Protein 5KGQ (pdb70)

Radius of gyration: 13.59 Å; Cα contacts (8 Å, |Δi|>4): 149; chains: 1; bounding box: 42×32×23 Å

Nearest PDB structures (foldseek):
  5kgq-assembly1_A  TM=8.431E-01  e=3.212E-15  Trypanosoma cruzi
  2fot-assembly1_A  TM=5.281E-01  e=2.400E-01  Bos taurus
  6xjv-assembly1_T  TM=4.392E-01  e=7.043E+00  Homo sapiens
  5kgq-assembly1_A  TM=8.605E-01  e=7.713E-18  Trypanosoma cruzi
  1k95-assembly1_A  TM=6.655E-01  e=6.779E+00  Homo sapiens

Foldseek 3Di:
DPPLDQPDPDDLFLLLQQQCCQLVVAPLDQWHFCVVVCLQQCQPPNPDDLVRSLVVQVPAQVSTIGGSVSSSVVCSNPVSRSVSRCVVGTGDPVVVPPSDRNNPDPPSDPPD

Solvent-accessible surface area: 6825 Å² total; per-residue (Å²): 137,96,115,74,52,106,115,43,90,5,52,141,72,17,0,3,42,0,16,20,0,2,31,75,109,31,69,48,109,86,89,0,59,40,73,16,1,65,41,0,1,60,22,32,59,88,82,49,76,129,113,72,9,34,102,88,5,119,70,170,3,54,48,86,9,15,21,65,68,12,1,38,73,39,0,3,53,36,81,66,0,0,110,56,1,16,142,100,75,92,44,24,88,72,156,150,152,56,33,113,65,26,2,74,19,136,154,42,134,124,56,224

Secondary structure (DSSP, 8-state):
----TT-SS--HHHHHHHHHHHHHHHTSSSEE-HHHHHHHHHHHS----HHHHHHHTTTTTSSS-EEHHHHHHHHTT-HHHHHHHHHHSPPP--SS--SS-SSS-S------

Organism: Trypanosoma cruzi (strain CL Brener) (NCBI:txid353153)

Structure (mmCIF, N/CA/C/O backbone):
data_5KGQ
#
_entry.id   5KGQ
#
loop_
_atom_site.group_PDB
_atom_site.id
_atom_site.type_symbol
_atom_site.label_atom_id
_atom_site.label_alt_id
_atom_site.label_comp_id
_atom_site.label_asym_id
_atom_site.label_entity_id
_atom_site.label_seq_id
_atom_site.pdbx_PDB_ins_code
_atom_site.Cartn_x
_atom_site.Cartn_y
_atom_site.Cartn_z
_atom_site.occupancy
_atom_site.B_iso_or_equiv
_atom_site.auth_seq_id
_atom_site.auth_comp_id
_atom_site.auth_asym_id
_atom_site.auth_atom_id
_atom_site.pdbx_PDB_model_num
ATOM 1 N N . GLY A 1 1 ? -10.403 17.970 -5.378 1.00 0.00 1 GLY A N 1
ATOM 2 C CA . GLY A 1 1 ? -9.375 17.019 -5.857 1.00 0.00 1 GLY A CA 1
ATOM 3 C C . GLY A 1 1 ? -8.623 17.550 -7.058 1.00 0.00 1 GLY A C 1
ATOM 4 O O . GLY A 1 1 ? -9.203 18.211 -7.921 1.00 0.00 1 GLY A O 1
ATOM 11 N N . SER A 1 2 ? -7.333 17.274 -7.107 1.00 0.00 2 SER A N 1
ATOM 12 C CA . SER A 1 2 ? -6.493 17.719 -8.203 1.00 0.00 2 SER A CA 1
ATOM 13 C C . SER A 1 2 ? -6.056 16.526 -9.045 1.00 0.00 2 SER A C 1
ATOM 14 O O . SER A 1 2 ? -6.227 15.375 -8.641 1.00 0.00 2 SER A O 1
ATOM 22 N N . ALA A 1 3 ? -5.509 16.798 -10.220 1.00 0.00 3 ALA A N 1
ATOM 23 C CA . ALA A 1 3 ? -5.000 15.745 -11.086 1.00 0.00 3 ALA A CA 1
ATOM 24 C C . ALA A 1 3 ? -3.569 15.393 -10.698 1.00 0.00 3 ALA A C 1
ATOM 25 O O . ALA A 1 3 ? -2.634 15.574 -11.481 1.00 0.00 3 ALA A O 1
ATOM 32 N N . MET A 1 4 ? -3.407 14.886 -9.483 1.00 0.00 4 MET A N 1
ATOM 33 C CA . MET A 1 4 ? -2.084 14.609 -8.935 1.00 0.00 4 MET A CA 1
ATOM 34 C C . MET A 1 4 ? -1.548 13.272 -9.434 1.00 0.00 4 MET A C 1
ATOM 35 O O . MET A 1 4 ? -0.341 13.025 -9.401 1.00 0.00 4 MET A O 1
ATOM 49 N N . GLY A 1 5 ? -2.447 12.415 -9.898 1.00 0.00 5 GLY A N 1
ATOM 50 C CA . GLY A 1 5 ? -2.048 11.117 -10.397 1.00 0.00 5 GLY A CA 1
ATOM 51 C C . GLY A 1 5 ? -1.611 10.190 -9.284 1.00 0.00 5 GLY A C 1
ATOM 52 O O . GLY A 1 5 ? -2.408 9.830 -8.419 1.00 0.00 5 GLY A O 1
ATOM 56 N N . HIS A 1 6 ? -0.343 9.807 -9.301 1.00 0.00 6 HIS A N 1
ATOM 57 C CA . HIS A 1 6 ? 0.202 8.925 -8.275 1.00 0.00 6 HIS A CA 1
ATOM 58 C C . HIS A 1 6 ? 1.142 9.696 -7.358 1.00 0.00 6 HIS A C 1
ATOM 59 O O . HIS A 1 6 ? 1.807 9.118 -6.501 1.00 0.00 6 HIS A O 1
ATOM 74 N N . MET A 1 7 ? 1.199 11.003 -7.552 1.00 0.00 7 MET A N 1
ATOM 75 C CA . MET A 1 7 ? 2.099 11.844 -6.784 1.00 0.00 7 MET A CA 1
ATOM 76 C C . MET A 1 7 ? 1.313 12.700 -5.803 1.00 0.00 7 MET A C 1
ATOM 77 O O . MET A 1 7 ? 0.534 13.560 -6.205 1.00 0.00 7 MET A O 1
ATOM 91 N N . VAL A 1 8 ? 1.527 12.470 -4.520 1.00 0.00 8 VAL A N 1
ATOM 92 C CA . VAL A 1 8 ? 0.818 13.191 -3.482 1.00 0.00 8 VAL A CA 1
ATOM 93 C C . VAL A 1 8 ? 1.779 13.398 -2.318 1.00 0.00 8 VAL A C 1
ATOM 94 O O . VAL A 1 8 ? 2.872 13.926 -2.518 1.00 0.00 8 VAL A O 1
ATOM 107 N N . LYS A 1 9 ? 1.411 12.981 -1.135 1.00 0.00 9 LYS A N 1
ATOM 108 C CA . LYS A 1 9 ? 2.325 12.976 -0.014 1.00 0.00 9 LYS A CA 1
ATOM 109 C C . LYS A 1 9 ? 3.238 11.765 -0.097 1.00 0.00 9 LYS A C 1
ATOM 110 O O . LYS A 1 9 ? 3.410 11.029 0.872 1.00 0.00 9 LYS A O 1
ATOM 129 N N . ILE A 1 10 ? 3.817 11.564 -1.276 1.00 0.00 10 ILE A N 1
ATOM 130 C CA . ILE A 1 10 ? 4.708 10.466 -1.506 1.00 0.00 10 ILE A CA 1
ATOM 131 C C . ILE A 1 10 ? 6.063 10.987 -1.943 1.00 0.00 10 ILE A C 1
ATOM 132 O O . ILE A 1 10 ? 6.237 11.422 -3.082 1.00 0.00 10 ILE A O 1
ATOM 148 N N . SER A 1 11 ? 7.001 10.988 -1.027 1.00 0.00 11 SER A N 1
ATOM 149 C CA . SER A 1 11 ? 8.383 11.222 -1.365 1.00 0.00 11 SER A CA 1
ATOM 150 C C . SER A 1 11 ? 9.043 9.862 -1.522 1.00 0.00 11 SER A C 1
ATOM 151 O O . SER A 1 11 ? 8.352 8.843 -1.456 1.00 0.00 11 SER A O 1
ATOM 159 N N . HIS A 1 12 ? 10.352 9.832 -1.716 1.00 0.00 12 HIS A N 1
ATOM 160 C CA . HIS A 1 12 ? 11.074 8.567 -1.839 1.00 0.00 12 HIS A CA 1
ATOM 161 C C . HIS A 1 12 ? 10.747 7.692 -0.649 1.00 0.00 12 HIS A C 1
ATOM 162 O O . HIS A 1 12 ? 10.401 6.520 -0.783 1.00 0.00 12 HIS A O 1
ATOM 177 N N . GLU A 1 13 ? 10.850 8.308 0.515 1.00 0.00 13 GLU A N 1
ATOM 178 C CA . GLU A 1 13 ? 10.597 7.650 1.774 1.00 0.00 13 GLU A CA 1
ATOM 179 C C . GLU A 1 13 ? 9.170 7.114 1.851 1.00 0.00 13 GLU A C 1
ATOM 180 O O . GLU A 1 13 ? 8.950 5.993 2.301 1.00 0.00 13 GLU A O 1
ATOM 192 N N . ASP A 1 14 ? 8.203 7.891 1.374 1.00 0.00 14 ASP A N 1
ATOM 193 C CA . ASP A 1 14 ? 6.811 7.561 1.602 1.00 0.00 14 ASP A CA 1
ATOM 194 C C . ASP A 1 14 ? 6.387 6.353 0.789 1.00 0.00 14 ASP A C 1
ATOM 195 O O . ASP A 1 14 ? 5.738 5.457 1.320 1.00 0.00 14 ASP A O 1
ATOM 204 N N . THR A 1 15 ? 6.770 6.302 -0.481 1.00 0.00 15 THR A N 1
ATOM 205 C CA . THR A 1 15 ? 6.438 5.150 -1.307 1.00 0.00 15 THR A CA 1
ATOM 206 C C . THR A 1 15 ? 7.074 3.897 -0.741 1.00 0.00 15 THR A C 1
ATOM 207 O O . THR A 1 15 ? 6.435 2.847 -0.674 1.00 0.00 15 THR A O 1
ATOM 218 N N . GLN A 1 16 ? 8.332 4.021 -0.323 1.00 0.00 16 GLN A N 1
ATOM 219 C CA . GLN A 1 16 ? 9.030 2.917 0.316 1.00 0.00 16 GLN A CA 1
ATOM 220 C C . GLN A 1 16 ? 8.252 2.453 1.528 1.00 0.00 16 GLN A C 1
ATOM 221 O O . GLN A 1 16 ? 8.101 1.259 1.752 1.00 0.00 16 GLN A O 1
ATOM 235 N N . ARG A 1 17 ? 7.717 3.415 2.271 1.00 0.00 17 ARG A N 1
ATOM 236 C CA . ARG A 1 17 ? 6.919 3.127 3.451 1.00 0.00 17 ARG A CA 1
ATOM 237 C C . ARG A 1 17 ? 5.689 2.315 3.087 1.00 0.00 17 ARG A C 1
ATOM 238 O O . ARG A 1 17 ? 5.461 1.246 3.651 1.00 0.00 17 ARG A O 1
ATOM 259 N N . ILE A 1 18 ? 4.914 2.806 2.123 1.00 0.00 18 ILE A N 1
ATOM 260 C CA . ILE A 1 18 ? 3.651 2.172 1.784 1.00 0.00 18 ILE A CA 1
ATOM 261 C C . ILE A 1 18 ? 3.838 0.733 1.315 1.00 0.00 18 ILE A C 1
ATOM 262 O O . ILE A 1 18 ? 3.142 -0.163 1.792 1.00 0.00 18 ILE A O 1
ATOM 278 N N . LYS A 1 19 ? 4.775 0.495 0.397 1.00 0.00 19 LYS A N 1
ATOM 279 C CA . LYS A 1 19 ? 4.996 -0.865 -0.081 1.00 0.00 19 LYS A CA 1
ATOM 280 C C . LYS A 1 19 ? 5.468 -1.736 1.055 1.00 0.00 19 LYS A C 1
ATOM 281 O O . LYS A 1 19 ? 4.880 -2.779 1.345 1.00 0.00 19 LYS A O 1
ATOM 300 N N . THR A 1 20 ? 6.530 -1.275 1.706 1.00 0.00 20 THR A N 1
ATOM 301 C CA . THR A 1 20 ? 7.250 -2.092 2.648 1.00 0.00 20 THR A CA 1
ATOM 302 C C . THR A 1 20 ? 6.342 -2.560 3.776 1.00 0.00 20 THR A C 1
ATOM 303 O O . THR A 1 20 ? 6.396 -3.726 4.181 1.00 0.00 20 THR A O 1
ATOM 314 N N . ALA A 1 21 ? 5.482 -1.672 4.257 1.00 0.00 21 ALA A N 1
ATOM 315 C CA . ALA A 1 21 ? 4.630 -2.008 5.365 1.00 0.00 21 ALA A CA 1
ATOM 316 C C . ALA A 1 21 ? 3.530 -2.947 4.923 1.00 0.00 21 ALA A C 1
ATOM 317 O O . ALA A 1 21 ? 3.450 -4.068 5.395 1.00 0.00 21 ALA A O 1
ATOM 324 N N . PHE A 1 22 ? 2.738 -2.493 3.971 1.00 0.00 22 PHE A N 1
ATOM 325 C CA . PHE A 1 22 ? 1.611 -3.256 3.451 1.00 0.00 22 PHE A CA 1
ATOM 326 C C . PHE A 1 22 ? 1.972 -4.736 3.226 1.00 0.00 22 PHE A C 1
ATOM 327 O O . PHE A 1 22 ? 1.390 -5.624 3.865 1.00 0.00 22 PHE A O 1
ATOM 344 N N . LEU A 1 23 ? 2.984 -4.995 2.412 1.00 0.00 23 LEU A N 1
ATOM 345 C CA . LEU A 1 23 ? 3.364 -6.367 2.074 1.00 0.00 23 LEU A CA 1
ATOM 346 C C . LEU A 1 23 ? 3.829 -7.151 3.300 1.00 0.00 23 LEU A C 1
ATOM 347 O O . LEU A 1 23 ? 3.235 -8.188 3.657 1.00 0.00 23 LEU A O 1
ATOM 363 N N . SER A 1 24 ? 4.870 -6.630 3.961 1.00 0.00 24 SER A N 1
ATOM 364 C CA . SER A 1 24 ? 5.536 -7.344 5.041 1.00 0.00 24 SER A CA 1
ATOM 365 C C . SER A 1 24 ? 4.611 -7.535 6.229 1.00 0.00 24 SER A C 1
ATOM 366 O O . SER A 1 24 ? 4.738 -8.506 6.980 1.00 0.00 24 SER A O 1
ATOM 374 N N . TYR A 1 25 ? 3.678 -6.614 6.387 1.00 0.00 25 TYR A N 1
ATOM 375 C CA . TYR A 1 25 ? 2.778 -6.632 7.519 1.00 0.00 25 TYR A CA 1
ATOM 376 C C . TYR A 1 25 ? 1.836 -7.803 7.442 1.00 0.00 25 TYR A C 1
ATOM 377 O O . TYR A 1 25 ? 1.770 -8.614 8.369 1.00 0.00 25 TYR A O 1
ATOM 395 N N . ALA A 1 26 ? 1.102 -7.905 6.347 1.00 0.00 26 ALA A N 1
ATOM 396 C CA . ALA A 1 26 ? 0.088 -8.934 6.273 1.00 0.00 26 ALA A CA 1
ATOM 397 C C . ALA A 1 26 ? 0.674 -10.318 6.069 1.00 0.00 26 ALA A C 1
ATOM 398 O O . ALA A 1 26 ? 0.606 -11.168 6.956 1.00 0.00 26 ALA A O 1
ATOM 405 N N . GLN A 1 27 ? 1.246 -10.547 4.894 1.00 0.00 27 GLN A N 1
ATOM 406 C CA . GLN A 1 27 ? 1.703 -11.883 4.559 1.00 0.00 27 GLN A CA 1
ATOM 407 C C . GLN A 1 27 ? 3.207 -11.954 4.419 1.00 0.00 27 GLN A C 1
ATOM 408 O O . GLN A 1 27 ? 3.829 -12.973 4.715 1.00 0.00 27 GLN A O 1
ATOM 422 N N . GLY A 1 28 ? 3.784 -10.852 3.980 1.00 0.00 28 GLY A N 1
ATOM 423 C CA . GLY A 1 28 ? 5.134 -10.885 3.484 1.00 0.00 28 GLY A CA 1
ATOM 424 C C . GLY A 1 28 ? 5.161 -11.149 1.990 1.00 0.00 28 GLY A C 1
ATOM 425 O O . GLY A 1 28 ? 6.204 -11.015 1.353 1.00 0.00 28 GLY A O 1
ATOM 429 N N . GLN A 1 29 ? 4.011 -11.541 1.424 1.00 0.00 29 GLN A N 1
ATOM 430 C CA . GLN A 1 29 ? 3.916 -11.796 -0.010 1.00 0.00 29 GLN A CA 1
ATOM 431 C C . GLN A 1 29 ? 3.666 -10.502 -0.776 1.00 0.00 29 GLN A C 1
ATOM 432 O O . GLN A 1 29 ? 3.785 -9.412 -0.222 1.00 0.00 29 GLN A O 1
ATOM 446 N N . ASP A 1 30 ? 3.287 -10.633 -2.045 1.00 0.00 30 ASP A N 1
ATOM 447 C CA . ASP A 1 30 ? 2.971 -9.476 -2.880 1.00 0.00 30 ASP A CA 1
ATOM 448 C C . ASP A 1 30 ? 1.545 -9.009 -2.627 1.00 0.00 30 ASP A C 1
ATOM 449 O O . ASP A 1 30 ? 1.028 -8.142 -3.334 1.00 0.00 30 ASP A O 1
ATOM 458 N N . LYS A 1 31 ? 0.908 -9.584 -1.616 1.00 0.00 31 LYS A N 1
ATOM 459 C CA . LYS A 1 31 ? -0.477 -9.290 -1.331 1.00 0.00 31 LYS A CA 1
ATOM 460 C C . LYS A 1 31 ? -0.696 -9.160 0.156 1.00 0.00 31 LYS A C 1
ATOM 461 O O . LYS A 1 31 ? 0.202 -9.429 0.959 1.00 0.00 31 LYS A O 1
ATOM 480 N N . VAL A 1 32 ? -1.911 -8.802 0.516 1.00 0.00 32 VAL A N 1
ATOM 481 C CA . VAL A 1 32 ? -2.282 -8.634 1.900 1.00 0.00 32 VAL A CA 1
ATOM 482 C C . VAL A 1 32 ? -3.615 -9.290 2.224 1.00 0.00 32 VAL A C 1
ATOM 483 O O . VAL A 1 32 ? -4.530 -9.330 1.396 1.00 0.00 32 VAL A O 1
ATOM 496 N N . THR A 1 33 ? -3.696 -9.806 3.444 1.00 0.00 33 THR A N 1
ATOM 497 C CA . THR A 1 33 ? -4.919 -10.355 3.986 1.00 0.00 33 THR A CA 1
ATOM 498 C C . THR A 1 33 ? -5.901 -9.238 4.344 1.00 0.00 33 THR A C 1
ATOM 499 O O . THR A 1 33 ? -5.586 -8.060 4.225 1.00 0.00 33 THR A O 1
ATOM 510 N N . GLU A 1 34 ? -7.080 -9.602 4.779 1.00 0.00 34 GLU A N 1
ATOM 511 C CA . GLU A 1 34 ? -8.098 -8.626 5.157 1.00 0.00 34 GLU A CA 1
ATOM 512 C C . GLU A 1 34 ? -7.583 -7.617 6.207 1.00 0.00 34 GLU A C 1
ATOM 513 O O . GLU A 1 34 ? -8.026 -6.478 6.240 1.00 0.00 34 GLU A O 1
ATOM 525 N N . ALA A 1 35 ? -6.638 -8.040 7.042 1.00 0.00 35 ALA A N 1
ATOM 526 C CA . ALA A 1 35 ? -6.273 -7.299 8.255 1.00 0.00 35 ALA A CA 1
ATOM 527 C C . ALA A 1 35 ? -5.611 -5.965 7.945 1.00 0.00 35 ALA A C 1
ATOM 528 O O . ALA A 1 35 ? -6.101 -4.906 8.349 1.00 0.00 35 ALA A O 1
ATOM 535 N N . MET A 1 36 ? -4.498 -6.015 7.223 1.00 0.00 36 MET A N 1
ATOM 536 C CA . MET A 1 36 ? -3.808 -4.802 6.818 1.00 0.00 36 MET A CA 1
ATOM 537 C C . MET A 1 36 ? -4.688 -4.010 5.875 1.00 0.00 36 MET A C 1
ATOM 538 O O . MET A 1 36 ? -4.603 -2.783 5.801 1.00 0.00 36 MET A O 1
ATOM 552 N N . ILE A 1 37 ? -5.556 -4.722 5.169 1.00 0.00 37 ILE A N 1
ATOM 553 C CA . ILE A 1 37 ? -6.438 -4.089 4.218 1.00 0.00 37 ILE A CA 1
ATOM 554 C C . ILE A 1 37 ? -7.464 -3.219 4.942 1.00 0.00 37 ILE A C 1
ATOM 555 O O . ILE A 1 37 ? -7.716 -2.073 4.561 1.00 0.00 37 ILE A O 1
ATOM 571 N N . ASP A 1 38 ? -8.021 -3.778 6.009 1.00 0.00 38 ASP A N 1
ATOM 572 C CA . ASP A 1 38 ? -8.947 -3.100 6.883 1.00 0.00 38 ASP A CA 1
ATOM 573 C C . ASP A 1 38 ? -8.370 -1.813 7.450 1.00 0.00 38 ASP A C 1
ATOM 574 O O . ASP A 1 38 ? -9.061 -0.799 7.520 1.00 0.00 38 ASP A O 1
ATOM 583 N N . GLN A 1 39 ? -7.100 -1.852 7.849 1.00 0.00 39 GLN A N 1
ATOM 584 C CA . GLN A 1 39 ? -6.464 -0.686 8.457 1.00 0.00 39 GLN A CA 1
ATOM 585 C C . GLN A 1 39 ? -6.446 0.454 7.448 1.00 0.00 39 GLN A C 1
ATOM 586 O O . GLN A 1 39 ? -6.794 1.595 7.772 1.00 0.00 39 GLN A O 1
ATOM 600 N N . LEU A 1 40 ? -6.077 0.126 6.216 1.00 0.00 40 LEU A N 1
ATOM 601 C CA . LEU A 1 40 ? -6.036 1.109 5.155 1.00 0.00 40 LEU A CA 1
ATOM 602 C C . LEU A 1 40 ? -7.432 1.623 4.875 1.00 0.00 40 LEU A C 1
ATOM 603 O O . LEU A 1 40 ? -7.686 2.805 5.004 1.00 0.00 40 LEU A O 1
ATOM 619 N N . ILE A 1 41 ? -8.347 0.723 4.560 1.00 0.00 41 ILE A N 1
ATOM 620 C CA . ILE A 1 41 ? -9.691 1.117 4.153 1.00 0.00 41 ILE A CA 1
ATOM 621 C C . ILE A 1 41 ? -10.412 1.908 5.251 1.00 0.00 41 ILE A C 1
ATOM 622 O O . ILE A 1 41 ? -11.078 2.899 4.969 1.00 0.00 41 ILE A O 1
ATOM 638 N N . CYS A 1 42 ? -10.245 1.500 6.501 1.00 0.00 42 CYS A N 1
ATOM 639 C CA . CYS A 1 42 ? -10.899 2.187 7.609 1.00 0.00 42 CYS A CA 1
ATOM 640 C C . CYS A 1 42 ? -10.221 3.527 7.870 1.00 0.00 42 CYS A C 1
ATOM 641 O O . CYS A 1 42 ? -10.769 4.397 8.553 1.00 0.00 42 CYS A O 1
ATOM 649 N N . GLY A 1 43 ? -9.016 3.671 7.331 1.00 0.00 43 GLY A N 1
ATOM 650 C CA . GLY A 1 43 ? -8.268 4.909 7.456 1.00 0.00 43 GLY A CA 1
ATOM 651 C C . GLY A 1 43 ? -9.013 6.125 6.917 1.00 0.00 43 GLY A C 1
ATOM 652 O O . GLY A 1 43 ? -9.152 7.129 7.619 1.00 0.00 43 GLY A O 1
ATOM 656 N N . ALA A 1 44 ? -9.493 6.042 5.679 1.00 0.00 44 ALA A N 1
ATOM 657 C CA . ALA A 1 44 ? -10.175 7.172 5.049 1.00 0.00 44 ALA A CA 1
ATOM 658 C C . ALA A 1 44 ? -11.679 7.086 5.257 1.00 0.00 44 ALA A C 1
ATOM 659 O O . ALA A 1 44 ? -12.322 8.071 5.616 1.00 0.00 44 ALA A O 1
ATOM 666 N N . PHE A 1 45 ? -12.237 5.904 5.035 1.00 0.00 45 PHE A N 1
ATOM 667 C CA . PHE A 1 45 ? -13.665 5.698 5.219 1.00 0.00 45 PHE A CA 1
ATOM 668 C C . PHE A 1 45 ? -13.949 4.584 6.196 1.00 0.00 45 PHE A C 1
ATOM 669 O O . PHE A 1 45 ? -13.855 3.398 5.879 1.00 0.00 45 PHE A O 1
ATOM 686 N N . PRO A 1 46 ? -14.292 4.975 7.399 1.00 0.00 46 PRO A N 1
ATOM 687 C CA . PRO A 1 46 ? -14.706 4.068 8.436 1.00 0.00 46 PRO A CA 1
ATOM 688 C C . PRO A 1 46 ? -16.218 3.854 8.465 1.00 0.00 46 PRO A C 1
ATOM 689 O O . PRO A 1 46 ? -16.964 4.504 7.726 1.00 0.00 46 PRO A O 1
ATOM 700 N N . GLY A 1 47 ? -16.662 2.937 9.315 1.00 0.00 47 GLY A N 1
ATOM 701 C CA . GLY A 1 47 ? -18.080 2.668 9.445 1.00 0.00 47 GLY A CA 1
ATOM 702 C C . GLY A 1 47 ? -18.595 1.765 8.344 1.00 0.00 47 GLY A C 1
ATOM 703 O O . GLY A 1 47 ? -19.803 1.681 8.111 1.00 0.00 47 GLY A O 1
ATOM 707 N N . LEU A 1 48 ? -17.680 1.090 7.666 1.00 0.00 48 LEU A N 1
ATOM 708 C CA . LEU A 1 48 ? -18.046 0.196 6.582 1.00 0.00 48 LEU A CA 1
ATOM 709 C C . LEU A 1 48 ? -18.382 -1.182 7.119 1.00 0.00 48 LEU A C 1
ATOM 710 O O . LEU A 1 48 ? -17.600 -1.771 7.864 1.00 0.00 48 LEU A O 1
ATOM 726 N N . SER A 1 49 ? -19.544 -1.690 6.755 1.00 0.00 49 SER A N 1
ATOM 727 C CA . SER A 1 49 ? -19.874 -3.072 7.036 1.00 0.00 49 SER A CA 1
ATOM 728 C C . SER A 1 49 ? -19.054 -3.952 6.103 1.00 0.00 49 SER A C 1
ATOM 729 O O . SER A 1 49 ? -18.610 -3.468 5.059 1.00 0.00 49 SER A O 1
ATOM 737 N N . TRP A 1 50 ? -18.837 -5.213 6.439 1.00 0.00 50 TRP A N 1
ATOM 738 C CA . TRP A 1 50 ? -17.930 -6.029 5.642 1.00 0.00 50 TRP A CA 1
ATOM 739 C C . TRP A 1 50 ? -18.406 -6.128 4.193 1.00 0.00 50 TRP A C 1
ATOM 740 O O . TRP A 1 50 ? -17.593 -6.138 3.274 1.00 0.00 50 TRP A O 1
ATOM 761 N N . GLU A 1 51 ? -19.717 -6.166 3.992 1.00 0.00 51 GLU A N 1
ATOM 762 C CA . GLU A 1 51 ? -20.282 -6.195 2.643 1.00 0.00 51 GLU A CA 1
ATOM 763 C C . GLU A 1 51 ? -19.861 -4.952 1.858 1.00 0.00 51 GLU A C 1
ATOM 764 O O . GLU A 1 51 ? -19.473 -5.034 0.690 1.00 0.00 51 GLU A O 1
ATOM 776 N N . GLN A 1 52 ? -19.918 -3.806 2.524 1.00 0.00 52 GLN A N 1
ATOM 777 C CA . GLN A 1 52 ? -19.564 -2.529 1.916 1.00 0.00 52 GLN A CA 1
ATOM 778 C C . GLN A 1 52 ? -18.052 -2.432 1.702 1.00 0.00 52 GLN A C 1
ATOM 779 O O . GLN A 1 52 ? -17.578 -1.845 0.726 1.00 0.00 52 GLN A O 1
ATOM 793 N N . LEU A 1 53 ? -17.296 -3.010 2.615 1.00 0.00 53 LEU A N 1
ATOM 794 C CA . LEU A 1 53 ? -15.849 -2.953 2.537 1.00 0.00 53 LEU A CA 1
ATOM 795 C C . LEU A 1 53 ? -15.334 -3.927 1.477 1.00 0.00 53 LEU A C 1
ATOM 796 O O . LEU A 1 53 ? -14.398 -3.622 0.743 1.00 0.00 53 LEU A O 1
ATOM 812 N N . GLN A 1 54 ? -15.967 -5.089 1.378 1.00 0.00 54 GLN A N 1
ATOM 813 C CA . GLN A 1 54 ? -15.537 -6.105 0.428 1.00 0.00 54 GLN A CA 1
ATOM 814 C C . GLN A 1 54 ? -15.730 -5.609 -1.001 1.00 0.00 54 GLN A C 1
ATOM 815 O O . GLN A 1 54 ? -14.884 -5.846 -1.862 1.00 0.00 54 GLN A O 1
ATOM 829 N N . GLU A 1 55 ? -16.829 -4.893 -1.241 1.00 0.00 55 GLU A N 1
ATOM 830 C CA . GLU A 1 55 ? -17.079 -4.305 -2.549 1.00 0.00 55 GLU A CA 1
ATOM 831 C C . GLU A 1 55 ? -16.116 -3.148 -2.798 1.00 0.00 55 GLU A C 1
ATOM 832 O O . GLU A 1 55 ? -15.794 -2.837 -3.945 1.00 0.00 55 GLU A O 1
ATOM 844 N N . LYS A 1 56 ? -15.680 -2.498 -1.718 1.00 0.00 56 LYS A N 1
ATOM 845 C CA . LYS A 1 56 ? -14.679 -1.435 -1.804 1.00 0.00 56 LYS A CA 1
ATOM 846 C C . LYS A 1 56 ? -13.480 -1.901 -2.614 1.00 0.00 56 LYS A C 1
ATOM 847 O O . LYS A 1 56 ? -13.094 -1.274 -3.599 1.00 0.00 56 LYS A O 1
ATOM 866 N N . LYS A 1 57 ? -12.903 -3.016 -2.193 1.00 0.00 57 LYS A N 1
ATOM 867 C CA . LYS A 1 57 ? -11.694 -3.529 -2.821 1.00 0.00 57 LYS A CA 1
ATOM 868 C C . LYS A 1 57 ? -12.020 -4.616 -3.844 1.00 0.00 57 LYS A C 1
ATOM 869 O O . LYS A 1 57 ? -11.126 -5.311 -4.335 1.00 0.00 57 LYS A O 1
ATOM 888 N N . LYS A 1 58 ? -13.306 -4.757 -4.158 1.00 0.00 58 LYS A N 1
ATOM 889 C CA . LYS A 1 58 ? -13.759 -5.706 -5.177 1.00 0.00 58 LYS A CA 1
ATOM 890 C C . LYS A 1 58 ? -13.054 -5.470 -6.506 1.00 0.00 58 LYS A C 1
ATOM 891 O O . LYS A 1 58 ? -12.604 -4.358 -6.803 1.00 0.00 58 LYS A O 1
ATOM 910 N N . GLY A 1 59 ? -12.962 -6.518 -7.302 1.00 0.00 59 GLY A N 1
ATOM 911 C CA . GLY A 1 59 ? -12.299 -6.413 -8.577 1.00 0.00 59 GLY A CA 1
ATOM 912 C C . GLY A 1 59 ? -10.880 -6.914 -8.520 1.00 0.00 59 GLY A C 1
ATOM 913 O O . GLY A 1 59 ? -10.545 -7.924 -9.137 1.00 0.00 59 GLY A O 1
ATOM 917 N N . ARG A 1 60 ? -10.039 -6.226 -7.762 1.00 0.00 60 ARG A N 1
ATOM 918 C CA . ARG A 1 60 ? -8.633 -6.569 -7.736 1.00 0.00 60 ARG A CA 1
ATOM 919 C C . ARG A 1 60 ? -8.263 -7.336 -6.472 1.00 0.00 60 ARG A C 1
ATOM 920 O O . ARG A 1 60 ? -7.399 -8.209 -6.505 1.00 0.00 60 ARG A O 1
ATOM 941 N N . ALA A 1 61 ? -8.917 -7.025 -5.360 1.00 0.00 61 ALA A N 1
ATOM 942 C CA . ALA A 1 61 ? -8.722 -7.803 -4.145 1.00 0.00 61 ALA A CA 1
ATOM 943 C C . ALA A 1 61 ? -9.694 -8.961 -4.147 1.00 0.00 61 ALA A C 1
ATOM 944 O O . ALA A 1 61 ? -9.521 -9.938 -3.419 1.00 0.00 61 ALA A O 1
ATOM 951 N N . ALA A 1 62 ? -10.710 -8.825 -5.004 1.00 0.00 62 ALA A N 1
ATOM 952 C CA . ALA A 1 62 ? -11.787 -9.800 -5.134 1.00 0.00 62 ALA A CA 1
ATOM 953 C C . ALA A 1 62 ? -12.544 -9.935 -3.817 1.00 0.00 62 ALA A C 1
ATOM 954 O O . ALA A 1 62 ? -13.528 -9.233 -3.587 1.00 0.00 62 ALA A O 1
ATOM 961 N N . ALA A 1 63 ? -12.076 -10.816 -2.951 1.00 0.00 63 ALA A N 1
ATOM 962 C CA . ALA A 1 63 ? -12.582 -10.892 -1.597 1.00 0.00 63 ALA A CA 1
ATOM 963 C C . ALA A 1 63 ? -11.458 -10.547 -0.635 1.00 0.00 63 ALA A C 1
ATOM 964 O O . ALA A 1 63 ? -11.500 -9.524 0.057 1.00 0.00 63 ALA A O 1
ATOM 971 N N . ASN A 1 64 ? -10.432 -11.391 -0.629 1.00 0.00 64 ASN A N 1
ATOM 972 C CA . ASN A 1 64 ? -9.256 -11.168 0.196 1.00 0.00 64 ASN A CA 1
ATOM 973 C C . ASN A 1 64 ? -7.986 -11.345 -0.616 1.00 0.00 64 ASN A C 1
ATOM 974 O O . ASN A 1 64 ? -7.754 -12.393 -1.224 1.00 0.00 64 ASN A O 1
ATOM 985 N N . GLY A 1 65 ? -7.173 -10.307 -0.627 1.00 0.00 65 GLY A N 1
ATOM 986 C CA . GLY A 1 65 ? -5.932 -10.332 -1.376 1.00 0.00 65 GLY A CA 1
ATOM 987 C C . GLY A 1 65 ? -5.652 -9.017 -2.061 1.00 0.00 65 GLY A C 1
ATOM 988 O O . GLY A 1 65 ? -5.697 -8.936 -3.286 1.00 0.00 65 GLY A O 1
ATOM 992 N N . TYR A 1 66 ? -5.381 -7.976 -1.284 1.00 0.00 66 TYR A N 1
ATOM 993 C CA . TYR A 1 66 ? -4.970 -6.713 -1.879 1.00 0.00 66 TYR A CA 1
ATOM 994 C C . TYR A 1 66 ? -3.538 -6.817 -2.299 1.00 0.00 66 TYR A C 1
ATOM 995 O O . TYR A 1 66 ? -2.652 -7.062 -1.488 1.00 0.00 66 TYR A O 1
ATOM 1013 N N . ASP A 1 67 ? -3.329 -6.651 -3.572 1.00 0.00 67 ASP A N 1
ATOM 1014 C CA . ASP A 1 67 ? -2.034 -6.785 -4.141 1.00 0.00 67 ASP A CA 1
ATOM 1015 C C . ASP A 1 67 ? -1.468 -5.409 -4.363 1.00 0.00 67 ASP A C 1
ATOM 1016 O O . ASP A 1 67 ? -2.189 -4.410 -4.355 1.00 0.00 67 ASP A O 1
ATOM 1025 N N . ARG A 1 68 ? -0.172 -5.383 -4.527 1.00 0.00 68 ARG A N 1
ATOM 1026 C CA . ARG A 1 68 ? 0.598 -4.154 -4.475 1.00 0.00 68 ARG A CA 1
ATOM 1027 C C . ARG A 1 68 ? 0.151 -3.138 -5.516 1.00 0.00 68 ARG A C 1
ATOM 1028 O O . ARG A 1 68 ? 0.291 -1.943 -5.292 1.00 0.00 68 ARG A O 1
ATOM 1049 N N . SER A 1 69 ? -0.369 -3.600 -6.645 1.00 0.00 69 SER A N 1
ATOM 1050 C CA . SER A 1 69 ? -0.877 -2.688 -7.658 1.00 0.00 69 SER A CA 1
ATOM 1051 C C . SER A 1 69 ? -2.187 -2.060 -7.188 1.00 0.00 69 SER A C 1
ATOM 1052 O O . SER A 1 69 ? -2.377 -0.846 -7.280 1.00 0.00 69 SER A O 1
ATOM 1060 N N . ALA A 1 70 ? -3.072 -2.896 -6.655 1.00 0.00 70 ALA A N 1
ATOM 1061 C CA . ALA A 1 70 ? -4.368 -2.446 -6.161 1.00 0.00 70 ALA A CA 1
ATOM 1062 C C . ALA A 1 70 ? -4.196 -1.535 -4.963 1.00 0.00 70 ALA A C 1
ATOM 1063 O O . ALA A 1 70 ? -4.748 -0.432 -4.906 1.00 0.00 70 ALA A O 1
ATOM 1070 N N . PHE A 1 71 ? -3.418 -2.019 -4.008 1.00 0.00 71 PHE A N 1
ATOM 1071 C CA . PHE A 1 71 ? -3.167 -1.296 -2.782 1.00 0.00 71 PHE A CA 1
ATOM 1072 C C . PHE A 1 71 ? -2.510 0.046 -3.085 1.00 0.00 71 PHE A C 1
ATOM 1073 O O . PHE A 1 71 ? -2.961 1.082 -2.602 1.00 0.00 71 PHE A O 1
ATOM 1090 N N . PHE A 1 72 ? -1.475 0.028 -3.922 1.00 0.00 72 PHE A N 1
ATOM 1091 C CA . PHE A 1 72 ? -0.731 1.245 -4.227 1.00 0.00 72 PHE A CA 1
ATOM 1092 C C . PHE A 1 72 ? -1.607 2.255 -4.951 1.00 0.00 72 PHE A C 1
ATOM 1093 O O . PHE A 1 72 ? -1.523 3.453 -4.703 1.00 0.00 72 PHE A O 1
ATOM 1110 N N . SER A 1 73 ? -2.458 1.756 -5.831 1.00 0.00 73 SER A N 1
ATOM 1111 C CA . SER A 1 73 ? -3.343 2.608 -6.617 1.00 0.00 73 SER A CA 1
ATOM 1112 C C . SER A 1 73 ? -4.275 3.409 -5.705 1.00 0.00 73 SER A C 1
ATOM 1113 O O . SER A 1 73 ? -4.570 4.580 -5.969 1.00 0.00 73 SER A O 1
ATOM 1121 N N . LEU A 1 74 ? -4.722 2.778 -4.626 1.00 0.00 74 LEU A N 1
ATOM 1122 C CA . LEU A 1 74 ? -5.601 3.432 -3.667 1.00 0.00 74 LEU A CA 1
ATOM 1123 C C . LEU A 1 74 ? -4.823 4.440 -2.821 1.00 0.00 74 LEU A C 1
ATOM 1124 O O . LEU A 1 74 ? -5.235 5.591 -2.678 1.00 0.00 74 LEU A O 1
ATOM 1140 N N . VAL A 1 75 ? -3.684 4.008 -2.291 1.00 0.00 75 VAL A N 1
ATOM 1141 C CA . VAL A 1 75 ? -2.886 4.838 -1.389 1.00 0.00 75 VAL A CA 1
ATOM 1142 C C . VAL A 1 75 ? -2.308 6.052 -2.111 1.00 0.00 75 VAL A C 1
ATOM 1143 O O . VAL A 1 75 ? -2.326 7.157 -1.578 1.00 0.00 75 VAL A O 1
ATOM 1156 N N . ALA A 1 76 ? -1.830 5.850 -3.334 1.00 0.00 76 ALA A N 1
ATOM 1157 C CA . ALA A 1 76 ? -1.208 6.925 -4.109 1.00 0.00 76 ALA A CA 1
ATOM 1158 C C . ALA A 1 76 ? -2.200 8.036 -4.435 1.00 0.00 76 ALA A C 1
ATOM 1159 O O . ALA A 1 76 ? -1.816 9.108 -4.903 1.00 0.00 76 ALA A O 1
ATOM 1166 N N . SER A 1 77 ? -3.472 7.777 -4.185 1.00 0.00 77 SER A N 1
ATOM 1167 C CA . SER A 1 77 ? -4.509 8.760 -4.426 1.00 0.00 77 SER A CA 1
ATOM 1168 C C . SER A 1 77 ? -4.982 9.379 -3.108 1.00 0.00 77 SER A C 1
ATOM 1169 O O . SER A 1 77 ? -5.708 10.376 -3.099 1.00 0.00 77 SER A O 1
ATOM 1177 N N . ASP A 1 78 ? -4.555 8.787 -1.999 1.00 0.00 78 ASP A N 1
ATOM 1178 C CA . ASP A 1 78 ? -5.012 9.198 -0.680 1.00 0.00 78 ASP A CA 1
ATOM 1179 C C . ASP A 1 78 ? -3.841 9.492 0.254 1.00 0.00 78 ASP A C 1
ATOM 1180 O O . ASP A 1 78 ? -3.176 8.582 0.745 1.00 0.00 78 ASP A O 1
ATOM 1189 N N . GLU A 1 79 ? -3.600 10.775 0.506 1.00 0.00 79 GLU A N 1
ATOM 1190 C CA . GLU A 1 79 ? -2.466 11.206 1.319 1.00 0.00 79 GLU A CA 1
ATOM 1191 C C . GLU A 1 79 ? -2.585 10.719 2.762 1.00 0.00 79 GLU A C 1
ATOM 1192 O O . GLU A 1 79 ? -1.585 10.507 3.436 1.00 0.00 79 GLU A O 1
ATOM 1204 N N . GLN A 1 80 ? -3.798 10.551 3.249 1.00 0.00 80 GLN A N 1
ATOM 1205 C CA . GLN A 1 80 ? -3.972 10.053 4.600 1.00 0.00 80 GLN A CA 1
ATOM 1206 C C . GLN A 1 80 ? -3.548 8.597 4.650 1.00 0.00 80 GLN A C 1
ATOM 1207 O O . GLN A 1 80 ? -3.179 8.085 5.692 1.00 0.00 80 GLN A O 1
ATOM 1221 N N . TYR A 1 81 ? -3.576 7.960 3.488 1.00 0.00 81 TYR A N 1
ATOM 1222 C CA . TYR A 1 81 ? -3.244 6.550 3.354 1.00 0.00 81 TYR A CA 1
ATOM 1223 C C . TYR A 1 81 ? -1.744 6.366 3.263 1.00 0.00 81 TYR A C 1
ATOM 1224 O O . TYR A 1 81 ? -1.182 5.470 3.896 1.00 0.00 81 TYR A O 1
ATOM 1242 N N . VAL A 1 82 ? -1.093 7.219 2.476 1.00 0.00 82 VAL A N 1
ATOM 1243 C CA . VAL A 1 82 ? 0.323 7.148 2.304 1.00 0.00 82 VAL A CA 1
ATOM 1244 C C . VAL A 1 82 ? 1.033 7.377 3.630 1.00 0.00 82 VAL A C 1
ATOM 1245 O O . VAL A 1 82 ? 1.897 6.600 4.045 1.00 0.00 82 VAL A O 1
ATOM 1258 N N . ARG A 1 83 ? 0.634 8.441 4.292 1.00 0.00 83 ARG A N 1
ATOM 1259 C CA . ARG A 1 83 ? 1.139 8.765 5.610 1.00 0.00 83 ARG A CA 1
ATOM 1260 C C . ARG A 1 83 ? 0.622 7.784 6.633 1.00 0.00 83 ARG A C 1
ATOM 1261 O O . ARG A 1 83 ? 1.250 7.595 7.654 1.00 0.00 83 ARG A O 1
ATOM 1282 N N . PHE A 1 84 ? -0.537 7.181 6.385 1.00 0.00 84 PHE A N 1
ATOM 1283 C CA . PHE A 1 84 ? -1.076 6.216 7.350 1.00 0.00 84 PHE A CA 1
ATOM 1284 C C . PHE A 1 84 ? -0.048 5.131 7.606 1.00 0.00 84 PHE A C 1
ATOM 1285 O O . PHE A 1 84 ? 0.239 4.776 8.754 1.00 0.00 84 PHE A O 1
ATOM 1302 N N . ILE A 1 85 ? 0.531 4.631 6.531 1.00 0.00 85 ILE A N 1
ATOM 1303 C CA . ILE A 1 85 ? 1.570 3.623 6.647 1.00 0.00 85 ILE A CA 1
ATOM 1304 C C . ILE A 1 85 ? 2.883 4.253 7.104 1.00 0.00 85 ILE A C 1
ATOM 1305 O O . ILE A 1 85 ? 3.551 3.721 7.982 1.00 0.00 85 ILE A O 1
ATOM 1321 N N . ALA A 1 86 ? 3.232 5.390 6.509 1.00 0.00 86 ALA A N 1
ATOM 1322 C CA . ALA A 1 86 ? 4.420 6.150 6.905 1.00 0.00 86 ALA A CA 1
ATOM 1323 C C . ALA A 1 86 ? 4.474 6.378 8.416 1.00 0.00 86 ALA A C 1
ATOM 1324 O O . ALA A 1 86 ? 5.545 6.337 9.021 1.00 0.00 86 ALA A O 1
ATOM 1331 N N . GLN A 1 87 ? 3.314 6.619 9.014 1.00 0.00 87 GLN A N 1
ATOM 1332 C CA . GLN A 1 87 ? 3.218 6.836 10.445 1.00 0.00 87 GLN A CA 1
ATOM 1333 C C . GLN A 1 87 ? 3.463 5.534 11.190 1.00 0.00 87 GLN A C 1
ATOM 1334 O O . GLN A 1 87 ? 4.181 5.499 12.192 1.00 0.00 87 GLN A O 1
ATOM 1348 N N . HIS A 1 88 ? 2.863 4.463 10.681 1.00 0.00 88 HIS A N 1
ATOM 1349 C CA . HIS A 1 88 ? 2.990 3.141 11.289 1.00 0.00 88 HIS A CA 1
ATOM 1350 C C . HIS A 1 88 ? 4.401 2.583 11.120 1.00 0.00 88 HIS A C 1
ATOM 1351 O O . HIS A 1 88 ? 4.910 1.887 11.997 1.00 0.00 88 HIS A O 1
ATOM 1366 N N . PHE A 1 89 ? 5.033 2.887 9.993 1.00 0.00 89 PHE A N 1
ATOM 1367 C CA . PHE A 1 89 ? 6.307 2.271 9.658 1.00 0.00 89 PHE A CA 1
ATOM 1368 C C . PHE A 1 89 ? 7.200 3.214 8.846 1.00 0.00 89 PHE A C 1
ATOM 1369 O O . PHE A 1 89 ? 6.869 3.586 7.721 1.00 0.00 89 PHE A O 1
ATOM 1386 N N . PRO A 1 90 ? 8.326 3.634 9.446 1.00 0.00 90 PRO A N 1
ATOM 1387 C CA . PRO A 1 90 ? 9.388 4.400 8.766 1.00 0.00 90 PRO A CA 1
ATOM 1388 C C . PRO A 1 90 ? 9.863 3.746 7.462 1.00 0.00 90 PRO A C 1
ATOM 1389 O O . PRO A 1 90 ? 9.814 2.524 7.311 1.00 0.00 90 PRO A O 1
ATOM 1400 N N . CYS A 1 91 ? 10.346 4.573 6.533 1.00 0.00 91 CYS A N 1
ATOM 1401 C CA . CYS A 1 91 ? 10.786 4.102 5.225 1.00 0.00 91 CYS A CA 1
ATOM 1402 C C . CYS A 1 91 ? 12.044 3.265 5.337 1.00 0.00 91 CYS A C 1
ATOM 1403 O O . CYS A 1 91 ? 12.989 3.621 6.049 1.00 0.00 91 CYS A O 1
ATOM 1411 N N . ALA A 1 92 ? 12.022 2.148 4.630 1.00 0.00 92 ALA A N 1
ATOM 1412 C CA . ALA A 1 92 ? 13.156 1.238 4.563 1.00 0.00 92 ALA A CA 1
ATOM 1413 C C . ALA A 1 92 ? 14.421 1.988 4.153 1.00 0.00 92 ALA A C 1
ATOM 1414 O O . ALA A 1 92 ? 14.363 2.972 3.420 1.00 0.00 92 ALA A O 1
ATOM 1421 N N . PRO A 1 93 ? 15.582 1.533 4.644 1.00 0.00 93 PRO A N 1
ATOM 1422 C CA . PRO A 1 93 ? 16.852 2.245 4.470 1.00 0.00 93 PRO A CA 1
ATOM 1423 C C . PRO A 1 93 ? 17.381 2.205 3.037 1.00 0.00 93 PRO A C 1
ATOM 1424 O O . PRO A 1 93 ? 18.237 3.006 2.671 1.00 0.00 93 PRO A O 1
ATOM 1435 N N . GLU A 1 94 ? 16.861 1.252 2.258 1.00 0.00 94 GLU A N 1
ATOM 1436 C CA . GLU A 1 94 ? 17.118 1.113 0.807 1.00 0.00 94 GLU A CA 1
ATOM 1437 C C . GLU A 1 94 ? 18.606 1.112 0.420 1.00 0.00 94 GLU A C 1
ATOM 1438 O O . GLU A 1 94 ? 18.934 1.265 -0.759 1.00 0.00 94 GLU A O 1
ATOM 1450 N N . GLU A 1 95 ? 19.507 0.920 1.372 1.00 0.00 95 GLU A N 1
ATOM 1451 C CA . GLU A 1 95 ? 20.931 0.996 1.066 1.00 0.00 95 GLU A CA 1
ATOM 1452 C C . GLU A 1 95 ? 21.607 -0.367 1.129 1.00 0.00 95 GLU A C 1
ATOM 1453 O O . GLU A 1 95 ? 22.593 -0.605 0.431 1.00 0.00 95 GLU A O 1
ATOM 1465 N N . GLU A 1 96 ? 21.082 -1.257 1.957 1.00 0.00 96 GLU A N 1
ATOM 1466 C CA . GLU A 1 96 ? 21.661 -2.585 2.113 1.00 0.00 96 GLU A CA 1
ATOM 1467 C C . GLU A 1 96 ? 21.561 -3.388 0.818 1.00 0.00 96 GLU A C 1
ATOM 1468 O O . GLU A 1 96 ? 22.557 -3.934 0.339 1.00 0.00 96 GLU A O 1
ATOM 1480 N N . LYS A 1 97 ? 20.361 -3.434 0.248 1.00 0.00 97 LYS A N 1
ATOM 1481 C CA . LYS A 1 97 ? 20.106 -4.216 -0.953 1.00 0.00 97 LYS A CA 1
ATOM 1482 C C . LYS A 1 97 ? 18.686 -3.957 -1.455 1.00 0.00 97 LYS A C 1
ATOM 1483 O O . LYS A 1 97 ? 17.772 -4.733 -1.187 1.00 0.00 97 LYS A O 1
ATOM 1502 N N . PRO A 1 98 ? 18.473 -2.839 -2.160 1.00 0.00 98 PRO A N 1
ATOM 1503 C CA . PRO A 1 98 ? 17.165 -2.503 -2.716 1.00 0.00 98 PRO A CA 1
ATOM 1504 C C . PRO A 1 98 ? 16.910 -3.209 -4.048 1.00 0.00 98 PRO A C 1
ATOM 1505 O O . PRO A 1 98 ? 17.822 -3.353 -4.865 1.00 0.00 98 PRO A O 1
ATOM 1516 N N . PRO A 1 99 ? 15.668 -3.676 -4.271 1.00 0.00 99 PRO A N 1
ATOM 1517 C CA . PRO A 1 99 ? 15.269 -4.294 -5.542 1.00 0.00 99 PRO A CA 1
ATOM 1518 C C . PRO A 1 99 ? 15.502 -3.342 -6.712 1.00 0.00 99 PRO A C 1
ATOM 1519 O O . PRO A 1 99 ? 16.187 -3.675 -7.679 1.00 0.00 99 PRO A O 1
ATOM 1530 N N . GLU A 1 100 ? 14.913 -2.164 -6.614 1.00 0.00 100 GLU A N 1
ATOM 1531 C CA . GLU A 1 100 ? 15.220 -1.069 -7.512 1.00 0.00 100 GLU A CA 1
ATOM 1532 C C . GLU A 1 100 ? 15.234 0.222 -6.712 1.00 0.00 100 GLU A C 1
ATOM 1533 O O . GLU A 1 100 ? 16.276 0.849 -6.528 1.00 0.00 100 GLU A O 1
ATOM 1545 N N . ILE A 1 101 ? 14.069 0.589 -6.202 1.00 0.00 101 ILE A N 1
ATOM 1546 C CA . ILE A 1 101 ? 13.932 1.777 -5.373 1.00 0.00 101 ILE A CA 1
ATOM 1547 C C . ILE A 1 101 ? 12.993 1.516 -4.199 1.00 0.00 101 ILE A C 1
ATOM 1548 O O . ILE A 1 101 ? 12.928 2.304 -3.257 1.00 0.00 101 ILE A O 1
ATOM 1564 N N . ASP A 1 102 ? 12.257 0.406 -4.295 1.00 0.00 102 ASP A N 1
ATOM 1565 C CA . ASP A 1 102 ? 11.366 -0.069 -3.237 1.00 0.00 102 ASP A CA 1
ATOM 1566 C C . ASP A 1 102 ? 10.270 0.953 -2.981 1.00 0.00 102 ASP A C 1
ATOM 1567 O O . ASP A 1 102 ? 9.742 1.070 -1.880 1.00 0.00 102 ASP A O 1
ATOM 1576 N N . ALA A 1 103 ? 9.915 1.667 -4.039 1.00 0.00 103 ALA A N 1
ATOM 1577 C CA . ALA A 1 103 ? 8.974 2.772 -3.950 1.00 0.00 103 ALA A CA 1
ATOM 1578 C C . ALA A 1 103 ? 8.065 2.816 -5.177 1.00 0.00 103 ALA A C 1
ATOM 1579 O O . ALA A 1 103 ? 6.883 2.481 -5.102 1.00 0.00 103 ALA A O 1
ATOM 1586 N N . LEU A 1 104 ? 8.627 3.213 -6.311 1.00 0.00 104 LEU A N 1
ATOM 1587 C CA . LEU A 1 104 ? 7.860 3.350 -7.546 1.00 0.00 104 LEU A CA 1
ATOM 1588 C C . LEU A 1 104 ? 8.433 2.435 -8.621 1.00 0.00 104 LEU A C 1
ATOM 1589 O O . LEU A 1 104 ? 8.798 2.882 -9.712 1.00 0.00 104 LEU A O 1
ATOM 1605 N N . GLU A 1 105 ? 8.529 1.159 -8.301 1.00 0.00 105 GLU A N 1
ATOM 1606 C CA . GLU A 1 105 ? 9.111 0.182 -9.212 1.00 0.00 105 GLU A CA 1
ATOM 1607 C C . GLU A 1 105 ? 8.070 -0.803 -9.721 1.00 0.00 105 GLU A C 1
ATOM 1608 O O . GLU A 1 105 ? 6.912 -0.793 -9.292 1.00 0.00 105 GLU A O 1
ATOM 1620 N N . LEU A 1 106 ? 8.505 -1.651 -10.640 1.00 0.00 106 LEU A N 1
ATOM 1621 C CA . LEU A 1 106 ? 7.637 -2.624 -11.281 1.00 0.00 106 LEU A CA 1
ATOM 1622 C C . LEU A 1 106 ? 8.157 -4.039 -11.066 1.00 0.00 106 LEU A C 1
ATOM 1623 O O . LEU A 1 106 ? 7.382 -4.979 -10.915 1.00 0.00 106 LEU A O 1
ATOM 1639 N N . LYS A 1 107 ? 9.473 -4.190 -11.071 1.00 0.00 107 LYS A N 1
ATOM 1640 C CA . LYS A 1 107 ? 10.086 -5.499 -10.910 1.00 0.00 107 LYS A CA 1
ATOM 1641 C C . LYS A 1 107 ? 10.885 -5.556 -9.619 1.00 0.00 107 LYS A C 1
ATOM 1642 O O . LYS A 1 107 ? 12.061 -5.188 -9.582 1.00 0.00 107 LYS A O 1
ATOM 1661 N N . THR A 1 108 ? 10.240 -6.014 -8.564 1.00 0.00 108 THR A N 1
ATOM 1662 C CA . THR A 1 108 ? 10.869 -6.100 -7.261 1.00 0.00 108 THR A CA 1
ATOM 1663 C C . THR A 1 108 ? 11.776 -7.323 -7.176 1.00 0.00 108 THR A C 1
ATOM 1664 O O . THR A 1 108 ? 11.347 -8.413 -6.790 1.00 0.00 108 THR A O 1
ATOM 1675 N N . GLN A 1 109 ? 13.024 -7.143 -7.576 1.00 0.00 109 GLN A N 1
ATOM 1676 C CA . GLN A 1 109 ? 14.022 -8.188 -7.451 1.00 0.00 109 GLN A CA 1
ATOM 1677 C C . GLN A 1 109 ? 14.576 -8.189 -6.034 1.00 0.00 109 GLN A C 1
ATOM 1678 O O . GLN A 1 109 ? 15.503 -7.444 -5.717 1.00 0.00 109 GLN A O 1
ATOM 1692 N N . LYS A 1 110 ? 13.988 -9.018 -5.186 1.00 0.00 110 LYS A N 1
ATOM 1693 C CA . LYS A 1 110 ? 14.327 -9.036 -3.770 1.00 0.00 110 LYS A CA 1
ATOM 1694 C C . LYS A 1 110 ? 15.366 -10.111 -3.473 1.00 0.00 110 LYS A C 1
ATOM 1695 O O . LYS A 1 110 ? 15.522 -11.069 -4.235 1.00 0.00 110 LYS A O 1
ATOM 1714 N N . GLY A 1 111 ? 16.069 -9.953 -2.359 1.00 0.00 111 GLY A N 1
ATOM 1715 C CA . GLY A 1 111 ? 17.111 -10.891 -1.988 1.00 0.00 111 GLY A CA 1
ATOM 1716 C C . GLY A 1 111 ? 16.567 -12.084 -1.232 1.00 0.00 111 GLY A C 1
ATOM 1717 O O . GLY A 1 111 ? 17.055 -12.424 -0.152 1.00 0.00 111 GLY A O 1
ATOM 1721 N N . PHE A 1 112 ? 15.543 -12.707 -1.795 1.00 0.00 112 PHE A N 1
ATOM 1722 C CA . PHE A 1 112 ? 14.935 -13.891 -1.211 1.00 0.00 112 PHE A CA 1
ATOM 1723 C C . PHE A 1 112 ? 14.691 -14.921 -2.300 1.00 0.00 112 PHE A C 1
ATOM 1724 O O . PHE A 1 112 ? 13.699 -14.773 -3.044 1.00 0.00 112 PHE A O 1
ATOM 1742 N N . GLY A 1 1 ? 5.956 4.217 -20.576 1.00 0.00 1 GLY A N 2
ATOM 1743 C CA . GLY A 1 1 ? 5.746 5.362 -19.665 1.00 0.00 1 GLY A CA 2
ATOM 1744 C C . GLY A 1 1 ? 4.853 4.999 -18.500 1.00 0.00 1 GLY A C 2
ATOM 1745 O O . GLY A 1 1 ? 4.615 3.818 -18.235 1.00 0.00 1 GLY A O 2
ATOM 1752 N N . SER A 1 2 ? 4.360 6.008 -17.804 1.00 0.00 2 SER A N 2
ATOM 1753 C CA . SER A 1 2 ? 3.473 5.800 -16.678 1.00 0.00 2 SER A CA 2
ATOM 1754 C C . SER A 1 2 ? 2.248 6.692 -16.813 1.00 0.00 2 SER A C 2
ATOM 1755 O O . SER A 1 2 ? 2.367 7.885 -17.090 1.00 0.00 2 SER A O 2
ATOM 1763 N N . ALA A 1 3 ? 1.071 6.111 -16.630 1.00 0.00 3 ALA A N 2
ATOM 1764 C CA . ALA A 1 3 ? -0.168 6.870 -16.715 1.00 0.00 3 ALA A CA 2
ATOM 1765 C C . ALA A 1 3 ? -0.535 7.436 -15.350 1.00 0.00 3 ALA A C 2
ATOM 1766 O O . ALA A 1 3 ? -1.502 8.189 -15.210 1.00 0.00 3 ALA A O 2
ATOM 1773 N N . MET A 1 4 ? 0.251 7.077 -14.347 1.00 0.00 4 MET A N 2
ATOM 1774 C CA . MET A 1 4 ? 0.002 7.524 -12.987 1.00 0.00 4 MET A CA 2
ATOM 1775 C C . MET A 1 4 ? 1.150 8.393 -12.486 1.00 0.00 4 MET A C 2
ATOM 1776 O O . MET A 1 4 ? 2.323 8.114 -12.751 1.00 0.00 4 MET A O 2
ATOM 1790 N N . GLY A 1 5 ? 0.805 9.459 -11.781 1.00 0.00 5 GLY A N 2
ATOM 1791 C CA . GLY A 1 5 ? 1.804 10.361 -11.249 1.00 0.00 5 GLY A CA 2
ATOM 1792 C C . GLY A 1 5 ? 1.219 11.290 -10.209 1.00 0.00 5 GLY A C 2
ATOM 1793 O O . GLY A 1 5 ? 1.564 12.470 -10.145 1.00 0.00 5 GLY A O 2
ATOM 1797 N N . HIS A 1 6 ? 0.328 10.752 -9.391 1.00 0.00 6 HIS A N 2
ATOM 1798 C CA . HIS A 1 6 ? -0.347 11.536 -8.368 1.00 0.00 6 HIS A CA 2
ATOM 1799 C C . HIS A 1 6 ? 0.498 11.588 -7.097 1.00 0.00 6 HIS A C 2
ATOM 1800 O O . HIS A 1 6 ? 0.263 10.842 -6.146 1.00 0.00 6 HIS A O 2
ATOM 1815 N N . MET A 1 7 ? 1.491 12.461 -7.093 1.00 0.00 7 MET A N 2
ATOM 1816 C CA . MET A 1 7 ? 2.349 12.623 -5.931 1.00 0.00 7 MET A CA 2
ATOM 1817 C C . MET A 1 7 ? 1.734 13.621 -4.964 1.00 0.00 7 MET A C 2
ATOM 1818 O O . MET A 1 7 ? 1.267 14.689 -5.364 1.00 0.00 7 MET A O 2
ATOM 1832 N N . VAL A 1 8 ? 1.727 13.262 -3.693 1.00 0.00 8 VAL A N 2
ATOM 1833 C CA . VAL A 1 8 ? 1.120 14.081 -2.663 1.00 0.00 8 VAL A CA 2
ATOM 1834 C C . VAL A 1 8 ? 2.001 14.038 -1.417 1.00 0.00 8 VAL A C 2
ATOM 1835 O O . VAL A 1 8 ? 3.112 14.561 -1.428 1.00 0.00 8 VAL A O 2
ATOM 1848 N N . LYS A 1 9 ? 1.535 13.397 -0.378 1.00 0.00 9 LYS A N 2
ATOM 1849 C CA . LYS A 1 9 ? 2.357 13.103 0.783 1.00 0.00 9 LYS A CA 2
ATOM 1850 C C . LYS A 1 9 ? 3.252 11.899 0.504 1.00 0.00 9 LYS A C 2
ATOM 1851 O O . LYS A 1 9 ? 3.430 11.031 1.360 1.00 0.00 9 LYS A O 2
ATOM 1870 N N . ILE A 1 10 ? 3.808 11.855 -0.699 1.00 0.00 10 ILE A N 2
ATOM 1871 C CA . ILE A 1 10 ? 4.668 10.776 -1.101 1.00 0.00 10 ILE A CA 2
ATOM 1872 C C . ILE A 1 10 ? 6.004 11.331 -1.554 1.00 0.00 10 ILE A C 2
ATOM 1873 O O . ILE A 1 10 ? 6.129 11.868 -2.657 1.00 0.00 10 ILE A O 2
ATOM 1889 N N . SER A 1 11 ? 6.985 11.231 -0.690 1.00 0.00 11 SER A N 2
ATOM 1890 C CA . SER A 1 11 ? 8.350 11.483 -1.074 1.00 0.00 11 SER A CA 2
ATOM 1891 C C . SER A 1 11 ? 8.944 10.152 -1.499 1.00 0.00 11 SER A C 2
ATOM 1892 O O . SER A 1 11 ? 8.229 9.149 -1.508 1.00 0.00 11 SER A O 2
ATOM 1900 N N . HIS A 1 12 ? 10.223 10.115 -1.837 1.00 0.00 12 HIS A N 2
ATOM 1901 C CA . HIS A 1 12 ? 10.867 8.850 -2.178 1.00 0.00 12 HIS A CA 2
ATOM 1902 C C . HIS A 1 12 ? 10.646 7.855 -1.060 1.00 0.00 12 HIS A C 2
ATOM 1903 O O . HIS A 1 12 ? 10.250 6.711 -1.286 1.00 0.00 12 HIS A O 2
ATOM 1918 N N . GLU A 1 13 ? 10.878 8.325 0.151 1.00 0.00 13 GLU A N 2
ATOM 1919 C CA . GLU A 1 13 ? 10.769 7.495 1.331 1.00 0.00 13 GLU A CA 2
ATOM 1920 C C . GLU A 1 13 ? 9.325 7.088 1.602 1.00 0.00 13 GLU A C 2
ATOM 1921 O O . GLU A 1 13 ? 9.082 5.989 2.085 1.00 0.00 13 GLU A O 2
ATOM 1933 N N . ASP A 1 14 ? 8.359 7.944 1.271 1.00 0.00 14 ASP A N 2
ATOM 1934 C CA . ASP A 1 14 ? 6.974 7.639 1.590 1.00 0.00 14 ASP A CA 2
ATOM 1935 C C . ASP A 1 14 ? 6.454 6.500 0.734 1.00 0.00 14 ASP A C 2
ATOM 1936 O O . ASP A 1 14 ? 5.799 5.597 1.244 1.00 0.00 14 ASP A O 2
ATOM 1945 N N . THR A 1 15 ? 6.752 6.530 -0.562 1.00 0.00 15 THR A N 2
ATOM 1946 C CA . THR A 1 15 ? 6.368 5.439 -1.447 1.00 0.00 15 THR A CA 2
ATOM 1947 C C . THR A 1 15 ? 6.981 4.135 -0.968 1.00 0.00 15 THR A C 2
ATOM 1948 O O . THR A 1 15 ? 6.323 3.089 -0.959 1.00 0.00 15 THR A O 2
ATOM 1959 N N . GLN A 1 16 ? 8.245 4.221 -0.555 1.00 0.00 16 GLN A N 2
ATOM 1960 C CA . GLN A 1 16 ? 8.949 3.084 0.011 1.00 0.00 16 GLN A CA 2
ATOM 1961 C C . GLN A 1 16 ? 8.215 2.588 1.254 1.00 0.00 16 GLN A C 2
ATOM 1962 O O . GLN A 1 16 ? 8.018 1.392 1.439 1.00 0.00 16 GLN A O 2
ATOM 1976 N N . ARG A 1 17 ? 7.744 3.537 2.056 1.00 0.00 17 ARG A N 2
ATOM 1977 C CA . ARG A 1 17 ? 7.017 3.227 3.279 1.00 0.00 17 ARG A CA 2
ATOM 1978 C C . ARG A 1 17 ? 5.754 2.428 2.986 1.00 0.00 17 ARG A C 2
ATOM 1979 O O . ARG A 1 17 ? 5.513 1.396 3.609 1.00 0.00 17 ARG A O 2
ATOM 2000 N N . ILE A 1 18 ? 4.957 2.899 2.036 1.00 0.00 18 ILE A N 2
ATOM 2001 C CA . ILE A 1 18 ? 3.672 2.278 1.759 1.00 0.00 18 ILE A CA 2
ATOM 2002 C C . ILE A 1 18 ? 3.812 0.817 1.341 1.00 0.00 18 ILE A C 2
ATOM 2003 O O . ILE A 1 18 ? 3.139 -0.055 1.904 1.00 0.00 18 ILE A O 2
ATOM 2019 N N . LYS A 1 19 ? 4.686 0.534 0.375 1.00 0.00 19 LYS A N 2
ATOM 2020 C CA . LYS A 1 19 ? 4.843 -0.837 -0.095 1.00 0.00 19 LYS A CA 2
ATOM 2021 C C . LYS A 1 19 ? 5.370 -1.729 1.010 1.00 0.00 19 LYS A C 2
ATOM 2022 O O . LYS A 1 19 ? 4.802 -2.787 1.288 1.00 0.00 19 LYS A O 2
ATOM 2041 N N . THR A 1 20 ? 6.451 -1.289 1.641 1.00 0.00 20 THR A N 2
ATOM 2042 C CA . THR A 1 20 ? 7.154 -2.114 2.599 1.00 0.00 20 THR A CA 2
ATOM 2043 C C . THR A 1 20 ? 6.249 -2.535 3.749 1.00 0.00 20 THR A C 2
ATOM 2044 O O . THR A 1 20 ? 6.284 -3.693 4.177 1.00 0.00 20 THR A O 2
ATOM 2055 N N . ALA A 1 21 ? 5.409 -1.625 4.226 1.00 0.00 21 ALA A N 2
ATOM 2056 C CA . ALA A 1 21 ? 4.584 -1.931 5.368 1.00 0.00 21 ALA A CA 2
ATOM 2057 C C . ALA A 1 21 ? 3.466 -2.884 4.991 1.00 0.00 21 ALA A C 2
ATOM 2058 O O . ALA A 1 21 ? 3.410 -3.998 5.485 1.00 0.00 21 ALA A O 2
ATOM 2065 N N . PHE A 1 22 ? 2.631 -2.460 4.060 1.00 0.00 22 PHE A N 2
ATOM 2066 C CA . PHE A 1 22 ? 1.494 -3.254 3.592 1.00 0.00 22 PHE A CA 2
ATOM 2067 C C . PHE A 1 22 ? 1.870 -4.728 3.389 1.00 0.00 22 PHE A C 2
ATOM 2068 O O . PHE A 1 22 ? 1.308 -5.600 4.060 1.00 0.00 22 PHE A O 2
ATOM 2085 N N . LEU A 1 23 ? 2.876 -5.000 2.572 1.00 0.00 23 LEU A N 2
ATOM 2086 C CA . LEU A 1 23 ? 3.267 -6.378 2.271 1.00 0.00 23 LEU A CA 2
ATOM 2087 C C . LEU A 1 23 ? 3.720 -7.131 3.524 1.00 0.00 23 LEU A C 2
ATOM 2088 O O . LEU A 1 23 ? 3.132 -8.168 3.889 1.00 0.00 23 LEU A O 2
ATOM 2104 N N . SER A 1 24 ? 4.741 -6.588 4.193 1.00 0.00 24 SER A N 2
ATOM 2105 C CA . SER A 1 24 ? 5.374 -7.262 5.322 1.00 0.00 24 SER A CA 2
ATOM 2106 C C . SER A 1 24 ? 4.414 -7.422 6.491 1.00 0.00 24 SER A C 2
ATOM 2107 O O . SER A 1 24 ? 4.527 -8.366 7.278 1.00 0.00 24 SER A O 2
ATOM 2115 N N . TYR A 1 25 ? 3.468 -6.503 6.593 1.00 0.00 25 TYR A N 2
ATOM 2116 C CA . TYR A 1 25 ? 2.519 -6.499 7.686 1.00 0.00 25 TYR A CA 2
ATOM 2117 C C . TYR A 1 25 ? 1.602 -7.696 7.611 1.00 0.00 25 TYR A C 2
ATOM 2118 O O . TYR A 1 25 ? 1.505 -8.472 8.564 1.00 0.00 25 TYR A O 2
ATOM 2136 N N . ALA A 1 26 ? 0.931 -7.853 6.485 1.00 0.00 26 ALA A N 2
ATOM 2137 C CA . ALA A 1 26 ? -0.063 -8.901 6.377 1.00 0.00 26 ALA A CA 2
ATOM 2138 C C . ALA A 1 26 ? 0.548 -10.282 6.259 1.00 0.00 26 ALA A C 2
ATOM 2139 O O . ALA A 1 26 ? 0.437 -11.109 7.165 1.00 0.00 26 ALA A O 2
ATOM 2146 N N . GLN A 1 27 ? 1.180 -10.536 5.125 1.00 0.00 27 GLN A N 2
ATOM 2147 C CA . GLN A 1 27 ? 1.671 -11.866 4.845 1.00 0.00 27 GLN A CA 2
ATOM 2148 C C . GLN A 1 27 ? 3.180 -11.916 4.767 1.00 0.00 27 GLN A C 2
ATOM 2149 O O . GLN A 1 27 ? 3.800 -12.930 5.069 1.00 0.00 27 GLN A O 2
ATOM 2163 N N . GLY A 1 28 ? 3.764 -10.806 4.344 1.00 0.00 28 GLY A N 2
ATOM 2164 C CA . GLY A 1 28 ? 5.139 -10.826 3.910 1.00 0.00 28 GLY A CA 2
ATOM 2165 C C . GLY A 1 28 ? 5.243 -11.231 2.451 1.00 0.00 28 GLY A C 2
ATOM 2166 O O . GLY A 1 28 ? 6.329 -11.231 1.875 1.00 0.00 28 GLY A O 2
ATOM 2170 N N . GLN A 1 29 ? 4.101 -11.588 1.853 1.00 0.00 29 GLN A N 2
ATOM 2171 C CA . GLN A 1 29 ? 4.059 -12.001 0.456 1.00 0.00 29 GLN A CA 2
ATOM 2172 C C . GLN A 1 29 ? 3.830 -10.810 -0.469 1.00 0.00 29 GLN A C 2
ATOM 2173 O O . GLN A 1 29 ? 3.999 -9.659 -0.066 1.00 0.00 29 GLN A O 2
ATOM 2187 N N . ASP A 1 30 ? 3.446 -11.100 -1.704 1.00 0.00 30 ASP A N 2
ATOM 2188 C CA . ASP A 1 30 ? 3.194 -10.071 -2.712 1.00 0.00 30 ASP A CA 2
ATOM 2189 C C . ASP A 1 30 ? 1.842 -9.394 -2.475 1.00 0.00 30 ASP A C 2
ATOM 2190 O O . ASP A 1 30 ? 1.517 -8.388 -3.106 1.00 0.00 30 ASP A O 2
ATOM 2199 N N . LYS A 1 31 ? 1.064 -9.930 -1.540 1.00 0.00 31 LYS A N 2
ATOM 2200 C CA . LYS A 1 31 ? -0.287 -9.458 -1.322 1.00 0.00 31 LYS A CA 2
ATOM 2201 C C . LYS A 1 31 ? -0.547 -9.293 0.157 1.00 0.00 31 LYS A C 2
ATOM 2202 O O . LYS A 1 31 ? 0.314 -9.590 0.990 1.00 0.00 31 LYS A O 2
ATOM 2221 N N . VAL A 1 32 ? -1.747 -8.862 0.484 1.00 0.00 32 VAL A N 2
ATOM 2222 C CA . VAL A 1 32 ? -2.126 -8.643 1.860 1.00 0.00 32 VAL A CA 2
ATOM 2223 C C . VAL A 1 32 ? -3.471 -9.242 2.178 1.00 0.00 32 VAL A C 2
ATOM 2224 O O . VAL A 1 32 ? -4.426 -9.099 1.414 1.00 0.00 32 VAL A O 2
ATOM 2237 N N . THR A 1 33 ? -3.540 -9.909 3.318 1.00 0.00 33 THR A N 2
ATOM 2238 C CA . THR A 1 33 ? -4.791 -10.421 3.793 1.00 0.00 33 THR A CA 2
ATOM 2239 C C . THR A 1 33 ? -5.639 -9.248 4.252 1.00 0.00 33 THR A C 2
ATOM 2240 O O . THR A 1 33 ? -5.125 -8.195 4.615 1.00 0.00 33 THR A O 2
ATOM 2251 N N . GLU A 1 34 ? -6.926 -9.453 4.271 1.00 0.00 34 GLU A N 2
ATOM 2252 C CA . GLU A 1 34 ? -7.879 -8.363 4.377 1.00 0.00 34 GLU A CA 2
ATOM 2253 C C . GLU A 1 34 ? -7.714 -7.534 5.655 1.00 0.00 34 GLU A C 2
ATOM 2254 O O . GLU A 1 34 ? -8.125 -6.388 5.694 1.00 0.00 34 GLU A O 2
ATOM 2266 N N . ALA A 1 35 ? -7.143 -8.126 6.695 1.00 0.00 35 ALA A N 2
ATOM 2267 C CA . ALA A 1 35 ? -7.012 -7.473 7.998 1.00 0.00 35 ALA A CA 2
ATOM 2268 C C . ALA A 1 35 ? -6.214 -6.176 7.889 1.00 0.00 35 ALA A C 2
ATOM 2269 O O . ALA A 1 35 ? -6.687 -5.110 8.299 1.00 0.00 35 ALA A O 2
ATOM 2276 N N . MET A 1 36 ? -5.001 -6.262 7.340 1.00 0.00 36 MET A N 2
ATOM 2277 C CA . MET A 1 36 ? -4.200 -5.080 7.093 1.00 0.00 36 MET A CA 2
ATOM 2278 C C . MET A 1 36 ? -4.878 -4.209 6.061 1.00 0.00 36 MET A C 2
ATOM 2279 O O . MET A 1 36 ? -4.700 -2.991 6.035 1.00 0.00 36 MET A O 2
ATOM 2293 N N . ILE A 1 37 ? -5.675 -4.834 5.217 1.00 0.00 37 ILE A N 2
ATOM 2294 C CA . ILE A 1 37 ? -6.382 -4.099 4.198 1.00 0.00 37 ILE A CA 2
ATOM 2295 C C . ILE A 1 37 ? -7.429 -3.181 4.838 1.00 0.00 37 ILE A C 2
ATOM 2296 O O . ILE A 1 37 ? -7.586 -2.024 4.450 1.00 0.00 37 ILE A O 2
ATOM 2312 N N . ASP A 1 38 ? -8.124 -3.719 5.837 1.00 0.00 38 ASP A N 2
ATOM 2313 C CA . ASP A 1 38 ? -9.081 -2.993 6.635 1.00 0.00 38 ASP A CA 2
ATOM 2314 C C . ASP A 1 38 ? -8.430 -1.822 7.355 1.00 0.00 38 ASP A C 2
ATOM 2315 O O . ASP A 1 38 ? -9.057 -0.786 7.545 1.00 0.00 38 ASP A O 2
ATOM 2324 N N . GLN A 1 39 ? -7.170 -1.991 7.754 1.00 0.00 39 GLN A N 2
ATOM 2325 C CA . GLN A 1 39 ? -6.413 -0.911 8.370 1.00 0.00 39 GLN A CA 2
ATOM 2326 C C . GLN A 1 39 ? -6.405 0.288 7.441 1.00 0.00 39 GLN A C 2
ATOM 2327 O O . GLN A 1 39 ? -6.756 1.409 7.826 1.00 0.00 39 GLN A O 2
ATOM 2341 N N . LEU A 1 40 ? -6.047 0.027 6.200 1.00 0.00 40 LEU A N 2
ATOM 2342 C CA . LEU A 1 40 ? -5.967 1.068 5.210 1.00 0.00 40 LEU A CA 2
ATOM 2343 C C . LEU A 1 40 ? -7.353 1.577 4.863 1.00 0.00 40 LEU A C 2
ATOM 2344 O O . LEU A 1 40 ? -7.620 2.755 4.989 1.00 0.00 40 LEU A O 2
ATOM 2360 N N . ILE A 1 41 ? -8.246 0.677 4.485 1.00 0.00 41 ILE A N 2
ATOM 2361 C CA . ILE A 1 41 ? -9.578 1.069 4.034 1.00 0.00 41 ILE A CA 2
ATOM 2362 C C . ILE A 1 41 ? -10.334 1.861 5.108 1.00 0.00 41 ILE A C 2
ATOM 2363 O O . ILE A 1 41 ? -10.947 2.884 4.811 1.00 0.00 41 ILE A O 2
ATOM 2379 N N . CYS A 1 42 ? -10.256 1.416 6.357 1.00 0.00 42 CYS A N 2
ATOM 2380 C CA . CYS A 1 42 ? -10.938 2.100 7.453 1.00 0.00 42 CYS A CA 2
ATOM 2381 C C . CYS A 1 42 ? -10.214 3.402 7.781 1.00 0.00 42 CYS A C 2
ATOM 2382 O O . CYS A 1 42 ? -10.749 4.281 8.462 1.00 0.00 42 CYS A O 2
ATOM 2390 N N . GLY A 1 43 ? -8.982 3.502 7.295 1.00 0.00 43 GLY A N 2
ATOM 2391 C CA . GLY A 1 43 ? -8.191 4.710 7.449 1.00 0.00 43 GLY A CA 2
ATOM 2392 C C . GLY A 1 43 ? -8.890 5.970 6.950 1.00 0.00 43 GLY A C 2
ATOM 2393 O O . GLY A 1 43 ? -8.981 6.959 7.682 1.00 0.00 43 GLY A O 2
ATOM 2397 N N . ALA A 1 44 ? -9.383 5.953 5.714 1.00 0.00 44 ALA A N 2
ATOM 2398 C CA . ALA A 1 44 ? -10.039 7.130 5.145 1.00 0.00 44 ALA A CA 2
ATOM 2399 C C . ALA A 1 44 ? -11.548 7.045 5.318 1.00 0.00 44 ALA A C 2
ATOM 2400 O O . ALA A 1 44 ? -12.183 7.985 5.799 1.00 0.00 44 ALA A O 2
ATOM 2407 N N . PHE A 1 45 ? -12.120 5.918 4.928 1.00 0.00 45 PHE A N 2
ATOM 2408 C CA . PHE A 1 45 ? -13.556 5.721 5.052 1.00 0.00 45 PHE A CA 2
ATOM 2409 C C . PHE A 1 45 ? -13.884 4.549 5.940 1.00 0.00 45 PHE A C 2
ATOM 2410 O O . PHE A 1 45 ? -13.770 3.388 5.553 1.00 0.00 45 PHE A O 2
ATOM 2427 N N . PRO A 1 46 ? -14.293 4.858 7.146 1.00 0.00 46 PRO A N 2
ATOM 2428 C CA . PRO A 1 46 ? -14.716 3.879 8.110 1.00 0.00 46 PRO A CA 2
ATOM 2429 C C . PRO A 1 46 ? -16.221 3.641 8.092 1.00 0.00 46 PRO A C 2
ATOM 2430 O O . PRO A 1 46 ? -16.946 4.243 7.297 1.00 0.00 46 PRO A O 2
ATOM 2441 N N . GLY A 1 47 ? -16.684 2.762 8.970 1.00 0.00 47 GLY A N 2
ATOM 2442 C CA . GLY A 1 47 ? -18.099 2.466 9.049 1.00 0.00 47 GLY A CA 2
ATOM 2443 C C . GLY A 1 47 ? -18.555 1.569 7.920 1.00 0.00 47 GLY A C 2
ATOM 2444 O O . GLY A 1 47 ? -19.747 1.496 7.614 1.00 0.00 47 GLY A O 2
ATOM 2448 N N . LEU A 1 48 ? -17.607 0.885 7.297 1.00 0.00 48 LEU A N 2
ATOM 2449 C CA . LEU A 1 48 ? -17.914 0.019 6.172 1.00 0.00 48 LEU A CA 2
ATOM 2450 C C . LEU A 1 48 ? -18.286 -1.374 6.650 1.00 0.00 48 LEU A C 2
ATOM 2451 O O . LEU A 1 48 ? -17.523 -2.019 7.369 1.00 0.00 48 LEU A O 2
ATOM 2467 N N . SER A 1 49 ? -19.459 -1.831 6.249 1.00 0.00 49 SER A N 2
ATOM 2468 C CA . SER A 1 49 ? -19.851 -3.202 6.489 1.00 0.00 49 SER A CA 2
ATOM 2469 C C . SER A 1 49 ? -19.073 -4.094 5.535 1.00 0.00 49 SER A C 2
ATOM 2470 O O . SER A 1 49 ? -18.536 -3.595 4.541 1.00 0.00 49 SER A O 2
ATOM 2478 N N . TRP A 1 50 ? -18.990 -5.385 5.811 1.00 0.00 50 TRP A N 2
ATOM 2479 C CA . TRP A 1 50 ? -18.112 -6.241 5.030 1.00 0.00 50 TRP A CA 2
ATOM 2480 C C . TRP A 1 50 ? -18.491 -6.239 3.555 1.00 0.00 50 TRP A C 2
ATOM 2481 O O . TRP A 1 50 ? -17.621 -6.173 2.693 1.00 0.00 50 TRP A O 2
ATOM 2502 N N . GLU A 1 51 ? -19.785 -6.285 3.263 1.00 0.00 51 GLU A N 2
ATOM 2503 C CA . GLU A 1 51 ? -20.244 -6.283 1.880 1.00 0.00 51 GLU A CA 2
ATOM 2504 C C . GLU A 1 51 ? -19.814 -5.004 1.157 1.00 0.00 51 GLU A C 2
ATOM 2505 O O . GLU A 1 51 ? -19.457 -5.035 -0.020 1.00 0.00 51 GLU A O 2
ATOM 2517 N N . GLN A 1 52 ? -19.817 -3.892 1.883 1.00 0.00 52 GLN A N 2
ATOM 2518 C CA . GLN A 1 52 ? -19.426 -2.598 1.329 1.00 0.00 52 GLN A CA 2
ATOM 2519 C C . GLN A 1 52 ? -17.914 -2.543 1.081 1.00 0.00 52 GLN A C 2
ATOM 2520 O O . GLN A 1 52 ? -17.448 -1.976 0.093 1.00 0.00 52 GLN A O 2
ATOM 2534 N N . LEU A 1 53 ? -17.150 -3.125 1.989 1.00 0.00 53 LEU A N 2
ATOM 2535 C CA . LEU A 1 53 ? -15.699 -3.108 1.885 1.00 0.00 53 LEU A CA 2
ATOM 2536 C C . LEU A 1 53 ? -15.220 -4.124 0.849 1.00 0.00 53 LEU A C 2
ATOM 2537 O O . LEU A 1 53 ? -14.269 -3.873 0.104 1.00 0.00 53 LEU A O 2
ATOM 2553 N N . GLN A 1 54 ? -15.885 -5.271 0.794 1.00 0.00 54 GLN A N 2
ATOM 2554 C CA . GLN A 1 54 ? -15.506 -6.311 -0.146 1.00 0.00 54 GLN A CA 2
ATOM 2555 C C . GLN A 1 54 ? -15.672 -5.810 -1.576 1.00 0.00 54 GLN A C 2
ATOM 2556 O O . GLN A 1 54 ? -14.820 -6.062 -2.424 1.00 0.00 54 GLN A O 2
ATOM 2570 N N . GLU A 1 55 ? -16.756 -5.068 -1.828 1.00 0.00 55 GLU A N 2
ATOM 2571 C CA . GLU A 1 55 ? -17.019 -4.527 -3.157 1.00 0.00 55 GLU A CA 2
ATOM 2572 C C . GLU A 1 55 ? -16.040 -3.404 -3.487 1.00 0.00 55 GLU A C 2
ATOM 2573 O O . GLU A 1 55 ? -15.708 -3.193 -4.654 1.00 0.00 55 GLU A O 2
ATOM 2585 N N . LYS A 1 56 ? -15.587 -2.686 -2.455 1.00 0.00 56 LYS A N 2
ATOM 2586 C CA . LYS A 1 56 ? -14.518 -1.697 -2.611 1.00 0.00 56 LYS A CA 2
ATOM 2587 C C . LYS A 1 56 ? -13.358 -2.304 -3.377 1.00 0.00 56 LYS A C 2
ATOM 2588 O O . LYS A 1 56 ? -12.859 -1.748 -4.355 1.00 0.00 56 LYS A O 2
ATOM 2607 N N . LYS A 1 57 ? -12.942 -3.460 -2.898 1.00 0.00 57 LYS A N 2
ATOM 2608 C CA . LYS A 1 57 ? -11.772 -4.137 -3.402 1.00 0.00 57 LYS A CA 2
ATOM 2609 C C . LYS A 1 57 ? -12.107 -5.178 -4.471 1.00 0.00 57 LYS A C 2
ATOM 2610 O O . LYS A 1 57 ? -11.230 -5.919 -4.918 1.00 0.00 57 LYS A O 2
ATOM 2629 N N . LYS A 1 58 ? -13.371 -5.243 -4.870 1.00 0.00 58 LYS A N 2
ATOM 2630 C CA . LYS A 1 58 ? -13.779 -6.147 -5.944 1.00 0.00 58 LYS A CA 2
ATOM 2631 C C . LYS A 1 58 ? -13.147 -5.731 -7.262 1.00 0.00 58 LYS A C 2
ATOM 2632 O O . LYS A 1 58 ? -13.367 -4.621 -7.751 1.00 0.00 58 LYS A O 2
ATOM 2651 N N . GLY A 1 59 ? -12.370 -6.632 -7.833 1.00 0.00 59 GLY A N 2
ATOM 2652 C CA . GLY A 1 59 ? -11.657 -6.339 -9.053 1.00 0.00 59 GLY A CA 2
ATOM 2653 C C . GLY A 1 59 ? -10.242 -6.842 -8.996 1.00 0.00 59 GLY A C 2
ATOM 2654 O O . GLY A 1 59 ? -9.826 -7.651 -9.828 1.00 0.00 59 GLY A O 2
ATOM 2658 N N . ARG A 1 60 ? -9.497 -6.386 -8.004 1.00 0.00 60 ARG A N 2
ATOM 2659 C CA . ARG A 1 60 ? -8.103 -6.762 -7.900 1.00 0.00 60 ARG A CA 2
ATOM 2660 C C . ARG A 1 60 ? -7.830 -7.529 -6.612 1.00 0.00 60 ARG A C 2
ATOM 2661 O O . ARG A 1 60 ? -7.026 -8.460 -6.599 1.00 0.00 60 ARG A O 2
ATOM 2682 N N . ALA A 1 61 ? -8.501 -7.145 -5.535 1.00 0.00 61 ALA A N 2
ATOM 2683 C CA . ALA A 1 61 ? -8.400 -7.890 -4.288 1.00 0.00 61 ALA A CA 2
ATOM 2684 C C . ALA A 1 61 ? -9.449 -8.976 -4.273 1.00 0.00 61 ALA A C 2
ATOM 2685 O O . ALA A 1 61 ? -9.369 -9.931 -3.499 1.00 0.00 61 ALA A O 2
ATOM 2692 N N . ALA A 1 62 ? -10.431 -8.797 -5.151 1.00 0.00 62 ALA A N 2
ATOM 2693 C CA . ALA A 1 62 ? -11.553 -9.710 -5.279 1.00 0.00 62 ALA A CA 2
ATOM 2694 C C . ALA A 1 62 ? -12.315 -9.802 -3.963 1.00 0.00 62 ALA A C 2
ATOM 2695 O O . ALA A 1 62 ? -12.992 -8.851 -3.569 1.00 0.00 62 ALA A O 2
ATOM 2702 N N . ALA A 1 63 ? -12.188 -10.920 -3.275 1.00 0.00 63 ALA A N 2
ATOM 2703 C CA . ALA A 1 63 ? -12.781 -11.056 -1.962 1.00 0.00 63 ALA A CA 2
ATOM 2704 C C . ALA A 1 63 ? -11.747 -10.719 -0.899 1.00 0.00 63 ALA A C 2
ATOM 2705 O O . ALA A 1 63 ? -11.798 -9.651 -0.280 1.00 0.00 63 ALA A O 2
ATOM 2712 N N . ASN A 1 64 ? -10.782 -11.607 -0.721 1.00 0.00 64 ASN A N 2
ATOM 2713 C CA . ASN A 1 64 ? -9.750 -11.410 0.278 1.00 0.00 64 ASN A CA 2
ATOM 2714 C C . ASN A 1 64 ? -8.369 -11.438 -0.340 1.00 0.00 64 ASN A C 2
ATOM 2715 O O . ASN A 1 64 ? -7.975 -12.415 -0.975 1.00 0.00 64 ASN A O 2
ATOM 2726 N N . GLY A 1 65 ? -7.646 -10.347 -0.158 1.00 0.00 65 GLY A N 2
ATOM 2727 C CA . GLY A 1 65 ? -6.276 -10.283 -0.629 1.00 0.00 65 GLY A CA 2
ATOM 2728 C C . GLY A 1 65 ? -5.999 -9.109 -1.544 1.00 0.00 65 GLY A C 2
ATOM 2729 O O . GLY A 1 65 ? -6.078 -9.243 -2.763 1.00 0.00 65 GLY A O 2
ATOM 2733 N N . TYR A 1 66 ? -5.684 -7.949 -0.967 1.00 0.00 66 TYR A N 2
ATOM 2734 C CA . TYR A 1 66 ? -5.159 -6.838 -1.777 1.00 0.00 66 TYR A CA 2
ATOM 2735 C C . TYR A 1 66 ? -3.804 -7.206 -2.313 1.00 0.00 66 TYR A C 2
ATOM 2736 O O . TYR A 1 66 ? -3.135 -8.085 -1.781 1.00 0.00 66 TYR A O 2
ATOM 2754 N N . ASP A 1 67 ? -3.394 -6.507 -3.340 1.00 0.00 67 ASP A N 2
ATOM 2755 C CA . ASP A 1 67 ? -2.138 -6.764 -3.970 1.00 0.00 67 ASP A CA 2
ATOM 2756 C C . ASP A 1 67 ? -1.409 -5.451 -4.120 1.00 0.00 67 ASP A C 2
ATOM 2757 O O . ASP A 1 67 ? -2.033 -4.393 -4.023 1.00 0.00 67 ASP A O 2
ATOM 2766 N N . ARG A 1 68 ? -0.118 -5.508 -4.321 1.00 0.00 68 ARG A N 2
ATOM 2767 C CA . ARG A 1 68 ? 0.701 -4.306 -4.321 1.00 0.00 68 ARG A CA 2
ATOM 2768 C C . ARG A 1 68 ? 0.188 -3.256 -5.302 1.00 0.00 68 ARG A C 2
ATOM 2769 O O . ARG A 1 68 ? 0.154 -2.071 -4.973 1.00 0.00 68 ARG A O 2
ATOM 2790 N N . SER A 1 69 ? -0.252 -3.687 -6.474 1.00 0.00 69 SER A N 2
ATOM 2791 C CA . SER A 1 69 ? -0.702 -2.754 -7.490 1.00 0.00 69 SER A CA 2
ATOM 2792 C C . SER A 1 69 ? -2.018 -2.098 -7.072 1.00 0.00 69 SER A C 2
ATOM 2793 O O . SER A 1 69 ? -2.161 -0.878 -7.147 1.00 0.00 69 SER A O 2
ATOM 2801 N N . ALA A 1 70 ? -2.965 -2.910 -6.612 1.00 0.00 70 ALA A N 2
ATOM 2802 C CA . ALA A 1 70 ? -4.260 -2.410 -6.163 1.00 0.00 70 ALA A CA 2
ATOM 2803 C C . ALA A 1 70 ? -4.085 -1.481 -4.980 1.00 0.00 70 ALA A C 2
ATOM 2804 O O . ALA A 1 70 ? -4.592 -0.356 -4.965 1.00 0.00 70 ALA A O 2
ATOM 2811 N N . PHE A 1 71 ? -3.346 -1.970 -4.000 1.00 0.00 71 PHE A N 2
ATOM 2812 C CA . PHE A 1 71 ? -3.088 -1.234 -2.783 1.00 0.00 71 PHE A CA 2
ATOM 2813 C C . PHE A 1 71 ? -2.429 0.100 -3.098 1.00 0.00 71 PHE A C 2
ATOM 2814 O O . PHE A 1 71 ? -2.871 1.146 -2.625 1.00 0.00 71 PHE A O 2
ATOM 2831 N N . PHE A 1 72 ? -1.398 0.065 -3.935 1.00 0.00 72 PHE A N 2
ATOM 2832 C CA . PHE A 1 72 ? -0.633 1.265 -4.243 1.00 0.00 72 PHE A CA 2
ATOM 2833 C C . PHE A 1 72 ? -1.487 2.292 -4.970 1.00 0.00 72 PHE A C 2
ATOM 2834 O O . PHE A 1 72 ? -1.379 3.490 -4.718 1.00 0.00 72 PHE A O 2
ATOM 2851 N N . SER A 1 73 ? -2.349 1.811 -5.846 1.00 0.00 73 SER A N 2
ATOM 2852 C CA . SER A 1 73 ? -3.218 2.681 -6.629 1.00 0.00 73 SER A CA 2
ATOM 2853 C C . SER A 1 73 ? -4.173 3.459 -5.725 1.00 0.00 73 SER A C 2
ATOM 2854 O O . SER A 1 73 ? -4.507 4.614 -6.002 1.00 0.00 73 SER A O 2
ATOM 2862 N N . LEU A 1 74 ? -4.599 2.829 -4.637 1.00 0.00 74 LEU A N 2
ATOM 2863 C CA . LEU A 1 74 ? -5.484 3.476 -3.678 1.00 0.00 74 LEU A CA 2
ATOM 2864 C C . LEU A 1 74 ? -4.709 4.481 -2.826 1.00 0.00 74 LEU A C 2
ATOM 2865 O O . LEU A 1 74 ? -5.092 5.646 -2.725 1.00 0.00 74 LEU A O 2
ATOM 2881 N N . VAL A 1 75 ? -3.603 4.031 -2.246 1.00 0.00 75 VAL A N 2
ATOM 2882 C CA . VAL A 1 75 ? -2.817 4.861 -1.332 1.00 0.00 75 VAL A CA 2
ATOM 2883 C C . VAL A 1 75 ? -2.244 6.082 -2.041 1.00 0.00 75 VAL A C 2
ATOM 2884 O O . VAL A 1 75 ? -2.239 7.177 -1.488 1.00 0.00 75 VAL A O 2
ATOM 2897 N N . ALA A 1 76 ? -1.779 5.896 -3.271 1.00 0.00 76 ALA A N 2
ATOM 2898 C CA . ALA A 1 76 ? -1.195 6.990 -4.041 1.00 0.00 76 ALA A CA 2
ATOM 2899 C C . ALA A 1 76 ? -2.211 8.097 -4.286 1.00 0.00 76 ALA A C 2
ATOM 2900 O O . ALA A 1 76 ? -1.850 9.240 -4.566 1.00 0.00 76 ALA A O 2
ATOM 2907 N N . SER A 1 77 ? -3.483 7.757 -4.161 1.00 0.00 77 SER A N 2
ATOM 2908 C CA . SER A 1 77 ? -4.554 8.704 -4.397 1.00 0.00 77 SER A CA 2
ATOM 2909 C C . SER A 1 77 ? -5.064 9.288 -3.079 1.00 0.00 77 SER A C 2
ATOM 2910 O O . SER A 1 77 ? -5.848 10.239 -3.074 1.00 0.00 77 SER A O 2
ATOM 2918 N N . ASP A 1 78 ? -4.601 8.730 -1.963 1.00 0.00 78 ASP A N 2
ATOM 2919 C CA . ASP A 1 78 ? -5.077 9.141 -0.647 1.00 0.00 78 ASP A CA 2
ATOM 2920 C C . ASP A 1 78 ? -3.921 9.446 0.302 1.00 0.00 78 ASP A C 2
ATOM 2921 O O . ASP A 1 78 ? -3.230 8.541 0.771 1.00 0.00 78 ASP A O 2
ATOM 2930 N N . GLU A 1 79 ? -3.728 10.727 0.605 1.00 0.00 79 GLU A N 2
ATOM 2931 C CA . GLU A 1 79 ? -2.654 11.149 1.502 1.00 0.00 79 GLU A CA 2
ATOM 2932 C C . GLU A 1 79 ? -2.843 10.588 2.902 1.00 0.00 79 GLU A C 2
ATOM 2933 O O . GLU A 1 79 ? -1.869 10.339 3.596 1.00 0.00 79 GLU A O 2
ATOM 2945 N N . GLN A 1 80 ? -4.084 10.355 3.306 1.00 0.00 80 GLN A N 2
ATOM 2946 C CA . GLN A 1 80 ? -4.343 9.788 4.625 1.00 0.00 80 GLN A CA 2
ATOM 2947 C C . GLN A 1 80 ? -3.667 8.429 4.731 1.00 0.00 80 GLN A C 2
ATOM 2948 O O . GLN A 1 80 ? -3.243 8.007 5.797 1.00 0.00 80 GLN A O 2
ATOM 2962 N N . TYR A 1 81 ? -3.557 7.781 3.586 1.00 0.00 81 TYR A N 2
ATOM 2963 C CA . TYR A 1 81 ? -3.122 6.410 3.493 1.00 0.00 81 TYR A CA 2
ATOM 2964 C C . TYR A 1 81 ? -1.616 6.317 3.461 1.00 0.00 81 TYR A C 2
ATOM 2965 O O . TYR A 1 81 ? -1.024 5.467 4.128 1.00 0.00 81 TYR A O 2
ATOM 2983 N N . VAL A 1 82 ? -0.993 7.199 2.688 1.00 0.00 82 VAL A N 2
ATOM 2984 C CA . VAL A 1 82 ? 0.424 7.187 2.537 1.00 0.00 82 VAL A CA 2
ATOM 2985 C C . VAL A 1 82 ? 1.108 7.441 3.873 1.00 0.00 82 VAL A C 2
ATOM 2986 O O . VAL A 1 82 ? 1.971 6.673 4.301 1.00 0.00 82 VAL A O 2
ATOM 2999 N N . ARG A 1 83 ? 0.693 8.505 4.534 1.00 0.00 83 ARG A N 2
ATOM 3000 C CA . ARG A 1 83 ? 1.180 8.817 5.865 1.00 0.00 83 ARG A CA 2
ATOM 3001 C C . ARG A 1 83 ? 0.643 7.858 6.909 1.00 0.00 83 ARG A C 2
ATOM 3002 O O . ARG A 1 83 ? 1.267 7.691 7.952 1.00 0.00 83 ARG A O 2
ATOM 3023 N N . PHE A 1 84 ? -0.511 7.236 6.663 1.00 0.00 84 PHE A N 2
ATOM 3024 C CA . PHE A 1 84 ? -1.006 6.234 7.608 1.00 0.00 84 PHE A CA 2
ATOM 3025 C C . PHE A 1 84 ? 0.056 5.155 7.785 1.00 0.00 84 PHE A C 2
ATOM 3026 O O . PHE A 1 84 ? 0.420 4.794 8.909 1.00 0.00 84 PHE A O 2
ATOM 3043 N N . ILE A 1 85 ? 0.575 4.669 6.667 1.00 0.00 85 ILE A N 2
ATOM 3044 C CA . ILE A 1 85 ? 1.612 3.650 6.702 1.00 0.00 85 ILE A CA 2
ATOM 3045 C C . ILE A 1 85 ? 2.965 4.249 7.080 1.00 0.00 85 ILE A C 2
ATOM 3046 O O . ILE A 1 85 ? 3.648 3.723 7.950 1.00 0.00 85 ILE A O 2
ATOM 3062 N N . ALA A 1 86 ? 3.339 5.346 6.425 1.00 0.00 86 ALA A N 2
ATOM 3063 C CA . ALA A 1 86 ? 4.595 6.043 6.713 1.00 0.00 86 ALA A CA 2
ATOM 3064 C C . ALA A 1 86 ? 4.762 6.337 8.201 1.00 0.00 86 ALA A C 2
ATOM 3065 O O . ALA A 1 86 ? 5.873 6.287 8.731 1.00 0.00 86 ALA A O 2
ATOM 3072 N N . GLN A 1 87 ? 3.661 6.657 8.869 1.00 0.00 87 GLN A N 2
ATOM 3073 C CA . GLN A 1 87 ? 3.696 6.919 10.298 1.00 0.00 87 GLN A CA 2
ATOM 3074 C C . GLN A 1 87 ? 3.850 5.607 11.069 1.00 0.00 87 GLN A C 2
ATOM 3075 O O . GLN A 1 87 ? 4.566 5.542 12.070 1.00 0.00 87 GLN A O 2
ATOM 3089 N N . HIS A 1 88 ? 3.176 4.563 10.589 1.00 0.00 88 HIS A N 2
ATOM 3090 C CA . HIS A 1 88 ? 3.268 3.238 11.203 1.00 0.00 88 HIS A CA 2
ATOM 3091 C C . HIS A 1 88 ? 4.670 2.654 11.052 1.00 0.00 88 HIS A C 2
ATOM 3092 O O . HIS A 1 88 ? 5.264 2.176 12.016 1.00 0.00 88 HIS A O 2
ATOM 3107 N N . PHE A 1 89 ? 5.196 2.709 9.838 1.00 0.00 89 PHE A N 2
ATOM 3108 C CA . PHE A 1 89 ? 6.461 2.072 9.522 1.00 0.00 89 PHE A CA 2
ATOM 3109 C C . PHE A 1 89 ? 7.296 2.953 8.594 1.00 0.00 89 PHE A C 2
ATOM 3110 O O . PHE A 1 89 ? 6.924 3.183 7.443 1.00 0.00 89 PHE A O 2
ATOM 3127 N N . PRO A 1 90 ? 8.419 3.481 9.104 1.00 0.00 90 PRO A N 2
ATOM 3128 C CA . PRO A 1 90 ? 9.366 4.278 8.315 1.00 0.00 90 PRO A CA 2
ATOM 3129 C C . PRO A 1 90 ? 9.932 3.504 7.124 1.00 0.00 90 PRO A C 2
ATOM 3130 O O . PRO A 1 90 ? 9.942 2.272 7.110 1.00 0.00 90 PRO A O 2
ATOM 3141 N N . CYS A 1 91 ? 10.433 4.247 6.145 1.00 0.00 91 CYS A N 2
ATOM 3142 C CA . CYS A 1 91 ? 10.885 3.688 4.880 1.00 0.00 91 CYS A CA 2
ATOM 3143 C C . CYS A 1 91 ? 12.082 2.770 5.061 1.00 0.00 91 CYS A C 2
ATOM 3144 O O . CYS A 1 91 ? 13.014 3.068 5.812 1.00 0.00 91 CYS A O 2
ATOM 3152 N N . ALA A 1 92 ? 12.019 1.642 4.379 1.00 0.00 92 ALA A N 2
ATOM 3153 C CA . ALA A 1 92 ? 13.092 0.659 4.394 1.00 0.00 92 ALA A CA 2
ATOM 3154 C C . ALA A 1 92 ? 14.221 1.107 3.467 1.00 0.00 92 ALA A C 2
ATOM 3155 O O . ALA A 1 92 ? 14.019 1.984 2.627 1.00 0.00 92 ALA A O 2
ATOM 3162 N N . PRO A 1 93 ? 15.436 0.548 3.619 1.00 0.00 93 PRO A N 2
ATOM 3163 C CA . PRO A 1 93 ? 16.564 0.880 2.745 1.00 0.00 93 PRO A CA 2
ATOM 3164 C C . PRO A 1 93 ? 16.292 0.503 1.293 1.00 0.00 93 PRO A C 2
ATOM 3165 O O . PRO A 1 93 ? 15.452 -0.351 1.003 1.00 0.00 93 PRO A O 2
ATOM 3176 N N . GLU A 1 94 ? 17.032 1.129 0.393 1.00 0.00 94 GLU A N 2
ATOM 3177 C CA . GLU A 1 94 ? 16.817 0.974 -1.046 1.00 0.00 94 GLU A CA 2
ATOM 3178 C C . GLU A 1 94 ? 17.425 -0.328 -1.569 1.00 0.00 94 GLU A C 2
ATOM 3179 O O . GLU A 1 94 ? 18.153 -0.339 -2.559 1.00 0.00 94 GLU A O 2
ATOM 3191 N N . GLU A 1 95 ? 17.103 -1.422 -0.906 1.00 0.00 95 GLU A N 2
ATOM 3192 C CA . GLU A 1 95 ? 17.643 -2.723 -1.257 1.00 0.00 95 GLU A CA 2
ATOM 3193 C C . GLU A 1 95 ? 16.787 -3.402 -2.321 1.00 0.00 95 GLU A C 2
ATOM 3194 O O . GLU A 1 95 ? 15.726 -2.901 -2.695 1.00 0.00 95 GLU A O 2
ATOM 3206 N N . GLU A 1 96 ? 17.262 -4.540 -2.804 1.00 0.00 96 GLU A N 2
ATOM 3207 C CA . GLU A 1 96 ? 16.577 -5.269 -3.861 1.00 0.00 96 GLU A CA 2
ATOM 3208 C C . GLU A 1 96 ? 15.568 -6.258 -3.286 1.00 0.00 96 GLU A C 2
ATOM 3209 O O . GLU A 1 96 ? 14.734 -6.799 -4.012 1.00 0.00 96 GLU A O 2
ATOM 3221 N N . LYS A 1 97 ? 15.651 -6.500 -1.982 1.00 0.00 97 LYS A N 2
ATOM 3222 C CA . LYS A 1 97 ? 14.652 -7.321 -1.305 1.00 0.00 97 LYS A CA 2
ATOM 3223 C C . LYS A 1 97 ? 13.312 -6.572 -1.244 1.00 0.00 97 LYS A C 2
ATOM 3224 O O . LYS A 1 97 ? 12.271 -7.151 -1.567 1.00 0.00 97 LYS A O 2
ATOM 3243 N N . PRO A 1 98 ? 13.308 -5.281 -0.815 1.00 0.00 98 PRO A N 2
ATOM 3244 C CA . PRO A 1 98 ? 12.146 -4.398 -0.981 1.00 0.00 98 PRO A CA 2
ATOM 3245 C C . PRO A 1 98 ? 11.623 -4.388 -2.420 1.00 0.00 98 PRO A C 2
ATOM 3246 O O . PRO A 1 98 ? 12.386 -4.592 -3.369 1.00 0.00 98 PRO A O 2
ATOM 3257 N N . PRO A 1 99 ? 10.316 -4.145 -2.596 1.00 0.00 99 PRO A N 2
ATOM 3258 C CA . PRO A 1 99 ? 9.668 -4.165 -3.913 1.00 0.00 99 PRO A CA 2
ATOM 3259 C C . PRO A 1 99 ? 10.069 -2.981 -4.794 1.00 0.00 99 PRO A C 2
ATOM 3260 O O . PRO A 1 99 ? 9.455 -1.915 -4.737 1.00 0.00 99 PRO A O 2
ATOM 3271 N N . GLU A 1 100 ? 11.099 -3.197 -5.606 1.00 0.00 100 GLU A N 2
ATOM 3272 C CA . GLU A 1 100 ? 11.610 -2.189 -6.535 1.00 0.00 100 GLU A CA 2
ATOM 3273 C C . GLU A 1 100 ? 11.926 -0.873 -5.848 1.00 0.00 100 GLU A C 2
ATOM 3274 O O . GLU A 1 100 ? 11.173 0.101 -5.931 1.00 0.00 100 GLU A O 2
ATOM 3286 N N . ILE A 1 101 ? 13.073 -0.870 -5.181 1.00 0.00 101 ILE A N 2
ATOM 3287 C CA . ILE A 1 101 ? 13.594 0.290 -4.464 1.00 0.00 101 ILE A CA 2
ATOM 3288 C C . ILE A 1 101 ? 12.624 0.702 -3.360 1.00 0.00 101 ILE A C 2
ATOM 3289 O O . ILE A 1 101 ? 12.695 1.802 -2.824 1.00 0.00 101 ILE A O 2
ATOM 3305 N N . ASP A 1 102 ? 11.680 -0.204 -3.100 1.00 0.00 102 ASP A N 2
ATOM 3306 C CA . ASP A 1 102 ? 10.735 -0.135 -1.985 1.00 0.00 102 ASP A CA 2
ATOM 3307 C C . ASP A 1 102 ? 9.605 0.841 -2.303 1.00 0.00 102 ASP A C 2
ATOM 3308 O O . ASP A 1 102 ? 8.552 0.817 -1.675 1.00 0.00 102 ASP A O 2
ATOM 3317 N N . ALA A 1 103 ? 9.809 1.646 -3.340 1.00 0.00 103 ALA A N 2
ATOM 3318 C CA . ALA A 1 103 ? 8.863 2.714 -3.689 1.00 0.00 103 ALA A CA 2
ATOM 3319 C C . ALA A 1 103 ? 8.219 2.483 -5.044 1.00 0.00 103 ALA A C 2
ATOM 3320 O O . ALA A 1 103 ? 6.998 2.386 -5.133 1.00 0.00 103 ALA A O 2
ATOM 3327 N N . LEU A 1 104 ? 9.042 2.418 -6.092 1.00 0.00 104 LEU A N 2
ATOM 3328 C CA . LEU A 1 104 ? 8.551 2.304 -7.470 1.00 0.00 104 LEU A CA 2
ATOM 3329 C C . LEU A 1 104 ? 9.679 2.540 -8.467 1.00 0.00 104 LEU A C 2
ATOM 3330 O O . LEU A 1 104 ? 9.584 2.144 -9.627 1.00 0.00 104 LEU A O 2
ATOM 3346 N N . GLU A 1 105 ? 10.741 3.185 -8.000 1.00 0.00 105 GLU A N 2
ATOM 3347 C CA . GLU A 1 105 ? 11.783 3.691 -8.883 1.00 0.00 105 GLU A CA 2
ATOM 3348 C C . GLU A 1 105 ? 12.592 2.571 -9.529 1.00 0.00 105 GLU A C 2
ATOM 3349 O O . GLU A 1 105 ? 12.430 1.397 -9.194 1.00 0.00 105 GLU A O 2
ATOM 3361 N N . LEU A 1 106 ? 13.458 2.942 -10.455 1.00 0.00 106 LEU A N 2
ATOM 3362 C CA . LEU A 1 106 ? 14.212 1.968 -11.226 1.00 0.00 106 LEU A CA 2
ATOM 3363 C C . LEU A 1 106 ? 15.509 1.591 -10.525 1.00 0.00 106 LEU A C 2
ATOM 3364 O O . LEU A 1 106 ? 15.786 0.410 -10.309 1.00 0.00 106 LEU A O 2
ATOM 3380 N N . LYS A 1 107 ? 16.301 2.591 -10.164 1.00 0.00 107 LYS A N 2
ATOM 3381 C CA . LYS A 1 107 ? 17.586 2.351 -9.527 1.00 0.00 107 LYS A CA 2
ATOM 3382 C C . LYS A 1 107 ? 18.010 3.566 -8.711 1.00 0.00 107 LYS A C 2
ATOM 3383 O O . LYS A 1 107 ? 17.839 4.699 -9.153 1.00 0.00 107 LYS A O 2
ATOM 3402 N N . THR A 1 108 ? 18.553 3.3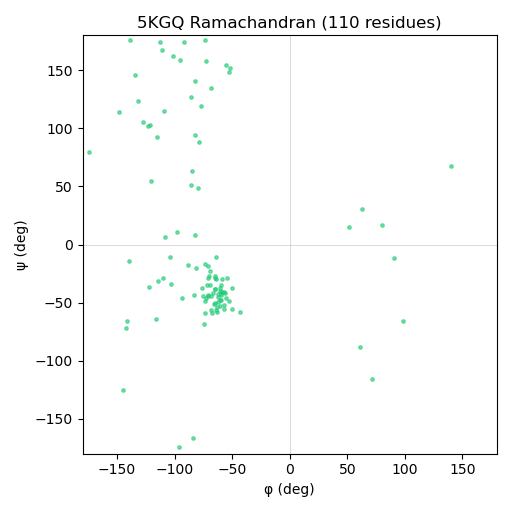12 -7.517 1.00 0.00 108 THR A N 2
ATOM 3403 C CA . THR A 1 108 ? 19.026 4.358 -6.599 1.00 0.00 108 THR A CA 2
ATOM 3404 C C . THR A 1 108 ? 17.951 5.404 -6.296 1.00 0.00 108 THR A C 2
ATOM 3405 O O . THR A 1 108 ? 16.787 5.254 -6.670 1.00 0.00 108 THR A O 2
ATOM 3416 N N . GLN A 1 109 ? 18.354 6.443 -5.579 1.00 0.00 109 GLN A N 2
ATOM 3417 C CA . GLN A 1 109 ? 17.472 7.541 -5.215 1.00 0.00 109 GLN A CA 2
ATOM 3418 C C . GLN A 1 109 ? 18.302 8.671 -4.620 1.00 0.00 109 GLN A C 2
ATOM 3419 O O . GLN A 1 109 ? 19.522 8.696 -4.790 1.00 0.00 109 GLN A O 2
ATOM 3433 N N . LYS A 1 110 ? 17.664 9.597 -3.925 1.00 0.00 110 LYS A N 2
ATOM 3434 C CA . LYS A 1 110 ? 18.381 10.716 -3.334 1.00 0.00 110 LYS A CA 2
ATOM 3435 C C . LYS A 1 110 ? 19.122 10.270 -2.079 1.00 0.00 110 LYS A C 2
ATOM 3436 O O . LYS A 1 110 ? 20.282 10.622 -1.866 1.00 0.00 110 LYS A O 2
ATOM 3455 N N . GLY A 1 111 ? 18.454 9.466 -1.268 1.00 0.00 111 GLY A N 2
ATOM 3456 C CA . GLY A 1 111 ? 19.046 9.003 -0.031 1.00 0.00 111 GLY A CA 2
ATOM 3457 C C . GLY A 1 111 ? 18.583 9.833 1.145 1.00 0.00 111 GLY A C 2
ATOM 3458 O O . GLY A 1 111 ? 17.844 9.341 1.996 1.00 0.00 111 GLY A O 2
ATOM 3462 N N . PHE A 1 112 ? 19.012 11.095 1.168 1.00 0.00 112 PHE A N 2
ATOM 3463 C CA . PHE A 1 112 ? 18.614 12.051 2.199 1.00 0.00 112 PHE A CA 2
ATOM 3464 C C . PHE A 1 112 ? 18.890 11.496 3.598 1.00 0.00 112 PHE A C 2
ATOM 3465 O O . PHE A 1 112 ? 20.070 11.491 4.004 1.00 0.00 112 PHE A O 2
ATOM 3483 N N . GLY A 1 1 ? -11.530 11.142 -1.848 1.00 0.00 1 GLY A N 3
ATOM 3484 C CA . GLY A 1 1 ? -10.299 11.069 -2.669 1.00 0.00 1 GLY A CA 3
ATOM 3485 C C . GLY A 1 1 ? -10.324 9.899 -3.625 1.00 0.00 1 GLY A C 3
ATOM 3486 O O . GLY A 1 1 ? -11.325 9.675 -4.309 1.00 0.00 1 GLY A O 3
ATOM 3493 N N . SER A 1 2 ? -9.221 9.153 -3.668 1.00 0.00 2 SER A N 3
ATOM 3494 C CA . SER A 1 2 ? -9.100 7.970 -4.519 1.00 0.00 2 SER A CA 3
ATOM 3495 C C . SER A 1 2 ? -9.349 8.306 -5.992 1.00 0.00 2 SER A C 3
ATOM 3496 O O . SER A 1 2 ? -9.884 7.492 -6.744 1.00 0.00 2 SER A O 3
ATOM 3504 N N . ALA A 1 3 ? -8.939 9.498 -6.406 1.00 0.00 3 ALA A N 3
ATOM 3505 C CA . ALA A 1 3 ? -9.183 9.959 -7.767 1.00 0.00 3 ALA A CA 3
ATOM 3506 C C . ALA A 1 3 ? -7.998 9.657 -8.679 1.00 0.00 3 ALA A C 3
ATOM 3507 O O . ALA A 1 3 ? -7.895 10.203 -9.778 1.00 0.00 3 ALA A O 3
ATOM 3514 N N . MET A 1 4 ? -7.113 8.785 -8.208 1.00 0.00 4 MET A N 3
ATOM 3515 C CA . MET A 1 4 ? -5.919 8.385 -8.953 1.00 0.00 4 MET A CA 3
ATOM 3516 C C . MET A 1 4 ? -4.976 9.563 -9.164 1.00 0.00 4 MET A C 3
ATOM 3517 O O . MET A 1 4 ? -4.457 9.772 -10.261 1.00 0.00 4 MET A O 3
ATOM 3531 N N . GLY A 1 5 ? -4.765 10.336 -8.105 1.00 0.00 5 GLY A N 3
ATOM 3532 C CA . GLY A 1 5 ? -3.807 11.421 -8.158 1.00 0.00 5 GLY A CA 3
ATOM 3533 C C . GLY A 1 5 ? -2.397 10.910 -8.366 1.00 0.00 5 GLY A C 3
ATOM 3534 O O . GLY A 1 5 ? -2.036 9.849 -7.854 1.00 0.00 5 GLY A O 3
ATOM 3538 N N . HIS A 1 6 ? -1.595 11.652 -9.113 1.00 0.00 6 HIS A N 3
ATOM 3539 C CA . HIS A 1 6 ? -0.251 11.207 -9.446 1.00 0.00 6 HIS A CA 3
ATOM 3540 C C . HIS A 1 6 ? 0.756 11.742 -8.432 1.00 0.00 6 HIS A C 3
ATOM 3541 O O . HIS A 1 6 ? 1.169 12.900 -8.512 1.00 0.00 6 HIS A O 3
ATOM 3556 N N . MET A 1 7 ? 1.134 10.882 -7.483 1.00 0.00 7 MET A N 3
ATOM 3557 C CA . MET A 1 7 ? 2.096 11.223 -6.430 1.00 0.00 7 MET A CA 3
ATOM 3558 C C . MET A 1 7 ? 1.540 12.312 -5.515 1.00 0.00 7 MET A C 3
ATOM 3559 O O . MET A 1 7 ? 1.429 13.476 -5.901 1.00 0.00 7 MET A O 3
ATOM 3573 N N . VAL A 1 8 ? 1.202 11.929 -4.294 1.00 0.00 8 VAL A N 3
ATOM 3574 C CA . VAL A 1 8 ? 0.559 12.836 -3.363 1.00 0.00 8 VAL A CA 3
ATOM 3575 C C . VAL A 1 8 ? 1.558 13.257 -2.285 1.00 0.00 8 VAL A C 3
ATOM 3576 O O . VAL A 1 8 ? 2.533 13.940 -2.583 1.00 0.00 8 VAL A O 3
ATOM 3589 N N . LYS A 1 9 ? 1.345 12.844 -1.059 1.00 0.00 9 LYS A N 3
ATOM 3590 C CA . LYS A 1 9 ? 2.336 13.022 -0.005 1.00 0.00 9 LYS A CA 3
ATOM 3591 C C . LYS A 1 9 ? 3.426 11.967 -0.120 1.00 0.00 9 LYS A C 3
ATOM 3592 O O . LYS A 1 9 ? 4.110 11.650 0.851 1.00 0.00 9 LYS A O 3
ATOM 3611 N N . ILE A 1 10 ? 3.588 11.443 -1.322 1.00 0.00 10 ILE A N 3
ATOM 3612 C CA . ILE A 1 10 ? 4.539 10.395 -1.575 1.00 0.00 10 ILE A CA 3
ATOM 3613 C C . ILE A 1 10 ? 5.851 10.960 -2.074 1.00 0.00 10 ILE A C 3
ATOM 3614 O O . ILE A 1 10 ? 5.978 11.377 -3.227 1.00 0.00 10 ILE A O 3
ATOM 3630 N N . SER A 1 11 ? 6.809 10.991 -1.179 1.00 0.00 11 SER A N 3
ATOM 3631 C CA . SER A 1 11 ? 8.183 11.255 -1.534 1.00 0.00 11 SER A CA 3
ATOM 3632 C C . SER A 1 11 ? 8.874 9.912 -1.708 1.00 0.00 11 SER A C 3
ATOM 3633 O O . SER A 1 11 ? 8.204 8.880 -1.637 1.00 0.00 11 SER A O 3
ATOM 3641 N N . HIS A 1 12 ? 10.184 9.899 -1.918 1.00 0.00 12 HIS A N 3
ATOM 3642 C CA . HIS A 1 12 ? 10.907 8.635 -2.046 1.00 0.00 12 HIS A CA 3
ATOM 3643 C C . HIS A 1 12 ? 10.607 7.758 -0.852 1.00 0.00 12 HIS A C 3
ATOM 3644 O O . HIS A 1 12 ? 10.370 6.557 -0.976 1.00 0.00 12 HIS A O 3
ATOM 3659 N N . GLU A 1 13 ? 10.597 8.386 0.308 1.00 0.00 13 GLU A N 3
ATOM 3660 C CA . GLU A 1 13 ? 10.403 7.680 1.549 1.00 0.00 13 GLU A CA 3
ATOM 3661 C C . GLU A 1 13 ? 8.974 7.173 1.705 1.00 0.00 13 GLU A C 3
ATOM 3662 O O . GLU A 1 13 ? 8.779 6.075 2.210 1.00 0.00 13 GLU A O 3
ATOM 3674 N N . ASP A 1 14 ? 7.967 7.926 1.254 1.00 0.00 14 ASP A N 3
ATOM 3675 C CA . ASP A 1 14 ? 6.601 7.500 1.506 1.00 0.00 14 ASP A CA 3
ATOM 3676 C C . ASP A 1 14 ? 6.251 6.290 0.670 1.00 0.00 14 ASP A C 3
ATOM 3677 O O . ASP A 1 14 ? 5.650 5.355 1.176 1.00 0.00 14 ASP A O 3
ATOM 3686 N N . THR A 1 15 ? 6.656 6.278 -0.596 1.00 0.00 15 THR A N 3
ATOM 3687 C CA . THR A 1 15 ? 6.442 5.104 -1.430 1.00 0.00 15 THR A CA 3
ATOM 3688 C C . THR A 1 15 ? 7.118 3.890 -0.813 1.00 0.00 15 THR A C 3
ATOM 3689 O O . THR A 1 15 ? 6.535 2.809 -0.762 1.00 0.00 15 THR A O 3
ATOM 3700 N N . GLN A 1 16 ? 8.346 4.090 -0.327 1.00 0.00 16 GLN A N 3
ATOM 3701 C CA . GLN A 1 16 ? 9.049 3.045 0.406 1.00 0.00 16 GLN A CA 3
ATOM 3702 C C . GLN A 1 16 ? 8.192 2.571 1.555 1.00 0.00 16 GLN A C 3
ATOM 3703 O O . GLN A 1 16 ? 7.985 1.378 1.731 1.00 0.00 16 GLN A O 3
ATOM 3717 N N . ARG A 1 17 ? 7.648 3.534 2.292 1.00 0.00 17 ARG A N 3
ATOM 3718 C CA . ARG A 1 17 ? 6.834 3.260 3.465 1.00 0.00 17 ARG A CA 3
ATOM 3719 C C . ARG A 1 17 ? 5.618 2.423 3.094 1.00 0.00 17 ARG A C 3
ATOM 3720 O O . ARG A 1 17 ? 5.408 1.352 3.663 1.00 0.00 17 ARG A O 3
ATOM 3741 N N . ILE A 1 18 ? 4.849 2.882 2.113 1.00 0.00 18 ILE A N 3
ATOM 3742 C CA . ILE A 1 18 ? 3.593 2.233 1.768 1.00 0.00 18 ILE A CA 3
ATOM 3743 C C . ILE A 1 18 ? 3.788 0.784 1.335 1.00 0.00 18 ILE A C 3
ATOM 3744 O O . ILE A 1 18 ? 3.125 -0.113 1.861 1.00 0.00 18 ILE A O 3
ATOM 3760 N N . LYS A 1 19 ? 4.699 0.544 0.391 1.00 0.00 19 LYS A N 3
ATOM 3761 C CA . LYS A 1 19 ? 4.921 -0.816 -0.091 1.00 0.00 19 LYS A CA 3
ATOM 3762 C C . LYS A 1 19 ? 5.401 -1.689 1.038 1.00 0.00 19 LYS A C 3
ATOM 3763 O O . LYS A 1 19 ? 4.816 -2.734 1.331 1.00 0.00 19 LYS A O 3
ATOM 3782 N N . THR A 1 20 ? 6.463 -1.229 1.686 1.00 0.00 20 THR A N 3
ATOM 3783 C CA . THR A 1 20 ? 7.180 -2.053 2.623 1.00 0.00 20 THR A CA 3
ATOM 3784 C C . THR A 1 20 ? 6.278 -2.500 3.764 1.00 0.00 20 THR A C 3
ATOM 3785 O O . THR A 1 20 ? 6.336 -3.656 4.189 1.00 0.00 20 THR A O 3
ATOM 3796 N N . ALA A 1 21 ? 5.413 -1.609 4.234 1.00 0.00 21 ALA A N 3
ATOM 3797 C CA . ALA A 1 21 ? 4.577 -1.931 5.365 1.00 0.00 21 ALA A CA 3
ATOM 3798 C C . ALA A 1 21 ? 3.462 -2.880 4.970 1.00 0.00 21 ALA A C 3
ATOM 3799 O O . ALA A 1 21 ? 3.407 -4.002 5.449 1.00 0.00 21 ALA A O 3
ATOM 3806 N N . PHE A 1 22 ? 2.623 -2.439 4.049 1.00 0.00 22 PHE A N 3
ATOM 3807 C CA . PHE A 1 22 ? 1.483 -3.223 3.575 1.00 0.00 22 PHE A CA 3
ATOM 3808 C C . PHE A 1 22 ? 1.868 -4.687 3.342 1.00 0.00 22 PHE A C 3
ATOM 3809 O O . PHE A 1 22 ? 1.325 -5.581 4.002 1.00 0.00 22 PHE A O 3
ATOM 3826 N N . LEU A 1 23 ? 2.865 -4.924 2.505 1.00 0.00 23 LEU A N 3
ATOM 3827 C CA . LEU A 1 23 ? 3.275 -6.283 2.166 1.00 0.00 23 LEU A CA 3
ATOM 3828 C C . LEU A 1 23 ? 3.750 -7.065 3.390 1.00 0.00 23 LEU A C 3
ATOM 3829 O O . LEU A 1 23 ? 3.171 -8.109 3.733 1.00 0.00 23 LEU A O 3
ATOM 3845 N N . SER A 1 24 ? 4.773 -6.534 4.066 1.00 0.00 24 SER A N 3
ATOM 3846 C CA . SER A 1 24 ? 5.433 -7.245 5.154 1.00 0.00 24 SER A CA 3
ATOM 3847 C C . SER A 1 24 ? 4.501 -7.457 6.333 1.00 0.00 24 SER A C 3
ATOM 3848 O O . SER A 1 24 ? 4.626 -8.435 7.071 1.00 0.00 24 SER A O 3
ATOM 3856 N N . TYR A 1 25 ? 3.562 -6.542 6.493 1.00 0.00 25 TYR A N 3
ATOM 3857 C CA . TYR A 1 25 ? 2.644 -6.581 7.608 1.00 0.00 25 TYR A CA 3
ATOM 3858 C C . TYR A 1 25 ? 1.729 -7.774 7.510 1.00 0.00 25 TYR A C 3
ATOM 3859 O O . TYR A 1 25 ? 1.627 -8.564 8.446 1.00 0.00 25 TYR A O 3
ATOM 3877 N N . ALA A 1 26 ? 1.048 -7.906 6.390 1.00 0.00 26 ALA A N 3
ATOM 3878 C CA . ALA A 1 26 ? 0.075 -8.965 6.272 1.00 0.00 26 ALA A CA 3
ATOM 3879 C C . ALA A 1 26 ? 0.710 -10.328 6.104 1.00 0.00 26 ALA A C 3
ATOM 3880 O O . ALA A 1 26 ? 0.653 -11.172 6.999 1.00 0.00 26 ALA A O 3
ATOM 3887 N N . GLN A 1 27 ? 1.312 -10.543 4.945 1.00 0.00 27 GLN A N 3
ATOM 3888 C CA . GLN A 1 27 ? 1.841 -11.849 4.624 1.00 0.00 27 GLN A CA 3
ATOM 3889 C C . GLN A 1 27 ? 3.349 -11.831 4.482 1.00 0.00 27 GLN A C 3
ATOM 3890 O O . GLN A 1 27 ? 4.031 -12.809 4.778 1.00 0.00 27 GLN A O 3
ATOM 3904 N N . GLY A 1 28 ? 3.858 -10.700 4.030 1.00 0.00 28 GLY A N 3
ATOM 3905 C CA . GLY A 1 28 ? 5.211 -10.650 3.534 1.00 0.00 28 GLY A CA 3
ATOM 3906 C C . GLY A 1 28 ? 5.259 -10.903 2.038 1.00 0.00 28 GLY A C 3
ATOM 3907 O O . GLY A 1 28 ? 6.273 -10.635 1.392 1.00 0.00 28 GLY A O 3
ATOM 3911 N N . GLN A 1 29 ? 4.155 -11.408 1.477 1.00 0.00 29 GLN A N 3
ATOM 3912 C CA . GLN A 1 29 ? 4.124 -11.778 0.065 1.00 0.00 29 GLN A CA 3
ATOM 3913 C C . GLN A 1 29 ? 3.692 -10.612 -0.818 1.00 0.00 29 GLN A C 3
ATOM 3914 O O . GLN A 1 29 ? 3.673 -9.464 -0.379 1.00 0.00 29 GLN A O 3
ATOM 3928 N N . ASP A 1 30 ? 3.336 -10.929 -2.061 1.00 0.00 30 ASP A N 3
ATOM 3929 C CA . ASP A 1 30 ? 2.920 -9.930 -3.047 1.00 0.00 30 ASP A CA 3
ATOM 3930 C C . ASP A 1 30 ? 1.609 -9.251 -2.649 1.00 0.00 30 ASP A C 3
ATOM 3931 O O . ASP A 1 30 ? 1.277 -8.174 -3.149 1.00 0.00 30 ASP A O 3
ATOM 3940 N N . LYS A 1 31 ? 0.875 -9.853 -1.719 1.00 0.00 31 LYS A N 3
ATOM 3941 C CA . LYS A 1 31 ? -0.452 -9.379 -1.405 1.00 0.00 31 LYS A CA 3
ATOM 3942 C C . LYS A 1 31 ? -0.641 -9.281 0.090 1.00 0.00 31 LYS A C 3
ATOM 3943 O O . LYS A 1 31 ? 0.256 -9.611 0.870 1.00 0.00 31 LYS A O 3
ATOM 3962 N N . VAL A 1 32 ? -1.825 -8.862 0.485 1.00 0.00 32 VAL A N 3
ATOM 3963 C CA . VAL A 1 32 ? -2.135 -8.650 1.876 1.00 0.00 32 VAL A CA 3
ATOM 3964 C C . VAL A 1 32 ? -3.460 -9.247 2.263 1.00 0.00 32 VAL A C 3
ATOM 3965 O O . VAL A 1 32 ? -4.455 -9.108 1.550 1.00 0.00 32 VAL A O 3
ATOM 3978 N N . THR A 1 33 ? -3.465 -9.915 3.403 1.00 0.00 33 THR A N 3
ATOM 3979 C CA . THR A 1 33 ? -4.684 -10.418 3.953 1.00 0.00 33 THR A CA 3
ATOM 3980 C C . THR A 1 33 ? -5.514 -9.242 4.441 1.00 0.00 33 THR A C 3
ATOM 3981 O O . THR A 1 33 ? -4.992 -8.178 4.756 1.00 0.00 33 THR A O 3
ATOM 3992 N N . GLU A 1 34 ? -6.792 -9.458 4.540 1.00 0.00 34 GLU A N 3
ATOM 3993 C CA . GLU A 1 34 ? -7.747 -8.375 4.664 1.00 0.00 34 GLU A CA 3
ATOM 3994 C C . GLU A 1 34 ? -7.552 -7.514 5.919 1.00 0.00 34 GLU A C 3
ATOM 3995 O O . GLU A 1 34 ? -7.975 -6.367 5.946 1.00 0.00 34 GLU A O 3
ATOM 4007 N N . ALA A 1 35 ? -6.943 -8.073 6.954 1.00 0.00 35 ALA A N 3
ATOM 4008 C CA . ALA A 1 35 ? -6.761 -7.369 8.226 1.00 0.00 35 ALA A CA 3
ATOM 4009 C C . ALA A 1 35 ? -5.976 -6.076 8.032 1.00 0.00 35 ALA A C 3
ATOM 4010 O O . ALA A 1 35 ? -6.427 -4.997 8.423 1.00 0.00 35 ALA A O 3
ATOM 4017 N N . MET A 1 36 ? -4.796 -6.185 7.424 1.00 0.00 36 MET A N 3
ATOM 4018 C CA . MET A 1 36 ? -4.000 -5.020 7.100 1.00 0.00 36 MET A CA 3
ATOM 4019 C C . MET A 1 36 ? -4.717 -4.177 6.072 1.00 0.00 36 MET A C 3
ATOM 4020 O O . MET A 1 36 ? -4.536 -2.964 5.997 1.00 0.00 36 MET A O 3
ATOM 4034 N N . ILE A 1 37 ? -5.552 -4.827 5.286 1.00 0.00 37 ILE A N 3
ATOM 4035 C CA . ILE A 1 37 ? -6.309 -4.127 4.280 1.00 0.00 37 ILE A CA 3
ATOM 4036 C C . ILE A 1 37 ? -7.316 -3.183 4.940 1.00 0.00 37 ILE A C 3
ATOM 4037 O O . ILE A 1 37 ? -7.502 -2.043 4.512 1.00 0.00 37 ILE A O 3
ATOM 4053 N N . ASP A 1 38 ? -7.939 -3.676 6.004 1.00 0.00 38 ASP A N 3
ATOM 4054 C CA . ASP A 1 38 ? -8.853 -2.920 6.824 1.00 0.00 38 ASP A CA 3
ATOM 4055 C C . ASP A 1 38 ? -8.161 -1.739 7.488 1.00 0.00 38 ASP A C 3
ATOM 4056 O O . ASP A 1 38 ? -8.775 -0.701 7.710 1.00 0.00 38 ASP A O 3
ATOM 4065 N N . GLN A 1 39 ? -6.881 -1.911 7.812 1.00 0.00 39 GLN A N 3
ATOM 4066 C CA . GLN A 1 39 ? -6.083 -0.828 8.370 1.00 0.00 39 GLN A CA 3
ATOM 4067 C C . GLN A 1 39 ? -6.117 0.356 7.424 1.00 0.00 39 GLN A C 3
ATOM 4068 O O . GLN A 1 39 ? -6.452 1.483 7.809 1.00 0.00 39 GLN A O 3
ATOM 4082 N N . LEU A 1 40 ? -5.825 0.073 6.172 1.00 0.00 40 LEU A N 3
ATOM 4083 C CA . LEU A 1 40 ? -5.818 1.095 5.160 1.00 0.00 40 LEU A CA 3
ATOM 4084 C C . LEU A 1 40 ? -7.225 1.596 4.910 1.00 0.00 40 LEU A C 3
ATOM 4085 O O . LEU A 1 40 ? -7.502 2.763 5.111 1.00 0.00 40 LEU A O 3
ATOM 4101 N N . ILE A 1 41 ? -8.126 0.695 4.548 1.00 0.00 41 ILE A N 3
ATOM 4102 C CA . ILE A 1 41 ? -9.476 1.079 4.142 1.00 0.00 41 ILE A CA 3
ATOM 4103 C C . ILE A 1 41 ? -10.198 1.888 5.226 1.00 0.00 41 ILE A C 3
ATOM 4104 O O . ILE A 1 41 ? -10.831 2.904 4.931 1.00 0.00 41 ILE A O 3
ATOM 4120 N N . CYS A 1 42 ? -10.058 1.479 6.482 1.00 0.00 42 CYS A N 3
ATOM 4121 C CA . CYS A 1 42 ? -10.722 2.173 7.582 1.00 0.00 42 CYS A CA 3
ATOM 4122 C C . CYS A 1 42 ? -10.036 3.508 7.840 1.00 0.00 42 CYS A C 3
ATOM 4123 O O . CYS A 1 42 ? -10.604 4.408 8.463 1.00 0.00 42 CYS A O 3
ATOM 4131 N N . GLY A 1 43 ? -8.798 3.617 7.367 1.00 0.00 43 GLY A N 3
ATOM 4132 C CA . GLY A 1 43 ? -8.059 4.862 7.448 1.00 0.00 43 GLY A CA 3
ATOM 4133 C C . GLY A 1 43 ? -8.813 6.052 6.867 1.00 0.00 43 GLY A C 3
ATOM 4134 O O . GLY A 1 43 ? -8.934 7.092 7.520 1.00 0.00 43 GLY A O 3
ATOM 4138 N N . ALA A 1 44 ? -9.323 5.916 5.645 1.00 0.00 44 ALA A N 3
ATOM 4139 C CA . ALA A 1 44 ? -10.046 7.015 5.007 1.00 0.00 44 ALA A CA 3
ATOM 4140 C C . ALA A 1 44 ? -11.547 6.873 5.205 1.00 0.00 44 ALA A C 3
ATOM 4141 O O . ALA A 1 44 ? -12.207 7.797 5.677 1.00 0.00 44 ALA A O 3
ATOM 4148 N N . PHE A 1 45 ? -12.085 5.709 4.856 1.00 0.00 45 PHE A N 3
ATOM 4149 C CA . PHE A 1 45 ? -13.518 5.479 4.963 1.00 0.00 45 PHE A CA 3
ATOM 4150 C C . PHE A 1 45 ? -13.843 4.281 5.822 1.00 0.00 45 PHE A C 3
ATOM 4151 O O . PHE A 1 45 ? -13.692 3.130 5.419 1.00 0.00 45 PHE A O 3
ATOM 4168 N N . PRO A 1 46 ? -14.294 4.564 7.017 1.00 0.00 46 PRO A N 3
ATOM 4169 C CA . PRO A 1 46 ? -14.790 3.568 7.930 1.00 0.00 46 PRO A CA 3
ATOM 4170 C C . PRO A 1 46 ? -16.299 3.386 7.823 1.00 0.00 46 PRO A C 3
ATOM 4171 O O . PRO A 1 46 ? -16.949 3.997 6.973 1.00 0.00 46 PRO A O 3
ATOM 4182 N N . GLY A 1 47 ? -16.848 2.550 8.691 1.00 0.00 47 GLY A N 3
ATOM 4183 C CA . GLY A 1 47 ? -18.275 2.320 8.694 1.00 0.00 47 GLY A CA 3
ATOM 4184 C C . GLY A 1 47 ? -18.719 1.494 7.509 1.00 0.00 47 GLY A C 3
ATOM 4185 O O . GLY A 1 47 ? -19.844 1.629 7.030 1.00 0.00 47 GLY A O 3
ATOM 4189 N N . LEU A 1 48 ? -17.830 0.639 7.031 1.00 0.00 48 LEU A N 3
ATOM 4190 C CA . LEU A 1 48 ? -18.131 -0.208 5.893 1.00 0.00 48 LEU A CA 3
ATOM 4191 C C . LEU A 1 48 ? -18.535 -1.600 6.350 1.00 0.00 48 LEU A C 3
ATOM 4192 O O . LEU A 1 48 ? -17.792 -2.260 7.079 1.00 0.00 48 LEU A O 3
ATOM 4208 N N . SER A 1 49 ? -19.710 -2.041 5.934 1.00 0.00 49 SER A N 3
ATOM 4209 C CA . SER A 1 49 ? -20.088 -3.433 6.094 1.00 0.00 49 SER A CA 3
ATOM 4210 C C . SER A 1 49 ? -19.251 -4.261 5.131 1.00 0.00 49 SER A C 3
ATOM 4211 O O . SER A 1 49 ? -18.716 -3.704 4.168 1.00 0.00 49 SER A O 3
ATOM 4219 N N . TRP A 1 50 ? -19.111 -5.559 5.363 1.00 0.00 50 TRP A N 3
ATOM 4220 C CA . TRP A 1 50 ? -18.182 -6.346 4.566 1.00 0.00 50 TRP A CA 3
ATOM 4221 C C . TRP A 1 50 ? -18.517 -6.254 3.084 1.00 0.00 50 TRP A C 3
ATOM 4222 O O . TRP A 1 50 ? -17.621 -6.159 2.257 1.00 0.00 50 TRP A O 3
ATOM 4243 N N . GLU A 1 51 ? -19.800 -6.248 2.758 1.00 0.00 51 GLU A N 3
ATOM 4244 C CA . GLU A 1 51 ? -20.243 -6.100 1.374 1.00 0.00 51 GLU A CA 3
ATOM 4245 C C . GLU A 1 51 ? -19.672 -4.828 0.743 1.00 0.00 51 GLU A C 3
ATOM 4246 O O . GLU A 1 51 ? -19.196 -4.842 -0.392 1.00 0.00 51 GLU A O 3
ATOM 4258 N N . GLN A 1 52 ? -19.710 -3.737 1.493 1.00 0.00 52 GLN A N 3
ATOM 4259 C CA . GLN A 1 52 ? -19.218 -2.456 1.009 1.00 0.00 52 GLN A CA 3
ATOM 4260 C C . GLN A 1 52 ? -17.697 -2.437 0.919 1.00 0.00 52 GLN A C 3
ATOM 4261 O O . GLN A 1 52 ? -17.122 -1.809 0.032 1.00 0.00 52 GLN A O 3
ATOM 4275 N N . LEU A 1 53 ? -17.046 -3.113 1.839 1.00 0.00 53 LEU A N 3
ATOM 4276 C CA . LEU A 1 53 ? -15.601 -3.119 1.865 1.00 0.00 53 LEU A CA 3
ATOM 4277 C C . LEU A 1 53 ? -15.062 -4.045 0.785 1.00 0.00 53 LEU A C 3
ATOM 4278 O O . LEU A 1 53 ? -14.129 -3.704 0.068 1.00 0.00 53 LEU A O 3
ATOM 4294 N N . GLN A 1 54 ? -15.678 -5.208 0.647 1.00 0.00 54 GLN A N 3
ATOM 4295 C CA . GLN A 1 54 ? -15.216 -6.200 -0.301 1.00 0.00 54 GLN A CA 3
ATOM 4296 C C . GLN A 1 54 ? -15.391 -5.700 -1.733 1.00 0.00 54 GLN A C 3
ATOM 4297 O O . GLN A 1 54 ? -14.622 -6.071 -2.619 1.00 0.00 54 GLN A O 3
ATOM 4311 N N . GLU A 1 55 ? -16.388 -4.843 -1.954 1.00 0.00 55 GLU A N 3
ATOM 4312 C CA . GLU A 1 55 ? -16.561 -4.216 -3.257 1.00 0.00 55 GLU A CA 3
ATOM 4313 C C . GLU A 1 55 ? -15.511 -3.125 -3.453 1.00 0.00 55 GLU A C 3
ATOM 4314 O O . GLU A 1 55 ? -15.090 -2.855 -4.577 1.00 0.00 55 GLU A O 3
ATOM 4326 N N . LYS A 1 56 ? -15.094 -2.504 -2.347 1.00 0.00 56 LYS A N 3
ATOM 4327 C CA . LYS A 1 56 ? -14.052 -1.476 -2.378 1.00 0.00 56 LYS A CA 3
ATOM 4328 C C . LYS A 1 56 ? -12.816 -1.982 -3.110 1.00 0.00 56 LYS A C 3
ATOM 4329 O O . LYS A 1 56 ? -12.328 -1.350 -4.047 1.00 0.00 56 LYS A O 3
ATOM 4348 N N . LYS A 1 57 ? -12.324 -3.130 -2.669 1.00 0.00 57 LYS A N 3
ATOM 4349 C CA . LYS A 1 57 ? -11.082 -3.689 -3.185 1.00 0.00 57 LYS A CA 3
ATOM 4350 C C . LYS A 1 57 ? -11.340 -4.866 -4.131 1.00 0.00 57 LYS A C 3
ATOM 4351 O O . LYS A 1 57 ? -10.434 -5.659 -4.402 1.00 0.00 57 LYS A O 3
ATOM 4370 N N . LYS A 1 58 ? -12.592 -4.996 -4.571 1.00 0.00 58 LYS A N 3
ATOM 4371 C CA . LYS A 1 58 ? -13.021 -6.066 -5.491 1.00 0.00 58 LYS A CA 3
ATOM 4372 C C . LYS A 1 58 ? -12.040 -6.285 -6.650 1.00 0.00 58 LYS A C 3
ATOM 4373 O O . LYS A 1 58 ? -11.265 -5.395 -7.012 1.00 0.00 58 LYS A O 3
ATOM 4392 N N . GLY A 1 59 ? -12.099 -7.474 -7.238 1.00 0.00 59 GLY A N 3
ATOM 4393 C CA . GLY A 1 59 ? -11.262 -7.791 -8.379 1.00 0.00 59 GLY A CA 3
ATOM 4394 C C . GLY A 1 59 ? -9.840 -8.114 -7.986 1.00 0.00 59 GLY A C 3
ATOM 4395 O O . GLY A 1 59 ? -9.377 -9.241 -8.155 1.00 0.00 59 GLY A O 3
ATOM 4399 N N . ARG A 1 60 ? -9.154 -7.121 -7.447 1.00 0.00 60 ARG A N 3
ATOM 4400 C CA . ARG A 1 60 ? -7.749 -7.257 -7.104 1.00 0.00 60 ARG A CA 3
ATOM 4401 C C . ARG A 1 60 ? -7.596 -8.005 -5.798 1.00 0.00 60 ARG A C 3
ATOM 4402 O O . ARG A 1 60 ? -6.835 -8.963 -5.706 1.00 0.00 60 ARG A O 3
ATOM 4423 N N . ALA A 1 61 ? -8.322 -7.562 -4.788 1.00 0.00 61 ALA A N 3
ATOM 4424 C CA . ALA A 1 61 ? -8.404 -8.309 -3.552 1.00 0.00 61 ALA A CA 3
ATOM 4425 C C . ALA A 1 61 ? -9.532 -9.302 -3.668 1.00 0.00 61 ALA A C 3
ATOM 4426 O O . ALA A 1 61 ? -9.536 -10.339 -3.006 1.00 0.00 61 ALA A O 3
ATOM 4433 N N . ALA A 1 62 ? -10.479 -8.953 -4.538 1.00 0.00 62 ALA A N 3
ATOM 4434 C CA . ALA A 1 62 ? -11.667 -9.750 -4.782 1.00 0.00 62 ALA A CA 3
ATOM 4435 C C . ALA A 1 62 ? -12.451 -9.940 -3.490 1.00 0.00 62 ALA A C 3
ATOM 4436 O O . ALA A 1 62 ? -13.260 -9.089 -3.117 1.00 0.00 62 ALA A O 3
ATOM 4443 N N . ALA A 1 63 ? -12.187 -11.032 -2.793 1.00 0.00 63 ALA A N 3
ATOM 4444 C CA . ALA A 1 63 ? -12.725 -11.222 -1.464 1.00 0.00 63 ALA A CA 3
ATOM 4445 C C . ALA A 1 63 ? -11.646 -10.900 -0.446 1.00 0.00 63 ALA A C 3
ATOM 4446 O O . ALA A 1 63 ? -11.759 -9.938 0.315 1.00 0.00 63 ALA A O 3
ATOM 4453 N N . ASN A 1 64 ? -10.570 -11.672 -0.473 1.00 0.00 64 ASN A N 3
ATOM 4454 C CA . ASN A 1 64 ? -9.473 -11.481 0.458 1.00 0.00 64 ASN A CA 3
ATOM 4455 C C . ASN A 1 64 ? -8.130 -11.528 -0.248 1.00 0.00 64 ASN A C 3
ATOM 4456 O O . ASN A 1 64 ? -7.785 -12.521 -0.889 1.00 0.00 64 ASN A O 3
ATOM 4467 N N . GLY A 1 65 ? -7.379 -10.445 -0.127 1.00 0.00 65 GLY A N 3
ATOM 4468 C CA . GLY A 1 65 ? -6.032 -10.416 -0.672 1.00 0.00 65 GLY A CA 3
ATOM 4469 C C . GLY A 1 65 ? -5.757 -9.224 -1.565 1.00 0.00 65 GLY A C 3
ATOM 4470 O O . GLY A 1 65 ? -5.686 -9.375 -2.782 1.00 0.00 65 GLY A O 3
ATOM 4474 N N . TYR A 1 66 ? -5.616 -8.032 -0.977 1.00 0.00 66 TYR A N 3
ATOM 4475 C CA . TYR A 1 66 ? -5.162 -6.866 -1.763 1.00 0.00 66 TYR A CA 3
ATOM 4476 C C . TYR A 1 66 ? -3.785 -7.119 -2.313 1.00 0.00 66 TYR A C 3
ATOM 4477 O O . TYR A 1 66 ? -2.966 -7.758 -1.670 1.00 0.00 66 TYR A O 3
ATOM 4495 N N . ASP A 1 67 ? -3.531 -6.589 -3.482 1.00 0.00 67 ASP A N 3
ATOM 4496 C CA . ASP A 1 67 ? -2.284 -6.798 -4.146 1.00 0.00 67 ASP A CA 3
ATOM 4497 C C . ASP A 1 67 ? -1.596 -5.460 -4.305 1.00 0.00 67 ASP A C 3
ATOM 4498 O O . ASP A 1 67 ? -2.260 -4.423 -4.263 1.00 0.00 67 ASP A O 3
ATOM 4507 N N . ARG A 1 68 ? -0.291 -5.471 -4.440 1.00 0.00 68 ARG A N 3
ATOM 4508 C CA . ARG A 1 68 ? 0.486 -4.238 -4.355 1.00 0.00 68 ARG A CA 3
ATOM 4509 C C . ARG A 1 68 ? 0.028 -3.177 -5.353 1.00 0.00 68 ARG A C 3
ATOM 4510 O O . ARG A 1 68 ? -0.070 -2.004 -4.996 1.00 0.00 68 ARG A O 3
ATOM 4531 N N . SER A 1 69 ? -0.291 -3.582 -6.574 1.00 0.00 69 SER A N 3
ATOM 4532 C CA . SER A 1 69 ? -0.735 -2.637 -7.590 1.00 0.00 69 SER A CA 3
ATOM 4533 C C . SER A 1 69 ? -2.071 -2.016 -7.187 1.00 0.00 69 SER A C 3
ATOM 4534 O O . SER A 1 69 ? -2.281 -0.814 -7.337 1.00 0.00 69 SER A O 3
ATOM 4542 N N . ALA A 1 70 ? -2.960 -2.846 -6.652 1.00 0.00 70 ALA A N 3
ATOM 4543 C CA . ALA A 1 70 ? -4.266 -2.390 -6.198 1.00 0.00 70 ALA A CA 3
ATOM 4544 C C . ALA A 1 70 ? -4.127 -1.459 -5.014 1.00 0.00 70 ALA A C 3
ATOM 4545 O O . ALA A 1 70 ? -4.648 -0.342 -5.007 1.00 0.00 70 ALA A O 3
ATOM 4552 N N . PHE A 1 71 ? -3.410 -1.945 -4.014 1.00 0.00 71 PHE A N 3
ATOM 4553 C CA . PHE A 1 71 ? -3.200 -1.211 -2.788 1.00 0.00 71 PHE A CA 3
ATOM 4554 C C . PHE A 1 71 ? -2.544 0.130 -3.087 1.00 0.00 71 PHE A C 3
ATOM 4555 O O . PHE A 1 71 ? -3.008 1.171 -2.628 1.00 0.00 71 PHE A O 3
ATOM 4572 N N . PHE A 1 72 ? -1.493 0.107 -3.900 1.00 0.00 72 PHE A N 3
ATOM 4573 C CA . PHE A 1 72 ? -0.760 1.320 -4.227 1.00 0.00 72 PHE A CA 3
ATOM 4574 C C . PHE A 1 72 ? -1.622 2.282 -5.031 1.00 0.00 72 PHE A C 3
ATOM 4575 O O . PHE A 1 72 ? -1.524 3.493 -4.869 1.00 0.00 72 PHE A O 3
ATOM 4592 N N . SER A 1 73 ? -2.479 1.733 -5.877 1.00 0.00 73 SER A N 3
ATOM 4593 C CA . SER A 1 73 ? -3.381 2.538 -6.691 1.00 0.00 73 SER A CA 3
ATOM 4594 C C . SER A 1 73 ? -4.257 3.419 -5.805 1.00 0.00 73 SER A C 3
ATOM 4595 O O . SER A 1 73 ? -4.524 4.578 -6.127 1.00 0.00 73 SER A O 3
ATOM 4603 N N . LEU A 1 74 ? -4.693 2.859 -4.684 1.00 0.00 74 LEU A N 3
ATOM 4604 C CA . LEU A 1 74 ? -5.536 3.580 -3.745 1.00 0.00 74 LEU A CA 3
ATOM 4605 C C . LEU A 1 74 ? -4.717 4.596 -2.944 1.00 0.00 74 LEU A C 3
ATOM 4606 O O . LEU A 1 74 ? -5.080 5.767 -2.850 1.00 0.00 74 LEU A O 3
ATOM 4622 N N . VAL A 1 75 ? -3.593 4.143 -2.402 1.00 0.00 75 VAL A N 3
ATOM 4623 C CA . VAL A 1 75 ? -2.775 4.966 -1.515 1.00 0.00 75 VAL A CA 3
ATOM 4624 C C . VAL A 1 75 ? -2.136 6.134 -2.262 1.00 0.00 75 VAL A C 3
ATOM 4625 O O . VAL A 1 75 ? -2.082 7.243 -1.746 1.00 0.00 75 VAL A O 3
ATOM 4638 N N . ALA A 1 76 ? -1.686 5.884 -3.488 1.00 0.00 76 ALA A N 3
ATOM 4639 C CA . ALA A 1 76 ? -0.990 6.896 -4.282 1.00 0.00 76 ALA A CA 3
ATOM 4640 C C . ALA A 1 76 ? -1.844 8.138 -4.496 1.00 0.00 76 ALA A C 3
ATOM 4641 O O . ALA A 1 76 ? -1.328 9.216 -4.793 1.00 0.00 76 ALA A O 3
ATOM 4648 N N . SER A 1 77 ? -3.147 7.986 -4.335 1.00 0.00 77 SER A N 3
ATOM 4649 C CA . SER A 1 77 ? -4.062 9.090 -4.517 1.00 0.00 77 SER A CA 3
ATOM 4650 C C . SER A 1 77 ? -4.465 9.689 -3.172 1.00 0.00 77 SER A C 3
ATOM 4651 O O . SER A 1 77 ? -4.862 10.851 -3.095 1.00 0.00 77 SER A O 3
ATOM 4659 N N . ASP A 1 78 ? -4.350 8.897 -2.113 1.00 0.00 78 ASP A N 3
ATOM 4660 C CA . ASP A 1 78 ? -4.831 9.305 -0.801 1.00 0.00 78 ASP A CA 3
ATOM 4661 C C . ASP A 1 78 ? -3.686 9.495 0.188 1.00 0.00 78 ASP A C 3
ATOM 4662 O O . ASP A 1 78 ? -3.110 8.529 0.687 1.00 0.00 78 ASP A O 3
ATOM 4671 N N . GLU A 1 79 ? -3.374 10.754 0.482 1.00 0.00 79 GLU A N 3
ATOM 4672 C CA . GLU A 1 79 ? -2.286 11.092 1.395 1.00 0.00 79 GLU A CA 3
ATOM 4673 C C . GLU A 1 79 ? -2.572 10.579 2.802 1.00 0.00 79 GLU A C 3
ATOM 4674 O O . GLU A 1 79 ? -1.646 10.303 3.561 1.00 0.00 79 GLU A O 3
ATOM 4686 N N . GLN A 1 80 ? -3.853 10.449 3.147 1.00 0.00 80 GLN A N 3
ATOM 4687 C CA . GLN A 1 80 ? -4.234 9.885 4.439 1.00 0.00 80 GLN A CA 3
ATOM 4688 C C . GLN A 1 80 ? -3.587 8.524 4.589 1.00 0.00 80 GLN A C 3
ATOM 4689 O O . GLN A 1 80 ? -3.174 8.124 5.669 1.00 0.00 80 GLN A O 3
ATOM 4703 N N . TYR A 1 81 ? -3.503 7.841 3.459 1.00 0.00 81 TYR A N 3
ATOM 4704 C CA . TYR A 1 81 ? -3.105 6.460 3.387 1.00 0.00 81 TYR A CA 3
ATOM 4705 C C . TYR A 1 81 ? -1.599 6.334 3.358 1.00 0.00 81 TYR A C 3
ATOM 4706 O O . TYR A 1 81 ? -1.027 5.461 4.013 1.00 0.00 81 TYR A O 3
ATOM 4724 N N . VAL A 1 82 ? -0.962 7.211 2.595 1.00 0.00 82 VAL A N 3
ATOM 4725 C CA . VAL A 1 82 ? 0.456 7.196 2.460 1.00 0.00 82 VAL A CA 3
ATOM 4726 C C . VAL A 1 82 ? 1.121 7.452 3.804 1.00 0.00 82 VAL A C 3
ATOM 4727 O O . VAL A 1 82 ? 1.953 6.671 4.270 1.00 0.00 82 VAL A O 3
ATOM 4740 N N . ARG A 1 83 ? 0.682 8.513 4.444 1.00 0.00 83 ARG A N 3
ATOM 4741 C CA . ARG A 1 83 ? 1.132 8.847 5.782 1.00 0.00 83 ARG A CA 3
ATOM 4742 C C . ARG A 1 83 ? 0.606 7.846 6.783 1.00 0.00 83 ARG A C 3
ATOM 4743 O O . ARG A 1 83 ? 1.203 7.666 7.830 1.00 0.00 83 ARG A O 3
ATOM 4764 N N . PHE A 1 84 ? -0.536 7.231 6.493 1.00 0.00 84 PHE A N 3
ATOM 4765 C CA . PHE A 1 84 ? -1.090 6.247 7.423 1.00 0.00 84 PHE A CA 3
ATOM 4766 C C . PHE A 1 84 ? -0.070 5.146 7.650 1.00 0.00 84 PHE A C 3
ATOM 4767 O O . PHE A 1 84 ? 0.199 4.739 8.784 1.00 0.00 84 PHE A O 3
ATOM 4784 N N . ILE A 1 85 ? 0.518 4.683 6.561 1.00 0.00 85 ILE A N 3
ATOM 4785 C CA . ILE A 1 85 ? 1.533 3.652 6.648 1.00 0.00 85 ILE A CA 3
ATOM 4786 C C . ILE A 1 85 ? 2.850 4.234 7.143 1.00 0.00 85 ILE A C 3
ATOM 4787 O O . ILE A 1 85 ? 3.501 3.646 7.999 1.00 0.00 85 ILE A O 3
ATOM 4803 N N . ALA A 1 86 ? 3.229 5.390 6.604 1.00 0.00 86 ALA A N 3
ATOM 4804 C CA . ALA A 1 86 ? 4.413 6.115 7.066 1.00 0.00 86 ALA A CA 3
ATOM 4805 C C . ALA A 1 86 ? 4.408 6.285 8.585 1.00 0.00 86 ALA A C 3
ATOM 4806 O O . ALA A 1 86 ? 5.449 6.213 9.240 1.00 0.00 86 ALA A O 3
ATOM 4813 N N . GLN A 1 87 ? 3.220 6.512 9.127 1.00 0.00 87 GLN A N 3
ATOM 4814 C CA . GLN A 1 87 ? 3.037 6.697 10.552 1.00 0.00 87 GLN A CA 3
ATOM 4815 C C . GLN A 1 87 ? 3.264 5.380 11.283 1.00 0.00 87 GLN A C 3
ATOM 4816 O O . GLN A 1 87 ? 3.870 5.344 12.354 1.00 0.00 87 GLN A O 3
ATOM 4830 N N . HIS A 1 88 ? 2.782 4.298 10.681 1.00 0.00 88 HIS A N 3
ATOM 4831 C CA . HIS A 1 88 ? 2.966 2.960 11.237 1.00 0.00 88 HIS A CA 3
ATOM 4832 C C . HIS A 1 88 ? 4.418 2.492 11.104 1.00 0.00 88 HIS A C 3
ATOM 4833 O O . HIS A 1 88 ? 5.030 2.058 12.081 1.00 0.00 88 HIS A O 3
ATOM 4848 N N . PHE A 1 89 ? 4.968 2.599 9.902 1.00 0.00 89 PHE A N 3
ATOM 4849 C CA . PHE A 1 89 ? 6.254 1.995 9.589 1.00 0.00 89 PHE A CA 3
ATOM 4850 C C . PHE A 1 89 ? 7.090 2.897 8.674 1.00 0.00 89 PHE A C 3
ATOM 4851 O O . PHE A 1 89 ? 6.739 3.117 7.514 1.00 0.00 89 PHE A O 3
ATOM 4868 N N . PRO A 1 90 ? 8.192 3.452 9.213 1.00 0.00 90 PRO A N 3
ATOM 4869 C CA . PRO A 1 90 ? 9.162 4.262 8.447 1.00 0.00 90 PRO A CA 3
ATOM 4870 C C . PRO A 1 90 ? 9.674 3.567 7.180 1.00 0.00 90 PRO A C 3
ATOM 4871 O O . PRO A 1 90 ? 9.654 2.339 7.072 1.00 0.00 90 PRO A O 3
ATOM 4882 N N . CYS A 1 91 ? 10.161 4.375 6.236 1.00 0.00 91 CYS A N 3
ATOM 4883 C CA . CYS A 1 91 ? 10.579 3.899 4.922 1.00 0.00 91 CYS A CA 3
ATOM 4884 C C . CYS A 1 91 ? 11.753 2.929 5.010 1.00 0.00 91 CYS A C 3
ATOM 4885 O O . CYS A 1 91 ? 12.815 3.249 5.546 1.00 0.00 91 CYS A O 3
ATOM 4893 N N . ALA A 1 92 ? 11.534 1.739 4.472 1.00 0.00 92 ALA A N 3
ATOM 4894 C CA . ALA A 1 92 ? 12.540 0.686 4.472 1.00 0.00 92 ALA A CA 3
ATOM 4895 C C . ALA A 1 92 ? 12.765 0.147 3.059 1.00 0.00 92 ALA A C 3
ATOM 4896 O O . ALA A 1 92 ? 11.853 0.162 2.232 1.00 0.00 92 ALA A O 3
ATOM 4903 N N . PRO A 1 93 ? 13.982 -0.348 2.777 1.00 0.00 93 PRO A N 3
ATOM 4904 C CA . PRO A 1 93 ? 14.361 -0.859 1.453 1.00 0.00 93 PRO A CA 3
ATOM 4905 C C . PRO A 1 93 ? 13.903 -2.295 1.216 1.00 0.00 93 PRO A C 3
ATOM 4906 O O . PRO A 1 93 ? 14.711 -3.228 1.186 1.00 0.00 93 PRO A O 3
ATOM 4917 N N . GLU A 1 94 ? 12.613 -2.463 1.049 1.00 0.00 94 GLU A N 3
ATOM 4918 C CA . GLU A 1 94 ? 12.035 -3.782 0.839 1.00 0.00 94 GLU A CA 3
ATOM 4919 C C . GLU A 1 94 ? 11.024 -3.786 -0.301 1.00 0.00 94 GLU A C 3
ATOM 4920 O O . GLU A 1 94 ? 9.830 -4.012 -0.087 1.00 0.00 94 GLU A O 3
ATOM 4932 N N . GLU A 1 95 ? 11.512 -3.525 -1.507 1.00 0.00 95 GLU A N 3
ATOM 4933 C CA . GLU A 1 95 ? 10.717 -3.640 -2.713 1.00 0.00 95 GLU A CA 3
ATOM 4934 C C . GLU A 1 95 ? 10.145 -5.049 -2.857 1.00 0.00 95 GLU A C 3
ATOM 4935 O O . GLU A 1 95 ? 8.929 -5.245 -2.878 1.00 0.00 95 GLU A O 3
ATOM 4947 N N . GLU A 1 96 ? 11.031 -6.026 -2.923 1.00 0.00 96 GLU A N 3
ATOM 4948 C CA . GLU A 1 96 ? 10.634 -7.401 -3.164 1.00 0.00 96 GLU A CA 3
ATOM 4949 C C . GLU A 1 96 ? 11.589 -8.338 -2.445 1.00 0.00 96 GLU A C 3
ATOM 4950 O O . GLU A 1 96 ? 11.233 -8.987 -1.463 1.00 0.00 96 GLU A O 3
ATOM 4962 N N . LYS A 1 97 ? 12.812 -8.379 -2.938 1.00 0.00 97 LYS A N 3
ATOM 4963 C CA . LYS A 1 97 ? 13.866 -9.181 -2.345 1.00 0.00 97 LYS A CA 3
ATOM 4964 C C . LYS A 1 97 ? 15.225 -8.526 -2.619 1.00 0.00 97 LYS A C 3
ATOM 4965 O O . LYS A 1 97 ? 16.042 -8.410 -1.706 1.00 0.00 97 LYS A O 3
ATOM 4984 N N . PRO A 1 98 ? 15.500 -8.081 -3.869 1.00 0.00 98 PRO A N 3
ATOM 4985 C CA . PRO A 1 98 ? 16.651 -7.239 -4.162 1.00 0.00 98 PRO A CA 3
ATOM 4986 C C . PRO A 1 98 ? 16.283 -5.759 -4.049 1.00 0.00 98 PRO A C 3
ATOM 4987 O O . PRO A 1 98 ? 15.611 -5.215 -4.929 1.00 0.00 98 PRO A O 3
ATOM 4998 N N . PRO A 1 99 ? 16.690 -5.096 -2.958 1.00 0.00 99 PRO A N 3
ATOM 4999 C CA . PRO A 1 99 ? 16.363 -3.687 -2.715 1.00 0.00 99 PRO A CA 3
ATOM 5000 C C . PRO A 1 99 ? 16.909 -2.771 -3.804 1.00 0.00 99 PRO A C 3
ATOM 5001 O O . PRO A 1 99 ? 18.090 -2.834 -4.153 1.00 0.00 99 PRO A O 3
ATOM 5012 N N . GLU A 1 100 ? 16.046 -1.924 -4.336 1.00 0.00 100 GLU A N 3
ATOM 5013 C CA . GLU A 1 100 ? 16.428 -1.008 -5.397 1.00 0.00 100 GLU A CA 3
ATOM 5014 C C . GLU A 1 100 ? 16.247 0.435 -4.931 1.00 0.00 100 GLU A C 3
ATOM 5015 O O . GLU A 1 100 ? 17.104 0.980 -4.235 1.00 0.00 100 GLU A O 3
ATOM 5027 N N . ILE A 1 101 ? 15.133 1.044 -5.300 1.00 0.00 101 ILE A N 3
ATOM 5028 C CA . ILE A 1 101 ? 14.742 2.320 -4.736 1.00 0.00 101 ILE A CA 3
ATOM 5029 C C . ILE A 1 101 ? 13.546 2.100 -3.830 1.00 0.00 101 ILE A C 3
ATOM 5030 O O . ILE A 1 101 ? 13.261 2.901 -2.939 1.00 0.00 101 ILE A O 3
ATOM 5046 N N . ASP A 1 102 ? 12.845 0.994 -4.104 1.00 0.00 102 ASP A N 3
ATOM 5047 C CA . ASP A 1 102 ? 11.777 0.479 -3.253 1.00 0.00 102 ASP A CA 3
ATOM 5048 C C . ASP A 1 102 ? 10.641 1.481 -3.184 1.00 0.00 102 ASP A C 3
ATOM 5049 O O . ASP A 1 102 ? 9.862 1.503 -2.230 1.00 0.00 102 ASP A O 3
ATOM 5058 N N . ALA A 1 103 ? 10.544 2.294 -4.227 1.00 0.00 103 ALA A N 3
ATOM 5059 C CA . ALA A 1 103 ? 9.581 3.375 -4.273 1.00 0.00 103 ALA A CA 3
ATOM 5060 C C . ALA A 1 103 ? 9.376 3.867 -5.692 1.00 0.00 103 ALA A C 3
ATOM 5061 O O . ALA A 1 103 ? 10.344 4.100 -6.419 1.00 0.00 103 ALA A O 3
ATOM 5068 N N . LEU A 1 104 ? 8.108 4.004 -6.072 1.00 0.00 104 LEU A N 3
ATOM 5069 C CA . LEU A 1 104 ? 7.713 4.700 -7.294 1.00 0.00 104 LEU A CA 3
ATOM 5070 C C . LEU A 1 104 ? 8.065 3.920 -8.558 1.00 0.00 104 LEU A C 3
ATOM 5071 O O . LEU A 1 104 ? 7.748 4.364 -9.666 1.00 0.00 104 LEU A O 3
ATOM 5087 N N . GLU A 1 105 ? 8.711 2.760 -8.388 1.00 0.00 105 GLU A N 3
ATOM 5088 C CA . GLU A 1 105 ? 9.098 1.905 -9.507 1.00 0.00 105 GLU A CA 3
ATOM 5089 C C . GLU A 1 105 ? 10.125 2.600 -10.388 1.00 0.00 105 GLU A C 3
ATOM 5090 O O . GLU A 1 105 ? 10.683 3.635 -10.008 1.00 0.00 105 GLU A O 3
ATOM 5102 N N . LEU A 1 106 ? 10.382 2.015 -11.557 1.00 0.00 106 LEU A N 3
ATOM 5103 C CA . LEU A 1 106 ? 11.298 2.596 -12.531 1.00 0.00 106 LEU A CA 3
ATOM 5104 C C . LEU A 1 106 ? 12.702 2.686 -11.942 1.00 0.00 106 LEU A C 3
ATOM 5105 O O . LEU A 1 106 ? 13.015 2.008 -10.962 1.00 0.00 106 LEU A O 3
ATOM 5121 N N . LYS A 1 107 ? 13.552 3.493 -12.549 1.00 0.00 107 LYS A N 3
ATOM 5122 C CA . LYS A 1 107 ? 14.886 3.726 -12.021 1.00 0.00 107 LYS A CA 3
ATOM 5123 C C . LYS A 1 107 ? 15.462 5.003 -12.606 1.00 0.00 107 LYS A C 3
ATOM 5124 O O . LYS A 1 107 ? 15.148 5.374 -13.741 1.00 0.00 107 LYS A O 3
ATOM 5143 N N . THR A 1 108 ? 16.293 5.671 -11.831 1.00 0.00 108 THR A N 3
ATOM 5144 C CA . THR A 1 108 ? 16.924 6.892 -12.282 1.00 0.00 108 THR A CA 3
ATOM 5145 C C . THR A 1 108 ? 18.294 6.575 -12.875 1.00 0.00 108 THR A C 3
ATOM 5146 O O . THR A 1 108 ? 19.048 5.764 -12.331 1.00 0.00 108 THR A O 3
ATOM 5157 N N . GLN A 1 109 ? 18.600 7.183 -14.006 1.00 0.00 109 GLN A N 3
ATOM 5158 C CA . GLN A 1 109 ? 19.870 6.955 -14.672 1.00 0.00 109 GLN A CA 3
ATOM 5159 C C . GLN A 1 109 ? 20.639 8.262 -14.781 1.00 0.00 109 GLN A C 3
ATOM 5160 O O . GLN A 1 109 ? 20.062 9.342 -14.641 1.00 0.00 109 GLN A O 3
ATOM 5174 N N . LYS A 1 110 ? 21.939 8.167 -15.010 1.00 0.00 110 LYS A N 3
ATOM 5175 C CA . LYS A 1 110 ? 22.784 9.346 -15.098 1.00 0.00 110 LYS A CA 3
ATOM 5176 C C . LYS A 1 110 ? 23.879 9.141 -16.138 1.00 0.00 110 LYS A C 3
ATOM 5177 O O . LYS A 1 110 ? 24.388 8.033 -16.312 1.00 0.00 110 LYS A O 3
ATOM 5196 N N . GLY A 1 111 ? 24.229 10.213 -16.835 1.00 0.00 111 GLY A N 3
ATOM 5197 C CA . GLY A 1 111 ? 25.239 10.134 -17.869 1.00 0.00 111 GLY A CA 3
ATOM 5198 C C . GLY A 1 111 ? 26.635 10.382 -17.336 1.00 0.00 111 GLY A C 3
ATOM 5199 O O . GLY A 1 111 ? 27.323 11.306 -17.775 1.00 0.00 111 GLY A O 3
ATOM 5203 N N . PHE A 1 112 ? 27.056 9.563 -16.388 1.00 0.00 112 PHE A N 3
ATOM 5204 C CA . PHE A 1 112 ? 28.382 9.688 -15.805 1.00 0.00 112 PHE A CA 3
ATOM 5205 C C . PHE A 1 112 ? 28.996 8.304 -15.636 1.00 0.00 112 PHE A C 3
ATOM 5206 O O . PHE A 1 112 ? 28.722 7.652 -14.612 1.00 0.00 112 PHE A O 3
ATOM 5224 N N . GLY A 1 1 ? -2.632 24.093 -14.983 1.00 0.00 1 GLY A N 4
ATOM 5225 C CA . GLY A 1 1 ? -2.119 22.955 -15.779 1.00 0.00 1 GLY A CA 4
ATOM 5226 C C . GLY A 1 1 ? -0.969 22.259 -15.087 1.00 0.00 1 GLY A C 4
ATOM 5227 O O . GLY A 1 1 ? -1.057 21.926 -13.904 1.00 0.00 1 GLY A O 4
ATOM 5234 N N . SER A 1 2 ? 0.114 22.042 -15.816 1.00 0.00 2 SER A N 4
ATOM 5235 C CA . SER A 1 2 ? 1.286 21.390 -15.256 1.00 0.00 2 SER A CA 4
ATOM 5236 C C . SER A 1 2 ? 2.321 22.426 -14.826 1.00 0.00 2 SER A C 4
ATOM 5237 O O . SER A 1 2 ? 2.930 23.098 -15.660 1.00 0.00 2 SER A O 4
ATOM 5245 N N . ALA A 1 3 ? 2.505 22.569 -13.522 1.00 0.00 3 ALA A N 4
ATOM 5246 C CA . ALA A 1 3 ? 3.471 23.518 -12.992 1.00 0.00 3 ALA A CA 4
ATOM 5247 C C . ALA A 1 3 ? 4.577 22.792 -12.235 1.00 0.00 3 ALA A C 4
ATOM 5248 O O . ALA A 1 3 ? 5.664 22.566 -12.768 1.00 0.00 3 ALA A O 4
ATOM 5255 N N . MET A 1 4 ? 4.280 22.404 -11.001 1.00 0.00 4 MET A N 4
ATOM 5256 C CA . MET A 1 4 ? 5.247 21.720 -10.155 1.00 0.00 4 MET A CA 4
ATOM 5257 C C . MET A 1 4 ? 4.544 21.137 -8.941 1.00 0.00 4 MET A C 4
ATOM 5258 O O . MET A 1 4 ? 3.336 21.318 -8.769 1.00 0.00 4 MET A O 4
ATOM 5272 N N . GLY A 1 5 ? 5.296 20.446 -8.103 1.00 0.00 5 GLY A N 4
ATOM 5273 C CA . GLY A 1 5 ? 4.729 19.871 -6.906 1.00 0.00 5 GLY A CA 4
ATOM 5274 C C . GLY A 1 5 ? 5.202 18.454 -6.682 1.00 0.00 5 GLY A C 4
ATOM 5275 O O . GLY A 1 5 ? 6.311 18.094 -7.077 1.00 0.00 5 GLY A O 4
ATOM 5279 N N . HIS A 1 6 ? 4.367 17.648 -6.051 1.00 0.00 6 HIS A N 4
ATOM 5280 C CA . HIS A 1 6 ? 4.706 16.262 -5.771 1.00 0.00 6 HIS A CA 4
ATOM 5281 C C . HIS A 1 6 ? 3.574 15.349 -6.215 1.00 0.00 6 HIS A C 4
ATOM 5282 O O . HIS A 1 6 ? 2.470 15.821 -6.490 1.00 0.00 6 HIS A O 4
ATOM 5297 N N . MET A 1 7 ? 3.851 14.053 -6.294 1.00 0.00 7 MET A N 4
ATOM 5298 C CA . MET A 1 7 ? 2.835 13.067 -6.650 1.00 0.00 7 MET A CA 4
ATOM 5299 C C . MET A 1 7 ? 1.671 13.162 -5.681 1.00 0.00 7 MET A C 4
ATOM 5300 O O . MET A 1 7 ? 0.563 13.578 -6.025 1.00 0.00 7 MET A O 4
ATOM 5314 N N . VAL A 1 8 ? 1.960 12.774 -4.469 1.00 0.00 8 VAL A N 4
ATOM 5315 C CA . VAL A 1 8 ? 1.062 12.950 -3.343 1.00 0.00 8 VAL A CA 4
ATOM 5316 C C . VAL A 1 8 ? 1.929 13.330 -2.163 1.00 0.00 8 VAL A C 4
ATOM 5317 O O . VAL A 1 8 ? 2.896 14.078 -2.312 1.00 0.00 8 VAL A O 4
ATOM 5330 N N . LYS A 1 9 ? 1.625 12.777 -1.017 1.00 0.00 9 LYS A N 4
ATOM 5331 C CA . LYS A 1 9 ? 2.485 12.893 0.137 1.00 0.00 9 LYS A CA 4
ATOM 5332 C C . LYS A 1 9 ? 3.581 11.842 0.051 1.00 0.00 9 LYS A C 4
ATOM 5333 O O . LYS A 1 9 ? 4.000 11.272 1.055 1.00 0.00 9 LYS A O 4
ATOM 5352 N N . ILE A 1 10 ? 4.050 11.608 -1.172 1.00 0.00 10 ILE A N 4
ATOM 5353 C CA . ILE A 1 10 ? 4.948 10.523 -1.455 1.00 0.00 10 ILE A CA 4
ATOM 5354 C C . ILE A 1 10 ? 6.271 11.041 -2.000 1.00 0.00 10 ILE A C 4
ATOM 5355 O O . ILE A 1 10 ? 6.350 11.473 -3.151 1.00 0.00 10 ILE A O 4
ATOM 5371 N N . SER A 1 11 ? 7.284 11.046 -1.161 1.00 0.00 11 SER A N 4
ATOM 5372 C CA . SER A 1 11 ? 8.651 11.211 -1.611 1.00 0.00 11 SER A CA 4
ATOM 5373 C C . SER A 1 11 ? 9.213 9.825 -1.917 1.00 0.00 11 SER A C 4
ATOM 5374 O O . SER A 1 11 ? 8.468 8.846 -1.863 1.00 0.00 11 SER A O 4
ATOM 5382 N N . HIS A 1 12 ? 10.503 9.722 -2.231 1.00 0.00 12 HIS A N 4
ATOM 5383 C CA . HIS A 1 12 ? 11.115 8.413 -2.454 1.00 0.00 12 HIS A CA 4
ATOM 5384 C C . HIS A 1 12 ? 10.902 7.552 -1.223 1.00 0.00 12 HIS A C 4
ATOM 5385 O O . HIS A 1 12 ? 10.529 6.378 -1.303 1.00 0.00 12 HIS A O 4
ATOM 5400 N N . GLU A 1 13 ? 11.134 8.174 -0.080 1.00 0.00 13 GLU A N 4
ATOM 5401 C CA . GLU A 1 13 ? 11.003 7.515 1.201 1.00 0.00 13 GLU A CA 4
ATOM 5402 C C . GLU A 1 13 ? 9.559 7.104 1.460 1.00 0.00 13 GLU A C 4
ATOM 5403 O O . GLU A 1 13 ? 9.301 6.057 2.049 1.00 0.00 13 GLU A O 4
ATOM 5415 N N . ASP A 1 14 ? 8.609 7.901 0.987 1.00 0.00 14 ASP A N 4
ATOM 5416 C CA . ASP A 1 14 ? 7.222 7.656 1.306 1.00 0.00 14 ASP A CA 4
ATOM 5417 C C . ASP A 1 14 ? 6.683 6.460 0.555 1.00 0.00 14 ASP A C 4
ATOM 5418 O O . ASP A 1 14 ? 5.993 5.630 1.133 1.00 0.00 14 ASP A O 4
ATOM 5427 N N . THR A 1 15 ? 7.016 6.342 -0.717 1.00 0.00 15 THR A N 4
ATOM 5428 C CA . THR A 1 15 ? 6.593 5.184 -1.479 1.00 0.00 15 THR A CA 4
ATOM 5429 C C . THR A 1 15 ? 7.169 3.917 -0.864 1.00 0.00 15 THR A C 4
ATOM 5430 O O . THR A 1 15 ? 6.501 2.887 -0.808 1.00 0.00 15 THR A O 4
ATOM 5441 N N . GLN A 1 16 ? 8.406 4.013 -0.373 1.00 0.00 16 GLN A N 4
ATOM 5442 C CA . GLN A 1 16 ? 9.060 2.883 0.259 1.00 0.00 16 GLN A CA 4
ATOM 5443 C C . GLN A 1 16 ? 8.258 2.374 1.452 1.00 0.00 16 GLN A C 4
ATOM 5444 O O . GLN A 1 16 ? 8.035 1.175 1.565 1.00 0.00 16 GLN A O 4
ATOM 5458 N N . ARG A 1 17 ? 7.792 3.275 2.322 1.00 0.00 17 ARG A N 4
ATOM 5459 C CA . ARG A 1 17 ? 7.055 2.842 3.510 1.00 0.00 17 ARG A CA 4
ATOM 5460 C C . ARG A 1 17 ? 5.737 2.185 3.146 1.00 0.00 17 ARG A C 4
ATOM 5461 O O . ARG A 1 17 ? 5.440 1.092 3.628 1.00 0.00 17 ARG A O 4
ATOM 5482 N N . ILE A 1 18 ? 4.950 2.843 2.304 1.00 0.00 18 ILE A N 4
ATOM 5483 C CA . ILE A 1 18 ? 3.618 2.334 1.967 1.00 0.00 18 ILE A CA 4
ATOM 5484 C C . ILE A 1 18 ? 3.659 0.893 1.466 1.00 0.00 18 ILE A C 4
ATOM 5485 O O . ILE A 1 18 ? 2.942 0.032 1.980 1.00 0.00 18 ILE A O 4
ATOM 5501 N N . LYS A 1 19 ? 4.512 0.617 0.493 1.00 0.00 19 LYS A N 4
ATOM 5502 C CA . LYS A 1 19 ? 4.569 -0.719 -0.083 1.00 0.00 19 LYS A CA 4
ATOM 5503 C C . LYS A 1 19 ? 5.119 -1.689 0.929 1.00 0.00 19 LYS A C 4
ATOM 5504 O O . LYS A 1 19 ? 4.570 -2.772 1.144 1.00 0.00 19 LYS A O 4
ATOM 5523 N N . THR A 1 20 ? 6.207 -1.278 1.560 1.00 0.00 20 THR A N 4
ATOM 5524 C CA . THR A 1 20 ? 6.958 -2.167 2.401 1.00 0.00 20 THR A CA 4
ATOM 5525 C C . THR A 1 20 ? 6.129 -2.630 3.588 1.00 0.00 20 THR A C 4
ATOM 5526 O O . THR A 1 20 ? 6.204 -3.793 3.994 1.00 0.00 20 THR A O 4
ATOM 5537 N N . ALA A 1 21 ? 5.321 -1.727 4.128 1.00 0.00 21 ALA A N 4
ATOM 5538 C CA . ALA A 1 21 ? 4.542 -2.037 5.297 1.00 0.00 21 ALA A CA 4
ATOM 5539 C C . ALA A 1 21 ? 3.390 -2.944 4.937 1.00 0.00 21 ALA A C 4
ATOM 5540 O O . ALA A 1 21 ? 3.254 -4.026 5.486 1.00 0.00 21 ALA A O 4
ATOM 5547 N N . PHE A 1 22 ? 2.602 -2.505 3.977 1.00 0.00 22 PHE A N 4
ATOM 5548 C CA . PHE A 1 22 ? 1.458 -3.254 3.483 1.00 0.00 22 PHE A CA 4
ATOM 5549 C C . PHE A 1 22 ? 1.789 -4.754 3.332 1.00 0.00 22 PHE A C 4
ATOM 5550 O O . PHE A 1 22 ? 1.217 -5.585 4.050 1.00 0.00 22 PHE A O 4
ATOM 5567 N N . LEU A 1 23 ? 2.783 -5.086 2.519 1.00 0.00 23 LEU A N 4
ATOM 5568 C CA . LEU A 1 23 ? 3.138 -6.488 2.263 1.00 0.00 23 LEU A CA 4
ATOM 5569 C C . LEU A 1 23 ? 3.613 -7.213 3.529 1.00 0.00 23 LEU A C 4
ATOM 5570 O O . LEU A 1 23 ? 3.023 -8.234 3.956 1.00 0.00 23 LEU A O 4
ATOM 5586 N N . SER A 1 24 ? 4.672 -6.658 4.129 1.00 0.00 24 SER A N 4
ATOM 5587 C CA . SER A 1 24 ? 5.364 -7.284 5.247 1.00 0.00 24 SER A CA 4
ATOM 5588 C C . SER A 1 24 ? 4.450 -7.456 6.445 1.00 0.00 24 SER A C 4
ATOM 5589 O O . SER A 1 24 ? 4.592 -8.398 7.228 1.00 0.00 24 SER A O 4
ATOM 5597 N N . TYR A 1 25 ? 3.497 -6.557 6.565 1.00 0.00 25 TYR A N 4
ATOM 5598 C CA . TYR A 1 25 ? 2.593 -6.552 7.689 1.00 0.00 25 TYR A CA 4
ATOM 5599 C C . TYR A 1 25 ? 1.630 -7.707 7.622 1.00 0.00 25 TYR A C 4
ATOM 5600 O O . TYR A 1 25 ? 1.455 -8.426 8.605 1.00 0.00 25 TYR A O 4
ATOM 5618 N N . ALA A 1 26 ? 1.004 -7.900 6.475 1.00 0.00 26 ALA A N 4
ATOM 5619 C CA . ALA A 1 26 ? -0.020 -8.914 6.401 1.00 0.00 26 ALA A CA 4
ATOM 5620 C C . ALA A 1 26 ? 0.562 -10.314 6.472 1.00 0.00 26 ALA A C 4
ATOM 5621 O O . ALA A 1 26 ? 0.389 -11.015 7.470 1.00 0.00 26 ALA A O 4
ATOM 5628 N N . GLN A 1 27 ? 1.256 -10.730 5.426 1.00 0.00 27 GLN A N 4
ATOM 5629 C CA . GLN A 1 27 ? 1.863 -12.048 5.432 1.00 0.00 27 GLN A CA 4
ATOM 5630 C C . GLN A 1 27 ? 3.370 -11.959 5.343 1.00 0.00 27 GLN A C 4
ATOM 5631 O O . GLN A 1 27 ? 4.093 -12.794 5.879 1.00 0.00 27 GLN A O 4
ATOM 5645 N N . GLY A 1 28 ? 3.835 -10.924 4.659 1.00 0.00 28 GLY A N 4
ATOM 5646 C CA . GLY A 1 28 ? 5.183 -10.933 4.138 1.00 0.00 28 GLY A CA 4
ATOM 5647 C C . GLY A 1 28 ? 5.184 -11.316 2.666 1.00 0.00 28 GLY A C 4
ATOM 5648 O O . GLY A 1 28 ? 6.195 -11.177 1.981 1.00 0.00 28 GLY A O 4
ATOM 5652 N N . GLN A 1 29 ? 4.040 -11.822 2.188 1.00 0.00 29 GLN A N 4
ATOM 5653 C CA . GLN A 1 29 ? 3.863 -12.170 0.779 1.00 0.00 29 GLN A CA 4
ATOM 5654 C C . GLN A 1 29 ? 3.683 -10.927 -0.101 1.00 0.00 29 GLN A C 4
ATOM 5655 O O . GLN A 1 29 ? 3.960 -9.804 0.321 1.00 0.00 29 GLN A O 4
ATOM 5669 N N . ASP A 1 30 ? 3.209 -11.149 -1.327 1.00 0.00 30 ASP A N 4
ATOM 5670 C CA . ASP A 1 30 ? 3.148 -10.100 -2.345 1.00 0.00 30 ASP A CA 4
ATOM 5671 C C . ASP A 1 30 ? 1.766 -9.449 -2.412 1.00 0.00 30 ASP A C 4
ATOM 5672 O O . ASP A 1 30 ? 1.508 -8.601 -3.268 1.00 0.00 30 ASP A O 4
ATOM 5681 N N . LYS A 1 31 ? 0.883 -9.851 -1.510 1.00 0.00 31 LYS A N 4
ATOM 5682 C CA . LYS A 1 31 ? -0.451 -9.283 -1.413 1.00 0.00 31 LYS A CA 4
ATOM 5683 C C . LYS A 1 31 ? -0.754 -9.078 0.053 1.00 0.00 31 LYS A C 4
ATOM 5684 O O . LYS A 1 31 ? 0.141 -9.228 0.866 1.00 0.00 31 LYS A O 4
ATOM 5703 N N . VAL A 1 32 ? -1.970 -8.694 0.403 1.00 0.00 32 VAL A N 4
ATOM 5704 C CA . VAL A 1 32 ? -2.310 -8.507 1.808 1.00 0.00 32 VAL A CA 4
ATOM 5705 C C . VAL A 1 32 ? -3.649 -9.113 2.189 1.00 0.00 32 VAL A C 4
ATOM 5706 O O . VAL A 1 32 ? -4.631 -9.020 1.449 1.00 0.00 32 VAL A O 4
ATOM 5719 N N . THR A 1 33 ? -3.665 -9.709 3.373 1.00 0.00 33 THR A N 4
ATOM 5720 C CA . THR A 1 33 ? -4.861 -10.275 3.951 1.00 0.00 33 THR A CA 4
ATOM 5721 C C . THR A 1 33 ? -5.803 -9.186 4.473 1.00 0.00 33 THR A C 4
ATOM 5722 O O . THR A 1 33 ? -5.483 -8.000 4.427 1.00 0.00 33 THR A O 4
ATOM 5733 N N . GLU A 1 34 ? -6.953 -9.581 4.957 1.00 0.00 34 GLU A N 4
ATOM 5734 C CA . GLU A 1 34 ? -8.008 -8.638 5.326 1.00 0.00 34 GLU A CA 4
ATOM 5735 C C . GLU A 1 34 ? -7.567 -7.561 6.331 1.00 0.00 34 GLU A C 4
ATOM 5736 O O . GLU A 1 34 ? -8.003 -6.417 6.230 1.00 0.00 34 GLU A O 4
ATOM 5748 N N . ALA A 1 35 ? -6.676 -7.904 7.246 1.00 0.00 35 ALA A N 4
ATOM 5749 C CA . ALA A 1 35 ? -6.417 -7.068 8.421 1.00 0.00 35 ALA A CA 4
ATOM 5750 C C . ALA A 1 35 ? -5.741 -5.764 8.040 1.00 0.00 35 ALA A C 4
ATOM 5751 O O . ALA A 1 35 ? -6.220 -4.677 8.370 1.00 0.00 35 ALA A O 4
ATOM 5758 N N . MET A 1 36 ? -4.627 -5.883 7.343 1.00 0.00 36 MET A N 4
ATOM 5759 C CA . MET A 1 36 ? -3.884 -4.737 6.878 1.00 0.00 36 MET A CA 4
ATOM 5760 C C . MET A 1 36 ? -4.668 -3.991 5.819 1.00 0.00 36 MET A C 4
ATOM 5761 O O . MET A 1 36 ? -4.503 -2.783 5.639 1.00 0.00 36 MET A O 4
ATOM 5775 N N . ILE A 1 37 ? -5.531 -4.713 5.122 1.00 0.00 37 ILE A N 4
ATOM 5776 C CA . ILE A 1 37 ? -6.365 -4.094 4.117 1.00 0.00 37 ILE A CA 4
ATOM 5777 C C . ILE A 1 37 ? -7.430 -3.232 4.784 1.00 0.00 37 ILE A C 4
ATOM 5778 O O . ILE A 1 37 ? -7.755 -2.136 4.321 1.00 0.00 37 ILE A O 4
ATOM 5794 N N . ASP A 1 38 ? -7.937 -3.732 5.899 1.00 0.00 38 ASP A N 4
ATOM 5795 C CA . ASP A 1 38 ? -8.897 -3.027 6.715 1.00 0.00 38 ASP A CA 4
ATOM 5796 C C . ASP A 1 38 ? -8.245 -1.814 7.370 1.00 0.00 38 ASP A C 4
ATOM 5797 O O . ASP A 1 38 ? -8.896 -0.800 7.592 1.00 0.00 38 ASP A O 4
ATOM 5806 N N . GLN A 1 39 ? -6.951 -1.928 7.669 1.00 0.00 39 GLN A N 4
ATOM 5807 C CA . GLN A 1 39 ? -6.180 -0.816 8.216 1.00 0.00 39 GLN A CA 4
ATOM 5808 C C . GLN A 1 39 ? -6.277 0.367 7.277 1.00 0.00 39 GLN A C 4
ATOM 5809 O O . GLN A 1 39 ? -6.637 1.480 7.671 1.00 0.00 39 GLN A O 4
ATOM 5823 N N . LEU A 1 40 ? -5.994 0.096 6.018 1.00 0.00 40 LEU A N 4
ATOM 5824 C CA . LEU A 1 40 ? -6.033 1.114 4.998 1.00 0.00 40 LEU A CA 4
ATOM 5825 C C . LEU A 1 40 ? -7.457 1.573 4.773 1.00 0.00 40 LEU A C 4
ATOM 5826 O O . LEU A 1 40 ? -7.762 2.728 4.988 1.00 0.00 40 LEU A O 4
ATOM 5842 N N . ILE A 1 41 ? -8.343 0.657 4.431 1.00 0.00 41 ILE A N 4
ATOM 5843 C CA . ILE A 1 41 ? -9.695 1.033 4.036 1.00 0.00 41 ILE A CA 4
ATOM 5844 C C . ILE A 1 41 ? -10.456 1.734 5.167 1.00 0.00 41 ILE A C 4
ATOM 5845 O O . ILE A 1 41 ? -11.071 2.770 4.945 1.00 0.00 41 ILE A O 4
ATOM 5861 N N . CYS A 1 42 ? -10.383 1.201 6.377 1.00 0.00 42 CYS A N 4
ATOM 5862 C CA . CYS A 1 42 ? -11.092 1.802 7.504 1.00 0.00 42 CYS A CA 4
ATOM 5863 C C . CYS A 1 42 ? -10.384 3.082 7.943 1.00 0.00 42 CYS A C 4
ATOM 5864 O O . CYS A 1 42 ? -10.936 3.888 8.696 1.00 0.00 42 CYS A O 4
ATOM 5872 N N . GLY A 1 43 ? -9.150 3.248 7.471 1.00 0.00 43 GLY A N 4
ATOM 5873 C CA . GLY A 1 43 ? -8.378 4.447 7.748 1.00 0.00 43 GLY A CA 4
ATOM 5874 C C . GLY A 1 43 ? -9.106 5.745 7.406 1.00 0.00 43 GLY A C 4
ATOM 5875 O O . GLY A 1 43 ? -9.241 6.623 8.259 1.00 0.00 43 GLY A O 4
ATOM 5879 N N . ALA A 1 44 ? -9.575 5.874 6.167 1.00 0.00 44 ALA A N 4
ATOM 5880 C CA . ALA A 1 44 ? -10.237 7.103 5.728 1.00 0.00 44 ALA A CA 4
ATOM 5881 C C . ALA A 1 44 ? -11.748 6.994 5.885 1.00 0.00 44 ALA A C 4
ATOM 5882 O O . ALA A 1 44 ? -12.391 7.891 6.429 1.00 0.00 44 ALA A O 4
ATOM 5889 N N . PHE A 1 45 ? -12.307 5.891 5.409 1.00 0.00 45 PHE A N 4
ATOM 5890 C CA . PHE A 1 45 ? -13.739 5.651 5.529 1.00 0.00 45 PHE A CA 4
ATOM 5891 C C . PHE A 1 45 ? -14.030 4.411 6.336 1.00 0.00 45 PHE A C 4
ATOM 5892 O O . PHE A 1 45 ? -13.879 3.283 5.868 1.00 0.00 45 PHE A O 4
ATOM 5909 N N . PRO A 1 46 ? -14.456 4.618 7.560 1.00 0.00 46 PRO A N 4
ATOM 5910 C CA . PRO A 1 46 ? -14.816 3.550 8.457 1.00 0.00 46 PRO A CA 4
ATOM 5911 C C . PRO A 1 46 ? -16.296 3.174 8.402 1.00 0.00 46 PRO A C 4
ATOM 5912 O O . PRO A 1 46 ? -16.774 2.382 9.214 1.00 0.00 46 PRO A O 4
ATOM 5923 N N . GLY A 1 47 ? -17.016 3.733 7.442 1.00 0.00 47 GLY A N 4
ATOM 5924 C CA . GLY A 1 47 ? -18.436 3.462 7.326 1.00 0.00 47 GLY A CA 4
ATOM 5925 C C . GLY A 1 47 ? -18.738 2.372 6.324 1.00 0.00 47 GLY A C 4
ATOM 5926 O O . GLY A 1 47 ? -19.851 2.281 5.807 1.00 0.00 47 GLY A O 4
ATOM 5930 N N . LEU A 1 48 ? -17.742 1.552 6.038 1.00 0.00 48 LEU A N 4
ATOM 5931 C CA . LEU A 1 48 ? -17.910 0.459 5.098 1.00 0.00 48 LEU A CA 4
ATOM 5932 C C . LEU A 1 48 ? -18.151 -0.849 5.836 1.00 0.00 48 LEU A C 4
ATOM 5933 O O . LEU A 1 48 ? -17.348 -1.254 6.680 1.00 0.00 48 LEU A O 4
ATOM 5949 N N . SER A 1 49 ? -19.263 -1.501 5.528 1.00 0.00 49 SER A N 4
ATOM 5950 C CA . SER A 1 49 ? -19.536 -2.827 6.049 1.00 0.00 49 SER A CA 4
ATOM 5951 C C . SER A 1 49 ? -18.789 -3.853 5.210 1.00 0.00 49 SER A C 4
ATOM 5952 O O . SER A 1 49 ? -18.353 -3.520 4.108 1.00 0.00 49 SER A O 4
ATOM 5960 N N . TRP A 1 50 ? -18.634 -5.079 5.692 1.00 0.00 50 TRP A N 4
ATOM 5961 C CA . TRP A 1 50 ? -17.820 -6.057 4.977 1.00 0.00 50 TRP A CA 4
ATOM 5962 C C . TRP A 1 50 ? -18.347 -6.287 3.562 1.00 0.00 50 TRP A C 4
ATOM 5963 O O . TRP A 1 50 ? -17.572 -6.507 2.641 1.00 0.00 50 TRP A O 4
ATOM 5984 N N . GLU A 1 51 ? -19.659 -6.216 3.391 1.00 0.00 51 GLU A N 4
ATOM 5985 C CA . GLU A 1 51 ? -20.260 -6.338 2.064 1.00 0.00 51 GLU A CA 4
ATOM 5986 C C . GLU A 1 51 ? -19.782 -5.215 1.143 1.00 0.00 51 GLU A C 4
ATOM 5987 O O . GLU A 1 51 ? -19.255 -5.465 0.060 1.00 0.00 51 GLU A O 4
ATOM 5999 N N . GLN A 1 52 ? -19.953 -3.979 1.590 1.00 0.00 52 GLN A N 4
ATOM 6000 C CA . GLN A 1 52 ? -19.524 -2.812 0.824 1.00 0.00 52 GLN A CA 4
ATOM 6001 C C . GLN A 1 52 ? -18.005 -2.797 0.656 1.00 0.00 52 GLN A C 4
ATOM 6002 O O . GLN A 1 52 ? -17.479 -2.335 -0.359 1.00 0.00 52 GLN A O 4
ATOM 6016 N N . LEU A 1 53 ? -17.305 -3.292 1.658 1.00 0.00 53 LEU A N 4
ATOM 6017 C CA . LEU A 1 53 ? -15.858 -3.269 1.649 1.00 0.00 53 LEU A CA 4
ATOM 6018 C C . LEU A 1 53 ? -15.313 -4.355 0.722 1.00 0.00 53 LEU A C 4
ATOM 6019 O O . LEU A 1 53 ? -14.357 -4.133 -0.011 1.00 0.00 53 LEU A O 4
ATOM 6035 N N . GLN A 1 54 ? -15.941 -5.521 0.728 1.00 0.00 54 GLN A N 4
ATOM 6036 C CA . GLN A 1 54 ? -15.487 -6.620 -0.110 1.00 0.00 54 GLN A CA 4
ATOM 6037 C C . GLN A 1 54 ? -15.589 -6.236 -1.587 1.00 0.00 54 GLN A C 4
ATOM 6038 O O . GLN A 1 54 ? -14.692 -6.528 -2.372 1.00 0.00 54 GLN A O 4
ATOM 6052 N N . GLU A 1 55 ? -16.676 -5.549 -1.947 1.00 0.00 55 GLU A N 4
ATOM 6053 C CA . GLU A 1 55 ? -16.874 -5.084 -3.315 1.00 0.00 55 GLU A CA 4
ATOM 6054 C C . GLU A 1 55 ? -15.927 -3.930 -3.625 1.00 0.00 55 GLU A C 4
ATOM 6055 O O . GLU A 1 55 ? -15.546 -3.726 -4.778 1.00 0.00 55 GLU A O 4
ATOM 6067 N N . LYS A 1 56 ? -15.567 -3.172 -2.589 1.00 0.00 56 LYS A N 4
ATOM 6068 C CA . LYS A 1 56 ? -14.563 -2.114 -2.702 1.00 0.00 56 LYS A CA 4
ATOM 6069 C C . LYS A 1 56 ? -13.348 -2.601 -3.466 1.00 0.00 56 LYS A C 4
ATOM 6070 O O . LYS A 1 56 ? -12.958 -2.019 -4.479 1.00 0.00 56 LYS A O 4
ATOM 6089 N N . LYS A 1 57 ? -12.768 -3.683 -2.975 1.00 0.00 57 LYS A N 4
ATOM 6090 C CA . LYS A 1 57 ? -11.518 -4.185 -3.528 1.00 0.00 57 LYS A CA 4
ATOM 6091 C C . LYS A 1 57 ? -11.746 -5.380 -4.459 1.00 0.00 57 LYS A C 4
ATOM 6092 O O . LYS A 1 57 ? -10.799 -6.092 -4.810 1.00 0.00 57 LYS A O 4
ATOM 6111 N N . LYS A 1 58 ? -13.004 -5.613 -4.834 1.00 0.00 58 LYS A N 4
ATOM 6112 C CA . LYS A 1 58 ? -13.334 -6.645 -5.822 1.00 0.00 58 LYS A CA 4
ATOM 6113 C C . LYS A 1 58 ? -12.591 -6.399 -7.135 1.00 0.00 58 LYS A C 4
ATOM 6114 O O . LYS A 1 58 ? -12.310 -5.256 -7.501 1.00 0.00 58 LYS A O 4
ATOM 6133 N N . GLY A 1 59 ? -12.269 -7.475 -7.830 1.00 0.00 59 GLY A N 4
ATOM 6134 C CA . GLY A 1 59 ? -11.521 -7.373 -9.065 1.00 0.00 59 GLY A CA 4
ATOM 6135 C C . GLY A 1 59 ? -10.099 -7.812 -8.888 1.00 0.00 59 GLY A C 4
ATOM 6136 O O . GLY A 1 59 ? -9.593 -8.647 -9.637 1.00 0.00 59 GLY A O 4
ATOM 6140 N N . ARG A 1 60 ? -9.452 -7.256 -7.886 1.00 0.00 60 ARG A N 4
ATOM 6141 C CA . ARG A 1 60 ? -8.042 -7.487 -7.704 1.00 0.00 60 ARG A CA 4
ATOM 6142 C C . ARG A 1 60 ? -7.749 -8.179 -6.382 1.00 0.00 60 ARG A C 4
ATOM 6143 O O . ARG A 1 60 ? -6.911 -9.078 -6.315 1.00 0.00 60 ARG A O 4
ATOM 6164 N N . ALA A 1 61 ? -8.430 -7.760 -5.331 1.00 0.00 61 ALA A N 4
ATOM 6165 C CA . ALA A 1 61 ? -8.297 -8.421 -4.048 1.00 0.00 61 ALA A CA 4
ATOM 6166 C C . ALA A 1 61 ? -9.381 -9.468 -3.917 1.00 0.00 61 ALA A C 4
ATOM 6167 O O . ALA A 1 61 ? -9.355 -10.297 -3.010 1.00 0.00 61 ALA A O 4
ATOM 6174 N N . ALA A 1 62 ? -10.324 -9.416 -4.856 1.00 0.00 62 ALA A N 4
ATOM 6175 C CA . ALA A 1 62 ? -11.471 -10.312 -4.872 1.00 0.00 62 ALA A CA 4
ATOM 6176 C C . ALA A 1 62 ? -12.276 -10.160 -3.583 1.00 0.00 62 ALA A C 4
ATOM 6177 O O . ALA A 1 62 ? -13.017 -9.194 -3.427 1.00 0.00 62 ALA A O 4
ATOM 6184 N N . ALA A 1 63 ? -12.116 -11.088 -2.653 1.00 0.00 63 ALA A N 4
ATOM 6185 C CA . ALA A 1 63 ? -12.683 -10.912 -1.328 1.00 0.00 63 ALA A CA 4
ATOM 6186 C C . ALA A 1 63 ? -11.690 -10.145 -0.482 1.00 0.00 63 ALA A C 4
ATOM 6187 O O . ALA A 1 63 ? -11.950 -9.022 -0.047 1.00 0.00 63 ALA A O 4
ATOM 6194 N N . ASN A 1 64 ? -10.534 -10.756 -0.283 1.00 0.00 64 ASN A N 4
ATOM 6195 C CA . ASN A 1 64 ? -9.425 -10.115 0.395 1.00 0.00 64 ASN A CA 4
ATOM 6196 C C . ASN A 1 64 ? -8.110 -10.566 -0.208 1.00 0.00 64 ASN A C 4
ATOM 6197 O O . ASN A 1 64 ? -7.920 -11.748 -0.500 1.00 0.00 64 ASN A O 4
ATOM 6208 N N . GLY A 1 65 ? -7.217 -9.616 -0.404 1.00 0.00 65 GLY A N 4
ATOM 6209 C CA . GLY A 1 65 ? -5.942 -9.903 -1.028 1.00 0.00 65 GLY A CA 4
ATOM 6210 C C . GLY A 1 65 ? -5.480 -8.770 -1.905 1.00 0.00 65 GLY A C 4
ATOM 6211 O O . GLY A 1 65 ? -5.214 -8.972 -3.089 1.00 0.00 65 GLY A O 4
ATOM 6215 N N . TYR A 1 66 ? -5.413 -7.568 -1.338 1.00 0.00 66 TYR A N 4
ATOM 6216 C CA . TYR A 1 66 ? -4.916 -6.415 -2.082 1.00 0.00 66 TYR A CA 4
ATOM 6217 C C . TYR A 1 66 ? -3.489 -6.666 -2.457 1.00 0.00 66 TYR A C 4
ATOM 6218 O O . TYR A 1 66 ? -2.674 -7.036 -1.619 1.00 0.00 66 TYR A O 4
ATOM 6236 N N . ASP A 1 67 ? -3.191 -6.478 -3.708 1.00 0.00 67 ASP A N 4
ATOM 6237 C CA . ASP A 1 67 ? -1.879 -6.719 -4.189 1.00 0.00 67 ASP A CA 4
ATOM 6238 C C . ASP A 1 67 ? -1.165 -5.401 -4.311 1.00 0.00 67 ASP A C 4
ATOM 6239 O O . ASP A 1 67 ? -1.797 -4.343 -4.210 1.00 0.00 67 ASP A O 4
ATOM 6248 N N . ARG A 1 68 ? 0.122 -5.457 -4.504 1.00 0.00 68 ARG A N 4
ATOM 6249 C CA . ARG A 1 68 ? 0.945 -4.261 -4.493 1.00 0.00 68 ARG A CA 4
ATOM 6250 C C . ARG A 1 68 ? 0.425 -3.208 -5.473 1.00 0.00 68 ARG A C 4
ATOM 6251 O O . ARG A 1 68 ? 0.397 -2.025 -5.150 1.00 0.00 68 ARG A O 4
ATOM 6272 N N . SER A 1 69 ? -0.036 -3.641 -6.638 1.00 0.00 69 SER A N 4
ATOM 6273 C CA . SER A 1 69 ? -0.525 -2.712 -7.644 1.00 0.00 69 SER A CA 4
ATOM 6274 C C . SER A 1 69 ? -1.876 -2.115 -7.236 1.00 0.00 69 SER A C 4
ATOM 6275 O O . SER A 1 69 ? -2.095 -0.910 -7.367 1.00 0.00 69 SER A O 4
ATOM 6283 N N . ALA A 1 70 ? -2.777 -2.958 -6.734 1.00 0.00 70 ALA A N 4
ATOM 6284 C CA . ALA A 1 70 ? -4.110 -2.510 -6.336 1.00 0.00 70 ALA A CA 4
ATOM 6285 C C . ALA A 1 70 ? -4.041 -1.555 -5.162 1.00 0.00 70 ALA A C 4
ATOM 6286 O O . ALA A 1 70 ? -4.554 -0.432 -5.209 1.00 0.00 70 ALA A O 4
ATOM 6293 N N . PHE A 1 71 ? -3.385 -2.013 -4.112 1.00 0.00 71 PHE A N 4
ATOM 6294 C CA . PHE A 1 71 ? -3.323 -1.269 -2.878 1.00 0.00 71 PHE A CA 4
ATOM 6295 C C . PHE A 1 71 ? -2.550 0.031 -3.075 1.00 0.00 71 PHE A C 4
ATOM 6296 O O . PHE A 1 71 ? -2.965 1.074 -2.575 1.00 0.00 71 PHE A O 4
ATOM 6313 N N . PHE A 1 72 ? -1.465 -0.012 -3.847 1.00 0.00 72 PHE A N 4
ATOM 6314 C CA . PHE A 1 72 ? -0.673 1.190 -4.097 1.00 0.00 72 PHE A CA 4
ATOM 6315 C C . PHE A 1 72 ? -1.480 2.221 -4.868 1.00 0.00 72 PHE A C 4
ATOM 6316 O O . PHE A 1 72 ? -1.438 3.413 -4.565 1.00 0.00 72 PHE A O 4
ATOM 6333 N N . SER A 1 73 ? -2.220 1.744 -5.855 1.00 0.00 73 SER A N 4
ATOM 6334 C CA . SER A 1 73 ? -3.021 2.608 -6.710 1.00 0.00 73 SER A CA 4
ATOM 6335 C C . SER A 1 73 ? -3.992 3.440 -5.879 1.00 0.00 73 SER A C 4
ATOM 6336 O O . SER A 1 73 ? -4.243 4.612 -6.179 1.00 0.00 73 SER A O 4
ATOM 6344 N N . LEU A 1 74 ? -4.530 2.835 -4.829 1.00 0.00 74 LEU A N 4
ATOM 6345 C CA . LEU A 1 74 ? -5.445 3.536 -3.944 1.00 0.00 74 LEU A CA 4
ATOM 6346 C C . LEU A 1 74 ? -4.691 4.536 -3.066 1.00 0.00 74 LEU A C 4
ATOM 6347 O O . LEU A 1 74 ? -5.093 5.694 -2.960 1.00 0.00 74 LEU A O 4
ATOM 6363 N N . VAL A 1 75 ? -3.592 4.102 -2.454 1.00 0.00 75 VAL A N 4
ATOM 6364 C CA . VAL A 1 75 ? -2.841 4.967 -1.542 1.00 0.00 75 VAL A CA 4
ATOM 6365 C C . VAL A 1 75 ? -2.293 6.178 -2.286 1.00 0.00 75 VAL A C 4
ATOM 6366 O O . VAL A 1 75 ? -2.212 7.273 -1.734 1.00 0.00 75 VAL A O 4
ATOM 6379 N N . ALA A 1 76 ? -1.943 5.980 -3.552 1.00 0.00 76 ALA A N 4
ATOM 6380 C CA . ALA A 1 76 ? -1.435 7.059 -4.396 1.00 0.00 76 ALA A CA 4
ATOM 6381 C C . ALA A 1 76 ? -2.524 8.089 -4.700 1.00 0.00 76 ALA A C 4
ATOM 6382 O O . ALA A 1 76 ? -2.325 9.004 -5.501 1.00 0.00 76 ALA A O 4
ATOM 6389 N N . SER A 1 77 ? -3.680 7.922 -4.080 1.00 0.00 77 SER A N 4
ATOM 6390 C CA . SER A 1 77 ? -4.755 8.887 -4.195 1.00 0.00 77 SER A CA 4
ATOM 6391 C C . SER A 1 77 ? -5.070 9.506 -2.832 1.00 0.00 77 SER A C 4
ATOM 6392 O O . SER A 1 77 ? -5.643 10.595 -2.754 1.00 0.00 77 SER A O 4
ATOM 6400 N N . ASP A 1 78 ? -4.681 8.820 -1.756 1.00 0.00 78 ASP A N 4
ATOM 6401 C CA . ASP A 1 78 ? -5.050 9.242 -0.409 1.00 0.00 78 ASP A CA 4
ATOM 6402 C C . ASP A 1 78 ? -3.837 9.569 0.459 1.00 0.00 78 ASP A C 4
ATOM 6403 O O . ASP A 1 78 ? -3.061 8.686 0.827 1.00 0.00 78 ASP A O 4
ATOM 6412 N N . GLU A 1 79 ? -3.706 10.845 0.805 1.00 0.00 79 GLU A N 4
ATOM 6413 C CA . GLU A 1 79 ? -2.648 11.314 1.701 1.00 0.00 79 GLU A CA 4
ATOM 6414 C C . GLU A 1 79 ? -2.766 10.675 3.074 1.00 0.00 79 GLU A C 4
ATOM 6415 O O . GLU A 1 79 ? -1.755 10.323 3.686 1.00 0.00 79 GLU A O 4
ATOM 6427 N N . GLN A 1 80 ? -3.999 10.514 3.543 1.00 0.00 80 GLN A N 4
ATOM 6428 C CA . GLN A 1 80 ? -4.245 9.930 4.854 1.00 0.00 80 GLN A CA 4
ATOM 6429 C C . GLN A 1 80 ? -3.632 8.547 4.910 1.00 0.00 80 GLN A C 4
ATOM 6430 O O . GLN A 1 80 ? -3.111 8.126 5.931 1.00 0.00 80 GLN A O 4
ATOM 6444 N N . TYR A 1 81 ? -3.693 7.869 3.778 1.00 0.00 81 TYR A N 4
ATOM 6445 C CA . TYR A 1 81 ? -3.229 6.504 3.641 1.00 0.00 81 TYR A CA 4
ATOM 6446 C C . TYR A 1 81 ? -1.733 6.448 3.427 1.00 0.00 81 TYR A C 4
ATOM 6447 O O . TYR A 1 81 ? -1.053 5.583 3.982 1.00 0.00 81 TYR A O 4
ATOM 6465 N N . VAL A 1 82 ? -1.221 7.370 2.618 1.00 0.00 82 VAL A N 4
ATOM 6466 C CA . VAL A 1 82 ? 0.207 7.439 2.370 1.00 0.00 82 VAL A CA 4
ATOM 6467 C C . VAL A 1 82 ? 0.943 7.632 3.685 1.00 0.00 82 VAL A C 4
ATOM 6468 O O . VAL A 1 82 ? 1.876 6.892 4.012 1.00 0.00 82 VAL A O 4
ATOM 6481 N N . ARG A 1 83 ? 0.496 8.608 4.452 1.00 0.00 83 ARG A N 4
ATOM 6482 C CA . ARG A 1 83 ? 1.060 8.852 5.760 1.00 0.00 83 ARG A CA 4
ATOM 6483 C C . ARG A 1 83 ? 0.619 7.790 6.741 1.00 0.00 83 ARG A C 4
ATOM 6484 O O . ARG A 1 83 ? 1.313 7.536 7.702 1.00 0.00 83 ARG A O 4
ATOM 6505 N N . PHE A 1 84 ? -0.549 7.185 6.523 1.00 0.00 84 PHE A N 4
ATOM 6506 C CA . PHE A 1 84 ? -1.062 6.206 7.487 1.00 0.00 84 PHE A CA 4
ATOM 6507 C C . PHE A 1 84 ? -0.034 5.112 7.699 1.00 0.00 84 PHE A C 4
ATOM 6508 O O . PHE A 1 84 ? 0.246 4.707 8.829 1.00 0.00 84 PHE A O 4
ATOM 6525 N N . ILE A 1 85 ? 0.550 4.655 6.605 1.00 0.00 85 ILE A N 4
ATOM 6526 C CA . ILE A 1 85 ? 1.594 3.651 6.698 1.00 0.00 85 ILE A CA 4
ATOM 6527 C C . ILE A 1 85 ? 2.897 4.279 7.166 1.00 0.00 85 ILE A C 4
ATOM 6528 O O . ILE A 1 85 ? 3.532 3.769 8.076 1.00 0.00 85 ILE A O 4
ATOM 6544 N N . ALA A 1 86 ? 3.272 5.391 6.547 1.00 0.00 86 ALA A N 4
ATOM 6545 C CA . ALA A 1 86 ? 4.477 6.127 6.921 1.00 0.00 86 ALA A CA 4
ATOM 6546 C C . ALA A 1 86 ? 4.558 6.395 8.420 1.00 0.00 86 ALA A C 4
ATOM 6547 O O . ALA A 1 86 ? 5.640 6.385 9.005 1.00 0.00 86 ALA A O 4
ATOM 6554 N N . GLN A 1 87 ? 3.409 6.635 9.027 1.00 0.00 87 GLN A N 4
ATOM 6555 C CA . GLN A 1 87 ? 3.330 6.929 10.441 1.00 0.00 87 GLN A CA 4
ATOM 6556 C C . GLN A 1 87 ? 3.419 5.651 11.267 1.00 0.00 87 GLN A C 4
ATOM 6557 O O . GLN A 1 87 ? 4.093 5.615 12.294 1.00 0.00 87 GLN A O 4
ATOM 6571 N N . HIS A 1 88 ? 2.750 4.594 10.811 1.00 0.00 88 HIS A N 4
ATOM 6572 C CA . HIS A 1 88 ? 2.726 3.349 11.570 1.00 0.00 88 HIS A CA 4
ATOM 6573 C C . HIS A 1 88 ? 3.948 2.484 11.249 1.00 0.00 88 HIS A C 4
ATOM 6574 O O . HIS A 1 88 ? 4.209 1.495 11.929 1.00 0.00 88 HIS A O 4
ATOM 6589 N N . PHE A 1 89 ? 4.687 2.861 10.212 1.00 0.00 89 PHE A N 4
ATOM 6590 C CA . PHE A 1 89 ? 5.914 2.167 9.841 1.00 0.00 89 PHE A CA 4
ATOM 6591 C C . PHE A 1 89 ? 6.805 3.070 8.985 1.00 0.00 89 PHE A C 4
ATOM 6592 O O . PHE A 1 89 ? 6.468 3.397 7.843 1.00 0.00 89 PHE A O 4
ATOM 6609 N N . PRO A 1 90 ? 7.942 3.508 9.541 1.00 0.00 90 PRO A N 4
ATOM 6610 C CA . PRO A 1 90 ? 8.927 4.323 8.820 1.00 0.00 90 PRO A CA 4
ATOM 6611 C C . PRO A 1 90 ? 9.540 3.589 7.629 1.00 0.00 90 PRO A C 4
ATOM 6612 O O . PRO A 1 90 ? 9.665 2.361 7.630 1.00 0.00 90 PRO A O 4
ATOM 6623 N N . CYS A 1 91 ? 9.923 4.361 6.618 1.00 0.00 91 CYS A N 4
ATOM 6624 C CA . CYS A 1 91 ? 10.551 3.823 5.419 1.00 0.00 91 CYS A CA 4
ATOM 6625 C C . CYS A 1 91 ? 11.910 3.248 5.739 1.00 0.00 91 CYS A C 4
ATOM 6626 O O . CYS A 1 91 ? 12.686 3.825 6.502 1.00 0.00 91 CYS A O 4
ATOM 6634 N N . ALA A 1 92 ? 12.182 2.104 5.151 1.00 0.00 92 ALA A N 4
ATOM 6635 C CA . ALA A 1 92 ? 13.434 1.410 5.395 1.00 0.00 92 ALA A CA 4
ATOM 6636 C C . ALA A 1 92 ? 14.583 2.098 4.676 1.00 0.00 92 ALA A C 4
ATOM 6637 O O . ALA A 1 92 ? 14.430 2.602 3.564 1.00 0.00 92 ALA A O 4
ATOM 6644 N N . PRO A 1 93 ? 15.750 2.129 5.330 1.00 0.00 93 PRO A N 4
ATOM 6645 C CA . PRO A 1 93 ? 16.948 2.776 4.798 1.00 0.00 93 PRO A CA 4
ATOM 6646 C C . PRO A 1 93 ? 17.552 2.012 3.627 1.00 0.00 93 PRO A C 4
ATOM 6647 O O . PRO A 1 93 ? 17.752 2.572 2.547 1.00 0.00 93 PRO A O 4
ATOM 6658 N N . GLU A 1 94 ? 17.820 0.733 3.856 1.00 0.00 94 GLU A N 4
ATOM 6659 C CA . GLU A 1 94 ? 18.409 -0.144 2.850 1.00 0.00 94 GLU A CA 4
ATOM 6660 C C . GLU A 1 94 ? 19.675 0.472 2.258 1.00 0.00 94 GLU A C 4
ATOM 6661 O O . GLU A 1 94 ? 19.765 0.689 1.045 1.00 0.00 94 GLU A O 4
ATOM 6673 N N . GLU A 1 95 ? 20.644 0.748 3.138 1.00 0.00 95 GLU A N 4
ATOM 6674 C CA . GLU A 1 95 ? 21.898 1.407 2.772 1.00 0.00 95 GLU A CA 4
ATOM 6675 C C . GLU A 1 95 ? 21.663 2.827 2.245 1.00 0.00 95 GLU A C 4
ATOM 6676 O O . GLU A 1 95 ? 20.552 3.191 1.851 1.00 0.00 95 GLU A O 4
ATOM 6688 N N . GLU A 1 96 ? 22.710 3.638 2.235 1.00 0.00 96 GLU A N 4
ATOM 6689 C CA . GLU A 1 96 ? 22.578 5.026 1.818 1.00 0.00 96 GLU A CA 4
ATOM 6690 C C . GLU A 1 96 ? 23.327 5.297 0.517 1.00 0.00 96 GLU A C 4
ATOM 6691 O O . GLU A 1 96 ? 23.830 6.399 0.289 1.00 0.00 96 GLU A O 4
ATOM 6703 N N . LYS A 1 97 ? 23.386 4.289 -0.340 1.00 0.00 97 LYS A N 4
ATOM 6704 C CA . LYS A 1 97 ? 24.034 4.433 -1.638 1.00 0.00 97 LYS A CA 4
ATOM 6705 C C . LYS A 1 97 ? 23.199 3.813 -2.771 1.00 0.00 97 LYS A C 4
ATOM 6706 O O . LYS A 1 97 ? 22.864 4.514 -3.727 1.00 0.00 97 LYS A O 4
ATOM 6725 N N . PRO A 1 98 ? 22.843 2.504 -2.704 1.00 0.00 98 PRO A N 4
ATOM 6726 C CA . PRO A 1 98 ? 22.094 1.850 -3.787 1.00 0.00 98 PRO A CA 4
ATOM 6727 C C . PRO A 1 98 ? 20.661 2.367 -3.923 1.00 0.00 98 PRO A C 4
ATOM 6728 O O . PRO A 1 98 ? 19.951 2.541 -2.925 1.00 0.00 98 PRO A O 4
ATOM 6739 N N . PRO A 1 99 ? 20.236 2.642 -5.166 1.00 0.00 99 PRO A N 4
ATOM 6740 C CA . PRO A 1 99 ? 18.862 3.014 -5.482 1.00 0.00 99 PRO A CA 4
ATOM 6741 C C . PRO A 1 99 ? 17.991 1.786 -5.751 1.00 0.00 99 PRO A C 4
ATOM 6742 O O . PRO A 1 99 ? 18.361 0.675 -5.367 1.00 0.00 99 PRO A O 4
ATOM 6753 N N . GLU A 1 100 ? 16.844 2.002 -6.416 1.00 0.00 100 GLU A N 4
ATOM 6754 C CA . GLU A 1 100 ? 15.879 0.940 -6.750 1.00 0.00 100 GLU A CA 4
ATOM 6755 C C . GLU A 1 100 ? 15.675 -0.020 -5.581 1.00 0.00 100 GLU A C 4
ATOM 6756 O O . GLU A 1 100 ? 16.085 -1.182 -5.606 1.00 0.00 100 GLU A O 4
ATOM 6768 N N . ILE A 1 101 ? 15.011 0.485 -4.567 1.00 0.00 101 ILE A N 4
ATOM 6769 C CA . ILE A 1 101 ? 14.864 -0.227 -3.312 1.00 0.00 101 ILE A CA 4
ATOM 6770 C C . ILE A 1 101 ? 13.538 -0.963 -3.240 1.00 0.00 101 ILE A C 4
ATOM 6771 O O . ILE A 1 101 ? 13.501 -2.190 -3.170 1.00 0.00 101 ILE A O 4
ATOM 6787 N N . ASP A 1 102 ? 12.450 -0.213 -3.281 1.00 0.00 102 ASP A N 4
ATOM 6788 C CA . ASP A 1 102 ? 11.131 -0.788 -3.067 1.00 0.00 102 ASP A CA 4
ATOM 6789 C C . ASP A 1 102 ? 10.072 0.103 -3.697 1.00 0.00 102 ASP A C 4
ATOM 6790 O O . ASP A 1 102 ? 9.212 -0.365 -4.440 1.00 0.00 102 ASP A O 4
ATOM 6799 N N . ALA A 1 103 ? 10.161 1.392 -3.383 1.00 0.00 103 ALA A N 4
ATOM 6800 C CA . ALA A 1 103 ? 9.281 2.411 -3.946 1.00 0.00 103 ALA A CA 4
ATOM 6801 C C . ALA A 1 103 ? 9.254 2.370 -5.472 1.00 0.00 103 ALA A C 4
ATOM 6802 O O . ALA A 1 103 ? 8.348 1.802 -6.080 1.00 0.00 103 ALA A O 4
ATOM 6809 N N . LEU A 1 104 ? 10.251 2.986 -6.079 1.00 0.00 104 LEU A N 4
ATOM 6810 C CA . LEU A 1 104 ? 10.326 3.100 -7.522 1.00 0.00 104 LEU A CA 4
ATOM 6811 C C . LEU A 1 104 ? 11.774 3.024 -7.989 1.00 0.00 104 LEU A C 4
ATOM 6812 O O . LEU A 1 104 ? 12.199 2.022 -8.558 1.00 0.00 104 LEU A O 4
ATOM 6828 N N . GLU A 1 105 ? 12.536 4.067 -7.693 1.00 0.00 105 GLU A N 4
ATOM 6829 C CA . GLU A 1 105 ? 13.928 4.152 -8.105 1.00 0.00 105 GLU A CA 4
ATOM 6830 C C . GLU A 1 105 ? 14.555 5.390 -7.470 1.00 0.00 105 GLU A C 4
ATOM 6831 O O . GLU A 1 105 ? 13.846 6.185 -6.843 1.00 0.00 105 GLU A O 4
ATOM 6843 N N . LEU A 1 106 ? 15.870 5.541 -7.632 1.00 0.00 106 LEU A N 4
ATOM 6844 C CA . LEU A 1 106 ? 16.627 6.653 -7.048 1.00 0.00 106 LEU A CA 4
ATOM 6845 C C . LEU A 1 106 ? 16.621 6.597 -5.521 1.00 0.00 106 LEU A C 4
ATOM 6846 O O . LEU A 1 106 ? 15.964 5.745 -4.913 1.00 0.00 106 LEU A O 4
ATOM 6862 N N . LYS A 1 107 ? 17.381 7.496 -4.913 1.00 0.00 107 LYS A N 4
ATOM 6863 C CA . LYS A 1 107 ? 17.439 7.627 -3.467 1.00 0.00 107 LYS A CA 4
ATOM 6864 C C . LYS A 1 107 ? 18.156 8.917 -3.098 1.00 0.00 107 LYS A C 4
ATOM 6865 O O . LYS A 1 107 ? 19.279 9.159 -3.542 1.00 0.00 107 LYS A O 4
ATOM 6884 N N . THR A 1 108 ? 17.505 9.743 -2.301 1.00 0.00 108 THR A N 4
ATOM 6885 C CA . THR A 1 108 ? 18.094 10.992 -1.860 1.00 0.00 108 THR A CA 4
ATOM 6886 C C . THR A 1 108 ? 18.949 10.762 -0.618 1.00 0.00 108 THR A C 4
ATOM 6887 O O . THR A 1 108 ? 18.548 11.097 0.499 1.00 0.00 108 THR A O 4
ATOM 6898 N N . GLN A 1 109 ? 20.125 10.168 -0.839 1.00 0.00 109 GLN A N 4
ATOM 6899 C CA . GLN A 1 109 ? 21.045 9.787 0.235 1.00 0.00 109 GLN A CA 4
ATOM 6900 C C . GLN A 1 109 ? 20.485 8.629 1.043 1.00 0.00 109 GLN A C 4
ATOM 6901 O O . GLN A 1 109 ? 20.886 7.480 0.871 1.00 0.00 109 GLN A O 4
ATOM 6915 N N . LYS A 1 110 ? 19.547 8.946 1.905 1.00 0.00 110 LYS A N 4
ATOM 6916 C CA . LYS A 1 110 ? 18.910 7.959 2.759 1.00 0.00 110 LYS A CA 4
ATOM 6917 C C . LYS A 1 110 ? 17.641 8.539 3.367 1.00 0.00 110 LYS A C 4
ATOM 6918 O O . LYS A 1 110 ? 17.562 9.740 3.621 1.00 0.00 110 LYS A O 4
ATOM 6937 N N . GLY A 1 111 ? 16.646 7.691 3.572 1.00 0.00 111 GLY A N 4
ATOM 6938 C CA . GLY A 1 111 ? 15.418 8.125 4.208 1.00 0.00 111 GLY A CA 4
ATOM 6939 C C . GLY A 1 111 ? 15.275 7.516 5.583 1.00 0.00 111 GLY A C 4
ATOM 6940 O O . GLY A 1 111 ? 14.382 6.704 5.823 1.00 0.00 111 GLY A O 4
ATOM 6944 N N . PHE A 1 112 ? 16.164 7.905 6.483 1.00 0.00 112 PHE A N 4
ATOM 6945 C CA . PHE A 1 112 ? 16.227 7.297 7.801 1.00 0.00 112 PHE A CA 4
ATOM 6946 C C . PHE A 1 112 ? 16.445 8.366 8.863 1.00 0.00 112 PHE A C 4
ATOM 6947 O O . PHE A 1 112 ? 15.471 8.725 9.558 1.00 0.00 112 PHE A O 4
ATOM 6965 N N . GLY A 1 1 ? 4.624 20.087 -14.416 1.00 0.00 1 GLY A N 5
ATOM 6966 C CA . GLY A 1 1 ? 3.391 20.504 -15.129 1.00 0.00 1 GLY A CA 5
ATOM 6967 C C . GLY A 1 1 ? 2.224 19.592 -14.819 1.00 0.00 1 GLY A C 5
ATOM 6968 O O . GLY A 1 1 ? 2.269 18.827 -13.852 1.00 0.00 1 GLY A O 5
ATOM 6975 N N . SER A 1 2 ? 1.186 19.657 -15.641 1.00 0.00 2 SER A N 5
ATOM 6976 C CA . SER A 1 2 ? -0.017 18.873 -15.417 1.00 0.00 2 SER A CA 5
ATOM 6977 C C . SER A 1 2 ? -0.157 17.758 -16.453 1.00 0.00 2 SER A C 5
ATOM 6978 O O . SER A 1 2 ? -1.189 17.634 -17.116 1.00 0.00 2 SER A O 5
ATOM 6986 N N . ALA A 1 3 ? 0.887 16.961 -16.606 1.00 0.00 3 ALA A N 5
ATOM 6987 C CA . ALA A 1 3 ? 0.829 15.798 -17.475 1.00 0.00 3 ALA A CA 5
ATOM 6988 C C . ALA A 1 3 ? 0.404 14.591 -16.660 1.00 0.00 3 ALA A C 5
ATOM 6989 O O . ALA A 1 3 ? -0.509 13.850 -17.032 1.00 0.00 3 ALA A O 5
ATOM 6996 N N . MET A 1 4 ? 1.074 14.414 -15.536 1.00 0.00 4 MET A N 5
ATOM 6997 C CA . MET A 1 4 ? 0.709 13.407 -14.561 1.00 0.00 4 MET A CA 5
ATOM 6998 C C . MET A 1 4 ? 1.231 13.824 -13.198 1.00 0.00 4 MET A C 5
ATOM 6999 O O . MET A 1 4 ? 0.476 14.353 -12.381 1.00 0.00 4 MET A O 5
ATOM 7013 N N . GLY A 1 5 ? 2.531 13.624 -12.976 1.00 0.00 5 GLY A N 5
ATOM 7014 C CA . GLY A 1 5 ? 3.149 13.998 -11.717 1.00 0.00 5 GLY A CA 5
ATOM 7015 C C . GLY A 1 5 ? 2.355 13.512 -10.525 1.00 0.00 5 GLY A C 5
ATOM 7016 O O . GLY A 1 5 ? 2.015 14.297 -9.638 1.00 0.00 5 GLY A O 5
ATOM 7020 N N . HIS A 1 6 ? 2.052 12.222 -10.512 1.00 0.00 6 HIS A N 5
ATOM 7021 C CA . HIS A 1 6 ? 1.205 11.643 -9.482 1.00 0.00 6 HIS A CA 5
ATOM 7022 C C . HIS A 1 6 ? 1.969 11.548 -8.166 1.00 0.00 6 HIS A C 5
ATOM 7023 O O . HIS A 1 6 ? 2.510 10.498 -7.812 1.00 0.00 6 HIS A O 5
ATOM 7038 N N . MET A 1 7 ? 2.015 12.659 -7.455 1.00 0.00 7 MET A N 5
ATOM 7039 C CA . MET A 1 7 ? 2.752 12.754 -6.213 1.00 0.00 7 MET A CA 5
ATOM 7040 C C . MET A 1 7 ? 1.987 13.620 -5.223 1.00 0.00 7 MET A C 5
ATOM 7041 O O . MET A 1 7 ? 1.443 14.665 -5.588 1.00 0.00 7 MET A O 5
ATOM 7055 N N . VAL A 1 8 ? 1.950 13.182 -3.978 1.00 0.00 8 VAL A N 5
ATOM 7056 C CA . VAL A 1 8 ? 1.230 13.882 -2.935 1.00 0.00 8 VAL A CA 5
ATOM 7057 C C . VAL A 1 8 ? 2.097 13.871 -1.680 1.00 0.00 8 VAL A C 5
ATOM 7058 O O . VAL A 1 8 ? 3.215 14.384 -1.705 1.00 0.00 8 VAL A O 5
ATOM 7071 N N . LYS A 1 9 ? 1.625 13.281 -0.613 1.00 0.00 9 LYS A N 5
ATOM 7072 C CA . LYS A 1 9 ? 2.473 13.016 0.536 1.00 0.00 9 LYS A CA 5
ATOM 7073 C C . LYS A 1 9 ? 3.278 11.751 0.293 1.00 0.00 9 LYS A C 5
ATOM 7074 O O . LYS A 1 9 ? 3.314 10.844 1.126 1.00 0.00 9 LYS A O 5
ATOM 7093 N N . ILE A 1 10 ? 3.913 11.697 -0.872 1.00 0.00 10 ILE A N 5
ATOM 7094 C CA . ILE A 1 10 ? 4.736 10.579 -1.241 1.00 0.00 10 ILE A CA 5
ATOM 7095 C C . ILE A 1 10 ? 6.100 11.072 -1.699 1.00 0.00 10 ILE A C 5
ATOM 7096 O O . ILE A 1 10 ? 6.248 11.568 -2.816 1.00 0.00 10 ILE A O 5
ATOM 7112 N N . SER A 1 11 ? 7.078 10.960 -0.828 1.00 0.00 11 SER A N 5
ATOM 7113 C CA . SER A 1 11 ? 8.457 11.129 -1.221 1.00 0.00 11 SER A CA 5
ATOM 7114 C C . SER A 1 11 ? 9.027 9.752 -1.521 1.00 0.00 11 SER A C 5
ATOM 7115 O O . SER A 1 11 ? 8.291 8.768 -1.449 1.00 0.00 11 SER A O 5
ATOM 7123 N N . HIS A 1 12 ? 10.312 9.670 -1.841 1.00 0.00 12 HIS A N 5
ATOM 7124 C CA . HIS A 1 12 ? 10.954 8.380 -2.083 1.00 0.00 12 HIS A CA 5
ATOM 7125 C C . HIS A 1 12 ? 10.700 7.474 -0.901 1.00 0.00 12 HIS A C 5
ATOM 7126 O O . HIS A 1 12 ? 10.359 6.301 -1.043 1.00 0.00 12 HIS A O 5
ATOM 7141 N N . GLU A 1 13 ? 10.871 8.055 0.269 1.00 0.00 13 GLU A N 5
ATOM 7142 C CA . GLU A 1 13 ? 10.686 7.357 1.516 1.00 0.00 13 GLU A CA 5
ATOM 7143 C C . GLU A 1 13 ? 9.240 6.906 1.691 1.00 0.00 13 GLU A C 5
ATOM 7144 O O . GLU A 1 13 ? 8.990 5.797 2.141 1.00 0.00 13 GLU A O 5
ATOM 7156 N N . ASP A 1 14 ? 8.285 7.742 1.302 1.00 0.00 14 ASP A N 5
ATOM 7157 C CA . ASP A 1 14 ? 6.887 7.437 1.548 1.00 0.00 14 ASP A CA 5
ATOM 7158 C C . ASP A 1 14 ? 6.416 6.283 0.687 1.00 0.00 14 ASP A C 5
ATOM 7159 O O . ASP A 1 14 ? 5.728 5.393 1.175 1.00 0.00 14 ASP A O 5
ATOM 7168 N N . THR A 1 15 ? 6.796 6.278 -0.582 1.00 0.00 15 THR A N 5
ATOM 7169 C CA . THR A 1 15 ? 6.426 5.181 -1.458 1.00 0.00 15 THR A CA 5
ATOM 7170 C C . THR A 1 15 ? 7.030 3.876 -0.955 1.00 0.00 15 THR A C 5
ATOM 7171 O O . THR A 1 15 ? 6.371 2.834 -0.965 1.00 0.00 15 THR A O 5
ATOM 7182 N N . GLN A 1 16 ? 8.281 3.953 -0.490 1.00 0.00 16 GLN A N 5
ATOM 7183 C CA . GLN A 1 16 ? 8.932 2.813 0.137 1.00 0.00 16 GLN A CA 5
ATOM 7184 C C . GLN A 1 16 ? 8.133 2.377 1.349 1.00 0.00 16 GLN A C 5
ATOM 7185 O O . GLN A 1 16 ? 7.913 1.193 1.562 1.00 0.00 16 GLN A O 5
ATOM 7199 N N . ARG A 1 17 ? 7.665 3.364 2.109 1.00 0.00 17 ARG A N 5
ATOM 7200 C CA . ARG A 1 17 ? 6.902 3.122 3.323 1.00 0.00 17 ARG A CA 5
ATOM 7201 C C . ARG A 1 17 ? 5.630 2.351 3.019 1.00 0.00 17 ARG A C 5
ATOM 7202 O O . ARG A 1 17 ? 5.397 1.289 3.595 1.00 0.00 17 ARG A O 5
ATOM 7223 N N . ILE A 1 18 ? 4.832 2.864 2.089 1.00 0.00 18 ILE A N 5
ATOM 7224 C CA . ILE A 1 18 ? 3.527 2.288 1.815 1.00 0.00 18 ILE A CA 5
ATOM 7225 C C . ILE A 1 18 ? 3.620 0.827 1.397 1.00 0.00 18 ILE A C 5
ATOM 7226 O O . ILE A 1 18 ? 2.942 -0.029 1.965 1.00 0.00 18 ILE A O 5
ATOM 7242 N N . LYS A 1 19 ? 4.470 0.529 0.427 1.00 0.00 19 LYS A N 5
ATOM 7243 C CA . LYS A 1 19 ? 4.575 -0.833 -0.060 1.00 0.00 19 LYS A CA 5
ATOM 7244 C C . LYS A 1 19 ? 5.212 -1.727 0.986 1.00 0.00 19 LYS A C 5
ATOM 7245 O O . LYS A 1 19 ? 4.708 -2.812 1.266 1.00 0.00 19 LYS A O 5
ATOM 7264 N N . THR A 1 20 ? 6.292 -1.251 1.595 1.00 0.00 20 THR A N 5
ATOM 7265 C CA . THR A 1 20 ? 7.052 -2.070 2.519 1.00 0.00 20 THR A CA 5
ATOM 7266 C C . THR A 1 20 ? 6.200 -2.516 3.699 1.00 0.00 20 THR A C 5
ATOM 7267 O O . THR A 1 20 ? 6.269 -3.677 4.113 1.00 0.00 20 THR A O 5
ATOM 7278 N N . ALA A 1 21 ? 5.372 -1.620 4.218 1.00 0.00 21 ALA A N 5
ATOM 7279 C CA . ALA A 1 21 ? 4.575 -1.942 5.374 1.00 0.00 21 ALA A CA 5
ATOM 7280 C C . ALA A 1 21 ? 3.470 -2.902 4.994 1.00 0.00 21 ALA A C 5
ATOM 7281 O O . ALA A 1 21 ? 3.388 -4.000 5.519 1.00 0.00 21 ALA A O 5
ATOM 7288 N N . PHE A 1 22 ? 2.675 -2.490 4.027 1.00 0.00 22 PHE A N 5
ATOM 7289 C CA . PHE A 1 22 ? 1.579 -3.290 3.498 1.00 0.00 22 PHE A CA 5
ATOM 7290 C C . PHE A 1 22 ? 1.986 -4.765 3.338 1.00 0.00 22 PHE A C 5
ATOM 7291 O O . PHE A 1 22 ? 1.400 -5.641 3.986 1.00 0.00 22 PHE A O 5
ATOM 7308 N N . LEU A 1 23 ? 3.041 -5.024 2.590 1.00 0.00 23 LEU A N 5
ATOM 7309 C CA . LEU A 1 23 ? 3.468 -6.396 2.314 1.00 0.00 23 LEU A CA 5
ATOM 7310 C C . LEU A 1 23 ? 3.862 -7.153 3.585 1.00 0.00 23 LEU A C 5
ATOM 7311 O O . LEU A 1 23 ? 3.250 -8.185 3.928 1.00 0.00 23 LEU A O 5
ATOM 7327 N N . SER A 1 24 ? 4.856 -6.612 4.299 1.00 0.00 24 SER A N 5
ATOM 7328 C CA . SER A 1 24 ? 5.440 -7.289 5.454 1.00 0.00 24 SER A CA 5
ATOM 7329 C C . SER A 1 24 ? 4.429 -7.456 6.572 1.00 0.00 24 SER A C 5
ATOM 7330 O O . SER A 1 24 ? 4.510 -8.394 7.371 1.00 0.00 24 SER A O 5
ATOM 7338 N N . TYR A 1 25 ? 3.479 -6.543 6.619 1.00 0.00 25 TYR A N 5
ATOM 7339 C CA . TYR A 1 25 ? 2.494 -6.531 7.670 1.00 0.00 25 TYR A CA 5
ATOM 7340 C C . TYR A 1 25 ? 1.584 -7.729 7.567 1.00 0.00 25 TYR A C 5
ATOM 7341 O O . TYR A 1 25 ? 1.432 -8.478 8.532 1.00 0.00 25 TYR A O 5
ATOM 7359 N N . ALA A 1 26 ? 0.971 -7.924 6.410 1.00 0.00 26 ALA A N 5
ATOM 7360 C CA . ALA A 1 26 ? 0.028 -9.018 6.293 1.00 0.00 26 ALA A CA 5
ATOM 7361 C C . ALA A 1 26 ? 0.718 -10.379 6.232 1.00 0.00 26 ALA A C 5
ATOM 7362 O O . ALA A 1 26 ? 0.652 -11.153 7.187 1.00 0.00 26 ALA A O 5
ATOM 7369 N N . GLN A 1 27 ? 1.396 -10.677 5.125 1.00 0.00 27 GLN A N 5
ATOM 7370 C CA . GLN A 1 27 ? 2.053 -11.975 4.997 1.00 0.00 27 GLN A CA 5
ATOM 7371 C C . GLN A 1 27 ? 3.558 -11.844 4.897 1.00 0.00 27 GLN A C 5
ATOM 7372 O O . GLN A 1 27 ? 4.307 -12.701 5.363 1.00 0.00 27 GLN A O 5
ATOM 7386 N N . GLY A 1 28 ? 3.991 -10.754 4.281 1.00 0.00 28 GLY A N 5
ATOM 7387 C CA . GLY A 1 28 ? 5.343 -10.679 3.779 1.00 0.00 28 GLY A CA 5
ATOM 7388 C C . GLY A 1 28 ? 5.394 -10.900 2.272 1.00 0.00 28 GLY A C 5
ATOM 7389 O O . GLY A 1 28 ? 6.399 -10.588 1.630 1.00 0.00 28 GLY A O 5
ATOM 7393 N N . GLN A 1 29 ? 4.309 -11.440 1.699 1.00 0.00 29 GLN A N 5
ATOM 7394 C CA . GLN A 1 29 ? 4.233 -11.658 0.252 1.00 0.00 29 GLN A CA 5
ATOM 7395 C C . GLN A 1 29 ? 4.016 -10.343 -0.502 1.00 0.00 29 GLN A C 5
ATOM 7396 O O . GLN A 1 29 ? 4.137 -9.263 0.070 1.00 0.00 29 GLN A O 5
ATOM 7410 N N . ASP A 1 30 ? 3.675 -10.450 -1.788 1.00 0.00 30 ASP A N 5
ATOM 7411 C CA . ASP A 1 30 ? 3.454 -9.277 -2.641 1.00 0.00 30 ASP A CA 5
ATOM 7412 C C . ASP A 1 30 ? 2.028 -8.757 -2.537 1.00 0.00 30 ASP A C 5
ATOM 7413 O O . ASP A 1 30 ? 1.587 -7.956 -3.369 1.00 0.00 30 ASP A O 5
ATOM 7422 N N . LYS A 1 31 ? 1.310 -9.205 -1.525 1.00 0.00 31 LYS A N 5
ATOM 7423 C CA . LYS A 1 31 ? -0.084 -8.857 -1.371 1.00 0.00 31 LYS A CA 5
ATOM 7424 C C . LYS A 1 31 ? -0.384 -8.588 0.088 1.00 0.00 31 LYS A C 5
ATOM 7425 O O . LYS A 1 31 ? 0.530 -8.477 0.893 1.00 0.00 31 LYS A O 5
ATOM 7444 N N . VAL A 1 32 ? -1.652 -8.415 0.410 1.00 0.00 32 VAL A N 5
ATOM 7445 C CA . VAL A 1 32 ? -2.082 -8.315 1.789 1.00 0.00 32 VAL A CA 5
ATOM 7446 C C . VAL A 1 32 ? -3.313 -9.153 2.060 1.00 0.00 32 VAL A C 5
ATOM 7447 O O . VAL A 1 32 ? -4.266 -9.155 1.274 1.00 0.00 32 VAL A O 5
ATOM 7460 N N . THR A 1 33 ? -3.291 -9.865 3.176 1.00 0.00 33 THR A N 5
ATOM 7461 C CA . THR A 1 33 ? -4.494 -10.476 3.672 1.00 0.00 33 THR A CA 5
ATOM 7462 C C . THR A 1 33 ? -5.355 -9.377 4.276 1.00 0.00 33 THR A C 5
ATOM 7463 O O . THR A 1 33 ? -4.836 -8.410 4.823 1.00 0.00 33 THR A O 5
ATOM 7474 N N . GLU A 1 34 ? -6.642 -9.580 4.291 1.00 0.00 34 GLU A N 5
ATOM 7475 C CA . GLU A 1 34 ? -7.590 -8.475 4.429 1.00 0.00 34 GLU A CA 5
ATOM 7476 C C . GLU A 1 34 ? -7.403 -7.625 5.695 1.00 0.00 34 GLU A C 5
ATOM 7477 O O . GLU A 1 34 ? -7.738 -6.446 5.695 1.00 0.00 34 GLU A O 5
ATOM 7489 N N . ALA A 1 35 ? -6.891 -8.220 6.759 1.00 0.00 35 ALA A N 5
ATOM 7490 C CA . ALA A 1 35 ? -6.672 -7.512 8.024 1.00 0.00 35 ALA A CA 5
ATOM 7491 C C . ALA A 1 35 ? -5.959 -6.177 7.803 1.00 0.00 35 ALA A C 5
ATOM 7492 O O . ALA A 1 35 ? -6.430 -5.122 8.243 1.00 0.00 35 ALA A O 5
ATOM 7499 N N . MET A 1 36 ? -4.830 -6.221 7.103 1.00 0.00 36 MET A N 5
ATOM 7500 C CA . MET A 1 36 ? -4.072 -5.019 6.809 1.00 0.00 36 MET A CA 5
ATOM 7501 C C . MET A 1 36 ? -4.835 -4.120 5.855 1.00 0.00 36 MET A C 5
ATOM 7502 O O . MET A 1 36 ? -4.649 -2.902 5.838 1.00 0.00 36 MET A O 5
ATOM 7516 N N . ILE A 1 37 ? -5.702 -4.727 5.063 1.00 0.00 37 ILE A N 5
ATOM 7517 C CA . ILE A 1 37 ? -6.502 -3.983 4.117 1.00 0.00 37 ILE A CA 5
ATOM 7518 C C . ILE A 1 37 ? -7.561 -3.152 4.841 1.00 0.00 37 ILE A C 5
ATOM 7519 O O . ILE A 1 37 ? -7.869 -2.027 4.442 1.00 0.00 37 ILE A O 5
ATOM 7535 N N . ASP A 1 38 ? -8.080 -3.704 5.934 1.00 0.00 38 ASP A N 5
ATOM 7536 C CA . ASP A 1 38 ? -9.045 -3.029 6.769 1.00 0.00 38 ASP A CA 5
ATOM 7537 C C . ASP A 1 38 ? -8.435 -1.793 7.393 1.00 0.00 38 ASP A C 5
ATOM 7538 O O . ASP A 1 38 ? -9.073 -0.742 7.472 1.00 0.00 38 ASP A O 5
ATOM 7547 N N . GLN A 1 39 ? -7.184 -1.930 7.823 1.00 0.00 39 GLN A N 5
ATOM 7548 C CA . GLN A 1 39 ? -6.474 -0.819 8.442 1.00 0.00 39 GLN A CA 5
ATOM 7549 C C . GLN A 1 39 ? -6.409 0.334 7.457 1.00 0.00 39 GLN A C 5
ATOM 7550 O O . GLN A 1 39 ? -6.662 1.488 7.810 1.00 0.00 39 GLN A O 5
ATOM 7564 N N . LEU A 1 40 ? -6.092 0.004 6.209 1.00 0.00 40 LEU A N 5
ATOM 7565 C CA . LEU A 1 40 ? -5.997 1.005 5.177 1.00 0.00 40 LEU A CA 5
ATOM 7566 C C . LEU A 1 40 ? -7.355 1.641 4.953 1.00 0.00 40 LEU A C 5
ATOM 7567 O O . LEU A 1 40 ? -7.505 2.831 5.131 1.00 0.00 40 LEU A O 5
ATOM 7583 N N . ILE A 1 41 ? -8.348 0.824 4.645 1.00 0.00 41 ILE A N 5
ATOM 7584 C CA . ILE A 1 41 ? -9.666 1.331 4.264 1.00 0.00 41 ILE A CA 5
ATOM 7585 C C . ILE A 1 41 ? -10.300 2.182 5.372 1.00 0.00 41 ILE A C 5
ATOM 7586 O O . ILE A 1 41 ? -10.842 3.256 5.107 1.00 0.00 41 ILE A O 5
ATOM 7602 N N . CYS A 1 42 ? -10.201 1.726 6.613 1.00 0.00 42 CYS A N 5
ATOM 7603 C CA . CYS A 1 42 ? -10.756 2.467 7.744 1.00 0.00 42 CYS A CA 5
ATOM 7604 C C . CYS A 1 42 ? -9.894 3.683 8.053 1.00 0.00 42 CYS A C 5
ATOM 7605 O O . CYS A 1 42 ? -10.273 4.568 8.828 1.00 0.00 42 CYS A O 5
ATOM 7613 N N . GLY A 1 43 ? -8.720 3.686 7.465 1.00 0.00 43 GLY A N 5
ATOM 7614 C CA . GLY A 1 43 ? -7.834 4.832 7.539 1.00 0.00 43 GLY A CA 5
ATOM 7615 C C . GLY A 1 43 ? -8.487 6.123 7.057 1.00 0.00 43 GLY A C 5
ATOM 7616 O O . GLY A 1 43 ? -8.449 7.136 7.754 1.00 0.00 43 GLY A O 5
ATOM 7620 N N . ALA A 1 44 ? -9.086 6.092 5.868 1.00 0.00 44 ALA A N 5
ATOM 7621 C CA . ALA A 1 44 ? -9.742 7.277 5.318 1.00 0.00 44 ALA A CA 5
ATOM 7622 C C . ALA A 1 44 ? -11.198 7.313 5.742 1.00 0.00 44 ALA A C 5
ATOM 7623 O O . ALA A 1 44 ? -11.634 8.209 6.468 1.00 0.00 44 ALA A O 5
ATOM 7630 N N . PHE A 1 45 ? -11.934 6.312 5.301 1.00 0.00 45 PHE A N 5
ATOM 7631 C CA . PHE A 1 45 ? -13.347 6.195 5.595 1.00 0.00 45 PHE A CA 5
ATOM 7632 C C . PHE A 1 45 ? -13.532 5.420 6.886 1.00 0.00 45 PHE A C 5
ATOM 7633 O O . PHE A 1 45 ? -12.580 4.827 7.381 1.00 0.00 45 PHE A O 5
ATOM 7650 N N . PRO A 1 46 ? -14.730 5.417 7.469 1.00 0.00 46 PRO A N 5
ATOM 7651 C CA . PRO A 1 46 ? -14.961 4.732 8.738 1.00 0.00 46 PRO A CA 5
ATOM 7652 C C . PRO A 1 46 ? -15.045 3.206 8.615 1.00 0.00 46 PRO A C 5
ATOM 7653 O O . PRO A 1 46 ? -14.538 2.618 7.661 1.00 0.00 46 PRO A O 5
ATOM 7664 N N . GLY A 1 47 ? -15.660 2.571 9.608 1.00 0.00 47 GLY A N 5
ATOM 7665 C CA . GLY A 1 47 ? -15.869 1.144 9.572 1.00 0.00 47 GLY A CA 5
ATOM 7666 C C . GLY A 1 47 ? -16.927 0.754 8.568 1.00 0.00 47 GLY A C 5
ATOM 7667 O O . GLY A 1 47 ? -18.104 0.606 8.905 1.00 0.00 47 GLY A O 5
ATOM 7671 N N . LEU A 1 48 ? -16.503 0.619 7.325 1.00 0.00 48 LEU A N 5
ATOM 7672 C CA . LEU A 1 48 ? -17.378 0.158 6.253 1.00 0.00 48 LEU A CA 5
ATOM 7673 C C . LEU A 1 48 ? -17.952 -1.208 6.577 1.00 0.00 48 LEU A C 5
ATOM 7674 O O . LEU A 1 48 ? -17.274 -2.055 7.161 1.00 0.00 48 LEU A O 5
ATOM 7690 N N . SER A 1 49 ? -19.201 -1.417 6.199 1.00 0.00 49 SER A N 5
ATOM 7691 C CA . SER A 1 49 ? -19.762 -2.747 6.215 1.00 0.00 49 SER A CA 5
ATOM 7692 C C . SER A 1 49 ? -19.015 -3.554 5.167 1.00 0.00 49 SER A C 5
ATOM 7693 O O . SER A 1 49 ? -18.608 -3.014 4.135 1.00 0.00 49 SER A O 5
ATOM 7701 N N . TRP A 1 50 ? -18.831 -4.839 5.438 1.00 0.00 50 TRP A N 5
ATOM 7702 C CA . TRP A 1 50 ? -17.994 -5.683 4.601 1.00 0.00 50 TRP A CA 5
ATOM 7703 C C . TRP A 1 50 ? -18.501 -5.712 3.166 1.00 0.00 50 TRP A C 5
ATOM 7704 O O . TRP A 1 50 ? -17.724 -5.914 2.244 1.00 0.00 50 TRP A O 5
ATOM 7725 N N . GLU A 1 51 ? -19.802 -5.533 2.989 1.00 0.00 51 GLU A N 5
ATOM 7726 C CA . GLU A 1 51 ? -20.384 -5.412 1.656 1.00 0.00 51 GLU A CA 5
ATOM 7727 C C . GLU A 1 51 ? -19.734 -4.258 0.891 1.00 0.00 51 GLU A C 5
ATOM 7728 O O . GLU A 1 51 ? -19.165 -4.442 -0.188 1.00 0.00 51 GLU A O 5
ATOM 7740 N N . GLN A 1 52 ? -19.800 -3.073 1.484 1.00 0.00 52 GLN A N 5
ATOM 7741 C CA . GLN A 1 52 ? -19.282 -1.863 0.859 1.00 0.00 52 GLN A CA 5
ATOM 7742 C C . GLN A 1 52 ? -17.764 -1.941 0.748 1.00 0.00 52 GLN A C 5
ATOM 7743 O O . GLN A 1 52 ? -17.161 -1.406 -0.181 1.00 0.00 52 GLN A O 5
ATOM 7757 N N . LEU A 1 53 ? -17.142 -2.622 1.689 1.00 0.00 53 LEU A N 5
ATOM 7758 C CA . LEU A 1 53 ? -15.702 -2.700 1.700 1.00 0.00 53 LEU A CA 5
ATOM 7759 C C . LEU A 1 53 ? -15.216 -3.675 0.639 1.00 0.00 53 LEU A C 5
ATOM 7760 O O . LEU A 1 53 ? -14.293 -3.365 -0.112 1.00 0.00 53 LEU A O 5
ATOM 7776 N N . GLN A 1 54 ? -15.855 -4.838 0.561 1.00 0.00 54 GLN A N 5
ATOM 7777 C CA . GLN A 1 54 ? -15.442 -5.881 -0.369 1.00 0.00 54 GLN A CA 5
ATOM 7778 C C . GLN A 1 54 ? -15.456 -5.355 -1.803 1.00 0.00 54 GLN A C 5
ATOM 7779 O O . GLN A 1 54 ? -14.577 -5.683 -2.601 1.00 0.00 54 GLN A O 5
ATOM 7793 N N . GLU A 1 55 ? -16.441 -4.517 -2.116 1.00 0.00 55 GLU A N 5
ATOM 7794 C CA . GLU A 1 55 ? -16.527 -3.905 -3.433 1.00 0.00 55 GLU A CA 5
ATOM 7795 C C . GLU A 1 55 ? -15.519 -2.766 -3.588 1.00 0.00 55 GLU A C 5
ATOM 7796 O O . GLU A 1 55 ? -15.072 -2.489 -4.701 1.00 0.00 55 GLU A O 5
ATOM 7808 N N . LYS A 1 56 ? -15.173 -2.101 -2.479 1.00 0.00 56 LYS A N 5
ATOM 7809 C CA . LYS A 1 56 ? -14.162 -1.036 -2.498 1.00 0.00 56 LYS A CA 5
ATOM 7810 C C . LYS A 1 56 ? -12.910 -1.518 -3.215 1.00 0.00 56 LYS A C 5
ATOM 7811 O O . LYS A 1 56 ? -12.410 -0.882 -4.145 1.00 0.00 56 LYS A O 5
ATOM 7830 N N . LYS A 1 57 ? -12.418 -2.659 -2.763 1.00 0.00 57 LYS A N 5
ATOM 7831 C CA . LYS A 1 57 ? -11.169 -3.210 -3.246 1.00 0.00 57 LYS A CA 5
ATOM 7832 C C . LYS A 1 57 ? -11.404 -4.369 -4.211 1.00 0.00 57 LYS A C 5
ATOM 7833 O O . LYS A 1 57 ? -10.488 -5.144 -4.486 1.00 0.00 57 LYS A O 5
ATOM 7852 N N . LYS A 1 58 ? -12.650 -4.504 -4.676 1.00 0.00 58 LYS A N 5
ATOM 7853 C CA . LYS A 1 58 ? -13.014 -5.513 -5.673 1.00 0.00 58 LYS A CA 5
ATOM 7854 C C . LYS A 1 58 ? -11.987 -5.580 -6.800 1.00 0.00 58 LYS A C 5
ATOM 7855 O O . LYS A 1 58 ? -11.597 -4.557 -7.365 1.00 0.00 58 LYS A O 5
ATOM 7874 N N . GLY A 1 59 ? -11.566 -6.791 -7.116 1.00 0.00 59 GLY A N 5
ATOM 7875 C CA . GLY A 1 59 ? -10.526 -6.999 -8.099 1.00 0.00 59 GLY A CA 5
ATOM 7876 C C . GLY A 1 59 ? -9.576 -8.076 -7.649 1.00 0.00 59 GLY A C 5
ATOM 7877 O O . GLY A 1 59 ? -9.871 -9.265 -7.771 1.00 0.00 59 GLY A O 5
ATOM 7881 N N . ARG A 1 60 ? -8.454 -7.663 -7.086 1.00 0.00 60 ARG A N 5
ATOM 7882 C CA . ARG A 1 60 ? -7.469 -8.600 -6.571 1.00 0.00 60 ARG A CA 5
ATOM 7883 C C . ARG A 1 60 ? -7.855 -9.017 -5.162 1.00 0.00 60 ARG A C 5
ATOM 7884 O O . ARG A 1 60 ? -7.557 -10.123 -4.719 1.00 0.00 60 ARG A O 5
ATOM 7905 N N . ALA A 1 61 ? -8.561 -8.124 -4.479 1.00 0.00 61 ALA A N 5
ATOM 7906 C CA . ALA A 1 61 ? -8.970 -8.350 -3.103 1.00 0.00 61 ALA A CA 5
ATOM 7907 C C . ALA A 1 61 ? -10.457 -8.605 -3.066 1.00 0.00 61 ALA A C 5
ATOM 7908 O O . ALA A 1 61 ? -11.114 -8.430 -2.038 1.00 0.00 61 ALA A O 5
ATOM 7915 N N . ALA A 1 62 ? -10.966 -8.974 -4.232 1.00 0.00 62 ALA A N 5
ATOM 7916 C CA . ALA A 1 62 ? -12.362 -9.350 -4.411 1.00 0.00 62 ALA A CA 5
ATOM 7917 C C . ALA A 1 62 ? -12.808 -10.341 -3.348 1.00 0.00 62 ALA A C 5
ATOM 7918 O O . ALA A 1 62 ? -13.799 -10.119 -2.654 1.00 0.00 62 ALA A O 5
ATOM 7925 N N . ALA A 1 63 ? -12.083 -11.442 -3.240 1.00 0.00 63 ALA A N 5
ATOM 7926 C CA . ALA A 1 63 ? -12.313 -12.392 -2.172 1.00 0.00 63 ALA A CA 5
ATOM 7927 C C . ALA A 1 63 ? -11.552 -11.940 -0.943 1.00 0.00 63 ALA A C 5
ATOM 7928 O O . ALA A 1 63 ? -12.145 -11.416 -0.006 1.00 0.00 63 ALA A O 5
ATOM 7935 N N . ASN A 1 64 ? -10.232 -12.108 -0.978 1.00 0.00 64 ASN A N 5
ATOM 7936 C CA . ASN A 1 64 ? -9.355 -11.614 0.079 1.00 0.00 64 ASN A CA 5
ATOM 7937 C C . ASN A 1 64 ? -7.911 -11.584 -0.381 1.00 0.00 64 ASN A C 5
ATOM 7938 O O . ASN A 1 64 ? -7.240 -12.612 -0.411 1.00 0.00 64 ASN A O 5
ATOM 7949 N N . GLY A 1 65 ? -7.437 -10.403 -0.749 1.00 0.00 65 GLY A N 5
ATOM 7950 C CA . GLY A 1 65 ? -6.033 -10.270 -1.111 1.00 0.00 65 GLY A CA 5
ATOM 7951 C C . GLY A 1 65 ? -5.709 -9.029 -1.913 1.00 0.00 65 GLY A C 5
ATOM 7952 O O . GLY A 1 65 ? -5.554 -9.106 -3.127 1.00 0.00 65 GLY A O 5
ATOM 7956 N N . TYR A 1 66 ? -5.605 -7.875 -1.252 1.00 0.00 66 TYR A N 5
ATOM 7957 C CA . TYR A 1 66 ? -5.070 -6.686 -1.937 1.00 0.00 66 TYR A CA 5
ATOM 7958 C C . TYR A 1 66 ? -3.651 -6.968 -2.363 1.00 0.00 66 TYR A C 5
ATOM 7959 O O . TYR A 1 66 ? -2.959 -7.736 -1.717 1.00 0.00 66 TYR A O 5
ATOM 7977 N N . ASP A 1 67 ? -3.219 -6.363 -3.445 1.00 0.00 67 ASP A N 5
ATOM 7978 C CA . ASP A 1 67 ? -1.911 -6.636 -3.967 1.00 0.00 67 ASP A CA 5
ATOM 7979 C C . ASP A 1 67 ? -1.167 -5.333 -4.147 1.00 0.00 67 ASP A C 5
ATOM 7980 O O . ASP A 1 67 ? -1.783 -4.273 -4.085 1.00 0.00 67 ASP A O 5
ATOM 7989 N N . ARG A 1 68 ? 0.126 -5.398 -4.352 1.00 0.00 68 ARG A N 5
ATOM 7990 C CA . ARG A 1 68 ? 0.943 -4.190 -4.360 1.00 0.00 68 ARG A CA 5
ATOM 7991 C C . ARG A 1 68 ? 0.464 -3.183 -5.403 1.00 0.00 68 ARG A C 5
ATOM 7992 O O . ARG A 1 68 ? 0.544 -1.972 -5.182 1.00 0.00 68 ARG A O 5
ATOM 8013 N N . SER A 1 69 ? -0.066 -3.673 -6.515 1.00 0.00 69 SER A N 5
ATOM 8014 C CA . SER A 1 69 ? -0.596 -2.799 -7.550 1.00 0.00 69 SER A CA 5
ATOM 8015 C C . SER A 1 69 ? -1.910 -2.157 -7.098 1.00 0.00 69 SER A C 5
ATOM 8016 O O . SER A 1 69 ? -2.073 -0.936 -7.170 1.00 0.00 69 SER A O 5
ATOM 8024 N N . ALA A 1 70 ? -2.836 -2.981 -6.609 1.00 0.00 70 ALA A N 5
ATOM 8025 C CA . ALA A 1 70 ? -4.149 -2.507 -6.183 1.00 0.00 70 ALA A CA 5
ATOM 8026 C C . ALA A 1 70 ? -4.028 -1.596 -4.977 1.00 0.00 70 ALA A C 5
ATOM 8027 O O . ALA A 1 70 ? -4.625 -0.518 -4.927 1.00 0.00 70 ALA A O 5
ATOM 8034 N N . PHE A 1 71 ? -3.242 -2.044 -4.012 1.00 0.00 71 PHE A N 5
ATOM 8035 C CA . PHE A 1 71 ? -3.025 -1.306 -2.788 1.00 0.00 71 PHE A CA 5
ATOM 8036 C C . PHE A 1 71 ? -2.454 0.067 -3.106 1.00 0.00 71 PHE A C 5
ATOM 8037 O O . PHE A 1 71 ? -2.941 1.080 -2.612 1.00 0.00 71 PHE A O 5
ATOM 8054 N N . PHE A 1 72 ? -1.446 0.095 -3.971 1.00 0.00 72 PHE A N 5
ATOM 8055 C CA . PHE A 1 72 ? -0.778 1.341 -4.304 1.00 0.00 72 PHE A CA 5
ATOM 8056 C C . PHE A 1 72 ? -1.712 2.270 -5.066 1.00 0.00 72 PHE A C 5
ATOM 8057 O O . PHE A 1 72 ? -1.654 3.487 -4.907 1.00 0.00 72 PHE A O 5
ATOM 8074 N N . SER A 1 73 ? -2.579 1.683 -5.873 1.00 0.00 73 SER A N 5
ATOM 8075 C CA . SER A 1 73 ? -3.542 2.444 -6.657 1.00 0.00 73 SER A CA 5
ATOM 8076 C C . SER A 1 73 ? -4.423 3.294 -5.743 1.00 0.00 73 SER A C 5
ATOM 8077 O O . SER A 1 73 ? -4.705 4.460 -6.038 1.00 0.00 73 SER A O 5
ATOM 8085 N N . LEU A 1 74 ? -4.837 2.713 -4.623 1.00 0.00 74 LEU A N 5
ATOM 8086 C CA . LEU A 1 74 ? -5.674 3.415 -3.660 1.00 0.00 74 LEU A CA 5
ATOM 8087 C C . LEU A 1 74 ? -4.855 4.423 -2.848 1.00 0.00 74 LEU A C 5
ATOM 8088 O O . LEU A 1 74 ? -5.193 5.605 -2.794 1.00 0.00 74 LEU A O 5
ATOM 8104 N N . VAL A 1 75 ? -3.761 3.956 -2.253 1.00 0.00 75 VAL A N 5
ATOM 8105 C CA . VAL A 1 75 ? -2.956 4.784 -1.351 1.00 0.00 75 VAL A CA 5
ATOM 8106 C C . VAL A 1 75 ? -2.375 5.994 -2.067 1.00 0.00 75 VAL A C 5
ATOM 8107 O O . VAL A 1 75 ? -2.387 7.097 -1.534 1.00 0.00 75 VAL A O 5
ATOM 8120 N N . ALA A 1 76 ? -1.891 5.789 -3.286 1.00 0.00 76 ALA A N 5
ATOM 8121 C CA . ALA A 1 76 ? -1.227 6.851 -4.031 1.00 0.00 76 ALA A CA 5
ATOM 8122 C C . ALA A 1 76 ? -2.177 8.003 -4.345 1.00 0.00 76 ALA A C 5
ATOM 8123 O O . ALA A 1 76 ? -1.746 9.070 -4.771 1.00 0.00 76 ALA A O 5
ATOM 8130 N N . SER A 1 77 ? -3.464 7.784 -4.147 1.00 0.00 77 SER A N 5
ATOM 8131 C CA . SER A 1 77 ? -4.453 8.815 -4.397 1.00 0.00 77 SER A CA 5
ATOM 8132 C C . SER A 1 77 ? -4.944 9.415 -3.079 1.00 0.00 77 SER A C 5
ATOM 8133 O O . SER A 1 77 ? -5.642 10.432 -3.067 1.00 0.00 77 SER A O 5
ATOM 8141 N N . ASP A 1 78 ? -4.557 8.792 -1.971 1.00 0.00 78 ASP A N 5
ATOM 8142 C CA . ASP A 1 78 ? -5.026 9.201 -0.656 1.00 0.00 78 ASP A CA 5
ATOM 8143 C C . ASP A 1 78 ? -3.867 9.503 0.292 1.00 0.00 78 ASP A C 5
ATOM 8144 O O . ASP A 1 78 ? -3.165 8.603 0.749 1.00 0.00 78 ASP A O 5
ATOM 8153 N N . GLU A 1 79 ? -3.694 10.782 0.604 1.00 0.00 79 GLU A N 5
ATOM 8154 C CA . GLU A 1 79 ? -2.650 11.233 1.522 1.00 0.00 79 GLU A CA 5
ATOM 8155 C C . GLU A 1 79 ? -2.849 10.651 2.915 1.00 0.00 79 GLU A C 5
ATOM 8156 O O . GLU A 1 79 ? -1.882 10.398 3.630 1.00 0.00 79 GLU A O 5
ATOM 8168 N N . GLN A 1 80 ? -4.097 10.418 3.292 1.00 0.00 80 GLN A N 5
ATOM 8169 C CA . GLN A 1 80 ? -4.383 9.793 4.578 1.00 0.00 80 GLN A CA 5
ATOM 8170 C C . GLN A 1 80 ? -3.759 8.405 4.622 1.00 0.00 80 GLN A C 5
ATOM 8171 O O . GLN A 1 80 ? -3.348 7.928 5.668 1.00 0.00 80 GLN A O 5
ATOM 8185 N N . TYR A 1 81 ? -3.675 7.786 3.452 1.00 0.00 81 TYR A N 5
ATOM 8186 C CA . TYR A 1 81 ? -3.258 6.407 3.324 1.00 0.00 81 TYR A CA 5
ATOM 8187 C C . TYR A 1 81 ? -1.753 6.298 3.273 1.00 0.00 81 TYR A C 5
ATOM 8188 O O . TYR A 1 81 ? -1.167 5.427 3.917 1.00 0.00 81 TYR A O 5
ATOM 8206 N N . VAL A 1 82 ? -1.124 7.191 2.514 1.00 0.00 82 VAL A N 5
ATOM 8207 C CA . VAL A 1 82 ? 0.294 7.188 2.388 1.00 0.00 82 VAL A CA 5
ATOM 8208 C C . VAL A 1 82 ? 0.935 7.459 3.739 1.00 0.00 82 VAL A C 5
ATOM 8209 O O . VAL A 1 82 ? 1.835 6.747 4.188 1.00 0.00 82 VAL A O 5
ATOM 8222 N N . ARG A 1 83 ? 0.416 8.477 4.380 1.00 0.00 83 ARG A N 5
ATOM 8223 C CA . ARG A 1 83 ? 0.824 8.869 5.701 1.00 0.00 83 ARG A CA 5
ATOM 8224 C C . ARG A 1 83 ? 0.407 7.851 6.742 1.00 0.00 83 ARG A C 5
ATOM 8225 O O . ARG A 1 83 ? 1.073 7.709 7.767 1.00 0.00 83 ARG A O 5
ATOM 8246 N N . PHE A 1 84 ? -0.697 7.154 6.497 1.00 0.00 84 PHE A N 5
ATOM 8247 C CA . PHE A 1 84 ? -1.156 6.148 7.456 1.00 0.00 84 PHE A CA 5
ATOM 8248 C C . PHE A 1 84 ? -0.065 5.123 7.677 1.00 0.00 84 PHE A C 5
ATOM 8249 O O . PHE A 1 84 ? 0.274 4.781 8.810 1.00 0.00 84 PHE A O 5
ATOM 8266 N N . ILE A 1 85 ? 0.500 4.653 6.584 1.00 0.00 85 ILE A N 5
ATOM 8267 C CA . ILE A 1 85 ? 1.559 3.662 6.662 1.00 0.00 85 ILE A CA 5
ATOM 8268 C C . ILE A 1 85 ? 2.879 4.301 7.076 1.00 0.00 85 ILE A C 5
ATOM 8269 O O . ILE A 1 85 ? 3.567 3.784 7.948 1.00 0.00 85 ILE A O 5
ATOM 8285 N N . ALA A 1 86 ? 3.212 5.427 6.451 1.00 0.00 86 ALA A N 5
ATOM 8286 C CA . ALA A 1 86 ? 4.421 6.183 6.779 1.00 0.00 86 ALA A CA 5
ATOM 8287 C C . ALA A 1 86 ? 4.559 6.432 8.281 1.00 0.00 86 ALA A C 5
ATOM 8288 O O . ALA A 1 86 ? 5.670 6.456 8.815 1.00 0.00 86 ALA A O 5
ATOM 8295 N N . GLN A 1 87 ? 3.436 6.631 8.963 1.00 0.00 87 GLN A N 5
ATOM 8296 C CA . GLN A 1 87 ? 3.451 6.818 10.406 1.00 0.00 87 GLN A CA 5
ATOM 8297 C C . GLN A 1 87 ? 3.600 5.476 11.117 1.00 0.00 87 GLN A C 5
ATOM 8298 O O . GLN A 1 87 ? 4.366 5.355 12.076 1.00 0.00 87 GLN A O 5
ATOM 8312 N N . HIS A 1 88 ? 2.879 4.466 10.632 1.00 0.00 88 HIS A N 5
ATOM 8313 C CA . HIS A 1 88 ? 2.958 3.120 11.202 1.00 0.00 88 HIS A CA 5
ATOM 8314 C C . HIS A 1 88 ? 4.375 2.567 11.101 1.00 0.00 88 HIS A C 5
ATOM 8315 O O . HIS A 1 88 ? 4.887 1.977 12.052 1.00 0.00 88 HIS A O 5
ATOM 8330 N N . PHE A 1 89 ? 5.000 2.771 9.952 1.00 0.00 89 PHE A N 5
ATOM 8331 C CA . PHE A 1 89 ? 6.319 2.220 9.689 1.00 0.00 89 PHE A CA 5
ATOM 8332 C C . PHE A 1 89 ? 7.104 3.118 8.734 1.00 0.00 89 PHE A C 5
ATOM 8333 O O . PHE A 1 89 ? 6.629 3.455 7.648 1.00 0.00 89 PHE A O 5
ATOM 8350 N N . PRO A 1 90 ? 8.314 3.534 9.147 1.00 0.00 90 PRO A N 5
ATOM 8351 C CA . PRO A 1 90 ? 9.226 4.315 8.304 1.00 0.00 90 PRO A CA 5
ATOM 8352 C C . PRO A 1 90 ? 9.729 3.507 7.108 1.00 0.00 90 PRO A C 5
ATOM 8353 O O . PRO A 1 90 ? 9.620 2.283 7.082 1.00 0.00 90 PRO A O 5
ATOM 8364 N N . CYS A 1 91 ? 10.300 4.195 6.127 1.00 0.00 91 CYS A N 5
ATOM 8365 C CA . CYS A 1 91 ? 10.685 3.564 4.874 1.00 0.00 91 CYS A CA 5
ATOM 8366 C C . CYS A 1 91 ? 11.831 2.597 5.098 1.00 0.00 91 CYS A C 5
ATOM 8367 O O . CYS A 1 91 ? 12.911 2.975 5.552 1.00 0.00 91 CYS A O 5
ATOM 8375 N N . ALA A 1 92 ? 11.566 1.346 4.780 1.00 0.00 92 ALA A N 5
ATOM 8376 C CA . ALA A 1 92 ? 12.499 0.263 5.062 1.00 0.00 92 ALA A CA 5
ATOM 8377 C C . ALA A 1 92 ? 13.779 0.400 4.255 1.00 0.00 92 ALA A C 5
ATOM 8378 O O . ALA A 1 92 ? 13.780 0.964 3.160 1.00 0.00 92 ALA A O 5
ATOM 8385 N N . PRO A 1 93 ? 14.891 -0.110 4.798 1.00 0.00 93 PRO A N 5
ATOM 8386 C CA . PRO A 1 93 ? 16.175 -0.121 4.107 1.00 0.00 93 PRO A CA 5
ATOM 8387 C C . PRO A 1 93 ? 16.245 -1.246 3.085 1.00 0.00 93 PRO A C 5
ATOM 8388 O O . PRO A 1 93 ? 15.575 -2.274 3.228 1.00 0.00 93 PRO A O 5
ATOM 8399 N N . GLU A 1 94 ? 17.048 -1.056 2.059 1.00 0.00 94 GLU A N 5
ATOM 8400 C CA . GLU A 1 94 ? 17.198 -2.056 1.022 1.00 0.00 94 GLU A CA 5
ATOM 8401 C C . GLU A 1 94 ? 18.552 -2.738 1.174 1.00 0.00 94 GLU A C 5
ATOM 8402 O O . GLU A 1 94 ? 19.538 -2.341 0.551 1.00 0.00 94 GLU A O 5
ATOM 8414 N N . GLU A 1 95 ? 18.599 -3.743 2.036 1.00 0.00 95 GLU A N 5
ATOM 8415 C CA . GLU A 1 95 ? 19.832 -4.471 2.288 1.00 0.00 95 GLU A CA 5
ATOM 8416 C C . GLU A 1 95 ? 20.069 -5.518 1.208 1.00 0.00 95 GLU A C 5
ATOM 8417 O O . GLU A 1 95 ? 20.967 -5.371 0.377 1.00 0.00 95 GLU A O 5
ATOM 8429 N N . GLU A 1 96 ? 19.251 -6.562 1.220 1.00 0.00 96 GLU A N 5
ATOM 8430 C CA . GLU A 1 96 ? 19.342 -7.628 0.235 1.00 0.00 96 GLU A CA 5
ATOM 8431 C C . GLU A 1 96 ? 18.105 -8.516 0.318 1.00 0.00 96 GLU A C 5
ATOM 8432 O O . GLU A 1 96 ? 18.166 -9.654 0.785 1.00 0.00 96 GLU A O 5
ATOM 8444 N N . LYS A 1 97 ? 16.980 -7.974 -0.115 1.00 0.00 97 LYS A N 5
ATOM 8445 C CA . LYS A 1 97 ? 15.721 -8.708 -0.114 1.00 0.00 97 LYS A CA 5
ATOM 8446 C C . LYS A 1 97 ? 14.673 -8.024 -1.001 1.00 0.00 97 LYS A C 5
ATOM 8447 O O . LYS A 1 97 ? 14.078 -8.686 -1.853 1.00 0.00 97 LYS A O 5
ATOM 8466 N N . PRO A 1 98 ? 14.427 -6.699 -0.841 1.00 0.00 98 PRO A N 5
ATOM 8467 C CA . PRO A 1 98 ? 13.421 -5.994 -1.645 1.00 0.00 98 PRO A CA 5
ATOM 8468 C C . PRO A 1 98 ? 13.701 -6.071 -3.147 1.00 0.00 98 PRO A C 5
ATOM 8469 O O . PRO A 1 98 ? 14.850 -6.265 -3.555 1.00 0.00 98 PRO A O 5
ATOM 8480 N N . PRO A 1 99 ? 12.659 -5.945 -3.988 1.00 0.00 99 PRO A N 5
ATOM 8481 C CA . PRO A 1 99 ? 12.805 -5.996 -5.445 1.00 0.00 99 PRO A CA 5
ATOM 8482 C C . PRO A 1 99 ? 13.877 -5.035 -5.948 1.00 0.00 99 PRO A C 5
ATOM 8483 O O . PRO A 1 99 ? 14.777 -5.424 -6.696 1.00 0.00 99 PRO A O 5
ATOM 8494 N N . GLU A 1 100 ? 13.785 -3.788 -5.504 1.00 0.00 100 GLU A N 5
ATOM 8495 C CA . GLU A 1 100 ? 14.730 -2.759 -5.908 1.00 0.00 100 GLU A CA 5
ATOM 8496 C C . GLU A 1 100 ? 14.724 -1.601 -4.913 1.00 0.00 100 GLU A C 5
ATOM 8497 O O . GLU A 1 100 ? 15.757 -1.259 -4.345 1.00 0.00 100 GLU A O 5
ATOM 8509 N N . ILE A 1 101 ? 13.553 -1.008 -4.703 1.00 0.00 101 ILE A N 5
ATOM 8510 C CA . ILE A 1 101 ? 13.403 0.120 -3.784 1.00 0.00 101 ILE A CA 5
ATOM 8511 C C . ILE A 1 101 ? 12.115 -0.022 -2.968 1.00 0.00 101 ILE A C 5
ATOM 8512 O O . ILE A 1 101 ? 12.059 0.350 -1.799 1.00 0.00 101 ILE A O 5
ATOM 8528 N N . ASP A 1 102 ? 11.088 -0.579 -3.622 1.00 0.00 102 ASP A N 5
ATOM 8529 C CA . ASP A 1 102 ? 9.745 -0.743 -3.041 1.00 0.00 102 ASP A CA 5
ATOM 8530 C C . ASP A 1 102 ? 9.020 0.586 -2.955 1.00 0.00 102 ASP A C 5
ATOM 8531 O O . ASP A 1 102 ? 8.122 0.762 -2.140 1.00 0.00 102 ASP A O 5
ATOM 8540 N N . ALA A 1 103 ? 9.420 1.514 -3.803 1.00 0.00 103 ALA A N 5
ATOM 8541 C CA . ALA A 1 103 ? 8.706 2.768 -3.956 1.00 0.00 103 ALA A CA 5
ATOM 8542 C C . ALA A 1 103 ? 8.060 2.823 -5.324 1.00 0.00 103 ALA A C 5
ATOM 8543 O O . ALA A 1 103 ? 6.840 2.807 -5.454 1.00 0.00 103 ALA A O 5
ATOM 8550 N N . LEU A 1 104 ? 8.897 2.875 -6.342 1.00 0.00 104 LEU A N 5
ATOM 8551 C CA . LEU A 1 104 ? 8.440 2.965 -7.714 1.00 0.00 104 LEU A CA 5
ATOM 8552 C C . LEU A 1 104 ? 9.018 1.796 -8.498 1.00 0.00 104 LEU A C 5
ATOM 8553 O O . LEU A 1 104 ? 9.720 1.984 -9.492 1.00 0.00 104 LEU A O 5
ATOM 8569 N N . GLU A 1 105 ? 8.741 0.587 -8.029 1.00 0.00 105 GLU A N 5
ATOM 8570 C CA . GLU A 1 105 ? 9.332 -0.611 -8.610 1.00 0.00 105 GLU A CA 5
ATOM 8571 C C . GLU A 1 105 ? 8.753 -0.897 -9.989 1.00 0.00 105 GLU A C 5
ATOM 8572 O O . GLU A 1 105 ? 7.712 -0.346 -10.358 1.00 0.00 105 GLU A O 5
ATOM 8584 N N . LEU A 1 106 ? 9.429 -1.742 -10.752 1.00 0.00 106 LEU A N 5
ATOM 8585 C CA . LEU A 1 106 ? 8.945 -2.121 -12.070 1.00 0.00 106 LEU A CA 5
ATOM 8586 C C . LEU A 1 106 ? 7.593 -2.826 -11.954 1.00 0.00 106 LEU A C 5
ATOM 8587 O O . LEU A 1 106 ? 6.566 -2.307 -12.401 1.00 0.00 106 LEU A O 5
ATOM 8603 N N . LYS A 1 107 ? 7.598 -3.997 -11.330 1.00 0.00 107 LYS A N 5
ATOM 8604 C CA . LYS A 1 107 ? 6.378 -4.768 -11.131 1.00 0.00 107 LYS A CA 5
ATOM 8605 C C . LYS A 1 107 ? 6.597 -5.830 -10.059 1.00 0.00 107 LYS A C 5
ATOM 8606 O O . LYS A 1 107 ? 6.204 -5.658 -8.908 1.00 0.00 107 LYS A O 5
ATOM 8625 N N . THR A 1 108 ? 7.230 -6.929 -10.443 1.00 0.00 108 THR A N 5
ATOM 8626 C CA . THR A 1 108 ? 7.543 -7.998 -9.507 1.00 0.00 108 THR A CA 5
ATOM 8627 C C . THR A 1 108 ? 8.897 -8.605 -9.864 1.00 0.00 108 THR A C 5
ATOM 8628 O O . THR A 1 108 ? 9.079 -9.819 -9.880 1.00 0.00 108 THR A O 5
ATOM 8639 N N . GLN A 1 109 ? 9.842 -7.729 -10.168 1.00 0.00 109 GLN A N 5
ATOM 8640 C CA . GLN A 1 109 ? 11.176 -8.149 -10.561 1.00 0.00 109 GLN A CA 5
ATOM 8641 C C . GLN A 1 109 ? 12.183 -7.743 -9.502 1.00 0.00 109 GLN A C 5
ATOM 8642 O O . GLN A 1 109 ? 12.156 -6.613 -9.009 1.00 0.00 109 GLN A O 5
ATOM 8656 N N . LYS A 1 110 ? 13.056 -8.663 -9.141 1.00 0.00 110 LYS A N 5
ATOM 8657 C CA . LYS A 1 110 ? 14.106 -8.374 -8.181 1.00 0.00 110 LYS A CA 5
ATOM 8658 C C . LYS A 1 110 ? 15.463 -8.525 -8.855 1.00 0.00 110 LYS A C 5
ATOM 8659 O O . LYS A 1 110 ? 16.386 -7.752 -8.596 1.00 0.00 110 LYS A O 5
ATOM 8678 N N . GLY A 1 111 ? 15.574 -9.511 -9.733 1.00 0.00 111 GLY A N 5
ATOM 8679 C CA . GLY A 1 111 ? 16.798 -9.703 -10.478 1.00 0.00 111 GLY A CA 5
ATOM 8680 C C . GLY A 1 111 ? 17.895 -10.305 -9.630 1.00 0.00 111 GLY A C 5
ATOM 8681 O O . GLY A 1 111 ? 18.937 -9.684 -9.415 1.00 0.00 111 GLY A O 5
ATOM 8685 N N . PHE A 1 112 ? 17.662 -11.511 -9.139 1.00 0.00 112 PHE A N 5
ATOM 8686 C CA . PHE A 1 112 ? 18.645 -12.196 -8.321 1.00 0.00 112 PHE A CA 5
ATOM 8687 C C . PHE A 1 112 ? 19.274 -13.335 -9.115 1.00 0.00 112 PHE A C 5
ATOM 8688 O O . PHE A 1 112 ? 18.671 -14.426 -9.180 1.00 0.00 112 PHE A O 5
ATOM 8706 N N . GLY A 1 1 ? 9.899 11.290 -14.390 1.00 0.00 1 GLY A N 6
ATOM 8707 C CA . GLY A 1 1 ? 9.263 12.547 -13.929 1.00 0.00 1 GLY A CA 6
ATOM 8708 C C . GLY A 1 1 ? 8.142 12.976 -14.850 1.00 0.00 1 GLY A C 6
ATOM 8709 O O . GLY A 1 1 ? 7.582 12.144 -15.565 1.00 0.00 1 GLY A O 6
ATOM 8716 N N . SER A 1 2 ? 7.824 14.272 -14.836 1.00 0.00 2 SER A N 6
ATOM 8717 C CA . SER A 1 2 ? 6.761 14.832 -15.671 1.00 0.00 2 SER A CA 6
ATOM 8718 C C . SER A 1 2 ? 5.426 14.142 -15.402 1.00 0.00 2 SER A C 6
ATOM 8719 O O . SER A 1 2 ? 5.042 13.220 -16.120 1.00 0.00 2 SER A O 6
ATOM 8727 N N . ALA A 1 3 ? 4.733 14.600 -14.357 1.00 0.00 3 ALA A N 6
ATOM 8728 C CA . ALA A 1 3 ? 3.442 14.038 -13.957 1.00 0.00 3 ALA A CA 6
ATOM 8729 C C . ALA A 1 3 ? 3.597 12.595 -13.484 1.00 0.00 3 ALA A C 6
ATOM 8730 O O . ALA A 1 3 ? 3.578 11.654 -14.283 1.00 0.00 3 ALA A O 6
ATOM 8737 N N . MET A 1 4 ? 3.746 12.430 -12.177 1.00 0.00 4 MET A N 6
ATOM 8738 C CA . MET A 1 4 ? 3.978 11.118 -11.587 1.00 0.00 4 MET A CA 6
ATOM 8739 C C . MET A 1 4 ? 2.715 10.267 -11.629 1.00 0.00 4 MET A C 6
ATOM 8740 O O . MET A 1 4 ? 2.769 9.065 -11.892 1.00 0.00 4 MET A O 6
ATOM 8754 N N . GLY A 1 5 ? 1.580 10.903 -11.353 1.00 0.00 5 GLY A N 6
ATOM 8755 C CA . GLY A 1 5 ? 0.297 10.222 -11.398 1.00 0.00 5 GLY A CA 6
ATOM 8756 C C . GLY A 1 5 ? 0.097 9.278 -10.229 1.00 0.00 5 GLY A C 6
ATOM 8757 O O . GLY A 1 5 ? -0.941 8.631 -10.109 1.00 0.00 5 GLY A O 6
ATOM 8761 N N . HIS A 1 6 ? 1.096 9.208 -9.363 1.00 0.00 6 HIS A N 6
ATOM 8762 C CA . HIS A 1 6 ? 1.084 8.283 -8.238 1.00 0.00 6 HIS A CA 6
ATOM 8763 C C . HIS A 1 6 ? 1.683 8.949 -7.009 1.00 0.00 6 HIS A C 6
ATOM 8764 O O . HIS A 1 6 ? 2.173 8.272 -6.107 1.00 0.00 6 HIS A O 6
ATOM 8779 N N . MET A 1 7 ? 1.658 10.273 -6.975 1.00 0.00 7 MET A N 6
ATOM 8780 C CA . MET A 1 7 ? 2.335 11.010 -5.918 1.00 0.00 7 MET A CA 6
ATOM 8781 C C . MET A 1 7 ? 1.457 12.118 -5.352 1.00 0.00 7 MET A C 6
ATOM 8782 O O . MET A 1 7 ? 0.800 12.849 -6.089 1.00 0.00 7 MET A O 6
ATOM 8796 N N . VAL A 1 8 ? 1.445 12.221 -4.030 1.00 0.00 8 VAL A N 6
ATOM 8797 C CA . VAL A 1 8 ? 0.727 13.277 -3.334 1.00 0.00 8 VAL A CA 6
ATOM 8798 C C . VAL A 1 8 ? 1.496 13.685 -2.103 1.00 0.00 8 VAL A C 6
ATOM 8799 O O . VAL A 1 8 ? 1.974 14.808 -1.968 1.00 0.00 8 VAL A O 6
ATOM 8812 N N . LYS A 1 9 ? 1.604 12.739 -1.229 1.00 0.00 9 LYS A N 6
ATOM 8813 C CA . LYS A 1 9 ? 2.306 12.889 0.013 1.00 0.00 9 LYS A CA 6
ATOM 8814 C C . LYS A 1 9 ? 3.435 11.879 0.055 1.00 0.00 9 LYS A C 6
ATOM 8815 O O . LYS A 1 9 ? 3.798 11.356 1.107 1.00 0.00 9 LYS A O 6
ATOM 8834 N N . ILE A 1 10 ? 3.992 11.634 -1.120 1.00 0.00 10 ILE A N 6
ATOM 8835 C CA . ILE A 1 10 ? 4.901 10.545 -1.331 1.00 0.00 10 ILE A CA 6
ATOM 8836 C C . ILE A 1 10 ? 6.255 11.052 -1.799 1.00 0.00 10 ILE A C 6
ATOM 8837 O O . ILE A 1 10 ? 6.411 11.476 -2.942 1.00 0.00 10 ILE A O 6
ATOM 8853 N N . SER A 1 11 ? 7.212 11.046 -0.902 1.00 0.00 11 SER A N 6
ATOM 8854 C CA . SER A 1 11 ? 8.594 11.243 -1.273 1.00 0.00 11 SER A CA 6
ATOM 8855 C C . SER A 1 11 ? 9.216 9.865 -1.464 1.00 0.00 11 SER A C 6
ATOM 8856 O O . SER A 1 11 ? 8.496 8.866 -1.424 1.00 0.00 11 SER A O 6
ATOM 8864 N N . HIS A 1 12 ? 10.527 9.800 -1.668 1.00 0.00 12 HIS A N 6
ATOM 8865 C CA . HIS A 1 12 ? 11.208 8.514 -1.815 1.00 0.00 12 HIS A CA 6
ATOM 8866 C C . HIS A 1 12 ? 10.853 7.613 -0.655 1.00 0.00 12 HIS A C 6
ATOM 8867 O O . HIS A 1 12 ? 10.449 6.465 -0.832 1.00 0.00 12 HIS A O 6
ATOM 8882 N N . GLU A 1 13 ? 10.980 8.174 0.530 1.00 0.00 13 GLU A N 6
ATOM 8883 C CA . GLU A 1 13 ? 10.765 7.443 1.752 1.00 0.00 13 GLU A CA 6
ATOM 8884 C C . GLU A 1 13 ? 9.321 6.968 1.880 1.00 0.00 13 GLU A C 6
ATOM 8885 O O . GLU A 1 13 ? 9.073 5.872 2.372 1.00 0.00 13 GLU A O 6
ATOM 8897 N N . ASP A 1 14 ? 8.366 7.756 1.403 1.00 0.00 14 ASP A N 6
ATOM 8898 C CA . ASP A 1 14 ? 6.976 7.445 1.654 1.00 0.00 14 ASP A CA 6
ATOM 8899 C C . ASP A 1 14 ? 6.503 6.276 0.807 1.00 0.00 14 ASP A C 6
ATOM 8900 O O . ASP A 1 14 ? 5.816 5.394 1.311 1.00 0.00 14 ASP A O 6
ATOM 8909 N N . THR A 1 15 ? 6.884 6.240 -0.466 1.00 0.00 15 THR A N 6
ATOM 8910 C CA . THR A 1 15 ? 6.524 5.108 -1.312 1.00 0.00 15 THR A CA 6
ATOM 8911 C C . THR A 1 15 ? 7.162 3.833 -0.785 1.00 0.00 15 THR A C 6
ATOM 8912 O O . THR A 1 15 ? 6.529 2.777 -0.764 1.00 0.00 15 THR A O 6
ATOM 8923 N N . GLN A 1 16 ? 8.415 3.946 -0.341 1.00 0.00 16 GLN A N 6
ATOM 8924 C CA . GLN A 1 16 ? 9.109 2.827 0.277 1.00 0.00 16 GLN A CA 6
ATOM 8925 C C . GLN A 1 16 ? 8.324 2.360 1.487 1.00 0.00 16 GLN A C 6
ATOM 8926 O O . GLN A 1 16 ? 8.165 1.166 1.707 1.00 0.00 16 GLN A O 6
ATOM 8940 N N . ARG A 1 17 ? 7.789 3.326 2.227 1.00 0.00 17 ARG A N 6
ATOM 8941 C CA . ARG A 1 17 ? 6.984 3.050 3.407 1.00 0.00 17 ARG A CA 6
ATOM 8942 C C . ARG A 1 17 ? 5.736 2.256 3.052 1.00 0.00 17 ARG A C 6
ATOM 8943 O O . ARG A 1 17 ? 5.495 1.189 3.615 1.00 0.00 17 ARG A O 6
ATOM 8964 N N . ILE A 1 18 ? 4.957 2.764 2.104 1.00 0.00 18 ILE A N 6
ATOM 8965 C CA . ILE A 1 18 ? 3.684 2.149 1.768 1.00 0.00 18 ILE A CA 6
ATOM 8966 C C . ILE A 1 18 ? 3.850 0.703 1.312 1.00 0.00 18 ILE A C 6
ATOM 8967 O O . ILE A 1 18 ? 3.166 -0.191 1.817 1.00 0.00 18 ILE A O 6
ATOM 8983 N N . LYS A 1 19 ? 4.768 0.464 0.378 1.00 0.00 19 LYS A N 6
ATOM 8984 C CA . LYS A 1 19 ? 4.986 -0.887 -0.124 1.00 0.00 19 LYS A CA 6
ATOM 8985 C C . LYS A 1 19 ? 5.448 -1.780 0.997 1.00 0.00 19 LYS A C 6
ATOM 8986 O O . LYS A 1 19 ? 4.884 -2.848 1.238 1.00 0.00 19 LYS A O 6
ATOM 9005 N N . THR A 1 20 ? 6.476 -1.313 1.689 1.00 0.00 20 THR A N 6
ATOM 9006 C CA . THR A 1 20 ? 7.186 -2.142 2.622 1.00 0.00 20 THR A CA 6
ATOM 9007 C C . THR A 1 20 ? 6.270 -2.613 3.743 1.00 0.00 20 THR A C 6
ATOM 9008 O O . THR A 1 20 ? 6.291 -3.788 4.133 1.00 0.00 20 THR A O 6
ATOM 9019 N N . ALA A 1 21 ? 5.429 -1.711 4.228 1.00 0.00 21 ALA A N 6
ATOM 9020 C CA . ALA A 1 21 ? 4.589 -2.024 5.349 1.00 0.00 21 ALA A CA 6
ATOM 9021 C C . ALA A 1 21 ? 3.471 -2.953 4.936 1.00 0.00 21 ALA A C 6
ATOM 9022 O O . ALA A 1 21 ? 3.387 -4.068 5.419 1.00 0.00 21 ALA A O 6
ATOM 9029 N N . PHE A 1 22 ? 2.666 -2.502 3.998 1.00 0.00 22 PHE A N 6
ATOM 9030 C CA . PHE A 1 22 ? 1.519 -3.256 3.509 1.00 0.00 22 PHE A CA 6
ATOM 9031 C C . PHE A 1 22 ? 1.860 -4.746 3.298 1.00 0.00 22 PHE A C 6
ATOM 9032 O O . PHE A 1 22 ? 1.321 -5.598 4.012 1.00 0.00 22 PHE A O 6
ATOM 9049 N N . LEU A 1 23 ? 2.826 -5.046 2.436 1.00 0.00 23 LEU A N 6
ATOM 9050 C CA . LEU A 1 23 ? 3.170 -6.441 2.116 1.00 0.00 23 LEU A CA 6
ATOM 9051 C C . LEU A 1 23 ? 3.645 -7.217 3.351 1.00 0.00 23 LEU A C 6
ATOM 9052 O O . LEU A 1 23 ? 3.052 -8.253 3.734 1.00 0.00 23 LEU A O 6
ATOM 9068 N N . SER A 1 24 ? 4.700 -6.695 3.985 1.00 0.00 24 SER A N 6
ATOM 9069 C CA . SER A 1 24 ? 5.377 -7.394 5.066 1.00 0.00 24 SER A CA 6
ATOM 9070 C C . SER A 1 24 ? 4.476 -7.550 6.277 1.00 0.00 24 SER A C 6
ATOM 9071 O O . SER A 1 24 ? 4.595 -8.512 7.043 1.00 0.00 24 SER A O 6
ATOM 9079 N N . TYR A 1 25 ? 3.567 -6.608 6.430 1.00 0.00 25 TYR A N 6
ATOM 9080 C CA . TYR A 1 25 ? 2.664 -6.592 7.559 1.00 0.00 25 TYR A CA 6
ATOM 9081 C C . TYR A 1 25 ? 1.721 -7.764 7.514 1.00 0.00 25 TYR A C 6
ATOM 9082 O O . TYR A 1 25 ? 1.577 -8.486 8.498 1.00 0.00 25 TYR A O 6
ATOM 9100 N N . ALA A 1 26 ? 1.072 -7.957 6.377 1.00 0.00 26 ALA A N 6
ATOM 9101 C CA . ALA A 1 26 ? 0.066 -8.991 6.305 1.00 0.00 26 ALA A CA 6
ATOM 9102 C C . ALA A 1 26 ? 0.679 -10.381 6.327 1.00 0.00 26 ALA A C 6
ATOM 9103 O O . ALA A 1 26 ? 0.531 -11.113 7.304 1.00 0.00 26 ALA A O 6
ATOM 9110 N N . GLN A 1 27 ? 1.360 -10.758 5.253 1.00 0.00 27 GLN A N 6
ATOM 9111 C CA . GLN A 1 27 ? 2.008 -12.056 5.223 1.00 0.00 27 GLN A CA 6
ATOM 9112 C C . GLN A 1 27 ? 3.512 -11.929 5.088 1.00 0.00 27 GLN A C 6
ATOM 9113 O O . GLN A 1 27 ? 4.270 -12.733 5.624 1.00 0.00 27 GLN A O 6
ATOM 9127 N N . GLY A 1 28 ? 3.934 -10.893 4.377 1.00 0.00 28 GLY A N 6
ATOM 9128 C CA . GLY A 1 28 ? 5.264 -10.886 3.810 1.00 0.00 28 GLY A CA 6
ATOM 9129 C C . GLY A 1 28 ? 5.229 -11.210 2.325 1.00 0.00 28 GLY A C 6
ATOM 9130 O O . GLY A 1 28 ? 6.204 -10.977 1.607 1.00 0.00 28 GLY A O 6
ATOM 9134 N N . GLN A 1 29 ? 4.093 -11.751 1.863 1.00 0.00 29 GLN A N 6
ATOM 9135 C CA . GLN A 1 29 ? 3.917 -12.118 0.458 1.00 0.00 29 GLN A CA 6
ATOM 9136 C C . GLN A 1 29 ? 3.657 -10.896 -0.429 1.00 0.00 29 GLN A C 6
ATOM 9137 O O . GLN A 1 29 ? 3.827 -9.755 -0.001 1.00 0.00 29 GLN A O 6
ATOM 9151 N N . ASP A 1 30 ? 3.234 -11.151 -1.667 1.00 0.00 30 ASP A N 6
ATOM 9152 C CA . ASP A 1 30 ? 3.102 -10.098 -2.679 1.00 0.00 30 ASP A CA 6
ATOM 9153 C C . ASP A 1 30 ? 1.729 -9.432 -2.632 1.00 0.00 30 ASP A C 6
ATOM 9154 O O . ASP A 1 30 ? 1.448 -8.508 -3.400 1.00 0.00 30 ASP A O 6
ATOM 9163 N N . LYS A 1 31 ? 0.879 -9.906 -1.740 1.00 0.00 31 LYS A N 6
ATOM 9164 C CA . LYS A 1 31 ? -0.438 -9.331 -1.536 1.00 0.00 31 LYS A CA 6
ATOM 9165 C C . LYS A 1 31 ? -0.615 -9.083 -0.067 1.00 0.00 31 LYS A C 6
ATOM 9166 O O . LYS A 1 31 ? 0.344 -9.177 0.682 1.00 0.00 31 LYS A O 6
ATOM 9185 N N . VAL A 1 32 ? -1.812 -8.716 0.340 1.00 0.00 32 VAL A N 6
ATOM 9186 C CA . VAL A 1 32 ? -2.096 -8.536 1.744 1.00 0.00 32 VAL A CA 6
ATOM 9187 C C . VAL A 1 32 ? -3.400 -9.176 2.154 1.00 0.00 32 VAL A C 6
ATOM 9188 O O . VAL A 1 32 ? -4.426 -9.031 1.481 1.00 0.00 32 VAL A O 6
ATOM 9201 N N . THR A 1 33 ? -3.347 -9.880 3.273 1.00 0.00 33 THR A N 6
ATOM 9202 C CA . THR A 1 33 ? -4.535 -10.415 3.867 1.00 0.00 33 THR A CA 6
ATOM 9203 C C . THR A 1 33 ? -5.372 -9.261 4.397 1.00 0.00 33 THR A C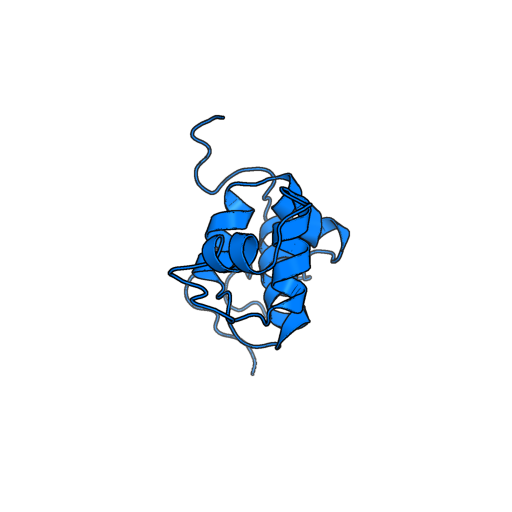 6
ATOM 9204 O O . THR A 1 33 ? -4.852 -8.198 4.720 1.00 0.00 33 THR A O 6
ATOM 9215 N N . GLU A 1 34 ? -6.642 -9.487 4.548 1.00 0.00 34 GLU A N 6
ATOM 9216 C CA . GLU A 1 34 ? -7.593 -8.392 4.691 1.00 0.00 34 GLU A CA 6
ATOM 9217 C C . GLU A 1 34 ? -7.374 -7.500 5.918 1.00 0.00 34 GLU A C 6
ATOM 9218 O O . GLU A 1 34 ? -7.800 -6.359 5.915 1.00 0.00 34 GLU A O 6
ATOM 9230 N N . ALA A 1 35 ? -6.743 -8.020 6.957 1.00 0.00 35 ALA A N 6
ATOM 9231 C CA . ALA A 1 35 ? -6.558 -7.282 8.211 1.00 0.00 35 ALA A CA 6
ATOM 9232 C C . ALA A 1 35 ? -5.773 -5.997 7.982 1.00 0.00 35 ALA A C 6
ATOM 9233 O O . ALA A 1 35 ? -6.159 -4.917 8.438 1.00 0.00 35 ALA A O 6
ATOM 9240 N N . MET A 1 36 ? -4.660 -6.117 7.274 1.00 0.00 36 MET A N 6
ATOM 9241 C CA . MET A 1 36 ? -3.871 -4.960 6.922 1.00 0.00 36 MET A CA 6
ATOM 9242 C C . MET A 1 36 ? -4.628 -4.111 5.925 1.00 0.00 36 MET A C 6
ATOM 9243 O O . MET A 1 36 ? -4.472 -2.883 5.866 1.00 0.00 36 MET A O 6
ATOM 9257 N N . ILE A 1 37 ? -5.487 -4.760 5.165 1.00 0.00 37 ILE A N 6
ATOM 9258 C CA . ILE A 1 37 ? -6.272 -4.050 4.187 1.00 0.00 37 ILE A CA 6
ATOM 9259 C C . ILE A 1 37 ? -7.310 -3.182 4.899 1.00 0.00 37 ILE A C 6
ATOM 9260 O O . ILE A 1 37 ? -7.627 -2.076 4.464 1.00 0.00 37 ILE A O 6
ATOM 9276 N N . ASP A 1 38 ? -7.791 -3.689 6.030 1.00 0.00 38 ASP A N 6
ATOM 9277 C CA . ASP A 1 38 ? -8.697 -2.984 6.903 1.00 0.00 38 ASP A CA 6
ATOM 9278 C C . ASP A 1 38 ? -8.072 -1.725 7.486 1.00 0.00 38 ASP A C 6
ATOM 9279 O O . ASP A 1 38 ? -8.748 -0.713 7.613 1.00 0.00 38 ASP A O 6
ATOM 9288 N N . GLN A 1 39 ? -6.784 -1.779 7.846 1.00 0.00 39 GLN A N 6
ATOM 9289 C CA . GLN A 1 39 ? -6.120 -0.596 8.411 1.00 0.00 39 GLN A CA 6
ATOM 9290 C C . GLN A 1 39 ? -6.214 0.531 7.413 1.00 0.00 39 GLN A C 6
ATOM 9291 O O . GLN A 1 39 ? -6.594 1.660 7.742 1.00 0.00 39 GLN A O 6
ATOM 9305 N N . LEU A 1 40 ? -5.912 0.196 6.175 1.00 0.00 40 LEU A N 6
ATOM 9306 C CA . LEU A 1 40 ? -5.947 1.175 5.113 1.00 0.00 40 LEU A CA 6
ATOM 9307 C C . LEU A 1 40 ? -7.375 1.590 4.818 1.00 0.00 40 LEU A C 6
ATOM 9308 O O . LEU A 1 40 ? -7.713 2.749 4.963 1.00 0.00 40 LEU A O 6
ATOM 9324 N N . ILE A 1 41 ? -8.222 0.635 4.483 1.00 0.00 41 ILE A N 6
ATOM 9325 C CA . ILE A 1 41 ? -9.578 0.941 4.041 1.00 0.00 41 ILE A CA 6
ATOM 9326 C C . ILE A 1 41 ? -10.382 1.668 5.126 1.00 0.00 41 ILE A C 6
ATOM 9327 O O . ILE A 1 41 ? -11.081 2.637 4.837 1.00 0.00 41 ILE A O 6
ATOM 9343 N N . CYS A 1 42 ? -10.248 1.234 6.370 1.00 0.00 42 CYS A N 6
ATOM 9344 C CA . CYS A 1 42 ? -10.987 1.836 7.472 1.00 0.00 42 CYS A CA 6
ATOM 9345 C C . CYS A 1 42 ? -10.407 3.205 7.809 1.00 0.00 42 CYS A C 6
ATOM 9346 O O . CYS A 1 42 ? -11.058 4.025 8.458 1.00 0.00 42 CYS A O 6
ATOM 9354 N N . GLY A 1 43 ? -9.170 3.431 7.373 1.00 0.00 43 GLY A N 6
ATOM 9355 C CA . GLY A 1 43 ? -8.529 4.718 7.564 1.00 0.00 43 GLY A CA 6
ATOM 9356 C C . GLY A 1 43 ? -9.339 5.887 7.019 1.00 0.00 43 GLY A C 6
ATOM 9357 O O . GLY A 1 43 ? -9.693 6.804 7.766 1.00 0.00 43 GLY A O 6
ATOM 9361 N N . ALA A 1 44 ? -9.645 5.863 5.724 1.00 0.00 44 ALA A N 6
ATOM 9362 C CA . ALA A 1 44 ? -10.352 6.975 5.095 1.00 0.00 44 ALA A CA 6
ATOM 9363 C C . ALA A 1 44 ? -11.856 6.779 5.171 1.00 0.00 44 ALA A C 6
ATOM 9364 O O . ALA A 1 44 ? -12.586 7.690 5.563 1.00 0.00 44 ALA A O 6
ATOM 9371 N N . PHE A 1 45 ? -12.324 5.593 4.803 1.00 0.00 45 PHE A N 6
ATOM 9372 C CA . PHE A 1 45 ? -13.746 5.286 4.888 1.00 0.00 45 PHE A CA 6
ATOM 9373 C C . PHE A 1 45 ? -14.009 4.094 5.770 1.00 0.00 45 PHE A C 6
ATOM 9374 O O . PHE A 1 45 ? -13.906 2.937 5.354 1.00 0.00 45 PHE A O 6
ATOM 9391 N N . PRO A 1 46 ? -14.353 4.377 6.997 1.00 0.00 46 PRO A N 6
ATOM 9392 C CA . PRO A 1 46 ? -14.706 3.378 7.965 1.00 0.00 46 PRO A CA 6
ATOM 9393 C C . PRO A 1 46 ? -16.201 3.066 7.984 1.00 0.00 46 PRO A C 6
ATOM 9394 O O . PRO A 1 46 ? -16.999 3.736 7.323 1.00 0.00 46 PRO A O 6
ATOM 9405 N N . GLY A 1 47 ? -16.574 2.050 8.752 1.00 0.00 47 GLY A N 6
ATOM 9406 C CA . GLY A 1 47 ? -17.969 1.682 8.875 1.00 0.00 47 GLY A CA 6
ATOM 9407 C C . GLY A 1 47 ? -18.425 0.773 7.753 1.00 0.00 47 GLY A C 6
ATOM 9408 O O . GLY A 1 47 ? -19.616 0.709 7.441 1.00 0.00 47 GLY A O 6
ATOM 9412 N N . LEU A 1 48 ? -17.484 0.071 7.144 1.00 0.00 48 LEU A N 6
ATOM 9413 C CA . LEU A 1 48 ? -17.806 -0.839 6.056 1.00 0.00 48 LEU A CA 6
ATOM 9414 C C . LEU A 1 48 ? -18.084 -2.236 6.583 1.00 0.00 48 LEU A C 6
ATOM 9415 O O . LEU A 1 48 ? -17.256 -2.818 7.283 1.00 0.00 48 LEU A O 6
ATOM 9431 N N . SER A 1 49 ? -19.249 -2.765 6.252 1.00 0.00 49 SER A N 6
ATOM 9432 C CA . SER A 1 49 ? -19.545 -4.160 6.524 1.00 0.00 49 SER A CA 6
ATOM 9433 C C . SER A 1 49 ? -18.789 -5.014 5.510 1.00 0.00 49 SER A C 6
ATOM 9434 O O . SER A 1 49 ? -18.362 -4.490 4.478 1.00 0.00 49 SER A O 6
ATOM 9442 N N . TRP A 1 50 ? -18.610 -6.303 5.783 1.00 0.00 50 TRP A N 6
ATOM 9443 C CA . TRP A 1 50 ? -17.785 -7.143 4.917 1.00 0.00 50 TRP A CA 6
ATOM 9444 C C . TRP A 1 50 ? -18.255 -7.084 3.471 1.00 0.00 50 TRP A C 6
ATOM 9445 O O . TRP A 1 50 ? -17.447 -6.925 2.563 1.00 0.00 50 TRP A O 6
ATOM 9466 N N . GLU A 1 51 ? -19.560 -7.197 3.264 1.00 0.00 51 GLU A N 6
ATOM 9467 C CA . GLU A 1 51 ? -20.129 -7.140 1.919 1.00 0.00 51 GLU A CA 6
ATOM 9468 C C . GLU A 1 51 ? -19.777 -5.822 1.230 1.00 0.00 51 GLU A C 6
ATOM 9469 O O . GLU A 1 51 ? -19.423 -5.799 0.051 1.00 0.00 51 GLU A O 6
ATOM 9481 N N . GLN A 1 52 ? -19.846 -4.736 1.984 1.00 0.00 52 GLN A N 6
ATOM 9482 C CA . GLN A 1 52 ? -19.560 -3.409 1.455 1.00 0.00 52 GLN A CA 6
ATOM 9483 C C . GLN A 1 52 ? -18.074 -3.263 1.122 1.00 0.00 52 GLN A C 6
ATOM 9484 O O . GLN A 1 52 ? -17.703 -2.608 0.150 1.00 0.00 52 GLN A O 6
ATOM 9498 N N . LEU A 1 53 ? -17.231 -3.867 1.941 1.00 0.00 53 LEU A N 6
ATOM 9499 C CA . LEU A 1 53 ? -15.790 -3.777 1.761 1.00 0.00 53 LEU A CA 6
ATOM 9500 C C . LEU A 1 53 ? -15.333 -4.694 0.628 1.00 0.00 53 LEU A C 6
ATOM 9501 O O . LEU A 1 53 ? -14.489 -4.320 -0.193 1.00 0.00 53 LEU A O 6
ATOM 9517 N N . GLN A 1 54 ? -15.900 -5.889 0.574 1.00 0.00 54 GLN A N 6
ATOM 9518 C CA . GLN A 1 54 ? -15.514 -6.859 -0.435 1.00 0.00 54 GLN A CA 6
ATOM 9519 C C . GLN A 1 54 ? -15.762 -6.288 -1.828 1.00 0.00 54 GLN A C 6
ATOM 9520 O O . GLN A 1 54 ? -14.947 -6.465 -2.732 1.00 0.00 54 GLN A O 6
ATOM 9534 N N . GLU A 1 55 ? -16.868 -5.563 -1.981 1.00 0.00 55 GLU A N 6
ATOM 9535 C CA . GLU A 1 55 ? -17.195 -4.929 -3.247 1.00 0.00 55 GLU A CA 6
ATOM 9536 C C . GLU A 1 55 ? -16.355 -3.669 -3.458 1.00 0.00 55 GLU A C 6
ATOM 9537 O O . GLU A 1 55 ? -16.074 -3.290 -4.595 1.00 0.00 55 GLU A O 6
ATOM 9549 N N . LYS A 1 56 ? -15.969 -3.022 -2.355 1.00 0.00 56 LYS A N 6
ATOM 9550 C CA . LYS A 1 56 ? -15.092 -1.847 -2.400 1.00 0.00 56 LYS A CA 6
ATOM 9551 C C . LYS A 1 56 ? -13.912 -2.071 -3.325 1.00 0.00 56 LYS A C 6
ATOM 9552 O O . LYS A 1 56 ? -13.688 -1.317 -4.268 1.00 0.00 56 LYS A O 6
ATOM 9571 N N . LYS A 1 57 ? -13.163 -3.118 -3.039 1.00 0.00 57 LYS A N 6
ATOM 9572 C CA . LYS A 1 57 ? -11.927 -3.380 -3.749 1.00 0.00 57 LYS A CA 6
ATOM 9573 C C . LYS A 1 57 ? -12.023 -4.618 -4.637 1.00 0.00 57 LYS A C 6
ATOM 9574 O O . LYS A 1 57 ? -11.000 -5.170 -5.042 1.00 0.00 57 LYS A O 6
ATOM 9593 N N . LYS A 1 58 ? -13.244 -5.080 -4.894 1.00 0.00 58 LYS A N 6
ATOM 9594 C CA . LYS A 1 58 ? -13.473 -6.293 -5.692 1.00 0.00 58 LYS A CA 6
ATOM 9595 C C . LYS A 1 58 ? -12.780 -6.244 -7.059 1.00 0.00 58 LYS A C 6
ATOM 9596 O O . LYS A 1 58 ? -12.569 -7.283 -7.682 1.00 0.00 58 LYS A O 6
ATOM 9615 N N . GLY A 1 59 ? -12.442 -5.038 -7.519 1.00 0.00 59 GLY A N 6
ATOM 9616 C CA . GLY A 1 59 ? -11.766 -4.880 -8.794 1.00 0.00 59 GLY A CA 6
ATOM 9617 C C . GLY A 1 59 ? -10.519 -5.723 -8.904 1.00 0.00 59 GLY A C 6
ATOM 9618 O O . GLY A 1 59 ? -10.373 -6.503 -9.845 1.00 0.00 59 GLY A O 6
ATOM 9622 N N . ARG A 1 60 ? -9.612 -5.579 -7.949 1.00 0.00 60 ARG A N 6
ATOM 9623 C CA . ARG A 1 60 ? -8.363 -6.314 -8.013 1.00 0.00 60 ARG A CA 6
ATOM 9624 C C . ARG A 1 60 ? -8.064 -7.052 -6.713 1.00 0.00 60 ARG A C 6
ATOM 9625 O O . ARG A 1 60 ? -7.214 -7.938 -6.676 1.00 0.00 60 ARG A O 6
ATOM 9646 N N . ALA A 1 61 ? -8.771 -6.707 -5.650 1.00 0.00 61 ALA A N 6
ATOM 9647 C CA . ALA A 1 61 ? -8.587 -7.395 -4.383 1.00 0.00 61 ALA A CA 6
ATOM 9648 C C . ALA A 1 61 ? -9.669 -8.427 -4.205 1.00 0.00 61 ALA A C 6
ATOM 9649 O O . ALA A 1 61 ? -9.715 -9.121 -3.191 1.00 0.00 61 ALA A O 6
ATOM 9656 N N . ALA A 1 62 ? -10.558 -8.487 -5.197 1.00 0.00 62 ALA A N 6
ATOM 9657 C CA . ALA A 1 62 ? -11.690 -9.402 -5.170 1.00 0.00 62 ALA A CA 6
ATOM 9658 C C . ALA A 1 62 ? -12.449 -9.230 -3.861 1.00 0.00 62 ALA A C 6
ATOM 9659 O O . ALA A 1 62 ? -12.590 -8.103 -3.376 1.00 0.00 62 ALA A O 6
ATOM 9666 N N . ALA A 1 63 ? -12.931 -10.325 -3.286 1.00 0.00 63 ALA A N 6
ATOM 9667 C CA . ALA A 1 63 ? -13.524 -10.265 -1.964 1.00 0.00 63 ALA A CA 6
ATOM 9668 C C . ALA A 1 63 ? -12.503 -9.712 -0.977 1.00 0.00 63 ALA A C 6
ATOM 9669 O O . ALA A 1 63 ? -12.698 -8.639 -0.397 1.00 0.00 63 ALA A O 6
ATOM 9676 N N . ASN A 1 64 ? -11.387 -10.419 -0.830 1.00 0.00 64 ASN A N 6
ATOM 9677 C CA . ASN A 1 64 ? -10.317 -9.983 0.055 1.00 0.00 64 ASN A CA 6
ATOM 9678 C C . ASN A 1 64 ? -8.953 -10.340 -0.511 1.00 0.00 64 ASN A C 6
ATOM 9679 O O . ASN A 1 64 ? -8.815 -11.293 -1.277 1.00 0.00 64 ASN A O 6
ATOM 9690 N N . GLY A 1 65 ? -7.948 -9.567 -0.120 1.00 0.00 65 GLY A N 6
ATOM 9691 C CA . GLY A 1 65 ? -6.605 -9.773 -0.638 1.00 0.00 65 GLY A CA 6
ATOM 9692 C C . GLY A 1 65 ? -6.169 -8.675 -1.578 1.00 0.00 65 GLY A C 6
ATOM 9693 O O . GLY A 1 65 ? -6.189 -8.857 -2.794 1.00 0.00 65 GLY A O 6
ATOM 9697 N N . TYR A 1 66 ? -5.801 -7.519 -1.028 1.00 0.00 66 TYR A N 6
ATOM 9698 C CA . TYR A 1 66 ? -5.175 -6.477 -1.859 1.00 0.00 66 TYR A CA 6
ATOM 9699 C C . TYR A 1 66 ? -3.840 -6.947 -2.340 1.00 0.00 66 TYR A C 6
ATOM 9700 O O . TYR A 1 66 ? -3.206 -7.789 -1.724 1.00 0.00 66 TYR A O 6
ATOM 9718 N N . ASP A 1 67 ? -3.415 -6.378 -3.431 1.00 0.00 67 ASP A N 6
ATOM 9719 C CA . ASP A 1 67 ? -2.134 -6.670 -3.976 1.00 0.00 67 ASP A CA 6
ATOM 9720 C C . ASP A 1 67 ? -1.420 -5.361 -4.186 1.00 0.00 67 ASP A C 6
ATOM 9721 O O . ASP A 1 67 ? -2.042 -4.299 -4.095 1.00 0.00 67 ASP A O 6
ATOM 9730 N N . ARG A 1 68 ? -0.137 -5.435 -4.451 1.00 0.00 68 ARG A N 6
ATOM 9731 C CA . ARG A 1 68 ? 0.698 -4.247 -4.509 1.00 0.00 68 ARG A CA 6
ATOM 9732 C C . ARG A 1 68 ? 0.112 -3.176 -5.428 1.00 0.00 68 ARG A C 6
ATOM 9733 O O . ARG A 1 68 ? 0.054 -2.012 -5.051 1.00 0.00 68 ARG A O 6
ATOM 9754 N N . SER A 1 69 ? -0.369 -3.566 -6.603 1.00 0.00 69 SER A N 6
ATOM 9755 C CA . SER A 1 69 ? -0.887 -2.596 -7.559 1.00 0.00 69 SER A CA 6
ATOM 9756 C C . SER A 1 69 ? -2.224 -2.019 -7.093 1.00 0.00 69 SER A C 6
ATOM 9757 O O . SER A 1 69 ? -2.438 -0.810 -7.149 1.00 0.00 69 SER A O 6
ATOM 9765 N N . ALA A 1 70 ? -3.112 -2.886 -6.609 1.00 0.00 70 ALA A N 6
ATOM 9766 C CA . ALA A 1 70 ? -4.438 -2.465 -6.165 1.00 0.00 70 ALA A CA 6
ATOM 9767 C C . ALA A 1 70 ? -4.342 -1.503 -4.998 1.00 0.00 70 ALA A C 6
ATOM 9768 O O . ALA A 1 70 ? -4.883 -0.389 -5.024 1.00 0.00 70 ALA A O 6
ATOM 9775 N N . PHE A 1 71 ? -3.633 -1.951 -3.979 1.00 0.00 71 PHE A N 6
ATOM 9776 C CA . PHE A 1 71 ? -3.498 -1.207 -2.752 1.00 0.00 71 PHE A CA 6
ATOM 9777 C C . PHE A 1 71 ? -2.709 0.080 -2.980 1.00 0.00 71 PHE A C 6
ATOM 9778 O O . PHE A 1 71 ? -3.101 1.138 -2.493 1.00 0.00 71 PHE A O 6
ATOM 9795 N N . PHE A 1 72 ? -1.627 0.003 -3.756 1.00 0.00 72 PHE A N 6
ATOM 9796 C CA . PHE A 1 72 ? -0.811 1.186 -4.023 1.00 0.00 72 PHE A CA 6
ATOM 9797 C C . PHE A 1 72 ? -1.598 2.218 -4.813 1.00 0.00 72 PHE A C 6
ATOM 9798 O O . PHE A 1 72 ? -1.466 3.416 -4.587 1.00 0.00 72 PHE A O 6
ATOM 9815 N N . SER A 1 73 ? -2.427 1.741 -5.727 1.00 0.00 73 SER A N 6
ATOM 9816 C CA . SER A 1 73 ? -3.250 2.617 -6.551 1.00 0.00 73 SER A CA 6
ATOM 9817 C C . SER A 1 73 ? -4.173 3.463 -5.675 1.00 0.00 73 SER A C 6
ATOM 9818 O O . SER A 1 73 ? -4.416 4.637 -5.961 1.00 0.00 73 SER A O 6
ATOM 9826 N N . LEU A 1 74 ? -4.674 2.857 -4.604 1.00 0.00 74 LEU A N 6
ATOM 9827 C CA . LEU A 1 74 ? -5.538 3.564 -3.665 1.00 0.00 74 LEU A CA 6
ATOM 9828 C C . LEU A 1 74 ? -4.739 4.576 -2.839 1.00 0.00 74 LEU A C 6
ATOM 9829 O O . LEU A 1 74 ? -5.122 5.741 -2.732 1.00 0.00 74 LEU A O 6
ATOM 9845 N N . VAL A 1 75 ? -3.618 4.135 -2.280 1.00 0.00 75 VAL A N 6
ATOM 9846 C CA . VAL A 1 75 ? -2.800 4.993 -1.422 1.00 0.00 75 VAL A CA 6
ATOM 9847 C C . VAL A 1 75 ? -2.223 6.163 -2.216 1.00 0.00 75 VAL A C 6
ATOM 9848 O O . VAL A 1 75 ? -2.137 7.282 -1.716 1.00 0.00 75 VAL A O 6
ATOM 9861 N N . ALA A 1 76 ? -1.861 5.906 -3.467 1.00 0.00 76 ALA A N 6
ATOM 9862 C CA . ALA A 1 76 ? -1.292 6.932 -4.337 1.00 0.00 76 ALA A CA 6
ATOM 9863 C C . ALA A 1 76 ? -2.329 7.988 -4.714 1.00 0.00 76 ALA A C 6
ATOM 9864 O O . ALA A 1 76 ? -2.030 8.932 -5.447 1.00 0.00 76 ALA A O 6
ATOM 9871 N N . SER A 1 77 ? -3.548 7.814 -4.232 1.00 0.00 77 SER A N 6
ATOM 9872 C CA . SER A 1 77 ? -4.603 8.784 -4.453 1.00 0.00 77 SER A CA 6
ATOM 9873 C C . SER A 1 77 ? -5.041 9.397 -3.123 1.00 0.00 77 SER A C 6
ATOM 9874 O O . SER A 1 77 ? -5.753 10.401 -3.096 1.00 0.00 77 SER A O 6
ATOM 9882 N N . ASP A 1 78 ? -4.607 8.787 -2.025 1.00 0.00 78 ASP A N 6
ATOM 9883 C CA . ASP A 1 78 ? -5.031 9.208 -0.700 1.00 0.00 78 ASP A CA 6
ATOM 9884 C C . ASP A 1 78 ? -3.842 9.443 0.225 1.00 0.00 78 ASP A C 6
ATOM 9885 O O . ASP A 1 78 ? -3.183 8.502 0.661 1.00 0.00 78 ASP A O 6
ATOM 9894 N N . GLU A 1 79 ? -3.587 10.711 0.537 1.00 0.00 79 GLU A N 6
ATOM 9895 C CA . GLU A 1 79 ? -2.439 11.087 1.353 1.00 0.00 79 GLU A CA 6
ATOM 9896 C C . GLU A 1 79 ? -2.541 10.514 2.763 1.00 0.00 79 GLU A C 6
ATOM 9897 O O . GLU A 1 79 ? -1.537 10.124 3.337 1.00 0.00 79 GLU A O 6
ATOM 9909 N N . GLN A 1 80 ? -3.752 10.456 3.315 1.00 0.00 80 GLN A N 6
ATOM 9910 C CA . GLN A 1 80 ? -3.941 9.969 4.680 1.00 0.00 80 GLN A CA 6
ATOM 9911 C C . GLN A 1 80 ? -3.598 8.493 4.754 1.00 0.00 80 GLN A C 6
ATOM 9912 O O . GLN A 1 80 ? -3.278 7.962 5.808 1.00 0.00 80 GLN A O 6
ATOM 9926 N N . TYR A 1 81 ? -3.673 7.861 3.603 1.00 0.00 81 TYR A N 6
ATOM 9927 C CA . TYR A 1 81 ? -3.287 6.470 3.431 1.00 0.00 81 TYR A CA 6
ATOM 9928 C C . TYR A 1 81 ? -1.778 6.353 3.319 1.00 0.00 81 TYR A C 6
ATOM 9929 O O . TYR A 1 81 ? -1.163 5.476 3.929 1.00 0.00 81 TYR A O 6
ATOM 9947 N N . VAL A 1 82 ? -1.194 7.249 2.537 1.00 0.00 82 VAL A N 6
ATOM 9948 C CA . VAL A 1 82 ? 0.249 7.321 2.390 1.00 0.00 82 VAL A CA 6
ATOM 9949 C C . VAL A 1 82 ? 0.903 7.539 3.749 1.00 0.00 82 VAL A C 6
ATOM 9950 O O . VAL A 1 82 ? 1.806 6.802 4.155 1.00 0.00 82 VAL A O 6
ATOM 9963 N N . ARG A 1 83 ? 0.402 8.533 4.458 1.00 0.00 83 ARG A N 6
ATOM 9964 C CA . ARG A 1 83 ? 0.883 8.854 5.787 1.00 0.00 83 ARG A CA 6
ATOM 9965 C C . ARG A 1 83 ? 0.444 7.797 6.772 1.00 0.00 83 ARG A C 6
ATOM 9966 O O . ARG A 1 83 ? 1.080 7.626 7.796 1.00 0.00 83 ARG A O 6
ATOM 9987 N N . PHE A 1 84 ? -0.663 7.111 6.489 1.00 0.00 84 PHE A N 6
ATOM 9988 C CA . PHE A 1 84 ? -1.128 6.074 7.410 1.00 0.00 84 PHE A CA 6
ATOM 9989 C C . PHE A 1 84 ? -0.002 5.087 7.628 1.00 0.00 84 PHE A C 6
ATOM 9990 O O . PHE A 1 84 ? 0.368 4.774 8.763 1.00 0.00 84 PHE A O 6
ATOM 10007 N N . ILE A 1 85 ? 0.585 4.642 6.532 1.00 0.00 85 ILE A N 6
ATOM 10008 C CA . ILE A 1 85 ? 1.671 3.689 6.615 1.00 0.00 85 ILE A CA 6
ATOM 10009 C C . ILE A 1 85 ? 2.967 4.361 7.047 1.00 0.00 85 ILE A C 6
ATOM 10010 O O . ILE A 1 85 ? 3.651 3.865 7.932 1.00 0.00 85 ILE A O 6
ATOM 10026 N N . ALA A 1 86 ? 3.286 5.493 6.431 1.00 0.00 86 ALA A N 6
ATOM 10027 C CA . ALA A 1 86 ? 4.496 6.241 6.761 1.00 0.00 86 ALA A CA 6
ATOM 10028 C C . ALA A 1 86 ? 4.579 6.557 8.248 1.00 0.00 86 ALA A C 6
ATOM 10029 O O . ALA A 1 86 ? 5.647 6.472 8.853 1.00 0.00 86 ALA A O 6
ATOM 10036 N N . GLN A 1 87 ? 3.452 6.907 8.838 1.00 0.00 87 GLN A N 6
ATOM 10037 C CA . GLN A 1 87 ? 3.420 7.283 10.236 1.00 0.00 87 GLN A CA 6
ATOM 10038 C C . GLN A 1 87 ? 3.484 6.058 11.136 1.00 0.00 87 GLN A C 6
ATOM 10039 O O . GLN A 1 87 ? 3.990 6.132 12.257 1.00 0.00 87 GLN A O 6
ATOM 10053 N N . HIS A 1 88 ? 2.977 4.927 10.654 1.00 0.00 88 HIS A N 6
ATOM 10054 C CA . HIS A 1 88 ? 3.007 3.714 11.456 1.00 0.00 88 HIS A CA 6
ATOM 10055 C C . HIS A 1 88 ? 4.236 2.855 11.132 1.00 0.00 88 HIS A C 6
ATOM 10056 O O . HIS A 1 88 ? 4.483 1.853 11.802 1.00 0.00 88 HIS A O 6
ATOM 10071 N N . PHE A 1 89 ? 5.003 3.238 10.113 1.00 0.00 89 PHE A N 6
ATOM 10072 C CA . PHE A 1 89 ? 6.188 2.481 9.735 1.00 0.00 89 PHE A CA 6
ATOM 10073 C C . PHE A 1 89 ? 7.163 3.318 8.895 1.00 0.00 89 PHE A C 6
ATOM 10074 O O . PHE A 1 89 ? 6.854 3.709 7.769 1.00 0.00 89 PHE A O 6
ATOM 10091 N N . PRO A 1 90 ? 8.339 3.625 9.473 1.00 0.00 90 PRO A N 6
ATOM 10092 C CA . PRO A 1 90 ? 9.469 4.269 8.775 1.00 0.00 90 PRO A CA 6
ATOM 10093 C C . PRO A 1 90 ? 9.838 3.597 7.450 1.00 0.00 90 PRO A C 6
ATOM 10094 O O . PRO A 1 90 ? 9.586 2.408 7.244 1.00 0.00 90 PRO A O 6
ATOM 10105 N N . CYS A 1 91 ? 10.460 4.369 6.561 1.00 0.00 91 CYS A N 6
ATOM 10106 C CA . CYS A 1 91 ? 10.782 3.918 5.214 1.00 0.00 91 CYS A CA 6
ATOM 10107 C C . CYS A 1 91 ? 11.932 2.930 5.174 1.00 0.00 91 CYS A C 6
ATOM 10108 O O . CYS A 1 91 ? 13.089 3.266 5.438 1.00 0.00 91 CYS A O 6
ATOM 10116 N N . ALA A 1 92 ? 11.582 1.705 4.847 1.00 0.00 92 ALA A N 6
ATOM 10117 C CA . ALA A 1 92 ? 12.555 0.664 4.576 1.00 0.00 92 ALA A CA 6
ATOM 10118 C C . ALA A 1 92 ? 12.216 -0.006 3.254 1.00 0.00 92 ALA A C 6
ATOM 10119 O O . ALA A 1 92 ? 11.069 0.036 2.816 1.00 0.00 92 ALA A O 6
ATOM 10126 N N . PRO A 1 93 ? 13.203 -0.604 2.588 1.00 0.00 93 PRO A N 6
ATOM 10127 C CA . PRO A 1 93 ? 12.966 -1.396 1.386 1.00 0.00 93 PRO A CA 6
ATOM 10128 C C . PRO A 1 93 ? 12.551 -2.821 1.740 1.00 0.00 93 PRO A C 6
ATOM 10129 O O . PRO A 1 93 ? 12.951 -3.354 2.776 1.00 0.00 93 PRO A O 6
ATOM 10140 N N . GLU A 1 94 ? 11.742 -3.429 0.894 1.00 0.00 94 GLU A N 6
ATOM 10141 C CA . GLU A 1 94 ? 11.314 -4.801 1.118 1.00 0.00 94 GLU A CA 6
ATOM 10142 C C . GLU A 1 94 ? 12.028 -5.715 0.140 1.00 0.00 94 GLU A C 6
ATOM 10143 O O . GLU A 1 94 ? 12.057 -6.939 0.291 1.00 0.00 94 GLU A O 6
ATOM 10155 N N . GLU A 1 95 ? 12.617 -5.098 -0.858 1.00 0.00 95 GLU A N 6
ATOM 10156 C CA . GLU A 1 95 ? 13.441 -5.801 -1.816 1.00 0.00 95 GLU A CA 6
ATOM 10157 C C . GLU A 1 95 ? 14.749 -5.053 -2.010 1.00 0.00 95 GLU A C 6
ATOM 10158 O O . GLU A 1 95 ? 14.757 -3.888 -2.402 1.00 0.00 95 GLU A O 6
ATOM 10170 N N . GLU A 1 96 ? 15.854 -5.721 -1.720 1.00 0.00 96 GLU A N 6
ATOM 10171 C CA . GLU A 1 96 ? 17.173 -5.139 -1.925 1.00 0.00 96 GLU A CA 6
ATOM 10172 C C . GLU A 1 96 ? 17.626 -5.389 -3.359 1.00 0.00 96 GLU A C 6
ATOM 10173 O O . GLU A 1 96 ? 18.661 -4.888 -3.798 1.00 0.00 96 GLU A O 6
ATOM 10185 N N . LYS A 1 97 ? 16.827 -6.170 -4.077 1.00 0.00 97 LYS A N 6
ATOM 10186 C CA . LYS A 1 97 ? 17.088 -6.488 -5.476 1.00 0.00 97 LYS A CA 6
ATOM 10187 C C . LYS A 1 97 ? 17.120 -5.231 -6.367 1.00 0.00 97 LYS A C 6
ATOM 10188 O O . LYS A 1 97 ? 18.055 -5.071 -7.151 1.00 0.00 97 LYS A O 6
ATOM 10207 N N . PRO A 1 98 ? 16.114 -4.322 -6.286 1.00 0.00 98 PRO A N 6
ATOM 10208 C CA . PRO A 1 98 ? 16.125 -3.078 -7.068 1.00 0.00 98 PRO A CA 6
ATOM 10209 C C . PRO A 1 98 ? 17.330 -2.201 -6.732 1.00 0.00 98 PRO A C 6
ATOM 10210 O O . PRO A 1 98 ? 17.525 -1.823 -5.575 1.00 0.00 98 PRO A O 6
ATOM 10221 N N . PRO A 1 99 ? 18.164 -1.881 -7.740 1.00 0.00 99 PRO A N 6
ATOM 10222 C CA . PRO A 1 99 ? 19.354 -1.046 -7.553 1.00 0.00 99 PRO A CA 6
ATOM 10223 C C . PRO A 1 99 ? 19.028 0.362 -7.055 1.00 0.00 99 PRO A C 6
ATOM 10224 O O . PRO A 1 99 ? 19.876 1.016 -6.446 1.00 0.00 99 PRO A O 6
ATOM 10235 N N . GLU A 1 100 ? 17.807 0.829 -7.307 1.00 0.00 100 GLU A N 6
ATOM 10236 C CA . GLU A 1 100 ? 17.400 2.145 -6.837 1.00 0.00 100 GLU A CA 6
ATOM 10237 C C . GLU A 1 100 ? 17.077 2.111 -5.337 1.00 0.00 100 GLU A C 6
ATOM 10238 O O . GLU A 1 100 ? 17.960 2.325 -4.508 1.00 0.00 100 GLU A O 6
ATOM 10250 N N . ILE A 1 101 ? 15.826 1.832 -4.986 1.00 0.00 101 ILE A N 6
ATOM 10251 C CA . ILE A 1 101 ? 15.428 1.743 -3.586 1.00 0.00 101 ILE A CA 6
ATOM 10252 C C . ILE A 1 101 ? 14.394 0.644 -3.381 1.00 0.00 101 ILE A C 6
ATOM 10253 O O . ILE A 1 101 ? 14.710 -0.427 -2.868 1.00 0.00 101 ILE A O 6
ATOM 10269 N N . ASP A 1 102 ? 13.171 0.914 -3.815 1.00 0.00 102 ASP A N 6
ATOM 10270 C CA . ASP A 1 102 ? 12.041 0.004 -3.616 1.00 0.00 102 ASP A CA 6
ATOM 10271 C C . ASP A 1 102 ? 10.781 0.683 -4.122 1.00 0.00 102 ASP A C 6
ATOM 10272 O O . ASP A 1 102 ? 10.066 0.149 -4.968 1.00 0.00 102 ASP A O 6
ATOM 10281 N N . ALA A 1 103 ? 10.545 1.878 -3.581 1.00 0.00 103 ALA A N 6
ATOM 10282 C CA . ALA A 1 103 ? 9.453 2.757 -3.988 1.00 0.00 103 ALA A CA 6
ATOM 10283 C C . ALA A 1 103 ? 9.255 2.772 -5.499 1.00 0.00 103 ALA A C 6
ATOM 10284 O O . ALA A 1 103 ? 8.324 2.163 -6.027 1.00 0.00 103 ALA A O 6
ATOM 10291 N N . LEU A 1 104 ? 10.130 3.486 -6.178 1.00 0.00 104 LEU A N 6
ATOM 10292 C CA . LEU A 1 104 ? 10.089 3.589 -7.620 1.00 0.00 104 LEU A CA 6
ATOM 10293 C C . LEU A 1 104 ? 11.505 3.708 -8.172 1.00 0.00 104 LEU A C 6
ATOM 10294 O O . LEU A 1 104 ? 12.108 2.715 -8.574 1.00 0.00 104 LEU A O 6
ATOM 10310 N N . GLU A 1 105 ? 12.033 4.916 -8.148 1.00 0.00 105 GLU A N 6
ATOM 10311 C CA . GLU A 1 105 ? 13.395 5.186 -8.568 1.00 0.00 105 GLU A CA 6
ATOM 10312 C C . GLU A 1 105 ? 13.969 6.284 -7.693 1.00 0.00 105 GLU A C 6
ATOM 10313 O O . GLU A 1 105 ? 13.252 6.866 -6.876 1.00 0.00 105 GLU A O 6
ATOM 10325 N N . LEU A 1 106 ? 15.250 6.556 -7.841 1.00 0.00 106 LEU A N 6
ATOM 10326 C CA . LEU A 1 106 ? 15.867 7.655 -7.126 1.00 0.00 106 LEU A CA 6
ATOM 10327 C C . LEU A 1 106 ? 15.677 8.931 -7.928 1.00 0.00 106 LEU A C 6
ATOM 10328 O O . LEU A 1 106 ? 14.908 9.814 -7.540 1.00 0.00 106 LEU A O 6
ATOM 10344 N N . LYS A 1 107 ? 16.336 8.969 -9.078 1.00 0.00 107 LYS A N 6
ATOM 10345 C CA . LYS A 1 107 ? 16.314 10.112 -9.984 1.00 0.00 107 LYS A CA 6
ATOM 10346 C C . LYS A 1 107 ? 17.341 9.841 -11.075 1.00 0.00 107 LYS A C 6
ATOM 10347 O O . LYS A 1 107 ? 17.192 10.252 -12.225 1.00 0.00 107 LYS A O 6
ATOM 10366 N N . THR A 1 108 ? 18.379 9.122 -10.679 1.00 0.00 108 THR A N 6
ATOM 10367 C CA . THR A 1 108 ? 19.447 8.721 -11.568 1.00 0.00 108 THR A CA 6
ATOM 10368 C C . THR A 1 108 ? 20.326 7.720 -10.822 1.00 0.00 108 THR A C 6
ATOM 10369 O O . THR A 1 108 ? 20.196 7.576 -9.604 1.00 0.00 108 THR A O 6
ATOM 10380 N N . GLN A 1 109 ? 21.196 7.020 -11.537 1.00 0.00 109 GLN A N 6
ATOM 10381 C CA . GLN A 1 109 ? 22.075 6.057 -10.910 1.00 0.00 109 GLN A CA 6
ATOM 10382 C C . GLN A 1 109 ? 23.191 6.795 -10.184 1.00 0.00 109 GLN A C 6
ATOM 10383 O O . GLN A 1 109 ? 24.232 7.123 -10.762 1.00 0.00 109 GLN A O 6
ATOM 10397 N N . LYS A 1 110 ? 22.942 7.083 -8.917 1.00 0.00 110 LYS A N 6
ATOM 10398 C CA . LYS A 1 110 ? 23.829 7.911 -8.121 1.00 0.00 110 LYS A CA 6
ATOM 10399 C C . LYS A 1 110 ? 24.575 7.069 -7.096 1.00 0.00 110 LYS A C 6
ATOM 10400 O O . LYS A 1 110 ? 25.806 7.039 -7.089 1.00 0.00 110 LYS A O 6
ATOM 10419 N N . GLY A 1 111 ? 23.832 6.376 -6.243 1.00 0.00 111 GLY A N 6
ATOM 10420 C CA . GLY A 1 111 ? 24.447 5.563 -5.213 1.00 0.00 111 GLY A CA 6
ATOM 10421 C C . GLY A 1 111 ? 25.311 6.384 -4.278 1.00 0.00 111 GLY A C 6
ATOM 10422 O O . GLY A 1 111 ? 26.506 6.120 -4.133 1.00 0.00 111 GLY A O 6
ATOM 10426 N N . PHE A 1 112 ? 24.712 7.398 -3.670 1.00 0.00 112 PHE A N 6
ATOM 10427 C CA . PHE A 1 112 ? 25.419 8.263 -2.741 1.00 0.00 112 PHE A CA 6
ATOM 10428 C C . PHE A 1 112 ? 24.511 8.598 -1.566 1.00 0.00 112 PHE A C 6
ATOM 10429 O O . PHE A 1 112 ? 23.591 9.427 -1.744 1.00 0.00 112 PHE A O 6
ATOM 10447 N N . GLY A 1 1 ? 6.309 -5.088 -10.108 1.00 0.00 1 GLY A N 7
ATOM 10448 C CA . GLY A 1 1 ? 5.080 -4.273 -10.260 1.00 0.00 1 GLY A CA 7
ATOM 10449 C C . GLY A 1 1 ? 5.363 -2.796 -10.100 1.00 0.00 1 GLY A C 7
ATOM 10450 O O . GLY A 1 1 ? 5.980 -2.384 -9.116 1.00 0.00 1 GLY A O 7
ATOM 10457 N N . SER A 1 2 ? 4.925 -1.999 -11.062 1.00 0.00 2 SER A N 7
ATOM 10458 C CA . SER A 1 2 ? 5.157 -0.564 -11.028 1.00 0.00 2 SER A CA 7
ATOM 10459 C C . SER A 1 2 ? 4.299 0.110 -9.962 1.00 0.00 2 SER A C 7
ATOM 10460 O O . SER A 1 2 ? 3.096 -0.134 -9.870 1.00 0.00 2 SER A O 7
ATOM 10468 N N . ALA A 1 3 ? 4.932 0.937 -9.147 1.00 0.00 3 ALA A N 7
ATOM 10469 C CA . ALA A 1 3 ? 4.218 1.754 -8.184 1.00 0.00 3 ALA A CA 7
ATOM 10470 C C . ALA A 1 3 ? 4.297 3.216 -8.604 1.00 0.00 3 ALA A C 7
ATOM 10471 O O . ALA A 1 3 ? 5.152 3.970 -8.140 1.00 0.00 3 ALA A O 7
ATOM 10478 N N . MET A 1 4 ? 3.401 3.609 -9.497 1.00 0.00 4 MET A N 7
ATOM 10479 C CA . MET A 1 4 ? 3.441 4.943 -10.078 1.00 0.00 4 MET A CA 7
ATOM 10480 C C . MET A 1 4 ? 2.721 5.947 -9.183 1.00 0.00 4 MET A C 7
ATOM 10481 O O . MET A 1 4 ? 1.497 6.078 -9.237 1.00 0.00 4 MET A O 7
ATOM 10495 N N . GLY A 1 5 ? 3.486 6.634 -8.349 1.00 0.00 5 GLY A N 7
ATOM 10496 C CA . GLY A 1 5 ? 2.922 7.648 -7.483 1.00 0.00 5 GLY A CA 7
ATOM 10497 C C . GLY A 1 5 ? 3.785 8.890 -7.437 1.00 0.00 5 GLY A C 7
ATOM 10498 O O . GLY A 1 5 ? 4.135 9.437 -8.483 1.00 0.00 5 GLY A O 7
ATOM 10502 N N . HIS A 1 6 ? 4.134 9.325 -6.227 1.00 0.00 6 HIS A N 7
ATOM 10503 C CA . HIS A 1 6 ? 4.990 10.498 -6.030 1.00 0.00 6 HIS A CA 7
ATOM 10504 C C . HIS A 1 6 ? 4.306 11.756 -6.575 1.00 0.00 6 HIS A C 7
ATOM 10505 O O . HIS A 1 6 ? 4.907 12.563 -7.290 1.00 0.00 6 HIS A O 7
ATOM 10520 N N . MET A 1 7 ? 3.031 11.905 -6.244 1.00 0.00 7 MET A N 7
ATOM 10521 C CA . MET A 1 7 ? 2.263 13.073 -6.651 1.00 0.00 7 MET A CA 7
ATOM 10522 C C . MET A 1 7 ? 1.310 13.490 -5.526 1.00 0.00 7 MET A C 7
ATOM 10523 O O . MET A 1 7 ? 0.167 13.879 -5.766 1.00 0.00 7 MET A O 7
ATOM 10537 N N . VAL A 1 8 ? 1.793 13.399 -4.289 1.00 0.00 8 VAL A N 7
ATOM 10538 C CA . VAL A 1 8 ? 0.997 13.742 -3.123 1.00 0.00 8 VAL A CA 7
ATOM 10539 C C . VAL A 1 8 ? 1.923 13.697 -1.904 1.00 0.00 8 VAL A C 7
ATOM 10540 O O . VAL A 1 8 ? 3.078 14.113 -2.005 1.00 0.00 8 VAL A O 7
ATOM 10553 N N . LYS A 1 9 ? 1.459 13.211 -0.773 1.00 0.00 9 LYS A N 7
ATOM 10554 C CA . LYS A 1 9 ? 2.330 13.013 0.375 1.00 0.00 9 LYS A CA 7
ATOM 10555 C C . LYS A 1 9 ? 3.240 11.802 0.161 1.00 0.00 9 LYS A C 7
ATOM 10556 O O . LYS A 1 9 ? 3.376 10.955 1.040 1.00 0.00 9 LYS A O 7
ATOM 10575 N N . ILE A 1 10 ? 3.870 11.725 -1.015 1.00 0.00 10 ILE A N 7
ATOM 10576 C CA . ILE A 1 10 ? 4.746 10.624 -1.322 1.00 0.00 10 ILE A CA 7
ATOM 10577 C C . ILE A 1 10 ? 6.101 11.144 -1.771 1.00 0.00 10 ILE A C 7
ATOM 10578 O O . ILE A 1 10 ? 6.271 11.576 -2.912 1.00 0.00 10 ILE A O 7
ATOM 10594 N N . SER A 1 11 ? 7.053 11.103 -0.868 1.00 0.00 11 SER A N 7
ATOM 10595 C CA . SER A 1 11 ? 8.437 11.353 -1.201 1.00 0.00 11 SER A CA 7
ATOM 10596 C C . SER A 1 11 ? 9.085 10.007 -1.484 1.00 0.00 11 SER A C 7
ATOM 10597 O O . SER A 1 11 ? 8.380 8.999 -1.527 1.00 0.00 11 SER A O 7
ATOM 10605 N N . HIS A 1 12 ? 10.399 9.970 -1.675 1.00 0.00 12 HIS A N 7
ATOM 10606 C CA . HIS A 1 12 ? 11.090 8.694 -1.862 1.00 0.00 12 HIS A CA 7
ATOM 10607 C C . HIS A 1 12 ? 10.718 7.769 -0.729 1.00 0.00 12 HIS A C 7
ATOM 10608 O O . HIS A 1 12 ? 10.253 6.648 -0.935 1.00 0.00 12 HIS A O 7
ATOM 10623 N N . GLU A 1 13 ? 10.888 8.298 0.469 1.00 0.00 13 GLU A N 7
ATOM 10624 C CA . GLU A 1 13 ? 10.663 7.561 1.688 1.00 0.00 13 GLU A CA 7
ATOM 10625 C C . GLU A 1 13 ? 9.227 7.062 1.786 1.00 0.00 13 GLU A C 7
ATOM 10626 O O . GLU A 1 13 ? 8.999 5.928 2.183 1.00 0.00 13 GLU A O 7
ATOM 10638 N N . ASP A 1 14 ? 8.261 7.884 1.394 1.00 0.00 14 ASP A N 7
ATOM 10639 C CA . ASP A 1 14 ? 6.870 7.544 1.616 1.00 0.00 14 ASP A CA 7
ATOM 10640 C C . ASP A 1 14 ? 6.444 6.368 0.759 1.00 0.00 14 ASP A C 7
ATOM 10641 O O . ASP A 1 14 ? 5.807 5.446 1.257 1.00 0.00 14 ASP A O 7
ATOM 10650 N N . THR A 1 15 ? 6.805 6.383 -0.517 1.00 0.00 15 THR A N 7
ATOM 10651 C CA . THR A 1 15 ? 6.492 5.265 -1.394 1.00 0.00 15 THR A CA 7
ATOM 10652 C C . THR A 1 15 ? 7.119 3.987 -0.866 1.00 0.00 15 THR A C 7
ATOM 10653 O O . THR A 1 15 ? 6.477 2.937 -0.839 1.00 0.00 15 THR A O 7
ATOM 10664 N N . GLN A 1 16 ? 8.370 4.094 -0.420 1.00 0.00 16 GLN A N 7
ATOM 10665 C CA . GLN A 1 16 ? 9.067 2.964 0.177 1.00 0.00 16 GLN A CA 7
ATOM 10666 C C . GLN A 1 16 ? 8.300 2.486 1.399 1.00 0.00 16 GLN A C 7
ATOM 10667 O O . GLN A 1 16 ? 8.142 1.288 1.613 1.00 0.00 16 GLN A O 7
ATOM 10681 N N . ARG A 1 17 ? 7.789 3.448 2.162 1.00 0.00 17 ARG A N 7
ATOM 10682 C CA . ARG A 1 17 ? 7.028 3.173 3.374 1.00 0.00 17 ARG A CA 7
ATOM 10683 C C . ARG A 1 17 ? 5.778 2.369 3.062 1.00 0.00 17 ARG A C 7
ATOM 10684 O O . ARG A 1 17 ? 5.560 1.308 3.646 1.00 0.00 17 ARG A O 7
ATOM 10705 N N . ILE A 1 18 ? 4.972 2.859 2.127 1.00 0.00 18 ILE A N 7
ATOM 10706 C CA . ILE A 1 18 ? 3.702 2.221 1.820 1.00 0.00 18 ILE A CA 7
ATOM 10707 C C . ILE A 1 18 ? 3.892 0.780 1.368 1.00 0.00 18 ILE A C 7
ATOM 10708 O O . ILE A 1 18 ? 3.241 -0.128 1.889 1.00 0.00 18 ILE A O 7
ATOM 10724 N N . LYS A 1 19 ? 4.787 0.568 0.408 1.00 0.00 19 LYS A N 7
ATOM 10725 C CA . LYS A 1 19 ? 5.024 -0.771 -0.104 1.00 0.00 19 LYS A CA 7
ATOM 10726 C C . LYS A 1 19 ? 5.478 -1.684 1.003 1.00 0.00 19 LYS A C 7
ATOM 10727 O O . LYS A 1 19 ? 4.900 -2.748 1.229 1.00 0.00 19 LYS A O 7
ATOM 10746 N N . THR A 1 20 ? 6.516 -1.245 1.693 1.00 0.00 20 THR A N 7
ATOM 10747 C CA . THR A 1 20 ? 7.216 -2.102 2.606 1.00 0.00 20 THR A CA 7
ATOM 10748 C C . THR A 1 20 ? 6.304 -2.580 3.726 1.00 0.00 20 THR A C 7
ATOM 10749 O O . THR A 1 20 ? 6.312 -3.761 4.074 1.00 0.00 20 THR A O 7
ATOM 10760 N N . ALA A 1 21 ? 5.483 -1.679 4.252 1.00 0.00 21 ALA A N 7
ATOM 10761 C CA . ALA A 1 21 ? 4.659 -2.008 5.390 1.00 0.00 21 ALA A CA 7
ATOM 10762 C C . ALA A 1 21 ? 3.524 -2.928 4.993 1.00 0.00 21 ALA A C 7
ATOM 10763 O O . ALA A 1 21 ? 3.402 -4.023 5.514 1.00 0.00 21 ALA A O 7
ATOM 10770 N N . PHE A 1 22 ? 2.728 -2.476 4.043 1.00 0.00 22 PHE A N 7
ATOM 10771 C CA . PHE A 1 22 ? 1.591 -3.236 3.534 1.00 0.00 22 PHE A CA 7
ATOM 10772 C C . PHE A 1 22 ? 1.943 -4.721 3.337 1.00 0.00 22 PHE A C 7
ATOM 10773 O O . PHE A 1 22 ? 1.352 -5.585 3.997 1.00 0.00 22 PHE A O 7
ATOM 10790 N N . LEU A 1 23 ? 2.961 -5.009 2.540 1.00 0.00 23 LEU A N 7
ATOM 10791 C CA . LEU A 1 23 ? 3.344 -6.394 2.249 1.00 0.00 23 LEU A CA 7
ATOM 10792 C C . LEU A 1 23 ? 3.734 -7.168 3.518 1.00 0.00 23 LEU A C 7
ATOM 10793 O O . LEU A 1 23 ? 3.108 -8.194 3.865 1.00 0.00 23 LEU A O 7
ATOM 10809 N N . SER A 1 24 ? 4.747 -6.646 4.226 1.00 0.00 24 SER A N 7
ATOM 10810 C CA . SER A 1 24 ? 5.344 -7.348 5.357 1.00 0.00 24 SER A CA 7
ATOM 10811 C C . SER A 1 24 ? 4.357 -7.515 6.491 1.00 0.00 24 SER A C 7
ATOM 10812 O O . SER A 1 24 ? 4.407 -8.487 7.246 1.00 0.00 24 SER A O 7
ATOM 10820 N N . TYR A 1 25 ? 3.452 -6.565 6.588 1.00 0.00 25 TYR A N 7
ATOM 10821 C CA . TYR A 1 25 ? 2.508 -6.530 7.673 1.00 0.00 25 TYR A CA 7
ATOM 10822 C C . TYR A 1 25 ? 1.528 -7.673 7.578 1.00 0.00 25 TYR A C 7
ATOM 10823 O O . TYR A 1 25 ? 1.294 -8.371 8.564 1.00 0.00 25 TYR A O 7
ATOM 10841 N N . ALA A 1 26 ? 0.945 -7.881 6.409 1.00 0.00 26 ALA A N 7
ATOM 10842 C CA . ALA A 1 26 ? -0.033 -8.942 6.302 1.00 0.00 26 ALA A CA 7
ATOM 10843 C C . ALA A 1 26 ? 0.617 -10.319 6.320 1.00 0.00 26 ALA A C 7
ATOM 10844 O O . ALA A 1 26 ? 0.509 -11.045 7.310 1.00 0.00 26 ALA A O 7
ATOM 10851 N N . GLN A 1 27 ? 1.302 -10.677 5.243 1.00 0.00 27 GLN A N 7
ATOM 10852 C CA . GLN A 1 27 ? 1.942 -11.983 5.170 1.00 0.00 27 GLN A CA 7
ATOM 10853 C C . GLN A 1 27 ? 3.448 -11.866 5.036 1.00 0.00 27 GLN A C 7
ATOM 10854 O O . GLN A 1 27 ? 4.200 -12.730 5.482 1.00 0.00 27 GLN A O 7
ATOM 10868 N N . GLY A 1 28 ? 3.872 -10.791 4.387 1.00 0.00 28 GLY A N 7
ATOM 10869 C CA . GLY A 1 28 ? 5.204 -10.745 3.827 1.00 0.00 28 GLY A CA 7
ATOM 10870 C C . GLY A 1 28 ? 5.171 -10.994 2.327 1.00 0.00 28 GLY A C 7
ATOM 10871 O O . GLY A 1 28 ? 6.148 -10.730 1.626 1.00 0.00 28 GLY A O 7
ATOM 10875 N N . GLN A 1 29 ? 4.034 -11.517 1.844 1.00 0.00 29 GLN A N 7
ATOM 10876 C CA . GLN A 1 29 ? 3.843 -11.810 0.420 1.00 0.00 29 GLN A CA 7
ATOM 10877 C C . GLN A 1 29 ? 3.528 -10.543 -0.390 1.00 0.00 29 GLN A C 7
ATOM 10878 O O . GLN A 1 29 ? 3.581 -9.432 0.129 1.00 0.00 29 GLN A O 7
ATOM 10892 N N . ASP A 1 30 ? 3.179 -10.740 -1.667 1.00 0.00 30 ASP A N 7
ATOM 10893 C CA . ASP A 1 30 ? 3.004 -9.636 -2.622 1.00 0.00 30 ASP A CA 7
ATOM 10894 C C . ASP A 1 30 ? 1.626 -8.996 -2.547 1.00 0.00 30 ASP A C 7
ATOM 10895 O O . ASP A 1 30 ? 1.316 -8.089 -3.326 1.00 0.00 30 ASP A O 7
ATOM 10904 N N . LYS A 1 31 ? 0.796 -9.464 -1.635 1.00 0.00 31 LYS A N 7
ATOM 10905 C CA . LYS A 1 31 ? -0.541 -8.927 -1.479 1.00 0.00 31 LYS A CA 7
ATOM 10906 C C . LYS A 1 31 ? -0.816 -8.810 -0.004 1.00 0.00 31 LYS A C 7
ATOM 10907 O O . LYS A 1 31 ? 0.092 -8.995 0.784 1.00 0.00 31 LYS A O 7
ATOM 10926 N N . VAL A 1 32 ? -2.028 -8.460 0.383 1.00 0.00 32 VAL A N 7
ATOM 10927 C CA . VAL A 1 32 ? -2.343 -8.354 1.797 1.00 0.00 32 VAL A CA 7
ATOM 10928 C C . VAL A 1 32 ? -3.665 -8.994 2.161 1.00 0.00 32 VAL A C 7
ATOM 10929 O O . VAL A 1 32 ? -4.666 -8.848 1.456 1.00 0.00 32 VAL A O 7
ATOM 10942 N N . THR A 1 33 ? -3.653 -9.669 3.297 1.00 0.00 33 THR A N 7
ATOM 10943 C CA . THR A 1 33 ? -4.840 -10.267 3.850 1.00 0.00 33 THR A CA 7
ATOM 10944 C C . THR A 1 33 ? -5.831 -9.190 4.294 1.00 0.00 33 THR A C 7
ATOM 10945 O O . THR A 1 33 ? -5.540 -7.999 4.236 1.00 0.00 33 THR A O 7
ATOM 10956 N N . GLU A 1 34 ? -6.984 -9.598 4.729 1.00 0.00 34 GLU A N 7
ATOM 10957 C CA . GLU A 1 34 ? -8.055 -8.660 5.046 1.00 0.00 34 GLU A CA 7
ATOM 10958 C C . GLU A 1 34 ? -7.665 -7.678 6.164 1.00 0.00 34 GLU A C 7
ATOM 10959 O O . GLU A 1 34 ? -8.089 -6.526 6.159 1.00 0.00 34 GLU A O 7
ATOM 10971 N N . ALA A 1 35 ? -6.818 -8.126 7.080 1.00 0.00 35 ALA A N 7
ATOM 10972 C CA . ALA A 1 35 ? -6.552 -7.403 8.324 1.00 0.00 35 ALA A CA 7
ATOM 10973 C C . ALA A 1 35 ? -5.846 -6.082 8.068 1.00 0.00 35 ALA A C 7
ATOM 10974 O O . ALA A 1 35 ? -6.337 -5.017 8.447 1.00 0.00 35 ALA A O 7
ATOM 10981 N N . MET A 1 36 ? -4.695 -6.148 7.413 1.00 0.00 36 MET A N 7
ATOM 10982 C CA . MET A 1 36 ? -3.961 -4.954 7.063 1.00 0.00 36 MET A CA 7
ATOM 10983 C C . MET A 1 36 ? -4.748 -4.138 6.065 1.00 0.00 36 MET A C 7
ATOM 10984 O O . MET A 1 36 ? -4.596 -2.919 5.975 1.00 0.00 36 MET A O 7
ATOM 10998 N N . ILE A 1 37 ? -5.599 -4.817 5.318 1.00 0.00 37 ILE A N 7
ATOM 10999 C CA . ILE A 1 37 ? -6.424 -4.142 4.349 1.00 0.00 37 ILE A CA 7
ATOM 11000 C C . ILE A 1 37 ? -7.477 -3.283 5.042 1.00 0.00 37 ILE A C 7
ATOM 11001 O O . ILE A 1 37 ? -7.811 -2.193 4.578 1.00 0.00 37 ILE A O 7
ATOM 11017 N N . ASP A 1 38 ? -7.958 -3.770 6.177 1.00 0.00 38 ASP A N 7
ATOM 11018 C CA . ASP A 1 38 ? -8.916 -3.065 6.984 1.00 0.00 38 ASP A CA 7
ATOM 11019 C C . ASP A 1 38 ? -8.304 -1.801 7.548 1.00 0.00 38 ASP A C 7
ATOM 11020 O O . ASP A 1 38 ? -8.955 -0.764 7.622 1.00 0.00 38 ASP A O 7
ATOM 11029 N N . GLN A 1 39 ? -7.037 -1.898 7.930 1.00 0.00 39 GLN A N 7
ATOM 11030 C CA . GLN A 1 39 ? -6.330 -0.757 8.491 1.00 0.00 39 GLN A CA 7
ATOM 11031 C C . GLN A 1 39 ? -6.330 0.376 7.474 1.00 0.00 39 GLN A C 7
ATOM 11032 O O . GLN A 1 39 ? -6.656 1.523 7.794 1.00 0.00 39 GLN A O 7
ATOM 11046 N N . LEU A 1 40 ? -6.008 0.033 6.231 1.00 0.00 40 LEU A N 7
ATOM 11047 C CA . LEU A 1 40 ? -5.979 1.013 5.171 1.00 0.00 40 LEU A CA 7
ATOM 11048 C C . LEU A 1 40 ? -7.384 1.495 4.874 1.00 0.00 40 LEU A C 7
ATOM 11049 O O . LEU A 1 40 ? -7.666 2.668 5.002 1.00 0.00 40 LEU A O 7
ATOM 11065 N N . ILE A 1 41 ? -8.274 0.573 4.546 1.00 0.00 41 ILE A N 7
ATOM 11066 C CA . ILE A 1 41 ? -9.620 0.931 4.105 1.00 0.00 41 ILE A CA 7
ATOM 11067 C C . ILE A 1 41 ? -10.365 1.756 5.163 1.00 0.00 41 ILE A C 7
ATOM 11068 O O . ILE A 1 41 ? -11.014 2.745 4.836 1.00 0.00 41 ILE A O 7
ATOM 11084 N N . CYS A 1 42 ? -10.230 1.383 6.428 1.00 0.00 42 CYS A N 7
ATOM 11085 C CA . CYS A 1 42 ? -10.900 2.102 7.506 1.00 0.00 42 CYS A CA 7
ATOM 11086 C C . CYS A 1 42 ? -10.219 3.444 7.742 1.00 0.00 42 CYS A C 7
ATOM 11087 O O . CYS A 1 42 ? -10.799 4.358 8.335 1.00 0.00 42 CYS A O 7
ATOM 11095 N N . GLY A 1 43 ? -8.978 3.544 7.278 1.00 0.00 43 GLY A N 7
ATOM 11096 C CA . GLY A 1 43 ? -8.224 4.781 7.374 1.00 0.00 43 GLY A CA 7
ATOM 11097 C C . GLY A 1 43 ? -8.949 5.977 6.771 1.00 0.00 43 GLY A C 7
ATOM 11098 O O . GLY A 1 43 ? -9.062 7.023 7.410 1.00 0.00 43 GLY A O 7
ATOM 11102 N N . ALA A 1 44 ? -9.445 5.832 5.545 1.00 0.00 44 ALA A N 7
ATOM 11103 C CA . ALA A 1 44 ? -10.152 6.923 4.881 1.00 0.00 44 ALA A CA 7
ATOM 11104 C C . ALA A 1 44 ? -11.650 6.794 5.082 1.00 0.00 44 ALA A C 7
ATOM 11105 O O . ALA A 1 44 ? -12.308 7.731 5.541 1.00 0.00 44 ALA A O 7
ATOM 11112 N N . PHE A 1 45 ? -12.186 5.627 4.755 1.00 0.00 45 PHE A N 7
ATOM 11113 C CA . PHE A 1 45 ? -13.615 5.386 4.877 1.00 0.00 45 PHE A CA 7
ATOM 11114 C C . PHE A 1 45 ? -13.919 4.223 5.790 1.00 0.00 45 PHE A C 7
ATOM 11115 O O . PHE A 1 45 ? -13.796 3.057 5.417 1.00 0.00 45 PHE A O 7
ATOM 11132 N N . PRO A 1 46 ? -14.326 4.548 6.991 1.00 0.00 46 PRO A N 7
ATOM 11133 C CA . PRO A 1 46 ? -14.753 3.581 7.969 1.00 0.00 46 PRO A CA 7
ATOM 11134 C C . PRO A 1 46 ? -16.254 3.318 7.926 1.00 0.00 46 PRO A C 7
ATOM 11135 O O . PRO A 1 46 ? -16.947 3.761 7.004 1.00 0.00 46 PRO A O 7
ATOM 11146 N N . GLY A 1 47 ? -16.750 2.605 8.929 1.00 0.00 47 GLY A N 7
ATOM 11147 C CA . GLY A 1 47 ? -18.164 2.297 9.008 1.00 0.00 47 GLY A CA 7
ATOM 11148 C C . GLY A 1 47 ? -18.590 1.320 7.937 1.00 0.00 47 GLY A C 7
ATOM 11149 O O . GLY A 1 47 ? -19.741 1.330 7.499 1.00 0.00 47 GLY A O 7
ATOM 11153 N N . LEU A 1 48 ? -17.657 0.485 7.508 1.00 0.00 48 LEU A N 7
ATOM 11154 C CA . LEU A 1 48 ? -17.922 -0.470 6.447 1.00 0.00 48 LEU A CA 7
ATOM 11155 C C . LEU A 1 48 ? -18.221 -1.848 7.010 1.00 0.00 48 LEU A C 7
ATOM 11156 O O . LEU A 1 48 ? -17.420 -2.415 7.757 1.00 0.00 48 LEU A O 7
ATOM 11172 N N . SER A 1 49 ? -19.374 -2.382 6.649 1.00 0.00 49 SER A N 7
ATOM 11173 C CA . SER A 1 49 ? -19.660 -3.778 6.903 1.00 0.00 49 SER A CA 7
ATOM 11174 C C . SER A 1 49 ? -18.816 -4.609 5.946 1.00 0.00 49 SER A C 7
ATOM 11175 O O . SER A 1 49 ? -18.358 -4.079 4.930 1.00 0.00 49 SER A O 7
ATOM 11183 N N . TRP A 1 50 ? -18.588 -5.878 6.250 1.00 0.00 50 TRP A N 7
ATOM 11184 C CA . TRP A 1 50 ? -17.693 -6.687 5.432 1.00 0.00 50 TRP A CA 7
ATOM 11185 C C . TRP A 1 50 ? -18.120 -6.669 3.971 1.00 0.00 50 TRP A C 7
ATOM 11186 O O . TRP A 1 50 ? -17.290 -6.502 3.080 1.00 0.00 50 TRP A O 7
ATOM 11207 N N . GLU A 1 51 ? -19.419 -6.819 3.740 1.00 0.00 51 GLU A N 7
ATOM 11208 C CA . GLU A 1 51 ? -19.970 -6.801 2.389 1.00 0.00 51 GLU A CA 7
ATOM 11209 C C . GLU A 1 51 ? -19.532 -5.545 1.633 1.00 0.00 51 GLU A C 7
ATOM 11210 O O . GLU A 1 51 ? -19.170 -5.612 0.459 1.00 0.00 51 GLU A O 7
ATOM 11222 N N . GLN A 1 52 ? -19.556 -4.412 2.325 1.00 0.00 52 GLN A N 7
ATOM 11223 C CA . GLN A 1 52 ? -19.181 -3.136 1.728 1.00 0.00 52 GLN A CA 7
ATOM 11224 C C . GLN A 1 52 ? -17.682 -3.032 1.490 1.00 0.00 52 GLN A C 7
ATOM 11225 O O . GLN A 1 52 ? -17.239 -2.421 0.519 1.00 0.00 52 GLN A O 7
ATOM 11239 N N . LEU A 1 53 ? -16.898 -3.602 2.383 1.00 0.00 53 LEU A N 7
ATOM 11240 C CA . LEU A 1 53 ? -15.458 -3.509 2.269 1.00 0.00 53 LEU A CA 7
ATOM 11241 C C . LEU A 1 53 ? -14.954 -4.457 1.186 1.00 0.00 53 LEU A C 7
ATOM 11242 O O . LEU A 1 53 ? -14.072 -4.115 0.393 1.00 0.00 53 LEU A O 7
ATOM 11258 N N . GLN A 1 54 ? -15.534 -5.643 1.138 1.00 0.00 54 GLN A N 7
ATOM 11259 C CA . GLN A 1 54 ? -15.113 -6.631 0.172 1.00 0.00 54 GLN A CA 7
ATOM 11260 C C . GLN A 1 54 ? -15.444 -6.165 -1.246 1.00 0.00 54 GLN A C 7
ATOM 11261 O O . GLN A 1 54 ? -14.679 -6.418 -2.175 1.00 0.00 54 GLN A O 7
ATOM 11275 N N . GLU A 1 55 ? -16.571 -5.458 -1.404 1.00 0.00 55 GLU A N 7
ATOM 11276 C CA . GLU A 1 55 ? -16.945 -4.917 -2.710 1.00 0.00 55 GLU A CA 7
ATOM 11277 C C . GLU A 1 55 ? -16.044 -3.745 -3.072 1.00 0.00 55 GLU A C 7
ATOM 11278 O O . GLU A 1 55 ? -15.799 -3.493 -4.251 1.00 0.00 55 GLU A O 7
ATOM 11290 N N . LYS A 1 56 ? -15.561 -3.033 -2.049 1.00 0.00 56 LYS A N 7
ATOM 11291 C CA . LYS A 1 56 ? -14.572 -1.971 -2.240 1.00 0.00 56 LYS A CA 7
ATOM 11292 C C . LYS A 1 56 ? -13.440 -2.486 -3.103 1.00 0.00 56 LYS A C 7
ATOM 11293 O O . LYS A 1 56 ? -13.008 -1.846 -4.063 1.00 0.00 56 LYS A O 7
ATOM 11312 N N . LYS A 1 57 ? -12.971 -3.663 -2.734 1.00 0.00 57 LYS A N 7
ATOM 11313 C CA . LYS A 1 57 ? -11.784 -4.239 -3.331 1.00 0.00 57 LYS A CA 7
ATOM 11314 C C . LYS A 1 57 ? -12.108 -5.234 -4.445 1.00 0.00 57 LYS A C 7
ATOM 11315 O O . LYS A 1 57 ? -11.194 -5.776 -5.070 1.00 0.00 57 LYS A O 7
ATOM 11334 N N . LYS A 1 58 ? -13.397 -5.486 -4.677 1.00 0.00 58 LYS A N 7
ATOM 11335 C CA . LYS A 1 58 ? -13.814 -6.443 -5.704 1.00 0.00 58 LYS A CA 7
ATOM 11336 C C . LYS A 1 58 ? -13.246 -6.070 -7.065 1.00 0.00 58 LYS A C 7
ATOM 11337 O O . LYS A 1 58 ? -13.614 -5.052 -7.652 1.00 0.00 58 LYS A O 7
ATOM 11356 N N . GLY A 1 59 ? -12.335 -6.895 -7.548 1.00 0.00 59 GLY A N 7
ATOM 11357 C CA . GLY A 1 59 ? -11.716 -6.656 -8.829 1.00 0.00 59 GLY A CA 7
ATOM 11358 C C . GLY A 1 59 ? -10.227 -6.870 -8.781 1.00 0.00 59 GLY A C 7
ATOM 11359 O O . GLY A 1 59 ? -9.633 -7.338 -9.751 1.00 0.00 59 GLY A O 7
ATOM 11363 N N . ARG A 1 60 ? -9.615 -6.537 -7.654 1.00 0.00 60 ARG A N 7
ATOM 11364 C CA . ARG A 1 60 ? -8.170 -6.631 -7.552 1.00 0.00 60 ARG A CA 7
ATOM 11365 C C . ARG A 1 60 ? -7.717 -6.863 -6.113 1.00 0.00 60 ARG A C 7
ATOM 11366 O O . ARG A 1 60 ? -6.758 -6.251 -5.642 1.00 0.00 60 ARG A O 7
ATOM 11387 N N . ALA A 1 61 ? -8.414 -7.731 -5.406 1.00 0.00 61 ALA A N 7
ATOM 11388 C CA . ALA A 1 61 ? -7.965 -8.139 -4.085 1.00 0.00 61 ALA A CA 7
ATOM 11389 C C . ALA A 1 61 ? -8.302 -9.593 -3.825 1.00 0.00 61 ALA A C 7
ATOM 11390 O O . ALA A 1 61 ? -8.028 -10.114 -2.750 1.00 0.00 61 ALA A O 7
ATOM 11397 N N . ALA A 1 62 ? -8.902 -10.232 -4.834 1.00 0.00 62 ALA A N 7
ATOM 11398 C CA . ALA A 1 62 ? -9.360 -11.614 -4.735 1.00 0.00 62 ALA A CA 7
ATOM 11399 C C . ALA A 1 62 ? -10.153 -11.826 -3.450 1.00 0.00 62 ALA A C 7
ATOM 11400 O O . ALA A 1 62 ? -10.052 -12.876 -2.811 1.00 0.00 62 ALA A O 7
ATOM 11407 N N . ALA A 1 63 ? -10.956 -10.808 -3.104 1.00 0.00 63 ALA A N 7
ATOM 11408 C CA . ALA A 1 63 ? -11.608 -10.704 -1.797 1.00 0.00 63 ALA A CA 7
ATOM 11409 C C . ALA A 1 63 ? -10.565 -10.497 -0.703 1.00 0.00 63 ALA A C 7
ATOM 11410 O O . ALA A 1 63 ? -10.488 -9.427 -0.090 1.00 0.00 63 ALA A O 7
ATOM 11417 N N . ASN A 1 64 ? -9.744 -11.512 -0.485 1.00 0.00 64 ASN A N 7
ATOM 11418 C CA . ASN A 1 64 ? -8.651 -11.424 0.466 1.00 0.00 64 ASN A CA 7
ATOM 11419 C C . ASN A 1 64 ? -7.327 -11.536 -0.255 1.00 0.00 64 ASN A C 7
ATOM 11420 O O . ASN A 1 64 ? -7.012 -12.562 -0.864 1.00 0.00 64 ASN A O 7
ATOM 11431 N N . GLY A 1 65 ? -6.562 -10.460 -0.189 1.00 0.00 65 GLY A N 7
ATOM 11432 C CA . GLY A 1 65 ? -5.316 -10.385 -0.928 1.00 0.00 65 GLY A CA 7
ATOM 11433 C C . GLY A 1 65 ? -5.199 -9.117 -1.755 1.00 0.00 65 GLY A C 7
ATOM 11434 O O . GLY A 1 65 ? -5.187 -9.176 -2.980 1.00 0.00 65 GLY A O 7
ATOM 11438 N N . TYR A 1 66 ? -5.116 -7.965 -1.091 1.00 0.00 66 TYR A N 7
ATOM 11439 C CA . TYR A 1 66 ? -4.911 -6.704 -1.804 1.00 0.00 66 TYR A CA 7
ATOM 11440 C C . TYR A 1 66 ? -3.517 -6.679 -2.370 1.00 0.00 66 TYR A C 7
ATOM 11441 O O . TYR A 1 66 ? -2.542 -6.644 -1.633 1.00 0.00 66 TYR A O 7
ATOM 11459 N N . ASP A 1 67 ? -3.432 -6.714 -3.676 1.00 0.00 67 ASP A N 7
ATOM 11460 C CA . ASP A 1 67 ? -2.174 -6.794 -4.345 1.00 0.00 67 ASP A CA 7
ATOM 11461 C C . ASP A 1 67 ? -1.549 -5.422 -4.420 1.00 0.00 67 ASP A C 7
ATOM 11462 O O . ASP A 1 67 ? -2.221 -4.397 -4.319 1.00 0.00 67 ASP A O 7
ATOM 11471 N N . ARG A 1 68 ? -0.248 -5.442 -4.573 1.00 0.00 68 ARG A N 7
ATOM 11472 C CA . ARG A 1 68 ? 0.580 -4.250 -4.503 1.00 0.00 68 ARG A CA 7
ATOM 11473 C C . ARG A 1 68 ? 0.198 -3.204 -5.549 1.00 0.00 68 ARG A C 7
ATOM 11474 O O . ARG A 1 68 ? 0.451 -2.017 -5.351 1.00 0.00 68 ARG A O 7
ATOM 11495 N N . SER A 1 69 ? -0.387 -3.632 -6.661 1.00 0.00 69 SER A N 7
ATOM 11496 C CA . SER A 1 69 ? -0.891 -2.694 -7.654 1.00 0.00 69 SER A CA 7
ATOM 11497 C C . SER A 1 69 ? -2.171 -2.026 -7.151 1.00 0.00 69 SER A C 7
ATOM 11498 O O . SER A 1 69 ? -2.300 -0.799 -7.174 1.00 0.00 69 SER A O 7
ATOM 11506 N N . ALA A 1 70 ? -3.105 -2.846 -6.676 1.00 0.00 70 ALA A N 7
ATOM 11507 C CA . ALA A 1 70 ? -4.389 -2.361 -6.182 1.00 0.00 70 ALA A CA 7
ATOM 11508 C C . ALA A 1 70 ? -4.204 -1.486 -4.963 1.00 0.00 70 ALA A C 7
ATOM 11509 O O . ALA A 1 70 ? -4.755 -0.385 -4.870 1.00 0.00 70 ALA A O 7
ATOM 11516 N N . PHE A 1 71 ? -3.433 -2.000 -4.023 1.00 0.00 71 PHE A N 7
ATOM 11517 C CA . PHE A 1 71 ? -3.167 -1.298 -2.792 1.00 0.00 71 PHE A CA 7
ATOM 11518 C C . PHE A 1 71 ? -2.533 0.050 -3.092 1.00 0.00 71 PHE A C 7
ATOM 11519 O O . PHE A 1 71 ? -2.995 1.079 -2.605 1.00 0.00 71 PHE A O 7
ATOM 11536 N N . PHE A 1 72 ? -1.507 0.050 -3.935 1.00 0.00 72 PHE A N 7
ATOM 11537 C CA . PHE A 1 72 ? -0.745 1.263 -4.171 1.00 0.00 72 PHE A CA 7
ATOM 11538 C C . PHE A 1 72 ? -1.570 2.324 -4.881 1.00 0.00 72 PHE A C 7
ATOM 11539 O O . PHE A 1 72 ? -1.501 3.499 -4.536 1.00 0.00 72 PHE A O 7
ATOM 11556 N N . SER A 1 73 ? -2.354 1.907 -5.858 1.00 0.00 73 SER A N 7
ATOM 11557 C CA . SER A 1 73 ? -3.141 2.846 -6.654 1.00 0.00 73 SER A CA 7
ATOM 11558 C C . SER A 1 73 ? -4.155 3.588 -5.787 1.00 0.00 73 SER A C 7
ATOM 11559 O O . SER A 1 73 ? -4.459 4.759 -6.031 1.00 0.00 73 SER A O 7
ATOM 11567 N N . LEU A 1 74 ? -4.673 2.904 -4.775 1.00 0.00 74 LEU A N 7
ATOM 11568 C CA . LEU A 1 74 ? -5.582 3.524 -3.818 1.00 0.00 74 LEU A CA 7
ATOM 11569 C C . LEU A 1 74 ? -4.830 4.503 -2.910 1.00 0.00 74 LEU A C 7
ATOM 11570 O O . LEU A 1 74 ? -5.269 5.633 -2.699 1.00 0.00 74 LEU A O 7
ATOM 11586 N N . VAL A 1 75 ? -3.679 4.073 -2.407 1.00 0.00 75 VAL A N 7
ATOM 11587 C CA . VAL A 1 75 ? -2.901 4.872 -1.460 1.00 0.00 75 VAL A CA 7
ATOM 11588 C C . VAL A 1 75 ? -2.309 6.111 -2.130 1.00 0.00 75 VAL A C 7
ATOM 11589 O O . VAL A 1 75 ? -2.293 7.190 -1.547 1.00 0.00 75 VAL A O 7
ATOM 11602 N N . ALA A 1 76 ? -1.851 5.954 -3.366 1.00 0.00 76 ALA A N 7
ATOM 11603 C CA . ALA A 1 76 ? -1.190 7.034 -4.097 1.00 0.00 76 ALA A CA 7
ATOM 11604 C C . ALA A 1 76 ? -2.107 8.238 -4.302 1.00 0.00 76 ALA A C 7
ATOM 11605 O O . ALA A 1 76 ? -1.636 9.352 -4.527 1.00 0.00 76 ALA A O 7
ATOM 11612 N N . SER A 1 77 ? -3.409 8.012 -4.225 1.00 0.00 77 SER A N 7
ATOM 11613 C CA . SER A 1 77 ? -4.375 9.085 -4.404 1.00 0.00 77 SER A CA 7
ATOM 11614 C C . SER A 1 77 ? -4.861 9.597 -3.050 1.00 0.00 77 SER A C 7
ATOM 11615 O O . SER A 1 77 ? -5.397 10.702 -2.941 1.00 0.00 77 SER A O 7
ATOM 11623 N N . ASP A 1 78 ? -4.655 8.791 -2.021 1.00 0.00 78 ASP A N 7
ATOM 11624 C CA . ASP A 1 78 ? -5.128 9.109 -0.684 1.00 0.00 78 ASP A CA 7
ATOM 11625 C C . ASP A 1 78 ? -3.963 9.370 0.264 1.00 0.00 78 ASP A C 7
ATOM 11626 O O . ASP A 1 78 ? -3.317 8.438 0.739 1.00 0.00 78 ASP A O 7
ATOM 11635 N N . GLU A 1 79 ? -3.701 10.642 0.551 1.00 0.00 79 GLU A N 7
ATOM 11636 C CA . GLU A 1 79 ? -2.558 11.018 1.372 1.00 0.00 79 GLU A CA 7
ATOM 11637 C C . GLU A 1 79 ? -2.684 10.466 2.782 1.00 0.00 79 GLU A C 7
ATOM 11638 O O . GLU A 1 79 ? -1.688 10.130 3.400 1.00 0.00 79 GLU A O 7
ATOM 11650 N N . GLN A 1 80 ? -3.898 10.363 3.297 1.00 0.00 80 GLN A N 7
ATOM 11651 C CA . GLN A 1 80 ? -4.081 9.838 4.641 1.00 0.00 80 GLN A CA 7
ATOM 11652 C C . GLN A 1 80 ? -3.635 8.387 4.678 1.00 0.00 80 GLN A C 7
ATOM 11653 O O . GLN A 1 80 ? -3.297 7.860 5.719 1.00 0.00 80 GLN A O 7
ATOM 11667 N N . TYR A 1 81 ? -3.612 7.776 3.505 1.00 0.00 81 TYR A N 7
ATOM 11668 C CA . TYR A 1 81 ? -3.230 6.383 3.350 1.00 0.00 81 TYR A CA 7
ATOM 11669 C C . TYR A 1 81 ? -1.723 6.246 3.291 1.00 0.00 81 TYR A C 7
ATOM 11670 O O . TYR A 1 81 ? -1.147 5.377 3.946 1.00 0.00 81 TYR A O 7
ATOM 11688 N N . VAL A 1 82 ? -1.080 7.108 2.506 1.00 0.00 82 VAL A N 7
ATOM 11689 C CA . VAL A 1 82 ? 0.346 7.077 2.373 1.00 0.00 82 VAL A CA 7
ATOM 11690 C C . VAL A 1 82 ? 1.007 7.359 3.714 1.00 0.00 82 VAL A C 7
ATOM 11691 O O . VAL A 1 82 ? 1.871 6.614 4.179 1.00 0.00 82 VAL A O 7
ATOM 11704 N N . ARG A 1 83 ? 0.554 8.429 4.329 1.00 0.00 83 ARG A N 7
ATOM 11705 C CA . ARG A 1 83 ? 1.010 8.846 5.628 1.00 0.00 83 ARG A CA 7
ATOM 11706 C C . ARG A 1 83 ? 0.547 7.884 6.714 1.00 0.00 83 ARG A C 7
ATOM 11707 O O . ARG A 1 83 ? 1.190 7.774 7.753 1.00 0.00 83 ARG A O 7
ATOM 11728 N N . PHE A 1 84 ? -0.571 7.190 6.482 1.00 0.00 84 PHE A N 7
ATOM 11729 C CA . PHE A 1 84 ? -1.031 6.182 7.441 1.00 0.00 84 PHE A CA 7
ATOM 11730 C C . PHE A 1 84 ? 0.062 5.148 7.656 1.00 0.00 84 PHE A C 7
ATOM 11731 O O . PHE A 1 84 ? 0.426 4.826 8.790 1.00 0.00 84 PHE A O 7
ATOM 11748 N N . ILE A 1 85 ? 0.603 4.651 6.557 1.00 0.00 85 ILE A N 7
ATOM 11749 C CA . ILE A 1 85 ? 1.646 3.642 6.634 1.00 0.00 85 ILE A CA 7
ATOM 11750 C C . ILE A 1 85 ? 2.978 4.267 7.038 1.00 0.00 85 ILE A C 7
ATOM 11751 O O . ILE A 1 85 ? 3.670 3.739 7.900 1.00 0.00 85 ILE A O 7
ATOM 11767 N N . ALA A 1 86 ? 3.320 5.389 6.417 1.00 0.00 86 ALA A N 7
ATOM 11768 C CA . ALA A 1 86 ? 4.526 6.141 6.766 1.00 0.00 86 ALA A CA 7
ATOM 11769 C C . ALA A 1 86 ? 4.620 6.407 8.269 1.00 0.00 86 ALA A C 7
ATOM 11770 O O . ALA A 1 86 ? 5.709 6.395 8.843 1.00 0.00 86 ALA A O 7
ATOM 11777 N N . GLN A 1 87 ? 3.480 6.653 8.897 1.00 0.00 87 GLN A N 7
ATOM 11778 C CA . GLN A 1 87 ? 3.436 6.892 10.333 1.00 0.00 87 GLN A CA 7
ATOM 11779 C C . GLN A 1 87 ? 3.603 5.584 11.102 1.00 0.00 87 GLN A C 7
ATOM 11780 O O . GLN A 1 87 ? 4.207 5.555 12.175 1.00 0.00 87 GLN A O 7
ATOM 11794 N N . HIS A 1 88 ? 3.067 4.504 10.548 1.00 0.00 88 HIS A N 7
ATOM 11795 C CA . HIS A 1 88 ? 3.188 3.189 11.170 1.00 0.00 88 HIS A CA 7
ATOM 11796 C C . HIS A 1 88 ? 4.597 2.625 11.005 1.00 0.00 88 HIS A C 7
ATOM 11797 O O . HIS A 1 88 ? 5.140 2.016 11.926 1.00 0.00 88 HIS A O 7
ATOM 11812 N N . PHE A 1 89 ? 5.187 2.834 9.835 1.00 0.00 89 PHE A N 7
ATOM 11813 C CA . PHE A 1 89 ? 6.441 2.185 9.492 1.00 0.00 89 PHE A CA 7
ATOM 11814 C C . PHE A 1 89 ? 7.323 3.088 8.626 1.00 0.00 89 PHE A C 7
ATOM 11815 O O . PHE A 1 89 ? 6.962 3.432 7.499 1.00 0.00 89 PHE A O 7
ATOM 11832 N N . PRO A 1 90 ? 8.477 3.505 9.174 1.00 0.00 90 PRO A N 7
ATOM 11833 C CA . PRO A 1 90 ? 9.518 4.244 8.437 1.00 0.00 90 PRO A CA 7
ATOM 11834 C C . PRO A 1 90 ? 9.940 3.549 7.134 1.00 0.00 90 PRO A C 7
ATOM 11835 O O . PRO A 1 90 ? 9.775 2.337 6.980 1.00 0.00 90 PRO A O 7
ATOM 11846 N N . CYS A 1 91 ? 10.517 4.329 6.220 1.00 0.00 91 CYS A N 7
ATOM 11847 C CA . CYS A 1 91 ? 10.840 3.862 4.875 1.00 0.00 91 CYS A CA 7
ATOM 11848 C C . CYS A 1 91 ? 11.963 2.838 4.884 1.00 0.00 91 CYS A C 7
ATOM 11849 O O . CYS A 1 91 ? 13.128 3.161 5.114 1.00 0.00 91 CYS A O 7
ATOM 11857 N N . ALA A 1 92 ? 11.577 1.601 4.648 1.00 0.00 92 ALA A N 7
ATOM 11858 C CA . ALA A 1 92 ? 12.511 0.487 4.590 1.00 0.00 92 ALA A CA 7
ATOM 11859 C C . ALA A 1 92 ? 12.296 -0.309 3.308 1.00 0.00 92 ALA A C 7
ATOM 11860 O O . ALA A 1 92 ? 11.230 -0.224 2.701 1.00 0.00 92 ALA A O 7
ATOM 11867 N N . PRO A 1 93 ? 13.306 -1.070 2.862 1.00 0.00 93 PRO A N 7
ATOM 11868 C CA . PRO A 1 93 ? 13.167 -1.964 1.712 1.00 0.00 93 PRO A CA 7
ATOM 11869 C C . PRO A 1 93 ? 12.506 -3.286 2.096 1.00 0.00 93 PRO A C 7
ATOM 11870 O O . PRO A 1 93 ? 12.519 -3.684 3.264 1.00 0.00 93 PRO A O 7
ATOM 11881 N N . GLU A 1 94 ? 11.936 -3.967 1.115 1.00 0.00 94 GLU A N 7
ATOM 11882 C CA . GLU A 1 94 ? 11.291 -5.239 1.341 1.00 0.00 94 GLU A CA 7
ATOM 11883 C C . GLU A 1 94 ? 11.645 -6.183 0.200 1.00 0.00 94 GLU A C 7
ATOM 11884 O O . GLU A 1 94 ? 12.053 -5.739 -0.875 1.00 0.00 94 GLU A O 7
ATOM 11896 N N . GLU A 1 95 ? 11.505 -7.472 0.470 1.00 0.00 95 GLU A N 7
ATOM 11897 C CA . GLU A 1 95 ? 11.819 -8.546 -0.478 1.00 0.00 95 GLU A CA 7
ATOM 11898 C C . GLU A 1 95 ? 13.328 -8.736 -0.620 1.00 0.00 95 GLU A C 7
ATOM 11899 O O . GLU A 1 95 ? 14.113 -7.809 -0.420 1.00 0.00 95 GLU A O 7
ATOM 11911 N N . GLU A 1 96 ? 13.722 -9.962 -0.946 1.00 0.00 96 GLU A N 7
ATOM 11912 C CA . GLU A 1 96 ? 15.134 -10.308 -1.074 1.00 0.00 96 GLU A CA 7
ATOM 11913 C C . GLU A 1 96 ? 15.678 -9.871 -2.425 1.00 0.00 96 GLU A C 7
ATOM 11914 O O . GLU A 1 96 ? 16.890 -9.770 -2.612 1.00 0.00 96 GLU A O 7
ATOM 11926 N N . LYS A 1 97 ? 14.776 -9.629 -3.362 1.00 0.00 97 LYS A N 7
ATOM 11927 C CA . LYS A 1 97 ? 15.154 -9.116 -4.666 1.00 0.00 97 LYS A CA 7
ATOM 11928 C C . LYS A 1 97 ? 15.699 -7.705 -4.511 1.00 0.00 97 LYS A C 7
ATOM 11929 O O . LYS A 1 97 ? 15.028 -6.851 -3.939 1.00 0.00 97 LYS A O 7
ATOM 11948 N N . PRO A 1 98 ? 16.926 -7.462 -5.015 1.00 0.00 98 PRO A N 7
ATOM 11949 C CA . PRO A 1 98 ? 17.676 -6.214 -4.793 1.00 0.00 98 PRO A CA 7
ATOM 11950 C C . PRO A 1 98 ? 16.848 -4.949 -5.015 1.00 0.00 98 PRO A C 7
ATOM 11951 O O . PRO A 1 98 ? 16.600 -4.546 -6.156 1.00 0.00 98 PRO A O 7
ATOM 11962 N N . PRO A 1 99 ? 16.418 -4.299 -3.921 1.00 0.00 99 PRO A N 7
ATOM 11963 C CA . PRO A 1 99 ? 15.629 -3.079 -3.979 1.00 0.00 99 PRO A CA 7
ATOM 11964 C C . PRO A 1 99 ? 16.512 -1.859 -4.201 1.00 0.00 99 PRO A C 7
ATOM 11965 O O . PRO A 1 99 ? 17.246 -1.439 -3.306 1.00 0.00 99 PRO A O 7
ATOM 11976 N N . GLU A 1 100 ? 16.457 -1.311 -5.407 1.00 0.00 100 GLU A N 7
ATOM 11977 C CA . GLU A 1 100 ? 17.242 -0.134 -5.747 1.00 0.00 100 GLU A CA 7
ATOM 11978 C C . GLU A 1 100 ? 16.744 1.072 -4.953 1.00 0.00 100 GLU A C 7
ATOM 11979 O O . GLU A 1 100 ? 17.473 1.638 -4.143 1.00 0.00 100 GLU A O 7
ATOM 11991 N N . ILE A 1 101 ? 15.500 1.457 -5.197 1.00 0.00 101 ILE A N 7
ATOM 11992 C CA . ILE A 1 101 ? 14.857 2.500 -4.410 1.00 0.00 101 ILE A CA 7
ATOM 11993 C C . ILE A 1 101 ? 13.691 1.910 -3.628 1.00 0.00 101 ILE A C 7
ATOM 11994 O O . ILE A 1 101 ? 13.508 2.196 -2.446 1.00 0.00 101 ILE A O 7
ATOM 12010 N N . ASP A 1 102 ? 12.916 1.076 -4.322 1.00 0.00 102 ASP A N 7
ATOM 12011 C CA . ASP A 1 102 ? 11.811 0.323 -3.730 1.00 0.00 102 ASP A CA 7
ATOM 12012 C C . ASP A 1 102 ? 10.667 1.258 -3.357 1.00 0.00 102 ASP A C 7
ATOM 12013 O O . ASP A 1 102 ? 9.989 1.075 -2.350 1.00 0.00 102 ASP A O 7
ATOM 12022 N N . ALA A 1 103 ? 10.468 2.263 -4.193 1.00 0.00 103 ALA A N 7
ATOM 12023 C CA . ALA A 1 103 ? 9.384 3.216 -4.015 1.00 0.00 103 ALA A CA 7
ATOM 12024 C C . ALA A 1 103 ? 8.448 3.150 -5.205 1.00 0.00 103 ALA A C 7
ATOM 12025 O O . ALA A 1 103 ? 7.312 2.701 -5.092 1.00 0.00 103 ALA A O 7
ATOM 12032 N N . LEU A 1 104 ? 8.933 3.606 -6.346 1.00 0.00 104 LEU A N 7
ATOM 12033 C CA . LEU A 1 104 ? 8.171 3.513 -7.579 1.00 0.00 104 LEU A CA 7
ATOM 12034 C C . LEU A 1 104 ? 8.504 2.195 -8.259 1.00 0.00 104 LEU A C 7
ATOM 12035 O O . LEU A 1 104 ? 7.629 1.361 -8.499 1.00 0.00 104 LEU A O 7
ATOM 12051 N N . GLU A 1 105 ? 9.784 2.019 -8.555 1.00 0.00 105 GLU A N 7
ATOM 12052 C CA . GLU A 1 105 ? 10.309 0.769 -9.078 1.00 0.00 105 GLU A CA 7
ATOM 12053 C C . GLU A 1 105 ? 11.776 0.632 -8.689 1.00 0.00 105 GLU A C 7
ATOM 12054 O O . GLU A 1 105 ? 12.230 1.265 -7.729 1.00 0.00 105 GLU A O 7
ATOM 12066 N N . LEU A 1 106 ? 12.511 -0.204 -9.409 1.00 0.00 106 LEU A N 7
ATOM 12067 C CA . LEU A 1 106 ? 13.926 -0.386 -9.137 1.00 0.00 106 LEU A CA 7
ATOM 12068 C C . LEU A 1 106 ? 14.743 0.723 -9.796 1.00 0.00 106 LEU A C 7
ATOM 12069 O O . LEU A 1 106 ? 15.206 1.645 -9.123 1.00 0.00 106 LEU A O 7
ATOM 12085 N N . LYS A 1 107 ? 14.900 0.647 -11.109 1.00 0.00 107 LYS A N 7
ATOM 12086 C CA . LYS A 1 107 ? 15.705 1.618 -11.830 1.00 0.00 107 LYS A CA 7
ATOM 12087 C C . LYS A 1 107 ? 14.898 2.271 -12.947 1.00 0.00 107 LYS A C 7
ATOM 12088 O O . LYS A 1 107 ? 15.112 1.987 -14.129 1.00 0.00 107 LYS A O 7
ATOM 12107 N N . THR A 1 108 ? 13.959 3.129 -12.566 1.00 0.00 108 THR A N 7
ATOM 12108 C CA . THR A 1 108 ? 13.172 3.885 -13.528 1.00 0.00 108 THR A CA 7
ATOM 12109 C C . THR A 1 108 ? 12.166 4.784 -12.815 1.00 0.00 108 THR A C 7
ATOM 12110 O O . THR A 1 108 ? 11.657 4.446 -11.743 1.00 0.00 108 THR A O 7
ATOM 12121 N N . GLN A 1 109 ? 11.913 5.941 -13.408 1.00 0.00 109 GLN A N 7
ATOM 12122 C CA . GLN A 1 109 ? 10.863 6.834 -12.944 1.00 0.00 109 GLN A CA 7
ATOM 12123 C C . GLN A 1 109 ? 9.642 6.674 -13.836 1.00 0.00 109 GLN A C 7
ATOM 12124 O O . GLN A 1 109 ? 8.584 7.248 -13.581 1.00 0.00 109 GLN A O 7
ATOM 12138 N N . LYS A 1 110 ? 9.805 5.874 -14.880 1.00 0.00 110 LYS A N 7
ATOM 12139 C CA . LYS A 1 110 ? 8.762 5.669 -15.867 1.00 0.00 110 LYS A CA 7
ATOM 12140 C C . LYS A 1 110 ? 8.030 4.366 -15.571 1.00 0.00 110 LYS A C 7
ATOM 12141 O O . LYS A 1 110 ? 8.278 3.337 -16.206 1.00 0.00 110 LYS A O 7
ATOM 12160 N N . GLY A 1 111 ? 7.140 4.415 -14.591 1.00 0.00 111 GLY A N 7
ATOM 12161 C CA . GLY A 1 111 ? 6.376 3.242 -14.222 1.00 0.00 111 GLY A CA 7
ATOM 12162 C C . GLY A 1 111 ? 5.313 2.917 -15.249 1.00 0.00 111 GLY A C 7
ATOM 12163 O O . GLY A 1 111 ? 4.260 3.556 -15.282 1.00 0.00 111 GLY A O 7
ATOM 12167 N N . PHE A 1 112 ? 5.595 1.938 -16.095 1.00 0.00 112 PHE A N 7
ATOM 12168 C CA . PHE A 1 112 ? 4.669 1.525 -17.135 1.00 0.00 112 PHE A CA 7
ATOM 12169 C C . PHE A 1 112 ? 5.059 0.150 -17.656 1.00 0.00 112 PHE A C 7
ATOM 12170 O O . PHE A 1 112 ? 5.988 0.065 -18.485 1.00 0.00 112 PHE A O 7
ATOM 12188 N N . GLY A 1 1 ? 6.001 18.523 -2.036 1.00 0.00 1 GLY A N 8
ATOM 12189 C CA . GLY A 1 1 ? 7.242 18.354 -2.824 1.00 0.00 1 GLY A CA 8
ATOM 12190 C C . GLY A 1 1 ? 7.233 19.208 -4.072 1.00 0.00 1 GLY A C 8
ATOM 12191 O O . GLY A 1 1 ? 6.774 20.351 -4.047 1.00 0.00 1 GLY A O 8
ATOM 12198 N N . SER A 1 2 ? 7.738 18.659 -5.164 1.00 0.00 2 SER A N 8
ATOM 12199 C CA . SER A 1 2 ? 7.745 19.355 -6.437 1.00 0.00 2 SER A CA 8
ATOM 12200 C C . SER A 1 2 ? 7.266 18.402 -7.530 1.00 0.00 2 SER A C 8
ATOM 12201 O O . SER A 1 2 ? 8.012 18.043 -8.441 1.00 0.00 2 SER A O 8
ATOM 12209 N N . ALA A 1 3 ? 6.019 17.969 -7.411 1.00 0.00 3 ALA A N 8
ATOM 12210 C CA . ALA A 1 3 ? 5.449 17.026 -8.359 1.00 0.00 3 ALA A CA 8
ATOM 12211 C C . ALA A 1 3 ? 4.663 17.747 -9.448 1.00 0.00 3 ALA A C 8
ATOM 12212 O O . ALA A 1 3 ? 4.339 18.929 -9.316 1.00 0.00 3 ALA A O 8
ATOM 12219 N N . MET A 1 4 ? 4.350 17.028 -10.515 1.00 0.00 4 MET A N 8
ATOM 12220 C CA . MET A 1 4 ? 3.669 17.608 -11.665 1.00 0.00 4 MET A CA 8
ATOM 12221 C C . MET A 1 4 ? 2.712 16.601 -12.296 1.00 0.00 4 MET A C 8
ATOM 12222 O O . MET A 1 4 ? 2.464 16.633 -13.505 1.00 0.00 4 MET A O 8
ATOM 12236 N N . GLY A 1 5 ? 2.170 15.709 -11.480 1.00 0.00 5 GLY A N 8
ATOM 12237 C CA . GLY A 1 5 ? 1.296 14.678 -11.999 1.00 0.00 5 GLY A CA 8
ATOM 12238 C C . GLY A 1 5 ? 0.215 14.284 -11.020 1.00 0.00 5 GLY A C 8
ATOM 12239 O O . GLY A 1 5 ? -0.638 15.095 -10.659 1.00 0.00 5 GLY A O 8
ATOM 12243 N N . HIS A 1 6 ? 0.256 13.035 -10.580 1.00 0.00 6 HIS A N 8
ATOM 12244 C CA . HIS A 1 6 ? -0.730 12.524 -9.638 1.00 0.00 6 HIS A CA 8
ATOM 12245 C C . HIS A 1 6 ? -0.052 12.086 -8.345 1.00 0.00 6 HIS A C 8
ATOM 12246 O O . HIS A 1 6 ? -0.581 11.267 -7.592 1.00 0.00 6 HIS A O 8
ATOM 12261 N N . MET A 1 7 ? 1.123 12.645 -8.096 1.00 0.00 7 MET A N 8
ATOM 12262 C CA . MET A 1 7 ? 1.880 12.354 -6.887 1.00 0.00 7 MET A CA 8
ATOM 12263 C C . MET A 1 7 ? 1.354 13.217 -5.742 1.00 0.00 7 MET A C 8
ATOM 12264 O O . MET A 1 7 ? 0.720 14.248 -5.981 1.00 0.00 7 MET A O 8
ATOM 12278 N N . VAL A 1 8 ? 1.611 12.806 -4.508 1.00 0.00 8 VAL A N 8
ATOM 12279 C CA . VAL A 1 8 ? 1.059 13.488 -3.355 1.00 0.00 8 VAL A CA 8
ATOM 12280 C C . VAL A 1 8 ? 2.103 13.506 -2.235 1.00 0.00 8 VAL A C 8
ATOM 12281 O O . VAL A 1 8 ? 3.260 13.839 -2.490 1.00 0.00 8 VAL A O 8
ATOM 12294 N N . LYS A 1 9 ? 1.723 13.147 -1.026 1.00 0.00 9 LYS A N 8
ATOM 12295 C CA . LYS A 1 9 ? 2.655 13.088 0.099 1.00 0.00 9 LYS A CA 8
ATOM 12296 C C . LYS A 1 9 ? 3.630 11.922 -0.035 1.00 0.00 9 LYS A C 8
ATOM 12297 O O . LYS A 1 9 ? 4.125 11.403 0.960 1.00 0.00 9 LYS A O 8
ATOM 12316 N N . ILE A 1 10 ? 3.929 11.535 -1.266 1.00 0.00 10 ILE A N 8
ATOM 12317 C CA . ILE A 1 10 ? 4.795 10.410 -1.511 1.00 0.00 10 ILE A CA 8
ATOM 12318 C C . ILE A 1 10 ? 6.135 10.861 -2.062 1.00 0.00 10 ILE A C 8
ATOM 12319 O O . ILE A 1 10 ? 6.246 11.311 -3.204 1.00 0.00 10 ILE A O 8
ATOM 12335 N N . SER A 1 11 ? 7.135 10.765 -1.222 1.00 0.00 11 SER A N 8
ATOM 12336 C CA . SER A 1 11 ? 8.514 10.923 -1.637 1.00 0.00 11 SER A CA 8
ATOM 12337 C C . SER A 1 11 ? 9.144 9.535 -1.682 1.00 0.00 11 SER A C 8
ATOM 12338 O O . SER A 1 11 ? 8.424 8.548 -1.519 1.00 0.00 11 SER A O 8
ATOM 12346 N N . HIS A 1 12 ? 10.460 9.441 -1.890 1.00 0.00 12 HIS A N 8
ATOM 12347 C CA . HIS A 1 12 ? 11.135 8.134 -1.908 1.00 0.00 12 HIS A CA 8
ATOM 12348 C C . HIS A 1 12 ? 10.779 7.372 -0.656 1.00 0.00 12 HIS A C 8
ATOM 12349 O O . HIS A 1 12 ? 10.525 6.169 -0.679 1.00 0.00 12 HIS A O 8
ATOM 12364 N N . GLU A 1 13 ? 10.763 8.109 0.435 1.00 0.00 13 GLU A N 8
ATOM 12365 C CA . GLU A 1 13 ? 10.500 7.554 1.737 1.00 0.00 13 GLU A CA 8
ATOM 12366 C C . GLU A 1 13 ? 9.069 7.034 1.857 1.00 0.00 13 GLU A C 8
ATOM 12367 O O . GLU A 1 13 ? 8.855 5.951 2.391 1.00 0.00 13 GLU A O 8
ATOM 12379 N N . ASP A 1 14 ? 8.087 7.765 1.334 1.00 0.00 14 ASP A N 8
ATOM 12380 C CA . ASP A 1 14 ? 6.705 7.390 1.564 1.00 0.00 14 ASP A CA 8
ATOM 12381 C C . ASP A 1 14 ? 6.274 6.214 0.705 1.00 0.00 14 ASP A C 8
ATOM 12382 O O . ASP A 1 14 ? 5.608 5.320 1.206 1.00 0.00 14 ASP A O 8
ATOM 12391 N N . THR A 1 15 ? 6.671 6.174 -0.566 1.00 0.00 15 THR A N 8
ATOM 12392 C CA . THR A 1 15 ? 6.354 5.010 -1.392 1.00 0.00 15 THR A CA 8
ATOM 12393 C C . THR A 1 15 ? 7.001 3.774 -0.805 1.00 0.00 15 THR A C 8
ATOM 12394 O O . THR A 1 15 ? 6.407 2.695 -0.775 1.00 0.00 15 THR A O 8
ATOM 12405 N N . GLN A 1 16 ? 8.223 3.957 -0.329 1.00 0.00 16 GLN A N 8
ATOM 12406 C CA . GLN A 1 16 ? 8.959 2.929 0.344 1.00 0.00 16 GLN A CA 8
ATOM 12407 C C . GLN A 1 16 ? 8.176 2.443 1.547 1.00 0.00 16 GLN A C 8
ATOM 12408 O O . GLN A 1 16 ? 8.044 1.246 1.775 1.00 0.00 16 GLN A O 8
ATOM 12422 N N . ARG A 1 17 ? 7.627 3.400 2.287 1.00 0.00 17 ARG A N 8
ATOM 12423 C CA . ARG A 1 17 ? 6.804 3.112 3.450 1.00 0.00 17 ARG A CA 8
ATOM 12424 C C . ARG A 1 17 ? 5.563 2.318 3.073 1.00 0.00 17 ARG A C 8
ATOM 12425 O O . ARG A 1 17 ? 5.308 1.258 3.644 1.00 0.00 17 ARG A O 8
ATOM 12446 N N . ILE A 1 18 ? 4.801 2.821 2.103 1.00 0.00 18 ILE A N 8
ATOM 12447 C CA . ILE A 1 18 ? 3.534 2.208 1.749 1.00 0.00 18 ILE A CA 8
ATOM 12448 C C . ILE A 1 18 ? 3.696 0.748 1.343 1.00 0.00 18 ILE A C 8
ATOM 12449 O O . ILE A 1 18 ? 2.998 -0.119 1.874 1.00 0.00 18 ILE A O 8
ATOM 12465 N N . LYS A 1 19 ? 4.619 0.464 0.428 1.00 0.00 19 LYS A N 8
ATOM 12466 C CA . LYS A 1 19 ? 4.821 -0.911 -0.003 1.00 0.00 19 LYS A CA 8
ATOM 12467 C C . LYS A 1 19 ? 5.295 -1.743 1.159 1.00 0.00 19 LYS A C 8
ATOM 12468 O O . LYS A 1 19 ? 4.715 -2.783 1.475 1.00 0.00 19 LYS A O 8
ATOM 12487 N N . THR A 1 20 ? 6.345 -1.253 1.804 1.00 0.00 20 THR A N 8
ATOM 12488 C CA . THR A 1 20 ? 7.064 -2.044 2.768 1.00 0.00 20 THR A CA 8
ATOM 12489 C C . THR A 1 20 ? 6.154 -2.473 3.910 1.00 0.00 20 THR A C 8
ATOM 12490 O O . THR A 1 20 ? 6.208 -3.620 4.360 1.00 0.00 20 THR A O 8
ATOM 12501 N N . ALA A 1 21 ? 5.284 -1.570 4.348 1.00 0.00 21 ALA A N 8
ATOM 12502 C CA . ALA A 1 21 ? 4.422 -1.866 5.460 1.00 0.00 21 ALA A CA 8
ATOM 12503 C C . ALA A 1 21 ? 3.318 -2.818 5.049 1.00 0.00 21 ALA A C 8
ATOM 12504 O O . ALA A 1 21 ? 3.221 -3.918 5.568 1.00 0.00 21 ALA A O 8
ATOM 12511 N N . PHE A 1 22 ? 2.529 -2.398 4.079 1.00 0.00 22 PHE A N 8
ATOM 12512 C CA . PHE A 1 22 ? 1.424 -3.192 3.551 1.00 0.00 22 PHE A CA 8
ATOM 12513 C C . PHE A 1 22 ? 1.815 -4.668 3.382 1.00 0.00 22 PHE A C 8
ATOM 12514 O O . PHE A 1 22 ? 1.254 -5.530 4.062 1.00 0.00 22 PHE A O 8
ATOM 12531 N N . LEU A 1 23 ? 2.835 -4.946 2.589 1.00 0.00 23 LEU A N 8
ATOM 12532 C CA . LEU A 1 23 ? 3.238 -6.326 2.309 1.00 0.00 23 LEU A CA 8
ATOM 12533 C C . LEU A 1 23 ? 3.649 -7.079 3.582 1.00 0.00 23 LEU A C 8
ATOM 12534 O O . LEU A 1 23 ? 3.061 -8.128 3.928 1.00 0.00 23 LEU A O 8
ATOM 12550 N N . SER A 1 24 ? 4.640 -6.523 4.285 1.00 0.00 24 SER A N 8
ATOM 12551 C CA . SER A 1 24 ? 5.246 -7.185 5.434 1.00 0.00 24 SER A CA 8
ATOM 12552 C C . SER A 1 24 ? 4.252 -7.356 6.569 1.00 0.00 24 SER A C 8
ATOM 12553 O O . SER A 1 24 ? 4.348 -8.295 7.361 1.00 0.00 24 SER A O 8
ATOM 12561 N N . TYR A 1 25 ? 3.298 -6.447 6.636 1.00 0.00 25 TYR A N 8
ATOM 12562 C CA . TYR A 1 25 ? 2.334 -6.433 7.714 1.00 0.00 25 TYR A CA 8
ATOM 12563 C C . TYR A 1 25 ? 1.376 -7.598 7.611 1.00 0.00 25 TYR A C 8
ATOM 12564 O O . TYR A 1 25 ? 1.120 -8.274 8.609 1.00 0.00 25 TYR A O 8
ATOM 12582 N N . ALA A 1 26 ? 0.836 -7.841 6.425 1.00 0.00 26 ALA A N 8
ATOM 12583 C CA . ALA A 1 26 ? -0.116 -8.926 6.288 1.00 0.00 26 ALA A CA 8
ATOM 12584 C C . ALA A 1 26 ? 0.547 -10.296 6.334 1.00 0.00 26 ALA A C 8
ATOM 12585 O O . ALA A 1 26 ? 0.377 -11.041 7.298 1.00 0.00 26 ALA A O 8
ATOM 12592 N N . GLN A 1 27 ? 1.293 -10.646 5.294 1.00 0.00 27 GLN A N 8
ATOM 12593 C CA . GLN A 1 27 ? 1.962 -11.938 5.279 1.00 0.00 27 GLN A CA 8
ATOM 12594 C C . GLN A 1 27 ? 3.468 -11.788 5.231 1.00 0.00 27 GLN A C 8
ATOM 12595 O O . GLN A 1 27 ? 4.208 -12.598 5.783 1.00 0.00 27 GLN A O 8
ATOM 12609 N N . GLY A 1 28 ? 3.910 -10.731 4.566 1.00 0.00 28 GLY A N 8
ATOM 12610 C CA . GLY A 1 28 ? 5.272 -10.684 4.087 1.00 0.00 28 GLY A CA 8
ATOM 12611 C C . GLY A 1 28 ? 5.345 -11.012 2.601 1.00 0.00 28 GLY A C 8
ATOM 12612 O O . GLY A 1 28 ? 6.382 -10.812 1.967 1.00 0.00 28 GLY A O 8
ATOM 12616 N N . GLN A 1 29 ? 4.241 -11.532 2.046 1.00 0.00 29 GLN A N 8
ATOM 12617 C CA . GLN A 1 29 ? 4.164 -11.854 0.616 1.00 0.00 29 GLN A CA 8
ATOM 12618 C C . GLN A 1 29 ? 3.986 -10.598 -0.248 1.00 0.00 29 GLN A C 8
ATOM 12619 O O . GLN A 1 29 ? 4.169 -9.475 0.221 1.00 0.00 29 GLN A O 8
ATOM 12633 N N . ASP A 1 30 ? 3.623 -10.806 -1.517 1.00 0.00 30 ASP A N 8
ATOM 12634 C CA . ASP A 1 30 ? 3.484 -9.710 -2.486 1.00 0.00 30 ASP A CA 8
ATOM 12635 C C . ASP A 1 30 ? 2.080 -9.116 -2.461 1.00 0.00 30 ASP A C 8
ATOM 12636 O O . ASP A 1 30 ? 1.745 -8.256 -3.275 1.00 0.00 30 ASP A O 8
ATOM 12645 N N . LYS A 1 31 ? 1.267 -9.577 -1.530 1.00 0.00 31 LYS A N 8
ATOM 12646 C CA . LYS A 1 31 ? -0.108 -9.133 -1.421 1.00 0.00 31 LYS A CA 8
ATOM 12647 C C . LYS A 1 31 ? -0.415 -8.854 0.025 1.00 0.00 31 LYS A C 8
ATOM 12648 O O . LYS A 1 31 ? 0.490 -8.826 0.844 1.00 0.00 31 LYS A O 8
ATOM 12667 N N . VAL A 1 32 ? -1.672 -8.597 0.330 1.00 0.00 32 VAL A N 8
ATOM 12668 C CA . VAL A 1 32 ? -2.098 -8.470 1.707 1.00 0.00 32 VAL A CA 8
ATOM 12669 C C . VAL A 1 32 ? -3.389 -9.204 1.981 1.00 0.00 32 VAL A C 8
ATOM 12670 O O . VAL A 1 32 ? -4.352 -9.124 1.209 1.00 0.00 32 VAL A O 8
ATOM 12683 N N . THR A 1 33 ? -3.398 -9.924 3.093 1.00 0.00 33 THR A N 8
ATOM 12684 C CA . THR A 1 33 ? -4.613 -10.507 3.591 1.00 0.00 33 THR A CA 8
ATOM 12685 C C . THR A 1 33 ? -5.485 -9.391 4.143 1.00 0.00 33 THR A C 8
ATOM 12686 O O . THR A 1 33 ? -4.990 -8.366 4.591 1.00 0.00 33 THR A O 8
ATOM 12697 N N . GLU A 1 34 ? -6.768 -9.629 4.187 1.00 0.00 34 GLU A N 8
ATOM 12698 C CA . GLU A 1 34 ? -7.740 -8.551 4.355 1.00 0.00 34 GLU A CA 8
ATOM 12699 C C . GLU A 1 34 ? -7.528 -7.723 5.631 1.00 0.00 34 GLU A C 8
ATOM 12700 O O . GLU A 1 34 ? -7.932 -6.570 5.693 1.00 0.00 34 GLU A O 8
ATOM 12712 N N . ALA A 1 35 ? -6.914 -8.328 6.636 1.00 0.00 35 ALA A N 8
ATOM 12713 C CA . ALA A 1 35 ? -6.690 -7.686 7.933 1.00 0.00 35 ALA A CA 8
ATOM 12714 C C . ALA A 1 35 ? -5.991 -6.348 7.769 1.00 0.00 35 ALA A C 8
ATOM 12715 O O . ALA A 1 35 ? -6.461 -5.313 8.243 1.00 0.00 35 ALA A O 8
ATOM 12722 N N . MET A 1 36 ? -4.849 -6.383 7.102 1.00 0.00 36 MET A N 8
ATOM 12723 C CA . MET A 1 36 ? -4.108 -5.183 6.805 1.00 0.00 36 MET A CA 8
ATOM 12724 C C . MET A 1 36 ? -4.840 -4.348 5.786 1.00 0.00 36 MET A C 8
ATOM 12725 O O . MET A 1 36 ? -4.620 -3.149 5.674 1.00 0.00 36 MET A O 8
ATOM 12739 N N . ILE A 1 37 ? -5.701 -4.977 5.017 1.00 0.00 37 ILE A N 8
ATOM 12740 C CA . ILE A 1 37 ? -6.485 -4.230 4.063 1.00 0.00 37 ILE A CA 8
ATOM 12741 C C . ILE A 1 37 ? -7.483 -3.329 4.789 1.00 0.00 37 ILE A C 8
ATOM 12742 O O . ILE A 1 37 ? -7.686 -2.174 4.410 1.00 0.00 37 ILE A O 8
ATOM 12758 N N . ASP A 1 38 ? -8.069 -3.857 5.856 1.00 0.00 38 ASP A N 8
ATOM 12759 C CA . ASP A 1 38 ? -8.869 -3.085 6.773 1.00 0.00 38 ASP A CA 8
ATOM 12760 C C . ASP A 1 38 ? -8.041 -1.990 7.432 1.00 0.00 38 ASP A C 8
ATOM 12761 O O . ASP A 1 38 ? -8.552 -0.917 7.729 1.00 0.00 38 ASP A O 8
ATOM 12770 N N . GLN A 1 39 ? -6.757 -2.268 7.642 1.00 0.00 39 GLN A N 8
ATOM 12771 C CA . GLN A 1 39 ? -5.836 -1.295 8.228 1.00 0.00 39 GLN A CA 8
ATOM 12772 C C . GLN A 1 39 ? -5.868 -0.015 7.408 1.00 0.00 39 GLN A C 8
ATOM 12773 O O . GLN A 1 39 ? -6.148 1.080 7.921 1.00 0.00 39 GLN A O 8
ATOM 12787 N N . LEU A 1 40 ? -5.667 -0.176 6.117 1.00 0.00 40 LEU A N 8
ATOM 12788 C CA . LEU A 1 40 ? -5.665 0.944 5.211 1.00 0.00 40 LEU A CA 8
ATOM 12789 C C . LEU A 1 40 ? -7.066 1.480 5.012 1.00 0.00 40 LEU A C 8
ATOM 12790 O O . LEU A 1 40 ? -7.319 2.638 5.280 1.00 0.00 40 LEU A O 8
ATOM 12806 N N . ILE A 1 41 ? -7.983 0.623 4.594 1.00 0.00 41 ILE A N 8
ATOM 12807 C CA . ILE A 1 41 ? -9.331 1.058 4.240 1.00 0.00 41 ILE A CA 8
ATOM 12808 C C . ILE A 1 41 ? -10.027 1.775 5.405 1.00 0.00 41 ILE A C 8
ATOM 12809 O O . ILE A 1 41 ? -10.724 2.766 5.194 1.00 0.00 41 ILE A O 8
ATOM 12825 N N . CYS A 1 42 ? -9.805 1.308 6.627 1.00 0.00 42 CYS A N 8
ATOM 12826 C CA . CYS A 1 42 ? -10.406 1.934 7.801 1.00 0.00 42 CYS A CA 8
ATOM 12827 C C . CYS A 1 42 ? -9.716 3.263 8.087 1.00 0.00 42 CYS A C 8
ATOM 12828 O O . CYS A 1 42 ? -10.283 4.146 8.735 1.00 0.00 42 CYS A O 8
ATOM 12836 N N . GLY A 1 43 ? -8.486 3.389 7.596 1.00 0.00 43 GLY A N 8
ATOM 12837 C CA . GLY A 1 43 ? -7.743 4.632 7.712 1.00 0.00 43 GLY A CA 8
ATOM 12838 C C . GLY A 1 43 ? -8.522 5.852 7.229 1.00 0.00 43 GLY A C 8
ATOM 12839 O O . GLY A 1 43 ? -8.614 6.847 7.947 1.00 0.00 43 GLY A O 8
ATOM 12843 N N . ALA A 1 44 ? -9.084 5.793 6.024 1.00 0.00 44 ALA A N 8
ATOM 12844 C CA . ALA A 1 44 ? -9.862 6.918 5.509 1.00 0.00 44 ALA A CA 8
ATOM 12845 C C . ALA A 1 44 ? -11.349 6.731 5.791 1.00 0.00 44 ALA A C 8
ATOM 12846 O O . ALA A 1 44 ? -11.987 7.590 6.402 1.00 0.00 44 ALA A O 8
ATOM 12853 N N . PHE A 1 45 ? -11.899 5.600 5.368 1.00 0.00 45 PHE A N 8
ATOM 12854 C CA . PHE A 1 45 ? -13.320 5.335 5.557 1.00 0.00 45 PHE A CA 8
ATOM 12855 C C . PHE A 1 45 ? -13.577 4.036 6.286 1.00 0.00 45 PHE A C 8
ATOM 12856 O O . PHE A 1 45 ? -13.489 2.945 5.721 1.00 0.00 45 PHE A O 8
ATOM 12873 N N . PRO A 1 46 ? -13.922 4.153 7.547 1.00 0.00 46 PRO A N 8
ATOM 12874 C CA . PRO A 1 46 ? -14.280 3.022 8.371 1.00 0.00 46 PRO A CA 8
ATOM 12875 C C . PRO A 1 46 ? -15.763 2.669 8.306 1.00 0.00 46 PRO A C 8
ATOM 12876 O O . PRO A 1 46 ? -16.201 1.671 8.883 1.00 0.00 46 PRO A O 8
ATOM 12887 N N . GLY A 1 47 ? -16.528 3.482 7.593 1.00 0.00 47 GLY A N 8
ATOM 12888 C CA . GLY A 1 47 ? -17.960 3.275 7.513 1.00 0.00 47 GLY A CA 8
ATOM 12889 C C . GLY A 1 47 ? -18.344 2.220 6.501 1.00 0.00 47 GLY A C 8
ATOM 12890 O O . GLY A 1 47 ? -19.505 1.818 6.432 1.00 0.00 47 GLY A O 8
ATOM 12894 N N . LEU A 1 48 ? -17.373 1.766 5.716 1.00 0.00 48 LEU A N 8
ATOM 12895 C CA . LEU A 1 48 ? -17.630 0.748 4.707 1.00 0.00 48 LEU A CA 8
ATOM 12896 C C . LEU A 1 48 ? -18.093 -0.546 5.353 1.00 0.00 48 LEU A C 8
ATOM 12897 O O . LEU A 1 48 ? -17.420 -1.091 6.232 1.00 0.00 48 LEU A O 8
ATOM 12913 N N . SER A 1 49 ? -19.245 -1.025 4.923 1.00 0.00 49 SER A N 8
ATOM 12914 C CA . SER A 1 49 ? -19.701 -2.344 5.302 1.00 0.00 49 SER A CA 8
ATOM 12915 C C . SER A 1 49 ? -18.974 -3.352 4.425 1.00 0.00 49 SER A C 8
ATOM 12916 O O . SER A 1 49 ? -18.527 -2.984 3.339 1.00 0.00 49 SER A O 8
ATOM 12924 N N . TRP A 1 50 ? -18.828 -4.591 4.865 1.00 0.00 50 TRP A N 8
ATOM 12925 C CA . TRP A 1 50 ? -17.972 -5.523 4.142 1.00 0.00 50 TRP A CA 8
ATOM 12926 C C . TRP A 1 50 ? -18.425 -5.703 2.696 1.00 0.00 50 TRP A C 8
ATOM 12927 O O . TRP A 1 50 ? -17.596 -5.851 1.806 1.00 0.00 50 TRP A O 8
ATOM 12948 N N . GLU A 1 51 ? -19.726 -5.664 2.457 1.00 0.00 51 GLU A N 8
ATOM 12949 C CA . GLU A 1 51 ? -20.244 -5.776 1.098 1.00 0.00 51 GLU A CA 8
ATOM 12950 C C . GLU A 1 51 ? -19.733 -4.628 0.224 1.00 0.00 51 GLU A C 8
ATOM 12951 O O . GLU A 1 51 ? -19.229 -4.847 -0.880 1.00 0.00 51 GLU A O 8
ATOM 12963 N N . GLN A 1 52 ? -19.847 -3.407 0.728 1.00 0.00 52 GLN A N 8
ATOM 12964 C CA . GLN A 1 52 ? -19.351 -2.233 0.019 1.00 0.00 52 GLN A CA 8
ATOM 12965 C C . GLN A 1 52 ? -17.830 -2.263 -0.082 1.00 0.00 52 GLN A C 8
ATOM 12966 O O . GLN A 1 52 ? -17.242 -1.780 -1.050 1.00 0.00 52 GLN A O 8
ATOM 12980 N N . LEU A 1 53 ? -17.192 -2.836 0.916 1.00 0.00 53 LEU A N 8
ATOM 12981 C CA . LEU A 1 53 ? -15.748 -2.868 0.964 1.00 0.00 53 LEU A CA 8
ATOM 12982 C C . LEU A 1 53 ? -15.215 -3.906 -0.018 1.00 0.00 53 LEU A C 8
ATOM 12983 O O . LEU A 1 53 ? -14.219 -3.676 -0.703 1.00 0.00 53 LEU A O 8
ATOM 12999 N N . GLN A 1 54 ? -15.891 -5.041 -0.104 1.00 0.00 54 GLN A N 8
ATOM 13000 C CA . GLN A 1 54 ? -15.453 -6.108 -0.981 1.00 0.00 54 GLN A CA 8
ATOM 13001 C C . GLN A 1 54 ? -15.482 -5.635 -2.426 1.00 0.00 54 GLN A C 8
ATOM 13002 O O . GLN A 1 54 ? -14.554 -5.911 -3.185 1.00 0.00 54 GLN A O 8
ATOM 13016 N N . GLU A 1 55 ? -16.520 -4.876 -2.788 1.00 0.00 55 GLU A N 8
ATOM 13017 C CA . GLU A 1 55 ? -16.611 -4.316 -4.129 1.00 0.00 55 GLU A CA 8
ATOM 13018 C C . GLU A 1 55 ? -15.584 -3.205 -4.319 1.00 0.00 55 GLU A C 8
ATOM 13019 O O . GLU A 1 55 ? -15.134 -2.968 -5.439 1.00 0.00 55 GLU A O 8
ATOM 13031 N N . LYS A 1 56 ? -15.223 -2.529 -3.222 1.00 0.00 56 LYS A N 8
ATOM 13032 C CA . LYS A 1 56 ? -14.155 -1.526 -3.245 1.00 0.00 56 LYS A CA 8
ATOM 13033 C C . LYS A 1 56 ? -12.939 -2.077 -3.973 1.00 0.00 56 LYS A C 8
ATOM 13034 O O . LYS A 1 56 ? -12.385 -1.440 -4.869 1.00 0.00 56 LYS A O 8
ATOM 13053 N N . LYS A 1 57 ? -12.532 -3.274 -3.570 1.00 0.00 57 LYS A N 8
ATOM 13054 C CA . LYS A 1 57 ? -11.303 -3.861 -4.070 1.00 0.00 57 LYS A CA 8
ATOM 13055 C C . LYS A 1 57 ? -11.549 -4.991 -5.076 1.00 0.00 57 LYS A C 8
ATOM 13056 O O . LYS A 1 57 ? -10.619 -5.725 -5.419 1.00 0.00 57 LYS A O 8
ATOM 13075 N N . LYS A 1 58 ? -12.781 -5.146 -5.547 1.00 0.00 58 LYS A N 8
ATOM 13076 C CA . LYS A 1 58 ? -13.083 -6.183 -6.539 1.00 0.00 58 LYS A CA 8
ATOM 13077 C C . LYS A 1 58 ? -12.329 -5.934 -7.841 1.00 0.00 58 LYS A C 8
ATOM 13078 O O . LYS A 1 58 ? -12.000 -4.797 -8.177 1.00 0.00 58 LYS A O 8
ATOM 13097 N N . GLY A 1 59 ? -12.044 -7.010 -8.562 1.00 0.00 59 GLY A N 8
ATOM 13098 C CA . GLY A 1 59 ? -11.252 -6.916 -9.772 1.00 0.00 59 GLY A CA 8
ATOM 13099 C C . GLY A 1 59 ? -9.818 -7.286 -9.524 1.00 0.00 59 GLY A C 8
ATOM 13100 O O . GLY A 1 59 ? -9.070 -7.582 -10.453 1.00 0.00 59 GLY A O 8
ATOM 13104 N N . ARG A 1 60 ? -9.429 -7.273 -8.263 1.00 0.00 60 ARG A N 8
ATOM 13105 C CA . ARG A 1 60 ? -8.035 -7.432 -7.923 1.00 0.00 60 ARG A CA 8
ATOM 13106 C C . ARG A 1 60 ? -7.863 -8.056 -6.545 1.00 0.00 60 ARG A C 8
ATOM 13107 O O . ARG A 1 60 ? -6.996 -8.900 -6.340 1.00 0.00 60 ARG A O 8
ATOM 13128 N N . ALA A 1 61 ? -8.704 -7.647 -5.614 1.00 0.00 61 ALA A N 8
ATOM 13129 C CA . ALA A 1 61 ? -8.684 -8.186 -4.267 1.00 0.00 61 ALA A CA 8
ATOM 13130 C C . ALA A 1 61 ? -9.956 -8.959 -4.061 1.00 0.00 61 ALA A C 8
ATOM 13131 O O . ALA A 1 61 ? -10.487 -9.031 -2.951 1.00 0.00 61 ALA A O 8
ATOM 13138 N N . ALA A 1 62 ? -10.445 -9.457 -5.192 1.00 0.00 62 ALA A N 8
ATOM 13139 C CA . ALA A 1 62 ? -11.597 -10.350 -5.277 1.00 0.00 62 ALA A CA 8
ATOM 13140 C C . ALA A 1 62 ? -11.796 -11.143 -3.998 1.00 0.00 62 ALA A C 8
ATOM 13141 O O . ALA A 1 62 ? -10.985 -12.014 -3.669 1.00 0.00 62 ALA A O 8
ATOM 13148 N N . ALA A 1 63 ? -12.879 -10.830 -3.293 1.00 0.00 63 ALA A N 8
ATOM 13149 C CA . ALA A 1 63 ? -13.136 -11.362 -1.962 1.00 0.00 63 ALA A CA 8
ATOM 13150 C C . ALA A 1 63 ? -12.027 -10.949 -1.000 1.00 0.00 63 ALA A C 8
ATOM 13151 O O . ALA A 1 63 ? -12.143 -9.933 -0.309 1.00 0.00 63 ALA A O 8
ATOM 13158 N N . ASN A 1 64 ? -10.930 -11.701 -0.992 1.00 0.00 64 ASN A N 8
ATOM 13159 C CA . ASN A 1 64 ? -9.831 -11.434 -0.078 1.00 0.00 64 ASN A CA 8
ATOM 13160 C C . ASN A 1 64 ? -8.478 -11.541 -0.758 1.00 0.00 64 ASN A C 8
ATOM 13161 O O . ASN A 1 64 ? -8.067 -12.617 -1.196 1.00 0.00 64 ASN A O 8
ATOM 13172 N N . GLY A 1 65 ? -7.807 -10.403 -0.866 1.00 0.00 65 GLY A N 8
ATOM 13173 C CA . GLY A 1 65 ? -6.418 -10.394 -1.299 1.00 0.00 65 GLY A CA 8
ATOM 13174 C C . GLY A 1 65 ? -6.014 -9.147 -2.064 1.00 0.00 65 GLY A C 8
ATOM 13175 O O . GLY A 1 65 ? -5.913 -9.188 -3.289 1.00 0.00 65 GLY A O 8
ATOM 13179 N N . TYR A 1 66 ? -5.793 -8.031 -1.360 1.00 0.00 66 TYR A N 8
ATOM 13180 C CA . TYR A 1 66 ? -5.189 -6.851 -2.011 1.00 0.00 66 TYR A CA 8
ATOM 13181 C C . TYR A 1 66 ? -3.781 -7.176 -2.434 1.00 0.00 66 TYR A C 8
ATOM 13182 O O . TYR A 1 66 ? -3.103 -7.971 -1.799 1.00 0.00 66 TYR A O 8
ATOM 13200 N N . ASP A 1 67 ? -3.355 -6.565 -3.511 1.00 0.00 67 ASP A N 8
ATOM 13201 C CA . ASP A 1 67 ? -2.030 -6.761 -4.014 1.00 0.00 67 ASP A CA 8
ATOM 13202 C C . ASP A 1 67 ? -1.386 -5.403 -4.166 1.00 0.00 67 ASP A C 8
ATOM 13203 O O . ASP A 1 67 ? -2.068 -4.385 -4.031 1.00 0.00 67 ASP A O 8
ATOM 13212 N N . ARG A 1 68 ? -0.106 -5.367 -4.441 1.00 0.00 68 ARG A N 8
ATOM 13213 C CA . ARG A 1 68 ? 0.612 -4.103 -4.426 1.00 0.00 68 ARG A CA 8
ATOM 13214 C C . ARG A 1 68 ? 0.137 -3.170 -5.543 1.00 0.00 68 ARG A C 8
ATOM 13215 O O . ARG A 1 68 ? 0.239 -1.953 -5.420 1.00 0.00 68 ARG A O 8
ATOM 13236 N N . SER A 1 69 ? -0.417 -3.733 -6.609 1.00 0.00 69 SER A N 8
ATOM 13237 C CA . SER A 1 69 ? -0.951 -2.926 -7.696 1.00 0.00 69 SER A CA 8
ATOM 13238 C C . SER A 1 69 ? -2.238 -2.218 -7.262 1.00 0.00 69 SER A C 8
ATOM 13239 O O . SER A 1 69 ? -2.374 -1.002 -7.426 1.00 0.00 69 SER A O 8
ATOM 13247 N N . ALA A 1 70 ? -3.163 -2.979 -6.685 1.00 0.00 70 ALA A N 8
ATOM 13248 C CA . ALA A 1 70 ? -4.442 -2.433 -6.239 1.00 0.00 70 ALA A CA 8
ATOM 13249 C C . ALA A 1 70 ? -4.253 -1.490 -5.072 1.00 0.00 70 ALA A C 8
ATOM 13250 O O . ALA A 1 70 ? -4.772 -0.368 -5.058 1.00 0.00 70 ALA A O 8
ATOM 13257 N N . PHE A 1 71 ? -3.499 -1.966 -4.098 1.00 0.00 71 PHE A N 8
ATOM 13258 C CA . PHE A 1 71 ? -3.255 -1.226 -2.881 1.00 0.00 71 PHE A CA 8
ATOM 13259 C C . PHE A 1 71 ? -2.614 0.118 -3.199 1.00 0.00 71 PHE A C 8
ATOM 13260 O O . PHE A 1 71 ? -3.034 1.150 -2.680 1.00 0.00 71 PHE A O 8
ATOM 13277 N N . PHE A 1 72 ? -1.628 0.107 -4.091 1.00 0.00 72 PHE A N 8
ATOM 13278 C CA . PHE A 1 72 ? -0.910 1.326 -4.431 1.00 0.00 72 PHE A CA 8
ATOM 13279 C C . PHE A 1 72 ? -1.820 2.314 -5.143 1.00 0.00 72 PHE A C 8
ATOM 13280 O O . PHE A 1 72 ? -1.722 3.520 -4.935 1.00 0.00 72 PHE A O 8
ATOM 13297 N N . SER A 1 73 ? -2.716 1.789 -5.962 1.00 0.00 73 SER A N 8
ATOM 13298 C CA . SER A 1 73 ? -3.648 2.615 -6.722 1.00 0.00 73 SER A CA 8
ATOM 13299 C C . SER A 1 73 ? -4.512 3.454 -5.780 1.00 0.00 73 SER A C 8
ATOM 13300 O O . SER A 1 73 ? -4.847 4.602 -6.080 1.00 0.00 73 SER A O 8
ATOM 13308 N N . LEU A 1 74 ? -4.860 2.877 -4.635 1.00 0.00 74 LEU A N 8
ATOM 13309 C CA . LEU A 1 74 ? -5.640 3.586 -3.628 1.00 0.00 74 LEU A CA 8
ATOM 13310 C C . LEU A 1 74 ? -4.775 4.596 -2.871 1.00 0.00 74 LEU A C 8
ATOM 13311 O O . LEU A 1 74 ? -5.096 5.783 -2.823 1.00 0.00 74 LEU A O 8
ATOM 13327 N N . VAL A 1 75 ? -3.662 4.130 -2.313 1.00 0.00 75 VAL A N 8
ATOM 13328 C CA . VAL A 1 75 ? -2.820 4.969 -1.459 1.00 0.00 75 VAL A CA 8
ATOM 13329 C C . VAL A 1 75 ? -2.228 6.141 -2.236 1.00 0.00 75 VAL A C 8
ATOM 13330 O O . VAL A 1 75 ? -2.166 7.256 -1.731 1.00 0.00 75 VAL A O 8
ATOM 13343 N N . ALA A 1 76 ? -1.821 5.894 -3.475 1.00 0.00 76 ALA A N 8
ATOM 13344 C CA . ALA A 1 76 ? -1.186 6.925 -4.293 1.00 0.00 76 ALA A CA 8
ATOM 13345 C C . ALA A 1 76 ? -2.142 8.075 -4.591 1.00 0.00 76 ALA A C 8
ATOM 13346 O O . ALA A 1 76 ? -1.722 9.143 -5.039 1.00 0.00 76 ALA A O 8
ATOM 13353 N N . SER A 1 77 ? -3.424 7.858 -4.348 1.00 0.00 77 SER A N 8
ATOM 13354 C CA . SER A 1 77 ? -4.420 8.884 -4.579 1.00 0.00 77 SER A CA 8
ATOM 13355 C C . SER A 1 77 ? -4.892 9.477 -3.249 1.00 0.00 77 SER A C 8
ATOM 13356 O O . SER A 1 77 ? -5.637 10.460 -3.224 1.00 0.00 77 SER A O 8
ATOM 13364 N N . ASP A 1 78 ? -4.438 8.890 -2.149 1.00 0.00 78 ASP A N 8
ATOM 13365 C CA . ASP A 1 78 ? -4.849 9.326 -0.823 1.00 0.00 78 ASP A CA 8
ATOM 13366 C C . ASP A 1 78 ? -3.651 9.542 0.091 1.00 0.00 78 ASP A C 8
ATOM 13367 O O . ASP A 1 78 ? -3.099 8.590 0.637 1.00 0.00 78 ASP A O 8
ATOM 13376 N N . GLU A 1 79 ? -3.265 10.803 0.276 1.00 0.00 79 GLU A N 8
ATOM 13377 C CA . GLU A 1 79 ? -2.141 11.147 1.145 1.00 0.00 79 GLU A CA 8
ATOM 13378 C C . GLU A 1 79 ? -2.388 10.643 2.559 1.00 0.00 79 GLU A C 8
ATOM 13379 O O . GLU A 1 79 ? -1.449 10.278 3.252 1.00 0.00 79 GLU A O 8
ATOM 13391 N N . GLN A 1 80 ? -3.655 10.605 2.971 1.00 0.00 80 GLN A N 8
ATOM 13392 C CA . GLN A 1 80 ? -4.007 10.152 4.312 1.00 0.00 80 GLN A CA 8
ATOM 13393 C C . GLN A 1 80 ? -3.512 8.732 4.508 1.00 0.00 80 GLN A C 8
ATOM 13394 O O . GLN A 1 80 ? -3.188 8.320 5.610 1.00 0.00 80 GLN A O 8
ATOM 13408 N N . TYR A 1 81 ? -3.457 8.005 3.405 1.00 0.00 81 TYR A N 8
ATOM 13409 C CA . TYR A 1 81 ? -3.074 6.616 3.403 1.00 0.00 81 TYR A CA 8
ATOM 13410 C C . TYR A 1 81 ? -1.569 6.477 3.367 1.00 0.00 81 TYR A C 8
ATOM 13411 O O . TYR A 1 81 ? -0.999 5.615 4.039 1.00 0.00 81 TYR A O 8
ATOM 13429 N N . VAL A 1 82 ? -0.928 7.327 2.578 1.00 0.00 82 VAL A N 8
ATOM 13430 C CA . VAL A 1 82 ? 0.492 7.306 2.451 1.00 0.00 82 VAL A CA 8
ATOM 13431 C C . VAL A 1 82 ? 1.137 7.605 3.802 1.00 0.00 82 VAL A C 8
ATOM 13432 O O . VAL A 1 82 ? 1.976 6.846 4.289 1.00 0.00 82 VAL A O 8
ATOM 13445 N N . ARG A 1 83 ? 0.677 8.677 4.424 1.00 0.00 83 ARG A N 8
ATOM 13446 C CA . ARG A 1 83 ? 1.095 9.020 5.772 1.00 0.00 83 ARG A CA 8
ATOM 13447 C C . ARG A 1 83 ? 0.525 8.061 6.793 1.00 0.00 83 ARG A C 8
ATOM 13448 O O . ARG A 1 83 ? 1.096 7.901 7.857 1.00 0.00 83 ARG A O 8
ATOM 13469 N N . PHE A 1 84 ? -0.611 7.437 6.500 1.00 0.00 84 PHE A N 8
ATOM 13470 C CA . PHE A 1 84 ? -1.152 6.453 7.439 1.00 0.00 84 PHE A CA 8
ATOM 13471 C C . PHE A 1 84 ? -0.100 5.376 7.680 1.00 0.00 84 PHE A C 8
ATOM 13472 O O . PHE A 1 84 ? 0.205 5.019 8.825 1.00 0.00 84 PHE A O 8
ATOM 13489 N N . ILE A 1 85 ? 0.492 4.894 6.595 1.00 0.00 85 ILE A N 8
ATOM 13490 C CA . ILE A 1 85 ? 1.534 3.891 6.700 1.00 0.00 85 ILE A CA 8
ATOM 13491 C C . ILE A 1 85 ? 2.838 4.518 7.174 1.00 0.00 85 ILE A C 8
ATOM 13492 O O . ILE A 1 85 ? 3.454 4.014 8.103 1.00 0.00 85 ILE A O 8
ATOM 13508 N N . ALA A 1 86 ? 3.235 5.620 6.545 1.00 0.00 86 ALA A N 8
ATOM 13509 C CA . ALA A 1 86 ? 4.442 6.353 6.930 1.00 0.00 86 ALA A CA 8
ATOM 13510 C C . ALA A 1 86 ? 4.501 6.622 8.429 1.00 0.00 86 ALA A C 8
ATOM 13511 O O . ALA A 1 86 ? 5.550 6.474 9.056 1.00 0.00 86 ALA A O 8
ATOM 13518 N N . GLN A 1 87 ? 3.367 7.004 8.999 1.00 0.00 87 GLN A N 8
ATOM 13519 C CA . GLN A 1 87 ? 3.305 7.348 10.405 1.00 0.00 87 GLN A CA 8
ATOM 13520 C C . GLN A 1 87 ? 3.439 6.103 11.268 1.00 0.00 87 GLN A C 8
ATOM 13521 O O . GLN A 1 87 ? 4.082 6.136 12.317 1.00 0.00 87 GLN A O 8
ATOM 13535 N N . HIS A 1 88 ? 2.836 5.003 10.825 1.00 0.00 88 HIS A N 8
ATOM 13536 C CA . HIS A 1 88 ? 2.873 3.774 11.610 1.00 0.00 88 HIS A CA 8
ATOM 13537 C C . HIS A 1 88 ? 4.115 2.939 11.285 1.00 0.00 88 HIS A C 8
ATOM 13538 O O . HIS A 1 88 ? 4.416 1.972 11.983 1.00 0.00 88 HIS A O 8
ATOM 13553 N N . PHE A 1 89 ? 4.827 3.302 10.226 1.00 0.00 89 PHE A N 8
ATOM 13554 C CA . PHE A 1 89 ? 6.016 2.567 9.819 1.00 0.00 89 PHE A CA 8
ATOM 13555 C C . PHE A 1 89 ? 6.946 3.453 8.988 1.00 0.00 89 PHE A C 8
ATOM 13556 O O . PHE A 1 89 ? 6.654 3.766 7.834 1.00 0.00 89 PHE A O 8
ATOM 13573 N N . PRO A 1 90 ? 8.061 3.890 9.594 1.00 0.00 90 PRO A N 8
ATOM 13574 C CA . PRO A 1 90 ? 9.098 4.685 8.919 1.00 0.00 90 PRO A CA 8
ATOM 13575 C C . PRO A 1 90 ? 9.662 4.006 7.669 1.00 0.00 90 PRO A C 8
ATOM 13576 O O . PRO A 1 90 ? 9.666 2.779 7.556 1.00 0.00 90 PRO A O 8
ATOM 13587 N N . CYS A 1 91 ? 10.138 4.821 6.728 1.00 0.00 91 CYS A N 8
ATOM 13588 C CA . CYS A 1 91 ? 10.725 4.320 5.499 1.00 0.00 91 CYS A CA 8
ATOM 13589 C C . CYS A 1 91 ? 12.039 3.627 5.772 1.00 0.00 91 CYS A C 8
ATOM 13590 O O . CYS A 1 91 ? 12.865 4.103 6.555 1.00 0.00 91 CYS A O 8
ATOM 13598 N N . ALA A 1 92 ? 12.205 2.495 5.126 1.00 0.00 92 ALA A N 8
ATOM 13599 C CA . ALA A 1 92 ? 13.446 1.750 5.187 1.00 0.00 92 ALA A CA 8
ATOM 13600 C C . ALA A 1 92 ? 14.571 2.557 4.546 1.00 0.00 92 ALA A C 8
ATOM 13601 O O . ALA A 1 92 ? 14.322 3.428 3.715 1.00 0.00 92 ALA A O 8
ATOM 13608 N N . PRO A 1 93 ? 15.822 2.297 4.942 1.00 0.00 93 PRO A N 8
ATOM 13609 C CA . PRO A 1 93 ? 16.989 2.982 4.378 1.00 0.00 93 PRO A CA 8
ATOM 13610 C C . PRO A 1 93 ? 17.395 2.435 3.011 1.00 0.00 93 PRO A C 8
ATOM 13611 O O . PRO A 1 93 ? 18.565 2.506 2.624 1.00 0.00 93 PRO A O 8
ATOM 13622 N N . GLU A 1 94 ? 16.414 1.906 2.292 1.00 0.00 94 GLU A N 8
ATOM 13623 C CA . GLU A 1 94 ? 16.624 1.272 0.995 1.00 0.00 94 GLU A CA 8
ATOM 13624 C C . GLU A 1 94 ? 17.599 0.103 1.138 1.00 0.00 94 GLU A C 8
ATOM 13625 O O . GLU A 1 94 ? 18.557 -0.037 0.372 1.00 0.00 94 GLU A O 8
ATOM 13637 N N . GLU A 1 95 ? 17.343 -0.724 2.144 1.00 0.00 95 GLU A N 8
ATOM 13638 C CA . GLU A 1 95 ? 18.171 -1.888 2.440 1.00 0.00 95 GLU A CA 8
ATOM 13639 C C . GLU A 1 95 ? 17.323 -3.157 2.362 1.00 0.00 95 GLU A C 8
ATOM 13640 O O . GLU A 1 95 ? 16.281 -3.166 1.704 1.00 0.00 95 GLU A O 8
ATOM 13652 N N . GLU A 1 96 ? 17.778 -4.223 3.021 1.00 0.00 96 GLU A N 8
ATOM 13653 C CA . GLU A 1 96 ? 17.034 -5.486 3.087 1.00 0.00 96 GLU A CA 8
ATOM 13654 C C . GLU A 1 96 ? 16.902 -6.121 1.703 1.00 0.00 96 GLU A C 8
ATOM 13655 O O . GLU A 1 96 ? 15.881 -6.743 1.387 1.00 0.00 96 GLU A O 8
ATOM 13667 N N . LYS A 1 97 ? 17.955 -5.966 0.896 1.00 0.00 97 LYS A N 8
ATOM 13668 C CA . LYS A 1 97 ? 17.990 -6.482 -0.474 1.00 0.00 97 LYS A CA 8
ATOM 13669 C C . LYS A 1 97 ? 16.854 -5.886 -1.307 1.00 0.00 97 LYS A C 8
ATOM 13670 O O . LYS A 1 97 ? 15.877 -6.568 -1.618 1.00 0.00 97 LYS A O 8
ATOM 13689 N N . PRO A 1 98 ? 16.978 -4.606 -1.682 1.00 0.00 98 PRO A N 8
ATOM 13690 C CA . PRO A 1 98 ? 15.945 -3.890 -2.429 1.00 0.00 98 PRO A CA 8
ATOM 13691 C C . PRO A 1 98 ? 15.847 -4.374 -3.868 1.00 0.00 98 PRO A C 8
ATOM 13692 O O . PRO A 1 98 ? 16.844 -4.393 -4.592 1.00 0.00 98 PRO A O 8
ATOM 13703 N N . PRO A 1 99 ? 14.640 -4.779 -4.300 1.00 0.00 99 PRO A N 8
ATOM 13704 C CA . PRO A 1 99 ? 14.387 -5.170 -5.689 1.00 0.00 99 PRO A CA 8
ATOM 13705 C C . PRO A 1 99 ? 14.708 -4.025 -6.642 1.00 0.00 99 PRO A C 8
ATOM 13706 O O . PRO A 1 99 ? 15.126 -4.238 -7.781 1.00 0.00 99 PRO A O 8
ATOM 13717 N N . GLU A 1 100 ? 14.499 -2.809 -6.155 1.00 0.00 100 GLU A N 8
ATOM 13718 C CA . GLU A 1 100 ? 14.912 -1.605 -6.853 1.00 0.00 100 GLU A CA 8
ATOM 13719 C C . GLU A 1 100 ? 15.175 -0.500 -5.836 1.00 0.00 100 GLU A C 8
ATOM 13720 O O . GLU A 1 100 ? 16.319 -0.255 -5.461 1.00 0.00 100 GLU A O 8
ATOM 13732 N N . ILE A 1 101 ? 14.110 0.142 -5.365 1.00 0.00 101 ILE A N 8
ATOM 13733 C CA . ILE A 1 101 ? 14.232 1.197 -4.363 1.00 0.00 101 ILE A CA 8
ATOM 13734 C C . ILE A 1 101 ? 13.154 1.063 -3.293 1.00 0.00 101 ILE A C 8
ATOM 13735 O O . ILE A 1 101 ? 13.042 1.910 -2.407 1.00 0.00 101 ILE A O 8
ATOM 13751 N N . ASP A 1 102 ? 12.337 0.013 -3.427 1.00 0.00 102 ASP A N 8
ATOM 13752 C CA . ASP A 1 102 ? 11.278 -0.317 -2.462 1.00 0.00 102 ASP A CA 8
ATOM 13753 C C . ASP A 1 102 ? 10.184 0.736 -2.467 1.00 0.00 102 ASP A C 8
ATOM 13754 O O . ASP A 1 102 ? 9.304 0.741 -1.613 1.00 0.00 102 ASP A O 8
ATOM 13763 N N . ALA A 1 103 ? 10.232 1.600 -3.462 1.00 0.00 103 ALA A N 8
ATOM 13764 C CA . ALA A 1 103 ? 9.294 2.703 -3.569 1.00 0.00 103 ALA A CA 8
ATOM 13765 C C . ALA A 1 103 ? 8.563 2.654 -4.908 1.00 0.00 103 ALA A C 8
ATOM 13766 O O . ALA A 1 103 ? 8.306 1.572 -5.435 1.00 0.00 103 ALA A O 8
ATOM 13773 N N . LEU A 1 104 ? 8.231 3.826 -5.441 1.00 0.00 104 LEU A N 8
ATOM 13774 C CA . LEU A 1 104 ? 7.550 3.955 -6.731 1.00 0.00 104 LEU A CA 8
ATOM 13775 C C . LEU A 1 104 ? 8.271 3.214 -7.857 1.00 0.00 104 LEU A C 8
ATOM 13776 O O . LEU A 1 104 ? 7.645 2.834 -8.847 1.00 0.00 104 LEU A O 8
ATOM 13792 N N . GLU A 1 105 ? 9.586 3.030 -7.699 1.00 0.00 105 GLU A N 8
ATOM 13793 C CA . GLU A 1 105 ? 10.416 2.384 -8.717 1.00 0.00 105 GLU A CA 8
ATOM 13794 C C . GLU A 1 105 ? 10.485 3.262 -9.961 1.00 0.00 105 GLU A C 8
ATOM 13795 O O . GLU A 1 105 ? 10.253 4.470 -9.892 1.00 0.00 105 GLU A O 8
ATOM 13807 N N . LEU A 1 106 ? 10.818 2.667 -11.092 1.00 0.00 106 LEU A N 8
ATOM 13808 C CA . LEU A 1 106 ? 10.824 3.393 -12.351 1.00 0.00 106 LEU A CA 8
ATOM 13809 C C . LEU A 1 106 ? 9.439 3.311 -12.981 1.00 0.00 106 LEU A C 8
ATOM 13810 O O . LEU A 1 106 ? 9.273 2.739 -14.061 1.00 0.00 106 LEU A O 8
ATOM 13826 N N . LYS A 1 107 ? 8.451 3.878 -12.277 1.00 0.00 107 LYS A N 8
ATOM 13827 C CA . LYS A 1 107 ? 7.038 3.777 -12.652 1.00 0.00 107 LYS A CA 8
ATOM 13828 C C . LYS A 1 107 ? 6.547 2.349 -12.436 1.00 0.00 107 LYS A C 8
ATOM 13829 O O . LYS A 1 107 ? 5.791 2.070 -11.505 1.00 0.00 107 LYS A O 8
ATOM 13848 N N . THR A 1 108 ? 6.993 1.455 -13.302 1.00 0.00 108 THR A N 8
ATOM 13849 C CA . THR A 1 108 ? 6.681 0.042 -13.217 1.00 0.00 108 THR A CA 8
ATOM 13850 C C . THR A 1 108 ? 7.718 -0.729 -14.024 1.00 0.00 108 THR A C 8
ATOM 13851 O O . THR A 1 108 ? 7.854 -0.510 -15.228 1.00 0.00 108 THR A O 8
ATOM 13862 N N . GLN A 1 109 ? 8.465 -1.606 -13.365 1.00 0.00 109 GLN A N 8
ATOM 13863 C CA . GLN A 1 109 ? 9.563 -2.305 -14.020 1.00 0.00 109 GLN A CA 8
ATOM 13864 C C . GLN A 1 109 ? 9.057 -3.421 -14.930 1.00 0.00 109 GLN A C 8
ATOM 13865 O O . GLN A 1 109 ? 9.069 -4.598 -14.566 1.00 0.00 109 GLN A O 8
ATOM 13879 N N . LYS A 1 110 ? 8.600 -3.032 -16.107 1.00 0.00 110 LYS A N 8
ATOM 13880 C CA . LYS A 1 110 ? 8.187 -3.975 -17.133 1.00 0.00 110 LYS A CA 8
ATOM 13881 C C . LYS A 1 110 ? 8.310 -3.319 -18.497 1.00 0.00 110 LYS A C 8
ATOM 13882 O O . LYS A 1 110 ? 8.323 -2.091 -18.602 1.00 0.00 110 LYS A O 8
ATOM 13901 N N . GLY A 1 111 ? 8.388 -4.133 -19.537 1.00 0.00 111 GLY A N 8
ATOM 13902 C CA . GLY A 1 111 ? 8.514 -3.611 -20.881 1.00 0.00 111 GLY A CA 8
ATOM 13903 C C . GLY A 1 111 ? 7.176 -3.502 -21.578 1.00 0.00 111 GLY A C 8
ATOM 13904 O O . GLY A 1 111 ? 7.048 -3.850 -22.749 1.00 0.00 111 GLY A O 8
ATOM 13908 N N . PHE A 1 112 ? 6.176 -3.023 -20.853 1.00 0.00 112 PHE A N 8
ATOM 13909 C CA . PHE A 1 112 ? 4.829 -2.899 -21.388 1.00 0.00 112 PHE A CA 8
ATOM 13910 C C . PHE A 1 112 ? 4.267 -1.524 -21.062 1.00 0.00 112 PHE A C 8
ATOM 13911 O O . PHE A 1 112 ? 4.237 -0.664 -21.964 1.00 0.00 112 PHE A O 8
ATOM 13929 N N . GLY A 1 1 ? 8.364 -0.623 -11.372 1.00 0.00 1 GLY A N 9
ATOM 13930 C CA . GLY A 1 1 ? 7.109 -0.020 -11.880 1.00 0.00 1 GLY A CA 9
ATOM 13931 C C . GLY A 1 1 ? 5.991 -1.035 -11.991 1.00 0.00 1 GLY A C 9
ATOM 13932 O O . GLY A 1 1 ? 5.298 -1.101 -13.010 1.00 0.00 1 GLY A O 9
ATOM 13939 N N . SER A 1 2 ? 5.815 -1.835 -10.946 1.00 0.00 2 SER A N 9
ATOM 13940 C CA . SER A 1 2 ? 4.749 -2.823 -10.913 1.00 0.00 2 SER A CA 9
ATOM 13941 C C . SER A 1 2 ? 3.401 -2.121 -10.778 1.00 0.00 2 SER A C 9
ATOM 13942 O O . SER A 1 2 ? 2.391 -2.569 -11.320 1.00 0.00 2 SER A O 9
ATOM 13950 N N . ALA A 1 3 ? 3.408 -1.005 -10.067 1.00 0.00 3 ALA A N 9
ATOM 13951 C CA . ALA A 1 3 ? 2.222 -0.189 -9.902 1.00 0.00 3 ALA A CA 9
ATOM 13952 C C . ALA A 1 3 ? 2.547 1.264 -10.209 1.00 0.00 3 ALA A C 9
ATOM 13953 O O . ALA A 1 3 ? 3.596 1.771 -9.807 1.00 0.00 3 ALA A O 9
ATOM 13960 N N . MET A 1 4 ? 1.657 1.923 -10.939 1.00 0.00 4 MET A N 9
ATOM 13961 C CA . MET A 1 4 ? 1.863 3.315 -11.325 1.00 0.00 4 MET A CA 9
ATOM 13962 C C . MET A 1 4 ? 1.468 4.248 -10.188 1.00 0.00 4 MET A C 9
ATOM 13963 O O . MET A 1 4 ? 0.486 4.005 -9.482 1.00 0.00 4 MET A O 9
ATOM 13977 N N . GLY A 1 5 ? 2.234 5.313 -10.019 1.00 0.00 5 GLY A N 9
ATOM 13978 C CA . GLY A 1 5 ? 2.043 6.186 -8.883 1.00 0.00 5 GLY A CA 9
ATOM 13979 C C . GLY A 1 5 ? 1.321 7.470 -9.226 1.00 0.00 5 GLY A C 9
ATOM 13980 O O . GLY A 1 5 ? 1.096 7.782 -10.394 1.00 0.00 5 GLY A O 9
ATOM 13984 N N . HIS A 1 6 ? 0.955 8.204 -8.190 1.00 0.00 6 HIS A N 9
ATOM 13985 C CA . HIS A 1 6 ? 0.291 9.487 -8.336 1.00 0.00 6 HIS A CA 9
ATOM 13986 C C . HIS A 1 6 ? 0.898 10.474 -7.348 1.00 0.00 6 HIS A C 9
ATOM 13987 O O . HIS A 1 6 ? 1.102 10.142 -6.180 1.00 0.00 6 HIS A O 9
ATOM 14002 N N . MET A 1 7 ? 1.201 11.673 -7.825 1.00 0.00 7 MET A N 9
ATOM 14003 C CA . MET A 1 7 ? 1.824 12.689 -6.992 1.00 0.00 7 MET A CA 9
ATOM 14004 C C . MET A 1 7 ? 0.883 13.140 -5.885 1.00 0.00 7 MET A C 9
ATOM 14005 O O . MET A 1 7 ? -0.241 13.572 -6.142 1.00 0.00 7 MET A O 9
ATOM 14019 N N . VAL A 1 8 ? 1.357 13.016 -4.658 1.00 0.00 8 VAL A N 9
ATOM 14020 C CA . VAL A 1 8 ? 0.606 13.393 -3.482 1.00 0.00 8 VAL A CA 9
ATOM 14021 C C . VAL A 1 8 ? 1.617 13.455 -2.341 1.00 0.00 8 VAL A C 9
ATOM 14022 O O . VAL A 1 8 ? 2.742 13.904 -2.564 1.00 0.00 8 VAL A O 9
ATOM 14035 N N . LYS A 1 9 ? 1.272 13.024 -1.151 1.00 0.00 9 LYS A N 9
ATOM 14036 C CA . LYS A 1 9 ? 2.267 12.899 -0.098 1.00 0.00 9 LYS A CA 9
ATOM 14037 C C . LYS A 1 9 ? 3.144 11.670 -0.338 1.00 0.00 9 LYS A C 9
ATOM 14038 O O . LYS A 1 9 ? 3.281 10.811 0.533 1.00 0.00 9 LYS A O 9
ATOM 14057 N N . ILE A 1 10 ? 3.726 11.581 -1.535 1.00 0.00 10 ILE A N 9
ATOM 14058 C CA . ILE A 1 10 ? 4.627 10.501 -1.859 1.00 0.00 10 ILE A CA 9
ATOM 14059 C C . ILE A 1 10 ? 5.950 11.047 -2.375 1.00 0.00 10 ILE A C 9
ATOM 14060 O O . ILE A 1 10 ? 6.067 11.466 -3.526 1.00 0.00 10 ILE A O 9
ATOM 14076 N N . SER A 1 11 ? 6.931 11.052 -1.498 1.00 0.00 11 SER A N 9
ATOM 14077 C CA . SER A 1 11 ? 8.305 11.306 -1.867 1.00 0.00 11 SER A CA 9
ATOM 14078 C C . SER A 1 11 ? 8.995 9.958 -2.042 1.00 0.00 11 SER A C 9
ATOM 14079 O O . SER A 1 11 ? 8.318 8.926 -1.990 1.00 0.00 11 SER A O 9
ATOM 14087 N N . HIS A 1 12 ? 10.310 9.944 -2.243 1.00 0.00 12 HIS A N 9
ATOM 14088 C CA . HIS A 1 12 ? 11.044 8.682 -2.342 1.00 0.00 12 HIS A CA 9
ATOM 14089 C C . HIS A 1 12 ? 10.753 7.844 -1.111 1.00 0.00 12 HIS A C 9
ATOM 14090 O O . HIS A 1 12 ? 10.358 6.675 -1.191 1.00 0.00 12 HIS A O 9
ATOM 14105 N N . GLU A 1 13 ? 10.935 8.484 0.031 1.00 0.00 13 GLU A N 9
ATOM 14106 C CA . GLU A 1 13 ? 10.718 7.862 1.319 1.00 0.00 13 GLU A CA 9
ATOM 14107 C C . GLU A 1 13 ? 9.280 7.384 1.470 1.00 0.00 13 GLU A C 9
ATOM 14108 O O . GLU A 1 13 ? 9.031 6.318 2.026 1.00 0.00 13 GLU A O 9
ATOM 14120 N N . ASP A 1 14 ? 8.330 8.149 0.944 1.00 0.00 14 ASP A N 9
ATOM 14121 C CA . ASP A 1 14 ? 6.934 7.851 1.176 1.00 0.00 14 ASP A CA 9
ATOM 14122 C C . ASP A 1 14 ? 6.518 6.573 0.485 1.00 0.00 14 ASP A C 9
ATOM 14123 O O . ASP A 1 14 ? 5.940 5.695 1.115 1.00 0.00 14 ASP A O 9
ATOM 14132 N N . THR A 1 15 ? 6.848 6.441 -0.789 1.00 0.00 15 THR A N 9
ATOM 14133 C CA . THR A 1 15 ? 6.487 5.243 -1.528 1.00 0.00 15 THR A CA 9
ATOM 14134 C C . THR A 1 15 ? 7.098 4.008 -0.876 1.00 0.00 15 THR A C 9
ATOM 14135 O O . THR A 1 15 ? 6.466 2.951 -0.812 1.00 0.00 15 THR A O 9
ATOM 14146 N N . GLN A 1 16 ? 8.324 4.163 -0.376 1.00 0.00 16 GLN A N 9
ATOM 14147 C CA . GLN A 1 16 ? 9.035 3.064 0.267 1.00 0.00 16 GLN A CA 9
ATOM 14148 C C . GLN A 1 16 ? 8.261 2.506 1.461 1.00 0.00 16 GLN A C 9
ATOM 14149 O O . GLN A 1 16 ? 8.098 1.293 1.577 1.00 0.00 16 GLN A O 9
ATOM 14163 N N . ARG A 1 17 ? 7.766 3.380 2.341 1.00 0.00 17 ARG A N 9
ATOM 14164 C CA . ARG A 1 17 ? 7.082 2.907 3.545 1.00 0.00 17 ARG A CA 9
ATOM 14165 C C . ARG A 1 17 ? 5.794 2.188 3.201 1.00 0.00 17 ARG A C 9
ATOM 14166 O O . ARG A 1 17 ? 5.515 1.117 3.738 1.00 0.00 17 ARG A O 9
ATOM 14187 N N . ILE A 1 18 ? 5.012 2.777 2.307 1.00 0.00 18 ILE A N 9
ATOM 14188 C CA . ILE A 1 18 ? 3.716 2.204 1.945 1.00 0.00 18 ILE A CA 9
ATOM 14189 C C . ILE A 1 18 ? 3.841 0.751 1.501 1.00 0.00 18 ILE A C 9
ATOM 14190 O O . ILE A 1 18 ? 3.130 -0.118 2.012 1.00 0.00 18 ILE A O 9
ATOM 14206 N N . LYS A 1 19 ? 4.751 0.480 0.570 1.00 0.00 19 LYS A N 9
ATOM 14207 C CA . LYS A 1 19 ? 4.926 -0.880 0.080 1.00 0.00 19 LYS A CA 9
ATOM 14208 C C . LYS A 1 19 ? 5.349 -1.788 1.203 1.00 0.00 19 LYS A C 9
ATOM 14209 O O . LYS A 1 19 ? 4.695 -2.793 1.497 1.00 0.00 19 LYS A O 9
ATOM 14228 N N . THR A 1 20 ? 6.455 -1.410 1.829 1.00 0.00 20 THR A N 9
ATOM 14229 C CA . THR A 1 20 ? 7.136 -2.278 2.752 1.00 0.00 20 THR A CA 9
ATOM 14230 C C . THR A 1 20 ? 6.219 -2.702 3.889 1.00 0.00 20 THR A C 9
ATOM 14231 O O . THR A 1 20 ? 6.243 -3.858 4.323 1.00 0.00 20 THR A O 9
ATOM 14242 N N . ALA A 1 21 ? 5.386 -1.781 4.349 1.00 0.00 21 ALA A N 9
ATOM 14243 C CA . ALA A 1 21 ? 4.531 -2.068 5.467 1.00 0.00 21 ALA A CA 9
ATOM 14244 C C . ALA A 1 21 ? 3.402 -2.991 5.060 1.00 0.00 21 ALA A C 9
ATOM 14245 O O . ALA A 1 21 ? 3.287 -4.091 5.570 1.00 0.00 21 ALA A O 9
ATOM 14252 N N . PHE A 1 22 ? 2.612 -2.550 4.100 1.00 0.00 22 PHE A N 9
ATOM 14253 C CA . PHE A 1 22 ? 1.482 -3.317 3.591 1.00 0.00 22 PHE A CA 9
ATOM 14254 C C . PHE A 1 22 ? 1.843 -4.803 3.405 1.00 0.00 22 PHE A C 9
ATOM 14255 O O . PHE A 1 22 ? 1.286 -5.655 4.104 1.00 0.00 22 PHE A O 9
ATOM 14272 N N . LEU A 1 23 ? 2.841 -5.100 2.586 1.00 0.00 23 LEU A N 9
ATOM 14273 C CA . LEU A 1 23 ? 3.216 -6.489 2.294 1.00 0.00 23 LEU A CA 9
ATOM 14274 C C . LEU A 1 23 ? 3.654 -7.250 3.555 1.00 0.00 23 LEU A C 9
ATOM 14275 O O . LEU A 1 23 ? 3.063 -8.291 3.927 1.00 0.00 23 LEU A O 9
ATOM 14291 N N . SER A 1 24 ? 4.676 -6.702 4.219 1.00 0.00 24 SER A N 9
ATOM 14292 C CA . SER A 1 24 ? 5.314 -7.351 5.358 1.00 0.00 24 SER A CA 9
ATOM 14293 C C . SER A 1 24 ? 4.348 -7.529 6.517 1.00 0.00 24 SER A C 9
ATOM 14294 O O . SER A 1 24 ? 4.455 -8.480 7.297 1.00 0.00 24 SER A O 9
ATOM 14302 N N . TYR A 1 25 ? 3.397 -6.618 6.609 1.00 0.00 25 TYR A N 9
ATOM 14303 C CA . TYR A 1 25 ? 2.458 -6.602 7.709 1.00 0.00 25 TYR A CA 9
ATOM 14304 C C . TYR A 1 25 ? 1.492 -7.755 7.631 1.00 0.00 25 TYR A C 9
ATOM 14305 O O . TYR A 1 25 ? 1.239 -8.422 8.635 1.00 0.00 25 TYR A O 9
ATOM 14323 N N . ALA A 1 26 ? 0.923 -7.983 6.462 1.00 0.00 26 ALA A N 9
ATOM 14324 C CA . ALA A 1 26 ? -0.066 -9.029 6.356 1.00 0.00 26 ALA A CA 9
ATOM 14325 C C . ALA A 1 26 ? 0.562 -10.409 6.425 1.00 0.00 26 ALA A C 9
ATOM 14326 O O . ALA A 1 26 ? 0.390 -11.126 7.411 1.00 0.00 26 ALA A O 9
ATOM 14333 N N . GLN A 1 27 ? 1.289 -10.793 5.386 1.00 0.00 27 GLN A N 9
ATOM 14334 C CA . GLN A 1 27 ? 1.925 -12.099 5.386 1.00 0.00 27 GLN A CA 9
ATOM 14335 C C . GLN A 1 27 ? 3.434 -11.985 5.334 1.00 0.00 27 GLN A C 9
ATOM 14336 O O . GLN A 1 27 ? 4.157 -12.817 5.876 1.00 0.00 27 GLN A O 9
ATOM 14350 N N . GLY A 1 28 ? 3.898 -10.936 4.670 1.00 0.00 28 GLY A N 9
ATOM 14351 C CA . GLY A 1 28 ? 5.260 -10.917 4.189 1.00 0.00 28 GLY A CA 9
ATOM 14352 C C . GLY A 1 28 ? 5.317 -11.261 2.710 1.00 0.00 28 GLY A C 9
ATOM 14353 O O . GLY A 1 28 ? 6.345 -11.076 2.060 1.00 0.00 28 GLY A O 9
ATOM 14357 N N . GLN A 1 29 ? 4.203 -11.777 2.184 1.00 0.00 29 GLN A N 9
ATOM 14358 C CA . GLN A 1 29 ? 4.106 -12.143 0.771 1.00 0.00 29 GLN A CA 9
ATOM 14359 C C . GLN A 1 29 ? 3.905 -10.921 -0.132 1.00 0.00 29 GLN A C 9
ATOM 14360 O O . GLN A 1 29 ? 4.097 -9.782 0.293 1.00 0.00 29 GLN A O 9
ATOM 14374 N N . ASP A 1 30 ? 3.510 -11.179 -1.380 1.00 0.00 30 ASP A N 9
ATOM 14375 C CA . ASP A 1 30 ? 3.399 -10.135 -2.403 1.00 0.00 30 ASP A CA 9
ATOM 14376 C C . ASP A 1 30 ? 2.014 -9.493 -2.412 1.00 0.00 30 ASP A C 9
ATOM 14377 O O . ASP A 1 30 ? 1.720 -8.645 -3.255 1.00 0.00 30 ASP A O 9
ATOM 14386 N N . LYS A 1 31 ? 1.166 -9.906 -1.488 1.00 0.00 31 LYS A N 9
ATOM 14387 C CA . LYS A 1 31 ? -0.186 -9.392 -1.393 1.00 0.00 31 LYS A CA 9
ATOM 14388 C C . LYS A 1 31 ? -0.473 -9.101 0.055 1.00 0.00 31 LYS A C 9
ATOM 14389 O O . LYS A 1 31 ? 0.437 -9.138 0.864 1.00 0.00 31 LYS A O 9
ATOM 14408 N N . VAL A 1 32 ? -1.704 -8.762 0.378 1.00 0.00 32 VAL A N 9
ATOM 14409 C CA . VAL A 1 32 ? -2.083 -8.576 1.763 1.00 0.00 32 VAL A CA 9
ATOM 14410 C C . VAL A 1 32 ? -3.399 -9.232 2.096 1.00 0.00 32 VAL A C 9
ATOM 14411 O O . VAL A 1 32 ? -4.378 -9.108 1.359 1.00 0.00 32 VAL A O 9
ATOM 14424 N N . THR A 1 33 ? -3.410 -9.927 3.219 1.00 0.00 33 THR A N 9
ATOM 14425 C CA . THR A 1 33 ? -4.631 -10.460 3.745 1.00 0.00 33 THR A CA 9
ATOM 14426 C C . THR A 1 33 ? -5.492 -9.302 4.219 1.00 0.00 33 THR A C 9
ATOM 14427 O O . THR A 1 33 ? -4.997 -8.248 4.597 1.00 0.00 33 THR A O 9
ATOM 14438 N N . GLU A 1 34 ? -6.768 -9.539 4.266 1.00 0.00 34 GLU A N 9
ATOM 14439 C CA . GLU A 1 34 ? -7.749 -8.470 4.379 1.00 0.00 34 GLU A CA 9
ATOM 14440 C C . GLU A 1 34 ? -7.583 -7.621 5.644 1.00 0.00 34 GLU A C 9
ATOM 14441 O O . GLU A 1 34 ? -7.996 -6.471 5.668 1.00 0.00 34 GLU A O 9
ATOM 14453 N N . ALA A 1 35 ? -7.001 -8.202 6.680 1.00 0.00 35 ALA A N 9
ATOM 14454 C CA . ALA A 1 35 ? -6.835 -7.541 7.977 1.00 0.00 35 ALA A CA 9
ATOM 14455 C C . ALA A 1 35 ? -6.084 -6.227 7.831 1.00 0.00 35 ALA A C 9
ATOM 14456 O O . ALA A 1 35 ? -6.570 -5.168 8.236 1.00 0.00 35 ALA A O 9
ATOM 14463 N N . MET A 1 36 ? -4.896 -6.302 7.240 1.00 0.00 36 MET A N 9
ATOM 14464 C CA . MET A 1 36 ? -4.107 -5.118 6.979 1.00 0.00 36 MET A CA 9
ATOM 14465 C C . MET A 1 36 ? -4.810 -4.242 5.971 1.00 0.00 36 MET A C 9
ATOM 14466 O O . MET A 1 36 ? -4.629 -3.026 5.944 1.00 0.00 36 MET A O 9
ATOM 14480 N N . ILE A 1 37 ? -5.635 -4.864 5.150 1.00 0.00 37 ILE A N 9
ATOM 14481 C CA . ILE A 1 37 ? -6.368 -4.122 4.152 1.00 0.00 37 ILE A CA 9
ATOM 14482 C C . ILE A 1 37 ? -7.418 -3.230 4.817 1.00 0.00 37 ILE A C 9
ATOM 14483 O O . ILE A 1 37 ? -7.615 -2.076 4.430 1.00 0.00 37 ILE A O 9
ATOM 14499 N N . ASP A 1 38 ? -8.066 -3.780 5.839 1.00 0.00 38 ASP A N 9
ATOM 14500 C CA . ASP A 1 38 ? -9.003 -3.066 6.672 1.00 0.00 38 ASP A CA 9
ATOM 14501 C C . ASP A 1 38 ? -8.344 -1.871 7.346 1.00 0.00 38 ASP A C 9
ATOM 14502 O O . ASP A 1 38 ? -8.971 -0.829 7.519 1.00 0.00 38 ASP A O 9
ATOM 14511 N N . GLN A 1 39 ? -7.076 -2.027 7.722 1.00 0.00 39 GLN A N 9
ATOM 14512 C CA . GLN A 1 39 ? -6.312 -0.938 8.310 1.00 0.00 39 GLN A CA 9
ATOM 14513 C C . GLN A 1 39 ? -6.309 0.255 7.373 1.00 0.00 39 GLN A C 9
ATOM 14514 O O . GLN A 1 39 ? -6.645 1.380 7.762 1.00 0.00 39 GLN A O 9
ATOM 14528 N N . LEU A 1 40 ? -5.961 -0.010 6.129 1.00 0.00 40 LEU A N 9
ATOM 14529 C CA . LEU A 1 40 ? -5.891 1.033 5.138 1.00 0.00 40 LEU A CA 9
ATOM 14530 C C . LEU A 1 40 ? -7.279 1.572 4.848 1.00 0.00 40 LEU A C 9
ATOM 14531 O O . LEU A 1 40 ? -7.506 2.762 4.953 1.00 0.00 40 LEU A O 9
ATOM 14547 N N . ILE A 1 41 ? -8.215 0.690 4.551 1.00 0.00 41 ILE A N 9
ATOM 14548 C CA . ILE A 1 41 ? -9.566 1.101 4.171 1.00 0.00 41 ILE A CA 9
ATOM 14549 C C . ILE A 1 41 ? -10.256 1.913 5.278 1.00 0.00 41 ILE A C 9
ATOM 14550 O O . ILE A 1 41 ? -10.881 2.934 5.003 1.00 0.00 41 ILE A O 9
ATOM 14566 N N . CYS A 1 42 ? -10.120 1.482 6.524 1.00 0.00 42 CYS A N 9
ATOM 14567 C CA . CYS A 1 42 ? -10.722 2.191 7.654 1.00 0.00 42 CYS A CA 9
ATOM 14568 C C . CYS A 1 42 ? -9.944 3.461 7.963 1.00 0.00 42 CYS A C 9
ATOM 14569 O O . CYS A 1 42 ? -10.370 4.309 8.755 1.00 0.00 42 CYS A O 9
ATOM 14577 N N . GLY A 1 43 ? -8.774 3.550 7.365 1.00 0.00 43 GLY A N 9
ATOM 14578 C CA . GLY A 1 43 ? -7.971 4.755 7.443 1.00 0.00 43 GLY A CA 9
ATOM 14579 C C . GLY A 1 43 ? -8.717 6.006 6.989 1.00 0.00 43 GLY A C 9
ATOM 14580 O O . GLY A 1 43 ? -8.818 6.977 7.741 1.00 0.00 43 GLY A O 9
ATOM 14584 N N . ALA A 1 44 ? -9.237 5.988 5.763 1.00 0.00 44 ALA A N 9
ATOM 14585 C CA . ALA A 1 44 ? -9.948 7.141 5.209 1.00 0.00 44 ALA A CA 9
ATOM 14586 C C . ALA A 1 44 ? -11.437 7.004 5.451 1.00 0.00 44 ALA A C 9
ATOM 14587 O O . ALA A 1 44 ? -12.073 7.867 6.062 1.00 0.00 44 ALA A O 9
ATOM 14594 N N . PHE A 1 45 ? -11.975 5.906 4.962 1.00 0.00 45 PHE A N 9
ATOM 14595 C CA . PHE A 1 45 ? -13.379 5.590 5.123 1.00 0.00 45 PHE A CA 9
ATOM 14596 C C . PHE A 1 45 ? -13.571 4.916 6.461 1.00 0.00 45 PHE A C 9
ATOM 14597 O O . PHE A 1 45 ? -12.593 4.538 7.096 1.00 0.00 45 PHE A O 9
ATOM 14614 N N . PRO A 1 46 ? -14.802 4.772 6.942 1.00 0.00 46 PRO A N 9
ATOM 14615 C CA . PRO A 1 46 ? -15.023 4.170 8.243 1.00 0.00 46 PRO A CA 9
ATOM 14616 C C . PRO A 1 46 ? -14.826 2.655 8.260 1.00 0.00 46 PRO A C 9
ATOM 14617 O O . PRO A 1 46 ? -14.373 2.056 7.280 1.00 0.00 46 PRO A O 9
ATOM 14628 N N . GLY A 1 47 ? -15.155 2.051 9.399 1.00 0.00 47 GLY A N 9
ATOM 14629 C CA . GLY A 1 47 ? -15.082 0.615 9.544 1.00 0.00 47 GLY A CA 9
ATOM 14630 C C . GLY A 1 47 ? -16.163 -0.072 8.746 1.00 0.00 47 GLY A C 9
ATOM 14631 O O . GLY A 1 47 ? -17.182 -0.500 9.291 1.00 0.00 47 GLY A O 9
ATOM 14635 N N . LEU A 1 48 ? -15.931 -0.158 7.451 1.00 0.00 48 LEU A N 9
ATOM 14636 C CA . LEU A 1 48 ? -16.882 -0.734 6.516 1.00 0.00 48 LEU A CA 9
ATOM 14637 C C . LEU A 1 48 ? -17.203 -2.176 6.864 1.00 0.00 48 LEU A C 9
ATOM 14638 O O . LEU A 1 48 ? -16.317 -2.952 7.240 1.00 0.00 48 LEU A O 9
ATOM 14654 N N . SER A 1 49 ? -18.476 -2.527 6.744 1.00 0.00 49 SER A N 9
ATOM 14655 C CA . SER A 1 49 ? -18.892 -3.909 6.850 1.00 0.00 49 SER A CA 9
ATOM 14656 C C . SER A 1 49 ? -18.342 -4.671 5.659 1.00 0.00 49 SER A C 9
ATOM 14657 O O . SER A 1 49 ? -18.023 -4.050 4.641 1.00 0.00 49 SER A O 9
ATOM 14665 N N . TRP A 1 50 ? -18.220 -5.982 5.752 1.00 0.00 50 TRP A N 9
ATOM 14666 C CA . TRP A 1 50 ? -17.541 -6.725 4.704 1.00 0.00 50 TRP A CA 9
ATOM 14667 C C . TRP A 1 50 ? -18.206 -6.508 3.347 1.00 0.00 50 TRP A C 9
ATOM 14668 O O . TRP A 1 50 ? -17.528 -6.456 2.327 1.00 0.00 50 TRP A O 9
ATOM 14689 N N . GLU A 1 51 ? -19.520 -6.347 3.345 1.00 0.00 51 GLU A N 9
ATOM 14690 C CA . GLU A 1 51 ? -20.254 -6.110 2.107 1.00 0.00 51 GLU A CA 9
ATOM 14691 C C . GLU A 1 51 ? -19.765 -4.831 1.423 1.00 0.00 51 GLU A C 9
ATOM 14692 O O . GLU A 1 51 ? -19.369 -4.844 0.253 1.00 0.00 51 GLU A O 9
ATOM 14704 N N . GLN A 1 52 ? -19.763 -3.736 2.167 1.00 0.00 52 GLN A N 9
ATOM 14705 C CA . GLN A 1 52 ? -19.339 -2.450 1.630 1.00 0.00 52 GLN A CA 9
ATOM 14706 C C . GLN A 1 52 ? -17.836 -2.402 1.404 1.00 0.00 52 GLN A C 9
ATOM 14707 O O . GLN A 1 52 ? -17.348 -1.710 0.512 1.00 0.00 52 GLN A O 9
ATOM 14721 N N . LEU A 1 53 ? -17.097 -3.129 2.209 1.00 0.00 53 LEU A N 9
ATOM 14722 C CA . LEU A 1 53 ? -15.660 -3.109 2.095 1.00 0.00 53 LEU A CA 9
ATOM 14723 C C . LEU A 1 53 ? -15.221 -3.932 0.888 1.00 0.00 53 LEU A C 9
ATOM 14724 O O . LEU A 1 53 ? -14.319 -3.537 0.154 1.00 0.00 53 LEU A O 9
ATOM 14740 N N . GLN A 1 54 ? -15.887 -5.058 0.662 1.00 0.00 54 GLN A N 9
ATOM 14741 C CA . GLN A 1 54 ? -15.543 -5.928 -0.451 1.00 0.00 54 GLN A CA 9
ATOM 14742 C C . GLN A 1 54 ? -15.758 -5.202 -1.774 1.00 0.00 54 GLN A C 9
ATOM 14743 O O . GLN A 1 54 ? -14.964 -5.354 -2.702 1.00 0.00 54 GLN A O 9
ATOM 14757 N N . GLU A 1 55 ? -16.822 -4.400 -1.852 1.00 0.00 55 GLU A N 9
ATOM 14758 C CA . GLU A 1 55 ? -17.096 -3.628 -3.055 1.00 0.00 55 GLU A CA 9
ATOM 14759 C C . GLU A 1 55 ? -16.061 -2.522 -3.224 1.00 0.00 55 GLU A C 9
ATOM 14760 O O . GLU A 1 55 ? -15.782 -2.094 -4.341 1.00 0.00 55 GLU A O 9
ATOM 14772 N N . LYS A 1 56 ? -15.512 -2.048 -2.111 1.00 0.00 56 LYS A N 9
ATOM 14773 C CA . LYS A 1 56 ? -14.442 -1.056 -2.148 1.00 0.00 56 LYS A CA 9
ATOM 14774 C C . LYS A 1 56 ? -13.278 -1.541 -3.006 1.00 0.00 56 LYS A C 9
ATOM 14775 O O . LYS A 1 56 ? -12.876 -0.879 -3.968 1.00 0.00 56 LYS A O 9
ATOM 14794 N N . LYS A 1 57 ? -12.757 -2.712 -2.664 1.00 0.00 57 LYS A N 9
ATOM 14795 C CA . LYS A 1 57 ? -11.549 -3.225 -3.302 1.00 0.00 57 LYS A CA 9
ATOM 14796 C C . LYS A 1 57 ? -11.872 -4.274 -4.365 1.00 0.00 57 LYS A C 9
ATOM 14797 O O . LYS A 1 57 ? -10.980 -4.988 -4.831 1.00 0.00 57 LYS A O 9
ATOM 14816 N N . LYS A 1 58 ? -13.146 -4.374 -4.731 1.00 0.00 58 LYS A N 9
ATOM 14817 C CA . LYS A 1 58 ? -13.591 -5.357 -5.719 1.00 0.00 58 LYS A CA 9
ATOM 14818 C C . LYS A 1 58 ? -12.805 -5.232 -7.022 1.00 0.00 58 LYS A C 9
ATOM 14819 O O . LYS A 1 58 ? -12.443 -4.128 -7.445 1.00 0.00 58 LYS A O 9
ATOM 14838 N N . GLY A 1 59 ? -12.529 -6.368 -7.642 1.00 0.00 59 GLY A N 9
ATOM 14839 C CA . GLY A 1 59 ? -11.829 -6.381 -8.908 1.00 0.00 59 GLY A CA 9
ATOM 14840 C C . GLY A 1 59 ? -10.409 -6.855 -8.782 1.00 0.00 59 GLY A C 9
ATOM 14841 O O . GLY A 1 59 ? -9.933 -7.629 -9.609 1.00 0.00 59 GLY A O 9
ATOM 14845 N N . ARG A 1 60 ? -9.723 -6.395 -7.752 1.00 0.00 60 ARG A N 9
ATOM 14846 C CA . ARG A 1 60 ? -8.300 -6.648 -7.648 1.00 0.00 60 ARG A CA 9
ATOM 14847 C C . ARG A 1 60 ? -7.916 -7.229 -6.288 1.00 0.00 60 ARG A C 9
ATOM 14848 O O . ARG A 1 60 ? -6.808 -7.728 -6.116 1.00 0.00 60 ARG A O 9
ATOM 14869 N N . ALA A 1 61 ? -8.826 -7.182 -5.328 1.00 0.00 61 ALA A N 9
ATOM 14870 C CA . ALA A 1 61 ? -8.536 -7.722 -4.007 1.00 0.00 61 ALA A CA 9
ATOM 14871 C C . ALA A 1 61 ? -9.168 -9.087 -3.848 1.00 0.00 61 ALA A C 9
ATOM 14872 O O . ALA A 1 61 ? -9.058 -9.700 -2.788 1.00 0.00 61 ALA A O 9
ATOM 14879 N N . ALA A 1 62 ? -9.829 -9.538 -4.918 1.00 0.00 62 ALA A N 9
ATOM 14880 C CA . ALA A 1 62 ? -10.356 -10.905 -5.018 1.00 0.00 62 ALA A CA 9
ATOM 14881 C C . ALA A 1 62 ? -11.001 -11.367 -3.720 1.00 0.00 62 ALA A C 9
ATOM 14882 O O . ALA A 1 62 ? -10.678 -12.445 -3.208 1.00 0.00 62 ALA A O 9
ATOM 14889 N N . ALA A 1 63 ? -11.908 -10.537 -3.204 1.00 0.00 63 ALA A N 9
ATOM 14890 C CA . ALA A 1 63 ? -12.524 -10.735 -1.893 1.00 0.00 63 ALA A CA 9
ATOM 14891 C C . ALA A 1 63 ? -11.487 -10.625 -0.777 1.00 0.00 63 ALA A C 9
ATOM 14892 O O . ALA A 1 63 ? -11.528 -9.692 0.021 1.00 0.00 63 ALA A O 9
ATOM 14899 N N . ASN A 1 64 ? -10.550 -11.555 -0.726 1.00 0.00 64 ASN A N 9
ATOM 14900 C CA . ASN A 1 64 ? -9.499 -11.514 0.276 1.00 0.00 64 ASN A CA 9
ATOM 14901 C C . ASN A 1 64 ? -8.133 -11.596 -0.365 1.00 0.00 64 ASN A C 9
ATOM 14902 O O . ASN A 1 64 ? -7.754 -12.618 -0.938 1.00 0.00 64 ASN A O 9
ATOM 14913 N N . GLY A 1 65 ? -7.401 -10.501 -0.259 1.00 0.00 65 GLY A N 9
ATOM 14914 C CA . GLY A 1 65 ? -6.069 -10.447 -0.826 1.00 0.00 65 GLY A CA 9
ATOM 14915 C C . GLY A 1 65 ? -5.830 -9.234 -1.701 1.00 0.00 65 GLY A C 9
ATOM 14916 O O . GLY A 1 65 ? -5.841 -9.343 -2.928 1.00 0.00 65 GLY A O 9
ATOM 14920 N N . TYR A 1 66 ? -5.633 -8.068 -1.083 1.00 0.00 66 TYR A N 9
ATOM 14921 C CA . TYR A 1 66 ? -5.128 -6.910 -1.834 1.00 0.00 66 TYR A CA 9
ATOM 14922 C C . TYR A 1 66 ? -3.733 -7.204 -2.317 1.00 0.00 66 TYR A C 9
ATOM 14923 O O . TYR A 1 66 ? -3.073 -8.102 -1.811 1.00 0.00 66 TYR A O 9
ATOM 14941 N N . ASP A 1 67 ? -3.282 -6.436 -3.271 1.00 0.00 67 ASP A N 9
ATOM 14942 C CA . ASP A 1 67 ? -1.976 -6.623 -3.822 1.00 0.00 67 ASP A CA 9
ATOM 14943 C C . ASP A 1 67 ? -1.426 -5.271 -4.191 1.00 0.00 67 ASP A C 9
ATOM 14944 O O . ASP A 1 67 ? -2.172 -4.294 -4.283 1.00 0.00 67 ASP A O 9
ATOM 14953 N N . ARG A 1 68 ? -0.123 -5.227 -4.378 1.00 0.00 68 ARG A N 9
ATOM 14954 C CA . ARG A 1 68 ? 0.608 -3.970 -4.417 1.00 0.00 68 ARG A CA 9
ATOM 14955 C C . ARG A 1 68 ? 0.128 -3.049 -5.529 1.00 0.00 68 ARG A C 9
ATOM 14956 O O . ARG A 1 68 ? 0.272 -1.840 -5.415 1.00 0.00 68 ARG A O 9
ATOM 14977 N N . SER A 1 69 ? -0.439 -3.605 -6.595 1.00 0.00 69 SER A N 9
ATOM 14978 C CA . SER A 1 69 ? -0.967 -2.776 -7.672 1.00 0.00 69 SER A CA 9
ATOM 14979 C C . SER A 1 69 ? -2.255 -2.079 -7.233 1.00 0.00 69 SER A C 9
ATOM 14980 O O . SER A 1 69 ? -2.401 -0.865 -7.384 1.00 0.00 69 SER A O 9
ATOM 14988 N N . ALA A 1 70 ? -3.167 -2.853 -6.658 1.00 0.00 70 ALA A N 9
ATOM 14989 C CA . ALA A 1 70 ? -4.443 -2.329 -6.190 1.00 0.00 70 ALA A CA 9
ATOM 14990 C C . ALA A 1 70 ? -4.240 -1.417 -5.003 1.00 0.00 70 ALA A C 9
ATOM 14991 O O . ALA A 1 70 ? -4.764 -0.302 -4.945 1.00 0.00 70 ALA A O 9
ATOM 14998 N N . PHE A 1 71 ? -3.465 -1.917 -4.057 1.00 0.00 71 PHE A N 9
ATOM 14999 C CA . PHE A 1 71 ? -3.197 -1.208 -2.831 1.00 0.00 71 PHE A CA 9
ATOM 15000 C C . PHE A 1 71 ? -2.537 0.131 -3.130 1.00 0.00 71 PHE A C 9
ATOM 15001 O O . PHE A 1 71 ? -2.981 1.168 -2.642 1.00 0.00 71 PHE A O 9
ATOM 15018 N N . PHE A 1 72 ? -1.511 0.115 -3.975 1.00 0.00 72 PHE A N 9
ATOM 15019 C CA . PHE A 1 72 ? -0.757 1.327 -4.262 1.00 0.00 72 PHE A CA 9
ATOM 15020 C C . PHE A 1 72 ? -1.611 2.341 -5.011 1.00 0.00 72 PHE A C 9
ATOM 15021 O O . PHE A 1 72 ? -1.490 3.544 -4.795 1.00 0.00 72 PHE A O 9
ATOM 15038 N N . SER A 1 73 ? -2.484 1.846 -5.872 1.00 0.00 73 SER A N 9
ATOM 15039 C CA . SER A 1 73 ? -3.363 2.706 -6.654 1.00 0.00 73 SER A CA 9
ATOM 15040 C C . SER A 1 73 ? -4.297 3.496 -5.733 1.00 0.00 73 SER A C 9
ATOM 15041 O O . SER A 1 73 ? -4.643 4.646 -6.011 1.00 0.00 73 SER A O 9
ATOM 15049 N N . LEU A 1 74 ? -4.691 2.869 -4.632 1.00 0.00 74 LEU A N 9
ATOM 15050 C CA . LEU A 1 74 ? -5.541 3.521 -3.647 1.00 0.00 74 LEU A CA 9
ATOM 15051 C C . LEU A 1 74 ? -4.732 4.515 -2.813 1.00 0.00 74 LEU A C 9
ATOM 15052 O O . LEU A 1 74 ? -5.115 5.673 -2.668 1.00 0.00 74 LEU A O 9
ATOM 15068 N N . VAL A 1 75 ? -3.593 4.064 -2.302 1.00 0.00 75 VAL A N 9
ATOM 15069 C CA . VAL A 1 75 ? -2.768 4.882 -1.415 1.00 0.00 75 VAL A CA 9
ATOM 15070 C C . VAL A 1 75 ? -2.220 6.109 -2.139 1.00 0.00 75 VAL A C 9
ATOM 15071 O O . VAL A 1 75 ? -2.181 7.199 -1.578 1.00 0.00 75 VAL A O 9
ATOM 15084 N N . ALA A 1 76 ? -1.830 5.936 -3.397 1.00 0.00 76 ALA A N 9
ATOM 15085 C CA . ALA A 1 76 ? -1.266 7.030 -4.187 1.00 0.00 76 ALA A CA 9
ATOM 15086 C C . ALA A 1 76 ? -2.305 8.115 -4.458 1.00 0.00 76 ALA A C 9
ATOM 15087 O O . ALA A 1 76 ? -1.974 9.212 -4.912 1.00 0.00 76 ALA A O 9
ATOM 15094 N N . SER A 1 77 ? -3.557 7.804 -4.177 1.00 0.00 77 SER A N 9
ATOM 15095 C CA . SER A 1 77 ? -4.635 8.751 -4.370 1.00 0.00 77 SER A CA 9
ATOM 15096 C C . SER A 1 77 ? -5.073 9.334 -3.027 1.00 0.00 77 SER A C 9
ATOM 15097 O O . SER A 1 77 ? -5.832 10.305 -2.976 1.00 0.00 77 SER A O 9
ATOM 15105 N N . ASP A 1 78 ? -4.578 8.754 -1.939 1.00 0.00 78 ASP A N 9
ATOM 15106 C CA . ASP A 1 78 ? -5.014 9.147 -0.608 1.00 0.00 78 ASP A CA 9
ATOM 15107 C C . ASP A 1 78 ? -3.840 9.456 0.317 1.00 0.00 78 ASP A C 9
ATOM 15108 O O . ASP A 1 78 ? -3.104 8.565 0.740 1.00 0.00 78 ASP A O 9
ATOM 15117 N N . GLU A 1 79 ? -3.686 10.732 0.647 1.00 0.00 79 GLU A N 9
ATOM 15118 C CA . GLU A 1 79 ? -2.630 11.186 1.549 1.00 0.00 79 GLU A CA 9
ATOM 15119 C C . GLU A 1 79 ? -2.791 10.596 2.942 1.00 0.00 79 GLU A C 9
ATOM 15120 O O . GLU A 1 79 ? -1.802 10.336 3.627 1.00 0.00 79 GLU A O 9
ATOM 15132 N N . GLN A 1 80 ? -4.029 10.368 3.357 1.00 0.00 80 GLN A N 9
ATOM 15133 C CA . GLN A 1 80 ? -4.273 9.750 4.651 1.00 0.00 80 GLN A CA 9
ATOM 15134 C C . GLN A 1 80 ? -3.617 8.382 4.680 1.00 0.00 80 GLN A C 9
ATOM 15135 O O . GLN A 1 80 ? -3.209 7.903 5.726 1.00 0.00 80 GLN A O 9
ATOM 15149 N N . TYR A 1 81 ? -3.520 7.784 3.503 1.00 0.00 81 TYR A N 9
ATOM 15150 C CA . TYR A 1 81 ? -3.102 6.409 3.348 1.00 0.00 81 TYR A CA 9
ATOM 15151 C C . TYR A 1 81 ? -1.598 6.288 3.287 1.00 0.00 81 TYR A C 9
ATOM 15152 O O . TYR A 1 81 ? -1.015 5.422 3.942 1.00 0.00 81 TYR A O 9
ATOM 15170 N N . VAL A 1 82 ? -0.965 7.159 2.510 1.00 0.00 82 VAL A N 9
ATOM 15171 C CA . VAL A 1 82 ? 0.453 7.121 2.362 1.00 0.00 82 VAL A CA 9
ATOM 15172 C C . VAL A 1 82 ? 1.128 7.377 3.698 1.00 0.00 82 VAL A C 9
ATOM 15173 O O . VAL A 1 82 ? 1.994 6.620 4.144 1.00 0.00 82 VAL A O 9
ATOM 15186 N N . ARG A 1 83 ? 0.689 8.441 4.337 1.00 0.00 83 ARG A N 9
ATOM 15187 C CA . ARG A 1 83 ? 1.160 8.803 5.654 1.00 0.00 83 ARG A CA 9
ATOM 15188 C C . ARG A 1 83 ? 0.647 7.834 6.696 1.00 0.00 83 ARG A C 9
ATOM 15189 O O . ARG A 1 83 ? 1.253 7.702 7.741 1.00 0.00 83 ARG A O 9
ATOM 15210 N N . PHE A 1 84 ? -0.489 7.186 6.444 1.00 0.00 84 PHE A N 9
ATOM 15211 C CA . PHE A 1 84 ? -1.004 6.216 7.423 1.00 0.00 84 PHE A CA 9
ATOM 15212 C C . PHE A 1 84 ? 0.060 5.166 7.682 1.00 0.00 84 PHE A C 9
ATOM 15213 O O . PHE A 1 84 ? 0.353 4.818 8.827 1.00 0.00 84 PHE A O 9
ATOM 15230 N N . ILE A 1 85 ? 0.655 4.676 6.608 1.00 0.00 85 ILE A N 9
ATOM 15231 C CA . ILE A 1 85 ? 1.706 3.689 6.732 1.00 0.00 85 ILE A CA 9
ATOM 15232 C C . ILE A 1 85 ? 2.999 4.343 7.192 1.00 0.00 85 ILE A C 9
ATOM 15233 O O . ILE A 1 85 ? 3.649 3.847 8.099 1.00 0.00 85 ILE A O 9
ATOM 15249 N N . ALA A 1 86 ? 3.348 5.460 6.567 1.00 0.00 86 ALA A N 9
ATOM 15250 C CA . ALA A 1 86 ? 4.521 6.240 6.954 1.00 0.00 86 ALA A CA 9
ATOM 15251 C C . ALA A 1 86 ? 4.554 6.512 8.456 1.00 0.00 86 ALA A C 9
ATOM 15252 O O . ALA A 1 86 ? 5.611 6.480 9.087 1.00 0.00 86 ALA A O 9
ATOM 15259 N N . GLN A 1 87 ? 3.384 6.765 9.012 1.00 0.00 87 GLN A N 9
ATOM 15260 C CA . GLN A 1 87 ? 3.242 7.103 10.412 1.00 0.00 87 GLN A CA 9
ATOM 15261 C C . GLN A 1 87 ? 3.394 5.866 11.286 1.00 0.00 87 GLN A C 9
ATOM 15262 O O . GLN A 1 87 ? 4.005 5.919 12.353 1.00 0.00 87 GLN A O 9
ATOM 15276 N N . HIS A 1 88 ? 2.841 4.748 10.827 1.00 0.00 88 HIS A N 9
ATOM 15277 C CA . HIS A 1 88 ? 2.860 3.527 11.622 1.00 0.00 88 HIS A CA 9
ATOM 15278 C C . HIS A 1 88 ? 4.094 2.677 11.316 1.00 0.00 88 HIS A C 9
ATOM 15279 O O . HIS A 1 88 ? 4.350 1.683 11.993 1.00 0.00 88 HIS A O 9
ATOM 15294 N N . PHE A 1 89 ? 4.846 3.060 10.293 1.00 0.00 89 PHE A N 9
ATOM 15295 C CA . PHE A 1 89 ? 6.045 2.330 9.917 1.00 0.00 89 PHE A CA 9
ATOM 15296 C C . PHE A 1 89 ? 6.955 3.181 9.024 1.00 0.00 89 PHE A C 9
ATOM 15297 O O . PHE A 1 89 ? 6.603 3.501 7.886 1.00 0.00 89 PHE A O 9
ATOM 15314 N N . PRO A 1 90 ? 8.121 3.583 9.559 1.00 0.00 90 PRO A N 9
ATOM 15315 C CA . PRO A 1 90 ? 9.173 4.271 8.794 1.00 0.00 90 PRO A CA 9
ATOM 15316 C C . PRO A 1 90 ? 9.529 3.553 7.490 1.00 0.00 90 PRO A C 9
ATOM 15317 O O . PRO A 1 90 ? 9.386 2.334 7.374 1.00 0.00 90 PRO A O 9
ATOM 15328 N N . CYS A 1 91 ? 10.016 4.318 6.519 1.00 0.00 91 CYS A N 9
ATOM 15329 C CA . CYS A 1 91 ? 10.286 3.802 5.182 1.00 0.00 91 CYS A CA 9
ATOM 15330 C C . CYS A 1 91 ? 11.513 2.907 5.156 1.00 0.00 91 CYS A C 9
ATOM 15331 O O . CYS A 1 91 ? 12.603 3.298 5.578 1.00 0.00 91 CYS A O 9
ATOM 15339 N N . ALA A 1 92 ? 11.311 1.702 4.656 1.00 0.00 92 ALA A N 9
ATOM 15340 C CA . ALA A 1 92 ? 12.384 0.728 4.519 1.00 0.00 92 ALA A CA 9
ATOM 15341 C C . ALA A 1 92 ? 12.623 0.405 3.050 1.00 0.00 92 ALA A C 9
ATOM 15342 O O . ALA A 1 92 ? 11.713 0.518 2.231 1.00 0.00 92 ALA A O 9
ATOM 15349 N N . PRO A 1 93 ? 13.855 0.003 2.707 1.00 0.00 93 PRO A N 9
ATOM 15350 C CA . PRO A 1 93 ? 14.243 -0.326 1.330 1.00 0.00 93 PRO A CA 9
ATOM 15351 C C . PRO A 1 93 ? 13.910 -1.766 0.933 1.00 0.00 93 PRO A C 9
ATOM 15352 O O . PRO A 1 93 ? 14.391 -2.263 -0.086 1.00 0.00 93 PRO A O 9
ATOM 15363 N N . GLU A 1 94 ? 13.097 -2.415 1.765 1.00 0.00 94 GLU A N 9
ATOM 15364 C CA . GLU A 1 94 ? 12.719 -3.819 1.597 1.00 0.00 94 GLU A CA 9
ATOM 15365 C C . GLU A 1 94 ? 13.918 -4.749 1.793 1.00 0.00 94 GLU A C 9
ATOM 15366 O O . GLU A 1 94 ? 14.925 -4.653 1.092 1.00 0.00 94 GLU A O 9
ATOM 15378 N N . GLU A 1 95 ? 13.793 -5.645 2.765 1.00 0.00 95 GLU A N 9
ATOM 15379 C CA . GLU A 1 95 ? 14.780 -6.681 3.026 1.00 0.00 95 GLU A CA 9
ATOM 15380 C C . GLU A 1 95 ? 16.122 -6.105 3.483 1.00 0.00 95 GLU A C 9
ATOM 15381 O O . GLU A 1 95 ? 16.374 -6.003 4.687 1.00 0.00 95 GLU A O 9
ATOM 15393 N N . GLU A 1 96 ? 16.968 -5.709 2.536 1.00 0.00 96 GLU A N 9
ATOM 15394 C CA . GLU A 1 96 ? 18.322 -5.291 2.871 1.00 0.00 96 GLU A CA 9
ATOM 15395 C C . GLU A 1 96 ? 19.019 -4.630 1.681 1.00 0.00 96 GLU A C 9
ATOM 15396 O O . GLU A 1 96 ? 19.588 -3.546 1.816 1.00 0.00 96 GLU A O 9
ATOM 15408 N N . LYS A 1 97 ? 18.976 -5.280 0.521 1.00 0.00 97 LYS A N 9
ATOM 15409 C CA . LYS A 1 97 ? 19.675 -4.780 -0.661 1.00 0.00 97 LYS A CA 9
ATOM 15410 C C . LYS A 1 97 ? 18.697 -4.165 -1.663 1.00 0.00 97 LYS A C 9
ATOM 15411 O O . LYS A 1 97 ? 18.015 -4.877 -2.402 1.00 0.00 97 LYS A O 9
ATOM 15430 N N . PRO A 1 98 ? 18.620 -2.830 -1.699 1.00 0.00 98 PRO A N 9
ATOM 15431 C CA . PRO A 1 98 ? 17.758 -2.120 -2.632 1.00 0.00 98 PRO A CA 9
ATOM 15432 C C . PRO A 1 98 ? 18.437 -1.882 -3.980 1.00 0.00 98 PRO A C 9
ATOM 15433 O O . PRO A 1 98 ? 19.635 -1.599 -4.042 1.00 0.00 98 PRO A O 9
ATOM 15444 N N . PRO A 1 99 ? 17.680 -2.006 -5.080 1.00 0.00 99 PRO A N 9
ATOM 15445 C CA . PRO A 1 99 ? 18.188 -1.717 -6.426 1.00 0.00 99 PRO A CA 9
ATOM 15446 C C . PRO A 1 99 ? 18.308 -0.214 -6.662 1.00 0.00 99 PRO A C 9
ATOM 15447 O O . PRO A 1 99 ? 18.952 0.240 -7.606 1.00 0.00 99 PRO A O 9
ATOM 15458 N N . GLU A 1 100 ? 17.671 0.536 -5.777 1.00 0.00 100 GLU A N 9
ATOM 15459 C CA . GLU A 1 100 ? 17.668 1.989 -5.816 1.00 0.00 100 GLU A CA 9
ATOM 15460 C C . GLU A 1 100 ? 17.169 2.494 -4.472 1.00 0.00 100 GLU A C 9
ATOM 15461 O O . GLU A 1 100 ? 17.893 3.140 -3.720 1.00 0.00 100 GLU A O 9
ATOM 15473 N N . ILE A 1 101 ? 15.922 2.158 -4.183 1.00 0.00 101 ILE A N 9
ATOM 15474 C CA . ILE A 1 101 ? 15.325 2.398 -2.880 1.00 0.00 101 ILE A CA 9
ATOM 15475 C C . ILE A 1 101 ? 14.335 1.280 -2.574 1.00 0.00 101 ILE A C 9
ATOM 15476 O O . ILE A 1 101 ? 14.596 0.427 -1.732 1.00 0.00 101 ILE A O 9
ATOM 15492 N N . ASP A 1 102 ? 13.235 1.293 -3.313 1.00 0.00 102 ASP A N 9
ATOM 15493 C CA . ASP A 1 102 ? 12.185 0.270 -3.279 1.00 0.00 102 ASP A CA 9
ATOM 15494 C C . ASP A 1 102 ? 10.950 0.877 -3.897 1.00 0.00 102 ASP A C 9
ATOM 15495 O O . ASP A 1 102 ? 10.170 0.212 -4.582 1.00 0.00 102 ASP A O 9
ATOM 15504 N N . ALA A 1 103 ? 10.791 2.167 -3.638 1.00 0.00 103 ALA A N 9
ATOM 15505 C CA . ALA A 1 103 ? 9.768 2.963 -4.279 1.00 0.00 103 ALA A CA 9
ATOM 15506 C C . ALA A 1 103 ? 9.914 2.874 -5.785 1.00 0.00 103 ALA A C 9
ATOM 15507 O O . ALA A 1 103 ? 10.981 3.163 -6.328 1.00 0.00 103 ALA A O 9
ATOM 15514 N N . LEU A 1 104 ? 8.833 2.465 -6.447 1.00 0.00 104 LEU A N 9
ATOM 15515 C CA . LEU A 1 104 ? 8.806 2.259 -7.888 1.00 0.00 104 LEU A CA 9
ATOM 15516 C C . LEU A 1 104 ? 9.871 1.243 -8.324 1.00 0.00 104 LEU A C 9
ATOM 15517 O O . LEU A 1 104 ? 10.186 1.129 -9.512 1.00 0.00 104 LEU A O 9
ATOM 15533 N N . GLU A 1 105 ? 10.374 0.486 -7.344 1.00 0.00 105 GLU A N 9
ATOM 15534 C CA . GLU A 1 105 ? 11.379 -0.560 -7.544 1.00 0.00 105 GLU A CA 9
ATOM 15535 C C . GLU A 1 105 ? 12.700 0.014 -8.064 1.00 0.00 105 GLU A C 9
ATOM 15536 O O . GLU A 1 105 ? 13.597 0.342 -7.282 1.00 0.00 105 GLU A O 9
ATOM 15548 N N . LEU A 1 106 ? 12.804 0.141 -9.376 1.00 0.00 106 LEU A N 9
ATOM 15549 C CA . LEU A 1 106 ? 14.000 0.660 -10.024 1.00 0.00 106 LEU A CA 9
ATOM 15550 C C . LEU A 1 106 ? 13.629 1.172 -11.405 1.00 0.00 106 LEU A C 9
ATOM 15551 O O . LEU A 1 106 ? 13.903 2.318 -11.760 1.00 0.00 106 LEU A O 9
ATOM 15567 N N . LYS A 1 107 ? 12.995 0.302 -12.174 1.00 0.00 107 LYS A N 9
ATOM 15568 C CA . LYS A 1 107 ? 12.467 0.667 -13.472 1.00 0.00 107 LYS A CA 9
ATOM 15569 C C . LYS A 1 107 ? 11.105 1.323 -13.294 1.00 0.00 107 LYS A C 9
ATOM 15570 O O . LYS A 1 107 ? 10.181 0.706 -12.769 1.00 0.00 107 LYS A O 9
ATOM 15589 N N . THR A 1 108 ? 10.991 2.575 -13.711 1.00 0.00 108 THR A N 9
ATOM 15590 C CA . THR A 1 108 ? 9.735 3.304 -13.607 1.00 0.00 108 THR A CA 9
ATOM 15591 C C . THR A 1 108 ? 8.666 2.673 -14.491 1.00 0.00 108 THR A C 9
ATOM 15592 O O . THR A 1 108 ? 7.473 2.722 -14.185 1.00 0.00 108 THR A O 9
ATOM 15603 N N . GLN A 1 109 ? 9.112 2.067 -15.581 1.00 0.00 109 GLN A N 9
ATOM 15604 C CA . GLN A 1 109 ? 8.230 1.382 -16.508 1.00 0.00 109 GLN A CA 9
ATOM 15605 C C . GLN A 1 109 ? 8.982 0.223 -17.145 1.00 0.00 109 GLN A C 9
ATOM 15606 O O . GLN A 1 109 ? 10.200 0.122 -17.012 1.00 0.00 109 GLN A O 9
ATOM 15620 N N . LYS A 1 110 ? 8.260 -0.651 -17.824 1.00 0.00 110 LYS A N 9
ATOM 15621 C CA . LYS A 1 110 ? 8.872 -1.803 -18.476 1.00 0.00 110 LYS A CA 9
ATOM 15622 C C . LYS A 1 110 ? 9.105 -1.514 -19.953 1.00 0.00 110 LYS A C 9
ATOM 15623 O O . LYS A 1 110 ? 8.991 -2.405 -20.791 1.00 0.00 110 LYS A O 9
ATOM 15642 N N . GLY A 1 111 ? 9.397 -0.258 -20.267 1.00 0.00 111 GLY A N 9
ATOM 15643 C CA . GLY A 1 111 ? 9.582 0.141 -21.654 1.00 0.00 111 GLY A CA 9
ATOM 15644 C C . GLY A 1 111 ? 8.264 0.303 -22.389 1.00 0.00 111 GLY A C 9
ATOM 15645 O O . GLY A 1 111 ? 8.218 0.829 -23.500 1.00 0.00 111 GLY A O 9
ATOM 15649 N N . PHE A 1 112 ? 7.190 -0.151 -21.762 1.00 0.00 112 PHE A N 9
ATOM 15650 C CA . PHE A 1 112 ? 5.865 -0.100 -22.354 1.00 0.00 112 PHE A CA 9
ATOM 15651 C C . PHE A 1 112 ? 4.886 0.495 -21.355 1.00 0.00 112 PHE A C 9
ATOM 15652 O O . PHE A 1 112 ? 4.505 -0.215 -20.407 1.00 0.00 112 PHE A O 9
ATOM 15670 N N . GLY A 1 1 ? 5.530 19.587 -6.747 1.00 0.00 1 GLY A N 10
ATOM 15671 C CA . GLY A 1 1 ? 5.050 20.369 -7.912 1.00 0.00 1 GLY A CA 10
ATOM 15672 C C . GLY A 1 1 ? 3.703 19.880 -8.402 1.00 0.00 1 GLY A C 10
ATOM 15673 O O . GLY A 1 1 ? 3.280 18.778 -8.058 1.00 0.00 1 GLY A O 10
ATOM 15680 N N . SER A 1 2 ? 3.022 20.702 -9.192 1.00 0.00 2 SER A N 10
ATOM 15681 C CA . SER A 1 2 ? 1.726 20.329 -9.743 1.00 0.00 2 SER A CA 10
ATOM 15682 C C . SER A 1 2 ? 1.622 20.739 -11.209 1.00 0.00 2 SER A C 10
ATOM 15683 O O . SER A 1 2 ? 0.545 20.691 -11.805 1.00 0.00 2 SER A O 10
ATOM 15691 N N . ALA A 1 3 ? 2.744 21.151 -11.785 1.00 0.00 3 ALA A N 10
ATOM 15692 C CA . ALA A 1 3 ? 2.778 21.538 -13.185 1.00 0.00 3 ALA A CA 10
ATOM 15693 C C . ALA A 1 3 ? 2.889 20.298 -14.057 1.00 0.00 3 ALA A C 10
ATOM 15694 O O . ALA A 1 3 ? 3.995 19.844 -14.363 1.00 0.00 3 ALA A O 10
ATOM 15701 N N . MET A 1 4 ? 1.736 19.756 -14.445 1.00 0.00 4 MET A N 10
ATOM 15702 C CA . MET A 1 4 ? 1.669 18.478 -15.147 1.00 0.00 4 MET A CA 10
ATOM 15703 C C . MET A 1 4 ? 2.220 17.380 -14.246 1.00 0.00 4 MET A C 10
ATOM 15704 O O . MET A 1 4 ? 3.318 16.866 -14.457 1.00 0.00 4 MET A O 10
ATOM 15718 N N . GLY A 1 5 ? 1.458 17.050 -13.219 1.00 0.00 5 GLY A N 10
ATOM 15719 C CA . GLY A 1 5 ? 1.881 16.050 -12.267 1.00 0.00 5 GLY A CA 10
ATOM 15720 C C . GLY A 1 5 ? 0.937 15.971 -11.092 1.00 0.00 5 GLY A C 10
ATOM 15721 O O . GLY A 1 5 ? 0.247 16.942 -10.779 1.00 0.00 5 GLY A O 10
ATOM 15725 N N . HIS A 1 6 ? 0.902 14.822 -10.439 1.00 0.00 6 HIS A N 10
ATOM 15726 C CA . HIS A 1 6 ? -0.003 14.608 -9.320 1.00 0.00 6 HIS A CA 10
ATOM 15727 C C . HIS A 1 6 ? 0.763 14.146 -8.088 1.00 0.00 6 HIS A C 10
ATOM 15728 O O . HIS A 1 6 ? 0.538 13.056 -7.561 1.00 0.00 6 HIS A O 10
ATOM 15743 N N . MET A 1 7 ? 1.683 14.989 -7.641 1.00 0.00 7 MET A N 10
ATOM 15744 C CA . MET A 1 7 ? 2.464 14.717 -6.444 1.00 0.00 7 MET A CA 10
ATOM 15745 C C . MET A 1 7 ? 1.596 14.913 -5.204 1.00 0.00 7 MET A C 10
ATOM 15746 O O . MET A 1 7 ? 0.672 15.728 -5.214 1.00 0.00 7 MET A O 10
ATOM 15760 N N . VAL A 1 8 ? 1.885 14.180 -4.136 1.00 0.00 8 VAL A N 10
ATOM 15761 C CA . VAL A 1 8 ? 1.096 14.270 -2.929 1.00 0.00 8 VAL A CA 10
ATOM 15762 C C . VAL A 1 8 ? 2.036 14.028 -1.755 1.00 0.00 8 VAL A C 10
ATOM 15763 O O . VAL A 1 8 ? 3.224 14.337 -1.863 1.00 0.00 8 VAL A O 10
ATOM 15776 N N . LYS A 1 9 ? 1.553 13.488 -0.656 1.00 0.00 9 LYS A N 10
ATOM 15777 C CA . LYS A 1 9 ? 2.419 13.178 0.467 1.00 0.00 9 LYS A CA 10
ATOM 15778 C C . LYS A 1 9 ? 3.269 11.934 0.174 1.00 0.00 9 LYS A C 10
ATOM 15779 O O . LYS A 1 9 ? 3.413 11.061 1.028 1.00 0.00 9 LYS A O 10
ATOM 15798 N N . ILE A 1 10 ? 3.835 11.853 -1.036 1.00 0.00 10 ILE A N 10
ATOM 15799 C CA . ILE A 1 10 ? 4.680 10.735 -1.396 1.00 0.00 10 ILE A CA 10
ATOM 15800 C C . ILE A 1 10 ? 6.029 11.225 -1.886 1.00 0.00 10 ILE A C 10
ATOM 15801 O O . ILE A 1 10 ? 6.164 11.692 -3.017 1.00 0.00 10 ILE A O 10
ATOM 15817 N N . SER A 1 11 ? 7.018 11.137 -1.030 1.00 0.00 11 SER A N 10
ATOM 15818 C CA . SER A 1 11 ? 8.388 11.311 -1.443 1.00 0.00 11 SER A CA 10
ATOM 15819 C C . SER A 1 11 ? 8.986 9.928 -1.648 1.00 0.00 11 SER A C 10
ATOM 15820 O O . SER A 1 11 ? 8.270 8.935 -1.496 1.00 0.00 11 SER A O 10
ATOM 15828 N N . HIS A 1 12 ? 10.267 9.846 -1.984 1.00 0.00 12 HIS A N 10
ATOM 15829 C CA . HIS A 1 12 ? 10.907 8.554 -2.210 1.00 0.00 12 HIS A CA 10
ATOM 15830 C C . HIS A 1 12 ? 10.688 7.660 -1.012 1.00 0.00 12 HIS A C 10
ATOM 15831 O O . HIS A 1 12 ? 10.383 6.476 -1.137 1.00 0.00 12 HIS A O 10
ATOM 15846 N N . GLU A 1 13 ? 10.847 8.256 0.155 1.00 0.00 13 GLU A N 10
ATOM 15847 C CA . GLU A 1 13 ? 10.705 7.540 1.397 1.00 0.00 13 GLU A CA 10
ATOM 15848 C C . GLU A 1 13 ? 9.266 7.079 1.606 1.00 0.00 13 GLU A C 10
ATOM 15849 O O . GLU A 1 13 ? 9.040 5.970 2.079 1.00 0.00 13 GLU A O 10
ATOM 15861 N N . ASP A 1 14 ? 8.286 7.895 1.221 1.00 0.00 14 ASP A N 10
ATOM 15862 C CA . ASP A 1 14 ? 6.904 7.570 1.523 1.00 0.00 14 ASP A CA 10
ATOM 15863 C C . ASP A 1 14 ? 6.432 6.378 0.713 1.00 0.00 14 ASP A C 10
ATOM 15864 O O . ASP A 1 14 ? 5.785 5.487 1.251 1.00 0.00 14 ASP A O 10
ATOM 15873 N N . THR A 1 15 ? 6.769 6.339 -0.568 1.00 0.00 15 THR A N 10
ATOM 15874 C CA . THR A 1 15 ? 6.400 5.203 -1.397 1.00 0.00 15 THR A CA 10
ATOM 15875 C C . THR A 1 15 ? 7.082 3.935 -0.898 1.00 0.00 15 THR A C 10
ATOM 15876 O O . THR A 1 15 ? 6.472 2.865 -0.872 1.00 0.00 15 THR A O 10
ATOM 15887 N N . GLN A 1 16 ? 8.346 4.066 -0.485 1.00 0.00 16 GLN A N 10
ATOM 15888 C CA . GLN A 1 16 ? 9.062 2.962 0.146 1.00 0.00 16 GLN A CA 10
ATOM 15889 C C . GLN A 1 16 ? 8.307 2.510 1.385 1.00 0.00 16 GLN A C 10
ATOM 15890 O O . GLN A 1 16 ? 8.179 1.319 1.645 1.00 0.00 16 GLN A O 10
ATOM 15904 N N . ARG A 1 17 ? 7.789 3.487 2.127 1.00 0.00 17 ARG A N 10
ATOM 15905 C CA . ARG A 1 17 ? 7.029 3.231 3.342 1.00 0.00 17 ARG A CA 10
ATOM 15906 C C . ARG A 1 17 ? 5.777 2.419 3.047 1.00 0.00 17 ARG A C 10
ATOM 15907 O O . ARG A 1 17 ? 5.564 1.363 3.641 1.00 0.00 17 ARG A O 10
ATOM 15928 N N . ILE A 1 18 ? 4.967 2.898 2.106 1.00 0.00 18 ILE A N 10
ATOM 15929 C CA . ILE A 1 18 ? 3.671 2.291 1.846 1.00 0.00 18 ILE A CA 10
ATOM 15930 C C . ILE A 1 18 ? 3.785 0.829 1.438 1.00 0.00 18 ILE A C 10
ATOM 15931 O O . ILE A 1 18 ? 3.113 -0.027 2.019 1.00 0.00 18 ILE A O 10
ATOM 15947 N N . LYS A 1 19 ? 4.636 0.529 0.463 1.00 0.00 19 LYS A N 10
ATOM 15948 C CA . LYS A 1 19 ? 4.748 -0.843 -0.012 1.00 0.00 19 LYS A CA 10
ATOM 15949 C C . LYS A 1 19 ? 5.231 -1.736 1.097 1.00 0.00 19 LYS A C 10
ATOM 15950 O O . LYS A 1 19 ? 4.628 -2.768 1.398 1.00 0.00 19 LYS A O 10
ATOM 15969 N N . THR A 1 20 ? 6.322 -1.310 1.711 1.00 0.00 20 THR A N 10
ATOM 15970 C CA . THR A 1 20 ? 7.055 -2.160 2.603 1.00 0.00 20 THR A CA 10
ATOM 15971 C C . THR A 1 20 ? 6.205 -2.587 3.792 1.00 0.00 20 THR A C 10
ATOM 15972 O O . THR A 1 20 ? 6.262 -3.740 4.225 1.00 0.00 20 THR A O 10
ATOM 15983 N N . ALA A 1 21 ? 5.392 -1.672 4.299 1.00 0.00 21 ALA A N 10
ATOM 15984 C CA . ALA A 1 21 ? 4.576 -1.975 5.446 1.00 0.00 21 ALA A CA 10
ATOM 15985 C C . ALA A 1 21 ? 3.440 -2.895 5.055 1.00 0.00 21 ALA A C 10
ATOM 15986 O O . ALA A 1 21 ? 3.320 -3.985 5.578 1.00 0.00 21 ALA A O 10
ATOM 15993 N N . PHE A 1 22 ? 2.654 -2.455 4.092 1.00 0.00 22 PHE A N 10
ATOM 15994 C CA . PHE A 1 22 ? 1.525 -3.218 3.575 1.00 0.00 22 PHE A CA 10
ATOM 15995 C C . PHE A 1 22 ? 1.879 -4.705 3.398 1.00 0.00 22 PHE A C 10
ATOM 15996 O O . PHE A 1 22 ? 1.309 -5.556 4.090 1.00 0.00 22 PHE A O 10
ATOM 16013 N N . LEU A 1 23 ? 2.883 -5.004 2.592 1.00 0.00 23 LEU A N 10
ATOM 16014 C CA . LEU A 1 23 ? 3.258 -6.394 2.307 1.00 0.00 23 LEU A CA 10
ATOM 16015 C C . LEU A 1 23 ? 3.683 -7.151 3.570 1.00 0.00 23 LEU A C 10
ATOM 16016 O O . LEU A 1 23 ? 3.070 -8.174 3.945 1.00 0.00 23 LEU A O 10
ATOM 16032 N N . SER A 1 24 ? 4.713 -6.617 4.236 1.00 0.00 24 SER A N 10
ATOM 16033 C CA . SER A 1 24 ? 5.329 -7.267 5.387 1.00 0.00 24 SER A CA 10
ATOM 16034 C C . SER A 1 24 ? 4.344 -7.431 6.528 1.00 0.00 24 SER A C 10
ATOM 16035 O O . SER A 1 24 ? 4.446 -8.360 7.332 1.00 0.00 24 SER A O 10
ATOM 16043 N N . TYR A 1 25 ? 3.388 -6.526 6.592 1.00 0.00 25 TYR A N 10
ATOM 16044 C CA . TYR A 1 25 ? 2.435 -6.506 7.677 1.00 0.00 25 TYR A CA 10
ATOM 16045 C C . TYR A 1 25 ? 1.477 -7.666 7.592 1.00 0.00 25 TYR A C 10
ATOM 16046 O O . TYR A 1 25 ? 1.249 -8.354 8.588 1.00 0.00 25 TYR A O 10
ATOM 16064 N N . ALA A 1 26 ? 0.905 -7.901 6.425 1.00 0.00 26 ALA A N 10
ATOM 16065 C CA . ALA A 1 26 ? -0.053 -8.981 6.324 1.00 0.00 26 ALA A CA 10
ATOM 16066 C C . ALA A 1 26 ? 0.616 -10.349 6.358 1.00 0.00 26 ALA A C 10
ATOM 16067 O O . ALA A 1 26 ? 0.519 -11.068 7.354 1.00 0.00 26 ALA A O 10
ATOM 16074 N N . GLN A 1 27 ? 1.308 -10.706 5.285 1.00 0.00 27 GLN A N 10
ATOM 16075 C CA . GLN A 1 27 ? 1.981 -11.996 5.225 1.00 0.00 27 GLN A CA 10
ATOM 16076 C C . GLN A 1 27 ? 3.481 -11.830 5.096 1.00 0.00 27 GLN A C 10
ATOM 16077 O O . GLN A 1 27 ? 4.266 -12.646 5.579 1.00 0.00 27 GLN A O 10
ATOM 16091 N N . GLY A 1 28 ? 3.866 -10.752 4.430 1.00 0.00 28 GLY A N 10
ATOM 16092 C CA . GLY A 1 28 ? 5.200 -10.654 3.891 1.00 0.00 28 GLY A CA 10
ATOM 16093 C C . GLY A 1 28 ? 5.214 -10.980 2.407 1.00 0.00 28 GLY A C 10
ATOM 16094 O O . GLY A 1 28 ? 6.221 -10.774 1.732 1.00 0.00 28 GLY A O 10
ATOM 16098 N N . GLN A 1 29 ? 4.098 -11.518 1.905 1.00 0.00 29 GLN A N 10
ATOM 16099 C CA . GLN A 1 29 ? 3.955 -11.817 0.480 1.00 0.00 29 GLN A CA 10
ATOM 16100 C C . GLN A 1 29 ? 3.753 -10.554 -0.362 1.00 0.00 29 GLN A C 10
ATOM 16101 O O . GLN A 1 29 ? 3.864 -9.435 0.134 1.00 0.00 29 GLN A O 10
ATOM 16115 N N . ASP A 1 30 ? 3.439 -10.757 -1.642 1.00 0.00 30 ASP A N 10
ATOM 16116 C CA . ASP A 1 30 ? 3.271 -9.657 -2.596 1.00 0.00 30 ASP A CA 10
ATOM 16117 C C . ASP A 1 30 ? 1.867 -9.072 -2.536 1.00 0.00 30 ASP A C 10
ATOM 16118 O O . ASP A 1 30 ? 1.497 -8.232 -3.362 1.00 0.00 30 ASP A O 10
ATOM 16127 N N . LYS A 1 31 ? 1.084 -9.515 -1.567 1.00 0.00 31 LYS A N 10
ATOM 16128 C CA . LYS A 1 31 ? -0.277 -9.052 -1.407 1.00 0.00 31 LYS A CA 10
ATOM 16129 C C . LYS A 1 31 ? -0.548 -8.834 0.059 1.00 0.00 31 LYS A C 10
ATOM 16130 O O . LYS A 1 31 ? 0.368 -8.900 0.861 1.00 0.00 31 LYS A O 10
ATOM 16149 N N . VAL A 1 32 ? -1.784 -8.530 0.401 1.00 0.00 32 VAL A N 10
ATOM 16150 C CA . VAL A 1 32 ? -2.177 -8.416 1.791 1.00 0.00 32 VAL A CA 10
ATOM 16151 C C . VAL A 1 32 ? -3.503 -9.093 2.068 1.00 0.00 32 VAL A C 10
ATOM 16152 O O . VAL A 1 32 ? -4.434 -9.038 1.260 1.00 0.00 32 VAL A O 10
ATOM 16165 N N . THR A 1 33 ? -3.563 -9.734 3.224 1.00 0.00 33 THR A N 10
ATOM 16166 C CA . THR A 1 33 ? -4.777 -10.330 3.718 1.00 0.00 33 THR A CA 10
ATOM 16167 C C . THR A 1 33 ? -5.796 -9.256 4.098 1.00 0.00 33 THR A C 10
ATOM 16168 O O . THR A 1 33 ? -5.503 -8.067 4.070 1.00 0.00 33 THR A O 10
ATOM 16179 N N . GLU A 1 34 ? -6.976 -9.671 4.466 1.00 0.00 34 GLU A N 10
ATOM 16180 C CA . GLU A 1 34 ? -8.052 -8.737 4.791 1.00 0.00 34 GLU A CA 10
ATOM 16181 C C . GLU A 1 34 ? -7.680 -7.788 5.941 1.00 0.00 34 GLU A C 10
ATOM 16182 O O . GLU A 1 34 ? -8.113 -6.638 5.963 1.00 0.00 34 GLU A O 10
ATOM 16194 N N . ALA A 1 35 ? -6.840 -8.259 6.847 1.00 0.00 35 ALA A N 10
ATOM 16195 C CA . ALA A 1 35 ? -6.599 -7.578 8.117 1.00 0.00 35 ALA A CA 10
ATOM 16196 C C . ALA A 1 35 ? -5.951 -6.220 7.908 1.00 0.00 35 ALA A C 10
ATOM 16197 O O . ALA A 1 35 ? -6.489 -5.187 8.312 1.00 0.00 35 ALA A O 10
ATOM 16204 N N . MET A 1 36 ? -4.802 -6.223 7.250 1.00 0.00 36 MET A N 10
ATOM 16205 C CA . MET A 1 36 ? -4.106 -4.994 6.945 1.00 0.00 36 MET A CA 10
ATOM 16206 C C . MET A 1 36 ? -4.894 -4.190 5.933 1.00 0.00 36 MET A C 10
ATOM 16207 O O . MET A 1 36 ? -4.790 -2.968 5.870 1.00 0.00 36 MET A O 10
ATOM 16221 N N . ILE A 1 37 ? -5.700 -4.886 5.144 1.00 0.00 37 ILE A N 10
ATOM 16222 C CA . ILE A 1 37 ? -6.514 -4.222 4.151 1.00 0.00 37 ILE A CA 10
ATOM 16223 C C . ILE A 1 37 ? -7.598 -3.378 4.822 1.00 0.00 37 ILE A C 10
ATOM 16224 O O . ILE A 1 37 ? -7.935 -2.289 4.355 1.00 0.00 37 ILE A O 10
ATOM 16240 N N . ASP A 1 38 ? -8.097 -3.867 5.950 1.00 0.00 38 ASP A N 10
ATOM 16241 C CA . ASP A 1 38 ? -9.064 -3.153 6.750 1.00 0.00 38 ASP A CA 10
ATOM 16242 C C . ASP A 1 38 ? -8.441 -1.922 7.374 1.00 0.00 38 ASP A C 10
ATOM 16243 O O . ASP A 1 38 ? -9.074 -0.873 7.469 1.00 0.00 38 ASP A O 10
ATOM 16252 N N . GLN A 1 39 ? -7.188 -2.064 7.788 1.00 0.00 39 GLN A N 10
ATOM 16253 C CA . GLN A 1 39 ? -6.457 -0.975 8.415 1.00 0.00 39 GLN A CA 10
ATOM 16254 C C . GLN A 1 39 ? -6.462 0.242 7.510 1.00 0.00 39 GLN A C 10
ATOM 16255 O O . GLN A 1 39 ? -6.837 1.347 7.920 1.00 0.00 39 GLN A O 10
ATOM 16269 N N . LEU A 1 40 ? -6.085 0.018 6.268 1.00 0.00 40 LEU A N 10
ATOM 16270 C CA . LEU A 1 40 ? -6.002 1.084 5.307 1.00 0.00 40 LEU A CA 10
ATOM 16271 C C . LEU A 1 40 ? -7.388 1.582 4.959 1.00 0.00 40 LEU A C 10
ATOM 16272 O O . LEU A 1 40 ? -7.676 2.750 5.124 1.00 0.00 40 LEU A O 10
ATOM 16288 N N . ILE A 1 41 ? -8.260 0.677 4.546 1.00 0.00 41 ILE A N 10
ATOM 16289 C CA . ILE A 1 41 ? -9.585 1.062 4.066 1.00 0.00 41 ILE A CA 10
ATOM 16290 C C . ILE A 1 41 ? -10.376 1.821 5.136 1.00 0.00 41 ILE A C 10
ATOM 16291 O O . ILE A 1 41 ? -11.001 2.839 4.849 1.00 0.00 41 ILE A O 10
ATOM 16307 N N . CYS A 1 42 ? -10.313 1.356 6.376 1.00 0.00 42 CYS A N 10
ATOM 16308 C CA . CYS A 1 42 ? -11.014 2.024 7.467 1.00 0.00 42 CYS A CA 10
ATOM 16309 C C . CYS A 1 42 ? -10.299 3.325 7.817 1.00 0.00 42 CYS A C 10
ATOM 16310 O O . CYS A 1 42 ? -10.864 4.216 8.453 1.00 0.00 42 CYS A O 10
ATOM 16318 N N . GLY A 1 43 ? -9.043 3.413 7.390 1.00 0.00 43 GLY A N 10
ATOM 16319 C CA . GLY A 1 43 ? -8.242 4.603 7.597 1.00 0.00 43 GLY A CA 10
ATOM 16320 C C . GLY A 1 43 ? -8.895 5.877 7.079 1.00 0.00 43 GLY A C 10
ATOM 16321 O O . GLY A 1 43 ? -9.013 6.856 7.815 1.00 0.00 43 GLY A O 10
ATOM 16325 N N . ALA A 1 44 ? -9.314 5.879 5.814 1.00 0.00 44 ALA A N 10
ATOM 16326 C CA . ALA A 1 44 ? -9.931 7.073 5.238 1.00 0.00 44 ALA A CA 10
ATOM 16327 C C . ALA A 1 44 ? -11.444 7.043 5.400 1.00 0.00 44 ALA A C 10
ATOM 16328 O O . ALA A 1 44 ? -12.038 8.008 5.879 1.00 0.00 44 ALA A O 10
ATOM 16335 N N . PHE A 1 45 ? -12.066 5.939 5.011 1.00 0.00 45 PHE A N 10
ATOM 16336 C CA . PHE A 1 45 ? -13.510 5.804 5.138 1.00 0.00 45 PHE A CA 10
ATOM 16337 C C . PHE A 1 45 ? -13.883 4.684 6.076 1.00 0.00 45 PHE A C 10
ATOM 16338 O O . PHE A 1 45 ? -13.810 3.501 5.739 1.00 0.00 45 PHE A O 10
ATOM 16355 N N . PRO A 1 46 ? -14.282 5.057 7.267 1.00 0.00 46 PRO A N 10
ATOM 16356 C CA . PRO A 1 46 ? -14.756 4.132 8.258 1.00 0.00 46 PRO A CA 10
ATOM 16357 C C . PRO A 1 46 ? -16.261 3.895 8.175 1.00 0.00 46 PRO A C 10
ATOM 16358 O O . PRO A 1 46 ? -16.988 4.629 7.498 1.00 0.00 46 PRO A O 10
ATOM 16369 N N . GLY A 1 47 ? -16.721 2.859 8.862 1.00 0.00 47 GLY A N 10
ATOM 16370 C CA . GLY A 1 47 ? -18.132 2.551 8.886 1.00 0.00 47 GLY A CA 10
ATOM 16371 C C . GLY A 1 47 ? -18.547 1.679 7.725 1.00 0.00 47 GLY A C 10
ATOM 16372 O O . GLY A 1 47 ? -19.694 1.727 7.281 1.00 0.00 47 GLY A O 10
ATOM 16376 N N . LEU A 1 48 ? -17.613 0.884 7.222 1.00 0.00 48 LEU A N 10
ATOM 16377 C CA . LEU A 1 48 ? -17.902 0.000 6.104 1.00 0.00 48 LEU A CA 10
ATOM 16378 C C . LEU A 1 48 ? -18.186 -1.411 6.590 1.00 0.00 48 LEU A C 10
ATOM 16379 O O . LEU A 1 48 ? -17.376 -2.010 7.302 1.00 0.00 48 LEU A O 10
ATOM 16395 N N . SER A 1 49 ? -19.340 -1.935 6.212 1.00 0.00 49 SER A N 10
ATOM 16396 C CA . SER A 1 49 ? -19.634 -3.339 6.417 1.00 0.00 49 SER A CA 10
ATOM 16397 C C . SER A 1 49 ? -18.852 -4.150 5.387 1.00 0.00 49 SER A C 10
ATOM 16398 O O . SER A 1 49 ? -18.404 -3.579 4.390 1.00 0.00 49 SER A O 10
ATOM 16406 N N . TRP A 1 50 ? -18.672 -5.446 5.598 1.00 0.00 50 TRP A N 10
ATOM 16407 C CA . TRP A 1 50 ? -17.814 -6.225 4.707 1.00 0.00 50 TRP A CA 10
ATOM 16408 C C . TRP A 1 50 ? -18.302 -6.155 3.260 1.00 0.00 50 TRP A C 10
ATOM 16409 O O . TRP A 1 50 ? -17.496 -6.126 2.337 1.00 0.00 50 TRP A O 10
ATOM 16430 N N . GLU A 1 51 ? -19.613 -6.098 3.067 1.00 0.00 51 GLU A N 10
ATOM 16431 C CA . GLU A 1 51 ? -20.185 -5.968 1.725 1.00 0.00 51 GLU A CA 10
ATOM 16432 C C . GLU A 1 51 ? -19.688 -4.691 1.049 1.00 0.00 51 GLU A C 10
ATOM 16433 O O . GLU A 1 51 ? -19.273 -4.700 -0.111 1.00 0.00 51 GLU A O 10
ATOM 16445 N N . GLN A 1 52 ? -19.725 -3.598 1.794 1.00 0.00 52 GLN A N 10
ATOM 16446 C CA . GLN A 1 52 ? -19.321 -2.299 1.280 1.00 0.00 52 GLN A CA 10
ATOM 16447 C C . GLN A 1 52 ? -17.806 -2.228 1.106 1.00 0.00 52 GLN A C 10
ATOM 16448 O O . GLN A 1 52 ? -17.291 -1.578 0.199 1.00 0.00 52 GLN A O 10
ATOM 16462 N N . LEU A 1 53 ? -17.091 -2.891 1.984 1.00 0.00 53 LEU A N 10
ATOM 16463 C CA . LEU A 1 53 ? -15.648 -2.861 1.936 1.00 0.00 53 LEU A CA 10
ATOM 16464 C C . LEU A 1 53 ? -15.141 -3.763 0.812 1.00 0.00 53 LEU A C 10
ATOM 16465 O O . LEU A 1 53 ? -14.180 -3.429 0.121 1.00 0.00 53 LEU A O 10
ATOM 16481 N N . GLN A 1 54 ? -15.809 -4.894 0.611 1.00 0.00 54 GLN A N 10
ATOM 16482 C CA . GLN A 1 54 ? -15.411 -5.836 -0.424 1.00 0.00 54 GLN A CA 10
ATOM 16483 C C . GLN A 1 54 ? -15.573 -5.203 -1.804 1.00 0.00 54 GLN A C 10
ATOM 16484 O O . GLN A 1 54 ? -14.778 -5.459 -2.705 1.00 0.00 54 GLN A O 10
ATOM 16498 N N . GLU A 1 55 ? -16.592 -4.356 -1.952 1.00 0.00 55 GLU A N 10
ATOM 16499 C CA . GLU A 1 55 ? -16.805 -3.638 -3.201 1.00 0.00 55 GLU A CA 10
ATOM 16500 C C . GLU A 1 55 ? -15.775 -2.520 -3.350 1.00 0.00 55 GLU A C 10
ATOM 16501 O O . GLU A 1 55 ? -15.439 -2.124 -4.464 1.00 0.00 55 GLU A O 10
ATOM 16513 N N . LYS A 1 56 ? -15.298 -2.002 -2.217 1.00 0.00 56 LYS A N 10
ATOM 16514 C CA . LYS A 1 56 ? -14.255 -0.976 -2.207 1.00 0.00 56 LYS A CA 10
ATOM 16515 C C . LYS A 1 56 ? -13.044 -1.418 -3.021 1.00 0.00 56 LYS A C 10
ATOM 16516 O O . LYS A 1 56 ? -12.608 -0.731 -3.945 1.00 0.00 56 LYS A O 10
ATOM 16535 N N . LYS A 1 57 ? -12.511 -2.577 -2.667 1.00 0.00 57 LYS A N 10
ATOM 16536 C CA . LYS A 1 57 ? -11.270 -3.063 -3.250 1.00 0.00 57 LYS A CA 10
ATOM 16537 C C . LYS A 1 57 ? -11.519 -4.162 -4.285 1.00 0.00 57 LYS A C 10
ATOM 16538 O O . LYS A 1 57 ? -10.595 -4.891 -4.656 1.00 0.00 57 LYS A O 10
ATOM 16557 N N . LYS A 1 58 ? -12.771 -4.298 -4.712 1.00 0.00 58 LYS A N 10
ATOM 16558 C CA . LYS A 1 58 ? -13.158 -5.326 -5.687 1.00 0.00 58 LYS A CA 10
ATOM 16559 C C . LYS A 1 58 ? -12.327 -5.243 -6.969 1.00 0.00 58 LYS A C 10
ATOM 16560 O O . LYS A 1 58 ? -11.587 -4.282 -7.198 1.00 0.00 58 LYS A O 10
ATOM 16579 N N . GLY A 1 59 ? -12.465 -6.259 -7.808 1.00 0.00 59 GLY A N 10
ATOM 16580 C CA . GLY A 1 59 ? -11.711 -6.319 -9.041 1.00 0.00 59 GLY A CA 10
ATOM 16581 C C . GLY A 1 59 ? -10.358 -6.941 -8.839 1.00 0.00 59 GLY A C 10
ATOM 16582 O O . GLY A 1 59 ? -10.040 -7.975 -9.427 1.00 0.00 59 GLY A O 10
ATOM 16586 N N . ARG A 1 60 ? -9.567 -6.317 -7.988 1.00 0.00 60 ARG A N 10
ATOM 16587 C CA . ARG A 1 60 ? -8.191 -6.718 -7.816 1.00 0.00 60 ARG A CA 10
ATOM 16588 C C . ARG A 1 60 ? -7.974 -7.438 -6.492 1.00 0.00 60 ARG A C 10
ATOM 16589 O O . ARG A 1 60 ? -7.246 -8.425 -6.433 1.00 0.00 60 ARG A O 10
ATOM 16610 N N . ALA A 1 61 ? -8.599 -6.949 -5.428 1.00 0.00 61 ALA A N 10
ATOM 16611 C CA . ALA A 1 61 ? -8.491 -7.620 -4.142 1.00 0.00 61 ALA A CA 10
ATOM 16612 C C . ALA A 1 61 ? -9.579 -8.657 -4.022 1.00 0.00 61 ALA A C 10
ATOM 16613 O O . ALA A 1 61 ? -9.436 -9.648 -3.310 1.00 0.00 61 ALA A O 10
ATOM 16620 N N . ALA A 1 62 ? -10.677 -8.397 -4.731 1.00 0.00 62 ALA A N 10
ATOM 16621 C CA . ALA A 1 62 ? -11.835 -9.275 -4.717 1.00 0.00 62 ALA A CA 10
ATOM 16622 C C . ALA A 1 62 ? -12.314 -9.484 -3.284 1.00 0.00 62 ALA A C 10
ATOM 16623 O O . ALA A 1 62 ? -12.315 -8.533 -2.483 1.00 0.00 62 ALA A O 10
ATOM 16630 N N . ALA A 1 63 ? -12.681 -10.715 -2.935 1.00 0.00 63 ALA A N 10
ATOM 16631 C CA . ALA A 1 63 ? -13.049 -11.029 -1.561 1.00 0.00 63 ALA A CA 10
ATOM 16632 C C . ALA A 1 63 ? -11.803 -11.149 -0.691 1.00 0.00 63 ALA A C 10
ATOM 16633 O O . ALA A 1 63 ? -11.576 -12.171 -0.039 1.00 0.00 63 ALA A O 10
ATOM 16640 N N . ASN A 1 64 ? -10.995 -10.091 -0.738 1.00 0.00 64 ASN A N 10
ATOM 16641 C CA . ASN A 1 64 ? -9.840 -9.893 0.130 1.00 0.00 64 ASN A CA 10
ATOM 16642 C C . ASN A 1 64 ? -8.560 -10.441 -0.467 1.00 0.00 64 ASN A C 10
ATOM 16643 O O . ASN A 1 64 ? -8.492 -11.577 -0.931 1.00 0.00 64 ASN A O 10
ATOM 16654 N N . GLY A 1 65 ? -7.554 -9.587 -0.440 1.00 0.00 65 GLY A N 10
ATOM 16655 C CA . GLY A 1 65 ? -6.283 -9.890 -1.062 1.00 0.00 65 GLY A CA 10
ATOM 16656 C C . GLY A 1 65 ? -5.797 -8.745 -1.926 1.00 0.00 65 GLY A C 10
ATOM 16657 O O . GLY A 1 65 ? -5.656 -8.897 -3.140 1.00 0.00 65 GLY A O 10
ATOM 16661 N N . TYR A 1 66 ? -5.572 -7.583 -1.311 1.00 0.00 66 TYR A N 10
ATOM 16662 C CA . TYR A 1 66 ? -5.008 -6.445 -2.037 1.00 0.00 66 TYR A CA 10
ATOM 16663 C C . TYR A 1 66 ? -3.608 -6.774 -2.443 1.00 0.00 66 TYR A C 10
ATOM 16664 O O . TYR A 1 66 ? -2.836 -7.301 -1.656 1.00 0.00 66 TYR A O 10
ATOM 16682 N N . ASP A 1 67 ? -3.286 -6.472 -3.662 1.00 0.00 67 ASP A N 10
ATOM 16683 C CA . ASP A 1 67 ? -1.979 -6.717 -4.155 1.00 0.00 67 ASP A CA 10
ATOM 16684 C C . ASP A 1 67 ? -1.256 -5.399 -4.232 1.00 0.00 67 ASP A C 10
ATOM 16685 O O . ASP A 1 67 ? -1.878 -4.347 -4.049 1.00 0.00 67 ASP A O 10
ATOM 16694 N N . ARG A 1 68 ? 0.025 -5.442 -4.479 1.00 0.00 68 ARG A N 10
ATOM 16695 C CA . ARG A 1 68 ? 0.830 -4.234 -4.451 1.00 0.00 68 ARG A CA 10
ATOM 16696 C C . ARG A 1 68 ? 0.291 -3.172 -5.407 1.00 0.00 68 ARG A C 10
ATOM 16697 O O . ARG A 1 68 ? 0.254 -1.999 -5.056 1.00 0.00 68 ARG A O 10
ATOM 16718 N N . SER A 1 69 ? -0.176 -3.576 -6.584 1.00 0.00 69 SER A N 10
ATOM 16719 C CA . SER A 1 69 ? -0.684 -2.612 -7.552 1.00 0.00 69 SER A CA 10
ATOM 16720 C C . SER A 1 69 ? -2.026 -2.029 -7.098 1.00 0.00 69 SER A C 10
ATOM 16721 O O . SER A 1 69 ? -2.236 -0.819 -7.162 1.00 0.00 69 SER A O 10
ATOM 16729 N N . ALA A 1 70 ? -2.923 -2.892 -6.623 1.00 0.00 70 ALA A N 10
ATOM 16730 C CA . ALA A 1 70 ? -4.255 -2.469 -6.191 1.00 0.00 70 ALA A CA 10
ATOM 16731 C C . ALA A 1 70 ? -4.186 -1.519 -5.015 1.00 0.00 70 ALA A C 10
ATOM 16732 O O . ALA A 1 70 ? -4.738 -0.413 -5.043 1.00 0.00 70 ALA A O 10
ATOM 16739 N N . PHE A 1 71 ? -3.504 -1.968 -3.982 1.00 0.00 71 PHE A N 10
ATOM 16740 C CA . PHE A 1 71 ? -3.425 -1.231 -2.746 1.00 0.00 71 PHE A CA 10
ATOM 16741 C C . PHE A 1 71 ? -2.642 0.062 -2.946 1.00 0.00 71 PHE A C 10
ATOM 16742 O O . PHE A 1 71 ? -3.036 1.108 -2.435 1.00 0.00 71 PHE A O 10
ATOM 16759 N N . PHE A 1 72 ? -1.571 0.004 -3.731 1.00 0.00 72 PHE A N 10
ATOM 16760 C CA . PHE A 1 72 ? -0.779 1.197 -4.011 1.00 0.00 72 PHE A CA 10
ATOM 16761 C C . PHE A 1 72 ? -1.593 2.207 -4.806 1.00 0.00 72 PHE A C 10
ATOM 16762 O O . PHE A 1 72 ? -1.476 3.412 -4.598 1.00 0.00 72 PHE A O 10
ATOM 16779 N N . SER A 1 73 ? -2.429 1.703 -5.697 1.00 0.00 73 SER A N 10
ATOM 16780 C CA . SER A 1 73 ? -3.276 2.550 -6.526 1.00 0.00 73 SER A CA 10
ATOM 16781 C C . SER A 1 73 ? -4.199 3.398 -5.648 1.00 0.00 73 SER A C 10
ATOM 16782 O O . SER A 1 73 ? -4.462 4.566 -5.945 1.00 0.00 73 SER A O 10
ATOM 16790 N N . LEU A 1 74 ? -4.677 2.806 -4.562 1.00 0.00 74 LEU A N 10
ATOM 16791 C CA . LEU A 1 74 ? -5.529 3.519 -3.620 1.00 0.00 74 LEU A CA 10
ATOM 16792 C C . LEU A 1 74 ? -4.714 4.531 -2.813 1.00 0.00 74 LEU A C 10
ATOM 16793 O O . LEU A 1 74 ? -5.073 5.703 -2.731 1.00 0.00 74 LEU A O 10
ATOM 16809 N N . VAL A 1 75 ? -3.601 4.078 -2.248 1.00 0.00 75 VAL A N 10
ATOM 16810 C CA . VAL A 1 75 ? -2.784 4.920 -1.376 1.00 0.00 75 VAL A CA 10
ATOM 16811 C C . VAL A 1 75 ? -2.197 6.109 -2.138 1.00 0.00 75 VAL A C 10
ATOM 16812 O O . VAL A 1 75 ? -2.144 7.220 -1.617 1.00 0.00 75 VAL A O 10
ATOM 16825 N N . ALA A 1 76 ? -1.788 5.879 -3.381 1.00 0.00 76 ALA A N 10
ATOM 16826 C CA . ALA A 1 76 ? -1.209 6.935 -4.210 1.00 0.00 76 ALA A CA 10
ATOM 16827 C C . ALA A 1 76 ? -2.234 8.017 -4.534 1.00 0.00 76 ALA A C 10
ATOM 16828 O O . ALA A 1 76 ? -1.894 9.077 -5.066 1.00 0.00 76 ALA A O 10
ATOM 16835 N N . SER A 1 77 ? -3.488 7.745 -4.214 1.00 0.00 77 SER A N 10
ATOM 16836 C CA . SER A 1 77 ? -4.562 8.690 -4.453 1.00 0.00 77 SER A CA 10
ATOM 16837 C C . SER A 1 77 ? -5.041 9.303 -3.136 1.00 0.00 77 SER A C 10
ATOM 16838 O O . SER A 1 77 ? -5.849 10.232 -3.128 1.00 0.00 77 SER A O 10
ATOM 16846 N N . ASP A 1 78 ? -4.536 8.778 -2.025 1.00 0.00 78 ASP A N 10
ATOM 16847 C CA . ASP A 1 78 ? -4.983 9.197 -0.703 1.00 0.00 78 ASP A CA 10
ATOM 16848 C C . ASP A 1 78 ? -3.807 9.491 0.220 1.00 0.00 78 ASP A C 10
ATOM 16849 O O . ASP A 1 78 ? -3.128 8.576 0.686 1.00 0.00 78 ASP A O 10
ATOM 16858 N N . GLU A 1 79 ? -3.580 10.769 0.509 1.00 0.00 79 GLU A N 10
ATOM 16859 C CA . GLU A 1 79 ? -2.478 11.168 1.379 1.00 0.00 79 GLU A CA 10
ATOM 16860 C C . GLU A 1 79 ? -2.669 10.616 2.786 1.00 0.00 79 GLU A C 10
ATOM 16861 O O . GLU A 1 79 ? -1.700 10.357 3.480 1.00 0.00 79 GLU A O 10
ATOM 16873 N N . GLN A 1 80 ? -3.915 10.425 3.206 1.00 0.00 80 GLN A N 10
ATOM 16874 C CA . GLN A 1 80 ? -4.178 9.891 4.538 1.00 0.00 80 GLN A CA 10
ATOM 16875 C C . GLN A 1 80 ? -3.584 8.499 4.641 1.00 0.00 80 GLN A C 10
ATOM 16876 O O . GLN A 1 80 ? -3.202 8.047 5.712 1.00 0.00 80 GLN A O 10
ATOM 16890 N N . TYR A 1 81 ? -3.503 7.848 3.495 1.00 0.00 81 TYR A N 10
ATOM 16891 C CA . TYR A 1 81 ? -3.100 6.467 3.399 1.00 0.00 81 TYR A CA 10
ATOM 16892 C C . TYR A 1 81 ? -1.594 6.348 3.356 1.00 0.00 81 TYR A C 10
ATOM 16893 O O . TYR A 1 81 ? -1.013 5.471 3.999 1.00 0.00 81 TYR A O 10
ATOM 16911 N N . VAL A 1 82 ? -0.957 7.235 2.602 1.00 0.00 82 VAL A N 10
ATOM 16912 C CA . VAL A 1 82 ? 0.463 7.214 2.467 1.00 0.00 82 VAL A CA 10
ATOM 16913 C C . VAL A 1 82 ? 1.129 7.475 3.811 1.00 0.00 82 VAL A C 10
ATOM 16914 O O . VAL A 1 82 ? 1.996 6.721 4.253 1.00 0.00 82 VAL A O 10
ATOM 16927 N N . ARG A 1 83 ? 0.685 8.534 4.461 1.00 0.00 83 ARG A N 10
ATOM 16928 C CA . ARG A 1 83 ? 1.131 8.859 5.802 1.00 0.00 83 ARG A CA 10
ATOM 16929 C C . ARG A 1 83 ? 0.599 7.878 6.817 1.00 0.00 83 ARG A C 10
ATOM 16930 O O . ARG A 1 83 ? 1.194 7.726 7.869 1.00 0.00 83 ARG A O 10
ATOM 16951 N N . PHE A 1 84 ? -0.525 7.230 6.531 1.00 0.00 84 PHE A N 10
ATOM 16952 C CA . PHE A 1 84 ? -1.022 6.214 7.456 1.00 0.00 84 PHE A CA 10
ATOM 16953 C C . PHE A 1 84 ? 0.071 5.181 7.672 1.00 0.00 84 PHE A C 10
ATOM 16954 O O . PHE A 1 84 ? 0.443 4.868 8.806 1.00 0.00 84 PHE A O 10
ATOM 16971 N N . ILE A 1 85 ? 0.623 4.694 6.576 1.00 0.00 85 ILE A N 10
ATOM 16972 C CA . ILE A 1 85 ? 1.678 3.701 6.652 1.00 0.00 85 ILE A CA 10
ATOM 16973 C C . ILE A 1 85 ? 3.006 4.338 7.050 1.00 0.00 85 ILE A C 10
ATOM 16974 O O . ILE A 1 85 ? 3.692 3.829 7.930 1.00 0.00 85 ILE A O 10
ATOM 16990 N N . ALA A 1 86 ? 3.358 5.452 6.406 1.00 0.00 86 ALA A N 10
ATOM 16991 C CA . ALA A 1 86 ? 4.569 6.201 6.748 1.00 0.00 86 ALA A CA 10
ATOM 16992 C C . ALA A 1 86 ? 4.654 6.481 8.247 1.00 0.00 86 ALA A C 10
ATOM 16993 O O . ALA A 1 86 ? 5.735 6.456 8.835 1.00 0.00 86 ALA A O 10
ATOM 17000 N N . GLN A 1 87 ? 3.506 6.742 8.854 1.00 0.00 87 GLN A N 10
ATOM 17001 C CA . GLN A 1 87 ? 3.424 7.017 10.279 1.00 0.00 87 GLN A CA 10
ATOM 17002 C C . GLN A 1 87 ? 3.695 5.746 11.076 1.00 0.00 87 GLN A C 10
ATOM 17003 O O . GLN A 1 87 ? 4.382 5.767 12.097 1.00 0.00 87 GLN A O 10
ATOM 17017 N N . HIS A 1 88 ? 3.146 4.641 10.592 1.00 0.00 88 HIS A N 10
ATOM 17018 C CA . HIS A 1 88 ? 3.275 3.357 11.270 1.00 0.00 88 HIS A CA 10
ATOM 17019 C C . HIS A 1 88 ? 4.647 2.727 11.041 1.00 0.00 88 HIS A C 10
ATOM 17020 O O . HIS A 1 88 ? 5.155 2.013 11.903 1.00 0.00 88 HIS A O 10
ATOM 17035 N N . PHE A 1 89 ? 5.245 2.988 9.887 1.00 0.00 89 PHE A N 10
ATOM 17036 C CA . PHE A 1 89 ? 6.491 2.331 9.524 1.00 0.00 89 PHE A CA 10
ATOM 17037 C C . PHE A 1 89 ? 7.330 3.190 8.576 1.00 0.00 89 PHE A C 10
ATOM 17038 O O . PHE A 1 89 ? 6.918 3.476 7.452 1.00 0.00 89 PHE A O 10
ATOM 17055 N N . PRO A 1 90 ? 8.503 3.640 9.054 1.00 0.00 90 PRO A N 10
ATOM 17056 C CA . PRO A 1 90 ? 9.520 4.316 8.227 1.00 0.00 90 PRO A CA 10
ATOM 17057 C C . PRO A 1 90 ? 9.872 3.546 6.946 1.00 0.00 90 PRO A C 10
ATOM 17058 O O . PRO A 1 90 ? 9.663 2.335 6.852 1.00 0.00 90 PRO A O 10
ATOM 17069 N N . CYS A 1 91 ? 10.435 4.263 5.977 1.00 0.00 91 CYS A N 10
ATOM 17070 C CA . CYS A 1 91 ? 10.708 3.721 4.651 1.00 0.00 91 CYS A CA 10
ATOM 17071 C C . CYS A 1 91 ? 11.731 2.602 4.699 1.00 0.00 91 CYS A C 10
ATOM 17072 O O . CYS A 1 91 ? 12.726 2.665 5.423 1.00 0.00 91 CYS A O 10
ATOM 17080 N N . ALA A 1 92 ? 11.435 1.567 3.929 1.00 0.00 92 ALA A N 10
ATOM 17081 C CA . ALA A 1 92 ? 12.260 0.365 3.858 1.00 0.00 92 ALA A CA 10
ATOM 17082 C C . ALA A 1 92 ? 13.705 0.682 3.491 1.00 0.00 92 ALA A C 10
ATOM 17083 O O . ALA A 1 92 ? 13.982 1.657 2.790 1.00 0.00 92 ALA A O 10
ATOM 17090 N N . PRO A 1 93 ? 14.640 -0.145 3.973 1.00 0.00 93 PRO A N 10
ATOM 17091 C CA . PRO A 1 93 ? 16.073 0.030 3.724 1.00 0.00 93 PRO A CA 10
ATOM 17092 C C . PRO A 1 93 ? 16.498 -0.414 2.327 1.00 0.00 93 PRO A C 10
ATOM 17093 O O . PRO A 1 93 ? 17.099 -1.476 2.149 1.00 0.00 93 PRO A O 10
ATOM 17104 N N . GLU A 1 94 ? 16.195 0.401 1.345 1.00 0.00 94 GLU A N 10
ATOM 17105 C CA . GLU A 1 94 ? 16.633 0.159 -0.030 1.00 0.00 94 GLU A CA 10
ATOM 17106 C C . GLU A 1 94 ? 18.113 0.500 -0.208 1.00 0.00 94 GLU A C 10
ATOM 17107 O O . GLU A 1 94 ? 18.504 1.138 -1.187 1.00 0.00 94 GLU A O 10
ATOM 17119 N N . GLU A 1 95 ? 18.923 0.095 0.761 1.00 0.00 95 GLU A N 10
ATOM 17120 C CA . GLU A 1 95 ? 20.364 0.253 0.688 1.00 0.00 95 GLU A CA 10
ATOM 17121 C C . GLU A 1 95 ? 21.050 -1.105 0.785 1.00 0.00 95 GLU A C 10
ATOM 17122 O O . GLU A 1 95 ? 22.191 -1.267 0.352 1.00 0.00 95 GLU A O 10
ATOM 17134 N N . GLU A 1 96 ? 20.344 -2.081 1.349 1.00 0.00 96 GLU A N 10
ATOM 17135 C CA . GLU A 1 96 ? 20.913 -3.406 1.560 1.00 0.00 96 GLU A CA 10
ATOM 17136 C C . GLU A 1 96 ? 20.898 -4.228 0.273 1.00 0.00 96 GLU A C 10
ATOM 17137 O O . GLU A 1 96 ? 21.935 -4.727 -0.155 1.00 0.00 96 GLU A O 10
ATOM 17149 N N . LYS A 1 97 ? 19.732 -4.366 -0.342 1.00 0.00 97 LYS A N 10
ATOM 17150 C CA . LYS A 1 97 ? 19.628 -5.050 -1.625 1.00 0.00 97 LYS A CA 10
ATOM 17151 C C . LYS A 1 97 ? 18.553 -4.399 -2.493 1.00 0.00 97 LYS A C 10
ATOM 17152 O O . LYS A 1 97 ? 17.519 -5.000 -2.787 1.00 0.00 97 LYS A O 10
ATOM 17171 N N . PRO A 1 98 ? 18.791 -3.154 -2.924 1.00 0.00 98 PRO A N 10
ATOM 17172 C CA . PRO A 1 98 ? 17.820 -2.395 -3.699 1.00 0.00 98 PRO A CA 10
ATOM 17173 C C . PRO A 1 98 ? 17.862 -2.736 -5.183 1.00 0.00 98 PRO A C 10
ATOM 17174 O O . PRO A 1 98 ? 18.909 -2.618 -5.827 1.00 0.00 98 PRO A O 10
ATOM 17185 N N . PRO A 1 99 ? 16.736 -3.194 -5.745 1.00 0.00 99 PRO A N 10
ATOM 17186 C CA . PRO A 1 99 ? 16.614 -3.394 -7.186 1.00 0.00 99 PRO A CA 10
ATOM 17187 C C . PRO A 1 99 ? 16.569 -2.054 -7.906 1.00 0.00 99 PRO A C 10
ATOM 17188 O O . PRO A 1 99 ? 16.983 -1.931 -9.058 1.00 0.00 99 PRO A O 10
ATOM 17199 N N . GLU A 1 100 ? 16.081 -1.047 -7.193 1.00 0.00 100 GLU A N 10
ATOM 17200 C CA . GLU A 1 100 ? 15.997 0.305 -7.711 1.00 0.00 100 GLU A CA 10
ATOM 17201 C C . GLU A 1 100 ? 15.733 1.271 -6.560 1.00 0.00 100 GLU A C 10
ATOM 17202 O O . GLU A 1 100 ? 16.666 1.824 -5.974 1.00 0.00 100 GLU A O 10
ATOM 17214 N N . ILE A 1 101 ? 14.462 1.439 -6.227 1.00 0.00 101 ILE A N 10
ATOM 17215 C CA . ILE A 1 101 ? 14.049 2.290 -5.114 1.00 0.00 101 ILE A CA 10
ATOM 17216 C C . ILE A 1 101 ? 12.868 1.672 -4.380 1.00 0.00 101 ILE A C 10
ATOM 17217 O O . ILE A 1 101 ? 12.500 2.128 -3.298 1.00 0.00 101 ILE A O 10
ATOM 17233 N N . ASP A 1 102 ? 12.283 0.639 -4.995 1.00 0.00 102 ASP A N 10
ATOM 17234 C CA . ASP A 1 102 ? 11.068 -0.029 -4.508 1.00 0.00 102 ASP A CA 10
ATOM 17235 C C . ASP A 1 102 ? 9.863 0.897 -4.625 1.00 0.00 102 ASP A C 10
ATOM 17236 O O . ASP A 1 102 ? 8.883 0.571 -5.293 1.00 0.00 102 ASP A O 10
ATOM 17245 N N . ALA A 1 103 ? 9.985 2.056 -3.989 1.00 0.00 103 ALA A N 10
ATOM 17246 C CA . ALA A 1 103 ? 8.973 3.109 -3.984 1.00 0.00 103 ALA A CA 10
ATOM 17247 C C . ALA A 1 103 ? 8.256 3.246 -5.321 1.00 0.00 103 ALA A C 10
ATOM 17248 O O . ALA A 1 103 ? 7.101 2.849 -5.460 1.00 0.00 103 ALA A O 10
ATOM 17255 N N . LEU A 1 104 ? 8.943 3.808 -6.298 1.00 0.00 104 LEU A N 10
ATOM 17256 C CA . LEU A 1 104 ? 8.348 4.020 -7.603 1.00 0.00 104 LEU A CA 10
ATOM 17257 C C . LEU A 1 104 ? 8.838 2.972 -8.592 1.00 0.00 104 LEU A C 10
ATOM 17258 O O . LEU A 1 104 ? 9.186 3.289 -9.726 1.00 0.00 104 LEU A O 10
ATOM 17274 N N . GLU A 1 105 ? 8.848 1.714 -8.156 1.00 0.00 105 GLU A N 10
ATOM 17275 C CA . GLU A 1 105 ? 9.218 0.599 -9.025 1.00 0.00 105 GLU A CA 10
ATOM 17276 C C . GLU A 1 105 ? 8.023 0.241 -9.916 1.00 0.00 105 GLU A C 10
ATOM 17277 O O . GLU A 1 105 ? 7.614 -0.917 -10.017 1.00 0.00 105 GLU A O 10
ATOM 17289 N N . LEU A 1 106 ? 7.465 1.271 -10.536 1.00 0.00 106 LEU A N 10
ATOM 17290 C CA . LEU A 1 106 ? 6.271 1.165 -11.360 1.00 0.00 106 LEU A CA 10
ATOM 17291 C C . LEU A 1 106 ? 5.837 2.563 -11.773 1.00 0.00 106 LEU A C 10
ATOM 17292 O O . LEU A 1 106 ? 5.991 2.949 -12.930 1.00 0.00 106 LEU A O 10
ATOM 17308 N N . LYS A 1 107 ? 5.330 3.317 -10.792 1.00 0.00 107 LYS A N 10
ATOM 17309 C CA . LYS A 1 107 ? 4.831 4.678 -10.997 1.00 0.00 107 LYS A CA 10
ATOM 17310 C C . LYS A 1 107 ? 3.675 4.700 -11.995 1.00 0.00 107 LYS A C 10
ATOM 17311 O O . LYS A 1 107 ? 2.508 4.736 -11.608 1.00 0.00 107 LYS A O 10
ATOM 17330 N N . THR A 1 108 ? 4.007 4.661 -13.274 1.00 0.00 108 THR A N 10
ATOM 17331 C CA . THR A 1 108 ? 3.021 4.689 -14.333 1.00 0.00 108 THR A CA 10
ATOM 17332 C C . THR A 1 108 ? 3.439 3.755 -15.461 1.00 0.00 108 THR A C 10
ATOM 17333 O O . THR A 1 108 ? 4.536 3.889 -16.007 1.00 0.00 108 THR A O 10
ATOM 17344 N N . GLN A 1 109 ? 2.580 2.797 -15.785 1.00 0.00 109 GLN A N 10
ATOM 17345 C CA . GLN A 1 109 ? 2.857 1.871 -16.874 1.00 0.00 109 GLN A CA 10
ATOM 17346 C C . GLN A 1 109 ? 2.960 2.633 -18.187 1.00 0.00 109 GLN A C 10
ATOM 17347 O O . GLN A 1 109 ? 1.971 3.189 -18.672 1.00 0.00 109 GLN A O 10
ATOM 17361 N N . LYS A 1 110 ? 4.170 2.660 -18.740 1.00 0.00 110 LYS A N 10
ATOM 17362 C CA . LYS A 1 110 ? 4.479 3.456 -19.922 1.00 0.00 110 LYS A CA 10
ATOM 17363 C C . LYS A 1 110 ? 4.105 4.914 -19.693 1.00 0.00 110 LYS A C 10
ATOM 17364 O O . LYS A 1 110 ? 3.175 5.435 -20.309 1.00 0.00 110 LYS A O 10
ATOM 17383 N N . GLY A 1 111 ? 4.839 5.565 -18.798 1.00 0.00 111 GLY A N 10
ATOM 17384 C CA . GLY A 1 111 ? 4.610 6.973 -18.521 1.00 0.00 111 GLY A CA 10
ATOM 17385 C C . GLY A 1 111 ? 5.248 7.865 -19.569 1.00 0.00 111 GLY A C 10
ATOM 17386 O O . GLY A 1 111 ? 5.777 8.931 -19.258 1.00 0.00 111 GLY A O 10
ATOM 17390 N N . PHE A 1 112 ? 5.191 7.418 -20.814 1.00 0.00 112 PHE A N 10
ATOM 17391 C CA . PHE A 1 112 ? 5.772 8.136 -21.931 1.00 0.00 112 PHE A CA 10
ATOM 17392 C C . PHE A 1 112 ? 4.671 8.803 -22.740 1.00 0.00 112 PHE A C 10
ATOM 17393 O O . PHE A 1 112 ? 4.570 10.046 -22.703 1.00 0.00 112 PHE A O 10
ATOM 17411 N N . GLY A 1 1 ? 2.265 2.093 -15.899 1.00 0.00 1 GLY A N 11
ATOM 17412 C CA . GLY A 1 1 ? 2.963 1.479 -14.742 1.00 0.00 1 GLY A CA 11
ATOM 17413 C C . GLY A 1 1 ? 2.475 2.041 -13.426 1.00 0.00 1 GLY A C 11
ATOM 17414 O O . GLY A 1 1 ? 2.148 3.226 -13.337 1.00 0.00 1 GLY A O 11
ATOM 17421 N N . SER A 1 2 ? 2.433 1.207 -12.397 1.00 0.00 2 SER A N 11
ATOM 17422 C CA . SER A 1 2 ? 1.942 1.623 -11.090 1.00 0.00 2 SER A CA 11
ATOM 17423 C C . SER A 1 2 ? 2.957 2.517 -10.381 1.00 0.00 2 SER A C 11
ATOM 17424 O O . SER A 1 2 ? 2.639 3.165 -9.389 1.00 0.00 2 SER A O 11
ATOM 17432 N N . ALA A 1 3 ? 4.174 2.566 -10.917 1.00 0.00 3 ALA A N 11
ATOM 17433 C CA . ALA A 1 3 ? 5.247 3.377 -10.347 1.00 0.00 3 ALA A CA 11
ATOM 17434 C C . ALA A 1 3 ? 4.953 4.873 -10.462 1.00 0.00 3 ALA A C 11
ATOM 17435 O O . ALA A 1 3 ? 5.664 5.697 -9.889 1.00 0.00 3 ALA A O 11
ATOM 17442 N N . MET A 1 4 ? 3.915 5.221 -11.209 1.00 0.00 4 MET A N 11
ATOM 17443 C CA . MET A 1 4 ? 3.534 6.617 -11.379 1.00 0.00 4 MET A CA 11
ATOM 17444 C C . MET A 1 4 ? 2.025 6.784 -11.245 1.00 0.00 4 MET A C 11
ATOM 17445 O O . MET A 1 4 ? 1.387 7.472 -12.042 1.00 0.00 4 MET A O 11
ATOM 17459 N N . GLY A 1 5 ? 1.458 6.159 -10.221 1.00 0.00 5 GLY A N 11
ATOM 17460 C CA . GLY A 1 5 ? 0.023 6.231 -10.009 1.00 0.00 5 GLY A CA 11
ATOM 17461 C C . GLY A 1 5 ? -0.390 7.457 -9.216 1.00 0.00 5 GLY A C 11
ATOM 17462 O O . GLY A 1 5 ? -1.166 7.345 -8.270 1.00 0.00 5 GLY A O 11
ATOM 17466 N N . HIS A 1 6 ? 0.115 8.624 -9.632 1.00 0.00 6 HIS A N 11
ATOM 17467 C CA . HIS A 1 6 ? -0.125 9.904 -8.947 1.00 0.00 6 HIS A CA 11
ATOM 17468 C C . HIS A 1 6 ? 0.688 10.004 -7.657 1.00 0.00 6 HIS A C 11
ATOM 17469 O O . HIS A 1 6 ? 0.856 9.026 -6.931 1.00 0.00 6 HIS A O 11
ATOM 17484 N N . MET A 1 7 ? 1.210 11.194 -7.391 1.00 0.00 7 MET A N 11
ATOM 17485 C CA . MET A 1 7 ? 1.967 11.443 -6.172 1.00 0.00 7 MET A CA 11
ATOM 17486 C C . MET A 1 7 ? 1.286 12.522 -5.340 1.00 0.00 7 MET A C 11
ATOM 17487 O O . MET A 1 7 ? 0.508 13.320 -5.863 1.00 0.00 7 MET A O 11
ATOM 17501 N N . VAL A 1 8 ? 1.579 12.545 -4.049 1.00 0.00 8 VAL A N 11
ATOM 17502 C CA . VAL A 1 8 ? 1.019 13.537 -3.147 1.00 0.00 8 VAL A CA 11
ATOM 17503 C C . VAL A 1 8 ? 1.952 13.699 -1.953 1.00 0.00 8 VAL A C 11
ATOM 17504 O O . VAL A 1 8 ? 3.031 14.276 -2.083 1.00 0.00 8 VAL A O 11
ATOM 17517 N N . LYS A 1 9 ? 1.570 13.169 -0.824 1.00 0.00 9 LYS A N 11
ATOM 17518 C CA . LYS A 1 9 ? 2.478 13.029 0.303 1.00 0.00 9 LYS A CA 11
ATOM 17519 C C . LYS A 1 9 ? 3.382 11.819 0.073 1.00 0.00 9 LYS A C 11
ATOM 17520 O O . LYS A 1 9 ? 3.564 10.981 0.957 1.00 0.00 9 LYS A O 11
ATOM 17539 N N . ILE A 1 10 ? 3.945 11.738 -1.131 1.00 0.00 10 ILE A N 11
ATOM 17540 C CA . ILE A 1 10 ? 4.723 10.596 -1.539 1.00 0.00 10 ILE A CA 11
ATOM 17541 C C . ILE A 1 10 ? 6.023 11.039 -2.194 1.00 0.00 10 ILE A C 11
ATOM 17542 O O . ILE A 1 10 ? 6.038 11.449 -3.356 1.00 0.00 10 ILE A O 11
ATOM 17558 N N . SER A 1 11 ? 7.099 10.968 -1.444 1.00 0.00 11 SER A N 11
ATOM 17559 C CA . SER A 1 11 ? 8.428 11.109 -2.000 1.00 0.00 11 SER A CA 11
ATOM 17560 C C . SER A 1 11 ? 9.018 9.715 -2.176 1.00 0.00 11 SER A C 11
ATOM 17561 O O . SER A 1 11 ? 8.311 8.727 -1.965 1.00 0.00 11 SER A O 11
ATOM 17569 N N . HIS A 1 12 ? 10.286 9.619 -2.553 1.00 0.00 12 HIS A N 11
ATOM 17570 C CA . HIS A 1 12 ? 10.937 8.319 -2.711 1.00 0.00 12 HIS A CA 11
ATOM 17571 C C . HIS A 1 12 ? 10.761 7.509 -1.439 1.00 0.00 12 HIS A C 11
ATOM 17572 O O . HIS A 1 12 ? 10.289 6.371 -1.460 1.00 0.00 12 HIS A O 11
ATOM 17587 N N . GLU A 1 13 ? 11.111 8.137 -0.329 1.00 0.00 13 GLU A N 11
ATOM 17588 C CA . GLU A 1 13 ? 11.001 7.530 0.982 1.00 0.00 13 GLU A CA 11
ATOM 17589 C C . GLU A 1 13 ? 9.557 7.157 1.298 1.00 0.00 13 GLU A C 11
ATOM 17590 O O . GLU A 1 13 ? 9.291 6.095 1.860 1.00 0.00 13 GLU A O 11
ATOM 17602 N N . ASP A 1 14 ? 8.615 8.011 0.912 1.00 0.00 14 ASP A N 11
ATOM 17603 C CA . ASP A 1 14 ? 7.231 7.790 1.273 1.00 0.00 14 ASP A CA 11
ATOM 17604 C C . ASP A 1 14 ? 6.646 6.626 0.506 1.00 0.00 14 ASP A C 11
ATOM 17605 O O . ASP A 1 14 ? 5.959 5.786 1.082 1.00 0.00 14 ASP A O 11
ATOM 17614 N N . THR A 1 15 ? 6.942 6.559 -0.782 1.00 0.00 15 THR A N 11
ATOM 17615 C CA . THR A 1 15 ? 6.463 5.462 -1.603 1.00 0.00 15 THR A CA 11
ATOM 17616 C C . THR A 1 15 ? 6.904 4.131 -0.999 1.00 0.00 15 THR A C 11
ATOM 17617 O O . THR A 1 15 ? 6.133 3.167 -0.944 1.00 0.00 15 THR A O 11
ATOM 17628 N N . GLN A 1 16 ? 8.139 4.111 -0.506 1.00 0.00 16 GLN A N 11
ATOM 17629 C CA . GLN A 1 16 ? 8.742 2.903 0.018 1.00 0.00 16 GLN A CA 11
ATOM 17630 C C . GLN A 1 16 ? 8.031 2.409 1.270 1.00 0.00 16 GLN A C 11
ATOM 17631 O O . GLN A 1 16 ? 7.768 1.214 1.393 1.00 0.00 16 GLN A O 11
ATOM 17645 N N . ARG A 1 17 ? 7.698 3.316 2.194 1.00 0.00 17 ARG A N 11
ATOM 17646 C CA . ARG A 1 17 ? 7.054 2.887 3.434 1.00 0.00 17 ARG A CA 11
ATOM 17647 C C . ARG A 1 17 ? 5.726 2.230 3.151 1.00 0.00 17 ARG A C 11
ATOM 17648 O O . ARG A 1 17 ? 5.435 1.164 3.691 1.00 0.00 17 ARG A O 11
ATOM 17669 N N . ILE A 1 18 ? 4.931 2.854 2.294 1.00 0.00 18 ILE A N 11
ATOM 17670 C CA . ILE A 1 18 ? 3.618 2.308 1.960 1.00 0.00 18 ILE A CA 11
ATOM 17671 C C . ILE A 1 18 ? 3.720 0.862 1.497 1.00 0.00 18 ILE A C 11
ATOM 17672 O O . ILE A 1 18 ? 3.031 -0.019 2.019 1.00 0.00 18 ILE A O 11
ATOM 17688 N N . LYS A 1 19 ? 4.597 0.615 0.536 1.00 0.00 19 LYS A N 11
ATOM 17689 C CA . LYS A 1 19 ? 4.773 -0.727 0.009 1.00 0.00 19 LYS A CA 11
ATOM 17690 C C . LYS A 1 19 ? 5.263 -1.650 1.092 1.00 0.00 19 LYS A C 11
ATOM 17691 O O . LYS A 1 19 ? 4.662 -2.689 1.367 1.00 0.00 19 LYS A O 11
ATOM 17710 N N . THR A 1 20 ? 6.356 -1.241 1.712 1.00 0.00 20 THR A N 11
ATOM 17711 C CA . THR A 1 20 ? 7.092 -2.111 2.584 1.00 0.00 20 THR A CA 11
ATOM 17712 C C . THR A 1 20 ? 6.242 -2.559 3.766 1.00 0.00 20 THR A C 11
ATOM 17713 O O . THR A 1 20 ? 6.305 -3.721 4.182 1.00 0.00 20 THR A O 11
ATOM 17724 N N . ALA A 1 21 ? 5.412 -1.658 4.277 1.00 0.00 21 ALA A N 11
ATOM 17725 C CA . ALA A 1 21 ? 4.614 -1.967 5.437 1.00 0.00 21 ALA A CA 11
ATOM 17726 C C . ALA A 1 21 ? 3.480 -2.903 5.069 1.00 0.00 21 ALA A C 11
ATOM 17727 O O . ALA A 1 21 ? 3.404 -4.011 5.572 1.00 0.00 21 ALA A O 11
ATOM 17734 N N . PHE A 1 22 ? 2.648 -2.459 4.145 1.00 0.00 22 PHE A N 11
ATOM 17735 C CA . PHE A 1 22 ? 1.496 -3.226 3.677 1.00 0.00 22 PHE A CA 11
ATOM 17736 C C . PHE A 1 22 ? 1.849 -4.704 3.459 1.00 0.00 22 PHE A C 11
ATOM 17737 O O . PHE A 1 22 ? 1.237 -5.582 4.078 1.00 0.00 22 PHE A O 11
ATOM 17754 N N . LEU A 1 23 ? 2.888 -4.970 2.683 1.00 0.00 23 LEU A N 11
ATOM 17755 C CA . LEU A 1 23 ? 3.281 -6.344 2.371 1.00 0.00 23 LEU A CA 11
ATOM 17756 C C . LEU A 1 23 ? 3.694 -7.122 3.622 1.00 0.00 23 LEU A C 11
ATOM 17757 O O . LEU A 1 23 ? 3.084 -8.150 3.959 1.00 0.00 23 LEU A O 11
ATOM 17773 N N . SER A 1 24 ? 4.706 -6.602 4.319 1.00 0.00 24 SER A N 11
ATOM 17774 C CA . SER A 1 24 ? 5.305 -7.292 5.458 1.00 0.00 24 SER A CA 11
ATOM 17775 C C . SER A 1 24 ? 4.308 -7.454 6.593 1.00 0.00 24 SER A C 11
ATOM 17776 O O . SER A 1 24 ? 4.374 -8.411 7.367 1.00 0.00 24 SER A O 11
ATOM 17784 N N . TYR A 1 25 ? 3.379 -6.519 6.670 1.00 0.00 25 TYR A N 11
ATOM 17785 C CA . TYR A 1 25 ? 2.414 -6.490 7.744 1.00 0.00 25 TYR A CA 11
ATOM 17786 C C . TYR A 1 25 ? 1.478 -7.676 7.653 1.00 0.00 25 TYR A C 11
ATOM 17787 O O . TYR A 1 25 ? 1.341 -8.435 8.612 1.00 0.00 25 TYR A O 11
ATOM 17805 N N . ALA A 1 26 ? 0.833 -7.848 6.512 1.00 0.00 26 ALA A N 11
ATOM 17806 C CA . ALA A 1 26 ? -0.119 -8.937 6.390 1.00 0.00 26 ALA A CA 11
ATOM 17807 C C . ALA A 1 26 ? 0.544 -10.295 6.237 1.00 0.00 26 ALA A C 11
ATOM 17808 O O . ALA A 1 26 ? 0.540 -11.109 7.158 1.00 0.00 26 ALA A O 11
ATOM 17815 N N . GLN A 1 27 ? 1.144 -10.523 5.076 1.00 0.00 27 GLN A N 11
ATOM 17816 C CA . GLN A 1 27 ? 1.639 -11.849 4.753 1.00 0.00 27 GLN A CA 11
ATOM 17817 C C . GLN A 1 27 ? 3.149 -11.889 4.658 1.00 0.00 27 GLN A C 11
ATOM 17818 O O . GLN A 1 27 ? 3.776 -12.908 4.934 1.00 0.00 27 GLN A O 11
ATOM 17832 N N . GLY A 1 28 ? 3.726 -10.772 4.251 1.00 0.00 28 GLY A N 11
ATOM 17833 C CA . GLY A 1 28 ? 5.099 -10.777 3.807 1.00 0.00 28 GLY A CA 11
ATOM 17834 C C . GLY A 1 28 ? 5.188 -11.083 2.322 1.00 0.00 28 GLY A C 11
ATOM 17835 O O . GLY A 1 28 ? 6.257 -10.972 1.722 1.00 0.00 28 GLY A O 11
ATOM 17839 N N . GLN A 1 29 ? 4.055 -11.472 1.726 1.00 0.00 29 GLN A N 11
ATOM 17840 C CA . GLN A 1 29 ? 4.004 -11.793 0.304 1.00 0.00 29 GLN A CA 11
ATOM 17841 C C . GLN A 1 29 ? 3.771 -10.535 -0.527 1.00 0.00 29 GLN A C 11
ATOM 17842 O O . GLN A 1 29 ? 3.901 -9.421 -0.024 1.00 0.00 29 GLN A O 11
ATOM 17856 N N . ASP A 1 30 ? 3.410 -10.720 -1.792 1.00 0.00 30 ASP A N 11
ATOM 17857 C CA . ASP A 1 30 ? 3.173 -9.595 -2.696 1.00 0.00 30 ASP A CA 11
ATOM 17858 C C . ASP A 1 30 ? 1.786 -8.995 -2.484 1.00 0.00 30 ASP A C 11
ATOM 17859 O O . ASP A 1 30 ? 1.432 -8.006 -3.127 1.00 0.00 30 ASP A O 11
ATOM 17868 N N . LYS A 1 31 ? 1.002 -9.587 -1.587 1.00 0.00 31 LYS A N 11
ATOM 17869 C CA . LYS A 1 31 ? -0.365 -9.152 -1.386 1.00 0.00 31 LYS A CA 11
ATOM 17870 C C . LYS A 1 31 ? -0.691 -9.178 0.092 1.00 0.00 31 LYS A C 11
ATOM 17871 O O . LYS A 1 31 ? 0.147 -9.564 0.914 1.00 0.00 31 LYS A O 11
ATOM 17890 N N . VAL A 1 32 ? -1.904 -8.785 0.436 1.00 0.00 32 VAL A N 11
ATOM 17891 C CA . VAL A 1 32 ? -2.286 -8.652 1.829 1.00 0.00 32 VAL A CA 11
ATOM 17892 C C . VAL A 1 32 ? -3.647 -9.252 2.138 1.00 0.00 32 VAL A C 11
ATOM 17893 O O . VAL A 1 32 ? -4.578 -9.174 1.336 1.00 0.00 32 VAL A O 11
ATOM 17906 N N . THR A 1 33 ? -3.740 -9.836 3.327 1.00 0.00 33 THR A N 11
ATOM 17907 C CA . THR A 1 33 ? -4.980 -10.384 3.833 1.00 0.00 33 THR A CA 11
ATOM 17908 C C . THR A 1 33 ? -5.965 -9.273 4.196 1.00 0.00 33 THR A C 11
ATOM 17909 O O . THR A 1 33 ? -5.627 -8.094 4.159 1.00 0.00 33 THR A O 11
ATOM 17920 N N . GLU A 1 34 ? -7.165 -9.648 4.565 1.00 0.00 34 GLU A N 11
ATOM 17921 C CA . GLU A 1 34 ? -8.215 -8.685 4.888 1.00 0.00 34 GLU A CA 11
ATOM 17922 C C . GLU A 1 34 ? -7.796 -7.724 6.016 1.00 0.00 34 GLU A C 11
ATOM 17923 O O . GLU A 1 34 ? -8.217 -6.572 6.050 1.00 0.00 34 GLU A O 11
ATOM 17935 N N . ALA A 1 35 ? -6.948 -8.201 6.917 1.00 0.00 35 ALA A N 11
ATOM 17936 C CA . ALA A 1 35 ? -6.667 -7.503 8.173 1.00 0.00 35 ALA A CA 11
ATOM 17937 C C . ALA A 1 35 ? -5.972 -6.173 7.932 1.00 0.00 35 ALA A C 11
ATOM 17938 O O . ALA A 1 35 ? -6.465 -5.117 8.335 1.00 0.00 35 ALA A O 11
ATOM 17945 N N . MET A 1 36 ? -4.835 -6.225 7.255 1.00 0.00 36 MET A N 11
ATOM 17946 C CA . MET A 1 36 ? -4.097 -5.027 6.927 1.00 0.00 36 MET A CA 11
ATOM 17947 C C . MET A 1 36 ? -4.855 -4.213 5.908 1.00 0.00 36 MET A C 11
ATOM 17948 O O . MET A 1 36 ? -4.695 -2.995 5.817 1.00 0.00 36 MET A O 11
ATOM 17962 N N . ILE A 1 37 ? -5.684 -4.893 5.136 1.00 0.00 37 ILE A N 11
ATOM 17963 C CA . ILE A 1 37 ? -6.475 -4.225 4.134 1.00 0.00 37 ILE A CA 11
ATOM 17964 C C . ILE A 1 37 ? -7.521 -3.329 4.789 1.00 0.00 37 ILE A C 11
ATOM 17965 O O . ILE A 1 37 ? -7.770 -2.207 4.343 1.00 0.00 37 ILE A O 11
ATOM 17981 N N . ASP A 1 38 ? -8.082 -3.819 5.885 1.00 0.00 38 ASP A N 11
ATOM 17982 C CA . ASP A 1 38 ? -9.059 -3.094 6.656 1.00 0.00 38 ASP A CA 11
ATOM 17983 C C . ASP A 1 38 ? -8.426 -1.895 7.333 1.00 0.00 38 ASP A C 11
ATOM 17984 O O . ASP A 1 38 ? -9.048 -0.846 7.456 1.00 0.00 38 ASP A O 11
ATOM 17993 N N . GLN A 1 39 ? -7.182 -2.060 7.763 1.00 0.00 39 GLN A N 11
ATOM 17994 C CA . GLN A 1 39 ? -6.471 -0.978 8.433 1.00 0.00 39 GLN A CA 11
ATOM 17995 C C . GLN A 1 39 ? -6.406 0.218 7.494 1.00 0.00 39 GLN A C 11
ATOM 17996 O O . GLN A 1 39 ? -6.717 1.352 7.876 1.00 0.00 39 GLN A O 11
ATOM 18010 N N . LEU A 1 40 ? -6.064 -0.060 6.244 1.00 0.00 40 LEU A N 11
ATOM 18011 C CA . LEU A 1 40 ? -5.993 0.973 5.238 1.00 0.00 40 LEU A CA 11
ATOM 18012 C C . LEU A 1 40 ? -7.385 1.471 4.888 1.00 0.00 40 LEU A C 11
ATOM 18013 O O . LEU A 1 40 ? -7.664 2.645 5.033 1.00 0.00 40 LEU A O 11
ATOM 18029 N N . ILE A 1 41 ? -8.267 0.570 4.474 1.00 0.00 41 ILE A N 11
ATOM 18030 C CA . ILE A 1 41 ? -9.595 0.962 3.997 1.00 0.00 41 ILE A CA 11
ATOM 18031 C C . ILE A 1 41 ? -10.385 1.728 5.061 1.00 0.00 41 ILE A C 11
ATOM 18032 O O . ILE A 1 41 ? -10.935 2.789 4.783 1.00 0.00 41 ILE A O 11
ATOM 18048 N N . CYS A 1 42 ? -10.404 1.221 6.282 1.00 0.00 42 CYS A N 11
ATOM 18049 C CA . CYS A 1 42 ? -11.135 1.872 7.359 1.00 0.00 42 CYS A CA 11
ATOM 18050 C C . CYS A 1 42 ? -10.393 3.132 7.793 1.00 0.00 42 CYS A C 11
ATOM 18051 O O . CYS A 1 42 ? -10.945 3.995 8.478 1.00 0.00 42 CYS A O 11
ATOM 18059 N N . GLY A 1 43 ? -9.128 3.212 7.390 1.00 0.00 43 GLY A N 11
ATOM 18060 C CA . GLY A 1 43 ? -8.321 4.391 7.629 1.00 0.00 43 GLY A CA 11
ATOM 18061 C C . GLY A 1 43 ? -8.979 5.681 7.158 1.00 0.00 43 GLY A C 11
ATOM 18062 O O . GLY A 1 43 ? -9.091 6.635 7.927 1.00 0.00 43 GLY A O 11
ATOM 18066 N N . ALA A 1 44 ? -9.412 5.726 5.900 1.00 0.00 44 ALA A N 11
ATOM 18067 C CA . ALA A 1 44 ? -10.061 6.924 5.375 1.00 0.00 44 ALA A CA 11
ATOM 18068 C C . ALA A 1 44 ? -11.565 6.843 5.552 1.00 0.00 44 ALA A C 11
ATOM 18069 O O . ALA A 1 44 ? -12.177 7.731 6.147 1.00 0.00 44 ALA A O 11
ATOM 18076 N N . PHE A 1 45 ? -12.158 5.774 5.041 1.00 0.00 45 PHE A N 11
ATOM 18077 C CA . PHE A 1 45 ? -13.595 5.594 5.138 1.00 0.00 45 PHE A CA 11
ATOM 18078 C C . PHE A 1 45 ? -13.959 4.413 6.002 1.00 0.00 45 PHE A C 11
ATOM 18079 O O . PHE A 1 45 ? -13.850 3.256 5.602 1.00 0.00 45 PHE A O 11
ATOM 18096 N N . PRO A 1 46 ? -14.392 4.712 7.202 1.00 0.00 46 PRO A N 11
ATOM 18097 C CA . PRO A 1 46 ? -14.923 3.736 8.114 1.00 0.00 46 PRO A CA 11
ATOM 18098 C C . PRO A 1 46 ? -16.436 3.590 7.991 1.00 0.00 46 PRO A C 11
ATOM 18099 O O . PRO A 1 46 ? -17.043 4.081 7.035 1.00 0.00 46 PRO A O 11
ATOM 18110 N N . GLY A 1 47 ? -17.039 2.914 8.962 1.00 0.00 47 GLY A N 11
ATOM 18111 C CA . GLY A 1 47 ? -18.469 2.692 8.930 1.00 0.00 47 GLY A CA 11
ATOM 18112 C C . GLY A 1 47 ? -18.859 1.729 7.831 1.00 0.00 47 GLY A C 11
ATOM 18113 O O . GLY A 1 47 ? -19.994 1.733 7.356 1.00 0.00 47 GLY A O 11
ATOM 18117 N N . LEU A 1 48 ? -17.904 0.911 7.417 1.00 0.00 48 LEU A N 11
ATOM 18118 C CA . LEU A 1 48 ? -18.134 -0.039 6.346 1.00 0.00 48 LEU A CA 11
ATOM 18119 C C . LEU A 1 48 ? -18.440 -1.416 6.906 1.00 0.00 48 LEU A C 11
ATOM 18120 O O . LEU A 1 48 ? -17.671 -1.957 7.701 1.00 0.00 48 LEU A O 11
ATOM 18136 N N . SER A 1 49 ? -19.573 -1.969 6.507 1.00 0.00 49 SER A N 11
ATOM 18137 C CA . SER A 1 49 ? -19.858 -3.366 6.763 1.00 0.00 49 SER A CA 11
ATOM 18138 C C . SER A 1 49 ? -18.972 -4.206 5.849 1.00 0.00 49 SER A C 11
ATOM 18139 O O . SER A 1 49 ? -18.513 -3.695 4.822 1.00 0.00 49 SER A O 11
ATOM 18147 N N . TRP A 1 50 ? -18.707 -5.459 6.192 1.00 0.00 50 TRP A N 11
ATOM 18148 C CA . TRP A 1 50 ? -17.714 -6.229 5.450 1.00 0.00 50 TRP A CA 11
ATOM 18149 C C . TRP A 1 50 ? -18.047 -6.313 3.962 1.00 0.00 50 TRP A C 11
ATOM 18150 O O . TRP A 1 50 ? -17.151 -6.264 3.128 1.00 0.00 50 TRP A O 11
ATOM 18171 N N . GLU A 1 51 ? -19.325 -6.416 3.626 1.00 0.00 51 GLU A N 11
ATOM 18172 C CA . GLU A 1 51 ? -19.727 -6.501 2.222 1.00 0.00 51 GLU A CA 11
ATOM 18173 C C . GLU A 1 51 ? -19.453 -5.185 1.488 1.00 0.00 51 GLU A C 11
ATOM 18174 O O . GLU A 1 51 ? -19.011 -5.187 0.343 1.00 0.00 51 GLU A O 11
ATOM 18186 N N . GLN A 1 52 ? -19.703 -4.067 2.153 1.00 0.00 52 GLN A N 11
ATOM 18187 C CA . GLN A 1 52 ? -19.404 -2.758 1.584 1.00 0.00 52 GLN A CA 11
ATOM 18188 C C . GLN A 1 52 ? -17.894 -2.592 1.404 1.00 0.00 52 GLN A C 11
ATOM 18189 O O . GLN A 1 52 ? -17.419 -1.969 0.447 1.00 0.00 52 GLN A O 11
ATOM 18203 N N . LEU A 1 53 ? -17.139 -3.157 2.326 1.00 0.00 53 LEU A N 11
ATOM 18204 C CA . LEU A 1 53 ? -15.696 -3.079 2.261 1.00 0.00 53 LEU A CA 11
ATOM 18205 C C . LEU A 1 53 ? -15.162 -4.031 1.190 1.00 0.00 53 LEU A C 11
ATOM 18206 O O . LEU A 1 53 ? -14.265 -3.676 0.435 1.00 0.00 53 LEU A O 11
ATOM 18222 N N . GLN A 1 54 ? -15.749 -5.223 1.097 1.00 0.00 54 GLN A N 11
ATOM 18223 C CA . GLN A 1 54 ? -15.289 -6.240 0.155 1.00 0.00 54 GLN A CA 11
ATOM 18224 C C . GLN A 1 54 ? -15.380 -5.723 -1.281 1.00 0.00 54 GLN A C 11
ATOM 18225 O O . GLN A 1 54 ? -14.511 -6.003 -2.105 1.00 0.00 54 GLN A O 11
ATOM 18239 N N . GLU A 1 55 ? -16.426 -4.949 -1.564 1.00 0.00 55 GLU A N 11
ATOM 18240 C CA . GLU A 1 55 ? -16.611 -4.353 -2.878 1.00 0.00 55 GLU A CA 11
ATOM 18241 C C . GLU A 1 55 ? -15.677 -3.162 -3.066 1.00 0.00 55 GLU A C 11
ATOM 18242 O O . GLU A 1 55 ? -15.323 -2.817 -4.190 1.00 0.00 55 GLU A O 11
ATOM 18254 N N . LYS A 1 56 ? -15.322 -2.504 -1.964 1.00 0.00 56 LYS A N 11
ATOM 18255 C CA . LYS A 1 56 ? -14.349 -1.410 -2.000 1.00 0.00 56 LYS A CA 11
ATOM 18256 C C . LYS A 1 56 ? -13.071 -1.838 -2.720 1.00 0.00 56 LYS A C 11
ATOM 18257 O O . LYS A 1 56 ? -12.612 -1.176 -3.647 1.00 0.00 56 LYS A O 11
ATOM 18276 N N . LYS A 1 57 ? -12.506 -2.952 -2.276 1.00 0.00 57 LYS A N 11
ATOM 18277 C CA . LYS A 1 57 ? -11.213 -3.415 -2.759 1.00 0.00 57 LYS A CA 11
ATOM 18278 C C . LYS A 1 57 ? -11.343 -4.655 -3.642 1.00 0.00 57 LYS A C 11
ATOM 18279 O O . LYS A 1 57 ? -10.354 -5.355 -3.884 1.00 0.00 57 LYS A O 11
ATOM 18298 N N . LYS A 1 58 ? -12.567 -4.956 -4.070 1.00 0.00 58 LYS A N 11
ATOM 18299 C CA . LYS A 1 58 ? -12.824 -6.111 -4.938 1.00 0.00 58 LYS A CA 11
ATOM 18300 C C . LYS A 1 58 ? -11.905 -6.105 -6.163 1.00 0.00 58 LYS A C 11
ATOM 18301 O O . LYS A 1 58 ? -11.407 -5.059 -6.581 1.00 0.00 58 LYS A O 11
ATOM 18320 N N . GLY A 1 59 ? -11.709 -7.276 -6.744 1.00 0.00 59 GLY A N 11
ATOM 18321 C CA . GLY A 1 59 ? -10.743 -7.428 -7.808 1.00 0.00 59 GLY A CA 11
ATOM 18322 C C . GLY A 1 59 ? -9.539 -8.212 -7.346 1.00 0.00 59 GLY A C 11
ATOM 18323 O O . GLY A 1 59 ? -9.318 -9.340 -7.783 1.00 0.00 59 GLY A O 11
ATOM 18327 N N . ARG A 1 60 ? -8.764 -7.620 -6.449 1.00 0.00 60 ARG A N 11
ATOM 18328 C CA . ARG A 1 60 ? -7.569 -8.270 -5.930 1.00 0.00 60 ARG A CA 11
ATOM 18329 C C . ARG A 1 60 ? -7.798 -8.766 -4.506 1.00 0.00 60 ARG A C 11
ATOM 18330 O O . ARG A 1 60 ? -7.462 -9.900 -4.173 1.00 0.00 60 ARG A O 11
ATOM 18351 N N . ALA A 1 61 ? -8.400 -7.924 -3.675 1.00 0.00 61 ALA A N 11
ATOM 18352 C CA . ALA A 1 61 ? -8.583 -8.245 -2.267 1.00 0.00 61 ALA A CA 11
ATOM 18353 C C . ALA A 1 61 ? -10.008 -8.681 -2.026 1.00 0.00 61 ALA A C 11
ATOM 18354 O O . ALA A 1 61 ? -10.480 -8.739 -0.887 1.00 0.00 61 ALA A O 11
ATOM 18361 N N . ALA A 1 62 ? -10.680 -8.963 -3.127 1.00 0.00 62 ALA A N 11
ATOM 18362 C CA . ALA A 1 62 ? -12.034 -9.498 -3.108 1.00 0.00 62 ALA A CA 11
ATOM 18363 C C . ALA A 1 62 ? -12.122 -10.719 -2.203 1.00 0.00 62 ALA A C 11
ATOM 18364 O O . ALA A 1 62 ? -12.873 -10.727 -1.228 1.00 0.00 62 ALA A O 11
ATOM 18371 N N . ALA A 1 63 ? -11.340 -11.738 -2.525 1.00 0.00 63 ALA A N 11
ATOM 18372 C CA . ALA A 1 63 ? -11.274 -12.938 -1.708 1.00 0.00 63 ALA A CA 11
ATOM 18373 C C . ALA A 1 63 ? -10.083 -12.870 -0.768 1.00 0.00 63 ALA A C 11
ATOM 18374 O O . ALA A 1 63 ? -9.535 -13.896 -0.361 1.00 0.00 63 ALA A O 11
ATOM 18381 N N . ASN A 1 64 ? -9.701 -11.640 -0.441 1.00 0.00 64 ASN A N 11
ATOM 18382 C CA . ASN A 1 64 ? -8.607 -11.351 0.480 1.00 0.00 64 ASN A CA 11
ATOM 18383 C C . ASN A 1 64 ? -7.261 -11.551 -0.167 1.00 0.00 64 ASN A C 11
ATOM 18384 O O . ASN A 1 64 ? -6.748 -12.664 -0.283 1.00 0.00 64 ASN A O 11
ATOM 18395 N N . GLY A 1 65 ? -6.710 -10.436 -0.593 1.00 0.00 65 GLY A N 11
ATOM 18396 C CA . GLY A 1 65 ? -5.408 -10.436 -1.232 1.00 0.00 65 GLY A CA 11
ATOM 18397 C C . GLY A 1 65 ? -5.133 -9.160 -1.999 1.00 0.00 65 GLY A C 11
ATOM 18398 O O . GLY A 1 65 ? -4.971 -9.193 -3.214 1.00 0.00 65 GLY A O 11
ATOM 18402 N N . TYR A 1 66 ? -5.084 -8.028 -1.299 1.00 0.00 66 TYR A N 11
ATOM 18403 C CA . TYR A 1 66 ? -4.789 -6.757 -1.961 1.00 0.00 66 TYR A CA 11
ATOM 18404 C C . TYR A 1 66 ? -3.381 -6.787 -2.491 1.00 0.00 66 TYR A C 11
ATOM 18405 O O . TYR A 1 66 ? -2.423 -6.933 -1.738 1.00 0.00 66 TYR A O 11
ATOM 18423 N N . ASP A 1 67 ? -3.271 -6.670 -3.790 1.00 0.00 67 ASP A N 11
ATOM 18424 C CA . ASP A 1 67 ? -2.007 -6.714 -4.447 1.00 0.00 67 ASP A CA 11
ATOM 18425 C C . ASP A 1 67 ? -1.394 -5.339 -4.415 1.00 0.00 67 ASP A C 11
ATOM 18426 O O . ASP A 1 67 ? -2.089 -4.327 -4.317 1.00 0.00 67 ASP A O 11
ATOM 18435 N N . ARG A 1 68 ? -0.086 -5.332 -4.464 1.00 0.00 68 ARG A N 11
ATOM 18436 C CA . ARG A 1 68 ? 0.704 -4.128 -4.266 1.00 0.00 68 ARG A CA 11
ATOM 18437 C C . ARG A 1 68 ? 0.372 -3.047 -5.287 1.00 0.00 68 ARG A C 11
ATOM 18438 O O . ARG A 1 68 ? 0.574 -1.866 -5.020 1.00 0.00 68 ARG A O 11
ATOM 18459 N N . SER A 1 69 ? -0.129 -3.447 -6.446 1.00 0.00 69 SER A N 11
ATOM 18460 C CA . SER A 1 69 ? -0.586 -2.492 -7.440 1.00 0.00 69 SER A CA 11
ATOM 18461 C C . SER A 1 69 ? -1.898 -1.849 -6.993 1.00 0.00 69 SER A C 11
ATOM 18462 O O . SER A 1 69 ? -2.040 -0.627 -7.006 1.00 0.00 69 SER A O 11
ATOM 18470 N N . ALA A 1 70 ? -2.841 -2.690 -6.574 1.00 0.00 70 ALA A N 11
ATOM 18471 C CA . ALA A 1 70 ? -4.157 -2.235 -6.133 1.00 0.00 70 ALA A CA 11
ATOM 18472 C C . ALA A 1 70 ? -4.040 -1.385 -4.888 1.00 0.00 70 ALA A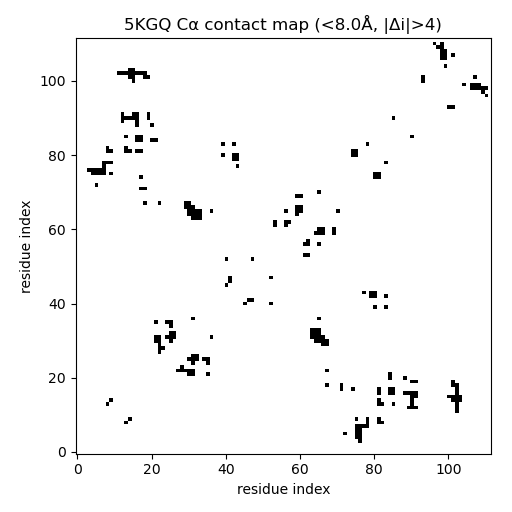 C 11
ATOM 18473 O O . ALA A 1 70 ? -4.620 -0.300 -4.796 1.00 0.00 70 ALA A O 11
ATOM 18480 N N . PHE A 1 71 ? -3.284 -1.894 -3.930 1.00 0.00 71 PHE A N 11
ATOM 18481 C CA . PHE A 1 71 ? -3.070 -1.201 -2.683 1.00 0.00 71 PHE A CA 11
ATOM 18482 C C . PHE A 1 71 ? -2.426 0.153 -2.946 1.00 0.00 71 PHE A C 11
ATOM 18483 O O . PHE A 1 71 ? -2.911 1.175 -2.472 1.00 0.00 71 PHE A O 11
ATOM 18500 N N . PHE A 1 72 ? -1.364 0.164 -3.751 1.00 0.00 72 PHE A N 11
ATOM 18501 C CA . PHE A 1 72 ? -0.651 1.405 -4.020 1.00 0.00 72 PHE A CA 11
ATOM 18502 C C . PHE A 1 72 ? -1.528 2.377 -4.797 1.00 0.00 72 PHE A C 11
ATOM 18503 O O . PHE A 1 72 ? -1.464 3.581 -4.583 1.00 0.00 72 PHE A O 11
ATOM 18520 N N . SER A 1 73 ? -2.356 1.843 -5.677 1.00 0.00 73 SER A N 11
ATOM 18521 C CA . SER A 1 73 ? -3.243 2.660 -6.500 1.00 0.00 73 SER A CA 11
ATOM 18522 C C . SER A 1 73 ? -4.183 3.487 -5.621 1.00 0.00 73 SER A C 11
ATOM 18523 O O . SER A 1 73 ? -4.472 4.649 -5.918 1.00 0.00 73 SER A O 11
ATOM 18531 N N . LEU A 1 74 ? -4.643 2.880 -4.532 1.00 0.00 74 LEU A N 11
ATOM 18532 C CA . LEU A 1 74 ? -5.536 3.547 -3.590 1.00 0.00 74 LEU A CA 11
ATOM 18533 C C . LEU A 1 74 ? -4.770 4.536 -2.712 1.00 0.00 74 LEU A C 11
ATOM 18534 O O . LEU A 1 74 ? -5.219 5.659 -2.489 1.00 0.00 74 LEU A O 11
ATOM 18550 N N . VAL A 1 75 ? -3.606 4.121 -2.233 1.00 0.00 75 VAL A N 11
ATOM 18551 C CA . VAL A 1 75 ? -2.828 4.934 -1.303 1.00 0.00 75 VAL A CA 11
ATOM 18552 C C . VAL A 1 75 ? -2.220 6.147 -2.004 1.00 0.00 75 VAL A C 11
ATOM 18553 O O . VAL A 1 75 ? -2.157 7.232 -1.435 1.00 0.00 75 VAL A O 11
ATOM 18566 N N . ALA A 1 76 ? -1.799 5.961 -3.248 1.00 0.00 76 ALA A N 11
ATOM 18567 C CA . ALA A 1 76 ? -1.138 7.016 -4.007 1.00 0.00 76 ALA A CA 11
ATOM 18568 C C . ALA A 1 76 ? -2.051 8.220 -4.219 1.00 0.00 76 ALA A C 11
ATOM 18569 O O . ALA A 1 76 ? -1.584 9.349 -4.367 1.00 0.00 76 ALA A O 11
ATOM 18576 N N . SER A 1 77 ? -3.351 7.976 -4.229 1.00 0.00 77 SER A N 11
ATOM 18577 C CA . SER A 1 77 ? -4.319 9.040 -4.420 1.00 0.00 77 SER A CA 11
ATOM 18578 C C . SER A 1 77 ? -4.792 9.604 -3.082 1.00 0.00 77 SER A C 11
ATOM 18579 O O . SER A 1 77 ? -5.394 10.677 -3.026 1.00 0.00 77 SER A O 11
ATOM 18587 N N . ASP A 1 78 ? -4.508 8.883 -2.007 1.00 0.00 78 ASP A N 11
ATOM 18588 C CA . ASP A 1 78 ? -4.983 9.258 -0.686 1.00 0.00 78 ASP A CA 11
ATOM 18589 C C . ASP A 1 78 ? -3.820 9.495 0.271 1.00 0.00 78 ASP A C 11
ATOM 18590 O O . ASP A 1 78 ? -3.237 8.551 0.802 1.00 0.00 78 ASP A O 11
ATOM 18599 N N . GLU A 1 79 ? -3.489 10.762 0.506 1.00 0.00 79 GLU A N 11
ATOM 18600 C CA . GLU A 1 79 ? -2.335 11.113 1.329 1.00 0.00 79 GLU A CA 11
ATOM 18601 C C . GLU A 1 79 ? -2.491 10.622 2.762 1.00 0.00 79 GLU A C 11
ATOM 18602 O O . GLU A 1 79 ? -1.507 10.333 3.421 1.00 0.00 79 GLU A O 11
ATOM 18614 N N . GLN A 1 80 ? -3.713 10.524 3.254 1.00 0.00 80 GLN A N 11
ATOM 18615 C CA . GLN A 1 80 ? -3.915 10.057 4.617 1.00 0.00 80 GLN A CA 11
ATOM 18616 C C . GLN A 1 80 ? -3.496 8.602 4.719 1.00 0.00 80 GLN A C 11
ATOM 18617 O O . GLN A 1 80 ? -3.180 8.107 5.788 1.00 0.00 80 GLN A O 11
ATOM 18631 N N . TYR A 1 81 ? -3.493 7.943 3.574 1.00 0.00 81 TYR A N 11
ATOM 18632 C CA . TYR A 1 81 ? -3.149 6.538 3.477 1.00 0.00 81 TYR A CA 11
ATOM 18633 C C . TYR A 1 81 ? -1.646 6.361 3.418 1.00 0.00 81 TYR A C 11
ATOM 18634 O O . TYR A 1 81 ? -1.096 5.457 4.048 1.00 0.00 81 TYR A O 11
ATOM 18652 N N . VAL A 1 82 ? -0.977 7.226 2.661 1.00 0.00 82 VAL A N 11
ATOM 18653 C CA . VAL A 1 82 ? 0.446 7.152 2.535 1.00 0.00 82 VAL A CA 11
ATOM 18654 C C . VAL A 1 82 ? 1.108 7.406 3.878 1.00 0.00 82 VAL A C 11
ATOM 18655 O O . VAL A 1 82 ? 1.952 6.633 4.330 1.00 0.00 82 VAL A O 11
ATOM 18668 N N . ARG A 1 83 ? 0.691 8.482 4.513 1.00 0.00 83 ARG A N 11
ATOM 18669 C CA . ARG A 1 83 ? 1.117 8.801 5.867 1.00 0.00 83 ARG A CA 11
ATOM 18670 C C . ARG A 1 83 ? 0.540 7.830 6.875 1.00 0.00 83 ARG A C 11
ATOM 18671 O O . ARG A 1 83 ? 1.097 7.668 7.944 1.00 0.00 83 ARG A O 11
ATOM 18692 N N . PHE A 1 84 ? -0.592 7.205 6.565 1.00 0.00 84 PHE A N 11
ATOM 18693 C CA . PHE A 1 84 ? -1.127 6.191 7.474 1.00 0.00 84 PHE A CA 11
ATOM 18694 C C . PHE A 1 84 ? -0.068 5.124 7.692 1.00 0.00 84 PHE A C 11
ATOM 18695 O O . PHE A 1 84 ? 0.214 4.729 8.826 1.00 0.00 84 PHE A O 11
ATOM 18712 N N . ILE A 1 85 ? 0.532 4.676 6.598 1.00 0.00 85 ILE A N 11
ATOM 18713 C CA . ILE A 1 85 ? 1.618 3.712 6.681 1.00 0.00 85 ILE A CA 11
ATOM 18714 C C . ILE A 1 85 ? 2.926 4.368 7.102 1.00 0.00 85 ILE A C 11
ATOM 18715 O O . ILE A 1 85 ? 3.589 3.875 7.992 1.00 0.00 85 ILE A O 11
ATOM 18731 N N . ALA A 1 86 ? 3.302 5.460 6.449 1.00 0.00 86 ALA A N 11
ATOM 18732 C CA . ALA A 1 86 ? 4.515 6.194 6.806 1.00 0.00 86 ALA A CA 11
ATOM 18733 C C . ALA A 1 86 ? 4.603 6.473 8.305 1.00 0.00 86 ALA A C 11
ATOM 18734 O O . ALA A 1 86 ? 5.676 6.371 8.898 1.00 0.00 86 ALA A O 11
ATOM 18741 N N . GLN A 1 87 ? 3.472 6.818 8.905 1.00 0.00 87 GLN A N 11
ATOM 18742 C CA . GLN A 1 87 ? 3.404 7.070 10.336 1.00 0.00 87 GLN A CA 11
ATOM 18743 C C . GLN A 1 87 ? 3.513 5.751 11.097 1.00 0.00 87 GLN A C 11
ATOM 18744 O O . GLN A 1 87 ? 4.166 5.657 12.137 1.00 0.00 87 GLN A O 11
ATOM 18758 N N . HIS A 1 88 ? 2.854 4.739 10.542 1.00 0.00 88 HIS A N 11
ATOM 18759 C CA . HIS A 1 88 ? 2.816 3.397 11.115 1.00 0.00 88 HIS A CA 11
ATOM 18760 C C . HIS A 1 88 ? 4.201 2.761 11.092 1.00 0.00 88 HIS A C 11
ATOM 18761 O O . HIS A 1 88 ? 4.652 2.176 12.074 1.00 0.00 88 HIS A O 11
ATOM 18776 N N . PHE A 1 89 ? 4.859 2.887 9.956 1.00 0.00 89 PHE A N 11
ATOM 18777 C CA . PHE A 1 89 ? 6.115 2.214 9.699 1.00 0.00 89 PHE A CA 11
ATOM 18778 C C . PHE A 1 89 ? 6.975 3.050 8.756 1.00 0.00 89 PHE A C 11
ATOM 18779 O O . PHE A 1 89 ? 6.599 3.290 7.606 1.00 0.00 89 PHE A O 11
ATOM 18796 N N . PRO A 1 90 ? 8.119 3.542 9.245 1.00 0.00 90 PRO A N 11
ATOM 18797 C CA . PRO A 1 90 ? 9.085 4.280 8.424 1.00 0.00 90 PRO A CA 11
ATOM 18798 C C . PRO A 1 90 ? 9.587 3.450 7.246 1.00 0.00 90 PRO A C 11
ATOM 18799 O O . PRO A 1 90 ? 9.646 2.221 7.323 1.00 0.00 90 PRO A O 11
ATOM 18810 N N . CYS A 1 91 ? 9.943 4.134 6.160 1.00 0.00 91 CYS A N 11
ATOM 18811 C CA . CYS A 1 91 ? 10.467 3.480 4.969 1.00 0.00 91 CYS A CA 11
ATOM 18812 C C . CYS A 1 91 ? 11.629 2.582 5.326 1.00 0.00 91 CYS A C 11
ATOM 18813 O O . CYS A 1 91 ? 12.586 2.996 5.982 1.00 0.00 91 CYS A O 11
ATOM 18821 N N . ALA A 1 92 ? 11.525 1.348 4.878 1.00 0.00 92 ALA A N 11
ATOM 18822 C CA . ALA A 1 92 ? 12.468 0.310 5.264 1.00 0.00 92 ALA A CA 11
ATOM 18823 C C . ALA A 1 92 ? 13.846 0.545 4.664 1.00 0.00 92 ALA A C 11
ATOM 18824 O O . ALA A 1 92 ? 13.979 1.084 3.564 1.00 0.00 92 ALA A O 11
ATOM 18831 N N . PRO A 1 93 ? 14.888 0.129 5.395 1.00 0.00 93 PRO A N 11
ATOM 18832 C CA . PRO A 1 93 ? 16.282 0.256 4.968 1.00 0.00 93 PRO A CA 11
ATOM 18833 C C . PRO A 1 93 ? 16.696 -0.840 3.996 1.00 0.00 93 PRO A C 11
ATOM 18834 O O . PRO A 1 93 ? 17.781 -1.412 4.108 1.00 0.00 93 PRO A O 11
ATOM 18845 N N . GLU A 1 94 ? 15.812 -1.144 3.074 1.00 0.00 94 GLU A N 11
ATOM 18846 C CA . GLU A 1 94 ? 16.076 -2.120 2.042 1.00 0.00 94 GLU A CA 11
ATOM 18847 C C . GLU A 1 94 ? 17.008 -1.501 1.016 1.00 0.00 94 GLU A C 11
ATOM 18848 O O . GLU A 1 94 ? 16.625 -0.643 0.226 1.00 0.00 94 GLU A O 11
ATOM 18860 N N . GLU A 1 95 ? 18.255 -1.922 1.099 1.00 0.00 95 GLU A N 11
ATOM 18861 C CA . GLU A 1 95 ? 19.363 -1.265 0.418 1.00 0.00 95 GLU A CA 11
ATOM 18862 C C . GLU A 1 95 ? 19.410 -1.539 -1.086 1.00 0.00 95 GLU A C 11
ATOM 18863 O O . GLU A 1 95 ? 18.966 -0.716 -1.884 1.00 0.00 95 GLU A O 11
ATOM 18875 N N . GLU A 1 96 ? 19.960 -2.685 -1.472 1.00 0.00 96 GLU A N 11
ATOM 18876 C CA . GLU A 1 96 ? 20.275 -2.938 -2.875 1.00 0.00 96 GLU A CA 11
ATOM 18877 C C . GLU A 1 96 ? 19.560 -4.177 -3.416 1.00 0.00 96 GLU A C 11
ATOM 18878 O O . GLU A 1 96 ? 19.362 -4.302 -4.624 1.00 0.00 96 GLU A O 11
ATOM 18890 N N . LYS A 1 97 ? 19.176 -5.085 -2.526 1.00 0.00 97 LYS A N 11
ATOM 18891 C CA . LYS A 1 97 ? 18.543 -6.337 -2.941 1.00 0.00 97 LYS A CA 11
ATOM 18892 C C . LYS A 1 97 ? 17.226 -6.112 -3.704 1.00 0.00 97 LYS A C 11
ATOM 18893 O O . LYS A 1 97 ? 16.972 -6.806 -4.696 1.00 0.00 97 LYS A O 11
ATOM 18912 N N . PRO A 1 98 ? 16.352 -5.172 -3.268 1.00 0.00 98 PRO A N 11
ATOM 18913 C CA . PRO A 1 98 ? 15.155 -4.811 -4.040 1.00 0.00 98 PRO A CA 11
ATOM 18914 C C . PRO A 1 98 ? 15.509 -4.259 -5.423 1.00 0.00 98 PRO A C 11
ATOM 18915 O O . PRO A 1 98 ? 16.662 -3.900 -5.669 1.00 0.00 98 PRO A O 11
ATOM 18926 N N . PRO A 1 99 ? 14.520 -4.196 -6.341 1.00 0.00 99 PRO A N 11
ATOM 18927 C CA . PRO A 1 99 ? 14.714 -3.731 -7.724 1.00 0.00 99 PRO A CA 11
ATOM 18928 C C . PRO A 1 99 ? 15.668 -2.542 -7.845 1.00 0.00 99 PRO A C 11
ATOM 18929 O O . PRO A 1 99 ? 16.584 -2.552 -8.668 1.00 0.00 99 PRO A O 11
ATOM 18940 N N . GLU A 1 100 ? 15.448 -1.524 -7.027 1.00 0.00 100 GLU A N 11
ATOM 18941 C CA . GLU A 1 100 ? 16.330 -0.367 -6.994 1.00 0.00 100 GLU A CA 11
ATOM 18942 C C . GLU A 1 100 ? 16.658 -0.023 -5.542 1.00 0.00 100 GLU A C 11
ATOM 18943 O O . GLU A 1 100 ? 17.723 -0.377 -5.039 1.00 0.00 100 GLU A O 11
ATOM 18955 N N . ILE A 1 101 ? 15.730 0.653 -4.877 1.00 0.00 101 ILE A N 11
ATOM 18956 C CA . ILE A 1 101 ? 15.824 0.888 -3.443 1.00 0.00 101 ILE A CA 11
ATOM 18957 C C . ILE A 1 101 ? 14.644 0.195 -2.779 1.00 0.00 101 ILE A C 11
ATOM 18958 O O . ILE A 1 101 ? 14.810 -0.744 -2.007 1.00 0.00 101 ILE A O 11
ATOM 18974 N N . ASP A 1 102 ? 13.448 0.661 -3.120 1.00 0.00 102 ASP A N 11
ATOM 18975 C CA . ASP A 1 102 ? 12.204 -0.011 -2.756 1.00 0.00 102 ASP A CA 11
ATOM 18976 C C . ASP A 1 102 ? 11.053 0.563 -3.571 1.00 0.00 102 ASP A C 11
ATOM 18977 O O . ASP A 1 102 ? 10.270 -0.176 -4.163 1.00 0.00 102 ASP A O 11
ATOM 18986 N N . ALA A 1 103 ? 10.974 1.886 -3.616 1.00 0.00 103 ALA A N 11
ATOM 18987 C CA . ALA A 1 103 ? 9.872 2.569 -4.281 1.00 0.00 103 ALA A CA 11
ATOM 18988 C C . ALA A 1 103 ? 9.981 2.485 -5.789 1.00 0.00 103 ALA A C 11
ATOM 18989 O O . ALA A 1 103 ? 11.079 2.531 -6.349 1.00 0.00 103 ALA A O 11
ATOM 18996 N N . LEU A 1 104 ? 8.820 2.347 -6.424 1.00 0.00 104 LEU A N 11
ATOM 18997 C CA . LEU A 1 104 ? 8.660 2.456 -7.869 1.00 0.00 104 LEU A CA 11
ATOM 18998 C C . LEU A 1 104 ? 9.156 1.196 -8.576 1.00 0.00 104 LEU A C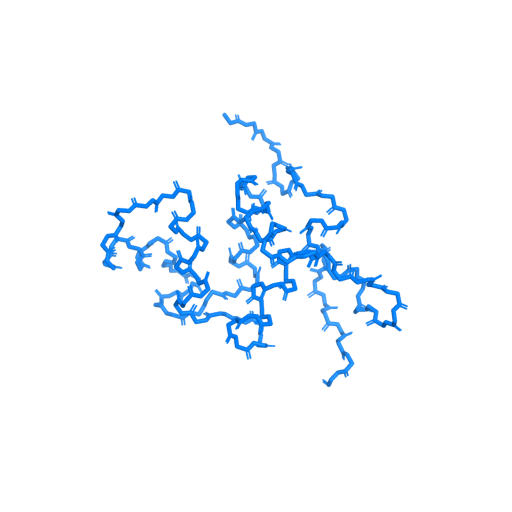 11
ATOM 18999 O O . LEU A 1 104 ? 8.555 0.745 -9.551 1.00 0.00 104 LEU A O 11
ATOM 19015 N N . GLU A 1 105 ? 10.244 0.639 -8.044 1.00 0.00 105 GLU A N 11
ATOM 19016 C CA . GLU A 1 105 ? 10.793 -0.656 -8.459 1.00 0.00 105 GLU A CA 11
ATOM 19017 C C . GLU A 1 105 ? 11.214 -0.695 -9.926 1.00 0.00 105 GLU A C 11
ATOM 19018 O O . GLU A 1 105 ? 12.406 -0.639 -10.234 1.00 0.00 105 GLU A O 11
ATOM 19030 N N . LEU A 1 106 ? 10.241 -0.793 -10.818 1.00 0.00 106 LEU A N 11
ATOM 19031 C CA . LEU A 1 106 ? 10.509 -0.944 -12.241 1.00 0.00 106 LEU A CA 11
ATOM 19032 C C . LEU A 1 106 ? 11.124 0.317 -12.825 1.00 0.00 106 LEU A C 11
ATOM 19033 O O . LEU A 1 106 ? 12.124 0.251 -13.543 1.00 0.00 106 LEU A O 11
ATOM 19049 N N . LYS A 1 107 ? 10.541 1.465 -12.516 1.00 0.00 107 LYS A N 11
ATOM 19050 C CA . LYS A 1 107 ? 11.008 2.718 -13.085 1.00 0.00 107 LYS A CA 11
ATOM 19051 C C . LYS A 1 107 ? 10.906 3.869 -12.088 1.00 0.00 107 LYS A C 11
ATOM 19052 O O . LYS A 1 107 ? 9.813 4.316 -11.736 1.00 0.00 107 LYS A O 11
ATOM 19071 N N . THR A 1 108 ? 12.060 4.322 -11.623 1.00 0.00 108 THR A N 11
ATOM 19072 C CA . THR A 1 108 ? 12.140 5.529 -10.816 1.00 0.00 108 THR A CA 11
ATOM 19073 C C . THR A 1 108 ? 12.096 6.746 -11.733 1.00 0.00 108 THR A C 11
ATOM 19074 O O . THR A 1 108 ? 11.565 7.800 -11.374 1.00 0.00 108 THR A O 11
ATOM 19085 N N . GLN A 1 109 ? 12.651 6.580 -12.928 1.00 0.00 109 GLN A N 11
ATOM 19086 C CA . GLN A 1 109 ? 12.578 7.603 -13.960 1.00 0.00 109 GLN A CA 11
ATOM 19087 C C . GLN A 1 109 ? 11.152 7.687 -14.490 1.00 0.00 109 GLN A C 11
ATOM 19088 O O . GLN A 1 109 ? 10.393 6.717 -14.400 1.00 0.00 109 GLN A O 11
ATOM 19102 N N . LYS A 1 110 ? 10.788 8.836 -15.036 1.00 0.00 110 LYS A N 11
ATOM 19103 C CA . LYS A 1 110 ? 9.444 9.035 -15.557 1.00 0.00 110 LYS A CA 11
ATOM 19104 C C . LYS A 1 110 ? 9.280 8.325 -16.898 1.00 0.00 110 LYS A C 11
ATOM 19105 O O . LYS A 1 110 ? 9.314 8.949 -17.961 1.00 0.00 110 LYS A O 11
ATOM 19124 N N . GLY A 1 111 ? 9.127 7.013 -16.837 1.00 0.00 111 GLY A N 11
ATOM 19125 C CA . GLY A 1 111 ? 8.897 6.233 -18.033 1.00 0.00 111 GLY A CA 11
ATOM 19126 C C . GLY A 1 111 ? 7.440 6.244 -18.437 1.00 0.00 111 GLY A C 11
ATOM 19127 O O . GLY A 1 111 ? 6.712 5.282 -18.186 1.00 0.00 111 GLY A O 11
ATOM 19131 N N . PHE A 1 112 ? 7.012 7.343 -19.036 1.00 0.00 112 PHE A N 11
ATOM 19132 C CA . PHE A 1 112 ? 5.634 7.496 -19.469 1.00 0.00 112 PHE A CA 11
ATOM 19133 C C . PHE A 1 112 ? 5.587 7.741 -20.972 1.00 0.00 112 PHE A C 11
ATOM 19134 O O . PHE A 1 112 ? 5.121 6.848 -21.706 1.00 0.00 112 PHE A O 11
ATOM 19152 N N . GLY A 1 1 ? -5.370 14.518 -3.163 1.00 0.00 1 GLY A N 12
ATOM 19153 C CA . GLY A 1 1 ? -4.241 15.367 -3.609 1.00 0.00 1 GLY A CA 12
ATOM 19154 C C . GLY A 1 1 ? -4.691 16.437 -4.576 1.00 0.00 1 GLY A C 12
ATOM 19155 O O . GLY A 1 1 ? -5.865 16.491 -4.945 1.00 0.00 1 GLY A O 12
ATOM 19162 N N . SER A 1 2 ? -3.761 17.286 -4.992 1.00 0.00 2 SER A N 12
ATOM 19163 C CA . SER A 1 2 ? -4.087 18.419 -5.845 1.00 0.00 2 SER A CA 12
ATOM 19164 C C . SER A 1 2 ? -4.285 17.988 -7.296 1.00 0.00 2 SER A C 12
ATOM 19165 O O . SER A 1 2 ? -5.163 18.504 -7.988 1.00 0.00 2 SER A O 12
ATOM 19173 N N . ALA A 1 3 ? -3.480 17.037 -7.753 1.00 0.00 3 ALA A N 12
ATOM 19174 C CA . ALA A 1 3 ? -3.543 16.594 -9.138 1.00 0.00 3 ALA A CA 12
ATOM 19175 C C . ALA A 1 3 ? -3.123 15.138 -9.275 1.00 0.00 3 ALA A C 12
ATOM 19176 O O . ALA A 1 3 ? -1.945 14.812 -9.125 1.00 0.00 3 ALA A O 12
ATOM 19183 N N . MET A 1 4 ? -4.101 14.270 -9.542 1.00 0.00 4 MET A N 12
ATOM 19184 C CA . MET A 1 4 ? -3.856 12.843 -9.781 1.00 0.00 4 MET A CA 12
ATOM 19185 C C . MET A 1 4 ? -3.252 12.150 -8.561 1.00 0.00 4 MET A C 12
ATOM 19186 O O . MET A 1 4 ? -3.034 12.765 -7.515 1.00 0.00 4 MET A O 12
ATOM 19200 N N . GLY A 1 5 ? -2.996 10.857 -8.704 1.00 0.00 5 GLY A N 12
ATOM 19201 C CA . GLY A 1 5 ? -2.450 10.078 -7.614 1.00 0.00 5 GLY A CA 12
ATOM 19202 C C . GLY A 1 5 ? -1.091 9.497 -7.941 1.00 0.00 5 GLY A C 12
ATOM 19203 O O . GLY A 1 5 ? -0.885 8.288 -7.858 1.00 0.00 5 GLY A O 12
ATOM 19207 N N . HIS A 1 6 ? -0.169 10.353 -8.350 1.00 0.00 6 HIS A N 12
ATOM 19208 C CA . HIS A 1 6 ? 1.213 9.942 -8.566 1.00 0.00 6 HIS A CA 12
ATOM 19209 C C . HIS A 1 6 ? 2.115 10.607 -7.539 1.00 0.00 6 HIS A C 12
ATOM 19210 O O . HIS A 1 6 ? 3.173 10.084 -7.189 1.00 0.00 6 HIS A O 12
ATOM 19225 N N . MET A 1 7 ? 1.677 11.763 -7.062 1.00 0.00 7 MET A N 12
ATOM 19226 C CA . MET A 1 7 ? 2.392 12.499 -6.037 1.00 0.00 7 MET A CA 12
ATOM 19227 C C . MET A 1 7 ? 1.413 13.348 -5.235 1.00 0.00 7 MET A C 12
ATOM 19228 O O . MET A 1 7 ? 0.633 14.111 -5.803 1.00 0.00 7 MET A O 12
ATOM 19242 N N . VAL A 1 8 ? 1.438 13.194 -3.920 1.00 0.00 8 VAL A N 12
ATOM 19243 C CA . VAL A 1 8 ? 0.580 13.975 -3.039 1.00 0.00 8 VAL A CA 12
ATOM 19244 C C . VAL A 1 8 ? 1.297 14.261 -1.730 1.00 0.00 8 VAL A C 12
ATOM 19245 O O . VAL A 1 8 ? 1.705 15.388 -1.454 1.00 0.00 8 VAL A O 12
ATOM 19258 N N . LYS A 1 9 ? 1.460 13.227 -0.957 1.00 0.00 9 LYS A N 12
ATOM 19259 C CA . LYS A 1 9 ? 2.296 13.248 0.232 1.00 0.00 9 LYS A CA 12
ATOM 19260 C C . LYS A 1 9 ? 3.238 12.065 0.155 1.00 0.00 9 LYS A C 12
ATOM 19261 O O . LYS A 1 9 ? 3.394 11.302 1.104 1.00 0.00 9 LYS A O 12
ATOM 19280 N N . ILE A 1 10 ? 3.854 11.932 -1.008 1.00 0.00 10 ILE A N 12
ATOM 19281 C CA . ILE A 1 10 ? 4.688 10.801 -1.315 1.00 0.00 10 ILE A CA 12
ATOM 19282 C C . ILE A 1 10 ? 6.063 11.277 -1.751 1.00 0.00 10 ILE A C 12
ATOM 19283 O O . ILE A 1 10 ? 6.241 11.759 -2.872 1.00 0.00 10 ILE A O 12
ATOM 19299 N N . SER A 1 11 ? 7.017 11.175 -0.854 1.00 0.00 11 SER A N 12
ATOM 19300 C CA . SER A 1 11 ? 8.402 11.403 -1.194 1.00 0.00 11 SER A CA 12
ATOM 19301 C C . SER A 1 11 ? 9.028 10.050 -1.519 1.00 0.00 11 SER A C 12
ATOM 19302 O O . SER A 1 11 ? 8.312 9.050 -1.542 1.00 0.00 11 SER A O 12
ATOM 19310 N N . HIS A 1 12 ? 10.338 9.999 -1.749 1.00 0.00 12 HIS A N 12
ATOM 19311 C CA . HIS A 1 12 ? 11.006 8.726 -2.020 1.00 0.00 12 HIS A CA 12
ATOM 19312 C C . HIS A 1 12 ? 10.716 7.767 -0.884 1.00 0.00 12 HIS A C 12
ATOM 19313 O O . HIS A 1 12 ? 10.409 6.588 -1.082 1.00 0.00 12 HIS A O 12
ATOM 19328 N N . GLU A 1 13 ? 10.809 8.309 0.314 1.00 0.00 13 GLU A N 12
ATOM 19329 C CA . GLU A 1 13 ? 10.618 7.546 1.519 1.00 0.00 13 GLU A CA 12
ATOM 19330 C C . GLU A 1 13 ? 9.167 7.099 1.668 1.00 0.00 13 GLU A C 12
ATOM 19331 O O . GLU A 1 13 ? 8.914 5.962 2.044 1.00 0.00 13 GLU A O 12
ATOM 19343 N N . ASP A 1 14 ? 8.211 7.962 1.332 1.00 0.00 14 ASP A N 12
ATOM 19344 C CA . ASP A 1 14 ? 6.815 7.647 1.590 1.00 0.00 14 ASP A CA 12
ATOM 19345 C C . ASP A 1 14 ? 6.356 6.472 0.747 1.00 0.00 14 ASP A C 12
ATOM 19346 O O . ASP A 1 14 ? 5.723 5.556 1.264 1.00 0.00 14 ASP A O 12
ATOM 19355 N N . THR A 1 15 ? 6.695 6.473 -0.539 1.00 0.00 15 THR A N 12
ATOM 19356 C CA . THR A 1 15 ? 6.336 5.360 -1.406 1.00 0.00 15 THR A CA 12
ATOM 19357 C C . THR A 1 15 ? 6.974 4.071 -0.906 1.00 0.00 15 THR A C 12
ATOM 19358 O O . THR A 1 15 ? 6.338 3.017 -0.906 1.00 0.00 15 THR A O 12
ATOM 19369 N N . GLN A 1 16 ? 8.232 4.166 -0.461 1.00 0.00 16 GLN A N 12
ATOM 19370 C CA . GLN A 1 16 ? 8.913 3.028 0.148 1.00 0.00 16 GLN A CA 12
ATOM 19371 C C . GLN A 1 16 ? 8.109 2.528 1.335 1.00 0.00 16 GLN A C 12
ATOM 19372 O O . GLN A 1 16 ? 7.888 1.332 1.484 1.00 0.00 16 GLN A O 12
ATOM 19386 N N . ARG A 1 17 ? 7.647 3.476 2.142 1.00 0.00 17 ARG A N 12
ATOM 19387 C CA . ARG A 1 17 ? 6.914 3.176 3.360 1.00 0.00 17 ARG A CA 12
ATOM 19388 C C . ARG A 1 17 ? 5.644 2.403 3.055 1.00 0.00 17 ARG A C 12
ATOM 19389 O O . ARG A 1 17 ? 5.424 1.329 3.610 1.00 0.00 17 ARG A O 12
ATOM 19410 N N . ILE A 1 18 ? 4.828 2.935 2.149 1.00 0.00 18 ILE A N 12
ATOM 19411 C CA . ILE A 1 18 ? 3.527 2.346 1.867 1.00 0.00 18 ILE A CA 12
ATOM 19412 C C . ILE A 1 18 ? 3.639 0.892 1.427 1.00 0.00 18 ILE A C 12
ATOM 19413 O O . ILE A 1 18 ? 2.968 0.016 1.982 1.00 0.00 18 ILE A O 12
ATOM 19429 N N . LYS A 1 19 ? 4.496 0.634 0.449 1.00 0.00 19 LYS A N 12
ATOM 19430 C CA . LYS A 1 19 ? 4.646 -0.713 -0.076 1.00 0.00 19 LYS A CA 12
ATOM 19431 C C . LYS A 1 19 ? 5.158 -1.628 1.003 1.00 0.00 19 LYS A C 12
ATOM 19432 O O . LYS A 1 19 ? 4.567 -2.668 1.294 1.00 0.00 19 LYS A O 12
ATOM 19451 N N . THR A 1 20 ? 6.253 -1.204 1.613 1.00 0.00 20 THR A N 12
ATOM 19452 C CA . THR A 1 20 ? 7.008 -2.063 2.479 1.00 0.00 20 THR A CA 12
ATOM 19453 C C . THR A 1 20 ? 6.177 -2.506 3.676 1.00 0.00 20 THR A C 12
ATOM 19454 O O . THR A 1 20 ? 6.263 -3.658 4.110 1.00 0.00 20 THR A O 12
ATOM 19465 N N . ALA A 1 21 ? 5.348 -1.609 4.188 1.00 0.00 21 ALA A N 12
ATOM 19466 C CA . ALA A 1 21 ? 4.574 -1.917 5.360 1.00 0.00 21 ALA A CA 12
ATOM 19467 C C . ALA A 1 21 ? 3.440 -2.860 5.021 1.00 0.00 21 ALA A C 12
ATOM 19468 O O . ALA A 1 21 ? 3.381 -3.964 5.532 1.00 0.00 21 ALA A O 12
ATOM 19475 N N . PHE A 1 22 ? 2.586 -2.430 4.111 1.00 0.00 22 PHE A N 12
ATOM 19476 C CA . PHE A 1 22 ? 1.442 -3.215 3.662 1.00 0.00 22 PHE A CA 12
ATOM 19477 C C . PHE A 1 22 ? 1.825 -4.684 3.441 1.00 0.00 22 PHE A C 12
ATOM 19478 O O . PHE A 1 22 ? 1.290 -5.560 4.130 1.00 0.00 22 PHE A O 12
ATOM 19495 N N . LEU A 1 23 ? 2.809 -4.949 2.592 1.00 0.00 23 LEU A N 12
ATOM 19496 C CA . LEU A 1 23 ? 3.218 -6.325 2.298 1.00 0.00 23 LEU A CA 12
ATOM 19497 C C . LEU A 1 23 ? 3.673 -7.068 3.560 1.00 0.00 23 LEU A C 12
ATOM 19498 O O . LEU A 1 23 ? 3.091 -8.101 3.930 1.00 0.00 23 LEU A O 12
ATOM 19514 N N . SER A 1 24 ? 4.686 -6.511 4.229 1.00 0.00 24 SER A N 12
ATOM 19515 C CA . SER A 1 24 ? 5.320 -7.158 5.376 1.00 0.00 24 SER A CA 12
ATOM 19516 C C . SER A 1 24 ? 4.356 -7.326 6.541 1.00 0.00 24 SER A C 12
ATOM 19517 O O . SER A 1 24 ? 4.482 -8.258 7.335 1.00 0.00 24 SER A O 12
ATOM 19525 N N . TYR A 1 25 ? 3.398 -6.423 6.632 1.00 0.00 25 TYR A N 12
ATOM 19526 C CA . TYR A 1 25 ? 2.452 -6.421 7.729 1.00 0.00 25 TYR A CA 12
ATOM 19527 C C . TYR A 1 25 ? 1.558 -7.634 7.666 1.00 0.00 25 TYR A C 12
ATOM 19528 O O . TYR A 1 25 ? 1.461 -8.391 8.632 1.00 0.00 25 TYR A O 12
ATOM 19546 N N . ALA A 1 26 ? 0.902 -7.830 6.536 1.00 0.00 26 ALA A N 12
ATOM 19547 C CA . ALA A 1 26 ? -0.034 -8.929 6.435 1.00 0.00 26 ALA A CA 12
ATOM 19548 C C . ALA A 1 26 ? 0.653 -10.276 6.313 1.00 0.00 26 ALA A C 12
ATOM 19549 O O . ALA A 1 26 ? 0.644 -11.078 7.244 1.00 0.00 26 ALA A O 12
ATOM 19556 N N . GLN A 1 27 ? 1.260 -10.512 5.159 1.00 0.00 27 GLN A N 12
ATOM 19557 C CA . GLN A 1 27 ? 1.805 -11.823 4.872 1.00 0.00 27 GLN A CA 12
ATOM 19558 C C . GLN A 1 27 ? 3.313 -11.800 4.736 1.00 0.00 27 GLN A C 12
ATOM 19559 O O . GLN A 1 27 ? 3.995 -12.773 5.043 1.00 0.00 27 GLN A O 12
ATOM 19573 N N . GLY A 1 28 ? 3.822 -10.675 4.261 1.00 0.00 28 GLY A N 12
ATOM 19574 C CA . GLY A 1 28 ? 5.182 -10.630 3.779 1.00 0.00 28 GLY A CA 12
ATOM 19575 C C . GLY A 1 28 ? 5.260 -10.993 2.305 1.00 0.00 28 GLY A C 12
ATOM 19576 O O . GLY A 1 28 ? 6.292 -10.785 1.668 1.00 0.00 28 GLY A O 12
ATOM 19580 N N . GLN A 1 29 ? 4.162 -11.530 1.755 1.00 0.00 29 GLN A N 12
ATOM 19581 C CA . GLN A 1 29 ? 4.143 -11.972 0.362 1.00 0.00 29 GLN A CA 12
ATOM 19582 C C . GLN A 1 29 ? 3.836 -10.824 -0.596 1.00 0.00 29 GLN A C 12
ATOM 19583 O O . GLN A 1 29 ? 3.935 -9.652 -0.233 1.00 0.00 29 GLN A O 12
ATOM 19597 N N . ASP A 1 30 ? 3.466 -11.184 -1.823 1.00 0.00 30 ASP A N 12
ATOM 19598 C CA . ASP A 1 30 ? 3.121 -10.210 -2.859 1.00 0.00 30 ASP A CA 12
ATOM 19599 C C . ASP A 1 30 ? 1.807 -9.493 -2.540 1.00 0.00 30 ASP A C 12
ATOM 19600 O O . ASP A 1 30 ? 1.483 -8.478 -3.156 1.00 0.00 30 ASP A O 12
ATOM 19609 N N . LYS A 1 31 ? 1.057 -10.005 -1.568 1.00 0.00 31 LYS A N 12
ATOM 19610 C CA . LYS A 1 31 ? -0.263 -9.483 -1.282 1.00 0.00 31 LYS A CA 12
ATOM 19611 C C . LYS A 1 31 ? -0.432 -9.239 0.192 1.00 0.00 31 LYS A C 12
ATOM 19612 O O . LYS A 1 31 ? 0.484 -9.444 0.993 1.00 0.00 31 LYS A O 12
ATOM 19631 N N . VAL A 1 32 ? -1.639 -8.851 0.542 1.00 0.00 32 VAL A N 12
ATOM 19632 C CA . VAL A 1 32 ? -2.021 -8.667 1.911 1.00 0.00 32 VAL A CA 12
ATOM 19633 C C . VAL A 1 32 ? -3.347 -9.319 2.192 1.00 0.00 32 VAL A C 12
ATOM 19634 O O . VAL A 1 32 ? -4.271 -9.247 1.376 1.00 0.00 32 VAL A O 12
ATOM 19647 N N . THR A 1 33 ? -3.437 -9.973 3.338 1.00 0.00 33 THR A N 12
ATOM 19648 C CA . THR A 1 33 ? -4.702 -10.472 3.782 1.00 0.00 33 THR A CA 12
ATOM 19649 C C . THR A 1 33 ? -5.571 -9.282 4.123 1.00 0.00 33 THR A C 12
ATOM 19650 O O . THR A 1 33 ? -5.090 -8.226 4.519 1.00 0.00 33 THR A O 12
ATOM 19661 N N . GLU A 1 34 ? -6.849 -9.486 4.040 1.00 0.00 34 GLU A N 12
ATOM 19662 C CA . GLU A 1 34 ? -7.805 -8.398 4.037 1.00 0.00 34 GLU A CA 12
ATOM 19663 C C . GLU A 1 34 ? -7.741 -7.568 5.330 1.00 0.00 34 GLU A C 12
ATOM 19664 O O . GLU A 1 34 ? -8.194 -6.431 5.365 1.00 0.00 34 GLU A O 12
ATOM 19676 N N . ALA A 1 35 ? -7.219 -8.178 6.389 1.00 0.00 35 ALA A N 12
ATOM 19677 C CA . ALA A 1 35 ? -7.112 -7.558 7.712 1.00 0.00 35 ALA A CA 12
ATOM 19678 C C . ALA A 1 35 ? -6.274 -6.281 7.676 1.00 0.00 35 ALA A C 12
ATOM 19679 O O . ALA A 1 35 ? -6.736 -5.215 8.084 1.00 0.00 35 ALA A O 12
ATOM 19686 N N . MET A 1 36 ? -5.030 -6.383 7.195 1.00 0.00 36 MET A N 12
ATOM 19687 C CA . MET A 1 36 ? -4.188 -5.208 7.050 1.00 0.00 36 MET A CA 12
ATOM 19688 C C . MET A 1 36 ? -4.817 -4.264 6.058 1.00 0.00 36 MET A C 12
ATOM 19689 O O . MET A 1 36 ? -4.620 -3.047 6.104 1.00 0.00 36 MET A O 12
ATOM 19703 N N . ILE A 1 37 ? -5.593 -4.840 5.163 1.00 0.00 37 ILE A N 12
ATOM 19704 C CA . ILE A 1 37 ? -6.273 -4.055 4.172 1.00 0.00 37 ILE A CA 12
ATOM 19705 C C . ILE A 1 37 ? -7.326 -3.165 4.838 1.00 0.00 37 ILE A C 12
ATOM 19706 O O . ILE A 1 37 ? -7.482 -1.992 4.494 1.00 0.00 37 ILE A O 12
ATOM 19722 N N . ASP A 1 38 ? -8.028 -3.749 5.806 1.00 0.00 38 ASP A N 12
ATOM 19723 C CA . ASP A 1 38 ? -9.015 -3.059 6.603 1.00 0.00 38 ASP A CA 12
ATOM 19724 C C . ASP A 1 38 ? -8.403 -1.872 7.329 1.00 0.00 38 ASP A C 12
ATOM 19725 O O . ASP A 1 38 ? -9.040 -0.829 7.456 1.00 0.00 38 ASP A O 12
ATOM 19734 N N . GLN A 1 39 ? -7.160 -2.032 7.795 1.00 0.00 39 GLN A N 12
ATOM 19735 C CA . GLN A 1 39 ? -6.461 -0.940 8.476 1.00 0.00 39 GLN A CA 12
ATOM 19736 C C . GLN A 1 39 ? -6.386 0.251 7.539 1.00 0.00 39 GLN A C 12
ATOM 19737 O O . GLN A 1 39 ? -6.711 1.381 7.919 1.00 0.00 39 GLN A O 12
ATOM 19751 N N . LEU A 1 40 ? -6.005 -0.020 6.299 1.00 0.00 40 LEU A N 12
ATOM 19752 C CA . LEU A 1 40 ? -5.931 1.017 5.295 1.00 0.00 40 LEU A CA 12
ATOM 19753 C C . LEU A 1 40 ? -7.306 1.607 5.056 1.00 0.00 40 LEU A C 12
ATOM 19754 O O . LEU A 1 40 ? -7.502 2.791 5.226 1.00 0.00 40 LEU A O 12
ATOM 19770 N N . ILE A 1 41 ? -8.260 0.759 4.721 1.00 0.00 41 ILE A N 12
ATOM 19771 C CA . ILE A 1 41 ? -9.589 1.209 4.320 1.00 0.00 41 ILE A CA 12
ATOM 19772 C C . ILE A 1 41 ? -10.282 2.048 5.407 1.00 0.00 41 ILE A C 12
ATOM 19773 O O . ILE A 1 41 ? -10.886 3.074 5.103 1.00 0.00 41 ILE A O 12
ATOM 19789 N N . CYS A 1 42 ? -10.177 1.638 6.665 1.00 0.00 42 CYS A N 12
ATOM 19790 C CA . CYS A 1 42 ? -10.770 2.407 7.761 1.00 0.00 42 CYS A CA 12
ATOM 19791 C C . CYS A 1 42 ? -9.947 3.656 8.032 1.00 0.00 42 CYS A C 12
ATOM 19792 O O . CYS A 1 42 ? -10.366 4.563 8.755 1.00 0.00 42 CYS A O 12
ATOM 19800 N N . GLY A 1 43 ? -8.755 3.654 7.473 1.00 0.00 43 GLY A N 12
ATOM 19801 C CA . GLY A 1 43 ? -7.882 4.812 7.518 1.00 0.00 43 GLY A CA 12
ATOM 19802 C C . GLY A 1 43 ? -8.555 6.094 7.033 1.00 0.00 43 GLY A C 12
ATOM 19803 O O . GLY A 1 43 ? -8.529 7.112 7.727 1.00 0.00 43 GLY A O 12
ATOM 19807 N N . ALA A 1 44 ? -9.153 6.049 5.845 1.00 0.00 44 ALA A N 12
ATOM 19808 C CA . ALA A 1 44 ? -9.838 7.214 5.282 1.00 0.00 44 ALA A CA 12
ATOM 19809 C C . ALA A 1 44 ? -11.331 7.109 5.508 1.00 0.00 44 ALA A C 12
ATOM 19810 O O . ALA A 1 44 ? -11.949 7.971 6.136 1.00 0.00 44 ALA A O 12
ATOM 19817 N N . PHE A 1 45 ? -11.897 6.038 4.989 1.00 0.00 45 PHE A N 12
ATOM 19818 C CA . PHE A 1 45 ? -13.316 5.775 5.115 1.00 0.00 45 PHE A CA 12
ATOM 19819 C C . PHE A 1 45 ? -13.589 5.144 6.463 1.00 0.00 45 PHE A C 12
ATOM 19820 O O . PHE A 1 45 ? -12.653 4.767 7.166 1.00 0.00 45 PHE A O 12
ATOM 19837 N N . PRO A 1 46 ? -14.850 5.044 6.876 1.00 0.00 46 PRO A N 12
ATOM 19838 C CA . PRO A 1 46 ? -15.182 4.434 8.150 1.00 0.00 46 PRO A CA 12
ATOM 19839 C C . PRO A 1 46 ? -15.090 2.910 8.132 1.00 0.00 46 PRO A C 12
ATOM 19840 O O . PRO A 1 46 ? -14.490 2.317 7.231 1.00 0.00 46 PRO A O 12
ATOM 19851 N N . GLY A 1 47 ? -15.685 2.285 9.140 1.00 0.00 47 GLY A N 12
ATOM 19852 C CA . GLY A 1 47 ? -15.716 0.846 9.218 1.00 0.00 47 GLY A CA 12
ATOM 19853 C C . GLY A 1 47 ? -16.648 0.250 8.193 1.00 0.00 47 GLY A C 12
ATOM 19854 O O . GLY A 1 47 ? -17.804 -0.059 8.489 1.00 0.00 47 GLY A O 12
ATOM 19858 N N . LEU A 1 48 ? -16.153 0.133 6.975 1.00 0.00 48 LEU A N 12
ATOM 19859 C CA . LEU A 1 48 ? -16.901 -0.488 5.894 1.00 0.00 48 LEU A CA 12
ATOM 19860 C C . LEU A 1 48 ? -17.241 -1.927 6.237 1.00 0.00 48 LEU A C 12
ATOM 19861 O O . LEU A 1 48 ? -16.370 -2.702 6.640 1.00 0.00 48 LEU A O 12
ATOM 19877 N N . SER A 1 49 ? -18.508 -2.274 6.098 1.00 0.00 49 SER A N 12
ATOM 19878 C CA . SER A 1 49 ? -18.931 -3.652 6.238 1.00 0.00 49 SER A CA 12
ATOM 19879 C C . SER A 1 49 ? -18.324 -4.467 5.106 1.00 0.00 49 SER A C 12
ATOM 19880 O O . SER A 1 49 ? -18.104 -3.925 4.019 1.00 0.00 49 SER A O 12
ATOM 19888 N N . TRP A 1 50 ? -18.036 -5.739 5.347 1.00 0.00 50 TRP A N 12
ATOM 19889 C CA . TRP A 1 50 ? -17.212 -6.517 4.426 1.00 0.00 50 TRP A CA 12
ATOM 19890 C C . TRP A 1 50 ? -17.737 -6.471 2.989 1.00 0.00 50 TRP A C 12
ATOM 19891 O O . TRP A 1 50 ? -16.951 -6.441 2.050 1.00 0.00 50 TRP A O 12
ATOM 19912 N N . GLU A 1 51 ? -19.054 -6.438 2.820 1.00 0.00 51 GLU A N 12
ATOM 19913 C CA . GLU A 1 51 ? -19.646 -6.367 1.485 1.00 0.00 51 GLU A CA 12
ATOM 19914 C C . GLU A 1 51 ? -19.264 -5.072 0.770 1.00 0.00 51 GLU A C 12
ATOM 19915 O O . GLU A 1 51 ? -18.867 -5.093 -0.393 1.00 0.00 51 GLU A O 12
ATOM 19927 N N . GLN A 1 52 ? -19.363 -3.953 1.472 1.00 0.00 52 GLN A N 12
ATOM 19928 C CA . GLN A 1 52 ? -19.025 -2.656 0.894 1.00 0.00 52 GLN A CA 12
ATOM 19929 C C . GLN A 1 52 ? -17.522 -2.557 0.644 1.00 0.00 52 GLN A C 12
ATOM 19930 O O . GLN A 1 52 ? -17.075 -1.925 -0.316 1.00 0.00 52 GLN A O 12
ATOM 19944 N N . LEU A 1 53 ? -16.744 -3.186 1.502 1.00 0.00 53 LEU A N 12
ATOM 19945 C CA . LEU A 1 53 ? -15.304 -3.134 1.374 1.00 0.00 53 LEU A CA 12
ATOM 19946 C C . LEU A 1 53 ? -14.837 -4.044 0.243 1.00 0.00 53 LEU A C 12
ATOM 19947 O O . LEU A 1 53 ? -13.986 -3.662 -0.561 1.00 0.00 53 LEU A O 12
ATOM 19963 N N . GLN A 1 54 ? -15.404 -5.240 0.172 1.00 0.00 54 GLN A N 12
ATOM 19964 C CA . GLN A 1 54 ? -15.004 -6.203 -0.838 1.00 0.00 54 GLN A CA 12
ATOM 19965 C C . GLN A 1 54 ? -15.195 -5.608 -2.228 1.00 0.00 54 GLN A C 12
ATOM 19966 O O . GLN A 1 54 ? -14.320 -5.722 -3.082 1.00 0.00 54 GLN A O 12
ATOM 19980 N N . GLU A 1 55 ? -16.326 -4.929 -2.430 1.00 0.00 55 GLU A N 12
ATOM 19981 C CA . GLU A 1 55 ? -16.622 -4.295 -3.706 1.00 0.00 55 GLU A CA 12
ATOM 19982 C C . GLU A 1 55 ? -15.721 -3.088 -3.927 1.00 0.00 55 GLU A C 12
ATOM 19983 O O . GLU A 1 55 ? -15.425 -2.738 -5.068 1.00 0.00 55 GLU A O 12
ATOM 19995 N N . LYS A 1 56 ? -15.295 -2.452 -2.829 1.00 0.00 56 LYS A N 12
ATOM 19996 C CA . LYS A 1 56 ? -14.348 -1.337 -2.901 1.00 0.00 56 LYS A CA 12
ATOM 19997 C C . LYS A 1 56 ? -13.168 -1.717 -3.780 1.00 0.00 56 LYS A C 12
ATOM 19998 O O . LYS A 1 56 ? -12.786 -0.975 -4.688 1.00 0.00 56 LYS A O 12
ATOM 20017 N N . LYS A 1 57 ? -12.592 -2.882 -3.501 1.00 0.00 57 LYS A N 12
ATOM 20018 C CA . LYS A 1 57 ? -11.380 -3.311 -4.186 1.00 0.00 57 LYS A CA 12
ATOM 20019 C C . LYS A 1 57 ? -11.597 -4.514 -5.108 1.00 0.00 57 LYS A C 12
ATOM 20020 O O . LYS A 1 57 ? -10.623 -5.125 -5.557 1.00 0.00 57 LYS A O 12
ATOM 20039 N N . LYS A 1 58 ? -12.853 -4.878 -5.368 1.00 0.00 58 LYS A N 12
ATOM 20040 C CA . LYS A 1 58 ? -13.146 -5.978 -6.296 1.00 0.00 58 LYS A CA 12
ATOM 20041 C C . LYS A 1 58 ? -12.428 -5.781 -7.630 1.00 0.00 58 LYS A C 12
ATOM 20042 O O . LYS A 1 58 ? -12.628 -4.782 -8.325 1.00 0.00 58 LYS A O 12
ATOM 20061 N N . GLY A 1 59 ? -11.591 -6.750 -7.965 1.00 0.00 59 GLY A N 12
ATOM 20062 C CA . GLY A 1 59 ? -10.761 -6.669 -9.149 1.00 0.00 59 GLY A CA 12
ATOM 20063 C C . GLY A 1 59 ? -9.394 -7.244 -8.881 1.00 0.00 59 GLY A C 12
ATOM 20064 O O . GLY A 1 59 ? -8.876 -8.043 -9.660 1.00 0.00 59 GLY A O 12
ATOM 20068 N N . ARG A 1 60 ? -8.816 -6.851 -7.756 1.00 0.00 60 ARG A N 12
ATOM 20069 C CA . ARG A 1 60 ? -7.518 -7.356 -7.359 1.00 0.00 60 ARG A CA 12
ATOM 20070 C C . ARG A 1 60 ? -7.478 -7.559 -5.852 1.00 0.00 60 ARG A C 12
ATOM 20071 O O . ARG A 1 60 ? -6.468 -7.293 -5.199 1.00 0.00 60 ARG A O 12
ATOM 20092 N N . ALA A 1 61 ? -8.605 -8.024 -5.328 1.00 0.00 61 ALA A N 12
ATOM 20093 C CA . ALA A 1 61 ? -8.775 -8.323 -3.907 1.00 0.00 61 ALA A CA 12
ATOM 20094 C C . ALA A 1 61 ? -10.216 -8.724 -3.655 1.00 0.00 61 ALA A C 12
ATOM 20095 O O . ALA A 1 61 ? -10.780 -8.461 -2.596 1.00 0.00 61 ALA A O 12
ATOM 20102 N N . ALA A 1 62 ? -10.796 -9.370 -4.648 1.00 0.00 62 ALA A N 12
ATOM 20103 C CA . ALA A 1 62 ? -12.208 -9.697 -4.637 1.00 0.00 62 ALA A CA 12
ATOM 20104 C C . ALA A 1 62 ? -12.495 -10.878 -3.721 1.00 0.00 62 ALA A C 12
ATOM 20105 O O . ALA A 1 62 ? -13.543 -10.943 -3.077 1.00 0.00 62 ALA A O 12
ATOM 20112 N N . ALA A 1 63 ? -11.558 -11.811 -3.665 1.00 0.00 63 ALA A N 12
ATOM 20113 C CA . ALA A 1 63 ? -11.676 -12.958 -2.783 1.00 0.00 63 ALA A CA 12
ATOM 20114 C C . ALA A 1 63 ? -10.677 -12.833 -1.646 1.00 0.00 63 ALA A C 12
ATOM 20115 O O . ALA A 1 63 ? -10.149 -13.829 -1.146 1.00 0.00 63 ALA A O 12
ATOM 20122 N N . ASN A 1 64 ? -10.423 -11.587 -1.270 1.00 0.00 64 ASN A N 12
ATOM 20123 C CA . ASN A 1 64 ? -9.538 -11.243 -0.160 1.00 0.00 64 ASN A CA 12
ATOM 20124 C C . ASN A 1 64 ? -8.095 -11.456 -0.520 1.00 0.00 64 ASN A C 12
ATOM 20125 O O . ASN A 1 64 ? -7.517 -12.533 -0.347 1.00 0.00 64 ASN A O 12
ATOM 20136 N N . GLY A 1 65 ? -7.532 -10.400 -1.050 1.00 0.00 65 GLY A N 12
ATOM 20137 C CA . GLY A 1 65 ? -6.125 -10.399 -1.406 1.00 0.00 65 GLY A CA 12
ATOM 20138 C C . GLY A 1 65 ? -5.692 -9.124 -2.083 1.00 0.00 65 GLY A C 12
ATOM 20139 O O . GLY A 1 65 ? -5.521 -9.110 -3.302 1.00 0.00 65 GLY A O 12
ATOM 20143 N N . TYR A 1 66 ? -5.533 -8.043 -1.322 1.00 0.00 66 TYR A N 12
ATOM 20144 C CA . TYR A 1 66 ? -4.977 -6.815 -1.907 1.00 0.00 66 TYR A CA 12
ATOM 20145 C C . TYR A 1 66 ? -3.554 -7.042 -2.333 1.00 0.00 66 TYR A C 12
ATOM 20146 O O . TYR A 1 66 ? -2.732 -7.551 -1.580 1.00 0.00 66 TYR A O 12
ATOM 20164 N N . ASP A 1 67 ? -3.284 -6.655 -3.552 1.00 0.00 67 ASP A N 12
ATOM 20165 C CA . ASP A 1 67 ? -1.992 -6.813 -4.134 1.00 0.00 67 ASP A CA 12
ATOM 20166 C C . ASP A 1 67 ? -1.291 -5.479 -4.099 1.00 0.00 67 ASP A C 12
ATOM 20167 O O . ASP A 1 67 ? -1.925 -4.464 -3.806 1.00 0.00 67 ASP A O 12
ATOM 20176 N N . ARG A 1 68 ? -0.024 -5.459 -4.408 1.00 0.00 68 ARG A N 12
ATOM 20177 C CA . ARG A 1 68 ? 0.735 -4.222 -4.299 1.00 0.00 68 ARG A CA 12
ATOM 20178 C C . ARG A 1 68 ? 0.256 -3.217 -5.335 1.00 0.00 68 ARG A C 12
ATOM 20179 O O . ARG A 1 68 ? 0.178 -2.022 -5.060 1.00 0.00 68 ARG A O 12
ATOM 20200 N N . SER A 1 69 ? -0.100 -3.714 -6.510 1.00 0.00 69 SER A N 12
ATOM 20201 C CA . SER A 1 69 ? -0.625 -2.867 -7.566 1.00 0.00 69 SER A CA 12
ATOM 20202 C C . SER A 1 69 ? -1.946 -2.226 -7.138 1.00 0.00 69 SER A C 12
ATOM 20203 O O . SER A 1 69 ? -2.142 -1.018 -7.284 1.00 0.00 69 SER A O 12
ATOM 20211 N N . ALA A 1 70 ? -2.829 -3.044 -6.577 1.00 0.00 70 ALA A N 12
ATOM 20212 C CA . ALA A 1 70 ? -4.141 -2.590 -6.129 1.00 0.00 70 ALA A CA 12
ATOM 20213 C C . ALA A 1 70 ? -4.017 -1.627 -4.960 1.00 0.00 70 ALA A C 12
ATOM 20214 O O . ALA A 1 70 ? -4.535 -0.505 -4.988 1.00 0.00 70 ALA A O 12
ATOM 20221 N N . PHE A 1 71 ? -3.310 -2.084 -3.940 1.00 0.00 71 PHE A N 12
ATOM 20222 C CA . PHE A 1 71 ? -3.118 -1.319 -2.727 1.00 0.00 71 PHE A CA 12
ATOM 20223 C C . PHE A 1 71 ? -2.495 0.035 -3.038 1.00 0.00 71 PHE A C 12
ATOM 20224 O O . PHE A 1 71 ? -2.958 1.066 -2.551 1.00 0.00 71 PHE A O 12
ATOM 20241 N N . PHE A 1 72 ? -1.467 0.032 -3.880 1.00 0.00 72 PHE A N 12
ATOM 20242 C CA . PHE A 1 72 ? -0.753 1.257 -4.205 1.00 0.00 72 PHE A CA 12
ATOM 20243 C C . PHE A 1 72 ? -1.649 2.228 -4.959 1.00 0.00 72 PHE A C 12
ATOM 20244 O O . PHE A 1 72 ? -1.571 3.436 -4.761 1.00 0.00 72 PHE A O 12
ATOM 20261 N N . SER A 1 73 ? -2.512 1.690 -5.807 1.00 0.00 73 SER A N 12
ATOM 20262 C CA . SER A 1 73 ? -3.423 2.511 -6.596 1.00 0.00 73 SER A CA 12
ATOM 20263 C C . SER A 1 73 ? -4.351 3.320 -5.693 1.00 0.00 73 SER A C 12
ATOM 20264 O O . SER A 1 73 ? -4.694 4.463 -6.003 1.00 0.00 73 SER A O 12
ATOM 20272 N N . LEU A 1 74 ? -4.743 2.727 -4.571 1.00 0.00 74 LEU A N 12
ATOM 20273 C CA . LEU A 1 74 ? -5.593 3.412 -3.603 1.00 0.00 74 LEU A CA 12
ATOM 20274 C C . LEU A 1 74 ? -4.795 4.439 -2.797 1.00 0.00 74 LEU A C 12
ATOM 20275 O O . LEU A 1 74 ? -5.196 5.594 -2.682 1.00 0.00 74 LEU A O 12
ATOM 20291 N N . VAL A 1 75 ? -3.645 4.023 -2.276 1.00 0.00 75 VAL A N 12
ATOM 20292 C CA . VAL A 1 75 ? -2.859 4.869 -1.376 1.00 0.00 75 VAL A CA 12
ATOM 20293 C C . VAL A 1 75 ? -2.263 6.063 -2.109 1.00 0.00 75 VAL A C 12
ATOM 20294 O O . VAL A 1 75 ? -2.224 7.166 -1.575 1.00 0.00 75 VAL A O 12
ATOM 20307 N N . ALA A 1 76 ? -1.821 5.841 -3.340 1.00 0.00 76 ALA A N 12
ATOM 20308 C CA . ALA A 1 76 ? -1.151 6.879 -4.119 1.00 0.00 76 ALA A CA 12
ATOM 20309 C C . ALA A 1 76 ? -2.039 8.105 -4.326 1.00 0.00 76 ALA A C 12
ATOM 20310 O O . ALA A 1 76 ? -1.543 9.207 -4.569 1.00 0.00 76 ALA A O 12
ATOM 20317 N N . SER A 1 77 ? -3.347 7.918 -4.222 1.00 0.00 77 SER A N 12
ATOM 20318 C CA . SER A 1 77 ? -4.281 9.020 -4.398 1.00 0.00 77 SER A CA 12
ATOM 20319 C C . SER A 1 77 ? -4.735 9.579 -3.051 1.00 0.00 77 SER A C 12
ATOM 20320 O O . SER A 1 77 ? -5.344 10.650 -2.984 1.00 0.00 77 SER A O 12
ATOM 20328 N N . ASP A 1 78 ? -4.431 8.864 -1.976 1.00 0.00 78 ASP A N 12
ATOM 20329 C CA . ASP A 1 78 ? -4.912 9.242 -0.657 1.00 0.00 78 ASP A CA 12
ATOM 20330 C C . ASP A 1 78 ? -3.768 9.540 0.306 1.00 0.00 78 ASP A C 12
ATOM 20331 O O . ASP A 1 78 ? -3.057 8.641 0.754 1.00 0.00 78 ASP A O 12
ATOM 20340 N N . GLU A 1 79 ? -3.614 10.819 0.633 1.00 0.00 79 GLU A N 12
ATOM 20341 C CA . GLU A 1 79 ? -2.601 11.268 1.584 1.00 0.00 79 GLU A CA 12
ATOM 20342 C C . GLU A 1 79 ? -2.816 10.637 2.952 1.00 0.00 79 GLU A C 12
ATOM 20343 O O . GLU A 1 79 ? -1.855 10.352 3.672 1.00 0.00 79 GLU A O 12
ATOM 20355 N N . GLN A 1 80 ? -4.076 10.422 3.304 1.00 0.00 80 GLN A N 12
ATOM 20356 C CA . GLN A 1 80 ? -4.418 9.761 4.550 1.00 0.00 80 GLN A CA 12
ATOM 20357 C C . GLN A 1 80 ? -3.656 8.452 4.634 1.00 0.00 80 GLN A C 12
ATOM 20358 O O . GLN A 1 80 ? -3.140 8.079 5.677 1.00 0.00 80 GLN A O 12
ATOM 20372 N N . TYR A 1 81 ? -3.570 7.799 3.488 1.00 0.00 81 TYR A N 12
ATOM 20373 C CA . TYR A 1 81 ? -3.106 6.439 3.387 1.00 0.00 81 TYR A CA 12
ATOM 20374 C C . TYR A 1 81 ? -1.602 6.373 3.302 1.00 0.00 81 TYR A C 12
ATOM 20375 O O . TYR A 1 81 ? -0.977 5.518 3.934 1.00 0.00 81 TYR A O 12
ATOM 20393 N N . VAL A 1 82 ? -1.011 7.277 2.528 1.00 0.00 82 VAL A N 12
ATOM 20394 C CA . VAL A 1 82 ? 0.401 7.285 2.351 1.00 0.00 82 VAL A CA 12
ATOM 20395 C C . VAL A 1 82 ? 1.094 7.526 3.682 1.00 0.00 82 VAL A C 12
ATOM 20396 O O . VAL A 1 82 ? 1.988 6.789 4.094 1.00 0.00 82 VAL A O 12
ATOM 20409 N N . ARG A 1 83 ? 0.627 8.556 4.349 1.00 0.00 83 ARG A N 12
ATOM 20410 C CA . ARG A 1 83 ? 1.088 8.920 5.659 1.00 0.00 83 ARG A CA 12
ATOM 20411 C C . ARG A 1 83 ? 0.630 7.935 6.714 1.00 0.00 83 ARG A C 12
ATOM 20412 O O . ARG A 1 83 ? 1.303 7.766 7.730 1.00 0.00 83 ARG A O 12
ATOM 20433 N N . PHE A 1 84 ? -0.508 7.285 6.476 1.00 0.00 84 PHE A N 12
ATOM 20434 C CA . PHE A 1 84 ? -1.003 6.295 7.434 1.00 0.00 84 PHE A CA 12
ATOM 20435 C C . PHE A 1 84 ? 0.064 5.237 7.651 1.00 0.00 84 PHE A C 12
ATOM 20436 O O . PHE A 1 84 ? 0.436 4.919 8.784 1.00 0.00 84 PHE A O 12
ATOM 20453 N N . ILE A 1 85 ? 0.580 4.721 6.553 1.00 0.00 85 ILE A N 12
ATOM 20454 C CA . ILE A 1 85 ? 1.585 3.679 6.624 1.00 0.00 85 ILE A CA 12
ATOM 20455 C C . ILE A 1 85 ? 2.947 4.253 6.993 1.00 0.00 85 ILE A C 12
ATOM 20456 O O . ILE A 1 85 ? 3.655 3.687 7.816 1.00 0.00 85 ILE A O 12
ATOM 20472 N N . ALA A 1 86 ? 3.299 5.377 6.380 1.00 0.00 86 ALA A N 12
ATOM 20473 C CA . ALA A 1 86 ? 4.542 6.082 6.688 1.00 0.00 86 ALA A CA 12
ATOM 20474 C C . ALA A 1 86 ? 4.726 6.289 8.190 1.00 0.00 86 ALA A C 12
ATOM 20475 O O . ALA A 1 86 ? 5.834 6.160 8.707 1.00 0.00 86 ALA A O 12
ATOM 20482 N N . GLN A 1 87 ? 3.642 6.607 8.887 1.00 0.00 87 GLN A N 12
ATOM 20483 C CA . GLN A 1 87 ? 3.703 6.794 10.329 1.00 0.00 87 GLN A CA 12
ATOM 20484 C C . GLN A 1 87 ? 3.795 5.449 11.041 1.00 0.00 87 GLN A C 12
ATOM 20485 O O . GLN A 1 87 ? 4.445 5.331 12.078 1.00 0.00 87 GLN A O 12
ATOM 20499 N N . HIS A 1 88 ? 3.152 4.435 10.477 1.00 0.00 88 HIS A N 12
ATOM 20500 C CA . HIS A 1 88 ? 3.206 3.093 11.047 1.00 0.00 88 HIS A CA 12
ATOM 20501 C C . HIS A 1 88 ? 4.578 2.448 10.838 1.00 0.00 88 HIS A C 12
ATOM 20502 O O . HIS A 1 88 ? 5.042 1.683 11.682 1.00 0.00 88 HIS A O 12
ATOM 20517 N N . PHE A 1 89 ? 5.221 2.752 9.715 1.00 0.00 89 PHE A N 12
ATOM 20518 C CA . PHE A 1 89 ? 6.467 2.092 9.351 1.00 0.00 89 PHE A CA 12
ATOM 20519 C C . PHE A 1 89 ? 7.306 2.961 8.406 1.00 0.00 89 PHE A C 12
ATOM 20520 O O . PHE A 1 89 ? 6.848 3.342 7.330 1.00 0.00 89 PHE A O 12
ATOM 20537 N N . PRO A 1 90 ? 8.533 3.304 8.838 1.00 0.00 90 PRO A N 12
ATOM 20538 C CA . PRO A 1 90 ? 9.534 4.030 8.026 1.00 0.00 90 PRO A CA 12
ATOM 20539 C C . PRO A 1 90 ? 9.849 3.360 6.684 1.00 0.00 90 PRO A C 12
ATOM 20540 O O . PRO A 1 90 ? 9.488 2.208 6.439 1.00 0.00 90 PRO A O 12
ATOM 20551 N N . CYS A 1 91 ? 10.550 4.096 5.824 1.00 0.00 91 CYS A N 12
ATOM 20552 C CA . CYS A 1 91 ? 10.834 3.649 4.467 1.00 0.00 91 CYS A CA 12
ATOM 20553 C C . CYS A 1 91 ? 11.982 2.661 4.433 1.00 0.00 91 CYS A C 12
ATOM 20554 O O . CYS A 1 91 ? 13.154 3.023 4.548 1.00 0.00 91 CYS A O 12
ATOM 20562 N N . ALA A 1 92 ? 11.621 1.410 4.286 1.00 0.00 92 ALA A N 12
ATOM 20563 C CA . ALA A 1 92 ? 12.594 0.337 4.176 1.00 0.00 92 ALA A CA 12
ATOM 20564 C C . ALA A 1 92 ? 12.291 -0.528 2.964 1.00 0.00 92 ALA A C 12
ATOM 20565 O O . ALA A 1 92 ? 11.145 -0.612 2.531 1.00 0.00 92 ALA A O 12
ATOM 20572 N N . PRO A 1 93 ? 13.307 -1.179 2.394 1.00 0.00 93 PRO A N 12
ATOM 20573 C CA . PRO A 1 93 ? 13.107 -2.131 1.309 1.00 0.00 93 PRO A CA 12
ATOM 20574 C C . PRO A 1 93 ? 12.606 -3.469 1.843 1.00 0.00 93 PRO A C 12
ATOM 20575 O O . PRO A 1 93 ? 12.700 -3.724 3.048 1.00 0.00 93 PRO A O 12
ATOM 20586 N N . GLU A 1 94 ? 12.056 -4.312 0.979 1.00 0.00 94 GLU A N 12
ATOM 20587 C CA . GLU A 1 94 ? 11.595 -5.624 1.413 1.00 0.00 94 GLU A CA 12
ATOM 20588 C C . GLU A 1 94 ? 12.747 -6.401 2.025 1.00 0.00 94 GLU A C 12
ATOM 20589 O O . GLU A 1 94 ? 12.702 -6.800 3.190 1.00 0.00 94 GLU A O 12
ATOM 20601 N N . GLU A 1 95 ? 13.780 -6.568 1.230 1.00 0.00 95 GLU A N 12
ATOM 20602 C CA . GLU A 1 95 ? 15.002 -7.244 1.644 1.00 0.00 95 GLU A CA 12
ATOM 20603 C C . GLU A 1 95 ? 16.202 -6.665 0.892 1.00 0.00 95 GLU A C 12
ATOM 20604 O O . GLU A 1 95 ? 16.100 -5.584 0.308 1.00 0.00 95 GLU A O 12
ATOM 20616 N N . GLU A 1 96 ? 17.328 -7.375 0.898 1.00 0.00 96 GLU A N 12
ATOM 20617 C CA . GLU A 1 96 ? 18.560 -6.859 0.303 1.00 0.00 96 GLU A CA 12
ATOM 20618 C C . GLU A 1 96 ? 18.489 -6.836 -1.225 1.00 0.00 96 GLU A C 12
ATOM 20619 O O . GLU A 1 96 ? 18.902 -5.860 -1.853 1.00 0.00 96 GLU A O 12
ATOM 20631 N N . LYS A 1 97 ? 17.964 -7.899 -1.822 1.00 0.00 97 LYS A N 12
ATOM 20632 C CA . LYS A 1 97 ? 17.870 -7.972 -3.276 1.00 0.00 97 LYS A CA 12
ATOM 20633 C C . LYS A 1 97 ? 16.762 -7.061 -3.817 1.00 0.00 97 LYS A C 12
ATOM 20634 O O . LYS A 1 97 ? 16.993 -6.345 -4.789 1.00 0.00 97 LYS A O 12
ATOM 20653 N N . PRO A 1 98 ? 15.539 -7.084 -3.229 1.00 0.00 98 PRO A N 12
ATOM 20654 C CA . PRO A 1 98 ? 14.489 -6.116 -3.570 1.00 0.00 98 PRO A CA 12
ATOM 20655 C C . PRO A 1 98 ? 15.016 -4.680 -3.606 1.00 0.00 98 PRO A C 12
ATOM 20656 O O . PRO A 1 98 ? 15.876 -4.306 -2.805 1.00 0.00 98 PRO A O 12
ATOM 20667 N N . PRO A 1 99 ? 14.497 -3.867 -4.541 1.00 0.00 99 PRO A N 12
ATOM 20668 C CA . PRO A 1 99 ? 14.976 -2.497 -4.781 1.00 0.00 99 PRO A CA 12
ATOM 20669 C C . PRO A 1 99 ? 15.071 -1.656 -3.512 1.00 0.00 99 PRO A C 12
ATOM 20670 O O . PRO A 1 99 ? 14.184 -1.688 -2.658 1.00 0.00 99 PRO A O 12
ATOM 20681 N N . GLU A 1 100 ? 16.150 -0.887 -3.415 1.00 0.00 100 GLU A N 12
ATOM 20682 C CA . GLU A 1 100 ? 16.422 -0.072 -2.238 1.00 0.00 100 GLU A CA 12
ATOM 20683 C C . GLU A 1 100 ? 15.556 1.186 -2.231 1.00 0.00 100 GLU A C 12
ATOM 20684 O O . GLU A 1 100 ? 15.432 1.865 -1.216 1.00 0.00 100 GLU A O 12
ATOM 20696 N N . ILE A 1 101 ? 14.947 1.476 -3.367 1.00 0.00 101 ILE A N 12
ATOM 20697 C CA . ILE A 1 101 ? 14.035 2.593 -3.497 1.00 0.00 101 ILE A CA 12
ATOM 20698 C C . ILE A 1 101 ? 12.781 2.075 -4.157 1.00 0.00 101 ILE A C 12
ATOM 20699 O O . ILE A 1 101 ? 12.251 2.653 -5.107 1.00 0.00 101 ILE A O 12
ATOM 20715 N N . ASP A 1 102 ? 12.340 0.953 -3.598 1.00 0.00 102 ASP A N 12
ATOM 20716 C CA . ASP A 1 102 ? 11.189 0.178 -4.059 1.00 0.00 102 ASP A CA 12
ATOM 20717 C C . ASP A 1 102 ? 10.004 1.080 -4.338 1.00 0.00 102 ASP A C 12
ATOM 20718 O O . ASP A 1 102 ? 9.171 0.784 -5.197 1.00 0.00 102 ASP A O 12
ATOM 20727 N N . ALA A 1 103 ? 9.986 2.173 -3.590 1.00 0.00 103 ALA A N 12
ATOM 20728 C CA . ALA A 1 103 ? 9.014 3.262 -3.711 1.00 0.00 103 ALA A CA 12
ATOM 20729 C C . ALA A 1 103 ? 8.276 3.286 -5.046 1.00 0.00 103 ALA A C 12
ATOM 20730 O O . ALA A 1 103 ? 7.101 2.933 -5.121 1.00 0.00 103 ALA A O 12
ATOM 20737 N N . LEU A 1 104 ? 8.970 3.704 -6.093 1.00 0.00 104 LEU A N 12
ATOM 20738 C CA . LEU A 1 104 ? 8.365 3.812 -7.407 1.00 0.00 104 LEU A CA 12
ATOM 20739 C C . LEU A 1 104 ? 9.299 3.269 -8.481 1.00 0.00 104 LEU A C 12
ATOM 20740 O O . LEU A 1 104 ? 9.431 3.852 -9.560 1.00 0.00 104 LEU A O 12
ATOM 20756 N N . GLU A 1 105 ? 9.961 2.158 -8.173 1.00 0.00 105 GLU A N 12
ATOM 20757 C CA . GLU A 1 105 ? 10.777 1.459 -9.160 1.00 0.00 105 GLU A CA 12
ATOM 20758 C C . GLU A 1 105 ? 9.921 0.935 -10.308 1.00 0.00 105 GLU A C 12
ATOM 20759 O O . GLU A 1 105 ? 8.697 1.079 -10.294 1.00 0.00 105 GLU A O 12
ATOM 20771 N N . LEU A 1 106 ? 10.564 0.318 -11.290 1.00 0.00 106 LEU A N 12
ATOM 20772 C CA . LEU A 1 106 ? 9.857 -0.269 -12.424 1.00 0.00 106 LEU A CA 12
ATOM 20773 C C . LEU A 1 106 ? 8.887 -1.350 -11.962 1.00 0.00 106 LEU A C 12
ATOM 20774 O O . LEU A 1 106 ? 8.887 -1.758 -10.794 1.00 0.00 106 LEU A O 12
ATOM 20790 N N . LYS A 1 107 ? 8.067 -1.822 -12.886 1.00 0.00 107 LYS A N 12
ATOM 20791 C CA . LYS A 1 107 ? 7.118 -2.884 -12.603 1.00 0.00 107 LYS A CA 12
ATOM 20792 C C . LYS A 1 107 ? 7.838 -4.236 -12.568 1.00 0.00 107 LYS A C 12
ATOM 20793 O O . LYS A 1 107 ? 7.515 -5.163 -13.316 1.00 0.00 107 LYS A O 12
ATOM 20812 N N . THR A 1 108 ? 8.839 -4.320 -11.709 1.00 0.00 108 THR A N 12
ATOM 20813 C CA . THR A 1 108 ? 9.559 -5.556 -11.477 1.00 0.00 108 THR A CA 12
ATOM 20814 C C . THR A 1 108 ? 8.909 -6.312 -10.328 1.00 0.00 108 THR A C 12
ATOM 20815 O O . THR A 1 108 ? 9.171 -7.494 -10.107 1.00 0.00 108 THR A O 12
ATOM 20826 N N . GLN A 1 109 ? 8.055 -5.602 -9.601 1.00 0.00 109 GLN A N 12
ATOM 20827 C CA . GLN A 1 109 ? 7.294 -6.185 -8.512 1.00 0.00 109 GLN A CA 12
ATOM 20828 C C . GLN A 1 109 ? 5.975 -6.729 -9.042 1.00 0.00 109 GLN A C 12
ATOM 20829 O O . GLN A 1 109 ? 5.057 -5.963 -9.359 1.00 0.00 109 GLN A O 12
ATOM 20843 N N . LYS A 1 110 ? 5.886 -8.044 -9.150 1.00 0.00 110 LYS A N 12
ATOM 20844 C CA . LYS A 1 110 ? 4.695 -8.682 -9.684 1.00 0.00 110 LYS A CA 12
ATOM 20845 C C . LYS A 1 110 ? 3.627 -8.825 -8.607 1.00 0.00 110 LYS A C 12
ATOM 20846 O O . LYS A 1 110 ? 3.784 -8.328 -7.490 1.00 0.00 110 LYS A O 12
ATOM 20865 N N . GLY A 1 111 ? 2.537 -9.485 -8.955 1.00 0.00 111 GLY A N 12
ATOM 20866 C CA . GLY A 1 111 ? 1.465 -9.705 -8.011 1.00 0.00 111 GLY A CA 12
ATOM 20867 C C . GLY A 1 111 ? 0.394 -10.600 -8.589 1.00 0.00 111 GLY A C 12
ATOM 20868 O O . GLY A 1 111 ? -0.446 -10.151 -9.368 1.00 0.00 111 GLY A O 12
ATOM 20872 N N . PHE A 1 112 ? 0.434 -11.869 -8.223 1.00 0.00 112 PHE A N 12
ATOM 20873 C CA . PHE A 1 112 ? -0.508 -12.837 -8.748 1.00 0.00 112 PHE A CA 12
ATOM 20874 C C . PHE A 1 112 ? -1.623 -13.086 -7.739 1.00 0.00 112 PHE A C 12
ATOM 20875 O O . PHE A 1 112 ? -1.407 -13.858 -6.782 1.00 0.00 112 PHE A O 12
ATOM 20893 N N . GLY A 1 1 ? -4.973 5.197 -18.098 1.00 0.00 1 GLY A N 13
ATOM 20894 C CA . GLY A 1 1 ? -4.386 6.509 -18.465 1.00 0.00 1 GLY A CA 13
ATOM 20895 C C . GLY A 1 1 ? -2.883 6.524 -18.301 1.00 0.00 1 GLY A C 13
ATOM 20896 O O . GLY A 1 1 ? -2.327 5.737 -17.534 1.00 0.00 1 GLY A O 13
ATOM 20903 N N . SER A 1 2 ? -2.218 7.410 -19.029 1.00 0.00 2 SER A N 13
ATOM 20904 C CA . SER A 1 2 ? -0.775 7.538 -18.946 1.00 0.00 2 SER A CA 13
ATOM 20905 C C . SER A 1 2 ? -0.396 8.417 -17.760 1.00 0.00 2 SER A C 13
ATOM 20906 O O . SER A 1 2 ? 0.492 8.082 -16.975 1.00 0.00 2 SER A O 13
ATOM 20914 N N . ALA A 1 3 ? -1.105 9.527 -17.613 1.00 0.00 3 ALA A N 13
ATOM 20915 C CA . ALA A 1 3 ? -0.872 10.446 -16.514 1.00 0.00 3 ALA A CA 13
ATOM 20916 C C . ALA A 1 3 ? -1.813 10.138 -15.356 1.00 0.00 3 ALA A C 13
ATOM 20917 O O . ALA A 1 3 ? -2.551 11.004 -14.882 1.00 0.00 3 ALA A O 13
ATOM 20924 N N . MET A 1 4 ? -1.789 8.890 -14.910 1.00 0.00 4 MET A N 13
ATOM 20925 C CA . MET A 1 4 ? -2.642 8.453 -13.815 1.00 0.00 4 MET A CA 13
ATOM 20926 C C . MET A 1 4 ? -2.125 8.990 -12.485 1.00 0.00 4 MET A C 13
ATOM 20927 O O . MET A 1 4 ? -0.931 8.904 -12.190 1.00 0.00 4 MET A O 13
ATOM 20941 N N . GLY A 1 5 ? -3.030 9.548 -11.693 1.00 0.00 5 GLY A N 13
ATOM 20942 C CA . GLY A 1 5 ? -2.646 10.191 -10.454 1.00 0.00 5 GLY A CA 13
ATOM 20943 C C . GLY A 1 5 ? -2.303 9.203 -9.364 1.00 0.00 5 GLY A C 13
ATOM 20944 O O . GLY A 1 5 ? -3.156 8.426 -8.930 1.00 0.00 5 GLY A O 13
ATOM 20948 N N . HIS A 1 6 ? -1.052 9.228 -8.927 1.00 0.00 6 HIS A N 13
ATOM 20949 C CA . HIS A 1 6 ? -0.591 8.343 -7.866 1.00 0.00 6 HIS A CA 13
ATOM 20950 C C . HIS A 1 6 ? 0.574 8.965 -7.097 1.00 0.00 6 HIS A C 13
ATOM 20951 O O . HIS A 1 6 ? 1.583 8.311 -6.834 1.00 0.00 6 HIS A O 13
ATOM 20966 N N . MET A 1 7 ? 0.423 10.232 -6.735 1.00 0.00 7 MET A N 13
ATOM 20967 C CA . MET A 1 7 ? 1.441 10.940 -5.975 1.00 0.00 7 MET A CA 13
ATOM 20968 C C . MET A 1 7 ? 0.828 12.156 -5.291 1.00 0.00 7 MET A C 13
ATOM 20969 O O . MET A 1 7 ? 0.055 12.892 -5.906 1.00 0.00 7 MET A O 13
ATOM 20983 N N . VAL A 1 8 ? 1.161 12.360 -4.021 1.00 0.00 8 VAL A N 13
ATOM 20984 C CA . VAL A 1 8 ? 0.603 13.464 -3.252 1.00 0.00 8 VAL A CA 13
ATOM 20985 C C . VAL A 1 8 ? 1.462 13.757 -2.032 1.00 0.00 8 VAL A C 13
ATOM 20986 O O . VAL A 1 8 ? 1.939 14.872 -1.824 1.00 0.00 8 VAL A O 13
ATOM 20999 N N . LYS A 1 9 ? 1.650 12.734 -1.254 1.00 0.00 9 LYS A N 13
ATOM 21000 C CA . LYS A 1 9 ? 2.566 12.752 -0.128 1.00 0.00 9 LYS A CA 13
ATOM 21001 C C . LYS A 1 9 ? 3.487 11.552 -0.245 1.00 0.00 9 LYS A C 13
ATOM 21002 O O . LYS A 1 9 ? 3.682 10.802 0.710 1.00 0.00 9 LYS A O 13
ATOM 21021 N N . ILE A 1 10 ? 4.031 11.367 -1.439 1.00 0.00 10 ILE A N 13
ATOM 21022 C CA . ILE A 1 10 ? 4.848 10.217 -1.727 1.00 0.00 10 ILE A CA 13
ATOM 21023 C C . ILE A 1 10 ? 6.200 10.646 -2.272 1.00 0.00 10 ILE A C 13
ATOM 21024 O O . ILE A 1 10 ? 6.334 11.014 -3.439 1.00 0.00 10 ILE A O 13
ATOM 21040 N N . SER A 1 11 ? 7.193 10.607 -1.413 1.00 0.00 11 SER A N 13
ATOM 21041 C CA . SER A 1 11 ? 8.567 10.770 -1.827 1.00 0.00 11 SER A CA 13
ATOM 21042 C C . SER A 1 11 ? 9.179 9.379 -1.930 1.00 0.00 11 SER A C 13
ATOM 21043 O O . SER A 1 11 ? 8.457 8.395 -1.768 1.00 0.00 11 SER A O 13
ATOM 21051 N N . HIS A 1 12 ? 10.485 9.283 -2.174 1.00 0.00 12 HIS A N 13
ATOM 21052 C CA . HIS A 1 12 ? 11.147 7.975 -2.234 1.00 0.00 12 HIS A CA 13
ATOM 21053 C C . HIS A 1 12 ? 10.829 7.194 -0.982 1.00 0.00 12 HIS A C 13
ATOM 21054 O O . HIS A 1 12 ? 10.407 6.039 -1.026 1.00 0.00 12 HIS A O 13
ATOM 21069 N N . GLU A 1 13 ? 11.039 7.860 0.135 1.00 0.00 13 GLU A N 13
ATOM 21070 C CA . GLU A 1 13 ? 10.807 7.284 1.435 1.00 0.00 13 GLU A CA 13
ATOM 21071 C C . GLU A 1 13 ? 9.345 6.880 1.613 1.00 0.00 13 GLU A C 13
ATOM 21072 O O . GLU A 1 13 ? 9.055 5.817 2.152 1.00 0.00 13 GLU A O 13
ATOM 21084 N N . ASP A 1 14 ? 8.422 7.695 1.122 1.00 0.00 14 ASP A N 13
ATOM 21085 C CA . ASP A 1 14 ? 7.015 7.441 1.362 1.00 0.00 14 ASP A CA 13
ATOM 21086 C C . ASP A 1 14 ? 6.533 6.252 0.553 1.00 0.00 14 ASP A C 13
ATOM 21087 O O . ASP A 1 14 ? 5.764 5.439 1.054 1.00 0.00 14 ASP A O 13
ATOM 21096 N N . THR A 1 15 ? 7.003 6.124 -0.687 1.00 0.00 15 THR A N 13
ATOM 21097 C CA . THR A 1 15 ? 6.607 4.989 -1.508 1.00 0.00 15 THR A CA 13
ATOM 21098 C C . THR A 1 15 ? 7.151 3.706 -0.905 1.00 0.00 15 THR A C 13
ATOM 21099 O O . THR A 1 15 ? 6.460 2.685 -0.875 1.00 0.00 15 THR A O 13
ATOM 21110 N N . GLN A 1 16 ? 8.390 3.773 -0.416 1.00 0.00 16 GLN A N 13
ATOM 21111 C CA . GLN A 1 16 ? 8.983 2.658 0.307 1.00 0.00 16 GLN A CA 13
ATOM 21112 C C . GLN A 1 16 ? 8.092 2.284 1.467 1.00 0.00 16 GLN A C 13
ATOM 21113 O O . GLN A 1 16 ? 7.775 1.118 1.660 1.00 0.00 16 GLN A O 13
ATOM 21127 N N . ARG A 1 17 ? 7.632 3.308 2.179 1.00 0.00 17 ARG A N 13
ATOM 21128 C CA . ARG A 1 17 ? 6.820 3.124 3.368 1.00 0.00 17 ARG A CA 13
ATOM 21129 C C . ARG A 1 17 ? 5.553 2.359 3.047 1.00 0.00 17 ARG A C 13
ATOM 21130 O O . ARG A 1 17 ? 5.278 1.332 3.665 1.00 0.00 17 ARG A O 13
ATOM 21151 N N . ILE A 1 18 ? 4.802 2.830 2.060 1.00 0.00 18 ILE A N 13
ATOM 21152 C CA . ILE A 1 18 ? 3.521 2.226 1.750 1.00 0.00 18 ILE A CA 13
ATOM 21153 C C . ILE A 1 18 ? 3.661 0.757 1.365 1.00 0.00 18 ILE A C 13
ATOM 21154 O O . ILE A 1 18 ? 2.967 -0.096 1.919 1.00 0.00 18 ILE A O 13
ATOM 21170 N N . LYS A 1 19 ? 4.565 0.449 0.433 1.00 0.00 19 LYS A N 13
ATOM 21171 C CA . LYS A 1 19 ? 4.757 -0.940 0.030 1.00 0.00 19 LYS A CA 13
ATOM 21172 C C . LYS A 1 19 ? 5.234 -1.761 1.197 1.00 0.00 19 LYS A C 13
ATOM 21173 O O . LYS A 1 19 ? 4.651 -2.791 1.534 1.00 0.00 19 LYS A O 13
ATOM 21192 N N . THR A 1 20 ? 6.307 -1.279 1.810 1.00 0.00 20 THR A N 13
ATOM 21193 C CA . THR A 1 20 ? 7.042 -2.064 2.766 1.00 0.00 20 THR A CA 13
ATOM 21194 C C . THR A 1 20 ? 6.153 -2.480 3.929 1.00 0.00 20 THR A C 13
ATOM 21195 O O . THR A 1 20 ? 6.222 -3.621 4.396 1.00 0.00 20 THR A O 13
ATOM 21206 N N . ALA A 1 21 ? 5.287 -1.577 4.368 1.00 0.00 21 ALA A N 13
ATOM 21207 C CA . ALA A 1 21 ? 4.420 -1.880 5.478 1.00 0.00 21 ALA A CA 13
ATOM 21208 C C . ALA A 1 21 ? 3.307 -2.817 5.050 1.00 0.00 21 ALA A C 13
ATOM 21209 O O . ALA A 1 21 ? 3.223 -3.934 5.528 1.00 0.00 21 ALA A O 13
ATOM 21216 N N . PHE A 1 22 ? 2.504 -2.374 4.103 1.00 0.00 22 PHE A N 13
ATOM 21217 C CA . PHE A 1 22 ? 1.389 -3.161 3.581 1.00 0.00 22 PHE A CA 13
ATOM 21218 C C . PHE A 1 22 ? 1.779 -4.629 3.358 1.00 0.00 22 PHE A C 13
ATOM 21219 O O . PHE A 1 22 ? 1.189 -5.519 3.978 1.00 0.00 22 PHE A O 13
ATOM 21236 N N . LEU A 1 23 ? 2.815 -4.876 2.573 1.00 0.00 23 LEU A N 13
ATOM 21237 C CA . LEU A 1 23 ? 3.234 -6.244 2.267 1.00 0.00 23 LEU A CA 13
ATOM 21238 C C . LEU A 1 23 ? 3.632 -7.013 3.525 1.00 0.00 23 LEU A C 13
ATOM 21239 O O . LEU A 1 23 ? 3.028 -8.052 3.851 1.00 0.00 23 LEU A O 13
ATOM 21255 N N . SER A 1 24 ? 4.619 -6.475 4.249 1.00 0.00 24 SER A N 13
ATOM 21256 C CA . SER A 1 24 ? 5.209 -7.161 5.388 1.00 0.00 24 SER A CA 13
ATOM 21257 C C . SER A 1 24 ? 4.199 -7.363 6.506 1.00 0.00 24 SER A C 13
ATOM 21258 O O . SER A 1 24 ? 4.263 -8.346 7.247 1.00 0.00 24 SER A O 13
ATOM 21266 N N . TYR A 1 25 ? 3.255 -6.442 6.596 1.00 0.00 25 TYR A N 13
ATOM 21267 C CA . TYR A 1 25 ? 2.289 -6.432 7.673 1.00 0.00 25 TYR A CA 13
ATOM 21268 C C . TYR A 1 25 ? 1.320 -7.587 7.554 1.00 0.00 25 TYR A C 13
ATOM 21269 O O . TYR A 1 25 ? 1.134 -8.343 8.510 1.00 0.00 25 TYR A O 13
ATOM 21287 N N . ALA A 1 26 ? 0.701 -7.747 6.395 1.00 0.00 26 ALA A N 13
ATOM 21288 C CA . ALA A 1 26 ? -0.272 -8.814 6.259 1.00 0.00 26 ALA A CA 13
ATOM 21289 C C . ALA A 1 26 ? 0.373 -10.181 6.140 1.00 0.00 26 ALA A C 13
ATOM 21290 O O . ALA A 1 26 ? 0.293 -10.999 7.053 1.00 0.00 26 ALA A O 13
ATOM 21297 N N . GLN A 1 27 ? 1.018 -10.423 5.005 1.00 0.00 27 GLN A N 13
ATOM 21298 C CA . GLN A 1 27 ? 1.520 -11.753 4.713 1.00 0.00 27 GLN A CA 13
ATOM 21299 C C . GLN A 1 27 ? 3.033 -11.796 4.634 1.00 0.00 27 GLN A C 13
ATOM 21300 O O . GLN A 1 27 ? 3.658 -12.812 4.930 1.00 0.00 27 GLN A O 13
ATOM 21314 N N . GLY A 1 28 ? 3.613 -10.682 4.213 1.00 0.00 28 GLY A N 13
ATOM 21315 C CA . GLY A 1 28 ? 4.987 -10.693 3.774 1.00 0.00 28 GLY A CA 13
ATOM 21316 C C . GLY A 1 28 ? 5.088 -11.046 2.299 1.00 0.00 28 GLY A C 13
ATOM 21317 O O . GLY A 1 28 ? 6.166 -10.992 1.712 1.00 0.00 28 GLY A O 13
ATOM 21321 N N . GLN A 1 29 ? 3.955 -11.420 1.694 1.00 0.00 29 GLN A N 13
ATOM 21322 C CA . GLN A 1 29 ? 3.931 -11.799 0.285 1.00 0.00 29 GLN A CA 13
ATOM 21323 C C . GLN A 1 29 ? 3.681 -10.584 -0.605 1.00 0.00 29 GLN A C 13
ATOM 21324 O O . GLN A 1 29 ? 3.792 -9.445 -0.151 1.00 0.00 29 GLN A O 13
ATOM 21338 N N . ASP A 1 30 ? 3.338 -10.830 -1.864 1.00 0.00 30 ASP A N 13
ATOM 21339 C CA . ASP A 1 30 ? 3.045 -9.756 -2.817 1.00 0.00 30 ASP A CA 13
ATOM 21340 C C . ASP A 1 30 ? 1.686 -9.129 -2.560 1.00 0.00 30 ASP A C 13
ATOM 21341 O O . ASP A 1 30 ? 1.326 -8.132 -3.193 1.00 0.00 30 ASP A O 13
ATOM 21350 N N . LYS A 1 31 ? 0.928 -9.696 -1.637 1.00 0.00 31 LYS A N 13
ATOM 21351 C CA . LYS A 1 31 ? -0.422 -9.251 -1.417 1.00 0.00 31 LYS A CA 13
ATOM 21352 C C . LYS A 1 31 ? -0.709 -9.166 0.058 1.00 0.00 31 LYS A C 13
ATOM 21353 O O . LYS A 1 31 ? 0.133 -9.509 0.892 1.00 0.00 31 LYS A O 13
ATOM 21372 N N . VAL A 1 32 ? -1.907 -8.742 0.372 1.00 0.00 32 VAL A N 13
ATOM 21373 C CA . VAL A 1 32 ? -2.312 -8.559 1.739 1.00 0.00 32 VAL A CA 13
ATOM 21374 C C . VAL A 1 32 ? -3.679 -9.149 2.007 1.00 0.00 32 VAL A C 13
ATOM 21375 O O . VAL A 1 32 ? -4.601 -9.025 1.196 1.00 0.00 32 VAL A O 13
ATOM 21388 N N . THR A 1 33 ? -3.790 -9.790 3.160 1.00 0.00 33 THR A N 13
ATOM 21389 C CA . THR A 1 33 ? -5.042 -10.332 3.625 1.00 0.00 33 THR A CA 13
ATOM 21390 C C . THR A 1 33 ? -6.004 -9.212 3.989 1.00 0.00 33 THR A C 13
ATOM 21391 O O . THR A 1 33 ? -5.620 -8.049 4.075 1.00 0.00 33 THR A O 13
ATOM 21402 N N . GLU A 1 34 ? -7.240 -9.563 4.228 1.00 0.00 34 GLU A N 13
ATOM 21403 C CA . GLU A 1 34 ? -8.247 -8.593 4.625 1.00 0.00 34 GLU A CA 13
ATOM 21404 C C . GLU A 1 34 ? -7.838 -7.818 5.884 1.00 0.00 34 GLU A C 13
ATOM 21405 O O . GLU A 1 34 ? -8.281 -6.702 6.080 1.00 0.00 34 GLU A O 13
ATOM 21417 N N . ALA A 1 35 ? -7.009 -8.418 6.730 1.00 0.00 35 ALA A N 13
ATOM 21418 C CA . ALA A 1 35 ? -6.667 -7.838 8.032 1.00 0.00 35 ALA A CA 13
ATOM 21419 C C . ALA A 1 35 ? -6.004 -6.477 7.877 1.00 0.00 35 ALA A C 13
ATOM 21420 O O . ALA A 1 35 ? -6.503 -5.459 8.364 1.00 0.00 35 ALA A O 13
ATOM 21427 N N . MET A 1 36 ? -4.888 -6.461 7.168 1.00 0.00 36 MET A N 13
ATOM 21428 C CA . MET A 1 36 ? -4.185 -5.230 6.891 1.00 0.00 36 MET A CA 13
ATOM 21429 C C . MET A 1 36 ? -4.928 -4.434 5.852 1.00 0.00 36 MET A C 13
ATOM 21430 O O . MET A 1 36 ? -4.786 -3.222 5.750 1.00 0.00 36 MET A O 13
ATOM 21444 N N . ILE A 1 37 ? -5.712 -5.122 5.059 1.00 0.00 37 ILE A N 13
ATOM 21445 C CA . ILE A 1 37 ? -6.488 -4.450 4.048 1.00 0.00 37 ILE A CA 13
ATOM 21446 C C . ILE A 1 37 ? -7.590 -3.595 4.683 1.00 0.00 37 ILE A C 13
ATOM 21447 O O . ILE A 1 37 ? -7.946 -2.533 4.170 1.00 0.00 37 ILE A O 13
ATOM 21463 N N . ASP A 1 38 ? -8.097 -4.061 5.815 1.00 0.00 38 ASP A N 13
ATOM 21464 C CA . ASP A 1 38 ? -9.005 -3.307 6.649 1.00 0.00 38 ASP A CA 13
ATOM 21465 C C . ASP A 1 38 ? -8.271 -2.170 7.350 1.00 0.00 38 ASP A C 13
ATOM 21466 O O . ASP A 1 38 ? -8.843 -1.113 7.599 1.00 0.00 38 ASP A O 13
ATOM 21475 N N . GLN A 1 39 ? -6.994 -2.405 7.650 1.00 0.00 39 GLN A N 13
ATOM 21476 C CA . GLN A 1 39 ? -6.140 -1.412 8.309 1.00 0.00 39 GLN A CA 13
ATOM 21477 C C . GLN A 1 39 ? -6.170 -0.109 7.519 1.00 0.00 39 GLN A C 13
ATOM 21478 O O . GLN A 1 39 ? -6.500 0.962 8.048 1.00 0.00 39 GLN A O 13
ATOM 21492 N N . LEU A 1 40 ? -5.899 -0.226 6.237 1.00 0.00 40 LEU A N 13
ATOM 21493 C CA . LEU A 1 40 ? -5.893 0.920 5.366 1.00 0.00 40 LEU A CA 13
ATOM 21494 C C . LEU A 1 40 ? -7.302 1.412 5.099 1.00 0.00 40 LEU A C 13
ATOM 21495 O O . LEU A 1 40 ? -7.591 2.571 5.325 1.00 0.00 40 LEU A O 13
ATOM 21511 N N . ILE A 1 41 ? -8.188 0.525 4.663 1.00 0.00 41 ILE A N 13
ATOM 21512 C CA . ILE A 1 41 ? -9.539 0.933 4.271 1.00 0.00 41 ILE A CA 13
ATOM 21513 C C . ILE A 1 41 ? -10.270 1.653 5.411 1.00 0.00 41 ILE A C 13
ATOM 21514 O O . ILE A 1 41 ? -10.942 2.658 5.185 1.00 0.00 41 ILE A O 13
ATOM 21530 N N . CYS A 1 42 ? -10.099 1.170 6.638 1.00 0.00 42 CYS A N 13
ATOM 21531 C CA . CYS A 1 42 ? -10.732 1.794 7.794 1.00 0.00 42 CYS A CA 13
ATOM 21532 C C . CYS A 1 42 ? -10.045 3.122 8.092 1.00 0.00 42 CYS A C 13
ATOM 21533 O O . CYS A 1 42 ? -10.623 4.014 8.725 1.00 0.00 42 CYS A O 13
ATOM 21541 N N . GLY A 1 43 ? -8.802 3.235 7.631 1.00 0.00 43 GLY A N 13
ATOM 21542 C CA . GLY A 1 43 ? -8.051 4.472 7.741 1.00 0.00 43 GLY A CA 13
ATOM 21543 C C . GLY A 1 43 ? -8.802 5.689 7.213 1.00 0.00 43 GLY A C 13
ATOM 21544 O O . GLY A 1 43 ? -8.931 6.691 7.920 1.00 0.00 43 GLY A O 13
ATOM 21548 N N . ALA A 1 44 ? -9.304 5.619 5.979 1.00 0.00 44 ALA A N 13
ATOM 21549 C CA . ALA A 1 44 ? -10.050 6.741 5.404 1.00 0.00 44 ALA A CA 13
ATOM 21550 C C . ALA A 1 44 ? -11.535 6.627 5.710 1.00 0.00 44 ALA A C 13
ATOM 21551 O O . ALA A 1 44 ? -12.118 7.511 6.334 1.00 0.00 44 ALA A O 13
ATOM 21558 N N . PHE A 1 45 ? -12.143 5.530 5.275 1.00 0.00 45 PHE A N 13
ATOM 21559 C CA . PHE A 1 45 ? -13.579 5.340 5.436 1.00 0.00 45 PHE A CA 13
ATOM 21560 C C . PHE A 1 45 ? -13.909 4.103 6.236 1.00 0.00 45 PHE A C 13
ATOM 21561 O O . PHE A 1 45 ? -13.773 2.970 5.770 1.00 0.00 45 PHE A O 13
ATOM 21578 N N . PRO A 1 46 ? -14.351 4.324 7.451 1.00 0.00 46 PRO A N 13
ATOM 21579 C CA . PRO A 1 46 ? -14.826 3.280 8.319 1.00 0.00 46 PRO A CA 13
ATOM 21580 C C . PRO A 1 46 ? -16.335 3.072 8.231 1.00 0.00 46 PRO A C 13
ATOM 21581 O O . PRO A 1 46 ? -17.097 4.014 7.994 1.00 0.00 46 PRO A O 13
ATOM 21592 N N . GLY A 1 47 ? -16.762 1.834 8.420 1.00 0.00 47 GLY A N 13
ATOM 21593 C CA . GLY A 1 47 ? -18.179 1.537 8.437 1.00 0.00 47 GLY A CA 13
ATOM 21594 C C . GLY A 1 47 ? -18.670 0.947 7.133 1.00 0.00 47 GLY A C 13
ATOM 21595 O O . GLY A 1 47 ? -19.877 0.877 6.896 1.00 0.00 47 GLY A O 13
ATOM 21599 N N . LEU A 1 48 ? -17.744 0.519 6.288 1.00 0.00 48 LEU A N 13
ATOM 21600 C CA . LEU A 1 48 ? -18.103 -0.099 5.022 1.00 0.00 48 LEU A CA 13
ATOM 21601 C C . LEU A 1 48 ? -18.661 -1.495 5.248 1.00 0.00 48 LEU A C 13
ATOM 21602 O O . LEU A 1 48 ? -18.123 -2.264 6.045 1.00 0.00 48 LEU A O 13
ATOM 21618 N N . SER A 1 49 ? -19.758 -1.802 4.578 1.00 0.00 49 SER A N 13
ATOM 21619 C CA . SER A 1 49 ? -20.229 -3.171 4.499 1.00 0.00 49 SER A CA 13
ATOM 21620 C C . SER A 1 49 ? -19.227 -3.961 3.674 1.00 0.00 49 SER A C 13
ATOM 21621 O O . SER A 1 49 ? -18.600 -3.396 2.777 1.00 0.00 49 SER A O 13
ATOM 21629 N N . TRP A 1 50 ? -19.061 -5.244 3.960 1.00 0.00 50 TRP A N 13
ATOM 21630 C CA . TRP A 1 50 ? -18.069 -6.037 3.249 1.00 0.00 50 TRP A CA 13
ATOM 21631 C C . TRP A 1 50 ? -18.369 -6.061 1.755 1.00 0.00 50 TRP A C 13
ATOM 21632 O O . TRP A 1 50 ? -17.461 -6.123 0.937 1.00 0.00 50 TRP A O 13
ATOM 21653 N N . GLU A 1 51 ? -19.642 -5.990 1.400 1.00 0.00 51 GLU A N 13
ATOM 21654 C CA . GLU A 1 51 ? -20.031 -5.961 -0.004 1.00 0.00 51 GLU A CA 13
ATOM 21655 C C . GLU A 1 51 ? -19.621 -4.637 -0.651 1.00 0.00 51 GLU A C 13
ATOM 21656 O O . GLU A 1 51 ? -19.184 -4.602 -1.802 1.00 0.00 51 GLU A O 13
ATOM 21668 N N . GLN A 1 52 ? -19.740 -3.557 0.107 1.00 0.00 52 GLN A N 13
ATOM 21669 C CA . GLN A 1 52 ? -19.312 -2.237 -0.346 1.00 0.00 52 GLN A CA 13
ATOM 21670 C C . GLN A 1 52 ? -17.784 -2.165 -0.406 1.00 0.00 52 GLN A C 13
ATOM 21671 O O . GLN A 1 52 ? -17.199 -1.490 -1.256 1.00 0.00 52 GLN A O 13
ATOM 21685 N N . LEU A 1 53 ? -17.139 -2.859 0.509 1.00 0.00 53 LEU A N 13
ATOM 21686 C CA . LEU A 1 53 ? -15.697 -2.852 0.579 1.00 0.00 53 LEU A CA 13
ATOM 21687 C C . LEU A 1 53 ? -15.099 -3.739 -0.513 1.00 0.00 53 LEU A C 13
ATOM 21688 O O . LEU A 1 53 ? -14.118 -3.375 -1.164 1.00 0.00 53 LEU A O 13
ATOM 21704 N N . GLN A 1 54 ? -15.703 -4.894 -0.727 1.00 0.00 54 GLN A N 13
ATOM 21705 C CA . GLN A 1 54 ? -15.203 -5.829 -1.716 1.00 0.00 54 GLN A CA 13
ATOM 21706 C C . GLN A 1 54 ? -15.260 -5.209 -3.111 1.00 0.00 54 GLN A C 13
ATOM 21707 O O . GLN A 1 54 ? -14.355 -5.410 -3.916 1.00 0.00 54 GLN A O 13
ATOM 21721 N N . GLU A 1 55 ? -16.314 -4.430 -3.384 1.00 0.00 55 GLU A N 13
ATOM 21722 C CA . GLU A 1 55 ? -16.429 -3.731 -4.661 1.00 0.00 55 GLU A CA 13
ATOM 21723 C C . GLU A 1 55 ? -15.400 -2.609 -4.749 1.00 0.00 55 GLU A C 13
ATOM 21724 O O . GLU A 1 55 ? -14.943 -2.270 -5.842 1.00 0.00 55 GLU A O 13
ATOM 21736 N N . LYS A 1 56 ? -15.038 -2.034 -3.595 1.00 0.00 56 LYS A N 13
ATOM 21737 C CA . LYS A 1 56 ? -13.946 -1.058 -3.537 1.00 0.00 56 LYS A CA 13
ATOM 21738 C C . LYS A 1 56 ? -12.713 -1.635 -4.218 1.00 0.00 56 LYS A C 13
ATOM 21739 O O . LYS A 1 56 ? -11.964 -0.933 -4.893 1.00 0.00 56 LYS A O 13
ATOM 21758 N N . LYS A 1 57 ? -12.515 -2.926 -4.008 1.00 0.00 57 LYS A N 13
ATOM 21759 C CA . LYS A 1 57 ? -11.302 -3.597 -4.447 1.00 0.00 57 LYS A CA 13
ATOM 21760 C C . LYS A 1 57 ? -11.560 -4.598 -5.574 1.00 0.00 57 LYS A C 13
ATOM 21761 O O . LYS A 1 57 ? -10.669 -5.377 -5.930 1.00 0.00 57 LYS A O 13
ATOM 21780 N N . LYS A 1 58 ? -12.772 -4.591 -6.117 1.00 0.00 58 LYS A N 13
ATOM 21781 C CA . LYS A 1 58 ? -13.119 -5.490 -7.217 1.00 0.00 58 LYS A CA 13
ATOM 21782 C C . LYS A 1 58 ? -12.231 -5.236 -8.426 1.00 0.00 58 LYS A C 13
ATOM 21783 O O . LYS A 1 58 ? -12.055 -4.094 -8.856 1.00 0.00 58 LYS A O 13
ATOM 21802 N N . GLY A 1 59 ? -11.673 -6.308 -8.965 1.00 0.00 59 GLY A N 13
ATOM 21803 C CA . GLY A 1 59 ? -10.758 -6.199 -10.079 1.00 0.00 59 GLY A CA 13
ATOM 21804 C C . GLY A 1 59 ? -9.414 -6.791 -9.758 1.00 0.00 59 GLY A C 13
ATOM 21805 O O . GLY A 1 59 ? -8.879 -7.589 -10.526 1.00 0.00 59 GLY A O 13
ATOM 21809 N N . ARG A 1 60 ? -8.872 -6.415 -8.614 1.00 0.00 60 ARG A N 13
ATOM 21810 C CA . ARG A 1 60 ? -7.513 -6.790 -8.281 1.00 0.00 60 ARG A CA 13
ATOM 21811 C C . ARG A 1 60 ? -7.429 -7.551 -6.963 1.00 0.00 60 ARG A C 13
ATOM 21812 O O . ARG A 1 60 ? -6.680 -8.521 -6.848 1.00 0.00 60 ARG A O 13
ATOM 21833 N N . ALA A 1 61 ? -8.194 -7.120 -5.967 1.00 0.00 61 ALA A N 13
ATOM 21834 C CA . ALA A 1 61 ? -8.202 -7.817 -4.692 1.00 0.00 61 ALA A CA 13
ATOM 21835 C C . ALA A 1 61 ? -9.203 -8.946 -4.754 1.00 0.00 61 ALA A C 13
ATOM 21836 O O . ALA A 1 61 ? -9.236 -9.809 -3.880 1.00 0.00 61 ALA A O 13
ATOM 21843 N N . ALA A 1 62 ? -10.013 -8.903 -5.815 1.00 0.00 62 ALA A N 13
ATOM 21844 C CA . ALA A 1 62 ? -11.055 -9.895 -6.080 1.00 0.00 62 ALA A CA 13
ATOM 21845 C C . ALA A 1 62 ? -12.169 -9.803 -5.040 1.00 0.00 62 ALA A C 13
ATOM 21846 O O . ALA A 1 62 ? -13.297 -9.419 -5.354 1.00 0.00 62 ALA A O 13
ATOM 21853 N N . ALA A 1 63 ? -11.845 -10.153 -3.812 1.00 0.00 63 ALA A N 13
ATOM 21854 C CA . ALA A 1 63 ? -12.728 -9.946 -2.684 1.00 0.00 63 ALA A CA 13
ATOM 21855 C C . ALA A 1 63 ? -11.904 -9.434 -1.514 1.00 0.00 63 ALA A C 13
ATOM 21856 O O . ALA A 1 63 ? -12.110 -8.323 -1.021 1.00 0.00 63 ALA A O 13
ATOM 21863 N N . ASN A 1 64 ? -10.933 -10.239 -1.111 1.00 0.00 64 ASN A N 13
ATOM 21864 C CA . ASN A 1 64 ? -10.011 -9.864 -0.056 1.00 0.00 64 ASN A CA 13
ATOM 21865 C C . ASN A 1 64 ? -8.606 -10.342 -0.380 1.00 0.00 64 ASN A C 13
ATOM 21866 O O . ASN A 1 64 ? -8.270 -11.510 -0.199 1.00 0.00 64 ASN A O 13
ATOM 21877 N N . GLY A 1 65 ? -7.798 -9.415 -0.866 1.00 0.00 65 GLY A N 13
ATOM 21878 C CA . GLY A 1 65 ? -6.436 -9.729 -1.252 1.00 0.00 65 GLY A CA 13
ATOM 21879 C C . GLY A 1 65 ? -5.819 -8.630 -2.085 1.00 0.00 65 GLY A C 13
ATOM 21880 O O . GLY A 1 65 ? -5.638 -8.784 -3.290 1.00 0.00 65 GLY A O 13
ATOM 21884 N N . TYR A 1 66 ? -5.519 -7.505 -1.451 1.00 0.00 66 TYR A N 13
ATOM 21885 C CA . TYR A 1 66 ? -4.904 -6.381 -2.154 1.00 0.00 66 TYR A CA 13
ATOM 21886 C C . TYR A 1 66 ? -3.490 -6.720 -2.546 1.00 0.00 66 TYR A C 13
ATOM 21887 O O . TYR A 1 66 ? -2.742 -7.296 -1.767 1.00 0.00 66 TYR A O 13
ATOM 21905 N N . ASP A 1 67 ? -3.138 -6.355 -3.754 1.00 0.00 67 ASP A N 13
ATOM 21906 C CA . ASP A 1 67 ? -1.818 -6.571 -4.250 1.00 0.00 67 ASP A CA 13
ATOM 21907 C C . ASP A 1 67 ? -1.098 -5.245 -4.286 1.00 0.00 67 ASP A C 13
ATOM 21908 O O . ASP A 1 67 ? -1.731 -4.200 -4.142 1.00 0.00 67 ASP A O 13
ATOM 21917 N N . ARG A 1 68 ? 0.194 -5.284 -4.456 1.00 0.00 68 ARG A N 13
ATOM 21918 C CA . ARG A 1 68 ? 1.012 -4.079 -4.416 1.00 0.00 68 ARG A CA 13
ATOM 21919 C C . ARG A 1 68 ? 0.516 -3.014 -5.404 1.00 0.00 68 ARG A C 13
ATOM 21920 O O . ARG A 1 68 ? 0.545 -1.821 -5.102 1.00 0.00 68 ARG A O 13
ATOM 21941 N N . SER A 1 69 ? 0.031 -3.446 -6.560 1.00 0.00 69 SER A N 13
ATOM 21942 C CA . SER A 1 69 ? -0.497 -2.521 -7.554 1.00 0.00 69 SER A CA 13
ATOM 21943 C C . SER A 1 69 ? -1.839 -1.933 -7.109 1.00 0.00 69 SER A C 13
ATOM 21944 O O . SER A 1 69 ? -2.068 -0.727 -7.220 1.00 0.00 69 SER A O 13
ATOM 21952 N N . ALA A 1 70 ? -2.716 -2.796 -6.602 1.00 0.00 70 ALA A N 13
ATOM 21953 C CA . ALA A 1 70 ? -4.042 -2.387 -6.144 1.00 0.00 70 ALA A CA 13
ATOM 21954 C C . ALA A 1 70 ? -3.939 -1.478 -4.940 1.00 0.00 70 ALA A C 13
ATOM 21955 O O . ALA A 1 70 ? -4.540 -0.400 -4.890 1.00 0.00 70 ALA A O 13
ATOM 21962 N N . PHE A 1 71 ? -3.168 -1.937 -3.970 1.00 0.00 71 PHE A N 13
ATOM 21963 C CA . PHE A 1 71 ? -2.981 -1.218 -2.736 1.00 0.00 71 PHE A CA 13
ATOM 21964 C C . PHE A 1 71 ? -2.438 0.172 -3.022 1.00 0.00 71 PHE A C 13
ATOM 21965 O O . PHE A 1 71 ? -2.990 1.165 -2.555 1.00 0.00 71 PHE A O 13
ATOM 21982 N N . PHE A 1 72 ? -1.395 0.235 -3.840 1.00 0.00 72 PHE A N 13
ATOM 21983 C CA . PHE A 1 72 ? -0.751 1.506 -4.137 1.00 0.00 72 PHE A CA 13
ATOM 21984 C C . PHE A 1 72 ? -1.691 2.422 -4.905 1.00 0.00 72 PHE A C 13
ATOM 21985 O O . PHE A 1 72 ? -1.655 3.636 -4.741 1.00 0.00 72 PHE A O 13
ATOM 22002 N N . SER A 1 73 ? -2.548 1.828 -5.719 1.00 0.00 73 SER A N 13
ATOM 22003 C CA . SER A 1 73 ? -3.511 2.584 -6.510 1.00 0.00 73 SER A CA 13
ATOM 22004 C C . SER A 1 73 ? -4.414 3.419 -5.603 1.00 0.00 73 SER A C 13
ATOM 22005 O O . SER A 1 73 ? -4.682 4.591 -5.882 1.00 0.00 73 SER A O 13
ATOM 22013 N N . LEU A 1 74 ? -4.865 2.817 -4.509 1.00 0.00 74 LEU A N 13
ATOM 22014 C CA . LEU A 1 74 ? -5.725 3.504 -3.551 1.00 0.00 74 LEU A CA 13
ATOM 22015 C C . LEU A 1 74 ? -4.925 4.500 -2.713 1.00 0.00 74 LEU A C 13
ATOM 22016 O O . LEU A 1 74 ? -5.300 5.663 -2.584 1.00 0.00 74 LEU A O 13
ATOM 22032 N N . VAL A 1 75 ? -3.804 4.041 -2.178 1.00 0.00 75 VAL A N 13
ATOM 22033 C CA . VAL A 1 75 ? -2.999 4.844 -1.262 1.00 0.00 75 VAL A CA 13
ATOM 22034 C C . VAL A 1 75 ? -2.435 6.080 -1.947 1.00 0.00 75 VAL A C 13
ATOM 22035 O O . VAL A 1 75 ? -2.447 7.169 -1.386 1.00 0.00 75 VAL A O 13
ATOM 22048 N N . ALA A 1 76 ? -1.973 5.913 -3.172 1.00 0.00 76 ALA A N 13
ATOM 22049 C CA . ALA A 1 76 ? -1.300 6.984 -3.888 1.00 0.00 76 ALA A CA 13
ATOM 22050 C C . ALA A 1 76 ? -2.238 8.138 -4.223 1.00 0.00 76 ALA A C 13
ATOM 22051 O O . ALA A 1 76 ? -1.789 9.239 -4.544 1.00 0.00 76 ALA A O 13
ATOM 22058 N N . SER A 1 77 ? -3.536 7.890 -4.150 1.00 0.00 77 SER A N 13
ATOM 22059 C CA . SER A 1 77 ? -4.516 8.938 -4.388 1.00 0.00 77 SER A CA 13
ATOM 22060 C C . SER A 1 77 ? -5.018 9.520 -3.066 1.00 0.00 77 SER A C 13
ATOM 22061 O O . SER A 1 77 ? -5.748 10.512 -3.044 1.00 0.00 77 SER A O 13
ATOM 22069 N N . ASP A 1 78 ? -4.597 8.905 -1.969 1.00 0.00 78 ASP A N 13
ATOM 22070 C CA . ASP A 1 78 ? -5.042 9.289 -0.638 1.00 0.00 78 ASP A CA 13
ATOM 22071 C C . ASP A 1 78 ? -3.852 9.556 0.273 1.00 0.00 78 ASP A C 13
ATOM 22072 O O . ASP A 1 78 ? -3.233 8.626 0.787 1.00 0.00 78 ASP A O 13
ATOM 22081 N N . GLU A 1 79 ? -3.534 10.828 0.487 1.00 0.00 79 GLU A N 13
ATOM 22082 C CA . GLU A 1 79 ? -2.384 11.197 1.303 1.00 0.00 79 GLU A CA 13
ATOM 22083 C C . GLU A 1 79 ? -2.536 10.675 2.724 1.00 0.00 79 GLU A C 13
ATOM 22084 O O . GLU A 1 79 ? -1.554 10.350 3.371 1.00 0.00 79 GLU A O 13
ATOM 22096 N N . GLN A 1 80 ? -3.770 10.584 3.199 1.00 0.00 80 GLN A N 13
ATOM 22097 C CA . GLN A 1 80 ? -4.034 10.066 4.534 1.00 0.00 80 GLN A CA 13
ATOM 22098 C C . GLN A 1 80 ? -3.539 8.635 4.625 1.00 0.00 80 GLN A C 13
ATOM 22099 O O . GLN A 1 80 ? -3.170 8.159 5.686 1.00 0.00 80 GLN A O 13
ATOM 22113 N N . TYR A 1 81 ? -3.541 7.973 3.482 1.00 0.00 81 TYR A N 13
ATOM 22114 C CA . TYR A 1 81 ? -3.202 6.572 3.387 1.00 0.00 81 TYR A CA 13
ATOM 22115 C C . TYR A 1 81 ? -1.707 6.402 3.308 1.00 0.00 81 TYR A C 13
ATOM 22116 O O . TYR A 1 81 ? -1.132 5.539 3.974 1.00 0.00 81 TYR A O 13
ATOM 22134 N N . VAL A 1 82 ? -1.072 7.234 2.492 1.00 0.00 82 VAL A N 13
ATOM 22135 C CA . VAL A 1 82 ? 0.350 7.179 2.345 1.00 0.00 82 VAL A CA 13
ATOM 22136 C C . VAL A 1 82 ? 1.027 7.525 3.662 1.00 0.00 82 VAL A C 13
ATOM 22137 O O . VAL A 1 82 ? 1.895 6.800 4.153 1.00 0.00 82 VAL A O 13
ATOM 22150 N N . ARG A 1 83 ? 0.590 8.628 4.232 1.00 0.00 83 ARG A N 13
ATOM 22151 C CA . ARG A 1 83 ? 1.056 9.086 5.514 1.00 0.00 83 ARG A CA 13
ATOM 22152 C C . ARG A 1 83 ? 0.581 8.169 6.636 1.00 0.00 83 ARG A C 13
ATOM 22153 O O . ARG A 1 83 ? 1.233 8.083 7.669 1.00 0.00 83 ARG A O 13
ATOM 22174 N N . PHE A 1 84 ? -0.547 7.478 6.440 1.00 0.00 84 PHE A N 13
ATOM 22175 C CA . PHE A 1 84 ? -1.005 6.516 7.449 1.00 0.00 84 PHE A CA 13
ATOM 22176 C C . PHE A 1 84 ? 0.096 5.502 7.691 1.00 0.00 84 PHE A C 13
ATOM 22177 O O . PHE A 1 84 ? 0.474 5.226 8.836 1.00 0.00 84 PHE A O 13
ATOM 22194 N N . ILE A 1 85 ? 0.642 4.979 6.603 1.00 0.00 85 ILE A N 13
ATOM 22195 C CA . ILE A 1 85 ? 1.699 3.994 6.704 1.00 0.00 85 ILE A CA 13
ATOM 22196 C C . ILE A 1 85 ? 3.015 4.656 7.086 1.00 0.00 85 ILE A C 13
ATOM 22197 O O . ILE A 1 85 ? 3.679 4.207 8.010 1.00 0.00 85 ILE A O 13
ATOM 22213 N N . ALA A 1 86 ? 3.364 5.726 6.386 1.00 0.00 86 ALA A N 13
ATOM 22214 C CA . ALA A 1 86 ? 4.582 6.486 6.667 1.00 0.00 86 ALA A CA 13
ATOM 22215 C C . ALA A 1 86 ? 4.724 6.826 8.151 1.00 0.00 86 ALA A C 13
ATOM 22216 O O . ALA A 1 86 ? 5.810 6.709 8.721 1.00 0.00 86 ALA A O 13
ATOM 22223 N N . GLN A 1 87 ? 3.628 7.230 8.776 1.00 0.00 87 GLN A N 13
ATOM 22224 C CA . GLN A 1 87 ? 3.661 7.653 10.170 1.00 0.00 87 GLN A CA 13
ATOM 22225 C C . GLN A 1 87 ? 3.619 6.467 11.128 1.00 0.00 87 GLN A C 13
ATOM 22226 O O . GLN A 1 87 ? 4.055 6.583 12.272 1.00 0.00 87 GLN A O 13
ATOM 22240 N N . HIS A 1 88 ? 3.087 5.332 10.687 1.00 0.00 88 HIS A N 13
ATOM 22241 C CA . HIS A 1 88 ? 3.080 4.155 11.549 1.00 0.00 88 HIS A CA 13
ATOM 22242 C C . HIS A 1 88 ? 4.312 3.286 11.287 1.00 0.00 88 HIS A C 13
ATOM 22243 O O . HIS A 1 88 ? 4.643 2.411 12.087 1.00 0.00 88 HIS A O 13
ATOM 22258 N N . PHE A 1 89 ? 4.989 3.532 10.170 1.00 0.00 89 PHE A N 13
ATOM 22259 C CA . PHE A 1 89 ? 6.167 2.760 9.799 1.00 0.00 89 PHE A CA 13
ATOM 22260 C C . PHE A 1 89 ? 7.072 3.568 8.864 1.00 0.00 89 PHE A C 13
ATOM 22261 O O . PHE A 1 89 ? 6.677 3.911 7.750 1.00 0.00 89 PHE A O 13
ATOM 22278 N N . PRO A 1 90 ? 8.289 3.898 9.327 1.00 0.00 90 PRO A N 13
ATOM 22279 C CA . PRO A 1 90 ? 9.293 4.632 8.534 1.00 0.00 90 PRO A CA 13
ATOM 22280 C C . PRO A 1 90 ? 9.734 3.866 7.282 1.00 0.00 90 PRO A C 13
ATOM 22281 O O . PRO A 1 90 ? 9.514 2.662 7.164 1.00 0.00 90 PRO A O 13
ATOM 22292 N N . CYS A 1 91 ? 10.365 4.579 6.346 1.00 0.00 91 CYS A N 13
ATOM 22293 C CA . CYS A 1 91 ? 10.733 4.006 5.059 1.00 0.00 91 CYS A CA 13
ATOM 22294 C C . CYS A 1 91 ? 11.853 2.996 5.189 1.00 0.00 91 CYS A C 13
ATOM 22295 O O . CYS A 1 91 ? 12.997 3.332 5.509 1.00 0.00 91 CYS A O 13
ATOM 22303 N N . ALA A 1 92 ? 11.495 1.751 4.957 1.00 0.00 92 ALA A N 13
ATOM 22304 C CA . ALA A 1 92 ? 12.452 0.666 4.920 1.00 0.00 92 ALA A CA 13
ATOM 22305 C C . ALA A 1 92 ? 12.288 -0.120 3.631 1.00 0.00 92 ALA A C 13
ATOM 22306 O O . ALA A 1 92 ? 11.186 -0.229 3.099 1.00 0.00 92 ALA A O 13
ATOM 22313 N N . PRO A 1 93 ? 13.388 -0.669 3.122 1.00 0.00 93 PRO A N 13
ATOM 22314 C CA . PRO A 1 93 ? 13.391 -1.461 1.894 1.00 0.00 93 PRO A CA 13
ATOM 22315 C C . PRO A 1 93 ? 12.981 -2.903 2.156 1.00 0.00 93 PRO A C 13
ATOM 22316 O O . PRO A 1 93 ? 12.684 -3.278 3.294 1.00 0.00 93 PRO A O 13
ATOM 22327 N N . GLU A 1 94 ? 12.961 -3.709 1.107 1.00 0.00 94 GLU A N 13
ATOM 22328 C CA . GLU A 1 94 ? 12.758 -5.129 1.263 1.00 0.00 94 GLU A CA 13
ATOM 22329 C C . GLU A 1 94 ? 14.066 -5.752 1.715 1.00 0.00 94 GLU A C 13
ATOM 22330 O O . GLU A 1 94 ? 14.986 -5.951 0.923 1.00 0.00 94 GLU A O 13
ATOM 22342 N N . GLU A 1 95 ? 14.143 -6.027 3.002 1.00 0.00 95 GLU A N 13
ATOM 22343 C CA . GLU A 1 95 ? 15.350 -6.528 3.625 1.00 0.00 95 GLU A CA 13
ATOM 22344 C C . GLU A 1 95 ? 15.719 -7.921 3.102 1.00 0.00 95 GLU A C 13
ATOM 22345 O O . GLU A 1 95 ? 16.798 -8.440 3.387 1.00 0.00 95 GLU A O 13
ATOM 22357 N N . GLU A 1 96 ? 14.825 -8.517 2.329 1.00 0.00 96 GLU A N 13
ATOM 22358 C CA . GLU A 1 96 ? 15.104 -9.786 1.674 1.00 0.00 96 GLU A CA 13
ATOM 22359 C C . GLU A 1 96 ? 15.424 -9.547 0.206 1.00 0.00 96 GLU A C 13
ATOM 22360 O O . GLU A 1 96 ? 14.937 -10.263 -0.674 1.00 0.00 96 GLU A O 13
ATOM 22372 N N . LYS A 1 97 ? 16.233 -8.516 -0.027 1.00 0.00 97 LYS A N 13
ATOM 22373 C CA . LYS A 1 97 ? 16.699 -8.133 -1.361 1.00 0.00 97 LYS A CA 13
ATOM 22374 C C . LYS A 1 97 ? 15.604 -7.392 -2.127 1.00 0.00 97 LYS A C 13
ATOM 22375 O O . LYS A 1 97 ? 14.665 -8.006 -2.642 1.00 0.00 97 LYS A O 13
ATOM 22394 N N . PRO A 1 98 ? 15.715 -6.053 -2.190 1.00 0.00 98 PRO A N 13
ATOM 22395 C CA . PRO A 1 98 ? 14.754 -5.194 -2.893 1.00 0.00 98 PRO A CA 13
ATOM 22396 C C . PRO A 1 98 ? 14.520 -5.628 -4.335 1.00 0.00 98 PRO A C 13
ATOM 22397 O O . PRO A 1 98 ? 15.467 -5.893 -5.080 1.00 0.00 98 PRO A O 13
ATOM 22408 N N . PRO A 1 99 ? 13.241 -5.706 -4.743 1.00 0.00 99 PRO A N 13
ATOM 22409 C CA . PRO A 1 99 ? 12.864 -6.088 -6.107 1.00 0.00 99 PRO A CA 13
ATOM 22410 C C . PRO A 1 99 ? 13.318 -5.053 -7.133 1.00 0.00 99 PRO A C 13
ATOM 22411 O O . PRO A 1 99 ? 13.528 -5.370 -8.304 1.00 0.00 99 PRO A O 13
ATOM 22422 N N . GLU A 1 100 ? 13.467 -3.817 -6.674 1.00 0.00 100 GLU A N 13
ATOM 22423 C CA . GLU A 1 100 ? 13.975 -2.740 -7.509 1.00 0.00 100 GLU A CA 13
ATOM 22424 C C . GLU A 1 100 ? 14.463 -1.589 -6.630 1.00 0.00 100 GLU A C 13
ATOM 22425 O O . GLU A 1 100 ? 15.652 -1.498 -6.320 1.00 0.00 100 GLU A O 13
ATOM 22437 N N . ILE A 1 101 ? 13.540 -0.727 -6.213 1.00 0.00 101 ILE A N 13
ATOM 22438 C CA . ILE A 1 101 ? 13.879 0.400 -5.348 1.00 0.00 101 ILE A CA 13
ATOM 22439 C C . ILE A 1 101 ? 12.852 0.569 -4.233 1.00 0.00 101 ILE A C 13
ATOM 22440 O O . ILE A 1 101 ? 13.007 1.429 -3.366 1.00 0.00 101 ILE A O 13
ATOM 22456 N N . ASP A 1 102 ? 11.788 -0.242 -4.287 1.00 0.00 102 ASP A N 13
ATOM 22457 C CA . ASP A 1 102 ? 10.762 -0.283 -3.235 1.00 0.00 102 ASP A CA 13
ATOM 22458 C C . ASP A 1 102 ? 9.934 0.985 -3.256 1.00 0.00 102 ASP A C 13
ATOM 22459 O O . ASP A 1 102 ? 9.206 1.287 -2.318 1.00 0.00 102 ASP A O 13
ATOM 22468 N N . ALA A 1 103 ? 10.042 1.709 -4.351 1.00 0.00 103 ALA A N 13
ATOM 22469 C CA . ALA A 1 103 ? 9.287 2.924 -4.552 1.00 0.00 103 ALA A CA 13
ATOM 22470 C C . ALA A 1 103 ? 9.130 3.180 -6.033 1.00 0.00 103 ALA A C 13
ATOM 22471 O O . ALA A 1 103 ? 9.834 2.587 -6.846 1.00 0.00 103 ALA A O 13
ATOM 22478 N N . LEU A 1 104 ? 8.181 4.042 -6.364 1.00 0.00 104 LEU A N 13
ATOM 22479 C CA . LEU A 1 104 ? 7.979 4.527 -7.727 1.00 0.00 104 LEU A CA 13
ATOM 22480 C C . LEU A 1 104 ? 7.607 3.395 -8.695 1.00 0.00 104 LEU A C 13
ATOM 22481 O O . LEU A 1 104 ? 7.537 3.604 -9.908 1.00 0.00 104 LEU A O 13
ATOM 22497 N N . GLU A 1 105 ? 7.363 2.211 -8.135 1.00 0.00 105 GLU A N 13
ATOM 22498 C CA . GLU A 1 105 ? 7.041 1.004 -8.896 1.00 0.00 105 GLU A CA 13
ATOM 22499 C C . GLU A 1 105 ? 5.931 1.205 -9.936 1.00 0.00 105 GLU A C 13
ATOM 22500 O O . GLU A 1 105 ? 6.094 0.828 -11.099 1.00 0.00 105 GLU A O 13
ATOM 22512 N N . LEU A 1 106 ? 4.809 1.789 -9.525 1.00 0.00 106 LEU A N 13
ATOM 22513 C CA . LEU A 1 106 ? 3.624 1.849 -10.381 1.00 0.00 106 LEU A CA 13
ATOM 22514 C C . LEU A 1 106 ? 3.728 2.949 -11.439 1.00 0.00 106 LEU A C 13
ATOM 22515 O O . LEU A 1 106 ? 2.997 3.940 -11.392 1.00 0.00 106 LEU A O 13
ATOM 22531 N N . LYS A 1 107 ? 4.660 2.760 -12.373 1.00 0.00 107 LYS A N 13
ATOM 22532 C CA . LYS A 1 107 ? 4.820 3.628 -13.544 1.00 0.00 107 LYS A CA 13
ATOM 22533 C C . LYS A 1 107 ? 4.815 5.107 -13.175 1.00 0.00 107 LYS A C 13
ATOM 22534 O O . LYS A 1 107 ? 3.872 5.838 -13.479 1.00 0.00 107 LYS A O 13
ATOM 22553 N N . THR A 1 108 ? 5.874 5.546 -12.527 1.00 0.00 108 THR A N 13
ATOM 22554 C CA . THR A 1 108 ? 5.986 6.930 -12.115 1.00 0.00 108 THR A CA 13
ATOM 22555 C C . THR A 1 108 ? 6.663 7.770 -13.187 1.00 0.00 108 THR A C 13
ATOM 22556 O O . THR A 1 108 ? 7.739 7.420 -13.680 1.00 0.00 108 THR A O 13
ATOM 22567 N N . GLN A 1 109 ? 6.026 8.872 -13.549 1.00 0.00 109 GLN A N 13
ATOM 22568 C CA . GLN A 1 109 ? 6.568 9.776 -14.548 1.00 0.00 109 GLN A CA 13
ATOM 22569 C C . GLN A 1 109 ? 7.667 10.634 -13.934 1.00 0.00 109 GLN A C 13
ATOM 22570 O O . GLN A 1 109 ? 7.458 11.799 -13.590 1.00 0.00 109 GLN A O 13
ATOM 22584 N N . LYS A 1 110 ? 8.834 10.025 -13.784 1.00 0.00 110 LYS A N 13
ATOM 22585 C CA . LYS A 1 110 ? 9.974 10.665 -13.153 1.00 0.00 110 LYS A CA 13
ATOM 22586 C C . LYS A 1 110 ? 10.644 11.658 -14.092 1.00 0.00 110 LYS A C 13
ATOM 22587 O O . LYS A 1 110 ? 11.075 12.730 -13.677 1.00 0.00 110 LYS A O 13
ATOM 22606 N N . GLY A 1 111 ? 10.734 11.290 -15.360 1.00 0.00 111 GLY A N 13
ATOM 22607 C CA . GLY A 1 111 ? 11.380 12.144 -16.334 1.00 0.00 111 GLY A CA 13
ATOM 22608 C C . GLY A 1 111 ? 12.869 11.881 -16.426 1.00 0.00 111 GLY A C 13
ATOM 22609 O O . GLY A 1 111 ? 13.522 12.293 -17.385 1.00 0.00 111 GLY A O 13
ATOM 22613 N N . PHE A 1 112 ? 13.399 11.192 -15.426 1.00 0.00 112 PHE A N 13
ATOM 22614 C CA . PHE A 1 112 ? 14.813 10.850 -15.380 1.00 0.00 112 PHE A CA 13
ATOM 22615 C C . PHE A 1 112 ? 15.100 9.648 -16.271 1.00 0.00 112 PHE A C 13
ATOM 22616 O O . PHE A 1 112 ? 14.689 8.523 -15.906 1.00 0.00 112 PHE A O 13
ATOM 22634 N N . GLY A 1 1 ? 14.438 15.203 -13.401 1.00 0.00 1 GLY A N 14
ATOM 22635 C CA . GLY A 1 1 ? 15.105 14.112 -12.651 1.00 0.00 1 GLY A CA 14
ATOM 22636 C C . GLY A 1 1 ? 14.442 12.775 -12.902 1.00 0.00 1 GLY A C 14
ATOM 22637 O O . GLY A 1 1 ? 13.661 12.636 -13.844 1.00 0.00 1 GLY A O 14
ATOM 22644 N N . SER A 1 2 ? 14.743 11.791 -12.064 1.00 0.00 2 SER A N 14
ATOM 22645 C CA . SER A 1 2 ? 14.141 10.471 -12.194 1.00 0.00 2 SER A CA 14
ATOM 22646 C C . SER A 1 2 ? 12.710 10.477 -11.662 1.00 0.00 2 SER A C 14
ATOM 22647 O O . SER A 1 2 ? 11.887 9.649 -12.050 1.00 0.00 2 SER A O 14
ATOM 22655 N N . ALA A 1 3 ? 12.418 11.428 -10.783 1.00 0.00 3 ALA A N 14
ATOM 22656 C CA . ALA A 1 3 ? 11.089 11.555 -10.205 1.00 0.00 3 ALA A CA 14
ATOM 22657 C C . ALA A 1 3 ? 10.159 12.283 -11.167 1.00 0.00 3 ALA A C 14
ATOM 22658 O O . ALA A 1 3 ? 10.339 13.472 -11.441 1.00 0.00 3 ALA A O 14
ATOM 22665 N N . MET A 1 4 ? 9.169 11.566 -11.680 1.00 0.00 4 MET A N 14
ATOM 22666 C CA . MET A 1 4 ? 8.237 12.134 -12.645 1.00 0.00 4 MET A CA 14
ATOM 22667 C C . MET A 1 4 ? 7.171 12.964 -11.938 1.00 0.00 4 MET A C 14
ATOM 22668 O O . MET A 1 4 ? 6.670 13.950 -12.481 1.00 0.00 4 MET A O 14
ATOM 22682 N N . GLY A 1 5 ? 6.836 12.562 -10.722 1.00 0.00 5 GLY A N 14
ATOM 22683 C CA . GLY A 1 5 ? 5.838 13.272 -9.957 1.00 0.00 5 GLY A CA 14
ATOM 22684 C C . GLY A 1 5 ? 4.946 12.335 -9.178 1.00 0.00 5 GLY A C 14
ATOM 22685 O O . GLY A 1 5 ? 5.431 11.370 -8.582 1.00 0.00 5 GLY A O 14
ATOM 22689 N N . HIS A 1 6 ? 3.643 12.616 -9.194 1.00 0.00 6 HIS A N 14
ATOM 22690 C CA . HIS A 1 6 ? 2.648 11.811 -8.482 1.00 0.00 6 HIS A CA 14
ATOM 22691 C C . HIS A 1 6 ? 2.982 11.772 -6.992 1.00 0.00 6 HIS A C 14
ATOM 22692 O O . HIS A 1 6 ? 2.830 10.747 -6.324 1.00 0.00 6 HIS A O 14
ATOM 22707 N N . MET A 1 7 ? 3.450 12.902 -6.483 1.00 0.00 7 MET A N 14
ATOM 22708 C CA . MET A 1 7 ? 3.858 13.010 -5.093 1.00 0.00 7 MET A CA 14
ATOM 22709 C C . MET A 1 7 ? 2.932 13.953 -4.338 1.00 0.00 7 MET A C 14
ATOM 22710 O O . MET A 1 7 ? 2.972 15.168 -4.536 1.00 0.00 7 MET A O 14
ATOM 22724 N N . VAL A 1 8 ? 2.106 13.391 -3.470 1.00 0.00 8 VAL A N 14
ATOM 22725 C CA . VAL A 1 8 ? 1.177 14.185 -2.678 1.00 0.00 8 VAL A CA 14
ATOM 22726 C C . VAL A 1 8 ? 1.684 14.291 -1.256 1.00 0.00 8 VAL A C 14
ATOM 22727 O O . VAL A 1 8 ? 1.939 15.375 -0.733 1.00 0.00 8 VAL A O 14
ATOM 22740 N N . LYS A 1 9 ? 1.843 13.143 -0.674 1.00 0.00 9 LYS A N 14
ATOM 22741 C CA . LYS A 1 9 ? 2.534 12.966 0.585 1.00 0.00 9 LYS A CA 14
ATOM 22742 C C . LYS A 1 9 ? 3.420 11.749 0.435 1.00 0.00 9 LYS A C 14
ATOM 22743 O O . LYS A 1 9 ? 3.579 10.947 1.354 1.00 0.00 9 LYS A O 14
ATOM 22762 N N . ILE A 1 10 ? 3.987 11.621 -0.757 1.00 0.00 10 ILE A N 14
ATOM 22763 C CA . ILE A 1 10 ? 4.791 10.486 -1.105 1.00 0.00 10 ILE A CA 14
ATOM 22764 C C . ILE A 1 10 ? 6.121 10.983 -1.630 1.00 0.00 10 ILE A C 14
ATOM 22765 O O . ILE A 1 10 ? 6.224 11.407 -2.775 1.00 0.00 10 ILE A O 14
ATOM 22781 N N . SER A 1 11 ? 7.121 10.959 -0.788 1.00 0.00 11 SER A N 14
ATOM 22782 C CA . SER A 1 11 ? 8.471 11.163 -1.238 1.00 0.00 11 SER A CA 14
ATOM 22783 C C . SER A 1 11 ? 9.087 9.796 -1.435 1.00 0.00 11 SER A C 14
ATOM 22784 O O . SER A 1 11 ? 8.384 8.791 -1.312 1.00 0.00 11 SER A O 14
ATOM 22792 N N . HIS A 1 12 ? 10.375 9.745 -1.716 1.00 0.00 12 HIS A N 14
ATOM 22793 C CA . HIS A 1 12 ? 11.052 8.476 -1.960 1.00 0.00 12 HIS A CA 14
ATOM 22794 C C . HIS A 1 12 ? 10.762 7.520 -0.832 1.00 0.00 12 HIS A C 14
ATOM 22795 O O . HIS A 1 12 ? 10.308 6.397 -1.035 1.00 0.00 12 HIS A O 14
ATOM 22810 N N . GLU A 1 13 ? 11.011 8.010 0.360 1.00 0.00 13 GLU A N 14
ATOM 22811 C CA . GLU A 1 13 ? 10.855 7.235 1.564 1.00 0.00 13 GLU A CA 14
ATOM 22812 C C . GLU A 1 13 ? 9.399 6.883 1.802 1.00 0.00 13 GLU A C 14
ATOM 22813 O O . GLU A 1 13 ? 9.097 5.793 2.267 1.00 0.00 13 GLU A O 14
ATOM 22825 N N . ASP A 1 14 ? 8.485 7.783 1.455 1.00 0.00 14 ASP A N 14
ATOM 22826 C CA . ASP A 1 14 ? 7.075 7.525 1.684 1.00 0.00 14 ASP A CA 14
ATOM 22827 C C . ASP A 1 14 ? 6.582 6.441 0.754 1.00 0.00 14 ASP A C 14
ATOM 22828 O O . ASP A 1 14 ? 5.785 5.596 1.148 1.00 0.00 14 ASP A O 14
ATOM 22837 N N . THR A 1 15 ? 7.079 6.448 -0.475 1.00 0.00 15 THR A N 14
ATOM 22838 C CA . THR A 1 15 ? 6.686 5.438 -1.439 1.00 0.00 15 THR A CA 14
ATOM 22839 C C . THR A 1 15 ? 7.149 4.070 -0.959 1.00 0.00 15 THR A C 14
ATOM 22840 O O . THR A 1 15 ? 6.409 3.084 -1.023 1.00 0.00 15 THR A O 14
ATOM 22851 N N . GLN A 1 16 ? 8.379 4.033 -0.455 1.00 0.00 16 GLN A N 14
ATOM 22852 C CA . GLN A 1 16 ? 8.952 2.812 0.081 1.00 0.00 16 GLN A CA 14
ATOM 22853 C C . GLN A 1 16 ? 8.187 2.395 1.327 1.00 0.00 16 GLN A C 14
ATOM 22854 O O . GLN A 1 16 ? 7.987 1.211 1.575 1.00 0.00 16 GLN A O 14
ATOM 22868 N N . ARG A 1 17 ? 7.724 3.394 2.077 1.00 0.00 17 ARG A N 14
ATOM 22869 C CA . ARG A 1 17 ? 6.966 3.167 3.298 1.00 0.00 17 ARG A CA 14
ATOM 22870 C C . ARG A 1 17 ? 5.703 2.385 3.001 1.00 0.00 17 ARG A C 14
ATOM 22871 O O . ARG A 1 17 ? 5.465 1.336 3.603 1.00 0.00 17 ARG A O 14
ATOM 22892 N N . ILE A 1 18 ? 4.913 2.875 2.049 1.00 0.00 18 ILE A N 14
ATOM 22893 C CA . ILE A 1 18 ? 3.649 2.239 1.721 1.00 0.00 18 ILE A CA 14
ATOM 22894 C C . ILE A 1 18 ? 3.855 0.792 1.301 1.00 0.00 18 ILE A C 14
ATOM 22895 O O . ILE A 1 18 ? 3.190 -0.107 1.819 1.00 0.00 18 ILE A O 14
ATOM 22911 N N . LYS A 1 19 ? 4.782 0.563 0.374 1.00 0.00 19 LYS A N 14
ATOM 22912 C CA . LYS A 1 19 ? 5.016 -0.780 -0.119 1.00 0.00 19 LYS A CA 14
ATOM 22913 C C . LYS A 1 19 ? 5.510 -1.688 0.986 1.00 0.00 19 LYS A C 14
ATOM 22914 O O . LYS A 1 19 ? 4.942 -2.755 1.225 1.00 0.00 19 LYS A O 14
ATOM 22933 N N . THR A 1 20 ? 6.555 -1.245 1.666 1.00 0.00 20 THR A N 14
ATOM 22934 C CA . THR A 1 20 ? 7.249 -2.088 2.610 1.00 0.00 20 THR A CA 14
ATOM 22935 C C . THR A 1 20 ? 6.321 -2.550 3.730 1.00 0.00 20 THR A C 14
ATOM 22936 O O . THR A 1 20 ? 6.346 -3.720 4.128 1.00 0.00 20 THR A O 14
ATOM 22947 N N . ALA A 1 21 ? 5.466 -1.652 4.205 1.00 0.00 21 ALA A N 14
ATOM 22948 C CA . ALA A 1 21 ? 4.616 -1.964 5.326 1.00 0.00 21 ALA A CA 14
ATOM 22949 C C . ALA A 1 21 ? 3.493 -2.898 4.919 1.00 0.00 21 ALA A C 14
ATOM 22950 O O . ALA A 1 21 ? 3.345 -3.972 5.476 1.00 0.00 21 ALA A O 14
ATOM 22957 N N . PHE A 1 22 ? 2.724 -2.478 3.931 1.00 0.00 22 PHE A N 14
ATOM 22958 C CA . PHE A 1 22 ? 1.598 -3.251 3.415 1.00 0.00 22 PHE A CA 14
ATOM 22959 C C . PHE A 1 22 ? 1.941 -4.745 3.268 1.00 0.00 22 PHE A C 14
ATOM 22960 O O . PHE A 1 22 ? 1.360 -5.582 3.969 1.00 0.00 22 PHE A O 14
ATOM 22977 N N . LEU A 1 23 ? 2.942 -5.059 2.465 1.00 0.00 23 LEU A N 14
ATOM 22978 C CA . LEU A 1 23 ? 3.306 -6.451 2.191 1.00 0.00 23 LEU A CA 14
ATOM 22979 C C . LEU A 1 23 ? 3.734 -7.185 3.465 1.00 0.00 23 LEU A C 14
ATOM 22980 O O . LEU A 1 23 ? 3.131 -8.210 3.861 1.00 0.00 23 LEU A O 14
ATOM 22996 N N . SER A 1 24 ? 4.762 -6.620 4.112 1.00 0.00 24 SER A N 14
ATOM 22997 C CA . SER A 1 24 ? 5.396 -7.224 5.276 1.00 0.00 24 SER A CA 14
ATOM 22998 C C . SER A 1 24 ? 4.407 -7.443 6.401 1.00 0.00 24 SER A C 14
ATOM 22999 O O . SER A 1 24 ? 4.486 -8.425 7.143 1.00 0.00 24 SER A O 14
ATOM 23007 N N . TYR A 1 25 ? 3.464 -6.533 6.503 1.00 0.00 25 TYR A N 14
ATOM 23008 C CA . TYR A 1 25 ? 2.541 -6.524 7.610 1.00 0.00 25 TYR A CA 14
ATOM 23009 C C . TYR A 1 25 ? 1.568 -7.671 7.539 1.00 0.00 25 TYR A C 14
ATOM 23010 O O . TYR A 1 25 ? 1.370 -8.370 8.531 1.00 0.00 25 TYR A O 14
ATOM 23028 N N . ALA A 1 26 ? 0.949 -7.877 6.391 1.00 0.00 26 ALA A N 14
ATOM 23029 C CA . ALA A 1 26 ? -0.039 -8.930 6.315 1.00 0.00 26 ALA A CA 14
ATOM 23030 C C . ALA A 1 26 ? 0.595 -10.313 6.334 1.00 0.00 26 ALA A C 14
ATOM 23031 O O . ALA A 1 26 ? 0.470 -11.046 7.315 1.00 0.00 26 ALA A O 14
ATOM 23038 N N . GLN A 1 27 ? 1.284 -10.681 5.262 1.00 0.00 27 GLN A N 14
ATOM 23039 C CA . GLN A 1 27 ? 1.910 -11.993 5.220 1.00 0.00 27 GLN A CA 14
ATOM 23040 C C . GLN A 1 27 ? 3.416 -11.878 5.145 1.00 0.00 27 GLN A C 14
ATOM 23041 O O . GLN A 1 27 ? 4.152 -12.710 5.676 1.00 0.00 27 GLN A O 14
ATOM 23055 N N . GLY A 1 28 ? 3.861 -10.823 4.486 1.00 0.00 28 GLY A N 14
ATOM 23056 C CA . GLY A 1 28 ? 5.213 -10.779 4.000 1.00 0.00 28 GLY A CA 14
ATOM 23057 C C . GLY A 1 28 ? 5.283 -11.122 2.518 1.00 0.00 28 GLY A C 14
ATOM 23058 O O . GLY A 1 28 ? 6.345 -11.011 1.907 1.00 0.00 28 GLY A O 14
ATOM 23062 N N . GLN A 1 29 ? 4.160 -11.574 1.941 1.00 0.00 29 GLN A N 14
ATOM 23063 C CA . GLN A 1 29 ? 4.092 -11.858 0.505 1.00 0.00 29 GLN A CA 14
ATOM 23064 C C . GLN A 1 29 ? 3.884 -10.591 -0.327 1.00 0.00 29 GLN A C 14
ATOM 23065 O O . GLN A 1 29 ? 4.079 -9.476 0.152 1.00 0.00 29 GLN A O 14
ATOM 23079 N N . ASP A 1 30 ? 3.491 -10.787 -1.586 1.00 0.00 30 ASP A N 14
ATOM 23080 C CA . ASP A 1 30 ? 3.295 -9.688 -2.530 1.00 0.00 30 ASP A CA 14
ATOM 23081 C C . ASP A 1 30 ? 1.880 -9.112 -2.443 1.00 0.00 30 ASP A C 14
ATOM 23082 O O . ASP A 1 30 ? 1.531 -8.192 -3.186 1.00 0.00 30 ASP A O 14
ATOM 23091 N N . LYS A 1 31 ? 1.070 -9.649 -1.540 1.00 0.00 31 LYS A N 14
ATOM 23092 C CA . LYS A 1 31 ? -0.309 -9.217 -1.397 1.00 0.00 31 LYS A CA 14
ATOM 23093 C C . LYS A 1 31 ? -0.590 -8.918 0.057 1.00 0.00 31 LYS A C 14
ATOM 23094 O O . LYS A 1 31 ? 0.332 -8.884 0.853 1.00 0.00 31 LYS A O 14
ATOM 23113 N N . VAL A 1 32 ? -1.841 -8.637 0.394 1.00 0.00 32 VAL A N 14
ATOM 23114 C CA . VAL A 1 32 ? -2.232 -8.474 1.786 1.00 0.00 32 VAL A CA 14
ATOM 23115 C C . VAL A 1 32 ? -3.552 -9.157 2.117 1.00 0.00 32 VAL A C 14
ATOM 23116 O O . VAL A 1 32 ? -4.498 -9.141 1.327 1.00 0.00 32 VAL A O 14
ATOM 23129 N N . THR A 1 33 ? -3.588 -9.748 3.305 1.00 0.00 33 THR A N 14
ATOM 23130 C CA . THR A 1 33 ? -4.790 -10.339 3.858 1.00 0.00 33 THR A CA 14
ATOM 23131 C C . THR A 1 33 ? -5.770 -9.257 4.318 1.00 0.00 33 THR A C 14
ATOM 23132 O O . THR A 1 33 ? -5.464 -8.072 4.272 1.00 0.00 33 THR A O 14
ATOM 23143 N N . GLU A 1 34 ? -6.931 -9.658 4.765 1.00 0.00 34 GLU A N 14
ATOM 23144 C CA . GLU A 1 34 ? -7.983 -8.710 5.135 1.00 0.00 34 GLU A CA 14
ATOM 23145 C C . GLU A 1 34 ? -7.529 -7.701 6.207 1.00 0.00 34 GLU A C 14
ATOM 23146 O O . GLU A 1 34 ? -7.957 -6.552 6.206 1.00 0.00 34 GLU A O 14
ATOM 23158 N N . ALA A 1 35 ? -6.634 -8.126 7.087 1.00 0.00 35 ALA A N 14
ATOM 23159 C CA . ALA A 1 35 ? -6.330 -7.388 8.315 1.00 0.00 35 ALA A CA 14
ATOM 23160 C C . ALA A 1 35 ? -5.693 -6.045 8.015 1.00 0.00 35 ALA A C 14
ATOM 23161 O O . ALA A 1 35 ? -6.183 -4.995 8.440 1.00 0.00 35 ALA A O 14
ATOM 23168 N N . MET A 1 36 ? -4.592 -6.083 7.286 1.00 0.00 36 MET A N 14
ATOM 23169 C CA . MET A 1 36 ? -3.904 -4.879 6.891 1.00 0.00 36 MET A CA 14
ATOM 23170 C C . MET A 1 36 ? -4.737 -4.094 5.905 1.00 0.00 36 MET A C 14
ATOM 23171 O O . MET A 1 36 ? -4.603 -2.875 5.789 1.00 0.00 36 MET A O 14
ATOM 23185 N N . ILE A 1 37 ? -5.602 -4.793 5.190 1.00 0.00 37 ILE A N 14
ATOM 23186 C CA . ILE A 1 37 ? -6.452 -4.137 4.226 1.00 0.00 37 ILE A CA 14
ATOM 23187 C C . ILE A 1 37 ? -7.489 -3.263 4.930 1.00 0.00 37 ILE A C 14
ATOM 23188 O O . ILE A 1 37 ? -7.701 -2.105 4.559 1.00 0.00 37 ILE A O 14
ATOM 23204 N N . ASP A 1 38 ? -8.102 -3.825 5.961 1.00 0.00 38 ASP A N 14
ATOM 23205 C CA . ASP A 1 38 ? -9.048 -3.124 6.795 1.00 0.00 38 ASP A CA 14
ATOM 23206 C C . ASP A 1 38 ? -8.419 -1.904 7.457 1.00 0.00 38 ASP A C 14
ATOM 23207 O O . ASP A 1 38 ? -9.081 -0.883 7.644 1.00 0.00 38 ASP A O 14
ATOM 23216 N N . GLN A 1 39 ? -7.139 -2.010 7.807 1.00 0.00 39 GLN A N 14
ATOM 23217 C CA . GLN A 1 39 ? -6.428 -0.892 8.424 1.00 0.00 39 GLN A CA 14
ATOM 23218 C C . GLN A 1 39 ? -6.431 0.282 7.455 1.00 0.00 39 GLN A C 14
ATOM 23219 O O . GLN A 1 39 ? -6.781 1.410 7.813 1.00 0.00 39 GLN A O 14
ATOM 23233 N N . LEU A 1 40 ? -6.096 -0.010 6.207 1.00 0.00 40 LEU A N 14
ATOM 23234 C CA . LEU A 1 40 ? -6.014 1.014 5.195 1.00 0.00 40 LEU A CA 14
ATOM 23235 C C . LEU A 1 40 ? -7.397 1.539 4.870 1.00 0.00 40 LEU A C 14
ATOM 23236 O O . LEU A 1 40 ? -7.642 2.724 4.984 1.00 0.00 40 LEU A O 14
ATOM 23252 N N . ILE A 1 41 ? -8.311 0.652 4.520 1.00 0.00 41 ILE A N 14
ATOM 23253 C CA . ILE A 1 41 ? -9.631 1.064 4.059 1.00 0.00 41 ILE A CA 14
ATOM 23254 C C . ILE A 1 41 ? -10.397 1.857 5.124 1.00 0.00 41 ILE A C 14
ATOM 23255 O O . ILE A 1 41 ? -10.993 2.889 4.822 1.00 0.00 41 ILE A O 14
ATOM 23271 N N . CYS A 1 42 ? -10.354 1.403 6.373 1.00 0.00 42 CYS A N 14
ATOM 23272 C CA . CYS A 1 42 ? -11.040 2.108 7.452 1.00 0.00 42 CYS A CA 14
ATOM 23273 C C . CYS A 1 42 ? -10.287 3.388 7.799 1.00 0.00 42 CYS A C 14
ATOM 23274 O O . CYS A 1 42 ? -10.810 4.270 8.485 1.00 0.00 42 CYS A O 14
ATOM 23282 N N . GLY A 1 43 ? -9.046 3.459 7.329 1.00 0.00 43 GLY A N 14
ATOM 23283 C CA . GLY A 1 43 ? -8.221 4.636 7.512 1.00 0.00 43 GLY A CA 14
ATOM 23284 C C . GLY A 1 43 ? -8.882 5.934 7.063 1.00 0.00 43 GLY A C 14
ATOM 23285 O O . GLY A 1 43 ? -8.936 6.898 7.829 1.00 0.00 43 GLY A O 14
ATOM 23289 N N . ALA A 1 44 ? -9.379 5.975 5.830 1.00 0.00 44 ALA A N 14
ATOM 23290 C CA . ALA A 1 44 ? -10.007 7.191 5.313 1.00 0.00 44 ALA A CA 14
ATOM 23291 C C . ALA A 1 44 ? -11.510 7.158 5.538 1.00 0.00 44 ALA A C 14
ATOM 23292 O O . ALA A 1 44 ? -12.088 8.104 6.071 1.00 0.00 44 ALA A O 14
ATOM 23299 N N . PHE A 1 45 ? -12.136 6.060 5.143 1.00 0.00 45 PHE A N 14
ATOM 23300 C CA . PHE A 1 45 ? -13.576 5.910 5.305 1.00 0.00 45 PHE A CA 14
ATOM 23301 C C . PHE A 1 45 ? -13.925 4.703 6.137 1.00 0.00 45 PHE A C 14
ATOM 23302 O O . PHE A 1 45 ? -13.873 3.563 5.680 1.00 0.00 45 PHE A O 14
ATOM 23319 N N . PRO A 1 46 ? -14.274 4.958 7.373 1.00 0.00 46 PRO A N 14
ATOM 23320 C CA . PRO A 1 46 ? -14.741 3.950 8.286 1.00 0.00 46 PRO A CA 14
ATOM 23321 C C . PRO A 1 46 ? -16.262 3.808 8.291 1.00 0.00 46 PRO A C 14
ATOM 23322 O O . PRO A 1 46 ? -16.955 4.390 7.454 1.00 0.00 46 PRO A O 14
ATOM 23333 N N . GLY A 1 47 ? -16.773 3.034 9.242 1.00 0.00 47 GLY A N 14
ATOM 23334 C CA . GLY A 1 47 ? -18.204 2.821 9.339 1.00 0.00 47 GLY A CA 14
ATOM 23335 C C . GLY A 1 47 ? -18.698 1.879 8.266 1.00 0.00 47 GLY A C 14
ATOM 23336 O O . GLY A 1 47 ? -19.859 1.935 7.858 1.00 0.00 47 GLY A O 14
ATOM 23340 N N . LEU A 1 48 ? -17.810 1.015 7.807 1.00 0.00 48 LEU A N 14
ATOM 23341 C CA . LEU A 1 48 ? -18.130 0.090 6.736 1.00 0.00 48 LEU A CA 14
ATOM 23342 C C . LEU A 1 48 ? -18.473 -1.279 7.289 1.00 0.00 48 LEU A C 14
ATOM 23343 O O . LEU A 1 48 ? -17.703 -1.858 8.057 1.00 0.00 48 LEU A O 14
ATOM 23359 N N . SER A 1 49 ? -19.632 -1.790 6.913 1.00 0.00 49 SER A N 14
ATOM 23360 C CA . SER A 1 49 ? -19.957 -3.175 7.181 1.00 0.00 49 SER A CA 14
ATOM 23361 C C . SER A 1 49 ? -19.094 -4.046 6.278 1.00 0.00 49 SER A C 14
ATOM 23362 O O . SER A 1 49 ? -18.697 -3.590 5.203 1.00 0.00 49 SER A O 14
ATOM 23370 N N . TRP A 1 50 ? -18.783 -5.268 6.691 1.00 0.00 50 TRP A N 14
ATOM 23371 C CA . TRP A 1 50 ? -17.839 -6.088 5.939 1.00 0.00 50 TRP A CA 14
ATOM 23372 C C . TRP A 1 50 ? -18.269 -6.237 4.483 1.00 0.00 50 TRP A C 14
ATOM 23373 O O . TRP A 1 50 ? -17.438 -6.176 3.579 1.00 0.00 50 TRP A O 14
ATOM 23394 N N . GLU A 1 51 ? -19.566 -6.405 4.268 1.00 0.00 51 GLU A N 14
ATOM 23395 C CA . GLU A 1 51 ? -20.112 -6.527 2.920 1.00 0.00 51 GLU A CA 14
ATOM 23396 C C . GLU A 1 51 ? -19.758 -5.305 2.071 1.00 0.00 51 GLU A C 14
ATOM 23397 O O . GLU A 1 51 ? -19.353 -5.429 0.917 1.00 0.00 51 GLU A O 14
ATOM 23409 N N . GLN A 1 52 ? -19.886 -4.129 2.661 1.00 0.00 52 GLN A N 14
ATOM 23410 C CA . GLN A 1 52 ? -19.610 -2.888 1.953 1.00 0.00 52 GLN A CA 14
ATOM 23411 C C . GLN A 1 52 ? -18.103 -2.733 1.727 1.00 0.00 52 GLN A C 14
ATOM 23412 O O . GLN A 1 52 ? -17.656 -2.217 0.706 1.00 0.00 52 GLN A O 14
ATOM 23426 N N . LEU A 1 53 ? -17.310 -3.204 2.668 1.00 0.00 53 LEU A N 14
ATOM 23427 C CA . LEU A 1 53 ? -15.876 -3.053 2.550 1.00 0.00 53 LEU A CA 14
ATOM 23428 C C . LEU A 1 53 ? -15.321 -4.049 1.532 1.00 0.00 53 LEU A C 14
ATOM 23429 O O . LEU A 1 53 ? -14.432 -3.718 0.743 1.00 0.00 53 LEU A O 14
ATOM 23445 N N . GLN A 1 54 ? -15.870 -5.259 1.532 1.00 0.00 54 GLN A N 14
ATOM 23446 C CA . GLN A 1 54 ? -15.415 -6.298 0.623 1.00 0.00 54 GLN A CA 14
ATOM 23447 C C . GLN A 1 54 ? -15.601 -5.858 -0.825 1.00 0.00 54 GLN A C 14
ATOM 23448 O O . GLN A 1 54 ? -14.712 -6.050 -1.651 1.00 0.00 54 GLN A O 14
ATOM 23462 N N . GLU A 1 55 ? -16.745 -5.235 -1.117 1.00 0.00 55 GLU A N 14
ATOM 23463 C CA . GLU A 1 55 ? -17.019 -4.731 -2.458 1.00 0.00 55 GLU A CA 14
ATOM 23464 C C . GLU A 1 55 ? -16.106 -3.551 -2.787 1.00 0.00 55 GLU A C 14
ATOM 23465 O O . GLU A 1 55 ? -15.770 -3.331 -3.952 1.00 0.00 55 GLU A O 14
ATOM 23477 N N . LYS A 1 56 ? -15.710 -2.793 -1.754 1.00 0.00 56 LYS A N 14
ATOM 23478 C CA . LYS A 1 56 ? -14.780 -1.675 -1.923 1.00 0.00 56 LYS A CA 14
ATOM 23479 C C . LYS A 1 56 ? -13.559 -2.106 -2.711 1.00 0.00 56 LYS A C 14
ATOM 23480 O O . LYS A 1 56 ? -13.208 -1.509 -3.733 1.00 0.00 56 LYS A O 14
ATOM 23499 N N . LYS A 1 57 ? -12.914 -3.150 -2.223 1.00 0.00 57 LYS A N 14
ATOM 23500 C CA . LYS A 1 57 ? -11.640 -3.575 -2.779 1.00 0.00 57 LYS A CA 14
ATOM 23501 C C . LYS A 1 57 ? -11.812 -4.675 -3.820 1.00 0.00 57 LYS A C 14
ATOM 23502 O O . LYS A 1 57 ? -10.829 -5.251 -4.292 1.00 0.00 57 LYS A O 14
ATOM 23521 N N . LYS A 1 58 ? -13.051 -4.975 -4.184 1.00 0.00 58 LYS A N 14
ATOM 23522 C CA . LYS A 1 58 ? -13.286 -5.920 -5.262 1.00 0.00 58 LYS A CA 14
ATOM 23523 C C . LYS A 1 58 ? -12.881 -5.306 -6.592 1.00 0.00 58 LYS A C 14
ATOM 23524 O O . LYS A 1 58 ? -12.861 -4.083 -6.752 1.00 0.00 58 LYS A O 14
ATOM 23543 N N . GLY A 1 59 ? -12.547 -6.161 -7.535 1.00 0.00 59 GLY A N 14
ATOM 23544 C CA . GLY A 1 59 ? -11.994 -5.710 -8.787 1.00 0.00 59 GLY A CA 14
ATOM 23545 C C . GLY A 1 59 ? -10.540 -6.088 -8.893 1.00 0.00 59 GLY A C 14
ATOM 23546 O O . GLY A 1 59 ? -10.006 -6.238 -9.992 1.00 0.00 59 GLY A O 14
ATOM 23550 N N . ARG A 1 60 ? -9.898 -6.258 -7.745 1.00 0.00 60 ARG A N 14
ATOM 23551 C CA . ARG A 1 60 ? -8.498 -6.641 -7.721 1.00 0.00 60 ARG A CA 14
ATOM 23552 C C . ARG A 1 60 ? -8.155 -7.414 -6.448 1.00 0.00 60 ARG A C 14
ATOM 23553 O O . ARG A 1 60 ? -7.376 -8.366 -6.495 1.00 0.00 60 ARG A O 14
ATOM 23574 N N . ALA A 1 61 ? -8.742 -7.024 -5.317 1.00 0.00 61 ALA A N 14
ATOM 23575 C CA . ALA A 1 61 ? -8.515 -7.745 -4.070 1.00 0.00 61 ALA A CA 14
ATOM 23576 C C . ALA A 1 61 ? -9.484 -8.898 -3.965 1.00 0.00 61 ALA A C 14
ATOM 23577 O O . ALA A 1 61 ? -9.209 -9.908 -3.316 1.00 0.00 61 ALA A O 14
ATOM 23584 N N . ALA A 1 62 ? -10.631 -8.713 -4.611 1.00 0.00 62 ALA A N 14
ATOM 23585 C CA . ALA A 1 62 ? -11.676 -9.726 -4.658 1.00 0.00 62 ALA A CA 14
ATOM 23586 C C . ALA A 1 62 ? -12.125 -10.106 -3.249 1.00 0.00 62 ALA A C 14
ATOM 23587 O O . ALA A 1 62 ? -12.178 -9.252 -2.355 1.00 0.00 62 ALA A O 14
ATOM 23594 N N . ALA A 1 63 ? -12.458 -11.370 -3.051 1.00 0.00 63 ALA A N 14
ATOM 23595 C CA . ALA A 1 63 ? -12.785 -11.868 -1.728 1.00 0.00 63 ALA A CA 14
ATOM 23596 C C . ALA A 1 63 ? -11.511 -12.087 -0.919 1.00 0.00 63 ALA A C 14
ATOM 23597 O O . ALA A 1 63 ? -11.078 -13.223 -0.720 1.00 0.00 63 ALA A O 14
ATOM 23604 N N . ASN A 1 64 ? -10.906 -10.972 -0.500 1.00 0.00 64 ASN A N 14
ATOM 23605 C CA . ASN A 1 64 ? -9.721 -10.966 0.363 1.00 0.00 64 ASN A CA 14
ATOM 23606 C C . ASN A 1 64 ? -8.435 -11.170 -0.418 1.00 0.00 64 ASN A C 14
ATOM 23607 O O . ASN A 1 64 ? -8.272 -12.148 -1.146 1.00 0.00 64 ASN A O 14
ATOM 23618 N N . GLY A 1 65 ? -7.528 -10.218 -0.254 1.00 0.00 65 GLY A N 14
ATOM 23619 C CA . GLY A 1 65 ? -6.230 -10.296 -0.895 1.00 0.00 65 GLY A CA 14
ATOM 23620 C C . GLY A 1 65 ? -5.924 -9.090 -1.756 1.00 0.00 65 GLY A C 14
ATOM 23621 O O . GLY A 1 65 ? -5.954 -9.184 -2.982 1.00 0.00 65 GLY A O 14
ATOM 23625 N N . TYR A 1 66 ? -5.639 -7.948 -1.126 1.00 0.00 66 TYR A N 14
ATOM 23626 C CA . TYR A 1 66 ? -5.156 -6.789 -1.875 1.00 0.00 66 TYR A CA 14
ATOM 23627 C C . TYR A 1 66 ? -3.770 -7.090 -2.358 1.00 0.00 66 TYR A C 14
ATOM 23628 O O . TYR A 1 66 ? -3.101 -7.959 -1.819 1.00 0.00 66 TYR A O 14
ATOM 23646 N N . ASP A 1 67 ? -3.340 -6.385 -3.364 1.00 0.00 67 ASP A N 14
ATOM 23647 C CA . ASP A 1 67 ? -2.054 -6.632 -3.931 1.00 0.00 67 ASP A CA 14
ATOM 23648 C C . ASP A 1 67 ? -1.414 -5.312 -4.263 1.00 0.00 67 ASP A C 14
ATOM 23649 O O . ASP A 1 67 ? -2.105 -4.296 -4.341 1.00 0.00 67 ASP A O 14
ATOM 23658 N N . ARG A 1 68 ? -0.115 -5.325 -4.428 1.00 0.00 68 ARG A N 14
ATOM 23659 C CA . ARG A 1 68 ? 0.663 -4.098 -4.509 1.00 0.00 68 ARG A CA 14
ATOM 23660 C C . ARG A 1 68 ? 0.115 -3.112 -5.542 1.00 0.00 68 ARG A C 14
ATOM 23661 O O . ARG A 1 68 ? 0.080 -1.912 -5.281 1.00 0.00 68 ARG A O 14
ATOM 23682 N N . SER A 1 69 ? -0.342 -3.604 -6.688 1.00 0.00 69 SER A N 14
ATOM 23683 C CA . SER A 1 69 ? -0.840 -2.713 -7.731 1.00 0.00 69 SER A CA 14
ATOM 23684 C C . SER A 1 69 ? -2.145 -2.048 -7.287 1.00 0.00 69 SER A C 14
ATOM 23685 O O . SER A 1 69 ? -2.311 -0.834 -7.410 1.00 0.00 69 SER A O 14
ATOM 23693 N N . ALA A 1 70 ? -3.050 -2.851 -6.735 1.00 0.00 70 ALA A N 14
ATOM 23694 C CA . ALA A 1 70 ? -4.341 -2.361 -6.272 1.00 0.00 70 ALA A CA 14
ATOM 23695 C C . ALA A 1 70 ? -4.168 -1.445 -5.077 1.00 0.00 70 ALA A C 14
ATOM 23696 O O . ALA A 1 70 ? -4.706 -0.335 -5.035 1.00 0.00 70 ALA A O 14
ATOM 23703 N N . PHE A 1 71 ? -3.403 -1.934 -4.115 1.00 0.00 71 PHE A N 14
ATOM 23704 C CA . PHE A 1 71 ? -3.143 -1.214 -2.888 1.00 0.00 71 PHE A CA 14
ATOM 23705 C C . PHE A 1 71 ? -2.498 0.133 -3.187 1.00 0.00 71 PHE A C 14
ATOM 23706 O O . PHE A 1 71 ? -2.947 1.163 -2.694 1.00 0.00 71 PHE A O 14
ATOM 23723 N N . PHE A 1 72 ? -1.474 0.127 -4.035 1.00 0.00 72 PHE A N 14
ATOM 23724 C CA . PHE A 1 72 ? -0.729 1.345 -4.327 1.00 0.00 72 PHE A CA 14
ATOM 23725 C C . PHE A 1 72 ? -1.599 2.366 -5.045 1.00 0.00 72 PHE A C 14
ATOM 23726 O O . PHE A 1 72 ? -1.485 3.561 -4.803 1.00 0.00 72 PHE A O 14
ATOM 23743 N N . SER A 1 73 ? -2.478 1.889 -5.911 1.00 0.00 73 SER A N 14
ATOM 23744 C CA . SER A 1 73 ? -3.364 2.772 -6.664 1.00 0.00 73 SER A CA 14
ATOM 23745 C C . SER A 1 73 ? -4.288 3.542 -5.718 1.00 0.00 73 SER A C 14
ATOM 23746 O O . SER A 1 73 ? -4.567 4.727 -5.926 1.00 0.00 73 SER A O 14
ATOM 23754 N N . LEU A 1 74 ? -4.737 2.868 -4.668 1.00 0.00 74 LEU A N 14
ATOM 23755 C CA . LEU A 1 74 ? -5.592 3.484 -3.664 1.00 0.00 74 LEU A CA 14
ATOM 23756 C C . LEU A 1 74 ? -4.794 4.467 -2.811 1.00 0.00 74 LEU A C 14
ATOM 23757 O O . LEU A 1 74 ? -5.174 5.628 -2.670 1.00 0.00 74 LEU A O 14
ATOM 23773 N N . VAL A 1 75 ? -3.670 4.007 -2.276 1.00 0.00 75 VAL A N 14
ATOM 23774 C CA . VAL A 1 75 ? -2.866 4.818 -1.366 1.00 0.00 75 VAL A CA 14
ATOM 23775 C C . VAL A 1 75 ? -2.276 6.035 -2.075 1.00 0.00 75 VAL A C 14
ATOM 23776 O O . VAL A 1 75 ? -2.245 7.126 -1.515 1.00 0.00 75 VAL A O 14
ATOM 23789 N N . ALA A 1 76 ? -1.834 5.855 -3.314 1.00 0.00 76 ALA A N 14
ATOM 23790 C CA . ALA A 1 76 ? -1.210 6.937 -4.073 1.00 0.00 76 ALA A CA 14
ATOM 23791 C C . ALA A 1 76 ? -2.200 8.057 -4.374 1.00 0.00 76 ALA A C 14
ATOM 23792 O O . ALA A 1 76 ? -1.809 9.150 -4.788 1.00 0.00 76 ALA A O 14
ATOM 23799 N N . SER A 1 77 ? -3.477 7.778 -4.169 1.00 0.00 77 SER A N 14
ATOM 23800 C CA . SER A 1 77 ? -4.516 8.769 -4.381 1.00 0.00 77 SER A CA 14
ATOM 23801 C C . SER A 1 77 ? -4.940 9.387 -3.049 1.00 0.00 77 SER A C 14
ATOM 23802 O O . SER A 1 77 ? -5.590 10.435 -3.011 1.00 0.00 77 SER A O 14
ATOM 23810 N N . ASP A 1 78 ? -4.552 8.739 -1.959 1.00 0.00 78 ASP A N 14
ATOM 23811 C CA . ASP A 1 78 ? -4.991 9.141 -0.632 1.00 0.00 78 ASP A CA 14
ATOM 23812 C C . ASP A 1 78 ? -3.814 9.398 0.294 1.00 0.00 78 ASP A C 14
ATOM 23813 O O . ASP A 1 78 ? -3.162 8.469 0.770 1.00 0.00 78 ASP A O 14
ATOM 23822 N N . GLU A 1 79 ? -3.559 10.669 0.564 1.00 0.00 79 GLU A N 14
ATOM 23823 C CA . GLU A 1 79 ? -2.448 11.070 1.415 1.00 0.00 79 GLU A CA 14
ATOM 23824 C C . GLU A 1 79 ? -2.632 10.554 2.839 1.00 0.00 79 GLU A C 14
ATOM 23825 O O . GLU A 1 79 ? -1.665 10.360 3.565 1.00 0.00 79 GLU A O 14
ATOM 23837 N N . GLN A 1 80 ? -3.875 10.330 3.236 1.00 0.00 80 GLN A N 14
ATOM 23838 C CA . GLN A 1 80 ? -4.149 9.794 4.560 1.00 0.00 80 GLN A CA 14
ATOM 23839 C C . GLN A 1 80 ? -3.601 8.384 4.643 1.00 0.00 80 GLN A C 14
ATOM 23840 O O . GLN A 1 80 ? -3.225 7.910 5.704 1.00 0.00 80 GLN A O 14
ATOM 23854 N N . TYR A 1 81 ? -3.553 7.740 3.488 1.00 0.00 81 TYR A N 14
ATOM 23855 C CA . TYR A 1 81 ? -3.182 6.349 3.381 1.00 0.00 81 TYR A CA 14
ATOM 23856 C C . TYR A 1 81 ? -1.681 6.198 3.315 1.00 0.00 81 TYR A C 14
ATOM 23857 O O . TYR A 1 81 ? -1.111 5.311 3.953 1.00 0.00 81 TYR A O 14
ATOM 23875 N N . VAL A 1 82 ? -1.035 7.068 2.545 1.00 0.00 82 VAL A N 14
ATOM 23876 C CA . VAL A 1 82 ? 0.390 7.058 2.451 1.00 0.00 82 VAL A CA 14
ATOM 23877 C C . VAL A 1 82 ? 0.992 7.372 3.809 1.00 0.00 82 VAL A C 14
ATOM 23878 O O . VAL A 1 82 ? 1.869 6.666 4.309 1.00 0.00 82 VAL A O 14
ATOM 23891 N N . ARG A 1 83 ? 0.472 8.427 4.398 1.00 0.00 83 ARG A N 14
ATOM 23892 C CA . ARG A 1 83 ? 0.820 8.842 5.731 1.00 0.00 83 ARG A CA 14
ATOM 23893 C C . ARG A 1 83 ? 0.407 7.817 6.761 1.00 0.00 83 ARG A C 14
ATOM 23894 O O . ARG A 1 83 ? 1.062 7.679 7.787 1.00 0.00 83 ARG A O 14
ATOM 23915 N N . PHE A 1 84 ? -0.676 7.099 6.495 1.00 0.00 84 PHE A N 14
ATOM 23916 C CA . PHE A 1 84 ? -1.139 6.093 7.444 1.00 0.00 84 PHE A CA 14
ATOM 23917 C C . PHE A 1 84 ? -0.030 5.092 7.685 1.00 0.00 84 PHE A C 14
ATOM 23918 O O . PHE A 1 84 ? 0.294 4.756 8.828 1.00 0.00 84 PHE A O 14
ATOM 23935 N N . ILE A 1 85 ? 0.569 4.647 6.599 1.00 0.00 85 ILE A N 14
ATOM 23936 C CA . ILE A 1 85 ? 1.650 3.687 6.682 1.00 0.00 85 ILE A CA 14
ATOM 23937 C C . ILE A 1 85 ? 2.940 4.360 7.131 1.00 0.00 85 ILE A C 14
ATOM 23938 O O . ILE A 1 85 ? 3.576 3.897 8.068 1.00 0.00 85 ILE A O 14
ATOM 23954 N N . ALA A 1 86 ? 3.300 5.459 6.471 1.00 0.00 86 ALA A N 14
ATOM 23955 C CA . ALA A 1 86 ? 4.510 6.213 6.800 1.00 0.00 86 ALA A CA 14
ATOM 23956 C C . ALA A 1 86 ? 4.597 6.539 8.291 1.00 0.00 86 ALA A C 14
ATOM 23957 O O . ALA A 1 86 ? 5.679 6.517 8.881 1.00 0.00 86 ALA A O 14
ATOM 23964 N N . GLN A 1 87 ? 3.454 6.832 8.892 1.00 0.00 87 GLN A N 14
ATOM 23965 C CA . GLN A 1 87 ? 3.392 7.184 10.302 1.00 0.00 87 GLN A CA 14
ATOM 23966 C C . GLN A 1 87 ? 3.484 5.946 11.185 1.00 0.00 87 GLN A C 14
ATOM 23967 O O . GLN A 1 87 ? 4.129 5.969 12.234 1.00 0.00 87 GLN A O 14
ATOM 23981 N N . HIS A 1 88 ? 2.849 4.858 10.760 1.00 0.00 88 HIS A N 14
ATOM 23982 C CA . HIS A 1 88 ? 2.843 3.643 11.569 1.00 0.00 88 HIS A CA 14
ATOM 23983 C C . HIS A 1 88 ? 4.075 2.780 11.269 1.00 0.00 88 HIS A C 14
ATOM 23984 O O . HIS A 1 88 ? 4.308 1.768 11.929 1.00 0.00 88 HIS A O 14
ATOM 23999 N N . PHE A 1 89 ? 4.848 3.179 10.263 1.00 0.00 89 PHE A N 14
ATOM 24000 C CA . PHE A 1 89 ? 6.060 2.464 9.886 1.00 0.00 89 PHE A CA 14
ATOM 24001 C C . PHE A 1 89 ? 6.895 3.307 8.919 1.00 0.00 89 PHE A C 14
ATOM 24002 O O . PHE A 1 89 ? 6.466 3.573 7.795 1.00 0.00 89 PHE A O 14
ATOM 24019 N N . PRO A 1 90 ? 8.087 3.752 9.348 1.00 0.00 90 PRO A N 14
ATOM 24020 C CA . PRO A 1 90 ? 8.994 4.528 8.497 1.00 0.00 90 PRO A CA 14
ATOM 24021 C C . PRO A 1 90 ? 9.584 3.685 7.366 1.00 0.00 90 PRO A C 14
ATOM 24022 O O . PRO A 1 90 ? 9.463 2.458 7.369 1.00 0.00 90 PRO A O 14
ATOM 24033 N N . CYS A 1 91 ? 10.227 4.341 6.401 1.00 0.00 91 CYS A N 14
ATOM 24034 C CA . CYS A 1 91 ? 10.758 3.645 5.243 1.00 0.00 91 CYS A CA 14
ATOM 24035 C C . CYS A 1 91 ? 11.918 2.774 5.648 1.00 0.00 91 CYS A C 14
ATOM 24036 O O . CYS A 1 91 ? 12.758 3.166 6.461 1.00 0.00 91 CYS A O 14
ATOM 24044 N N . ALA A 1 92 ? 11.926 1.583 5.081 1.00 0.00 92 ALA A N 14
ATOM 24045 C CA . ALA A 1 92 ? 12.918 0.575 5.409 1.00 0.00 92 ALA A CA 14
ATOM 24046 C C . ALA A 1 92 ? 14.324 1.075 5.131 1.00 0.00 92 ALA A C 14
ATOM 24047 O O . ALA A 1 92 ? 14.550 1.844 4.198 1.00 0.00 92 ALA A O 14
ATOM 24054 N N . PRO A 1 93 ? 15.275 0.646 5.960 1.00 0.00 93 PRO A N 14
ATOM 24055 C CA . PRO A 1 93 ? 16.678 1.035 5.845 1.00 0.00 93 PRO A CA 14
ATOM 24056 C C . PRO A 1 93 ? 17.417 0.225 4.787 1.00 0.00 93 PRO A C 14
ATOM 24057 O O . PRO A 1 93 ? 17.015 -0.890 4.446 1.00 0.00 93 PRO A O 14
ATOM 24068 N N . GLU A 1 94 ? 18.503 0.781 4.279 1.00 0.00 94 GLU A N 14
ATOM 24069 C CA . GLU A 1 94 ? 19.341 0.075 3.327 1.00 0.00 94 GLU A CA 14
ATOM 24070 C C . GLU A 1 94 ? 20.240 -0.914 4.063 1.00 0.00 94 GLU A C 14
ATOM 24071 O O . GLU A 1 94 ? 21.439 -0.682 4.226 1.00 0.00 94 GLU A O 14
ATOM 24083 N N . GLU A 1 95 ? 19.632 -2.005 4.530 1.00 0.00 95 GLU A N 14
ATOM 24084 C CA . GLU A 1 95 ? 20.349 -3.049 5.256 1.00 0.00 95 GLU A CA 14
ATOM 24085 C C . GLU A 1 95 ? 21.512 -3.565 4.419 1.00 0.00 95 GLU A C 14
ATOM 24086 O O . GLU A 1 95 ? 22.672 -3.282 4.710 1.00 0.00 95 GLU A O 14
ATOM 24098 N N . GLU A 1 96 ? 21.197 -4.313 3.372 1.00 0.00 96 GLU A N 14
ATOM 24099 C CA . GLU A 1 96 ? 22.202 -4.721 2.409 1.00 0.00 96 GLU A CA 14
ATOM 24100 C C . GLU A 1 96 ? 22.036 -3.912 1.135 1.00 0.00 96 GLU A C 14
ATOM 24101 O O . GLU A 1 96 ? 22.687 -2.884 0.955 1.00 0.00 96 GLU A O 14
ATOM 24113 N N . LYS A 1 97 ? 21.135 -4.362 0.273 1.00 0.00 97 LYS A N 14
ATOM 24114 C CA . LYS A 1 97 ? 20.801 -3.640 -0.946 1.00 0.00 97 LYS A CA 14
ATOM 24115 C C . LYS A 1 97 ? 19.342 -3.873 -1.311 1.00 0.00 97 LYS A C 14
ATOM 24116 O O . LYS A 1 97 ? 18.911 -5.017 -1.470 1.00 0.00 97 LYS A O 14
ATOM 24135 N N . PRO A 1 98 ? 18.557 -2.795 -1.429 1.00 0.00 98 PRO A N 14
ATOM 24136 C CA . PRO A 1 98 ? 17.175 -2.879 -1.898 1.00 0.00 98 PRO A CA 14
ATOM 24137 C C . PRO A 1 98 ? 17.129 -3.105 -3.410 1.00 0.00 98 PRO A C 14
ATOM 24138 O O . PRO A 1 98 ? 18.162 -2.987 -4.075 1.00 0.00 98 PRO A O 14
ATOM 24149 N N . PRO A 1 99 ? 15.954 -3.447 -3.978 1.00 0.00 99 PRO A N 14
ATOM 24150 C CA . PRO A 1 99 ? 15.815 -3.712 -5.417 1.00 0.00 99 PRO A CA 14
ATOM 24151 C C . PRO A 1 99 ? 16.475 -2.631 -6.260 1.00 0.00 99 PRO A C 14
ATOM 24152 O O . PRO A 1 99 ? 17.258 -2.917 -7.166 1.00 0.00 99 PRO A O 14
ATOM 24163 N N . GLU A 1 100 ? 16.167 -1.389 -5.927 1.00 0.00 100 GLU A N 14
ATOM 24164 C CA . GLU A 1 100 ? 16.774 -0.241 -6.569 1.00 0.00 100 GLU A CA 14
ATOM 24165 C C . GLU A 1 100 ? 16.464 1.003 -5.754 1.00 0.00 100 GLU A C 14
ATOM 24166 O O . GLU A 1 100 ? 17.364 1.721 -5.333 1.00 0.00 100 GLU A O 14
ATOM 24178 N N . ILE A 1 101 ? 15.177 1.241 -5.518 1.00 0.00 101 ILE A N 14
ATOM 24179 C CA . ILE A 1 101 ? 14.758 2.370 -4.693 1.00 0.00 101 ILE A CA 14
ATOM 24180 C C . ILE A 1 101 ? 13.672 1.981 -3.690 1.00 0.00 101 ILE A C 14
ATOM 24181 O O . ILE A 1 101 ? 13.123 2.842 -3.024 1.00 0.00 101 ILE A O 14
ATOM 24197 N N . ASP A 1 102 ? 13.337 0.685 -3.648 1.00 0.00 102 ASP A N 14
ATOM 24198 C CA . ASP A 1 102 ? 12.478 0.085 -2.605 1.00 0.00 102 ASP A CA 14
ATOM 24199 C C . ASP A 1 102 ? 11.050 0.624 -2.656 1.00 0.00 102 ASP A C 14
ATOM 24200 O O . ASP A 1 102 ? 10.262 0.436 -1.734 1.00 0.00 102 ASP A O 14
ATOM 24209 N N . ALA A 1 103 ? 10.716 1.268 -3.758 1.00 0.00 103 ALA A N 14
ATOM 24210 C CA . ALA A 1 103 ? 9.394 1.854 -3.921 1.00 0.00 103 ALA A CA 14
ATOM 24211 C C . ALA A 1 103 ? 8.892 1.698 -5.345 1.00 0.00 103 ALA A C 14
ATOM 24212 O O . ALA A 1 103 ? 7.991 0.914 -5.615 1.00 0.00 103 ALA A O 14
ATOM 24219 N N . LEU A 1 104 ? 9.478 2.454 -6.253 1.00 0.00 104 LEU A N 14
ATOM 24220 C CA . LEU A 1 104 ? 8.987 2.513 -7.623 1.00 0.00 104 LEU A CA 14
ATOM 24221 C C . LEU A 1 104 ? 9.538 1.372 -8.471 1.00 0.00 104 LEU A C 14
ATOM 24222 O O . LEU A 1 104 ? 8.781 0.563 -9.003 1.00 0.00 104 LEU A O 14
ATOM 24238 N N . GLU A 1 105 ? 10.858 1.307 -8.584 1.00 0.00 105 GLU A N 14
ATOM 24239 C CA . GLU A 1 105 ? 11.501 0.369 -9.497 1.00 0.00 105 GLU A CA 14
ATOM 24240 C C . GLU A 1 105 ? 11.816 -0.965 -8.830 1.00 0.00 105 GLU A C 14
ATOM 24241 O O . GLU A 1 105 ? 12.465 -1.006 -7.777 1.00 0.00 105 GLU A O 14
ATOM 24253 N N . LEU A 1 106 ? 11.342 -2.040 -9.467 1.00 0.00 106 LEU A N 14
ATOM 24254 C CA . LEU A 1 106 ? 11.633 -3.420 -9.067 1.00 0.00 106 LEU A CA 14
ATOM 24255 C C . LEU A 1 106 ? 11.001 -3.790 -7.730 1.00 0.00 106 LEU A C 14
ATOM 24256 O O . LEU A 1 106 ? 10.643 -2.929 -6.923 1.00 0.00 106 LEU A O 14
ATOM 24272 N N . LYS A 1 107 ? 10.841 -5.086 -7.515 1.00 0.00 107 LYS A N 14
ATOM 24273 C CA . LYS A 1 107 ? 10.396 -5.596 -6.233 1.00 0.00 107 LYS A CA 14
ATOM 24274 C C . LYS A 1 107 ? 11.140 -6.879 -5.890 1.00 0.00 107 LYS A C 14
ATOM 24275 O O . LYS A 1 107 ? 10.597 -7.981 -5.976 1.00 0.00 107 LYS A O 14
ATOM 24294 N N . THR A 1 108 ? 12.396 -6.728 -5.521 1.00 0.00 108 THR A N 14
ATOM 24295 C CA . THR A 1 108 ? 13.192 -7.839 -5.034 1.00 0.00 108 THR A CA 14
ATOM 24296 C C . THR A 1 108 ? 13.134 -7.860 -3.510 1.00 0.00 108 THR A C 14
ATOM 24297 O O . THR A 1 108 ? 13.995 -8.421 -2.833 1.00 0.00 108 THR A O 14
ATOM 24308 N N . GLN A 1 109 ? 12.091 -7.236 -2.987 1.00 0.00 109 GLN A N 14
ATOM 24309 C CA . GLN A 1 109 ? 11.924 -7.069 -1.559 1.00 0.00 109 GLN A CA 14
ATOM 24310 C C . GLN A 1 109 ? 10.508 -7.437 -1.150 1.00 0.00 109 GLN A C 14
ATOM 24311 O O . GLN A 1 109 ? 9.612 -7.554 -1.991 1.00 0.00 109 GLN A O 14
ATOM 24325 N N . LYS A 1 110 ? 10.320 -7.639 0.140 1.00 0.00 110 LYS A N 14
ATOM 24326 C CA . LYS A 1 110 ? 9.010 -7.962 0.678 1.00 0.00 110 LYS A CA 14
ATOM 24327 C C . LYS A 1 110 ? 8.710 -7.078 1.880 1.00 0.00 110 LYS A C 14
ATOM 24328 O O . LYS A 1 110 ? 7.587 -7.043 2.374 1.00 0.00 110 LYS A O 14
ATOM 24347 N N . GLY A 1 111 ? 9.736 -6.376 2.352 1.00 0.00 111 GLY A N 14
ATOM 24348 C CA . GLY A 1 111 ? 9.593 -5.546 3.530 1.00 0.00 111 GLY A CA 14
ATOM 24349 C C . GLY A 1 111 ? 9.687 -6.357 4.806 1.00 0.00 111 GLY A C 14
ATOM 24350 O O . GLY A 1 111 ? 9.760 -5.804 5.906 1.00 0.00 111 GLY A O 14
ATOM 24354 N N . PHE A 1 112 ? 9.677 -7.673 4.659 1.00 0.00 112 PHE A N 14
ATOM 24355 C CA . PHE A 1 112 ? 9.719 -8.572 5.795 1.00 0.00 112 PHE A CA 14
ATOM 24356 C C . PHE A 1 112 ? 11.155 -9.009 6.054 1.00 0.00 112 PHE A C 14
ATOM 24357 O O . PHE A 1 112 ? 11.646 -9.897 5.327 1.00 0.00 112 PHE A O 14
ATOM 24375 N N . GLY A 1 1 ? -4.994 -0.335 -12.864 1.00 0.00 1 GLY A N 15
ATOM 24376 C CA . GLY A 1 1 ? -4.692 0.802 -11.964 1.00 0.00 1 GLY A CA 15
ATOM 24377 C C . GLY A 1 1 ? -3.204 0.952 -11.736 1.00 0.00 1 GLY A C 15
ATOM 24378 O O . GLY A 1 1 ? -2.403 0.486 -12.550 1.00 0.00 1 GLY A O 15
ATOM 24385 N N . SER A 1 2 ? -2.840 1.595 -10.630 1.00 0.00 2 SER A N 15
ATOM 24386 C CA . SER A 1 2 ? -1.444 1.815 -10.270 1.00 0.00 2 SER A CA 15
ATOM 24387 C C . SER A 1 2 ? -0.757 2.690 -11.319 1.00 0.00 2 SER A C 15
ATOM 24388 O O . SER A 1 2 ? 0.369 2.423 -11.738 1.00 0.00 2 SER A O 15
ATOM 24396 N N . ALA A 1 3 ? -1.453 3.736 -11.741 1.00 0.00 3 ALA A N 15
ATOM 24397 C CA . ALA A 1 3 ? -0.919 4.660 -12.730 1.00 0.00 3 ALA A CA 15
ATOM 24398 C C . ALA A 1 3 ? -1.324 6.097 -12.410 1.00 0.00 3 ALA A C 15
ATOM 24399 O O . ALA A 1 3 ? -1.225 6.987 -13.256 1.00 0.00 3 ALA A O 15
ATOM 24406 N N . MET A 1 4 ? -1.783 6.320 -11.184 1.00 0.00 4 MET A N 15
ATOM 24407 C CA . MET A 1 4 ? -2.185 7.653 -10.748 1.00 0.00 4 MET A CA 15
ATOM 24408 C C . MET A 1 4 ? -1.226 8.161 -9.672 1.00 0.00 4 MET A C 15
ATOM 24409 O O . MET A 1 4 ? -1.559 9.037 -8.874 1.00 0.00 4 MET A O 15
ATOM 24423 N N . GLY A 1 5 ? -0.020 7.612 -9.664 1.00 0.00 5 GLY A N 15
ATOM 24424 C CA . GLY A 1 5 ? 0.960 7.998 -8.670 1.00 0.00 5 GLY A CA 15
ATOM 24425 C C . GLY A 1 5 ? 1.658 9.290 -9.032 1.00 0.00 5 GLY A C 15
ATOM 24426 O O . GLY A 1 5 ? 2.805 9.281 -9.474 1.00 0.00 5 GLY A O 15
ATOM 24430 N N . HIS A 1 6 ? 0.968 10.407 -8.839 1.00 0.00 6 HIS A N 15
ATOM 24431 C CA . HIS A 1 6 ? 1.506 11.713 -9.200 1.00 0.00 6 HIS A CA 15
ATOM 24432 C C . HIS A 1 6 ? 2.257 12.345 -8.036 1.00 0.00 6 HIS A C 15
ATOM 24433 O O . HIS A 1 6 ? 2.603 13.525 -8.079 1.00 0.00 6 HIS A O 15
ATOM 24448 N N . MET A 1 7 ? 2.484 11.543 -6.996 1.00 0.00 7 MET A N 15
ATOM 24449 C CA . MET A 1 7 ? 3.238 11.960 -5.812 1.00 0.00 7 MET A CA 15
ATOM 24450 C C . MET A 1 7 ? 2.500 13.038 -5.026 1.00 0.00 7 MET A C 15
ATOM 24451 O O . MET A 1 7 ? 2.557 14.221 -5.361 1.00 0.00 7 MET A O 15
ATOM 24465 N N . VAL A 1 8 ? 1.808 12.624 -3.976 1.00 0.00 8 VAL A N 15
ATOM 24466 C CA . VAL A 1 8 ? 1.131 13.562 -3.095 1.00 0.00 8 VAL A CA 15
ATOM 24467 C C . VAL A 1 8 ? 2.003 13.819 -1.871 1.00 0.00 8 VAL A C 15
ATOM 24468 O O . VAL A 1 8 ? 2.977 14.565 -1.949 1.00 0.00 8 VAL A O 15
ATOM 24481 N N . LYS A 1 9 ? 1.688 13.188 -0.772 1.00 0.00 9 LYS A N 15
ATOM 24482 C CA . LYS A 1 9 ? 2.581 13.151 0.375 1.00 0.00 9 LYS A CA 15
ATOM 24483 C C . LYS A 1 9 ? 3.597 12.044 0.205 1.00 0.00 9 LYS A C 15
ATOM 24484 O O . LYS A 1 9 ? 4.239 11.611 1.158 1.00 0.00 9 LYS A O 15
ATOM 24503 N N . ILE A 1 10 ? 3.759 11.614 -1.028 1.00 0.00 10 ILE A N 15
ATOM 24504 C CA . ILE A 1 10 ? 4.623 10.513 -1.337 1.00 0.00 10 ILE A CA 15
ATOM 24505 C C . ILE A 1 10 ? 5.942 11.017 -1.884 1.00 0.00 10 ILE A C 15
ATOM 24506 O O . ILE A 1 10 ? 6.048 11.437 -3.037 1.00 0.00 10 ILE A O 15
ATOM 24522 N N . SER A 1 11 ? 6.925 10.999 -1.015 1.00 0.00 11 SER A N 15
ATOM 24523 C CA . SER A 1 11 ? 8.301 11.221 -1.387 1.00 0.00 11 SER A CA 15
ATOM 24524 C C . SER A 1 11 ? 8.915 9.859 -1.654 1.00 0.00 11 SER A C 15
ATOM 24525 O O . SER A 1 11 ? 8.186 8.867 -1.656 1.00 0.00 11 SER A O 15
ATOM 24533 N N . HIS A 1 12 ? 10.222 9.780 -1.870 1.00 0.00 12 HIS A N 15
ATOM 24534 C CA . HIS A 1 12 ? 10.852 8.478 -2.029 1.00 0.00 12 HIS A CA 15
ATOM 24535 C C . HIS A 1 12 ? 10.479 7.619 -0.840 1.00 0.00 12 HIS A C 15
ATOM 24536 O O . HIS A 1 12 ? 9.978 6.505 -0.992 1.00 0.00 12 HIS A O 15
ATOM 24551 N N . GLU A 1 13 ? 10.668 8.190 0.343 1.00 0.00 13 GLU A N 15
ATOM 24552 C CA . GLU A 1 13 ? 10.492 7.452 1.572 1.00 0.00 13 GLU A CA 15
ATOM 24553 C C . GLU A 1 13 ? 9.038 7.065 1.807 1.00 0.00 13 GLU A C 15
ATOM 24554 O O . GLU A 1 13 ? 8.792 5.997 2.344 1.00 0.00 13 GLU A O 15
ATOM 24566 N N . ASP A 1 14 ? 8.063 7.881 1.396 1.00 0.00 14 ASP A N 15
ATOM 24567 C CA . ASP A 1 14 ? 6.680 7.512 1.657 1.00 0.00 14 ASP A CA 15
ATOM 24568 C C . ASP A 1 14 ? 6.265 6.345 0.784 1.00 0.00 14 ASP A C 15
ATOM 24569 O O . ASP A 1 14 ? 5.594 5.441 1.259 1.00 0.00 14 ASP A O 15
ATOM 24578 N N . THR A 1 15 ? 6.691 6.338 -0.476 1.00 0.00 15 THR A N 15
ATOM 24579 C CA . THR A 1 15 ? 6.428 5.195 -1.343 1.00 0.00 15 THR A CA 15
ATOM 24580 C C . THR A 1 15 ? 7.050 3.940 -0.748 1.00 0.00 15 THR A C 15
ATOM 24581 O O . THR A 1 15 ? 6.423 2.878 -0.701 1.00 0.00 15 THR A O 15
ATOM 24592 N N . GLN A 1 16 ? 8.292 4.087 -0.288 1.00 0.00 16 GLN A N 15
ATOM 24593 C CA . GLN A 1 16 ? 9.005 3.010 0.385 1.00 0.00 16 GLN A CA 15
ATOM 24594 C C . GLN A 1 16 ? 8.220 2.556 1.608 1.00 0.00 16 GLN A C 15
ATOM 24595 O O . GLN A 1 16 ? 8.107 1.367 1.879 1.00 0.00 16 GLN A O 15
ATOM 24609 N N . ARG A 1 17 ? 7.670 3.531 2.326 1.00 0.00 17 ARG A N 15
ATOM 24610 C CA . ARG A 1 17 ? 6.857 3.277 3.507 1.00 0.00 17 ARG A CA 15
ATOM 24611 C C . ARG A 1 17 ? 5.610 2.475 3.160 1.00 0.00 17 ARG A C 15
ATOM 24612 O O . ARG A 1 17 ? 5.383 1.409 3.733 1.00 0.00 17 ARG A O 15
ATOM 24633 N N . ILE A 1 18 ? 4.824 2.968 2.203 1.00 0.00 18 ILE A N 15
ATOM 24634 C CA . ILE A 1 18 ? 3.560 2.335 1.849 1.00 0.00 18 ILE A CA 15
ATOM 24635 C C . ILE A 1 18 ? 3.752 0.876 1.473 1.00 0.00 18 ILE A C 15
ATOM 24636 O O . ILE A 1 18 ? 3.070 -0.007 1.998 1.00 0.00 18 ILE A O 15
ATOM 24652 N N . LYS A 1 19 ? 4.692 0.630 0.575 1.00 0.00 19 LYS A N 15
ATOM 24653 C CA . LYS A 1 19 ? 4.919 -0.707 0.070 1.00 0.00 19 LYS A CA 15
ATOM 24654 C C . LYS A 1 19 ? 5.380 -1.626 1.178 1.00 0.00 19 LYS A C 15
ATOM 24655 O O . LYS A 1 19 ? 4.796 -2.689 1.404 1.00 0.00 19 LYS A O 15
ATOM 24674 N N . THR A 1 20 ? 6.425 -1.197 1.872 1.00 0.00 20 THR A N 15
ATOM 24675 C CA . THR A 1 20 ? 7.097 -2.048 2.821 1.00 0.00 20 THR A CA 15
ATOM 24676 C C . THR A 1 20 ? 6.150 -2.506 3.920 1.00 0.00 20 THR A C 15
ATOM 24677 O O . THR A 1 20 ? 6.192 -3.664 4.344 1.00 0.00 20 THR A O 15
ATOM 24688 N N . ALA A 1 21 ? 5.267 -1.618 4.355 1.00 0.00 21 ALA A N 15
ATOM 24689 C CA . ALA A 1 21 ? 4.361 -1.953 5.423 1.00 0.00 21 ALA A CA 15
ATOM 24690 C C . ALA A 1 21 ? 3.302 -2.926 4.941 1.00 0.00 21 ALA A C 15
ATOM 24691 O O . ALA A 1 21 ? 3.193 -4.027 5.452 1.00 0.00 21 ALA A O 15
ATOM 24698 N N . PHE A 1 22 ? 2.564 -2.518 3.924 1.00 0.00 22 PHE A N 15
ATOM 24699 C CA . PHE A 1 22 ? 1.514 -3.338 3.320 1.00 0.00 22 PHE A CA 15
ATOM 24700 C C . PHE A 1 22 ? 1.937 -4.811 3.183 1.00 0.00 22 PHE A C 15
ATOM 24701 O O . PHE A 1 22 ? 1.362 -5.693 3.840 1.00 0.00 22 PHE A O 15
ATOM 24718 N N . LEU A 1 23 ? 2.996 -5.061 2.443 1.00 0.00 23 LEU A N 15
ATOM 24719 C CA . LEU A 1 23 ? 3.409 -6.427 2.135 1.00 0.00 23 LEU A CA 15
ATOM 24720 C C . LEU A 1 23 ? 3.844 -7.186 3.384 1.00 0.00 23 LEU A C 15
ATOM 24721 O O . LEU A 1 23 ? 3.245 -8.215 3.749 1.00 0.00 23 LEU A O 15
ATOM 24737 N N . SER A 1 24 ? 4.857 -6.637 4.060 1.00 0.00 24 SER A N 15
ATOM 24738 C CA . SER A 1 24 ? 5.495 -7.302 5.188 1.00 0.00 24 SER A CA 15
ATOM 24739 C C . SER A 1 24 ? 4.521 -7.505 6.329 1.00 0.00 24 SER A C 15
ATOM 24740 O O . SER A 1 24 ? 4.636 -8.459 7.099 1.00 0.00 24 SER A O 15
ATOM 24748 N N . TYR A 1 25 ? 3.550 -6.615 6.425 1.00 0.00 25 TYR A N 15
ATOM 24749 C CA . TYR A 1 25 ? 2.604 -6.658 7.513 1.00 0.00 25 TYR A CA 15
ATOM 24750 C C . TYR A 1 25 ? 1.717 -7.865 7.412 1.00 0.00 25 TYR A C 15
ATOM 24751 O O . TYR A 1 25 ? 1.617 -8.642 8.362 1.00 0.00 25 TYR A O 15
ATOM 24769 N N . ALA A 1 26 ? 1.056 -8.037 6.281 1.00 0.00 26 ALA A N 15
ATOM 24770 C CA . ALA A 1 26 ? 0.122 -9.136 6.188 1.00 0.00 26 ALA A CA 15
ATOM 24771 C C . ALA A 1 26 ? 0.825 -10.487 6.068 1.00 0.00 26 ALA A C 15
ATOM 24772 O O . ALA A 1 26 ? 0.819 -11.278 7.014 1.00 0.00 26 ALA A O 15
ATOM 24779 N N . GLN A 1 27 ? 1.458 -10.754 4.929 1.00 0.00 27 GLN A N 15
ATOM 24780 C CA . GLN A 1 27 ? 2.125 -12.038 4.745 1.00 0.00 27 GLN A CA 15
ATOM 24781 C C . GLN A 1 27 ? 3.627 -11.875 4.608 1.00 0.00 27 GLN A C 15
ATOM 24782 O O . GLN A 1 27 ? 4.404 -12.729 5.026 1.00 0.00 27 GLN A O 15
ATOM 24796 N N . GLY A 1 28 ? 4.022 -10.759 4.024 1.00 0.00 28 GLY A N 15
ATOM 24797 C CA . GLY A 1 28 ? 5.354 -10.641 3.481 1.00 0.00 28 GLY A CA 15
ATOM 24798 C C . GLY A 1 28 ? 5.347 -10.831 1.973 1.00 0.00 28 GLY A C 15
ATOM 24799 O O . GLY A 1 28 ? 6.310 -10.483 1.290 1.00 0.00 28 GLY A O 15
ATOM 24803 N N . GLN A 1 29 ? 4.248 -11.385 1.452 1.00 0.00 29 GLN A N 15
ATOM 24804 C CA . GLN A 1 29 ? 4.096 -11.614 0.014 1.00 0.00 29 GLN A CA 15
ATOM 24805 C C . GLN A 1 29 ? 3.812 -10.310 -0.745 1.00 0.00 29 GLN A C 15
ATOM 24806 O O . GLN A 1 29 ? 3.931 -9.222 -0.187 1.00 0.00 29 GLN A O 15
ATOM 24820 N N . ASP A 1 30 ? 3.423 -10.437 -2.016 1.00 0.00 30 ASP A N 15
ATOM 24821 C CA . ASP A 1 30 ? 3.158 -9.275 -2.881 1.00 0.00 30 ASP A CA 15
ATOM 24822 C C . ASP A 1 30 ? 1.740 -8.750 -2.697 1.00 0.00 30 ASP A C 15
ATOM 24823 O O . ASP A 1 30 ? 1.230 -8.002 -3.538 1.00 0.00 30 ASP A O 15
ATOM 24832 N N . LYS A 1 31 ? 1.102 -9.136 -1.607 1.00 0.00 31 LYS A N 15
ATOM 24833 C CA . LYS A 1 31 ? -0.290 -8.803 -1.376 1.00 0.00 31 LYS A CA 15
ATOM 24834 C C . LYS A 1 31 ? -0.521 -8.513 0.091 1.00 0.00 31 LYS A C 15
ATOM 24835 O O . LYS A 1 31 ? 0.426 -8.367 0.853 1.00 0.00 31 LYS A O 15
ATOM 24854 N N . VAL A 1 32 ? -1.779 -8.368 0.463 1.00 0.00 32 VAL A N 15
ATOM 24855 C CA . VAL A 1 32 ? -2.161 -8.277 1.856 1.00 0.00 32 VAL A CA 15
ATOM 24856 C C . VAL A 1 32 ? -3.352 -9.163 2.162 1.00 0.00 32 VAL A C 15
ATOM 24857 O O . VAL A 1 32 ? -4.333 -9.161 1.422 1.00 0.00 32 VAL A O 15
ATOM 24870 N N . THR A 1 33 ? -3.272 -9.919 3.250 1.00 0.00 33 THR A N 15
ATOM 24871 C CA . THR A 1 33 ? -4.459 -10.545 3.772 1.00 0.00 33 THR A CA 15
ATOM 24872 C C . THR A 1 33 ? -5.305 -9.458 4.422 1.00 0.00 33 THR A C 15
ATOM 24873 O O . THR A 1 33 ? -4.772 -8.505 4.982 1.00 0.00 33 THR A O 15
ATOM 24884 N N . GLU A 1 34 ? -6.592 -9.669 4.463 1.00 0.00 34 GLU A N 15
ATOM 24885 C CA . GLU A 1 34 ? -7.546 -8.566 4.584 1.00 0.00 34 GLU A CA 15
ATOM 24886 C C . GLU A 1 34 ? -7.361 -7.684 5.833 1.00 0.00 34 GLU A C 15
ATOM 24887 O O . GLU A 1 34 ? -7.715 -6.511 5.806 1.00 0.00 34 GLU A O 15
ATOM 24899 N N . ALA A 1 35 ? -6.836 -8.241 6.913 1.00 0.00 35 ALA A N 15
ATOM 24900 C CA . ALA A 1 35 ? -6.647 -7.488 8.162 1.00 0.00 35 ALA A CA 15
ATOM 24901 C C . ALA A 1 35 ? -5.895 -6.176 7.921 1.00 0.00 35 ALA A C 15
ATOM 24902 O O . ALA A 1 35 ? -6.318 -5.108 8.375 1.00 0.00 35 ALA A O 15
ATOM 24909 N N . MET A 1 36 ? -4.786 -6.253 7.192 1.00 0.00 36 MET A N 15
ATOM 24910 C CA . MET A 1 36 ? -4.010 -5.070 6.877 1.00 0.00 36 MET A CA 15
ATOM 24911 C C . MET A 1 36 ? -4.791 -4.159 5.949 1.00 0.00 36 MET A C 15
ATOM 24912 O O . MET A 1 36 ? -4.599 -2.939 5.931 1.00 0.00 36 MET A O 15
ATOM 24926 N N . ILE A 1 37 ? -5.689 -4.760 5.190 1.00 0.00 37 ILE A N 15
ATOM 24927 C CA . ILE A 1 37 ? -6.527 -4.010 4.286 1.00 0.00 37 ILE A CA 15
ATOM 24928 C C . ILE A 1 37 ? -7.543 -3.185 5.062 1.00 0.00 37 ILE A C 15
ATOM 24929 O O . ILE A 1 37 ? -7.844 -2.052 4.698 1.00 0.00 37 ILE A O 15
ATOM 24945 N N . ASP A 1 38 ? -8.050 -3.763 6.147 1.00 0.00 38 ASP A N 15
ATOM 24946 C CA . ASP A 1 38 ? -8.947 -3.077 7.046 1.00 0.00 38 ASP A CA 15
ATOM 24947 C C . ASP A 1 38 ? -8.301 -1.821 7.614 1.00 0.00 38 ASP A C 15
ATOM 24948 O O . ASP A 1 38 ? -8.953 -0.791 7.747 1.00 0.00 38 ASP A O 15
ATOM 24957 N N . GLN A 1 39 ? -7.007 -1.908 7.928 1.00 0.00 39 GLN A N 15
ATOM 24958 C CA . GLN A 1 39 ? -6.281 -0.758 8.464 1.00 0.00 39 GLN A CA 15
ATOM 24959 C C . GLN A 1 39 ? -6.330 0.378 7.451 1.00 0.00 39 GLN A C 15
ATOM 24960 O O . GLN A 1 39 ? -6.689 1.514 7.784 1.00 0.00 39 GLN A O 15
ATOM 24974 N N . LEU A 1 40 ? -6.006 0.052 6.206 1.00 0.00 40 LEU A N 15
ATOM 24975 C CA . LEU A 1 40 ? -5.967 1.043 5.157 1.00 0.00 40 LEU A CA 15
ATOM 24976 C C . LEU A 1 40 ? -7.362 1.558 4.872 1.00 0.00 40 LEU A C 15
ATOM 24977 O O . LEU A 1 40 ? -7.602 2.740 4.976 1.00 0.00 40 LEU A O 15
ATOM 24993 N N . ILE A 1 41 ? -8.292 0.665 4.591 1.00 0.00 41 ILE A N 15
ATOM 24994 C CA . ILE A 1 41 ? -9.630 1.073 4.182 1.00 0.00 41 ILE A CA 15
ATOM 24995 C C . ILE A 1 41 ? -10.345 1.873 5.277 1.00 0.00 41 ILE A C 15
ATOM 24996 O O . ILE A 1 41 ? -10.933 2.911 4.999 1.00 0.00 41 ILE A O 15
ATOM 25012 N N . CYS A 1 42 ? -10.258 1.422 6.522 1.00 0.00 42 CYS A N 15
ATOM 25013 C CA . CYS A 1 42 ? -10.909 2.128 7.621 1.00 0.00 42 CYS A CA 15
ATOM 25014 C C . CYS A 1 42 ? -10.145 3.405 7.962 1.00 0.00 42 CYS A C 15
ATOM 25015 O O . CYS A 1 42 ? -10.637 4.265 8.696 1.00 0.00 42 CYS A O 15
ATOM 25023 N N . GLY A 1 43 ? -8.931 3.504 7.432 1.00 0.00 43 GLY A N 15
ATOM 25024 C CA . GLY A 1 43 ? -8.101 4.679 7.639 1.00 0.00 43 GLY A CA 15
ATOM 25025 C C . GLY A 1 43 ? -8.776 5.987 7.236 1.00 0.00 43 GLY A C 15
ATOM 25026 O O . GLY A 1 43 ? -8.784 6.945 8.008 1.00 0.00 43 GLY A O 15
ATOM 25030 N N . ALA A 1 44 ? -9.329 6.042 6.029 1.00 0.00 44 ALA A N 15
ATOM 25031 C CA . ALA A 1 44 ? -9.976 7.258 5.542 1.00 0.00 44 ALA A CA 15
ATOM 25032 C C . ALA A 1 44 ? -11.480 7.164 5.711 1.00 0.00 44 ALA A C 15
ATOM 25033 O O . ALA A 1 44 ? -12.119 8.089 6.214 1.00 0.00 44 ALA A O 15
ATOM 25040 N N . PHE A 1 45 ? -12.044 6.042 5.293 1.00 0.00 45 PHE A N 15
ATOM 25041 C CA . PHE A 1 45 ? -13.475 5.820 5.427 1.00 0.00 45 PHE A CA 15
ATOM 25042 C C . PHE A 1 45 ? -13.772 4.615 6.279 1.00 0.00 45 PHE A C 15
ATOM 25043 O O . PHE A 1 45 ? -13.743 3.473 5.823 1.00 0.00 45 PHE A O 15
ATOM 25060 N N . PRO A 1 46 ? -14.058 4.874 7.528 1.00 0.00 46 PRO A N 15
ATOM 25061 C CA . PRO A 1 46 ? -14.454 3.862 8.468 1.00 0.00 46 PRO A CA 15
ATOM 25062 C C . PRO A 1 46 ? -15.966 3.663 8.522 1.00 0.00 46 PRO A C 15
ATOM 25063 O O . PRO A 1 46 ? -16.720 4.342 7.821 1.00 0.00 46 PRO A O 15
ATOM 25074 N N . GLY A 1 47 ? -16.403 2.737 9.365 1.00 0.00 47 GLY A N 15
ATOM 25075 C CA . GLY A 1 47 ? -17.818 2.458 9.491 1.00 0.00 47 GLY A CA 15
ATOM 25076 C C . GLY A 1 47 ? -18.349 1.678 8.309 1.00 0.00 47 GLY A C 15
ATOM 25077 O O . GLY A 1 47 ? -19.548 1.698 8.025 1.00 0.00 47 GLY A O 15
ATOM 25081 N N . LEU A 1 48 ? -17.454 0.986 7.621 1.00 0.00 48 LEU A N 15
ATOM 25082 C CA . LEU A 1 48 ? -17.829 0.205 6.458 1.00 0.00 48 LEU A CA 15
ATOM 25083 C C . LEU A 1 48 ? -18.216 -1.203 6.862 1.00 0.00 48 LEU A C 15
ATOM 25084 O O . LEU A 1 48 ? -17.456 -1.900 7.539 1.00 0.00 48 LEU A O 15
ATOM 25100 N N . SER A 1 49 ? -19.411 -1.608 6.469 1.00 0.00 49 SER A N 15
ATOM 25101 C CA . SER A 1 49 ? -19.843 -2.977 6.649 1.00 0.00 49 SER A CA 15
ATOM 25102 C C . SER A 1 49 ? -19.069 -3.866 5.686 1.00 0.00 49 SER A C 15
ATOM 25103 O O . SER A 1 49 ? -18.667 -3.392 4.620 1.00 0.00 49 SER A O 15
ATOM 25111 N N . TRP A 1 50 ? -18.836 -5.127 6.030 1.00 0.00 50 TRP A N 15
ATOM 25112 C CA . TRP A 1 50 ? -17.981 -5.969 5.202 1.00 0.00 50 TRP A CA 15
ATOM 25113 C C . TRP A 1 50 ? -18.508 -6.051 3.773 1.00 0.00 50 TRP A C 15
ATOM 25114 O O . TRP A 1 50 ? -17.730 -6.124 2.827 1.00 0.00 50 TRP A O 15
ATOM 25135 N N . GLU A 1 51 ? -19.822 -6.017 3.623 1.00 0.00 51 GLU A N 15
ATOM 25136 C CA . GLU A 1 51 ? -20.436 -6.017 2.304 1.00 0.00 51 GLU A CA 15
ATOM 25137 C C . GLU A 1 51 ? -19.964 -4.819 1.473 1.00 0.00 51 GLU A C 15
ATOM 25138 O O . GLU A 1 51 ? -19.469 -4.990 0.364 1.00 0.00 51 GLU A O 15
ATOM 25150 N N . GLN A 1 52 ? -20.087 -3.612 2.028 1.00 0.00 52 GLN A N 15
ATOM 25151 C CA . GLN A 1 52 ? -19.648 -2.393 1.341 1.00 0.00 52 GLN A CA 15
ATOM 25152 C C . GLN A 1 52 ? -18.130 -2.408 1.163 1.00 0.00 52 GLN A C 15
ATOM 25153 O O . GLN A 1 52 ? -17.588 -1.879 0.197 1.00 0.00 52 GLN A O 15
ATOM 25167 N N . LEU A 1 53 ? -17.445 -3.040 2.089 1.00 0.00 53 LEU A N 15
ATOM 25168 C CA . LEU A 1 53 ? -16.000 -3.049 2.065 1.00 0.00 53 LEU A CA 15
ATOM 25169 C C . LEU A 1 53 ? -15.506 -3.995 0.981 1.00 0.00 53 LEU A C 15
ATOM 25170 O O . LEU A 1 53 ? -14.597 -3.663 0.231 1.00 0.00 53 LEU A O 15
ATOM 25186 N N . GLN A 1 54 ? -16.134 -5.154 0.866 1.00 0.00 54 GLN A N 15
ATOM 25187 C CA . GLN A 1 54 ? -15.716 -6.136 -0.117 1.00 0.00 54 GLN A CA 15
ATOM 25188 C C . GLN A 1 54 ? -15.868 -5.572 -1.531 1.00 0.00 54 GLN A C 15
ATOM 25189 O O . GLN A 1 54 ? -15.014 -5.796 -2.382 1.00 0.00 54 GLN A O 15
ATOM 25203 N N . GLU A 1 55 ? -16.948 -4.818 -1.763 1.00 0.00 55 GLU A N 15
ATOM 25204 C CA . GLU A 1 55 ? -17.160 -4.142 -3.037 1.00 0.00 55 GLU A CA 15
ATOM 25205 C C . GLU A 1 55 ? -16.186 -2.977 -3.227 1.00 0.00 55 GLU A C 15
ATOM 25206 O O . GLU A 1 55 ? -15.867 -2.612 -4.356 1.00 0.00 55 GLU A O 15
ATOM 25218 N N . LYS A 1 56 ? -15.744 -2.373 -2.125 1.00 0.00 56 LYS A N 15
ATOM 25219 C CA . LYS A 1 56 ? -14.699 -1.345 -2.173 1.00 0.00 56 LYS A CA 15
ATOM 25220 C C . LYS A 1 56 ? -13.505 -1.809 -2.999 1.00 0.00 56 LYS A C 15
ATOM 25221 O O . LYS A 1 56 ? -13.102 -1.162 -3.965 1.00 0.00 56 LYS A O 15
ATOM 25240 N N . LYS A 1 57 ? -12.958 -2.946 -2.610 1.00 0.00 57 LYS A N 15
ATOM 25241 C CA . LYS A 1 57 ? -11.727 -3.452 -3.202 1.00 0.00 57 LYS A CA 15
ATOM 25242 C C . LYS A 1 57 ? -11.974 -4.699 -4.053 1.00 0.00 57 LYS A C 15
ATOM 25243 O O . LYS A 1 57 ? -11.042 -5.464 -4.323 1.00 0.00 57 LYS A O 15
ATOM 25262 N N . LYS A 1 58 ? -13.241 -4.928 -4.404 1.00 0.00 58 LYS A N 15
ATOM 25263 C CA . LYS A 1 58 ? -13.659 -6.083 -5.214 1.00 0.00 58 LYS A CA 15
ATOM 25264 C C . LYS A 1 58 ? -12.727 -6.342 -6.397 1.00 0.00 58 LYS A C 15
ATOM 25265 O O . LYS A 1 58 ? -12.085 -5.429 -6.923 1.00 0.00 58 LYS A O 15
ATOM 25284 N N . GLY A 1 59 ? -12.668 -7.598 -6.812 1.00 0.00 59 GLY A N 15
ATOM 25285 C CA . GLY A 1 59 ? -11.788 -7.995 -7.891 1.00 0.00 59 GLY A CA 15
ATOM 25286 C C . GLY A 1 59 ? -10.356 -8.175 -7.432 1.00 0.00 59 GLY A C 15
ATOM 25287 O O . GLY A 1 59 ? -9.714 -9.174 -7.746 1.00 0.00 59 GLY A O 15
ATOM 25291 N N . ARG A 1 60 ? -9.864 -7.207 -6.673 1.00 0.00 60 ARG A N 15
ATOM 25292 C CA . ARG A 1 60 ? -8.472 -7.193 -6.249 1.00 0.00 60 ARG A CA 15
ATOM 25293 C C . ARG A 1 60 ? -8.295 -7.893 -4.909 1.00 0.00 60 ARG A C 15
ATOM 25294 O O . ARG A 1 60 ? -7.425 -8.739 -4.753 1.00 0.00 60 ARG A O 15
ATOM 25315 N N . ALA A 1 61 ? -9.144 -7.546 -3.953 1.00 0.00 61 ALA A N 15
ATOM 25316 C CA . ALA A 1 61 ? -9.076 -8.118 -2.617 1.00 0.00 61 ALA A CA 15
ATOM 25317 C C . ALA A 1 61 ? -10.412 -8.740 -2.289 1.00 0.00 61 ALA A C 15
ATOM 25318 O O . ALA A 1 61 ? -10.824 -8.816 -1.128 1.00 0.00 61 ALA A O 15
ATOM 25325 N N . ALA A 1 62 ? -11.088 -9.135 -3.354 1.00 0.00 62 ALA A N 15
ATOM 25326 C CA . ALA A 1 62 ? -12.385 -9.789 -3.281 1.00 0.00 62 ALA A CA 15
ATOM 25327 C C . ALA A 1 62 ? -12.380 -10.946 -2.286 1.00 0.00 62 ALA A C 15
ATOM 25328 O O . ALA A 1 62 ? -13.014 -10.874 -1.233 1.00 0.00 62 ALA A O 15
ATOM 25335 N N . ALA A 1 63 ? -11.640 -11.998 -2.609 1.00 0.00 63 ALA A N 15
ATOM 25336 C CA . ALA A 1 63 ? -11.548 -13.164 -1.740 1.00 0.00 63 ALA A CA 15
ATOM 25337 C C . ALA A 1 63 ? -10.430 -12.990 -0.719 1.00 0.00 63 ALA A C 15
ATOM 25338 O O . ALA A 1 63 ? -9.707 -13.933 -0.400 1.00 0.00 63 ALA A O 15
ATOM 25345 N N . ASN A 1 64 ? -10.297 -11.761 -0.236 1.00 0.00 64 ASN A N 15
ATOM 25346 C CA . ASN A 1 64 ? -9.352 -11.414 0.822 1.00 0.00 64 ASN A CA 15
ATOM 25347 C C . ASN A 1 64 ? -7.925 -11.507 0.357 1.00 0.00 64 ASN A C 15
ATOM 25348 O O . ASN A 1 64 ? -7.281 -12.552 0.428 1.00 0.00 64 ASN A O 15
ATOM 25359 N N . GLY A 1 65 ? -7.449 -10.381 -0.115 1.00 0.00 65 GLY A N 15
ATOM 25360 C CA . GLY A 1 65 ? -6.075 -10.294 -0.564 1.00 0.00 65 GLY A CA 15
ATOM 25361 C C . GLY A 1 65 ? -5.809 -9.124 -1.484 1.00 0.00 65 GLY A C 15
ATOM 25362 O O . GLY A 1 65 ? -5.718 -9.305 -2.693 1.00 0.00 65 GLY A O 15
ATOM 25366 N N . TYR A 1 66 ? -5.689 -7.916 -0.922 1.00 0.00 66 TYR A N 15
ATOM 25367 C CA . TYR A 1 66 ? -5.280 -6.758 -1.732 1.00 0.00 66 TYR A CA 15
ATOM 25368 C C . TYR A 1 66 ? -3.913 -7.009 -2.301 1.00 0.00 66 TYR A C 15
ATOM 25369 O O . TYR A 1 66 ? -3.083 -7.645 -1.675 1.00 0.00 66 TYR A O 15
ATOM 25387 N N . ASP A 1 67 ? -3.684 -6.505 -3.483 1.00 0.00 67 ASP A N 15
ATOM 25388 C CA . ASP A 1 67 ? -2.478 -6.790 -4.185 1.00 0.00 67 ASP A CA 15
ATOM 25389 C C . ASP A 1 67 ? -1.716 -5.509 -4.408 1.00 0.00 67 ASP A C 15
ATOM 25390 O O . ASP A 1 67 ? -2.313 -4.435 -4.417 1.00 0.00 67 ASP A O 15
ATOM 25399 N N . ARG A 1 68 ? -0.418 -5.621 -4.544 1.00 0.00 68 ARG A N 15
ATOM 25400 C CA . ARG A 1 68 ? 0.459 -4.454 -4.580 1.00 0.00 68 ARG A CA 15
ATOM 25401 C C . ARG A 1 68 ? -0.004 -3.403 -5.592 1.00 0.00 68 ARG A C 15
ATOM 25402 O O . ARG A 1 68 ? -0.038 -2.216 -5.274 1.00 0.00 68 ARG A O 15
ATOM 25423 N N . SER A 1 69 ? -0.396 -3.838 -6.786 1.00 0.00 69 SER A N 15
ATOM 25424 C CA . SER A 1 69 ? -0.859 -2.914 -7.813 1.00 0.00 69 SER A CA 15
ATOM 25425 C C . SER A 1 69 ? -2.133 -2.196 -7.360 1.00 0.00 69 SER A C 15
ATOM 25426 O O . SER A 1 69 ? -2.241 -0.976 -7.470 1.00 0.00 69 SER A O 15
ATOM 25434 N N . ALA A 1 70 ? -3.080 -2.963 -6.826 1.00 0.00 70 ALA A N 15
ATOM 25435 C CA . ALA A 1 70 ? -4.349 -2.413 -6.362 1.00 0.00 70 ALA A CA 15
ATOM 25436 C C . ALA A 1 70 ? -4.138 -1.494 -5.178 1.00 0.00 70 ALA A C 15
ATOM 25437 O O . ALA A 1 70 ? -4.647 -0.375 -5.133 1.00 0.00 70 ALA A O 15
ATOM 25444 N N . PHE A 1 71 ? -3.377 -1.995 -4.219 1.00 0.00 71 PHE A N 15
ATOM 25445 C CA . PHE A 1 71 ? -3.097 -1.274 -2.999 1.00 0.00 71 PHE A CA 15
ATOM 25446 C C . PHE A 1 71 ? -2.403 0.042 -3.315 1.00 0.00 71 PHE A C 15
ATOM 25447 O O . PHE A 1 71 ? -2.795 1.095 -2.816 1.00 0.00 71 PHE A O 15
ATOM 25464 N N . PHE A 1 72 ? -1.393 -0.015 -4.175 1.00 0.00 72 PHE A N 15
ATOM 25465 C CA . PHE A 1 72 ? -0.639 1.178 -4.524 1.00 0.00 72 PHE A CA 15
ATOM 25466 C C . PHE A 1 72 ? -1.506 2.145 -5.313 1.00 0.00 72 PHE A C 15
ATOM 25467 O O . PHE A 1 72 ? -1.389 3.359 -5.171 1.00 0.00 72 PHE A O 15
ATOM 25484 N N . SER A 1 73 ? -2.388 1.588 -6.125 1.00 0.00 73 SER A N 15
ATOM 25485 C CA . SER A 1 73 ? -3.315 2.373 -6.925 1.00 0.00 73 SER A CA 15
ATOM 25486 C C . SER A 1 73 ? -4.190 3.239 -6.022 1.00 0.00 73 SER A C 15
ATOM 25487 O O . SER A 1 73 ? -4.512 4.383 -6.348 1.00 0.00 73 SER A O 15
ATOM 25495 N N . LEU A 1 74 ? -4.569 2.680 -4.883 1.00 0.00 74 LEU A N 15
ATOM 25496 C CA . LEU A 1 74 ? -5.413 3.379 -3.933 1.00 0.00 74 LEU A CA 15
ATOM 25497 C C . LEU A 1 74 ? -4.611 4.423 -3.156 1.00 0.00 74 LEU A C 15
ATOM 25498 O O . LEU A 1 74 ? -4.937 5.611 -3.179 1.00 0.00 74 LEU A O 15
ATOM 25514 N N . VAL A 1 75 ? -3.548 3.980 -2.495 1.00 0.00 75 VAL A N 15
ATOM 25515 C CA . VAL A 1 75 ? -2.818 4.835 -1.563 1.00 0.00 75 VAL A CA 15
ATOM 25516 C C . VAL A 1 75 ? -2.181 6.014 -2.278 1.00 0.00 75 VAL A C 15
ATOM 25517 O O . VAL A 1 75 ? -2.120 7.110 -1.735 1.00 0.00 75 VAL A O 15
ATOM 25530 N N . ALA A 1 76 ? -1.728 5.785 -3.508 1.00 0.00 76 ALA A N 15
ATOM 25531 C CA . ALA A 1 76 ? -1.047 6.815 -4.284 1.00 0.00 76 ALA A CA 15
ATOM 25532 C C . ALA A 1 76 ? -1.910 8.063 -4.451 1.00 0.00 76 ALA A C 15
ATOM 25533 O O . ALA A 1 76 ? -1.403 9.144 -4.749 1.00 0.00 76 ALA A O 15
ATOM 25540 N N . SER A 1 77 ? -3.211 7.907 -4.250 1.00 0.00 77 SER A N 15
ATOM 25541 C CA . SER A 1 77 ? -4.129 9.028 -4.338 1.00 0.00 77 SER A CA 15
ATOM 25542 C C . SER A 1 77 ? -4.428 9.586 -2.946 1.00 0.00 77 SER A C 15
ATOM 25543 O O . SER A 1 77 ? -4.587 10.796 -2.774 1.00 0.00 77 SER A O 15
ATOM 25551 N N . ASP A 1 78 ? -4.488 8.707 -1.950 1.00 0.00 78 ASP A N 15
ATOM 25552 C CA . ASP A 1 78 ? -4.863 9.109 -0.602 1.00 0.00 78 ASP A CA 15
ATOM 25553 C C . ASP A 1 78 ? -3.649 9.298 0.297 1.00 0.00 78 ASP A C 15
ATOM 25554 O O . ASP A 1 78 ? -3.144 8.338 0.875 1.00 0.00 78 ASP A O 15
ATOM 25563 N N . GLU A 1 79 ? -3.204 10.544 0.434 1.00 0.00 79 GLU A N 15
ATOM 25564 C CA . GLU A 1 79 ? -2.085 10.886 1.314 1.00 0.00 79 GLU A CA 15
ATOM 25565 C C . GLU A 1 79 ? -2.371 10.448 2.747 1.00 0.00 79 GLU A C 15
ATOM 25566 O O . GLU A 1 79 ? -1.451 10.159 3.498 1.00 0.00 79 GLU A O 15
ATOM 25578 N N . GLN A 1 80 ? -3.646 10.409 3.130 1.00 0.00 80 GLN A N 15
ATOM 25579 C CA . GLN A 1 80 ? -4.006 9.986 4.477 1.00 0.00 80 GLN A CA 15
ATOM 25580 C C . GLN A 1 80 ? -3.479 8.587 4.709 1.00 0.00 80 GLN A C 15
ATOM 25581 O O . GLN A 1 80 ? -3.097 8.227 5.813 1.00 0.00 80 GLN A O 15
ATOM 25595 N N . TYR A 1 81 ? -3.462 7.818 3.631 1.00 0.00 81 TYR A N 15
ATOM 25596 C CA . TYR A 1 81 ? -3.036 6.439 3.647 1.00 0.00 81 TYR A CA 15
ATOM 25597 C C . TYR A 1 81 ? -1.533 6.339 3.520 1.00 0.00 81 TYR A C 15
ATOM 25598 O O . TYR A 1 81 ? -0.899 5.500 4.164 1.00 0.00 81 TYR A O 15
ATOM 25616 N N . VAL A 1 82 ? -0.970 7.196 2.677 1.00 0.00 82 VAL A N 15
ATOM 25617 C CA . VAL A 1 82 ? 0.444 7.248 2.489 1.00 0.00 82 VAL A CA 15
ATOM 25618 C C . VAL A 1 82 ? 1.124 7.559 3.819 1.00 0.00 82 VAL A C 15
ATOM 25619 O O . VAL A 1 82 ? 2.015 6.837 4.265 1.00 0.00 82 VAL A O 15
ATOM 25632 N N . ARG A 1 83 ? 0.631 8.596 4.473 1.00 0.00 83 ARG A N 15
ATOM 25633 C CA . ARG A 1 83 ? 1.087 8.958 5.802 1.00 0.00 83 ARG A CA 15
ATOM 25634 C C . ARG A 1 83 ? 0.601 7.959 6.828 1.00 0.00 83 ARG A C 15
ATOM 25635 O O . ARG A 1 83 ? 1.225 7.798 7.857 1.00 0.00 83 ARG A O 15
ATOM 25656 N N . PHE A 1 84 ? -0.535 7.318 6.575 1.00 0.00 84 PHE A N 15
ATOM 25657 C CA . PHE A 1 84 ? -1.050 6.338 7.533 1.00 0.00 84 PHE A CA 15
ATOM 25658 C C . PHE A 1 84 ? -0.017 5.253 7.745 1.00 0.00 84 PHE A C 15
ATOM 25659 O O . PHE A 1 84 ? 0.295 4.870 8.874 1.00 0.00 84 PHE A O 15
ATOM 25676 N N . ILE A 1 85 ? 0.529 4.773 6.644 1.00 0.00 85 ILE A N 15
ATOM 25677 C CA . ILE A 1 85 ? 1.558 3.757 6.716 1.00 0.00 85 ILE A CA 15
ATOM 25678 C C . ILE A 1 85 ? 2.881 4.372 7.148 1.00 0.00 85 ILE A C 15
ATOM 25679 O O . ILE A 1 85 ? 3.547 3.840 8.026 1.00 0.00 85 ILE A O 15
ATOM 25695 N N . ALA A 1 86 ? 3.235 5.504 6.546 1.00 0.00 86 ALA A N 15
ATOM 25696 C CA . ALA A 1 86 ? 4.459 6.223 6.896 1.00 0.00 86 ALA A CA 15
ATOM 25697 C C . ALA A 1 86 ? 4.548 6.489 8.391 1.00 0.00 86 ALA A C 15
ATOM 25698 O O . ALA A 1 86 ? 5.625 6.423 8.986 1.00 0.00 86 ALA A O 15
ATOM 25705 N N . GLN A 1 87 ? 3.409 6.791 8.988 1.00 0.00 87 GLN A N 15
ATOM 25706 C CA . GLN A 1 87 ? 3.340 7.116 10.395 1.00 0.00 87 GLN A CA 15
ATOM 25707 C C . GLN A 1 87 ? 3.496 5.859 11.239 1.00 0.00 87 GLN A C 15
ATOM 25708 O O . GLN A 1 87 ? 4.182 5.867 12.262 1.00 0.00 87 GLN A O 15
ATOM 25722 N N . HIS A 1 88 ? 2.876 4.768 10.799 1.00 0.00 88 HIS A N 15
ATOM 25723 C CA . HIS A 1 88 ? 2.896 3.536 11.577 1.00 0.00 88 HIS A CA 15
ATOM 25724 C C . HIS A 1 88 ? 4.114 2.668 11.232 1.00 0.00 88 HIS A C 15
ATOM 25725 O O . HIS A 1 88 ? 4.406 1.697 11.931 1.00 0.00 88 HIS A O 15
ATOM 25740 N N . PHE A 1 89 ? 4.826 3.016 10.161 1.00 0.00 89 PHE A N 15
ATOM 25741 C CA . PHE A 1 89 ? 6.006 2.264 9.751 1.00 0.00 89 PHE A CA 15
ATOM 25742 C C . PHE A 1 89 ? 6.907 3.103 8.834 1.00 0.00 89 PHE A C 15
ATOM 25743 O O . PHE A 1 89 ? 6.543 3.408 7.698 1.00 0.00 89 PHE A O 15
ATOM 25760 N N . PRO A 1 90 ? 8.081 3.516 9.351 1.00 0.00 90 PRO A N 15
ATOM 25761 C CA . PRO A 1 90 ? 9.115 4.241 8.582 1.00 0.00 90 PRO A CA 15
ATOM 25762 C C . PRO A 1 90 ? 9.527 3.547 7.274 1.00 0.00 90 PRO A C 15
ATOM 25763 O O . PRO A 1 90 ? 9.261 2.363 7.059 1.00 0.00 90 PRO A O 15
ATOM 25774 N N . CYS A 1 91 ? 10.200 4.308 6.411 1.00 0.00 91 CYS A N 15
ATOM 25775 C CA . CYS A 1 91 ? 10.614 3.834 5.097 1.00 0.00 91 CYS A CA 15
ATOM 25776 C C . CYS A 1 91 ? 11.812 2.912 5.193 1.00 0.00 91 CYS A C 15
ATOM 25777 O O . CYS A 1 91 ? 12.710 3.107 6.017 1.00 0.00 91 CYS A O 15
ATOM 25785 N N . ALA A 1 92 ? 11.787 1.895 4.349 1.00 0.00 92 ALA A N 15
ATOM 25786 C CA . ALA A 1 92 ? 12.909 0.971 4.195 1.00 0.00 92 ALA A CA 15
ATOM 25787 C C . ALA A 1 92 ? 14.177 1.744 3.838 1.00 0.00 92 ALA A C 15
ATOM 25788 O O . ALA A 1 92 ? 14.099 2.815 3.237 1.00 0.00 92 ALA A O 15
ATOM 25795 N N . PRO A 1 93 ? 15.359 1.220 4.207 1.00 0.00 93 PRO A N 15
ATOM 25796 C CA . PRO A 1 93 ? 16.632 1.916 3.989 1.00 0.00 93 PRO A CA 15
ATOM 25797 C C . PRO A 1 93 ? 16.947 2.083 2.507 1.00 0.00 93 PRO A C 15
ATOM 25798 O O . PRO A 1 93 ? 16.610 1.231 1.679 1.00 0.00 93 PRO A O 15
ATOM 25809 N N . GLU A 1 94 ? 17.612 3.177 2.187 1.00 0.00 94 GLU A N 15
ATOM 25810 C CA . GLU A 1 94 ? 17.878 3.539 0.806 1.00 0.00 94 GLU A CA 15
ATOM 25811 C C . GLU A 1 94 ? 19.221 2.985 0.349 1.00 0.00 94 GLU A C 15
ATOM 25812 O O . GLU A 1 94 ? 20.234 3.691 0.337 1.00 0.00 94 GLU A O 15
ATOM 25824 N N . GLU A 1 95 ? 19.233 1.712 0.004 1.00 0.00 95 GLU A N 15
ATOM 25825 C CA . GLU A 1 95 ? 20.392 1.108 -0.624 1.00 0.00 95 GLU A CA 15
ATOM 25826 C C . GLU A 1 95 ? 20.128 0.969 -2.117 1.00 0.00 95 GLU A C 15
ATOM 25827 O O . GLU A 1 95 ? 19.346 0.123 -2.547 1.00 0.00 95 GLU A O 15
ATOM 25839 N N . GLU A 1 96 ? 20.764 1.825 -2.904 1.00 0.00 96 GLU A N 15
ATOM 25840 C CA . GLU A 1 96 ? 20.440 1.938 -4.318 1.00 0.00 96 GLU A CA 15
ATOM 25841 C C . GLU A 1 96 ? 21.241 0.968 -5.178 1.00 0.00 96 GLU A C 15
ATOM 25842 O O . GLU A 1 96 ? 21.106 0.970 -6.404 1.00 0.00 96 GLU A O 15
ATOM 25854 N N . LYS A 1 97 ? 22.080 0.155 -4.554 1.00 0.00 97 LYS A N 15
ATOM 25855 C CA . LYS A 1 97 ? 22.797 -0.876 -5.293 1.00 0.00 97 LYS A CA 15
ATOM 25856 C C . LYS A 1 97 ? 21.828 -1.969 -5.766 1.00 0.00 97 LYS A C 15
ATOM 25857 O O . LYS A 1 97 ? 21.810 -2.294 -6.953 1.00 0.00 97 LYS A O 15
ATOM 25876 N N . PRO A 1 98 ? 21.004 -2.555 -4.867 1.00 0.00 98 PRO A N 15
ATOM 25877 C CA . PRO A 1 98 ? 19.948 -3.478 -5.270 1.00 0.00 98 PRO A CA 15
ATOM 25878 C C . PRO A 1 98 ? 18.654 -2.732 -5.605 1.00 0.00 98 PRO A C 15
ATOM 25879 O O . PRO A 1 98 ? 18.447 -1.601 -5.162 1.00 0.00 98 PRO A O 15
ATOM 25890 N N . PRO A 1 99 ? 17.765 -3.346 -6.397 1.00 0.00 99 PRO A N 15
ATOM 25891 C CA . PRO A 1 99 ? 16.515 -2.710 -6.825 1.00 0.00 99 PRO A CA 15
ATOM 25892 C C . PRO A 1 99 ? 15.400 -2.794 -5.780 1.00 0.00 99 PRO A C 15
ATOM 25893 O O . PRO A 1 99 ? 14.234 -2.532 -6.083 1.00 0.00 99 PRO A O 15
ATOM 25904 N N . GLU A 1 100 ? 15.761 -3.142 -4.553 1.00 0.00 100 GLU A N 15
ATOM 25905 C CA . GLU A 1 100 ? 14.783 -3.321 -3.486 1.00 0.00 100 GLU A CA 15
ATOM 25906 C C . GLU A 1 100 ? 14.587 -2.041 -2.691 1.00 0.00 100 GLU A C 15
ATOM 25907 O O . GLU A 1 100 ? 14.737 -2.006 -1.470 1.00 0.00 100 GLU A O 15
ATOM 25919 N N . ILE A 1 101 ? 14.251 -0.993 -3.397 1.00 0.00 101 ILE A N 15
ATOM 25920 C CA . ILE A 1 101 ? 13.943 0.285 -2.768 1.00 0.00 101 ILE A CA 15
ATOM 25921 C C . ILE A 1 101 ? 12.553 0.223 -2.147 1.00 0.00 101 ILE A C 15
ATOM 25922 O O . ILE A 1 101 ? 12.245 0.909 -1.173 1.00 0.00 101 ILE A O 15
ATOM 25938 N N . ASP A 1 102 ? 11.731 -0.638 -2.751 1.00 0.00 102 ASP A N 15
ATOM 25939 C CA . ASP A 1 102 ? 10.407 -0.988 -2.259 1.00 0.00 102 ASP A CA 15
ATOM 25940 C C . ASP A 1 102 ? 9.500 0.226 -2.271 1.00 0.00 102 ASP A C 15
ATOM 25941 O O . ASP A 1 102 ? 8.752 0.480 -1.336 1.00 0.00 102 ASP A O 15
ATOM 25950 N N . ALA A 1 103 ? 9.589 0.966 -3.362 1.00 0.00 103 ALA A N 15
ATOM 25951 C CA . ALA A 1 103 ? 8.757 2.139 -3.578 1.00 0.00 103 ALA A CA 15
ATOM 25952 C C . ALA A 1 103 ? 8.060 2.051 -4.930 1.00 0.00 103 ALA A C 15
ATOM 25953 O O . ALA A 1 103 ? 6.959 1.514 -5.041 1.00 0.00 103 ALA A O 15
ATOM 25960 N N . LEU A 1 104 ? 8.713 2.575 -5.956 1.00 0.00 104 LEU A N 15
ATOM 25961 C CA . LEU A 1 104 ? 8.210 2.486 -7.318 1.00 0.00 104 LEU A CA 15
ATOM 25962 C C . LEU A 1 104 ? 9.359 2.161 -8.259 1.00 0.00 104 LEU A C 15
ATOM 25963 O O . LEU A 1 104 ? 9.274 2.359 -9.470 1.00 0.00 104 LEU A O 15
ATOM 25979 N N . GLU A 1 105 ? 10.433 1.651 -7.680 1.00 0.00 105 GLU A N 15
ATOM 25980 C CA . GLU A 1 105 ? 11.642 1.341 -8.421 1.00 0.00 105 GLU A CA 15
ATOM 25981 C C . GLU A 1 105 ? 11.504 -0.011 -9.118 1.00 0.00 105 GLU A C 15
ATOM 25982 O O . GLU A 1 105 ? 10.597 -0.783 -8.802 1.00 0.00 105 GLU A O 15
ATOM 25994 N N . LEU A 1 106 ? 12.390 -0.268 -10.085 1.00 0.00 106 LEU A N 15
ATOM 25995 C CA . LEU A 1 106 ? 12.439 -1.541 -10.811 1.00 0.00 106 LEU A CA 15
ATOM 25996 C C . LEU A 1 106 ? 11.277 -1.653 -11.804 1.00 0.00 106 LEU A C 15
ATOM 25997 O O . LEU A 1 106 ? 11.049 -2.705 -12.408 1.00 0.00 106 LEU A O 15
ATOM 26013 N N . LYS A 1 107 ? 10.556 -0.557 -11.990 1.00 0.00 107 LYS A N 15
ATOM 26014 C CA . LYS A 1 107 ? 9.468 -0.528 -12.949 1.00 0.00 107 LYS A CA 15
ATOM 26015 C C . LYS A 1 107 ? 9.992 -0.175 -14.331 1.00 0.00 107 LYS A C 15
ATOM 26016 O O . LYS A 1 107 ? 10.115 1.001 -14.684 1.00 0.00 107 LYS A O 15
ATOM 26035 N N . THR A 1 108 ? 10.321 -1.201 -15.098 1.00 0.00 108 THR A N 15
ATOM 26036 C CA . THR A 1 108 ? 10.807 -1.026 -16.454 1.00 0.00 108 THR A CA 15
ATOM 26037 C C . THR A 1 108 ? 9.649 -0.787 -17.415 1.00 0.00 108 THR A C 15
ATOM 26038 O O . THR A 1 108 ? 9.263 -1.674 -18.177 1.00 0.00 108 THR A O 15
ATOM 26049 N N . GLN A 1 109 ? 9.097 0.418 -17.365 1.00 0.00 109 GLN A N 15
ATOM 26050 C CA . GLN A 1 109 ? 7.971 0.781 -18.208 1.00 0.00 109 GLN A CA 15
ATOM 26051 C C . GLN A 1 109 ? 8.456 1.103 -19.614 1.00 0.00 109 GLN A C 15
ATOM 26052 O O . GLN A 1 109 ? 8.866 2.227 -19.898 1.00 0.00 109 GLN A O 15
ATOM 26066 N N . LYS A 1 110 ? 8.432 0.106 -20.480 1.00 0.00 110 LYS A N 15
ATOM 26067 C CA . LYS A 1 110 ? 8.898 0.278 -21.844 1.00 0.00 110 LYS A CA 15
ATOM 26068 C C . LYS A 1 110 ? 7.824 -0.121 -22.840 1.00 0.00 110 LYS A C 15
ATOM 26069 O O . LYS A 1 110 ? 7.545 0.603 -23.794 1.00 0.00 110 LYS A O 15
ATOM 26088 N N . GLY A 1 111 ? 7.221 -1.277 -22.605 1.00 0.00 111 GLY A N 15
ATOM 26089 C CA . GLY A 1 111 ? 6.225 -1.794 -23.518 1.00 0.00 111 GLY A CA 15
ATOM 26090 C C . GLY A 1 111 ? 6.861 -2.561 -24.657 1.00 0.00 111 GLY A C 15
ATOM 26091 O O . GLY A 1 111 ? 6.176 -3.034 -25.565 1.00 0.00 111 GLY A O 15
ATOM 26095 N N . PHE A 1 112 ? 8.179 -2.682 -24.597 1.00 0.00 112 PHE A N 15
ATOM 26096 C CA . PHE A 1 112 ? 8.942 -3.356 -25.626 1.00 0.00 112 PHE A CA 15
ATOM 26097 C C . PHE A 1 112 ? 9.609 -4.593 -25.046 1.00 0.00 112 PHE A C 15
ATOM 26098 O O . PHE A 1 112 ? 9.205 -5.716 -25.408 1.00 0.00 112 PHE A O 15
ATOM 26116 N N . GLY A 1 1 ? 5.835 21.160 -10.925 1.00 0.00 1 GLY A N 16
ATOM 26117 C CA . GLY A 1 1 ? 4.523 21.833 -10.788 1.00 0.00 1 GLY A CA 16
ATOM 26118 C C . GLY A 1 1 ? 3.619 21.119 -9.804 1.00 0.00 1 GLY A C 16
ATOM 26119 O O . GLY A 1 1 ? 4.016 20.861 -8.666 1.00 0.00 1 GLY A O 16
ATOM 26126 N N . SER A 1 2 ? 2.410 20.794 -10.237 1.00 0.00 2 SER A N 16
ATOM 26127 C CA . SER A 1 2 ? 1.440 20.144 -9.370 1.00 0.00 2 SER A CA 16
ATOM 26128 C C . SER A 1 2 ? 0.922 18.848 -9.994 1.00 0.00 2 SER A C 16
ATOM 26129 O O . SER A 1 2 ? -0.215 18.778 -10.464 1.00 0.00 2 SER A O 16
ATOM 26137 N N . ALA A 1 3 ? 1.766 17.828 -10.003 1.00 0.00 3 ALA A N 16
ATOM 26138 C CA . ALA A 1 3 ? 1.390 16.524 -10.533 1.00 0.00 3 ALA A CA 16
ATOM 26139 C C . ALA A 1 3 ? 0.800 15.646 -9.436 1.00 0.00 3 ALA A C 16
ATOM 26140 O O . ALA A 1 3 ? 1.520 14.898 -8.770 1.00 0.00 3 ALA A O 16
ATOM 26147 N N . MET A 1 4 ? -0.509 15.735 -9.250 1.00 0.00 4 MET A N 16
ATOM 26148 C CA . MET A 1 4 ? -1.187 14.960 -8.221 1.00 0.00 4 MET A CA 16
ATOM 26149 C C . MET A 1 4 ? -1.974 13.813 -8.856 1.00 0.00 4 MET A C 16
ATOM 26150 O O . MET A 1 4 ? -3.135 13.572 -8.526 1.00 0.00 4 MET A O 16
ATOM 26164 N N . GLY A 1 5 ? -1.339 13.119 -9.791 1.00 0.00 5 GLY A N 16
ATOM 26165 C CA . GLY A 1 5 ? -1.964 11.968 -10.413 1.00 0.00 5 GLY A CA 16
ATOM 26166 C C . GLY A 1 5 ? -1.968 10.776 -9.484 1.00 0.00 5 GLY A C 16
ATOM 26167 O O . GLY A 1 5 ? -2.997 10.428 -8.905 1.00 0.00 5 GLY A O 16
ATOM 26171 N N . HIS A 1 6 ? -0.807 10.160 -9.321 1.00 0.00 6 HIS A N 16
ATOM 26172 C CA . HIS A 1 6 ? -0.650 9.082 -8.356 1.00 0.00 6 HIS A CA 16
ATOM 26173 C C . HIS A 1 6 ? 0.437 9.459 -7.354 1.00 0.00 6 HIS A C 16
ATOM 26174 O O . HIS A 1 6 ? 1.143 8.609 -6.818 1.00 0.00 6 HIS A O 16
ATOM 26189 N N . MET A 1 7 ? 0.554 10.760 -7.126 1.00 0.00 7 MET A N 16
ATOM 26190 C CA . MET A 1 7 ? 1.523 11.312 -6.192 1.00 0.00 7 MET A CA 16
ATOM 26191 C C . MET A 1 7 ? 0.836 12.365 -5.334 1.00 0.00 7 MET A C 16
ATOM 26192 O O . MET A 1 7 ? 0.160 13.246 -5.862 1.00 0.00 7 MET A O 16
ATOM 26206 N N . VAL A 1 8 ? 1.015 12.290 -4.022 1.00 0.00 8 VAL A N 16
ATOM 26207 C CA . VAL A 1 8 ? 0.329 13.197 -3.106 1.00 0.00 8 VAL A CA 16
ATOM 26208 C C . VAL A 1 8 ? 1.264 13.608 -2.001 1.00 0.00 8 VAL A C 16
ATOM 26209 O O . VAL A 1 8 ? 1.889 14.665 -2.032 1.00 0.00 8 VAL A O 16
ATOM 26222 N N . LYS A 1 9 ? 1.343 12.740 -1.038 1.00 0.00 9 LYS A N 16
ATOM 26223 C CA . LYS A 1 9 ? 2.303 12.851 0.038 1.00 0.00 9 LYS A CA 16
ATOM 26224 C C . LYS A 1 9 ? 3.274 11.690 -0.058 1.00 0.00 9 LYS A C 16
ATOM 26225 O O . LYS A 1 9 ? 3.483 10.949 0.899 1.00 0.00 9 LYS A O 16
ATOM 26244 N N . ILE A 1 10 ? 3.839 11.520 -1.246 1.00 0.00 10 ILE A N 16
ATOM 26245 C CA . ILE A 1 10 ? 4.753 10.442 -1.510 1.00 0.00 10 ILE A CA 16
ATOM 26246 C C . ILE A 1 10 ? 6.121 10.978 -1.909 1.00 0.00 10 ILE A C 16
ATOM 26247 O O . ILE A 1 10 ? 6.317 11.445 -3.033 1.00 0.00 10 ILE A O 16
ATOM 26263 N N . SER A 1 11 ? 7.049 10.937 -0.978 1.00 0.00 11 SER A N 16
ATOM 26264 C CA . SER A 1 11 ? 8.443 11.163 -1.287 1.00 0.00 11 SER A CA 16
ATOM 26265 C C . SER A 1 11 ? 9.104 9.799 -1.436 1.00 0.00 11 SER A C 16
ATOM 26266 O O . SER A 1 11 ? 8.406 8.785 -1.395 1.00 0.00 11 SER A O 16
ATOM 26274 N N . HIS A 1 12 ? 10.423 9.761 -1.596 1.00 0.00 12 HIS A N 16
ATOM 26275 C CA . HIS A 1 12 ? 11.137 8.493 -1.709 1.00 0.00 12 HIS A CA 16
ATOM 26276 C C . HIS A 1 12 ? 10.796 7.636 -0.516 1.00 0.00 12 HIS A C 16
ATOM 26277 O O . HIS A 1 12 ? 10.471 6.455 -0.632 1.00 0.00 12 HIS A O 16
ATOM 26292 N N . GLU A 1 13 ? 10.881 8.271 0.637 1.00 0.00 13 GLU A N 16
ATOM 26293 C CA . GLU A 1 13 ? 10.612 7.625 1.895 1.00 0.00 13 GLU A CA 16
ATOM 26294 C C . GLU A 1 13 ? 9.178 7.119 1.965 1.00 0.00 13 GLU A C 16
ATOM 26295 O O . GLU A 1 13 ? 8.940 6.004 2.416 1.00 0.00 13 GLU A O 16
ATOM 26307 N N . ASP A 1 14 ? 8.221 7.905 1.483 1.00 0.00 14 ASP A N 16
ATOM 26308 C CA . ASP A 1 14 ? 6.827 7.552 1.656 1.00 0.00 14 ASP A CA 16
ATOM 26309 C C . ASP A 1 14 ? 6.463 6.318 0.852 1.00 0.00 14 ASP A C 16
ATOM 26310 O O . ASP A 1 14 ? 5.842 5.403 1.385 1.00 0.00 14 ASP A O 16
ATOM 26319 N N . THR A 1 15 ? 6.866 6.268 -0.414 1.00 0.00 15 THR A N 16
ATOM 26320 C CA . THR A 1 15 ? 6.576 5.104 -1.240 1.00 0.00 15 THR A CA 16
ATOM 26321 C C . THR A 1 15 ? 7.242 3.863 -0.663 1.00 0.00 15 THR A C 16
ATOM 26322 O O . THR A 1 15 ? 6.665 2.775 -0.704 1.00 0.00 15 THR A O 16
ATOM 26333 N N . GLN A 1 16 ? 8.450 4.037 -0.117 1.00 0.00 16 GLN A N 16
ATOM 26334 C CA . GLN A 1 16 ? 9.121 2.956 0.586 1.00 0.00 16 GLN A CA 16
ATOM 26335 C C . GLN A 1 16 ? 8.235 2.467 1.705 1.00 0.00 16 GLN A C 16
ATOM 26336 O O . GLN A 1 16 ? 7.983 1.279 1.825 1.00 0.00 16 GLN A O 16
ATOM 26350 N N . ARG A 1 17 ? 7.706 3.419 2.471 1.00 0.00 17 ARG A N 16
ATOM 26351 C CA . ARG A 1 17 ? 6.877 3.113 3.623 1.00 0.00 17 ARG A CA 16
ATOM 26352 C C . ARG A 1 17 ? 5.642 2.330 3.210 1.00 0.00 17 ARG A C 16
ATOM 26353 O O . ARG A 1 17 ? 5.397 1.244 3.731 1.00 0.00 17 ARG A O 16
ATOM 26374 N N . ILE A 1 18 ? 4.885 2.861 2.252 1.00 0.00 18 ILE A N 16
ATOM 26375 C CA . ILE A 1 18 ? 3.634 2.233 1.852 1.00 0.00 18 ILE A CA 16
ATOM 26376 C C . ILE A 1 18 ? 3.861 0.816 1.356 1.00 0.00 18 ILE A C 16
ATOM 26377 O O . ILE A 1 18 ? 3.189 -0.117 1.803 1.00 0.00 18 ILE A O 16
ATOM 26393 N N . LYS A 1 19 ? 4.814 0.653 0.446 1.00 0.00 19 LYS A N 16
ATOM 26394 C CA . LYS A 1 19 ? 5.112 -0.656 -0.097 1.00 0.00 19 LYS A CA 16
ATOM 26395 C C . LYS A 1 19 ? 5.559 -1.602 0.991 1.00 0.00 19 LYS A C 16
ATOM 26396 O O . LYS A 1 19 ? 4.975 -2.672 1.178 1.00 0.00 19 LYS A O 16
ATOM 26415 N N . THR A 1 20 ? 6.584 -1.190 1.717 1.00 0.00 20 THR A N 16
ATOM 26416 C CA . THR A 1 20 ? 7.228 -2.072 2.653 1.00 0.00 20 THR A CA 16
ATOM 26417 C C . THR A 1 20 ? 6.266 -2.527 3.739 1.00 0.00 20 THR A C 16
ATOM 26418 O O . THR A 1 20 ? 6.251 -3.703 4.096 1.00 0.00 20 THR A O 16
ATOM 26429 N N . ALA A 1 21 ? 5.437 -1.618 4.239 1.00 0.00 21 ALA A N 16
ATOM 26430 C CA . ALA A 1 21 ? 4.581 -1.950 5.350 1.00 0.00 21 ALA A CA 16
ATOM 26431 C C . ALA A 1 21 ? 3.471 -2.887 4.919 1.00 0.00 21 ALA A C 16
ATOM 26432 O O . ALA A 1 21 ? 3.398 -4.010 5.392 1.00 0.00 21 ALA A O 16
ATOM 26439 N N . PHE A 1 22 ? 2.664 -2.440 3.972 1.00 0.00 22 PHE A N 16
ATOM 26440 C CA . PHE A 1 22 ? 1.542 -3.223 3.453 1.00 0.00 22 PHE A CA 16
ATOM 26441 C C . PHE A 1 22 ? 1.931 -4.692 3.251 1.00 0.00 22 PHE A C 16
ATOM 26442 O O . PHE A 1 22 ? 1.358 -5.576 3.897 1.00 0.00 22 PHE A O 16
ATOM 26459 N N . LEU A 1 23 ? 2.966 -4.944 2.468 1.00 0.00 23 LEU A N 16
ATOM 26460 C CA . LEU A 1 23 ? 3.365 -6.313 2.155 1.00 0.00 23 LEU A CA 16
ATOM 26461 C C . LEU A 1 23 ? 3.808 -7.094 3.394 1.00 0.00 23 LEU A C 16
ATOM 26462 O O . LEU A 1 23 ? 3.211 -8.134 3.728 1.00 0.00 23 LEU A O 16
ATOM 26478 N N . SER A 1 24 ? 4.824 -6.580 4.096 1.00 0.00 24 SER A N 16
ATOM 26479 C CA . SER A 1 24 ? 5.443 -7.318 5.191 1.00 0.00 24 SER A CA 16
ATOM 26480 C C . SER A 1 24 ? 4.490 -7.471 6.365 1.00 0.00 24 SER A C 16
ATOM 26481 O O . SER A 1 24 ? 4.570 -8.437 7.127 1.00 0.00 24 SER A O 16
ATOM 26489 N N . TYR A 1 25 ? 3.593 -6.509 6.498 1.00 0.00 25 TYR A N 16
ATOM 26490 C CA . TYR A 1 25 ? 2.645 -6.484 7.590 1.00 0.00 25 TYR A CA 16
ATOM 26491 C C . TYR A 1 25 ? 1.699 -7.655 7.506 1.00 0.00 25 TYR A C 16
ATOM 26492 O O . TYR A 1 25 ? 1.560 -8.419 8.461 1.00 0.00 25 TYR A O 16
ATOM 26510 N N . ALA A 1 26 ? 1.041 -7.799 6.371 1.00 0.00 26 ALA A N 16
ATOM 26511 C CA . ALA A 1 26 ? 0.040 -8.839 6.254 1.00 0.00 26 ALA A CA 16
ATOM 26512 C C . ALA A 1 26 ? 0.640 -10.225 6.134 1.00 0.00 26 ALA A C 16
ATOM 26513 O O . ALA A 1 26 ? 0.540 -11.040 7.050 1.00 0.00 26 ALA A O 16
ATOM 26520 N N . GLN A 1 27 ? 1.264 -10.492 4.999 1.00 0.00 27 GLN A N 16
ATOM 26521 C CA . GLN A 1 27 ? 1.762 -11.826 4.738 1.00 0.00 27 GLN A CA 16
ATOM 26522 C C . GLN A 1 27 ? 3.270 -11.859 4.644 1.00 0.00 27 GLN A C 16
ATOM 26523 O O . GLN A 1 27 ? 3.905 -12.857 4.969 1.00 0.00 27 GLN A O 16
ATOM 26537 N N . GLY A 1 28 ? 3.832 -10.751 4.186 1.00 0.00 28 GLY A N 16
ATOM 26538 C CA . GLY A 1 28 ? 5.196 -10.762 3.713 1.00 0.00 28 GLY A CA 16
ATOM 26539 C C . GLY A 1 28 ? 5.253 -11.146 2.248 1.00 0.00 28 GLY A C 16
ATOM 26540 O O . GLY A 1 28 ? 6.306 -11.085 1.618 1.00 0.00 28 GLY A O 16
ATOM 26544 N N . GLN A 1 29 ? 4.107 -11.544 1.701 1.00 0.00 29 GLN A N 16
ATOM 26545 C CA . GLN A 1 29 ? 4.036 -11.994 0.320 1.00 0.00 29 GLN A CA 16
ATOM 26546 C C . GLN A 1 29 ? 3.766 -10.841 -0.641 1.00 0.00 29 GLN A C 16
ATOM 26547 O O . GLN A 1 29 ? 3.907 -9.671 -0.285 1.00 0.00 29 GLN A O 16
ATOM 26561 N N . ASP A 1 30 ? 3.377 -11.194 -1.858 1.00 0.00 30 ASP A N 16
ATOM 26562 C CA . ASP A 1 30 ? 3.126 -10.230 -2.925 1.00 0.00 30 ASP A CA 16
ATOM 26563 C C . ASP A 1 30 ? 1.803 -9.477 -2.713 1.00 0.00 30 ASP A C 16
ATOM 26564 O O . ASP A 1 30 ? 1.522 -8.490 -3.393 1.00 0.00 30 ASP A O 16
ATOM 26573 N N . LYS A 1 31 ? 1.002 -9.924 -1.744 1.00 0.00 31 LYS A N 16
ATOM 26574 C CA . LYS A 1 31 ? -0.304 -9.329 -1.497 1.00 0.00 31 LYS A CA 16
ATOM 26575 C C . LYS A 1 31 ? -0.545 -9.229 -0.007 1.00 0.00 31 LYS A C 16
ATOM 26576 O O . LYS A 1 31 ? 0.331 -9.560 0.797 1.00 0.00 31 LYS A O 16
ATOM 26595 N N . VAL A 1 32 ? -1.740 -8.808 0.363 1.00 0.00 32 VAL A N 16
ATOM 26596 C CA . VAL A 1 32 ? -2.077 -8.607 1.753 1.00 0.00 32 VAL A CA 16
ATOM 26597 C C . VAL A 1 32 ? -3.405 -9.220 2.121 1.00 0.00 32 VAL A C 16
ATOM 26598 O O . VAL A 1 32 ? -4.386 -9.105 1.384 1.00 0.00 32 VAL A O 16
ATOM 26611 N N . THR A 1 33 ? -3.424 -9.870 3.274 1.00 0.00 33 THR A N 16
ATOM 26612 C CA . THR A 1 33 ? -4.655 -10.351 3.830 1.00 0.00 33 THR A CA 16
ATOM 26613 C C . THR A 1 33 ? -5.483 -9.157 4.268 1.00 0.00 33 THR A C 16
ATOM 26614 O O . THR A 1 33 ? -4.961 -8.098 4.598 1.00 0.00 33 THR A O 16
ATOM 26625 N N . GLU A 1 34 ? -6.765 -9.364 4.333 1.00 0.00 34 GLU A N 16
ATOM 26626 C CA . GLU A 1 34 ? -7.724 -8.288 4.466 1.00 0.00 34 GLU A CA 16
ATOM 26627 C C . GLU A 1 34 ? -7.509 -7.449 5.731 1.00 0.00 34 GLU A C 16
ATOM 26628 O O . GLU A 1 34 ? -7.952 -6.314 5.798 1.00 0.00 34 GLU A O 16
ATOM 26640 N N . ALA A 1 35 ? -6.867 -8.031 6.733 1.00 0.00 35 ALA A N 16
ATOM 26641 C CA . ALA A 1 35 ? -6.632 -7.365 8.016 1.00 0.00 35 ALA A CA 16
ATOM 26642 C C . ALA A 1 35 ? -5.838 -6.071 7.838 1.00 0.00 35 ALA A C 16
ATOM 26643 O O . ALA A 1 35 ? -6.292 -4.993 8.240 1.00 0.00 35 ALA A O 16
ATOM 26650 N N . MET A 1 36 ? -4.654 -6.170 7.224 1.00 0.00 36 MET A N 16
ATOM 26651 C CA . MET A 1 36 ? -3.862 -4.984 6.908 1.00 0.00 36 MET A CA 16
ATOM 26652 C C . MET A 1 36 ? -4.655 -4.096 5.978 1.00 0.00 36 MET A C 16
ATOM 26653 O O . MET A 1 36 ? -4.517 -2.867 5.972 1.00 0.00 36 MET A O 16
ATOM 26667 N N . ILE A 1 37 ? -5.514 -4.730 5.205 1.00 0.00 37 ILE A N 16
ATOM 26668 C CA . ILE A 1 37 ? -6.290 -4.018 4.229 1.00 0.00 37 ILE A CA 16
ATOM 26669 C C . ILE A 1 37 ? -7.312 -3.111 4.922 1.00 0.00 37 ILE A C 16
ATOM 26670 O O . ILE A 1 37 ? -7.518 -1.965 4.525 1.00 0.00 37 ILE A O 16
ATOM 26686 N N . ASP A 1 38 ? -7.921 -3.637 5.984 1.00 0.00 38 ASP A N 16
ATOM 26687 C CA . ASP A 1 38 ? -8.843 -2.909 6.828 1.00 0.00 38 ASP A CA 16
ATOM 26688 C C . ASP A 1 38 ? -8.177 -1.698 7.465 1.00 0.00 38 ASP A C 16
ATOM 26689 O O . ASP A 1 38 ? -8.817 -0.665 7.651 1.00 0.00 38 ASP A O 16
ATOM 26698 N N . GLN A 1 39 ? -6.891 -1.836 7.797 1.00 0.00 39 GLN A N 16
ATOM 26699 C CA . GLN A 1 39 ? -6.113 -0.728 8.341 1.00 0.00 39 GLN A CA 16
ATOM 26700 C C . GLN A 1 39 ? -6.202 0.436 7.386 1.00 0.00 39 GLN A C 16
ATOM 26701 O O . GLN A 1 39 ? -6.539 1.560 7.760 1.00 0.00 39 GLN A O 16
ATOM 26715 N N . LEU A 1 40 ? -5.940 0.133 6.132 1.00 0.00 40 LEU A N 16
ATOM 26716 C CA . LEU A 1 40 ? -5.933 1.144 5.108 1.00 0.00 40 LEU A CA 16
ATOM 26717 C C . LEU A 1 40 ? -7.341 1.634 4.841 1.00 0.00 40 LEU A C 16
ATOM 26718 O O . LEU A 1 40 ? -7.609 2.810 4.958 1.00 0.00 40 LEU A O 16
ATOM 26734 N N . ILE A 1 41 ? -8.246 0.721 4.534 1.00 0.00 41 ILE A N 16
ATOM 26735 C CA . ILE A 1 41 ? -9.594 1.101 4.127 1.00 0.00 41 ILE A CA 16
ATOM 26736 C C . ILE A 1 41 ? -10.311 1.915 5.209 1.00 0.00 41 ILE A C 16
ATOM 26737 O O . ILE A 1 41 ? -10.780 3.017 4.942 1.00 0.00 41 ILE A O 16
ATOM 26753 N N . CYS A 1 42 ? -10.376 1.405 6.431 1.00 0.00 42 CYS A N 16
ATOM 26754 C CA . CYS A 1 42 ? -11.013 2.155 7.508 1.00 0.00 42 CYS A CA 16
ATOM 26755 C C . CYS A 1 42 ? -10.078 3.271 7.990 1.00 0.00 42 CYS A C 16
ATOM 26756 O O . CYS A 1 42 ? -10.397 4.024 8.914 1.00 0.00 42 CYS A O 16
ATOM 26764 N N . GLY A 1 43 ? -8.899 3.323 7.383 1.00 0.00 43 GLY A N 16
ATOM 26765 C CA . GLY A 1 43 ? -7.993 4.440 7.562 1.00 0.00 43 GLY A CA 16
ATOM 26766 C C . GLY A 1 43 ? -8.601 5.784 7.157 1.00 0.00 43 GLY A C 16
ATOM 26767 O O . GLY A 1 43 ? -8.567 6.742 7.932 1.00 0.00 43 GLY A O 16
ATOM 26771 N N . ALA A 1 44 ? -9.142 5.868 5.939 1.00 0.00 44 ALA A N 16
ATOM 26772 C CA . ALA A 1 44 ? -9.775 7.100 5.463 1.00 0.00 44 ALA A CA 16
ATOM 26773 C C . ALA A 1 44 ? -11.262 7.059 5.739 1.00 0.00 44 ALA A C 16
ATOM 26774 O O . ALA A 1 44 ? -11.819 7.926 6.413 1.00 0.00 44 ALA A O 16
ATOM 26781 N N . PHE A 1 45 ? -11.888 6.032 5.204 1.00 0.00 45 PHE A N 16
ATOM 26782 C CA . PHE A 1 45 ? -13.303 5.798 5.393 1.00 0.00 45 PHE A CA 16
ATOM 26783 C C . PHE A 1 45 ? -13.495 5.123 6.736 1.00 0.00 45 PHE A C 16
ATOM 26784 O O . PHE A 1 45 ? -12.520 4.713 7.349 1.00 0.00 45 PHE A O 16
ATOM 26801 N N . PRO A 1 46 ? -14.716 5.020 7.252 1.00 0.00 46 PRO A N 16
ATOM 26802 C CA . PRO A 1 46 ? -14.934 4.446 8.573 1.00 0.00 46 PRO A CA 16
ATOM 26803 C C . PRO A 1 46 ? -14.754 2.931 8.614 1.00 0.00 46 PRO A C 16
ATOM 26804 O O . PRO A 1 46 ? -14.299 2.318 7.647 1.00 0.00 46 PRO A O 16
ATOM 26815 N N . GLY A 1 47 ? -15.121 2.342 9.746 1.00 0.00 47 GLY A N 16
ATOM 26816 C CA . GLY A 1 47 ? -15.108 0.905 9.888 1.00 0.00 47 GLY A CA 16
ATOM 26817 C C . GLY A 1 47 ? -16.191 0.270 9.053 1.00 0.00 47 GLY A C 16
ATOM 26818 O O . GLY A 1 47 ? -17.257 -0.088 9.560 1.00 0.00 47 GLY A O 16
ATOM 26822 N N . LEU A 1 48 ? -15.907 0.154 7.770 1.00 0.00 48 LEU A N 16
ATOM 26823 C CA . LEU A 1 48 ? -16.852 -0.369 6.796 1.00 0.00 48 LEU A CA 16
ATOM 26824 C C . LEU A 1 48 ? -17.303 -1.771 7.157 1.00 0.00 48 LEU A C 16
ATOM 26825 O O . LEU A 1 48 ? -16.484 -2.634 7.481 1.00 0.00 48 LEU A O 16
ATOM 26841 N N . SER A 1 49 ? -18.614 -1.983 7.110 1.00 0.00 49 SER A N 16
ATOM 26842 C CA . SER A 1 49 ? -19.174 -3.311 7.265 1.00 0.00 49 SER A CA 16
ATOM 26843 C C . SER A 1 49 ? -18.618 -4.191 6.156 1.00 0.00 49 SER A C 16
ATOM 26844 O O . SER A 1 49 ? -18.357 -3.696 5.057 1.00 0.00 49 SER A O 16
ATOM 26852 N N . TRP A 1 50 ? -18.432 -5.474 6.435 1.00 0.00 50 TRP A N 16
ATOM 26853 C CA . TRP A 1 50 ? -17.656 -6.334 5.551 1.00 0.00 50 TRP A CA 16
ATOM 26854 C C . TRP A 1 50 ? -18.158 -6.299 4.110 1.00 0.00 50 TRP A C 16
ATOM 26855 O O . TRP A 1 50 ? -17.358 -6.254 3.183 1.00 0.00 50 TRP A O 16
ATOM 26876 N N . GLU A 1 51 ? -19.469 -6.304 3.924 1.00 0.00 51 GLU A N 16
ATOM 26877 C CA . GLU A 1 51 ? -20.048 -6.237 2.584 1.00 0.00 51 GLU A CA 16
ATOM 26878 C C . GLU A 1 51 ? -19.602 -4.967 1.855 1.00 0.00 51 GLU A C 16
ATOM 26879 O O . GLU A 1 51 ? -19.219 -5.010 0.686 1.00 0.00 51 GLU A O 16
ATOM 26891 N N . GLN A 1 52 ? -19.623 -3.849 2.565 1.00 0.00 52 GLN A N 16
ATOM 26892 C CA . GLN A 1 52 ? -19.263 -2.562 1.984 1.00 0.00 52 GLN A CA 16
ATOM 26893 C C . GLN A 1 52 ? -17.759 -2.487 1.722 1.00 0.00 52 GLN A C 16
ATOM 26894 O O . GLN A 1 52 ? -17.313 -1.888 0.740 1.00 0.00 52 GLN A O 16
ATOM 26908 N N . LEU A 1 53 ? -16.977 -3.101 2.594 1.00 0.00 53 LEU A N 16
ATOM 26909 C CA . LEU A 1 53 ? -15.537 -3.068 2.445 1.00 0.00 53 LEU A CA 16
ATOM 26910 C C . LEU A 1 53 ? -15.101 -4.007 1.339 1.00 0.00 53 LEU A C 16
ATOM 26911 O O . LEU A 1 53 ? -14.252 -3.665 0.526 1.00 0.00 53 LEU A O 16
ATOM 26927 N N . GLN A 1 54 ? -15.696 -5.186 1.292 1.00 0.00 54 GLN A N 16
ATOM 26928 C CA . GLN A 1 54 ? -15.296 -6.177 0.318 1.00 0.00 54 GLN A CA 16
ATOM 26929 C C . GLN A 1 54 ? -15.500 -5.638 -1.095 1.00 0.00 54 GLN A C 16
ATOM 26930 O O . GLN A 1 54 ? -14.628 -5.790 -1.944 1.00 0.00 54 GLN A O 16
ATOM 26944 N N . GLU A 1 55 ? -16.631 -4.962 -1.325 1.00 0.00 55 GLU A N 16
ATOM 26945 C CA . GLU A 1 55 ? -16.923 -4.384 -2.633 1.00 0.00 55 GLU A CA 16
ATOM 26946 C C . GLU A 1 55 ? -15.974 -3.231 -2.937 1.00 0.00 55 GLU A C 16
ATOM 26947 O O . GLU A 1 55 ? -15.662 -2.971 -4.100 1.00 0.00 55 GLU A O 16
ATOM 26959 N N . LYS A 1 56 ? -15.520 -2.545 -1.886 1.00 0.00 56 LYS A N 16
ATOM 26960 C CA . LYS A 1 56 ? -14.498 -1.508 -2.020 1.00 0.00 56 LYS A CA 16
ATOM 26961 C C . LYS A 1 56 ? -13.317 -2.045 -2.815 1.00 0.00 56 LYS A C 16
ATOM 26962 O O . LYS A 1 56 ? -12.776 -1.379 -3.697 1.00 0.00 56 LYS A O 16
ATOM 26981 N N . LYS A 1 57 ? -12.933 -3.262 -2.478 1.00 0.00 57 LYS A N 16
ATOM 26982 C CA . LYS A 1 57 ? -11.717 -3.866 -2.989 1.00 0.00 57 LYS A CA 16
ATOM 26983 C C . LYS A 1 57 ? -11.993 -4.944 -4.037 1.00 0.00 57 LYS A C 16
ATOM 26984 O O . LYS A 1 57 ? -11.056 -5.510 -4.603 1.00 0.00 57 LYS A O 16
ATOM 27003 N N . LYS A 1 58 ? -13.270 -5.234 -4.284 1.00 0.00 58 LYS A N 16
ATOM 27004 C CA . LYS A 1 58 ? -13.643 -6.253 -5.265 1.00 0.00 58 LYS A CA 16
ATOM 27005 C C . LYS A 1 58 ? -12.998 -5.986 -6.617 1.00 0.00 58 LYS A C 16
ATOM 27006 O O . LYS A 1 58 ? -13.020 -4.864 -7.129 1.00 0.00 58 LYS A O 16
ATOM 27025 N N . GLY A 1 59 ? -12.430 -7.035 -7.187 1.00 0.00 59 GLY A N 16
ATOM 27026 C CA . GLY A 1 59 ? -11.652 -6.906 -8.395 1.00 0.00 59 GLY A CA 16
ATOM 27027 C C . GLY A 1 59 ? -10.265 -7.478 -8.212 1.00 0.00 59 GLY A C 16
ATOM 27028 O O . GLY A 1 59 ? -9.976 -8.579 -8.678 1.00 0.00 59 GLY A O 16
ATOM 27032 N N . ARG A 1 60 ? -9.416 -6.745 -7.507 1.00 0.00 60 ARG A N 16
ATOM 27033 C CA . ARG A 1 60 ? -8.052 -7.195 -7.243 1.00 0.00 60 ARG A CA 16
ATOM 27034 C C . ARG A 1 60 ? -7.913 -7.622 -5.791 1.00 0.00 60 ARG A C 16
ATOM 27035 O O . ARG A 1 60 ? -6.815 -7.890 -5.312 1.00 0.00 60 ARG A O 16
ATOM 27056 N N . ALA A 1 61 ? -9.047 -7.669 -5.109 1.00 0.00 61 ALA A N 16
ATOM 27057 C CA . ALA A 1 61 ? -9.126 -8.103 -3.723 1.00 0.00 61 ALA A CA 16
ATOM 27058 C C . ALA A 1 61 ? -10.548 -8.530 -3.450 1.00 0.00 61 ALA A C 16
ATOM 27059 O O . ALA A 1 61 ? -11.145 -8.172 -2.429 1.00 0.00 61 ALA A O 16
ATOM 27066 N N . ALA A 1 62 ? -11.070 -9.264 -4.428 1.00 0.00 62 ALA A N 16
ATOM 27067 C CA . ALA A 1 62 ? -12.420 -9.819 -4.415 1.00 0.00 62 ALA A CA 16
ATOM 27068 C C . ALA A 1 62 ? -12.871 -10.217 -3.020 1.00 0.00 62 ALA A C 16
ATOM 27069 O O . ALA A 1 62 ? -13.829 -9.662 -2.480 1.00 0.00 62 ALA A O 16
ATOM 27076 N N . ALA A 1 63 ? -12.176 -11.179 -2.444 1.00 0.00 63 ALA A N 16
ATOM 27077 C CA . ALA A 1 63 ? -12.440 -11.580 -1.082 1.00 0.00 63 ALA A CA 16
ATOM 27078 C C . ALA A 1 63 ? -11.303 -11.120 -0.185 1.00 0.00 63 ALA A C 16
ATOM 27079 O O . ALA A 1 63 ? -11.364 -10.036 0.402 1.00 0.00 63 ALA A O 16
ATOM 27086 N N . ASN A 1 64 ? -10.238 -11.906 -0.124 1.00 0.00 64 ASN A N 16
ATOM 27087 C CA . ASN A 1 64 ? -9.128 -11.590 0.756 1.00 0.00 64 ASN A CA 16
ATOM 27088 C C . ASN A 1 64 ? -7.810 -11.567 0.026 1.00 0.00 64 ASN A C 16
ATOM 27089 O O . ASN A 1 64 ? -7.193 -12.600 -0.224 1.00 0.00 64 ASN A O 16
ATOM 27100 N N . GLY A 1 65 ? -7.398 -10.367 -0.323 1.00 0.00 65 GLY A N 16
ATOM 27101 C CA . GLY A 1 65 ? -6.068 -10.185 -0.878 1.00 0.00 65 GLY A CA 16
ATOM 27102 C C . GLY A 1 65 ? -5.897 -8.938 -1.712 1.00 0.00 65 GLY A C 16
ATOM 27103 O O . GLY A 1 65 ? -5.996 -9.005 -2.933 1.00 0.00 65 GLY A O 16
ATOM 27107 N N . TYR A 1 66 ? -5.649 -7.791 -1.076 1.00 0.00 66 TYR A N 16
ATOM 27108 C CA . TYR A 1 66 ? -5.168 -6.627 -1.842 1.00 0.00 66 TYR A CA 16
ATOM 27109 C C . TYR A 1 66 ? -3.814 -6.918 -2.404 1.00 0.00 66 TYR A C 16
ATOM 27110 O O . TYR A 1 66 ? -2.940 -7.461 -1.731 1.00 0.00 66 TYR A O 16
ATOM 27128 N N . ASP A 1 67 ? -3.662 -6.545 -3.638 1.00 0.00 67 ASP A N 16
ATOM 27129 C CA . ASP A 1 67 ? -2.441 -6.727 -4.339 1.00 0.00 67 ASP A CA 16
ATOM 27130 C C . ASP A 1 67 ? -1.650 -5.453 -4.265 1.00 0.00 67 ASP A C 16
ATOM 27131 O O . ASP A 1 67 ? -2.177 -4.396 -3.916 1.00 0.00 67 ASP A O 16
ATOM 27140 N N . ARG A 1 68 ? -0.414 -5.563 -4.621 1.00 0.00 68 ARG A N 16
ATOM 27141 C CA . ARG A 1 68 ? 0.517 -4.462 -4.512 1.00 0.00 68 ARG A CA 16
ATOM 27142 C C . ARG A 1 68 ? 0.145 -3.367 -5.497 1.00 0.00 68 ARG A C 16
ATOM 27143 O O . ARG A 1 68 ? 0.291 -2.183 -5.206 1.00 0.00 68 ARG A O 16
ATOM 27164 N N . SER A 1 69 ? -0.361 -3.768 -6.653 1.00 0.00 69 SER A N 16
ATOM 27165 C CA . SER A 1 69 ? -0.865 -2.816 -7.626 1.00 0.00 69 SER A CA 16
ATOM 27166 C C . SER A 1 69 ? -2.185 -2.209 -7.144 1.00 0.00 69 SER A C 16
ATOM 27167 O O . SER A 1 69 ? -2.374 -0.995 -7.200 1.00 0.00 69 SER A O 16
ATOM 27175 N N . ALA A 1 70 ? -3.078 -3.058 -6.634 1.00 0.00 70 ALA A N 16
ATOM 27176 C CA . ALA A 1 70 ? -4.408 -2.621 -6.198 1.00 0.00 70 ALA A CA 16
ATOM 27177 C C . ALA A 1 70 ? -4.324 -1.633 -5.053 1.00 0.00 70 ALA A C 16
ATOM 27178 O O . ALA A 1 70 ? -4.832 -0.508 -5.121 1.00 0.00 70 ALA A O 16
ATOM 27185 N N . PHE A 1 71 ? -3.649 -2.066 -4.008 1.00 0.00 71 PHE A N 16
ATOM 27186 C CA . PHE A 1 71 ? -3.553 -1.300 -2.793 1.00 0.00 71 PHE A CA 16
ATOM 27187 C C . PHE A 1 71 ? -2.773 -0.012 -3.036 1.00 0.00 71 PHE A C 16
ATOM 27188 O O . PHE A 1 71 ? -3.146 1.043 -2.528 1.00 0.00 71 PHE A O 16
ATOM 27205 N N . PHE A 1 72 ? -1.726 -0.082 -3.857 1.00 0.00 72 PHE A N 16
ATOM 27206 C CA . PHE A 1 72 ? -0.941 1.109 -4.171 1.00 0.00 72 PHE A CA 16
ATOM 27207 C C . PHE A 1 72 ? -1.780 2.126 -4.933 1.00 0.00 72 PHE A C 16
ATOM 27208 O O . PHE A 1 72 ? -1.649 3.328 -4.723 1.00 0.00 72 PHE A O 16
ATOM 27225 N N . SER A 1 73 ? -2.655 1.634 -5.797 1.00 0.00 73 SER A N 16
ATOM 27226 C CA . SER A 1 73 ? -3.508 2.502 -6.600 1.00 0.00 73 SER A CA 16
ATOM 27227 C C . SER A 1 73 ? -4.433 3.329 -5.710 1.00 0.00 73 SER A C 16
ATOM 27228 O O . SER A 1 73 ? -4.754 4.476 -6.025 1.00 0.00 73 SER A O 16
ATOM 27236 N N . LEU A 1 74 ? -4.861 2.740 -4.600 1.00 0.00 74 LEU A N 16
ATOM 27237 C CA . LEU A 1 74 ? -5.694 3.452 -3.640 1.00 0.00 74 LEU A CA 16
ATOM 27238 C C . LEU A 1 74 ? -4.871 4.482 -2.863 1.00 0.00 74 LEU A C 16
ATOM 27239 O O . LEU A 1 74 ? -5.250 5.647 -2.770 1.00 0.00 74 LEU A O 16
ATOM 27255 N N . VAL A 1 75 ? -3.727 4.051 -2.336 1.00 0.00 75 VAL A N 16
ATOM 27256 C CA . VAL A 1 75 ? -2.890 4.914 -1.497 1.00 0.00 75 VAL A CA 16
ATOM 27257 C C . VAL A 1 75 ? -2.324 6.088 -2.293 1.00 0.00 75 VAL A C 16
ATOM 27258 O O . VAL A 1 75 ? -2.225 7.203 -1.784 1.00 0.00 75 VAL A O 16
ATOM 27271 N N . ALA A 1 76 ? -1.976 5.834 -3.547 1.00 0.00 76 ALA A N 16
ATOM 27272 C CA . ALA A 1 76 ? -1.354 6.845 -4.396 1.00 0.00 76 ALA A CA 16
ATOM 27273 C C . ALA A 1 76 ? -2.319 7.981 -4.730 1.00 0.00 76 ALA A C 16
ATOM 27274 O O . ALA A 1 76 ? -1.931 8.972 -5.351 1.00 0.00 76 ALA A O 16
ATOM 27281 N N . SER A 1 77 ? -3.572 7.838 -4.330 1.00 0.00 77 SER A N 16
ATOM 27282 C CA . SER A 1 77 ? -4.558 8.878 -4.554 1.00 0.00 77 SER A CA 16
ATOM 27283 C C . SER A 1 77 ? -5.066 9.432 -3.222 1.00 0.00 77 SER A C 16
ATOM 27284 O O . SER A 1 77 ? -5.843 10.386 -3.189 1.00 0.00 77 SER A O 16
ATOM 27292 N N . ASP A 1 78 ? -4.617 8.836 -2.122 1.00 0.00 78 ASP A N 16
ATOM 27293 C CA . ASP A 1 78 ? -5.057 9.250 -0.798 1.00 0.00 78 ASP A CA 16
ATOM 27294 C C . ASP A 1 78 ? -3.875 9.521 0.121 1.00 0.00 78 ASP A C 16
ATOM 27295 O O . ASP A 1 78 ? -3.236 8.591 0.616 1.00 0.00 78 ASP A O 16
ATOM 27304 N N . GLU A 1 79 ? -3.583 10.796 0.358 1.00 0.00 79 GLU A N 16
ATOM 27305 C CA . GLU A 1 79 ? -2.454 11.164 1.204 1.00 0.00 79 GLU A CA 16
ATOM 27306 C C . GLU A 1 79 ? -2.658 10.693 2.640 1.00 0.00 79 GLU A C 16
ATOM 27307 O O . GLU A 1 79 ? -1.695 10.504 3.363 1.00 0.00 79 GLU A O 16
ATOM 27319 N N . GLN A 1 80 ? -3.905 10.502 3.058 1.00 0.00 80 GLN A N 16
ATOM 27320 C CA . GLN A 1 80 ? -4.173 9.963 4.391 1.00 0.00 80 GLN A CA 16
ATOM 27321 C C . GLN A 1 80 ? -3.550 8.579 4.513 1.00 0.00 80 GLN A C 16
ATOM 27322 O O . GLN A 1 80 ? -3.132 8.161 5.583 1.00 0.00 80 GLN A O 16
ATOM 27336 N N . TYR A 1 81 ? -3.488 7.893 3.383 1.00 0.00 81 TYR A N 16
ATOM 27337 C CA . TYR A 1 81 ? -3.103 6.500 3.327 1.00 0.00 81 TYR A CA 16
ATOM 27338 C C . TYR A 1 81 ? -1.602 6.347 3.283 1.00 0.00 81 TYR A C 16
ATOM 27339 O O . TYR A 1 81 ? -1.041 5.468 3.938 1.00 0.00 81 TYR A O 16
ATOM 27357 N N . VAL A 1 82 ? -0.953 7.206 2.512 1.00 0.00 82 VAL A N 16
ATOM 27358 C CA . VAL A 1 82 ? 0.467 7.176 2.402 1.00 0.00 82 VAL A CA 16
ATOM 27359 C C . VAL A 1 82 ? 1.107 7.437 3.760 1.00 0.00 82 VAL A C 16
ATOM 27360 O O . VAL A 1 82 ? 1.964 6.681 4.216 1.00 0.00 82 VAL A O 16
ATOM 27373 N N . ARG A 1 83 ? 0.656 8.500 4.404 1.00 0.00 83 ARG A N 16
ATOM 27374 C CA . ARG A 1 83 ? 1.077 8.817 5.759 1.00 0.00 83 ARG A CA 16
ATOM 27375 C C . ARG A 1 83 ? 0.514 7.849 6.775 1.00 0.00 83 ARG A C 16
ATOM 27376 O O . ARG A 1 83 ? 1.083 7.700 7.844 1.00 0.00 83 ARG A O 16
ATOM 27397 N N . PHE A 1 84 ? -0.619 7.215 6.481 1.00 0.00 84 PHE A N 16
ATOM 27398 C CA . PHE A 1 84 ? -1.151 6.222 7.418 1.00 0.00 84 PHE A CA 16
ATOM 27399 C C . PHE A 1 84 ? -0.086 5.167 7.661 1.00 0.00 84 PHE A C 16
ATOM 27400 O O . PHE A 1 84 ? 0.229 4.829 8.804 1.00 0.00 84 PHE A O 16
ATOM 27417 N N . ILE A 1 85 ? 0.501 4.684 6.577 1.00 0.00 85 ILE A N 16
ATOM 27418 C CA . ILE A 1 85 ? 1.563 3.700 6.679 1.00 0.00 85 ILE A CA 16
ATOM 27419 C C . ILE A 1 85 ? 2.873 4.353 7.116 1.00 0.00 85 ILE A C 16
ATOM 27420 O O . ILE A 1 85 ? 3.529 3.868 8.028 1.00 0.00 85 ILE A O 16
ATOM 27436 N N . ALA A 1 86 ? 3.237 5.458 6.465 1.00 0.00 86 ALA A N 16
ATOM 27437 C CA . ALA A 1 86 ? 4.438 6.222 6.815 1.00 0.00 86 ALA A CA 16
ATOM 27438 C C . ALA A 1 86 ? 4.524 6.503 8.310 1.00 0.00 86 ALA A C 16
ATOM 27439 O O . ALA A 1 86 ? 5.607 6.488 8.897 1.00 0.00 86 ALA A O 16
ATOM 27446 N N . GLN A 1 87 ? 3.379 6.766 8.919 1.00 0.00 87 GLN A N 16
ATOM 27447 C CA . GLN A 1 87 ? 3.312 7.029 10.343 1.00 0.00 87 GLN A CA 16
ATOM 27448 C C . GLN A 1 87 ? 3.533 5.738 11.122 1.00 0.00 87 GLN A C 16
ATOM 27449 O O . GLN A 1 87 ? 4.288 5.704 12.093 1.00 0.00 87 GLN A O 16
ATOM 27463 N N . HIS A 1 88 ? 2.874 4.673 10.675 1.00 0.00 88 HIS A N 16
ATOM 27464 C CA . HIS A 1 88 ? 2.968 3.375 11.341 1.00 0.00 88 HIS A CA 16
ATOM 27465 C C . HIS A 1 88 ? 4.361 2.773 11.196 1.00 0.00 88 HIS A C 16
ATOM 27466 O O . HIS A 1 88 ? 4.871 2.144 12.126 1.00 0.00 88 HIS A O 16
ATOM 27481 N N . PHE A 1 89 ? 4.973 2.972 10.038 1.00 0.00 89 PHE A N 16
ATOM 27482 C CA . PHE A 1 89 ? 6.258 2.366 9.740 1.00 0.00 89 PHE A CA 16
ATOM 27483 C C . PHE A 1 89 ? 7.128 3.308 8.910 1.00 0.00 89 PHE A C 16
ATOM 27484 O O . PHE A 1 89 ? 6.761 3.677 7.794 1.00 0.00 89 PHE A O 16
ATOM 27501 N N . PRO A 1 90 ? 8.275 3.736 9.463 1.00 0.00 90 PRO A N 16
ATOM 27502 C CA . PRO A 1 90 ? 9.263 4.548 8.740 1.00 0.00 90 PRO A CA 16
ATOM 27503 C C . PRO A 1 90 ? 9.805 3.841 7.498 1.00 0.00 90 PRO A C 16
ATOM 27504 O O . PRO A 1 90 ? 9.730 2.618 7.377 1.00 0.00 90 PRO A O 16
ATOM 27515 N N . CYS A 1 91 ? 10.361 4.626 6.580 1.00 0.00 91 CYS A N 16
ATOM 27516 C CA . CYS A 1 91 ? 10.799 4.114 5.289 1.00 0.00 91 CYS A CA 16
ATOM 27517 C C . CYS A 1 91 ? 12.033 3.248 5.432 1.00 0.00 91 CYS A C 16
ATOM 27518 O O . CYS A 1 91 ? 13.126 3.722 5.746 1.00 0.00 91 CYS A O 16
ATOM 27526 N N . ALA A 1 92 ? 11.834 1.968 5.228 1.00 0.00 92 ALA A N 16
ATOM 27527 C CA . ALA A 1 92 ? 12.925 1.014 5.296 1.00 0.00 92 ALA A CA 16
ATOM 27528 C C . ALA A 1 92 ? 12.946 0.117 4.074 1.00 0.00 92 ALA A C 16
ATOM 27529 O O . ALA A 1 92 ? 11.904 -0.204 3.506 1.00 0.00 92 ALA A O 16
ATOM 27536 N N . PRO A 1 93 ? 14.145 -0.299 3.667 1.00 0.00 93 PRO A N 16
ATOM 27537 C CA . PRO A 1 93 ? 14.339 -1.218 2.547 1.00 0.00 93 PRO A CA 16
ATOM 27538 C C . PRO A 1 93 ? 14.244 -2.683 2.975 1.00 0.00 93 PRO A C 16
ATOM 27539 O O . PRO A 1 93 ? 14.623 -3.042 4.094 1.00 0.00 93 PRO A O 16
ATOM 27550 N N . GLU A 1 94 ? 13.733 -3.523 2.097 1.00 0.00 94 GLU A N 16
ATOM 27551 C CA . GLU A 1 94 ? 13.715 -4.951 2.345 1.00 0.00 94 GLU A CA 16
ATOM 27552 C C . GLU A 1 94 ? 14.937 -5.588 1.707 1.00 0.00 94 GLU A C 16
ATOM 27553 O O . GLU A 1 94 ? 14.912 -6.005 0.547 1.00 0.00 94 GLU A O 16
ATOM 27565 N N . GLU A 1 95 ? 16.013 -5.650 2.469 1.00 0.00 95 GLU A N 16
ATOM 27566 C CA . GLU A 1 95 ? 17.268 -6.172 1.969 1.00 0.00 95 GLU A CA 16
ATOM 27567 C C . GLU A 1 95 ? 17.293 -7.692 2.073 1.00 0.00 95 GLU A C 16
ATOM 27568 O O . GLU A 1 95 ? 18.120 -8.268 2.780 1.00 0.00 95 GLU A O 16
ATOM 27580 N N . GLU A 1 96 ? 16.362 -8.337 1.381 1.00 0.00 96 GLU A N 16
ATOM 27581 C CA . GLU A 1 96 ? 16.326 -9.790 1.321 1.00 0.00 96 GLU A CA 16
ATOM 27582 C C . GLU A 1 96 ? 17.327 -10.274 0.284 1.00 0.00 96 GLU A C 16
ATOM 27583 O O . GLU A 1 96 ? 18.349 -10.871 0.621 1.00 0.00 96 GLU A O 16
ATOM 27595 N N . LYS A 1 97 ? 17.027 -10.000 -0.977 1.00 0.00 97 LYS A N 16
ATOM 27596 C CA . LYS A 1 97 ? 17.936 -10.307 -2.071 1.00 0.00 97 LYS A CA 16
ATOM 27597 C C . LYS A 1 97 ? 17.979 -9.166 -3.091 1.00 0.00 97 LYS A C 16
ATOM 27598 O O . LYS A 1 97 ? 19.067 -8.751 -3.486 1.00 0.00 97 LYS A O 16
ATOM 27617 N N . PRO A 1 98 ? 16.817 -8.646 -3.556 1.00 0.00 98 PRO A N 16
ATOM 27618 C CA . PRO A 1 98 ? 16.769 -7.499 -4.442 1.00 0.00 98 PRO A CA 16
ATOM 27619 C C . PRO A 1 98 ? 16.341 -6.210 -3.730 1.00 0.00 98 PRO A C 16
ATOM 27620 O O . PRO A 1 98 ? 15.164 -5.838 -3.762 1.00 0.00 98 PRO A O 16
ATOM 27631 N N . PRO A 1 99 ? 17.278 -5.504 -3.072 1.00 0.00 99 PRO A N 16
ATOM 27632 C CA . PRO A 1 99 ? 16.992 -4.237 -2.422 1.00 0.00 99 PRO A CA 16
ATOM 27633 C C . PRO A 1 99 ? 17.033 -3.106 -3.433 1.00 0.00 99 PRO A C 16
ATOM 27634 O O . PRO A 1 99 ? 18.036 -2.400 -3.568 1.00 0.00 99 PRO A O 16
ATOM 27645 N N . GLU A 1 100 ? 15.946 -2.962 -4.155 1.00 0.00 100 GLU A N 16
ATOM 27646 C CA . GLU A 1 100 ? 15.869 -2.027 -5.261 1.00 0.00 100 GLU A CA 16
ATOM 27647 C C . GLU A 1 100 ? 15.778 -0.595 -4.747 1.00 0.00 100 GLU A C 16
ATOM 27648 O O . GLU A 1 100 ? 16.753 0.153 -4.788 1.00 0.00 100 GLU A O 16
ATOM 27660 N N . ILE A 1 101 ? 14.604 -0.239 -4.243 1.00 0.00 101 ILE A N 16
ATOM 27661 C CA . ILE A 1 101 ? 14.334 1.106 -3.742 1.00 0.00 101 ILE A CA 16
ATOM 27662 C C . ILE A 1 101 ? 13.216 1.064 -2.709 1.00 0.00 101 ILE A C 16
ATOM 27663 O O . ILE A 1 101 ? 13.139 1.922 -1.837 1.00 0.00 101 ILE A O 16
ATOM 27679 N N . ASP A 1 102 ? 12.329 0.074 -2.864 1.00 0.00 102 ASP A N 16
ATOM 27680 C CA . ASP A 1 102 ? 11.233 -0.199 -1.924 1.00 0.00 102 ASP A CA 16
ATOM 27681 C C . ASP A 1 102 ? 10.117 0.813 -2.072 1.00 0.00 102 ASP A C 16
ATOM 27682 O O . ASP A 1 102 ? 9.095 0.730 -1.403 1.00 0.00 102 ASP A O 16
ATOM 27691 N N . ALA A 1 103 ? 10.311 1.746 -2.982 1.00 0.00 103 ALA A N 16
ATOM 27692 C CA . ALA A 1 103 ? 9.296 2.741 -3.288 1.00 0.00 103 ALA A CA 16
ATOM 27693 C C . ALA A 1 103 ? 8.510 2.318 -4.513 1.00 0.00 103 ALA A C 16
ATOM 27694 O O . ALA A 1 103 ? 7.284 2.252 -4.490 1.00 0.00 103 ALA A O 16
ATOM 27701 N N . LEU A 1 104 ? 9.232 2.030 -5.582 1.00 0.00 104 LEU A N 16
ATOM 27702 C CA . LEU A 1 104 ? 8.620 1.611 -6.833 1.00 0.00 104 LEU A CA 16
ATOM 27703 C C . LEU A 1 104 ? 9.229 0.281 -7.269 1.00 0.00 104 LEU A C 16
ATOM 27704 O O . LEU A 1 104 ? 9.335 -0.005 -8.460 1.00 0.00 104 LEU A O 16
ATOM 27720 N N . GLU A 1 105 ? 9.631 -0.522 -6.284 1.00 0.00 105 GLU A N 16
ATOM 27721 C CA . GLU A 1 105 ? 10.371 -1.755 -6.547 1.00 0.00 105 GLU A CA 16
ATOM 27722 C C . GLU A 1 105 ? 9.526 -2.784 -7.283 1.00 0.00 105 GLU A C 16
ATOM 27723 O O . GLU A 1 105 ? 8.296 -2.771 -7.189 1.00 0.00 105 GLU A O 16
ATOM 27735 N N . LEU A 1 106 ? 10.210 -3.654 -8.029 1.00 0.00 106 LEU A N 16
ATOM 27736 C CA . LEU A 1 106 ? 9.574 -4.769 -8.725 1.00 0.00 106 LEU A CA 16
ATOM 27737 C C . LEU A 1 106 ? 8.400 -4.259 -9.559 1.00 0.00 106 LEU A C 16
ATOM 27738 O O . LEU A 1 106 ? 7.241 -4.613 -9.325 1.00 0.00 106 LEU A O 16
ATOM 27754 N N . LYS A 1 107 ? 8.706 -3.395 -10.511 1.00 0.00 107 LYS A N 16
ATOM 27755 C CA . LYS A 1 107 ? 7.688 -2.826 -11.373 1.00 0.00 107 LYS A CA 16
ATOM 27756 C C . LYS A 1 107 ? 7.264 -3.844 -12.425 1.00 0.00 107 LYS A C 16
ATOM 27757 O O . LYS A 1 107 ? 6.081 -3.955 -12.749 1.00 0.00 107 LYS A O 16
ATOM 27776 N N . THR A 1 108 ? 8.230 -4.601 -12.934 1.00 0.00 108 THR A N 16
ATOM 27777 C CA . THR A 1 108 ? 7.952 -5.607 -13.952 1.00 0.00 108 THR A CA 16
ATOM 27778 C C . THR A 1 108 ? 9.117 -6.593 -14.108 1.00 0.00 108 THR A C 16
ATOM 27779 O O . THR A 1 108 ? 8.935 -7.708 -14.602 1.00 0.00 108 THR A O 16
ATOM 27790 N N . GLN A 1 109 ? 10.306 -6.189 -13.678 1.00 0.00 109 GLN A N 16
ATOM 27791 C CA . GLN A 1 109 ? 11.491 -7.027 -13.824 1.00 0.00 109 GLN A CA 16
ATOM 27792 C C . GLN A 1 109 ? 11.561 -8.068 -12.712 1.00 0.00 109 GLN A C 16
ATOM 27793 O O . GLN A 1 109 ? 10.866 -7.961 -11.703 1.00 0.00 109 GLN A O 16
ATOM 27807 N N . LYS A 1 110 ? 12.407 -9.073 -12.902 1.00 0.00 110 LYS A N 16
ATOM 27808 C CA . LYS A 1 110 ? 12.473 -10.217 -11.992 1.00 0.00 110 LYS A CA 16
ATOM 27809 C C . LYS A 1 110 ? 13.504 -9.981 -10.892 1.00 0.00 110 LYS A C 16
ATOM 27810 O O . LYS A 1 110 ? 14.293 -10.869 -10.566 1.00 0.00 110 LYS A O 16
ATOM 27829 N N . GLY A 1 111 ? 13.496 -8.782 -10.324 1.00 0.00 111 GLY A N 16
ATOM 27830 C CA . GLY A 1 111 ? 14.507 -8.419 -9.350 1.00 0.00 111 GLY A CA 16
ATOM 27831 C C . GLY A 1 111 ? 15.793 -8.003 -10.031 1.00 0.00 111 GLY A C 16
ATOM 27832 O O . GLY A 1 111 ? 16.777 -7.641 -9.382 1.00 0.00 111 GLY A O 16
ATOM 27836 N N . PHE A 1 112 ? 15.770 -8.063 -11.355 1.00 0.00 112 PHE A N 16
ATOM 27837 C CA . PHE A 1 112 ? 16.909 -7.712 -12.175 1.00 0.00 112 PHE A CA 16
ATOM 27838 C C . PHE A 1 112 ? 16.469 -6.767 -13.279 1.00 0.00 112 PHE A C 16
ATOM 27839 O O . PHE A 1 112 ? 16.649 -5.545 -13.117 1.00 0.00 112 PHE A O 16
ATOM 27857 N N . GLY A 1 1 ? -12.090 -0.573 -10.503 1.00 0.00 1 GLY A N 17
ATOM 27858 C CA . GLY A 1 1 ? -12.328 0.886 -10.602 1.00 0.00 1 GLY A CA 17
ATOM 27859 C C . GLY A 1 1 ? -11.227 1.580 -11.370 1.00 0.00 1 GLY A C 17
ATOM 27860 O O . GLY A 1 1 ? -10.434 0.926 -12.044 1.00 0.00 1 GLY A O 17
ATOM 27867 N N . SER A 1 2 ? -11.173 2.900 -11.268 1.00 0.00 2 SER A N 17
ATOM 27868 C CA . SER A 1 2 ? -10.179 3.678 -11.986 1.00 0.00 2 SER A CA 17
ATOM 27869 C C . SER A 1 2 ? -8.849 3.655 -11.240 1.00 0.00 2 SER A C 17
ATOM 27870 O O . SER A 1 2 ? -8.769 4.098 -10.093 1.00 0.00 2 SER A O 17
ATOM 27878 N N . ALA A 1 3 ? -7.817 3.126 -11.885 1.00 0.00 3 ALA A N 17
ATOM 27879 C CA . ALA A 1 3 ? -6.502 3.017 -11.268 1.00 0.00 3 ALA A CA 17
ATOM 27880 C C . ALA A 1 3 ? -5.766 4.351 -11.329 1.00 0.00 3 ALA A C 17
ATOM 27881 O O . ALA A 1 3 ? -4.939 4.585 -12.212 1.00 0.00 3 ALA A O 17
ATOM 27888 N N . MET A 1 4 ? -6.085 5.226 -10.390 1.00 0.00 4 MET A N 17
ATOM 27889 C CA . MET A 1 4 ? -5.484 6.547 -10.336 1.00 0.00 4 MET A CA 17
ATOM 27890 C C . MET A 1 4 ? -4.278 6.552 -9.407 1.00 0.00 4 MET A C 17
ATOM 27891 O O . MET A 1 4 ? -4.037 5.586 -8.676 1.00 0.00 4 MET A O 17
ATOM 27905 N N . GLY A 1 5 ? -3.518 7.634 -9.446 1.00 0.00 5 GLY A N 17
ATOM 27906 C CA . GLY A 1 5 ? -2.340 7.754 -8.617 1.00 0.00 5 GLY A CA 17
ATOM 27907 C C . GLY A 1 5 ? -1.574 9.024 -8.915 1.00 0.00 5 GLY A C 17
ATOM 27908 O O . GLY A 1 5 ? -1.413 9.400 -10.075 1.00 0.00 5 GLY A O 17
ATOM 27912 N N . HIS A 1 6 ? -1.121 9.698 -7.869 1.00 0.00 6 HIS A N 17
ATOM 27913 C CA . HIS A 1 6 ? -0.369 10.932 -8.028 1.00 0.00 6 HIS A CA 17
ATOM 27914 C C . HIS A 1 6 ? 0.600 11.110 -6.868 1.00 0.00 6 HIS A C 17
ATOM 27915 O O . HIS A 1 6 ? 0.304 10.734 -5.735 1.00 0.00 6 HIS A O 17
ATOM 27930 N N . MET A 1 7 ? 1.758 11.677 -7.155 1.00 0.00 7 MET A N 17
ATOM 27931 C CA . MET A 1 7 ? 2.779 11.869 -6.137 1.00 0.00 7 MET A CA 17
ATOM 27932 C C . MET A 1 7 ? 2.420 13.058 -5.254 1.00 0.00 7 MET A C 17
ATOM 27933 O O . MET A 1 7 ? 2.419 14.204 -5.702 1.00 0.00 7 MET A O 17
ATOM 27947 N N . VAL A 1 8 ? 2.114 12.775 -3.997 1.00 0.00 8 VAL A N 17
ATOM 27948 C CA . VAL A 1 8 ? 1.620 13.784 -3.079 1.00 0.00 8 VAL A CA 17
ATOM 27949 C C . VAL A 1 8 ? 2.475 13.792 -1.817 1.00 0.00 8 VAL A C 17
ATOM 27950 O O . VAL A 1 8 ? 3.590 14.312 -1.818 1.00 0.00 8 VAL A O 17
ATOM 27963 N N . LYS A 1 9 ? 1.981 13.191 -0.771 1.00 0.00 9 LYS A N 17
ATOM 27964 C CA . LYS A 1 9 ? 2.776 12.943 0.417 1.00 0.00 9 LYS A CA 17
ATOM 27965 C C . LYS A 1 9 ? 3.577 11.662 0.232 1.00 0.00 9 LYS A C 17
ATOM 27966 O O . LYS A 1 9 ? 3.723 10.864 1.153 1.00 0.00 9 LYS A O 17
ATOM 27985 N N . ILE A 1 10 ? 4.082 11.471 -0.983 1.00 0.00 10 ILE A N 17
ATOM 27986 C CA . ILE A 1 10 ? 4.858 10.306 -1.306 1.00 0.00 10 ILE A CA 17
ATOM 27987 C C . ILE A 1 10 ? 6.215 10.735 -1.848 1.00 0.00 10 ILE A C 17
ATOM 27988 O O . ILE A 1 10 ? 6.337 11.122 -3.011 1.00 0.00 10 ILE A O 17
ATOM 28004 N N . SER A 1 11 ? 7.221 10.683 -0.995 1.00 0.00 11 SER A N 17
ATOM 28005 C CA . SER A 1 11 ? 8.594 10.884 -1.414 1.00 0.00 11 SER A CA 17
ATOM 28006 C C . SER A 1 11 ? 9.239 9.512 -1.541 1.00 0.00 11 SER A C 17
ATOM 28007 O O . SER A 1 11 ? 8.549 8.508 -1.383 1.00 0.00 11 SER A O 17
ATOM 28015 N N . HIS A 1 12 ? 10.543 9.451 -1.800 1.00 0.00 12 HIS A N 17
ATOM 28016 C CA . HIS A 1 12 ? 11.219 8.164 -1.947 1.00 0.00 12 HIS A CA 17
ATOM 28017 C C . HIS A 1 12 ? 10.945 7.303 -0.735 1.00 0.00 12 HIS A C 17
ATOM 28018 O O . HIS A 1 12 ? 10.587 6.133 -0.845 1.00 0.00 12 HIS A O 17
ATOM 28033 N N . GLU A 1 13 ? 11.103 7.914 0.425 1.00 0.00 13 GLU A N 17
ATOM 28034 C CA . GLU A 1 13 ? 10.900 7.231 1.682 1.00 0.00 13 GLU A CA 17
ATOM 28035 C C . GLU A 1 13 ? 9.431 6.868 1.887 1.00 0.00 13 GLU A C 17
ATOM 28036 O O . GLU A 1 13 ? 9.126 5.793 2.388 1.00 0.00 13 GLU A O 17
ATOM 28048 N N . ASP A 1 14 ? 8.512 7.733 1.465 1.00 0.00 14 ASP A N 17
ATOM 28049 C CA . ASP A 1 14 ? 7.099 7.470 1.687 1.00 0.00 14 ASP A CA 17
ATOM 28050 C C . ASP A 1 14 ? 6.606 6.383 0.757 1.00 0.00 14 ASP A C 17
ATOM 28051 O O . ASP A 1 14 ? 5.792 5.553 1.146 1.00 0.00 14 ASP A O 17
ATOM 28060 N N . THR A 1 15 ? 7.109 6.382 -0.474 1.00 0.00 15 THR A N 17
ATOM 28061 C CA . THR A 1 15 ? 6.704 5.368 -1.430 1.00 0.00 15 THR A CA 17
ATOM 28062 C C . THR A 1 15 ? 7.164 4.000 -0.948 1.00 0.00 15 THR A C 17
ATOM 28063 O O . THR A 1 15 ? 6.436 3.008 -1.064 1.00 0.00 15 THR A O 17
ATOM 28074 N N . GLN A 1 16 ? 8.377 3.956 -0.390 1.00 0.00 16 GLN A N 17
ATOM 28075 C CA . GLN A 1 16 ? 8.898 2.728 0.173 1.00 0.00 16 GLN A CA 17
ATOM 28076 C C . GLN A 1 16 ? 8.023 2.301 1.330 1.00 0.00 16 GLN A C 17
ATOM 28077 O O . GLN A 1 16 ? 7.736 1.125 1.492 1.00 0.00 16 GLN A O 17
ATOM 28091 N N . ARG A 1 17 ? 7.580 3.287 2.111 1.00 0.00 17 ARG A N 17
ATOM 28092 C CA . ARG A 1 17 ? 6.757 3.042 3.282 1.00 0.00 17 ARG A CA 17
ATOM 28093 C C . ARG A 1 17 ? 5.496 2.296 2.917 1.00 0.00 17 ARG A C 17
ATOM 28094 O O . ARG A 1 17 ? 5.228 1.233 3.479 1.00 0.00 17 ARG A O 17
ATOM 28115 N N . ILE A 1 18 ? 4.744 2.817 1.955 1.00 0.00 18 ILE A N 17
ATOM 28116 C CA . ILE A 1 18 ? 3.495 2.186 1.565 1.00 0.00 18 ILE A CA 17
ATOM 28117 C C . ILE A 1 18 ? 3.725 0.738 1.164 1.00 0.00 18 ILE A C 17
ATOM 28118 O O . ILE A 1 18 ? 3.009 -0.156 1.616 1.00 0.00 18 ILE A O 17
ATOM 28134 N N . LYS A 1 19 ? 4.741 0.506 0.341 1.00 0.00 19 LYS A N 17
ATOM 28135 C CA . LYS A 1 19 ? 5.073 -0.846 -0.077 1.00 0.00 19 LYS A CA 17
ATOM 28136 C C . LYS A 1 19 ? 5.449 -1.714 1.106 1.00 0.00 19 LYS A C 17
ATOM 28137 O O . LYS A 1 19 ? 4.788 -2.712 1.399 1.00 0.00 19 LYS A O 17
ATOM 28156 N N . THR A 1 20 ? 6.505 -1.309 1.788 1.00 0.00 20 THR A N 17
ATOM 28157 C CA . THR A 1 20 ? 7.134 -2.143 2.781 1.00 0.00 20 THR A CA 17
ATOM 28158 C C . THR A 1 20 ? 6.190 -2.478 3.917 1.00 0.00 20 THR A C 17
ATOM 28159 O O . THR A 1 20 ? 6.231 -3.590 4.446 1.00 0.00 20 THR A O 17
ATOM 28170 N N . ALA A 1 21 ? 5.339 -1.538 4.296 1.00 0.00 21 ALA A N 17
ATOM 28171 C CA . ALA A 1 21 ? 4.440 -1.788 5.391 1.00 0.00 21 ALA A CA 17
ATOM 28172 C C . ALA A 1 21 ? 3.351 -2.747 4.961 1.00 0.00 21 ALA A C 17
ATOM 28173 O O . ALA A 1 21 ? 3.242 -3.831 5.496 1.00 0.00 21 ALA A O 17
ATOM 28180 N N . PHE A 1 22 ? 2.604 -2.358 3.946 1.00 0.00 22 PHE A N 17
ATOM 28181 C CA . PHE A 1 22 ? 1.527 -3.179 3.403 1.00 0.00 22 PHE A CA 17
ATOM 28182 C C . PHE A 1 22 ? 1.957 -4.649 3.271 1.00 0.00 22 PHE A C 17
ATOM 28183 O O . PHE A 1 22 ? 1.448 -5.507 4.000 1.00 0.00 22 PHE A O 17
ATOM 28200 N N . LEU A 1 23 ? 2.976 -4.913 2.473 1.00 0.00 23 LEU A N 17
ATOM 28201 C CA . LEU A 1 23 ? 3.395 -6.288 2.193 1.00 0.00 23 LEU A CA 17
ATOM 28202 C C . LEU A 1 23 ? 3.844 -7.021 3.463 1.00 0.00 23 LEU A C 17
ATOM 28203 O O . LEU A 1 23 ? 3.264 -8.059 3.843 1.00 0.00 23 LEU A O 17
ATOM 28219 N N . SER A 1 24 ? 4.852 -6.449 4.137 1.00 0.00 24 SER A N 17
ATOM 28220 C CA . SER A 1 24 ? 5.489 -7.086 5.285 1.00 0.00 24 SER A CA 17
ATOM 28221 C C . SER A 1 24 ? 4.522 -7.262 6.443 1.00 0.00 24 SER A C 17
ATOM 28222 O O . SER A 1 24 ? 4.647 -8.196 7.241 1.00 0.00 24 SER A O 17
ATOM 28230 N N . TYR A 1 25 ? 3.553 -6.366 6.524 1.00 0.00 25 TYR A N 17
ATOM 28231 C CA . TYR A 1 25 ? 2.609 -6.367 7.622 1.00 0.00 25 TYR A CA 17
ATOM 28232 C C . TYR A 1 25 ? 1.715 -7.577 7.559 1.00 0.00 25 TYR A C 17
ATOM 28233 O O . TYR A 1 25 ? 1.572 -8.299 8.546 1.00 0.00 25 TYR A O 17
ATOM 28251 N N . ALA A 1 26 ? 1.101 -7.809 6.410 1.00 0.00 26 ALA A N 17
ATOM 28252 C CA . ALA A 1 26 ? 0.173 -8.915 6.320 1.00 0.00 26 ALA A CA 17
ATOM 28253 C C . ALA A 1 26 ? 0.874 -10.267 6.292 1.00 0.00 26 ALA A C 17
ATOM 28254 O O . ALA A 1 26 ? 0.802 -11.028 7.259 1.00 0.00 26 ALA A O 17
ATOM 28261 N N . GLN A 1 27 ? 1.542 -10.581 5.188 1.00 0.00 27 GLN A N 17
ATOM 28262 C CA . GLN A 1 27 ? 2.238 -11.856 5.085 1.00 0.00 27 GLN A CA 17
ATOM 28263 C C . GLN A 1 27 ? 3.732 -11.671 4.914 1.00 0.00 27 GLN A C 17
ATOM 28264 O O . GLN A 1 27 ? 4.535 -12.476 5.383 1.00 0.00 27 GLN A O 17
ATOM 28278 N N . GLY A 1 28 ? 4.090 -10.594 4.235 1.00 0.00 28 GLY A N 17
ATOM 28279 C CA . GLY A 1 28 ? 5.412 -10.490 3.662 1.00 0.00 28 GLY A CA 17
ATOM 28280 C C . GLY A 1 28 ? 5.399 -10.739 2.156 1.00 0.00 28 GLY A C 17
ATOM 28281 O O . GLY A 1 28 ? 6.368 -10.420 1.469 1.00 0.00 28 GLY A O 17
ATOM 28285 N N . GLN A 1 29 ? 4.302 -11.316 1.636 1.00 0.00 29 GLN A N 17
ATOM 28286 C CA . GLN A 1 29 ? 4.188 -11.598 0.198 1.00 0.00 29 GLN A CA 17
ATOM 28287 C C . GLN A 1 29 ? 3.932 -10.336 -0.635 1.00 0.00 29 GLN A C 17
ATOM 28288 O O . GLN A 1 29 ? 4.114 -9.216 -0.165 1.00 0.00 29 GLN A O 17
ATOM 28302 N N . ASP A 1 30 ? 3.515 -10.541 -1.888 1.00 0.00 30 ASP A N 17
ATOM 28303 C CA . ASP A 1 30 ? 3.227 -9.440 -2.816 1.00 0.00 30 ASP A CA 17
ATOM 28304 C C . ASP A 1 30 ? 1.847 -8.849 -2.562 1.00 0.00 30 ASP A C 17
ATOM 28305 O O . ASP A 1 30 ? 1.466 -7.848 -3.175 1.00 0.00 30 ASP A O 17
ATOM 28314 N N . LYS A 1 31 ? 1.098 -9.471 -1.671 1.00 0.00 31 LYS A N 17
ATOM 28315 C CA . LYS A 1 31 ? -0.258 -9.053 -1.403 1.00 0.00 31 LYS A CA 17
ATOM 28316 C C . LYS A 1 31 ? -0.417 -8.744 0.056 1.00 0.00 31 LYS A C 17
ATOM 28317 O O . LYS A 1 31 ? 0.560 -8.679 0.786 1.00 0.00 31 LYS A O 17
ATOM 28336 N N . VAL A 1 32 ? -1.645 -8.495 0.457 1.00 0.00 32 VAL A N 17
ATOM 28337 C CA . VAL A 1 32 ? -1.976 -8.360 1.855 1.00 0.00 32 VAL A CA 17
ATOM 28338 C C . VAL A 1 32 ? -3.240 -9.108 2.191 1.00 0.00 32 VAL A C 17
ATOM 28339 O O . VAL A 1 32 ? -4.224 -9.045 1.453 1.00 0.00 32 VAL A O 17
ATOM 28352 N N . THR A 1 33 ? -3.212 -9.818 3.305 1.00 0.00 33 THR A N 17
ATOM 28353 C CA . THR A 1 33 ? -4.408 -10.430 3.802 1.00 0.00 33 THR A CA 17
ATOM 28354 C C . THR A 1 33 ? -5.322 -9.335 4.322 1.00 0.00 33 THR A C 17
ATOM 28355 O O . THR A 1 33 ? -4.873 -8.270 4.723 1.00 0.00 33 THR A O 17
ATOM 28366 N N . GLU A 1 34 ? -6.584 -9.624 4.372 1.00 0.00 34 GLU A N 17
ATOM 28367 C CA . GLU A 1 34 ? -7.605 -8.593 4.527 1.00 0.00 34 GLU A CA 17
ATOM 28368 C C . GLU A 1 34 ? -7.452 -7.711 5.779 1.00 0.00 34 GLU A C 17
ATOM 28369 O O . GLU A 1 34 ? -7.942 -6.592 5.793 1.00 0.00 34 GLU A O 17
ATOM 28381 N N . ALA A 1 35 ? -6.804 -8.218 6.817 1.00 0.00 35 ALA A N 17
ATOM 28382 C CA . ALA A 1 35 ? -6.700 -7.512 8.097 1.00 0.00 35 ALA A CA 17
ATOM 28383 C C . ALA A 1 35 ? -5.968 -6.180 7.944 1.00 0.00 35 ALA A C 17
ATOM 28384 O O . ALA A 1 35 ? -6.461 -5.134 8.376 1.00 0.00 35 ALA A O 17
ATOM 28391 N N . MET A 1 36 ? -4.787 -6.216 7.333 1.00 0.00 36 MET A N 17
ATOM 28392 C CA . MET A 1 36 ? -4.042 -5.005 7.048 1.00 0.00 36 MET A CA 17
ATOM 28393 C C . MET A 1 36 ? -4.791 -4.181 6.030 1.00 0.00 36 MET A C 17
ATOM 28394 O O . MET A 1 36 ? -4.676 -2.957 5.977 1.00 0.00 36 MET A O 17
ATOM 28408 N N . ILE A 1 37 ? -5.579 -4.867 5.233 1.00 0.00 37 ILE A N 17
ATOM 28409 C CA . ILE A 1 37 ? -6.368 -4.212 4.216 1.00 0.00 37 ILE A CA 17
ATOM 28410 C C . ILE A 1 37 ? -7.490 -3.392 4.851 1.00 0.00 37 ILE A C 17
ATOM 28411 O O . ILE A 1 37 ? -7.875 -2.335 4.343 1.00 0.00 37 ILE A O 17
ATOM 28427 N N . ASP A 1 38 ? -7.977 -3.873 5.985 1.00 0.00 38 ASP A N 17
ATOM 28428 C CA . ASP A 1 38 ? -8.966 -3.171 6.770 1.00 0.00 38 ASP A CA 17
ATOM 28429 C C . ASP A 1 38 ? -8.353 -1.947 7.428 1.00 0.00 38 ASP A C 17
ATOM 28430 O O . ASP A 1 38 ? -9.021 -0.932 7.605 1.00 0.00 38 ASP A O 17
ATOM 28439 N N . GLN A 1 39 ? -7.073 -2.048 7.780 1.00 0.00 39 GLN A N 17
ATOM 28440 C CA . GLN A 1 39 ? -6.346 -0.936 8.376 1.00 0.00 39 GLN A CA 17
ATOM 28441 C C . GLN A 1 39 ? -6.393 0.266 7.452 1.00 0.00 39 GLN A C 17
ATOM 28442 O O . GLN A 1 39 ? -6.780 1.373 7.851 1.00 0.00 39 GLN A O 17
ATOM 28456 N N . LEU A 1 40 ? -6.040 0.027 6.202 1.00 0.00 40 LEU A N 17
ATOM 28457 C CA . LEU A 1 40 ? -5.980 1.087 5.22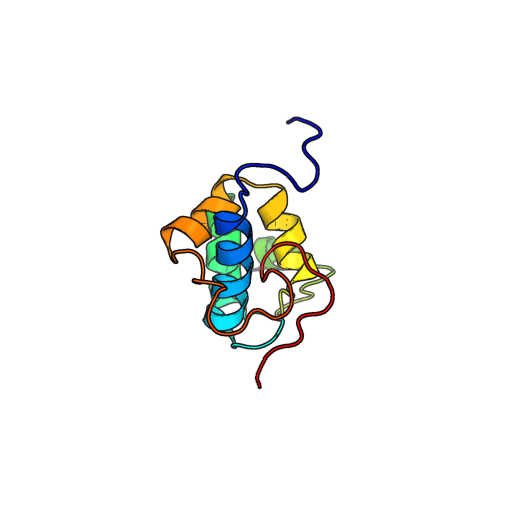7 1.00 0.00 40 LEU A CA 17
ATOM 28458 C C . LEU A 1 40 ? -7.372 1.586 4.897 1.00 0.00 40 LEU A C 17
ATOM 28459 O O . LEU A 1 40 ? -7.636 2.768 5.010 1.00 0.00 40 LEU A O 17
ATOM 28475 N N . ILE A 1 41 ? -8.273 0.683 4.551 1.00 0.00 41 ILE A N 17
ATOM 28476 C CA . ILE A 1 41 ? -9.610 1.084 4.125 1.00 0.00 41 ILE A CA 17
ATOM 28477 C C . ILE A 1 41 ? -10.360 1.818 5.240 1.00 0.00 41 ILE A C 17
ATOM 28478 O O . ILE A 1 41 ? -11.001 2.838 4.993 1.00 0.00 41 ILE A O 17
ATOM 28494 N N . CYS A 1 42 ? -10.235 1.336 6.470 1.00 0.00 42 CYS A N 17
ATOM 28495 C CA . CYS A 1 42 ? -10.908 1.963 7.602 1.00 0.00 42 CYS A CA 17
ATOM 28496 C C . CYS A 1 42 ? -10.277 3.320 7.880 1.00 0.00 42 CYS A C 17
ATOM 28497 O O . CYS A 1 42 ? -10.876 4.182 8.525 1.00 0.00 42 CYS A O 17
ATOM 28505 N N . GLY A 1 43 ? -9.057 3.485 7.381 1.00 0.00 43 GLY A N 17
ATOM 28506 C CA . GLY A 1 43 ? -8.343 4.742 7.499 1.00 0.00 43 GLY A CA 17
ATOM 28507 C C . GLY A 1 43 ? -9.133 5.947 7.002 1.00 0.00 43 GLY A C 17
ATOM 28508 O O . GLY A 1 43 ? -9.322 6.912 7.744 1.00 0.00 43 GLY A O 17
ATOM 28512 N N . ALA A 1 44 ? -9.596 5.905 5.756 1.00 0.00 44 ALA A N 17
ATOM 28513 C CA . ALA A 1 44 ? -10.335 7.031 5.190 1.00 0.00 44 ALA A CA 17
ATOM 28514 C C . ALA A 1 44 ? -11.835 6.844 5.374 1.00 0.00 44 ALA A C 17
ATOM 28515 O O . ALA A 1 44 ? -12.549 7.792 5.697 1.00 0.00 44 ALA A O 17
ATOM 28522 N N . PHE A 1 45 ? -12.309 5.619 5.183 1.00 0.00 45 PHE A N 17
ATOM 28523 C CA . PHE A 1 45 ? -13.731 5.326 5.324 1.00 0.00 45 PHE A CA 17
ATOM 28524 C C . PHE A 1 45 ? -13.989 4.072 6.124 1.00 0.00 45 PHE A C 17
ATOM 28525 O O . PHE A 1 45 ? -13.848 2.952 5.639 1.00 0.00 45 PHE A O 17
ATOM 28542 N N . PRO A 1 46 ? -14.387 4.263 7.360 1.00 0.00 46 PRO A N 17
ATOM 28543 C CA . PRO A 1 46 ? -14.802 3.194 8.236 1.00 0.00 46 PRO A CA 17
ATOM 28544 C C . PRO A 1 46 ? -16.311 2.956 8.218 1.00 0.00 46 PRO A C 17
ATOM 28545 O O . PRO A 1 46 ? -16.841 2.220 9.048 1.00 0.00 46 PRO A O 17
ATOM 28556 N N . GLY A 1 47 ? -16.996 3.581 7.271 1.00 0.00 47 GLY A N 17
ATOM 28557 C CA . GLY A 1 47 ? -18.439 3.454 7.194 1.00 0.00 47 GLY A CA 17
ATOM 28558 C C . GLY A 1 47 ? -18.869 2.286 6.332 1.00 0.00 47 GLY A C 17
ATOM 28559 O O . GLY A 1 47 ? -20.028 2.191 5.936 1.00 0.00 47 GLY A O 17
ATOM 28563 N N . LEU A 1 48 ? -17.932 1.399 6.041 1.00 0.00 48 LEU A N 17
ATOM 28564 C CA . LEU A 1 48 ? -18.205 0.246 5.202 1.00 0.00 48 LEU A CA 17
ATOM 28565 C C . LEU A 1 48 ? -18.446 -0.996 6.047 1.00 0.00 48 LEU A C 17
ATOM 28566 O O . LEU A 1 48 ? -17.682 -1.284 6.969 1.00 0.00 48 LEU A O 17
ATOM 28582 N N . SER A 1 49 ? -19.515 -1.717 5.743 1.00 0.00 49 SER A N 17
ATOM 28583 C CA . SER A 1 49 ? -19.728 -3.040 6.305 1.00 0.00 49 SER A CA 17
ATOM 28584 C C . SER A 1 49 ? -18.835 -4.029 5.568 1.00 0.00 49 SER A C 17
ATOM 28585 O O . SER A 1 49 ? -18.180 -3.647 4.598 1.00 0.00 49 SER A O 17
ATOM 28593 N N . TRP A 1 50 ? -18.799 -5.285 5.991 1.00 0.00 50 TRP A N 17
ATOM 28594 C CA . TRP A 1 50 ? -17.978 -6.259 5.287 1.00 0.00 50 TRP A CA 17
ATOM 28595 C C . TRP A 1 50 ? -18.436 -6.383 3.841 1.00 0.00 50 TRP A C 17
ATOM 28596 O O . TRP A 1 50 ? -17.621 -6.472 2.928 1.00 0.00 50 TRP A O 17
ATOM 28617 N N . GLU A 1 51 ? -19.747 -6.361 3.646 1.00 0.00 51 GLU A N 17
ATOM 28618 C CA . GLU A 1 51 ? -20.330 -6.463 2.313 1.00 0.00 51 GLU A CA 17
ATOM 28619 C C . GLU A 1 51 ? -19.899 -5.278 1.453 1.00 0.00 51 GLU A C 17
ATOM 28620 O O . GLU A 1 51 ? -19.463 -5.445 0.310 1.00 0.00 51 GLU A O 17
ATOM 28632 N N . GLN A 1 52 ? -19.996 -4.085 2.022 1.00 0.00 52 GLN A N 17
ATOM 28633 C CA . GLN A 1 52 ? -19.638 -2.864 1.314 1.00 0.00 52 GLN A CA 17
ATOM 28634 C C . GLN A 1 52 ? -18.134 -2.767 1.083 1.00 0.00 52 GLN A C 17
ATOM 28635 O O . GLN A 1 52 ? -17.686 -2.252 0.060 1.00 0.00 52 GLN A O 17
ATOM 28649 N N . LEU A 1 53 ? -17.358 -3.250 2.034 1.00 0.00 53 LEU A N 17
ATOM 28650 C CA . LEU A 1 53 ? -15.917 -3.154 1.939 1.00 0.00 53 LEU A CA 17
ATOM 28651 C C . LEU A 1 53 ? -15.383 -4.199 0.962 1.00 0.00 53 LEU A C 17
ATOM 28652 O O . LEU A 1 53 ? -14.514 -3.909 0.132 1.00 0.00 53 LEU A O 17
ATOM 28668 N N . GLN A 1 54 ? -15.919 -5.414 1.052 1.00 0.00 54 GLN A N 17
ATOM 28669 C CA . GLN A 1 54 ? -15.472 -6.503 0.196 1.00 0.00 54 GLN A CA 17
ATOM 28670 C C . GLN A 1 54 ? -15.620 -6.105 -1.271 1.00 0.00 54 GLN A C 17
ATOM 28671 O O . GLN A 1 54 ? -14.728 -6.361 -2.078 1.00 0.00 54 GLN A O 17
ATOM 28685 N N . GLU A 1 55 ? -16.733 -5.439 -1.597 1.00 0.00 55 GLU A N 17
ATOM 28686 C CA . GLU A 1 55 ? -16.980 -4.989 -2.960 1.00 0.00 55 GLU A CA 17
ATOM 28687 C C . GLU A 1 55 ? -16.113 -3.783 -3.303 1.00 0.00 55 GLU A C 17
ATOM 28688 O O . GLU A 1 55 ? -15.752 -3.589 -4.466 1.00 0.00 55 GLU A O 17
ATOM 28700 N N . LYS A 1 56 ? -15.782 -2.977 -2.288 1.00 0.00 56 LYS A N 17
ATOM 28701 C CA . LYS A 1 56 ? -14.909 -1.813 -2.467 1.00 0.00 56 LYS A CA 17
ATOM 28702 C C . LYS A 1 56 ? -13.684 -2.200 -3.276 1.00 0.00 56 LYS A C 17
ATOM 28703 O O . LYS A 1 56 ? -13.320 -1.534 -4.244 1.00 0.00 56 LYS A O 17
ATOM 28722 N N . LYS A 1 57 ? -13.052 -3.287 -2.864 1.00 0.00 57 LYS A N 17
ATOM 28723 C CA . LYS A 1 57 ? -11.817 -3.731 -3.490 1.00 0.00 57 LYS A CA 17
ATOM 28724 C C . LYS A 1 57 ? -12.012 -5.022 -4.287 1.00 0.00 57 LYS A C 17
ATOM 28725 O O . LYS A 1 57 ? -11.040 -5.665 -4.675 1.00 0.00 57 LYS A O 17
ATOM 28744 N N . LYS A 1 58 ? -13.268 -5.399 -4.517 1.00 0.00 58 LYS A N 17
ATOM 28745 C CA . LYS A 1 58 ? -13.599 -6.627 -5.253 1.00 0.00 58 LYS A CA 17
ATOM 28746 C C . LYS A 1 58 ? -12.886 -6.710 -6.600 1.00 0.00 58 LYS A C 17
ATOM 28747 O O . LYS A 1 58 ? -12.580 -7.804 -7.074 1.00 0.00 58 LYS A O 17
ATOM 28766 N N . GLY A 1 59 ? -12.629 -5.560 -7.211 1.00 0.00 59 GLY A N 17
ATOM 28767 C CA . GLY A 1 59 ? -12.011 -5.533 -8.523 1.00 0.00 59 GLY A CA 17
ATOM 28768 C C . GLY A 1 59 ? -10.605 -6.092 -8.537 1.00 0.00 59 GLY A C 17
ATOM 28769 O O . GLY A 1 59 ? -10.187 -6.689 -9.529 1.00 0.00 59 GLY A O 17
ATOM 28773 N N . ARG A 1 60 ? -9.866 -5.911 -7.448 1.00 0.00 60 ARG A N 17
ATOM 28774 C CA . ARG A 1 60 ? -8.473 -6.322 -7.434 1.00 0.00 60 ARG A CA 17
ATOM 28775 C C . ARG A 1 60 ? -8.005 -6.706 -6.032 1.00 0.00 60 ARG A C 17
ATOM 28776 O O . ARG A 1 60 ? -6.911 -6.346 -5.607 1.00 0.00 60 ARG A O 17
ATOM 28797 N N . ALA A 1 61 ? -8.835 -7.436 -5.311 1.00 0.00 61 ALA A N 17
ATOM 28798 C CA . ALA A 1 61 ? -8.430 -7.954 -4.014 1.00 0.00 61 ALA A CA 17
ATOM 28799 C C . ALA A 1 61 ? -8.999 -9.339 -3.777 1.00 0.00 61 ALA A C 17
ATOM 28800 O O . ALA A 1 61 ? -8.912 -9.869 -2.675 1.00 0.00 61 ALA A O 17
ATOM 28807 N N . ALA A 1 62 ? -9.598 -9.909 -4.829 1.00 0.00 62 ALA A N 17
ATOM 28808 C CA . ALA A 1 62 ? -10.190 -11.245 -4.779 1.00 0.00 62 ALA A CA 17
ATOM 28809 C C . ALA A 1 62 ? -11.089 -11.401 -3.556 1.00 0.00 62 ALA A C 17
ATOM 28810 O O . ALA A 1 62 ? -11.076 -12.440 -2.892 1.00 0.00 62 ALA A O 17
ATOM 28817 N N . ALA A 1 63 ? -11.873 -10.350 -3.286 1.00 0.00 63 ALA A N 17
ATOM 28818 C CA . ALA A 1 63 ? -12.656 -10.222 -2.055 1.00 0.00 63 ALA A CA 17
ATOM 28819 C C . ALA A 1 63 ? -11.737 -9.988 -0.856 1.00 0.00 63 ALA A C 17
ATOM 28820 O O . ALA A 1 63 ? -11.833 -8.961 -0.178 1.00 0.00 63 ALA A O 17
ATOM 28827 N N . ASN A 1 64 ? -10.829 -10.925 -0.615 1.00 0.00 64 ASN A N 17
ATOM 28828 C CA . ASN A 1 64 ? -9.874 -10.810 0.478 1.00 0.00 64 ASN A CA 17
ATOM 28829 C C . ASN A 1 64 ? -8.454 -11.029 -0.013 1.00 0.00 64 ASN A C 17
ATOM 28830 O O . ASN A 1 64 ? -8.073 -12.141 -0.389 1.00 0.00 64 ASN A O 17
ATOM 28841 N N . GLY A 1 65 ? -7.679 -9.954 -0.005 1.00 0.00 65 GLY A N 17
ATOM 28842 C CA . GLY A 1 65 ? -6.309 -10.025 -0.482 1.00 0.00 65 GLY A CA 17
ATOM 28843 C C . GLY A 1 65 ? -5.953 -8.929 -1.470 1.00 0.00 65 GLY A C 17
ATOM 28844 O O . GLY A 1 65 ? -5.899 -9.176 -2.674 1.00 0.00 65 GLY A O 17
ATOM 28848 N N . TYR A 1 66 ? -5.719 -7.713 -0.971 1.00 0.00 66 TYR A N 17
ATOM 28849 C CA . TYR A 1 66 ? -5.175 -6.647 -1.832 1.00 0.00 66 TYR A CA 17
ATOM 28850 C C . TYR A 1 66 ? -3.806 -7.037 -2.305 1.00 0.00 66 TYR A C 17
ATOM 28851 O O . TYR A 1 66 ? -3.138 -7.852 -1.685 1.00 0.00 66 TYR A O 17
ATOM 28869 N N . ASP A 1 67 ? -3.386 -6.431 -3.383 1.00 0.00 67 ASP A N 17
ATOM 28870 C CA . ASP A 1 67 ? -2.091 -6.692 -3.921 1.00 0.00 67 ASP A CA 17
ATOM 28871 C C . ASP A 1 67 ? -1.430 -5.370 -4.231 1.00 0.00 67 ASP A C 17
ATOM 28872 O O . ASP A 1 67 ? -2.108 -4.339 -4.270 1.00 0.00 67 ASP A O 17
ATOM 28881 N N . ARG A 1 68 ? -0.129 -5.395 -4.420 1.00 0.00 68 ARG A N 17
ATOM 28882 C CA . ARG A 1 68 ? 0.657 -4.170 -4.491 1.00 0.00 68 ARG A CA 17
ATOM 28883 C C . ARG A 1 68 ? 0.103 -3.178 -5.511 1.00 0.00 68 ARG A C 17
ATOM 28884 O O . ARG A 1 68 ? 0.063 -1.986 -5.239 1.00 0.00 68 ARG A O 17
ATOM 28905 N N . SER A 1 69 ? -0.372 -3.659 -6.650 1.00 0.00 69 SER A N 17
ATOM 28906 C CA . SER A 1 69 ? -0.875 -2.765 -7.682 1.00 0.00 69 SER A CA 17
ATOM 28907 C C . SER A 1 69 ? -2.206 -2.130 -7.267 1.00 0.00 69 SER A C 17
ATOM 28908 O O . SER A 1 69 ? -2.408 -0.924 -7.433 1.00 0.00 69 SER A O 17
ATOM 28916 N N . ALA A 1 70 ? -3.101 -2.942 -6.714 1.00 0.00 70 ALA A N 17
ATOM 28917 C CA . ALA A 1 70 ? -4.418 -2.468 -6.294 1.00 0.00 70 ALA A CA 17
ATOM 28918 C C . ALA A 1 70 ? -4.306 -1.501 -5.134 1.00 0.00 70 ALA A C 17
ATOM 28919 O O . ALA A 1 70 ? -4.792 -0.367 -5.181 1.00 0.00 70 ALA A O 17
ATOM 28926 N N . PHE A 1 71 ? -3.634 -1.965 -4.102 1.00 0.00 71 PHE A N 17
ATOM 28927 C CA . PHE A 1 71 ? -3.536 -1.233 -2.866 1.00 0.00 71 PHE A CA 17
ATOM 28928 C C . PHE A 1 71 ? -2.727 0.048 -3.057 1.00 0.00 71 PHE A C 17
ATOM 28929 O O . PHE A 1 71 ? -3.094 1.092 -2.525 1.00 0.00 71 PHE A O 17
ATOM 28946 N N . PHE A 1 72 ? -1.660 -0.014 -3.854 1.00 0.00 72 PHE A N 17
ATOM 28947 C CA . PHE A 1 72 ? -0.843 1.172 -4.103 1.00 0.00 72 PHE A CA 17
ATOM 28948 C C . PHE A 1 72 ? -1.649 2.231 -4.835 1.00 0.00 72 PHE A C 17
ATOM 28949 O O . PHE A 1 72 ? -1.512 3.421 -4.570 1.00 0.00 72 PHE A O 17
ATOM 28966 N N . SER A 1 73 ? -2.500 1.782 -5.742 1.00 0.00 73 SER A N 17
ATOM 28967 C CA . SER A 1 73 ? -3.336 2.682 -6.527 1.00 0.00 73 SER A CA 17
ATOM 28968 C C . SER A 1 73 ? -4.264 3.488 -5.620 1.00 0.00 73 SER A C 17
ATOM 28969 O O . SER A 1 73 ? -4.499 4.676 -5.854 1.00 0.00 73 SER A O 17
ATOM 28977 N N . LEU A 1 74 ? -4.785 2.845 -4.582 1.00 0.00 74 LEU A N 17
ATOM 28978 C CA . LEU A 1 74 ? -5.648 3.521 -3.621 1.00 0.00 74 LEU A CA 17
ATOM 28979 C C . LEU A 1 74 ? -4.852 4.524 -2.786 1.00 0.00 74 LEU A C 17
ATOM 28980 O O . LEU A 1 74 ? -5.254 5.676 -2.635 1.00 0.00 74 LEU A O 17
ATOM 28996 N N . VAL A 1 75 ? -3.708 4.088 -2.276 1.00 0.00 75 VAL A N 17
ATOM 28997 C CA . VAL A 1 75 ? -2.892 4.923 -1.399 1.00 0.00 75 VAL A CA 17
ATOM 28998 C C . VAL A 1 75 ? -2.309 6.114 -2.155 1.00 0.00 75 VAL A C 17
ATOM 28999 O O . VAL A 1 75 ? -2.243 7.220 -1.626 1.00 0.00 75 VAL A O 17
ATOM 29012 N N . ALA A 1 76 ? -1.918 5.890 -3.405 1.00 0.00 76 ALA A N 17
ATOM 29013 C CA . ALA A 1 76 ? -1.312 6.940 -4.225 1.00 0.00 76 ALA A CA 17
ATOM 29014 C C . ALA A 1 76 ? -2.324 8.021 -4.596 1.00 0.00 76 ALA A C 17
ATOM 29015 O O . ALA A 1 76 ? -2.002 8.974 -5.306 1.00 0.00 76 ALA A O 17
ATOM 29022 N N . SER A 1 77 ? -3.548 7.864 -4.129 1.00 0.00 77 SER A N 17
ATOM 29023 C CA . SER A 1 77 ? -4.578 8.858 -4.346 1.00 0.00 77 SER A CA 17
ATOM 29024 C C . SER A 1 77 ? -4.949 9.523 -3.022 1.00 0.00 77 SER A C 17
ATOM 29025 O O . SER A 1 77 ? -5.636 10.543 -2.997 1.00 0.00 77 SER A O 17
ATOM 29033 N N . ASP A 1 78 ? -4.469 8.951 -1.921 1.00 0.00 78 ASP A N 17
ATOM 29034 C CA . ASP A 1 78 ? -4.856 9.403 -0.594 1.00 0.00 78 ASP A CA 17
ATOM 29035 C C . ASP A 1 78 ? -3.651 9.638 0.304 1.00 0.00 78 ASP A C 17
ATOM 29036 O O . ASP A 1 78 ? -3.016 8.690 0.768 1.00 0.00 78 ASP A O 17
ATOM 29045 N N . GLU A 1 79 ? -3.347 10.904 0.570 1.00 0.00 79 GLU A N 17
ATOM 29046 C CA . GLU A 1 79 ? -2.241 11.247 1.452 1.00 0.00 79 GLU A CA 17
ATOM 29047 C C . GLU A 1 79 ? -2.512 10.749 2.876 1.00 0.00 79 GLU A C 17
ATOM 29048 O O . GLU A 1 79 ? -1.581 10.511 3.639 1.00 0.00 79 GLU A O 17
ATOM 29060 N N . GLN A 1 80 ? -3.789 10.594 3.231 1.00 0.00 80 GLN A N 17
ATOM 29061 C CA . GLN A 1 80 ? -4.160 9.975 4.504 1.00 0.00 80 GLN A CA 17
ATOM 29062 C C . GLN A 1 80 ? -3.508 8.610 4.600 1.00 0.00 80 GLN A C 17
ATOM 29063 O O . GLN A 1 80 ? -3.029 8.203 5.645 1.00 0.00 80 GLN A O 17
ATOM 29077 N N . TYR A 1 81 ? -3.497 7.931 3.466 1.00 0.00 81 TYR A N 17
ATOM 29078 C CA . TYR A 1 81 ? -3.153 6.531 3.386 1.00 0.00 81 TYR A CA 17
ATOM 29079 C C . TYR A 1 81 ? -1.654 6.351 3.320 1.00 0.00 81 TYR A C 17
ATOM 29080 O O . TYR A 1 81 ? -1.097 5.454 3.953 1.00 0.00 81 TYR A O 17
ATOM 29098 N N . VAL A 1 82 ? -0.996 7.214 2.555 1.00 0.00 82 VAL A N 17
ATOM 29099 C CA . VAL A 1 82 ? 0.425 7.169 2.427 1.00 0.00 82 VAL A CA 17
ATOM 29100 C C . VAL A 1 82 ? 1.087 7.430 3.774 1.00 0.00 82 VAL A C 17
ATOM 29101 O O . VAL A 1 82 ? 1.939 6.666 4.229 1.00 0.00 82 VAL A O 17
ATOM 29114 N N . ARG A 1 83 ? 0.654 8.501 4.409 1.00 0.00 83 ARG A N 17
ATOM 29115 C CA . ARG A 1 83 ? 1.111 8.850 5.740 1.00 0.00 83 ARG A CA 17
ATOM 29116 C C . ARG A 1 83 ? 0.582 7.870 6.760 1.00 0.00 83 ARG A C 17
ATOM 29117 O O . ARG A 1 83 ? 1.179 7.707 7.803 1.00 0.00 83 ARG A O 17
ATOM 29138 N N . PHE A 1 84 ? -0.559 7.250 6.488 1.00 0.00 84 PHE A N 17
ATOM 29139 C CA . PHE A 1 84 ? -1.097 6.266 7.425 1.00 0.00 84 PHE A CA 17
ATOM 29140 C C . PHE A 1 84 ? -0.056 5.184 7.654 1.00 0.00 84 PHE A C 17
ATOM 29141 O O . PHE A 1 84 ? 0.253 4.810 8.791 1.00 0.00 84 PHE A O 17
ATOM 29158 N N . ILE A 1 85 ? 0.511 4.715 6.559 1.00 0.00 85 ILE A N 17
ATOM 29159 C CA . ILE A 1 85 ? 1.542 3.702 6.623 1.00 0.00 85 ILE A CA 17
ATOM 29160 C C . ILE A 1 85 ? 2.872 4.306 7.073 1.00 0.00 85 ILE A C 17
ATOM 29161 O O . ILE A 1 85 ? 3.528 3.765 7.955 1.00 0.00 85 ILE A O 17
ATOM 29177 N N . ALA A 1 86 ? 3.248 5.433 6.471 1.00 0.00 86 ALA A N 17
ATOM 29178 C CA . ALA A 1 86 ? 4.470 6.149 6.842 1.00 0.00 86 ALA A CA 17
ATOM 29179 C C . ALA A 1 86 ? 4.534 6.419 8.342 1.00 0.00 86 ALA A C 17
ATOM 29180 O O . ALA A 1 86 ? 5.598 6.351 8.956 1.00 0.00 86 ALA A O 17
ATOM 29187 N N . GLN A 1 87 ? 3.381 6.722 8.915 1.00 0.00 87 GLN A N 17
ATOM 29188 C CA . GLN A 1 87 ? 3.264 7.033 10.326 1.00 0.00 87 GLN A CA 17
ATOM 29189 C C . GLN A 1 87 ? 3.500 5.775 11.149 1.00 0.00 87 GLN A C 17
ATOM 29190 O O . GLN A 1 87 ? 4.190 5.800 12.166 1.00 0.00 87 GLN A O 17
ATOM 29204 N N . HIS A 1 88 ? 2.927 4.672 10.681 1.00 0.00 88 HIS A N 17
ATOM 29205 C CA . HIS A 1 88 ? 3.069 3.388 11.358 1.00 0.00 88 HIS A CA 17
ATOM 29206 C C . HIS A 1 88 ? 4.469 2.809 11.163 1.00 0.00 88 HIS A C 17
ATOM 29207 O O . HIS A 1 88 ? 5.020 2.189 12.072 1.00 0.00 88 HIS A O 17
ATOM 29222 N N . PHE A 1 89 ? 5.048 3.028 9.988 1.00 0.00 89 PHE A N 17
ATOM 29223 C CA . PHE A 1 89 ? 6.323 2.417 9.641 1.00 0.00 89 PHE A CA 17
ATOM 29224 C C . PHE A 1 89 ? 7.208 3.383 8.850 1.00 0.00 89 PHE A C 17
ATOM 29225 O O . PHE A 1 89 ? 6.911 3.709 7.702 1.00 0.00 89 PHE A O 17
ATOM 29242 N N . PRO A 1 90 ? 8.287 3.876 9.475 1.00 0.00 90 PRO A N 17
ATOM 29243 C CA . PRO A 1 90 ? 9.311 4.692 8.803 1.00 0.00 90 PRO A CA 17
ATOM 29244 C C . PRO A 1 90 ? 10.029 3.920 7.694 1.00 0.00 90 PRO A C 17
ATOM 29245 O O . PRO A 1 90 ? 10.020 2.687 7.681 1.00 0.00 90 PRO A O 17
ATOM 29256 N N . CYS A 1 91 ? 10.665 4.635 6.769 1.00 0.00 91 CYS A N 17
ATOM 29257 C CA . CYS A 1 91 ? 11.373 3.982 5.679 1.00 0.00 91 CYS A CA 17
ATOM 29258 C C . CYS A 1 91 ? 12.843 4.303 5.640 1.00 0.00 91 CYS A C 17
ATOM 29259 O O . CYS A 1 91 ? 13.333 5.244 6.270 1.00 0.00 91 CYS A O 17
ATOM 29267 N N . ALA A 1 92 ? 13.518 3.477 4.875 1.00 0.00 92 ALA A N 17
ATOM 29268 C CA . ALA A 1 92 ? 14.964 3.528 4.731 1.00 0.00 92 ALA A CA 17
ATOM 29269 C C . ALA A 1 92 ? 15.378 4.608 3.738 1.00 0.00 92 ALA A C 17
ATOM 29270 O O . ALA A 1 92 ? 14.603 4.981 2.854 1.00 0.00 92 ALA A O 17
ATOM 29277 N N . PRO A 1 93 ? 16.603 5.138 3.884 1.00 0.00 93 PRO A N 17
ATOM 29278 C CA . PRO A 1 93 ? 17.134 6.154 2.977 1.00 0.00 93 PRO A CA 17
ATOM 29279 C C . PRO A 1 93 ? 17.509 5.570 1.619 1.00 0.00 93 PRO A C 17
ATOM 29280 O O . PRO A 1 93 ? 17.440 4.356 1.423 1.00 0.00 93 PRO A O 17
ATOM 29291 N N . GLU A 1 94 ? 17.905 6.428 0.693 1.00 0.00 94 GLU A N 17
ATOM 29292 C CA . GLU A 1 94 ? 18.258 5.991 -0.650 1.00 0.00 94 GLU A CA 17
ATOM 29293 C C . GLU A 1 94 ? 19.499 5.108 -0.626 1.00 0.00 94 GLU A C 17
ATOM 29294 O O . GLU A 1 94 ? 19.417 3.896 -0.838 1.00 0.00 94 GLU A O 17
ATOM 29306 N N . GLU A 1 95 ? 20.625 5.734 -0.347 1.00 0.00 95 GLU A N 17
ATOM 29307 C CA . GLU A 1 95 ? 21.920 5.056 -0.222 1.00 0.00 95 GLU A CA 17
ATOM 29308 C C . GLU A 1 95 ? 22.419 4.496 -1.556 1.00 0.00 95 GLU A C 17
ATOM 29309 O O . GLU A 1 95 ? 21.657 4.316 -2.507 1.00 0.00 95 GLU A O 17
ATOM 29321 N N . GLU A 1 96 ? 23.720 4.237 -1.614 1.00 0.00 96 GLU A N 17
ATOM 29322 C CA . GLU A 1 96 ? 24.359 3.742 -2.828 1.00 0.00 96 GLU A CA 17
ATOM 29323 C C . GLU A 1 96 ? 24.818 2.297 -2.655 1.00 0.00 96 GLU A C 17
ATOM 29324 O O . GLU A 1 96 ? 25.359 1.692 -3.581 1.00 0.00 96 GLU A O 17
ATOM 29336 N N . LYS A 1 97 ? 24.607 1.750 -1.463 1.00 0.00 97 LYS A N 17
ATOM 29337 C CA . LYS A 1 97 ? 25.067 0.400 -1.148 1.00 0.00 97 LYS A CA 17
ATOM 29338 C C . LYS A 1 97 ? 23.993 -0.662 -1.434 1.00 0.00 97 LYS A C 17
ATOM 29339 O O . LYS A 1 97 ? 24.278 -1.662 -2.096 1.00 0.00 97 LYS A O 17
ATOM 29358 N N . PRO A 1 98 ? 22.744 -0.486 -0.947 1.00 0.00 98 PRO A N 17
ATOM 29359 C CA . PRO A 1 98 ? 21.660 -1.427 -1.201 1.00 0.00 98 PRO A CA 17
ATOM 29360 C C . PRO A 1 98 ? 20.939 -1.086 -2.507 1.00 0.00 98 PRO A C 17
ATOM 29361 O O . PRO A 1 98 ? 21.413 -0.227 -3.254 1.00 0.00 98 PRO A O 17
ATOM 29372 N N . PRO A 1 99 ? 19.814 -1.759 -2.836 1.00 0.00 99 PRO A N 17
ATOM 29373 C CA . PRO A 1 99 ? 18.973 -1.366 -3.968 1.00 0.00 99 PRO A CA 17
ATOM 29374 C C . PRO A 1 99 ? 18.646 0.125 -3.928 1.00 0.00 99 PRO A C 17
ATOM 29375 O O . PRO A 1 99 ? 18.677 0.729 -2.857 1.00 0.00 99 PRO A O 17
ATOM 29386 N N . GLU A 1 100 ? 18.337 0.703 -5.087 1.00 0.00 100 GLU A N 17
ATOM 29387 C CA . GLU A 1 100 ? 18.126 2.148 -5.202 1.00 0.00 100 GLU A CA 17
ATOM 29388 C C . GLU A 1 100 ? 17.207 2.658 -4.096 1.00 0.00 100 GLU A C 17
ATOM 29389 O O . GLU A 1 100 ? 17.562 3.582 -3.366 1.00 0.00 100 GLU A O 17
ATOM 29401 N N . ILE A 1 101 ? 16.031 2.050 -3.979 1.00 0.00 101 ILE A N 17
ATOM 29402 C CA . ILE A 1 101 ? 15.148 2.298 -2.857 1.00 0.00 101 ILE A CA 17
ATOM 29403 C C . ILE A 1 101 ? 14.319 1.051 -2.562 1.00 0.00 101 ILE A C 17
ATOM 29404 O O . ILE A 1 101 ? 14.661 0.268 -1.676 1.00 0.00 101 ILE A O 17
ATOM 29420 N N . ASP A 1 102 ? 13.283 0.855 -3.372 1.00 0.00 102 ASP A N 17
ATOM 29421 C CA . ASP A 1 102 ? 12.315 -0.246 -3.227 1.00 0.00 102 ASP A CA 17
ATOM 29422 C C . ASP A 1 102 ? 11.033 0.144 -3.938 1.00 0.00 102 ASP A C 17
ATOM 29423 O O . ASP A 1 102 ? 10.478 -0.613 -4.736 1.00 0.00 102 ASP A O 17
ATOM 29432 N N . ALA A 1 103 ? 10.585 1.351 -3.628 1.00 0.00 103 ALA A N 17
ATOM 29433 C CA . ALA A 1 103 ? 9.386 1.926 -4.212 1.00 0.00 103 ALA A CA 17
ATOM 29434 C C . ALA A 1 103 ? 9.436 1.940 -5.733 1.00 0.00 103 ALA A C 17
ATOM 29435 O O . ALA A 1 103 ? 8.743 1.170 -6.397 1.00 0.00 103 ALA A O 17
ATOM 29442 N N . LEU A 1 104 ? 10.265 2.821 -6.266 1.00 0.00 104 LEU A N 17
ATOM 29443 C CA . LEU A 1 104 ? 10.316 3.065 -7.696 1.00 0.00 104 LEU A CA 17
ATOM 29444 C C . LEU A 1 104 ? 11.750 2.936 -8.190 1.00 0.00 104 LEU A C 17
ATOM 29445 O O . LEU A 1 104 ? 12.279 3.830 -8.849 1.00 0.00 104 LEU A O 17
ATOM 29461 N N . GLU A 1 105 ? 12.372 1.813 -7.859 1.00 0.00 105 GLU A N 17
ATOM 29462 C CA . GLU A 1 105 ? 13.788 1.611 -8.129 1.00 0.00 105 GLU A CA 17
ATOM 29463 C C . GLU A 1 105 ? 14.020 0.906 -9.465 1.00 0.00 105 GLU A C 17
ATOM 29464 O O . GLU A 1 105 ? 13.112 0.833 -10.301 1.00 0.00 105 GLU A O 17
ATOM 29476 N N . LEU A 1 106 ? 15.242 0.406 -9.652 1.00 0.00 106 LEU A N 17
ATOM 29477 C CA . LEU A 1 106 ? 15.658 -0.242 -10.895 1.00 0.00 106 LEU A CA 17
ATOM 29478 C C . LEU A 1 106 ? 15.621 0.768 -12.035 1.00 0.00 106 LEU A C 17
ATOM 29479 O O . LEU A 1 106 ? 14.790 0.689 -12.942 1.00 0.00 106 LEU A O 17
ATOM 29495 N N . LYS A 1 107 ? 16.516 1.738 -11.951 1.00 0.00 107 LYS A N 17
ATOM 29496 C CA . LYS A 1 107 ? 16.656 2.759 -12.972 1.00 0.00 107 LYS A CA 17
ATOM 29497 C C . LYS A 1 107 ? 18.103 2.835 -13.435 1.00 0.00 107 LYS A C 17
ATOM 29498 O O . LYS A 1 107 ? 19.025 2.487 -12.694 1.00 0.00 107 LYS A O 17
ATOM 29517 N N . THR A 1 108 ? 18.298 3.264 -14.667 1.00 0.00 108 THR A N 17
ATOM 29518 C CA . THR A 1 108 ? 19.627 3.457 -15.215 1.00 0.00 108 THR A CA 17
ATOM 29519 C C . THR A 1 108 ? 19.616 4.693 -16.112 1.00 0.00 108 THR A C 17
ATOM 29520 O O . THR A 1 108 ? 20.070 4.671 -17.258 1.00 0.00 108 THR A O 17
ATOM 29531 N N . GLN A 1 109 ? 19.069 5.773 -15.575 1.00 0.00 109 GLN A N 17
ATOM 29532 C CA . GLN A 1 109 ? 18.912 7.005 -16.315 1.00 0.00 109 GLN A CA 17
ATOM 29533 C C . GLN A 1 109 ? 20.181 7.847 -16.240 1.00 0.00 109 GLN A C 17
ATOM 29534 O O . GLN A 1 109 ? 20.407 8.559 -15.258 1.00 0.00 109 GLN A O 17
ATOM 29548 N N . LYS A 1 110 ? 21.006 7.732 -17.281 1.00 0.00 110 LYS A N 17
ATOM 29549 C CA . LYS A 1 110 ? 22.236 8.514 -17.426 1.00 0.00 110 LYS A CA 17
ATOM 29550 C C . LYS A 1 110 ? 23.297 8.123 -16.397 1.00 0.00 110 LYS A C 17
ATOM 29551 O O . LYS A 1 110 ? 24.288 7.483 -16.741 1.00 0.00 110 LYS A O 17
ATOM 29570 N N . GLY A 1 111 ? 23.087 8.492 -15.145 1.00 0.00 111 GLY A N 17
ATOM 29571 C CA . GLY A 1 111 ? 24.105 8.280 -14.136 1.00 0.00 111 GLY A CA 17
ATOM 29572 C C . GLY A 1 111 ? 25.158 9.366 -14.192 1.00 0.00 111 GLY A C 17
ATOM 29573 O O . GLY A 1 111 ? 26.338 9.097 -14.418 1.00 0.00 111 GLY A O 17
ATOM 29577 N N . PHE A 1 112 ? 24.721 10.600 -14.000 1.00 0.00 112 PHE A N 17
ATOM 29578 C CA . PHE A 1 112 ? 25.594 11.755 -14.123 1.00 0.00 112 PHE A CA 17
ATOM 29579 C C . PHE A 1 112 ? 25.146 12.859 -13.174 1.00 0.00 112 PHE A C 17
ATOM 29580 O O . PHE A 1 112 ? 25.875 13.146 -12.201 1.00 0.00 112 PHE A O 17
ATOM 29598 N N . GLY A 1 1 ? 0.511 7.155 -21.322 1.00 0.00 1 GLY A N 18
ATOM 29599 C CA . GLY A 1 1 ? 1.489 8.158 -20.841 1.00 0.00 1 GLY A CA 18
ATOM 29600 C C . GLY A 1 1 ? 2.550 7.530 -19.966 1.00 0.00 1 GLY A C 18
ATOM 29601 O O . GLY A 1 1 ? 3.255 6.617 -20.397 1.00 0.00 1 GLY A O 18
ATOM 29608 N N . SER A 1 2 ? 2.656 8.007 -18.740 1.00 0.00 2 SER A N 18
ATOM 29609 C CA . SER A 1 2 ? 3.608 7.469 -17.783 1.00 0.00 2 SER A CA 18
ATOM 29610 C C . SER A 1 2 ? 3.028 7.547 -16.375 1.00 0.00 2 SER A C 18
ATOM 29611 O O . SER A 1 2 ? 3.713 7.914 -15.418 1.00 0.00 2 SER A O 18
ATOM 29619 N N . ALA A 1 3 ? 1.748 7.212 -16.266 1.00 0.00 3 ALA A N 18
ATOM 29620 C CA . ALA A 1 3 ? 1.035 7.261 -14.999 1.00 0.00 3 ALA A CA 18
ATOM 29621 C C . ALA A 1 3 ? 1.605 6.254 -14.010 1.00 0.00 3 ALA A C 18
ATOM 29622 O O . ALA A 1 3 ? 1.643 5.053 -14.280 1.00 0.00 3 ALA A O 18
ATOM 29629 N N . MET A 1 4 ? 2.067 6.759 -12.876 1.00 0.00 4 MET A N 18
ATOM 29630 C CA . MET A 1 4 ? 2.639 5.926 -11.828 1.00 0.00 4 MET A CA 18
ATOM 29631 C C . MET A 1 4 ? 2.075 6.352 -10.480 1.00 0.00 4 MET A C 18
ATOM 29632 O O . MET A 1 4 ? 2.816 6.716 -9.567 1.00 0.00 4 MET A O 18
ATOM 29646 N N . GLY A 1 5 ? 0.757 6.316 -10.369 1.00 0.00 5 GLY A N 18
ATOM 29647 C CA . GLY A 1 5 ? 0.103 6.812 -9.179 1.00 0.00 5 GLY A CA 18
ATOM 29648 C C . GLY A 1 5 ? -0.050 8.319 -9.221 1.00 0.00 5 GLY A C 18
ATOM 29649 O O . GLY A 1 5 ? -0.264 8.895 -10.290 1.00 0.00 5 GLY A O 18
ATOM 29653 N N . HIS A 1 6 ? 0.064 8.964 -8.071 1.00 0.00 6 HIS A N 18
ATOM 29654 C CA . HIS A 1 6 ? -0.049 10.413 -7.996 1.00 0.00 6 HIS A CA 18
ATOM 29655 C C . HIS A 1 6 ? 1.000 10.983 -7.056 1.00 0.00 6 HIS A C 18
ATOM 29656 O O . HIS A 1 6 ? 1.296 10.400 -6.011 1.00 0.00 6 HIS A O 18
ATOM 29671 N N . MET A 1 7 ? 1.568 12.114 -7.437 1.00 0.00 7 MET A N 18
ATOM 29672 C CA . MET A 1 7 ? 2.519 12.808 -6.588 1.00 0.00 7 MET A CA 18
ATOM 29673 C C . MET A 1 7 ? 1.765 13.611 -5.540 1.00 0.00 7 MET A C 18
ATOM 29674 O O . MET A 1 7 ? 1.216 14.674 -5.830 1.00 0.00 7 MET A O 18
ATOM 29688 N N . VAL A 1 8 ? 1.733 13.092 -4.327 1.00 0.00 8 VAL A N 18
ATOM 29689 C CA . VAL A 1 8 ? 1.008 13.719 -3.247 1.00 0.00 8 VAL A CA 18
ATOM 29690 C C . VAL A 1 8 ? 1.926 13.758 -2.035 1.00 0.00 8 VAL A C 18
ATOM 29691 O O . VAL A 1 8 ? 3.036 14.280 -2.128 1.00 0.00 8 VAL A O 18
ATOM 29704 N N . LYS A 1 9 ? 1.509 13.200 -0.931 1.00 0.00 9 LYS A N 18
ATOM 29705 C CA . LYS A 1 9 ? 2.386 13.045 0.212 1.00 0.00 9 LYS A CA 18
ATOM 29706 C C . LYS A 1 9 ? 3.270 11.816 0.022 1.00 0.00 9 LYS A C 18
ATOM 29707 O O . LYS A 1 9 ? 3.421 11.000 0.929 1.00 0.00 9 LYS A O 18
ATOM 29726 N N . ILE A 1 10 ? 3.840 11.688 -1.177 1.00 0.00 10 ILE A N 18
ATOM 29727 C CA . ILE A 1 10 ? 4.717 10.587 -1.485 1.00 0.00 10 ILE A CA 18
ATOM 29728 C C . ILE A 1 10 ? 6.062 11.101 -1.970 1.00 0.00 10 ILE A C 18
ATOM 29729 O O . ILE A 1 10 ? 6.200 11.547 -3.111 1.00 0.00 10 ILE A O 18
ATOM 29745 N N . SER A 1 11 ? 7.040 11.056 -1.093 1.00 0.00 11 SER A N 18
ATOM 29746 C CA . SER A 1 11 ? 8.413 11.275 -1.477 1.00 0.00 11 SER A CA 18
ATOM 29747 C C . SER A 1 11 ? 9.058 9.904 -1.666 1.00 0.00 11 SER A C 18
ATOM 29748 O O . SER A 1 11 ? 8.355 8.893 -1.594 1.00 0.00 11 SER A O 18
ATOM 29756 N N . HIS A 1 12 ? 10.366 9.856 -1.900 1.00 0.00 12 HIS A N 18
ATOM 29757 C CA . HIS A 1 12 ? 11.063 8.580 -2.064 1.00 0.00 12 HIS A CA 18
ATOM 29758 C C . HIS A 1 12 ? 10.771 7.691 -0.873 1.00 0.00 12 HIS A C 18
ATOM 29759 O O . HIS A 1 12 ? 10.462 6.506 -1.008 1.00 0.00 12 HIS A O 18
ATOM 29774 N N . GLU A 1 13 ? 10.878 8.297 0.293 1.00 0.00 13 GLU A N 18
ATOM 29775 C CA . GLU A 1 13 ? 10.659 7.616 1.548 1.00 0.00 13 GLU A CA 18
ATOM 29776 C C . GLU A 1 13 ? 9.232 7.093 1.668 1.00 0.00 13 GLU A C 18
ATOM 29777 O O . GLU A 1 13 ? 9.020 5.974 2.126 1.00 0.00 13 GLU A O 18
ATOM 29789 N N . ASP A 1 14 ? 8.253 7.878 1.227 1.00 0.00 14 ASP A N 18
ATOM 29790 C CA . ASP A 1 14 ? 6.862 7.535 1.456 1.00 0.00 14 ASP A CA 18
ATOM 29791 C C . ASP A 1 14 ? 6.442 6.333 0.636 1.00 0.00 14 ASP A C 18
ATOM 29792 O O . ASP A 1 14 ? 5.804 5.425 1.161 1.00 0.00 14 ASP A O 18
ATOM 29801 N N . THR A 1 15 ? 6.809 6.307 -0.638 1.00 0.00 15 THR A N 18
ATOM 29802 C CA . THR A 1 15 ? 6.484 5.166 -1.480 1.00 0.00 15 THR A CA 18
ATOM 29803 C C . THR A 1 15 ? 7.135 3.906 -0.928 1.00 0.00 15 THR A C 18
ATOM 29804 O O . THR A 1 15 ? 6.527 2.836 -0.921 1.00 0.00 15 THR A O 18
ATOM 29815 N N . GLN A 1 16 ? 8.371 4.046 -0.445 1.00 0.00 16 GLN A N 18
ATOM 29816 C CA . GLN A 1 16 ? 9.059 2.943 0.214 1.00 0.00 16 GLN A CA 18
ATOM 29817 C C . GLN A 1 16 ? 8.266 2.501 1.429 1.00 0.00 16 GLN A C 18
ATOM 29818 O O . GLN A 1 16 ? 8.098 1.310 1.664 1.00 0.00 16 GLN A O 18
ATOM 29832 N N . ARG A 1 17 ? 7.752 3.481 2.169 1.00 0.00 17 ARG A N 18
ATOM 29833 C CA . ARG A 1 17 ? 6.973 3.221 3.371 1.00 0.00 17 ARG A CA 18
ATOM 29834 C C . ARG A 1 17 ? 5.733 2.406 3.042 1.00 0.00 17 ARG A C 18
ATOM 29835 O O . ARG A 1 17 ? 5.520 1.339 3.616 1.00 0.00 17 ARG A O 18
ATOM 29856 N N . ILE A 1 18 ? 4.941 2.884 2.086 1.00 0.00 18 ILE A N 18
ATOM 29857 C CA . ILE A 1 18 ? 3.664 2.256 1.775 1.00 0.00 18 ILE A CA 18
ATOM 29858 C C . ILE A 1 18 ? 3.825 0.796 1.367 1.00 0.00 18 ILE A C 18
ATOM 29859 O O . ILE A 1 18 ? 3.136 -0.077 1.899 1.00 0.00 18 ILE A O 18
ATOM 29875 N N . LYS A 1 19 ? 4.739 0.524 0.439 1.00 0.00 19 LYS A N 18
ATOM 29876 C CA . LYS A 1 19 ? 4.937 -0.842 -0.032 1.00 0.00 19 LYS A CA 18
ATOM 29877 C C . LYS A 1 19 ? 5.403 -1.717 1.100 1.00 0.00 19 LYS A C 18
ATOM 29878 O O . LYS A 1 19 ? 4.812 -2.759 1.388 1.00 0.00 19 LYS A O 18
ATOM 29897 N N . THR A 1 20 ? 6.463 -1.262 1.750 1.00 0.00 20 THR A N 18
ATOM 29898 C CA . THR A 1 20 ? 7.186 -2.090 2.677 1.00 0.00 20 THR A CA 18
ATOM 29899 C C . THR A 1 20 ? 6.297 -2.532 3.832 1.00 0.00 20 THR A C 18
ATOM 29900 O O . THR A 1 20 ? 6.358 -3.686 4.273 1.00 0.00 20 THR A O 18
ATOM 29911 N N . ALA A 1 21 ? 5.440 -1.630 4.291 1.00 0.00 21 ALA A N 18
ATOM 29912 C CA . ALA A 1 21 ? 4.595 -1.929 5.416 1.00 0.00 21 ALA A CA 18
ATOM 29913 C C . ALA A 1 21 ? 3.480 -2.873 5.015 1.00 0.00 21 ALA A C 18
ATOM 29914 O O . ALA A 1 21 ? 3.391 -3.973 5.525 1.00 0.00 21 ALA A O 18
ATOM 29921 N N . PHE A 1 22 ? 2.681 -2.447 4.052 1.00 0.00 22 PHE A N 18
ATOM 29922 C CA . PHE A 1 22 ? 1.552 -3.226 3.549 1.00 0.00 22 PHE A CA 18
ATOM 29923 C C . PHE A 1 22 ? 1.927 -4.704 3.391 1.00 0.00 22 PHE A C 18
ATOM 29924 O O . PHE A 1 22 ? 1.385 -5.554 4.107 1.00 0.00 22 PHE A O 18
ATOM 29941 N N . LEU A 1 23 ? 2.926 -4.994 2.581 1.00 0.00 23 LEU A N 18
ATOM 29942 C CA . LEU A 1 23 ? 3.326 -6.376 2.315 1.00 0.00 23 LEU A CA 18
ATOM 29943 C C . LEU A 1 23 ? 3.754 -7.112 3.589 1.00 0.00 23 LEU A C 18
ATOM 29944 O O . LEU A 1 23 ? 3.161 -8.148 3.960 1.00 0.00 23 LEU A O 18
ATOM 29960 N N . SER A 1 24 ? 4.761 -6.556 4.275 1.00 0.00 24 SER A N 18
ATOM 29961 C CA . SER A 1 24 ? 5.367 -7.210 5.425 1.00 0.00 24 SER A CA 18
ATOM 29962 C C . SER A 1 24 ? 4.378 -7.362 6.568 1.00 0.00 24 SER A C 18
ATOM 29963 O O . SER A 1 24 ? 4.461 -8.305 7.356 1.00 0.00 24 SER A O 18
ATOM 29971 N N . TYR A 1 25 ? 3.438 -6.439 6.636 1.00 0.00 25 TYR A N 18
ATOM 29972 C CA . TYR A 1 25 ? 2.478 -6.401 7.716 1.00 0.00 25 TYR A CA 18
ATOM 29973 C C . TYR A 1 25 ? 1.553 -7.591 7.658 1.00 0.00 25 TYR A C 18
ATOM 29974 O O . TYR A 1 25 ? 1.382 -8.293 8.654 1.00 0.00 25 TYR A O 18
ATOM 29992 N N . ALA A 1 26 ? 0.955 -7.829 6.502 1.00 0.00 26 ALA A N 18
ATOM 29993 C CA . ALA A 1 26 ? 0.000 -8.914 6.404 1.00 0.00 26 ALA A CA 18
ATOM 29994 C C . ALA A 1 26 ? 0.667 -10.287 6.412 1.00 0.00 26 ALA A C 18
ATOM 29995 O O . ALA A 1 26 ? 0.541 -11.036 7.380 1.00 0.00 26 ALA A O 18
ATOM 30002 N N . GLN A 1 27 ? 1.366 -10.633 5.336 1.00 0.00 27 GLN A N 18
ATOM 30003 C CA . GLN A 1 27 ? 2.028 -11.927 5.280 1.00 0.00 27 GLN A CA 18
ATOM 30004 C C . GLN A 1 27 ? 3.535 -11.785 5.184 1.00 0.00 27 GLN A C 18
ATOM 30005 O O . GLN A 1 27 ? 4.289 -12.614 5.691 1.00 0.00 27 GLN A O 18
ATOM 30019 N N . GLY A 1 28 ? 3.963 -10.718 4.526 1.00 0.00 28 GLY A N 18
ATOM 30020 C CA . GLY A 1 28 ? 5.313 -10.662 4.012 1.00 0.00 28 GLY A CA 18
ATOM 30021 C C . GLY A 1 28 ? 5.353 -10.977 2.523 1.00 0.00 28 GLY A C 18
ATOM 30022 O O . GLY A 1 28 ? 6.348 -10.707 1.852 1.00 0.00 28 GLY A O 18
ATOM 30026 N N . GLN A 1 29 ? 4.255 -11.551 2.012 1.00 0.00 29 GLN A N 18
ATOM 30027 C CA . GLN A 1 29 ? 4.147 -11.925 0.599 1.00 0.00 29 GLN A CA 18
ATOM 30028 C C . GLN A 1 29 ? 3.891 -10.711 -0.306 1.00 0.00 29 GLN A C 18
ATOM 30029 O O . GLN A 1 29 ? 4.058 -9.567 0.111 1.00 0.00 29 GLN A O 18
ATOM 30043 N N . ASP A 1 30 ? 3.474 -10.980 -1.548 1.00 0.00 30 ASP A N 18
ATOM 30044 C CA . ASP A 1 30 ? 3.329 -9.940 -2.575 1.00 0.00 30 ASP A CA 18
ATOM 30045 C C . ASP A 1 30 ? 1.951 -9.290 -2.528 1.00 0.00 30 ASP A C 18
ATOM 30046 O O . ASP A 1 30 ? 1.593 -8.500 -3.407 1.00 0.00 30 ASP A O 18
ATOM 30055 N N . LYS A 1 31 ? 1.181 -9.630 -1.516 1.00 0.00 31 LYS A N 18
ATOM 30056 C CA . LYS A 1 31 ? -0.172 -9.134 -1.368 1.00 0.00 31 LYS A CA 18
ATOM 30057 C C . LYS A 1 31 ? -0.424 -8.844 0.089 1.00 0.00 31 LYS A C 18
ATOM 30058 O O . LYS A 1 31 ? 0.509 -8.830 0.875 1.00 0.00 31 LYS A O 18
ATOM 30077 N N . VAL A 1 32 ? -1.661 -8.553 0.438 1.00 0.00 32 VAL A N 18
ATOM 30078 C CA . VAL A 1 32 ? -2.034 -8.401 1.831 1.00 0.00 32 VAL A CA 18
ATOM 30079 C C . VAL A 1 32 ? -3.322 -9.112 2.160 1.00 0.00 32 VAL A C 18
ATOM 30080 O O . VAL A 1 32 ? -4.310 -9.001 1.435 1.00 0.00 32 VAL A O 18
ATOM 30093 N N . THR A 1 33 ? -3.305 -9.836 3.268 1.00 0.00 33 THR A N 18
ATOM 30094 C CA . THR A 1 33 ? -4.510 -10.412 3.793 1.00 0.00 33 THR A CA 18
ATOM 30095 C C . THR A 1 33 ? -5.403 -9.286 4.293 1.00 0.00 33 THR A C 18
ATOM 30096 O O . THR A 1 33 ? -4.929 -8.228 4.691 1.00 0.00 33 THR A O 18
ATOM 30107 N N . GLU A 1 34 ? -6.678 -9.545 4.344 1.00 0.00 34 GLU A N 18
ATOM 30108 C CA . GLU A 1 34 ? -7.672 -8.483 4.449 1.00 0.00 34 GLU A CA 18
ATOM 30109 C C . GLU A 1 34 ? -7.516 -7.621 5.710 1.00 0.00 34 GLU A C 18
ATOM 30110 O O . GLU A 1 34 ? -7.930 -6.468 5.724 1.00 0.00 34 GLU A O 18
ATOM 30122 N N . ALA A 1 35 ? -6.937 -8.188 6.756 1.00 0.00 35 ALA A N 18
ATOM 30123 C CA . ALA A 1 35 ? -6.794 -7.510 8.047 1.00 0.00 35 ALA A CA 18
ATOM 30124 C C . ALA A 1 35 ? -6.032 -6.199 7.896 1.00 0.00 35 ALA A C 18
ATOM 30125 O O . ALA A 1 35 ? -6.504 -5.136 8.316 1.00 0.00 35 ALA A O 18
ATOM 30132 N N . MET A 1 36 ? -4.852 -6.274 7.286 1.00 0.00 36 MET A N 18
ATOM 30133 C CA . MET A 1 36 ? -4.068 -5.090 7.020 1.00 0.00 36 MET A CA 18
ATOM 30134 C C . MET A 1 36 ? -4.788 -4.209 6.032 1.00 0.00 36 MET A C 18
ATOM 30135 O O . MET A 1 36 ? -4.595 -2.992 5.999 1.00 0.00 36 MET A O 18
ATOM 30149 N N . ILE A 1 37 ? -5.628 -4.822 5.221 1.00 0.00 37 ILE A N 18
ATOM 30150 C CA . ILE A 1 37 ? -6.366 -4.069 4.239 1.00 0.00 37 ILE A CA 18
ATOM 30151 C C . ILE A 1 37 ? -7.411 -3.185 4.915 1.00 0.00 37 ILE A C 18
ATOM 30152 O O . ILE A 1 37 ? -7.589 -2.022 4.553 1.00 0.00 37 ILE A O 18
ATOM 30168 N N . ASP A 1 38 ? -8.072 -3.748 5.918 1.00 0.00 38 ASP A N 18
ATOM 30169 C CA . ASP A 1 38 ? -9.031 -3.037 6.727 1.00 0.00 38 ASP A CA 18
ATOM 30170 C C . ASP A 1 38 ? -8.397 -1.838 7.423 1.00 0.00 38 ASP A C 18
ATOM 30171 O O . ASP A 1 38 ? -9.031 -0.794 7.564 1.00 0.00 38 ASP A O 18
ATOM 30180 N N . GLN A 1 39 ? -7.139 -1.989 7.848 1.00 0.00 39 GLN A N 18
ATOM 30181 C CA . GLN A 1 39 ? -6.433 -0.896 8.516 1.00 0.00 39 GLN A CA 18
ATOM 30182 C C . GLN A 1 39 ? -6.349 0.285 7.563 1.00 0.00 39 GLN A C 18
ATOM 30183 O O . GLN A 1 39 ? -6.648 1.427 7.927 1.00 0.00 39 GLN A O 18
ATOM 30197 N N . LEU A 1 40 ? -5.995 -0.014 6.321 1.00 0.00 40 LEU A N 18
ATOM 30198 C CA . LEU A 1 40 ? -5.909 1.011 5.307 1.00 0.00 40 LEU A CA 18
ATOM 30199 C C . LEU A 1 40 ? -7.291 1.563 5.005 1.00 0.00 40 LEU A C 18
ATOM 30200 O O . LEU A 1 40 ? -7.534 2.734 5.219 1.00 0.00 40 LEU A O 18
ATOM 30216 N N . ILE A 1 41 ? -8.207 0.696 4.595 1.00 0.00 41 ILE A N 18
ATOM 30217 C CA . ILE A 1 41 ? -9.529 1.129 4.137 1.00 0.00 41 ILE A CA 18
ATOM 30218 C C . ILE A 1 41 ? -10.253 1.962 5.201 1.00 0.00 41 ILE A C 18
ATOM 30219 O O . ILE A 1 41 ? -10.801 3.023 4.902 1.00 0.00 41 ILE A O 18
ATOM 30235 N N . CYS A 1 42 ? -10.214 1.510 6.448 1.00 0.00 42 CYS A N 18
ATOM 30236 C CA . CYS A 1 42 ? -10.887 2.222 7.526 1.00 0.00 42 CYS A CA 18
ATOM 30237 C C . CYS A 1 42 ? -10.138 3.510 7.845 1.00 0.00 42 CYS A C 18
ATOM 30238 O O . CYS A 1 42 ? -10.685 4.431 8.459 1.00 0.00 42 CYS A O 18
ATOM 30246 N N . GLY A 1 43 ? -8.879 3.555 7.424 1.00 0.00 43 GLY A N 18
ATOM 30247 C CA . GLY A 1 43 ? -8.060 4.738 7.591 1.00 0.00 43 GLY A CA 18
ATOM 30248 C C . GLY A 1 43 ? -8.690 6.003 7.023 1.00 0.00 43 GLY A C 18
ATOM 30249 O O . GLY A 1 43 ? -8.783 7.015 7.718 1.00 0.00 43 GLY A O 18
ATOM 30253 N N . ALA A 1 44 ? -9.118 5.961 5.763 1.00 0.00 44 ALA A N 18
ATOM 30254 C CA . ALA A 1 44 ? -9.723 7.137 5.139 1.00 0.00 44 ALA A CA 18
ATOM 30255 C C . ALA A 1 44 ? -11.224 7.173 5.373 1.00 0.00 44 ALA A C 18
ATOM 30256 O O . ALA A 1 44 ? -11.798 8.233 5.624 1.00 0.00 44 ALA A O 18
ATOM 30263 N N . PHE A 1 45 ? -11.859 6.014 5.285 1.00 0.00 45 PHE A N 18
ATOM 30264 C CA . PHE A 1 45 ? -13.305 5.935 5.414 1.00 0.00 45 PHE A CA 18
ATOM 30265 C C . PHE A 1 45 ? -13.753 4.678 6.120 1.00 0.00 45 PHE A C 18
ATOM 30266 O O . PHE A 1 45 ? -13.591 3.564 5.625 1.00 0.00 45 PHE A O 18
ATOM 30283 N N . PRO A 1 46 ? -14.316 4.862 7.294 1.00 0.00 46 PRO A N 18
ATOM 30284 C CA . PRO A 1 46 ? -14.965 3.811 8.032 1.00 0.00 46 PRO A CA 18
ATOM 30285 C C . PRO A 1 46 ? -16.462 3.741 7.742 1.00 0.00 46 PRO A C 18
ATOM 30286 O O . PRO A 1 46 ? -16.960 4.415 6.835 1.00 0.00 46 PRO A O 18
ATOM 30297 N N . GLY A 1 47 ? -17.172 2.928 8.512 1.00 0.00 47 GLY A N 18
ATOM 30298 C CA . GLY A 1 47 ? -18.602 2.789 8.321 1.00 0.00 47 GLY A CA 18
ATOM 30299 C C . GLY A 1 47 ? -18.937 1.924 7.125 1.00 0.00 47 GLY A C 18
ATOM 30300 O O . GLY A 1 47 ? -20.001 2.067 6.520 1.00 0.00 47 GLY A O 18
ATOM 30304 N N . LEU A 1 48 ? -18.016 1.043 6.767 1.00 0.00 48 LEU A N 18
ATOM 30305 C CA . LEU A 1 48 ? -18.225 0.127 5.658 1.00 0.00 48 LEU A CA 18
ATOM 30306 C C . LEU A 1 48 ? -18.647 -1.241 6.164 1.00 0.00 48 LEU A C 18
ATOM 30307 O O . LEU A 1 48 ? -18.010 -1.802 7.057 1.00 0.00 48 LEU A O 18
ATOM 30323 N N . SER A 1 49 ? -19.722 -1.770 5.607 1.00 0.00 49 SER A N 18
ATOM 30324 C CA . SER A 1 49 ? -20.099 -3.146 5.867 1.00 0.00 49 SER A CA 18
ATOM 30325 C C . SER A 1 49 ? -19.187 -4.056 5.055 1.00 0.00 49 SER A C 18
ATOM 30326 O O . SER A 1 49 ? -18.625 -3.607 4.050 1.00 0.00 49 SER A O 18
ATOM 30334 N N . TRP A 1 50 ? -19.013 -5.305 5.471 1.00 0.00 50 TRP A N 18
ATOM 30335 C CA . TRP A 1 50 ? -18.046 -6.171 4.807 1.00 0.00 50 TRP A CA 18
ATOM 30336 C C . TRP A 1 50 ? -18.350 -6.294 3.323 1.00 0.00 50 TRP A C 18
ATOM 30337 O O . TRP A 1 50 ? -17.444 -6.224 2.502 1.00 0.00 50 TRP A O 18
ATOM 30358 N N . GLU A 1 51 ? -19.622 -6.459 2.988 1.00 0.00 51 GLU A N 18
ATOM 30359 C CA . GLU A 1 51 ? -20.042 -6.537 1.590 1.00 0.00 51 GLU A CA 18
ATOM 30360 C C . GLU A 1 51 ? -19.542 -5.331 0.803 1.00 0.00 51 GLU A C 18
ATOM 30361 O O . GLU A 1 51 ? -18.911 -5.480 -0.242 1.00 0.00 51 GLU A O 18
ATOM 30373 N N . GLN A 1 52 ? -19.800 -4.140 1.332 1.00 0.00 52 GLN A N 18
ATOM 30374 C CA . GLN A 1 52 ? -19.381 -2.895 0.695 1.00 0.00 52 GLN A CA 18
ATOM 30375 C C . GLN A 1 52 ? -17.860 -2.826 0.546 1.00 0.00 52 GLN A C 18
ATOM 30376 O O . GLN A 1 52 ? -17.340 -2.372 -0.475 1.00 0.00 52 GLN A O 18
ATOM 30390 N N . LEU A 1 53 ? -17.145 -3.279 1.554 1.00 0.00 53 LEU A N 18
ATOM 30391 C CA . LEU A 1 53 ? -15.702 -3.180 1.539 1.00 0.00 53 LEU A CA 18
ATOM 30392 C C . LEU A 1 53 ? -15.116 -4.213 0.596 1.00 0.00 53 LEU A C 18
ATOM 30393 O O . LEU A 1 53 ? -14.228 -3.920 -0.193 1.00 0.00 53 LEU A O 18
ATOM 30409 N N . GLN A 1 54 ? -15.628 -5.423 0.657 1.00 0.00 54 GLN A N 18
ATOM 30410 C CA . GLN A 1 54 ? -15.055 -6.498 -0.110 1.00 0.00 54 GLN A CA 18
ATOM 30411 C C . GLN A 1 54 ? -15.374 -6.332 -1.592 1.00 0.00 54 GLN A C 18
ATOM 30412 O O . GLN A 1 54 ? -14.585 -6.739 -2.441 1.00 0.00 54 GLN A O 18
ATOM 30426 N N . GLU A 1 55 ? -16.518 -5.710 -1.899 1.00 0.00 55 GLU A N 18
ATOM 30427 C CA . GLU A 1 55 ? -16.880 -5.420 -3.284 1.00 0.00 55 GLU A CA 18
ATOM 30428 C C . GLU A 1 55 ? -15.976 -4.330 -3.837 1.00 0.00 55 GLU A C 18
ATOM 30429 O O . GLU A 1 55 ? -15.700 -4.287 -5.038 1.00 0.00 55 GLU A O 18
ATOM 30441 N N . LYS A 1 56 ? -15.526 -3.445 -2.951 1.00 0.00 56 LYS A N 18
ATOM 30442 C CA . LYS A 1 56 ? -14.500 -2.468 -3.291 1.00 0.00 56 LYS A CA 18
ATOM 30443 C C . LYS A 1 56 ? -13.317 -3.156 -3.937 1.00 0.00 56 LYS A C 18
ATOM 30444 O O . LYS A 1 56 ? -12.862 -2.803 -5.027 1.00 0.00 56 LYS A O 18
ATOM 30463 N N . LYS A 1 57 ? -12.861 -4.165 -3.244 1.00 0.00 57 LYS A N 18
ATOM 30464 C CA . LYS A 1 57 ? -11.648 -4.875 -3.590 1.00 0.00 57 LYS A CA 18
ATOM 30465 C C . LYS A 1 57 ? -11.945 -6.142 -4.394 1.00 0.00 57 LYS A C 18
ATOM 30466 O O . LYS A 1 57 ? -11.061 -6.968 -4.616 1.00 0.00 57 LYS A O 18
ATOM 30485 N N . LYS A 1 58 ? -13.191 -6.288 -4.832 1.00 0.00 58 LYS A N 18
ATOM 30486 C CA . LYS A 1 58 ? -13.573 -7.398 -5.700 1.00 0.00 58 LYS A CA 18
ATOM 30487 C C . LYS A 1 58 ? -12.795 -7.334 -7.006 1.00 0.00 58 LYS A C 18
ATOM 30488 O O . LYS A 1 58 ? -12.900 -6.365 -7.756 1.00 0.00 58 LYS A O 18
ATOM 30507 N N . GLY A 1 59 ? -12.004 -8.365 -7.258 1.00 0.00 59 GLY A N 18
ATOM 30508 C CA . GLY A 1 59 ? -11.161 -8.389 -8.429 1.00 0.00 59 GLY A CA 18
ATOM 30509 C C . GLY A 1 59 ? -9.737 -8.743 -8.078 1.00 0.00 59 GLY A C 18
ATOM 30510 O O . GLY A 1 59 ? -9.418 -9.905 -7.836 1.00 0.00 59 GLY A O 18
ATOM 30514 N N . ARG A 1 60 ? -8.891 -7.728 -8.010 1.00 0.00 60 ARG A N 18
ATOM 30515 C CA . ARG A 1 60 ? -7.483 -7.916 -7.668 1.00 0.00 60 ARG A CA 18
ATOM 30516 C C . ARG A 1 60 ? -7.264 -8.086 -6.161 1.00 0.00 60 ARG A C 18
ATOM 30517 O O . ARG A 1 60 ? -6.135 -8.001 -5.682 1.00 0.00 60 ARG A O 18
ATOM 30538 N N . ALA A 1 61 ? -8.344 -8.302 -5.423 1.00 0.00 61 ALA A N 18
ATOM 30539 C CA . ALA A 1 61 ? -8.258 -8.538 -3.986 1.00 0.00 61 ALA A CA 18
ATOM 30540 C C . ALA A 1 61 ? -9.385 -9.446 -3.527 1.00 0.00 61 ALA A C 18
ATOM 30541 O O . ALA A 1 61 ? -9.778 -9.437 -2.355 1.00 0.00 61 ALA A O 18
ATOM 30548 N N . ALA A 1 62 ? -9.902 -10.221 -4.467 1.00 0.00 62 ALA A N 18
ATOM 30549 C CA . ALA A 1 62 ? -11.008 -11.118 -4.196 1.00 0.00 62 ALA A CA 18
ATOM 30550 C C . ALA A 1 62 ? -10.541 -12.301 -3.363 1.00 0.00 62 ALA A C 18
ATOM 30551 O O . ALA A 1 62 ? -9.378 -12.702 -3.443 1.00 0.00 62 ALA A O 18
ATOM 30558 N N . ALA A 1 63 ? -11.455 -12.836 -2.558 1.00 0.00 63 ALA A N 18
ATOM 30559 C CA . ALA A 1 63 ? -11.151 -13.914 -1.620 1.00 0.00 63 ALA A CA 18
ATOM 30560 C C . ALA A 1 63 ? -10.152 -13.443 -0.576 1.00 0.00 63 ALA A C 18
ATOM 30561 O O . ALA A 1 63 ? -9.405 -14.239 -0.001 1.00 0.00 63 ALA A O 18
ATOM 30568 N N . ASN A 1 64 ? -10.149 -12.130 -0.361 1.00 0.00 64 ASN A N 18
ATOM 30569 C CA . ASN A 1 64 ? -9.360 -11.488 0.684 1.00 0.00 64 ASN A CA 18
ATOM 30570 C C . ASN A 1 64 ? -7.883 -11.521 0.388 1.00 0.00 64 ASN A C 18
ATOM 30571 O O . ASN A 1 64 ? -7.174 -12.473 0.710 1.00 0.00 64 ASN A O 18
ATOM 30582 N N . GLY A 1 65 ? -7.443 -10.450 -0.234 1.00 0.00 65 GLY A N 18
ATOM 30583 C CA . GLY A 1 65 ? -6.037 -10.309 -0.566 1.00 0.00 65 GLY A CA 18
ATOM 30584 C C . GLY A 1 65 ? -5.750 -9.143 -1.485 1.00 0.00 65 GLY A C 18
ATOM 30585 O O . GLY A 1 65 ? -5.706 -9.316 -2.699 1.00 0.00 65 GLY A O 18
ATOM 30589 N N . TYR A 1 66 ? -5.566 -7.947 -0.918 1.00 0.00 66 TYR A N 18
ATOM 30590 C CA . TYR A 1 66 ? -5.137 -6.797 -1.733 1.00 0.00 66 TYR A CA 18
ATOM 30591 C C . TYR A 1 66 ? -3.792 -7.070 -2.352 1.00 0.00 66 TYR A C 18
ATOM 30592 O O . TYR A 1 66 ? -2.915 -7.651 -1.727 1.00 0.00 66 TYR A O 18
ATOM 30610 N N . ASP A 1 67 ? -3.636 -6.631 -3.573 1.00 0.00 67 ASP A N 18
ATOM 30611 C CA . ASP A 1 67 ? -2.407 -6.797 -4.284 1.00 0.00 67 ASP A CA 18
ATOM 30612 C C . ASP A 1 67 ? -1.715 -5.451 -4.366 1.00 0.00 67 ASP A C 18
ATOM 30613 O O . ASP A 1 67 ? -2.346 -4.399 -4.267 1.00 0.00 67 ASP A O 18
ATOM 30622 N N . ARG A 1 68 ? -0.411 -5.524 -4.509 1.00 0.00 68 ARG A N 18
ATOM 30623 C CA . ARG A 1 68 ? 0.472 -4.365 -4.429 1.00 0.00 68 ARG A CA 18
ATOM 30624 C C . ARG A 1 68 ? 0.124 -3.292 -5.450 1.00 0.00 68 ARG A C 18
ATOM 30625 O O . ARG A 1 68 ? 0.315 -2.107 -5.187 1.00 0.00 68 ARG A O 18
ATOM 30646 N N . SER A 1 69 ? -0.382 -3.699 -6.604 1.00 0.00 69 SER A N 18
ATOM 30647 C CA . SER A 1 69 ? -0.789 -2.746 -7.625 1.00 0.00 69 SER A CA 18
ATOM 30648 C C . SER A 1 69 ? -2.068 -2.029 -7.195 1.00 0.00 69 SER A C 18
ATOM 30649 O O . SER A 1 69 ? -2.181 -0.805 -7.295 1.00 0.00 69 SER A O 18
ATOM 30657 N N . ALA A 1 70 ? -3.012 -2.809 -6.685 1.00 0.00 70 ALA A N 18
ATOM 30658 C CA . ALA A 1 70 ? -4.290 -2.288 -6.219 1.00 0.00 70 ALA A CA 18
ATOM 30659 C C . ALA A 1 70 ? -4.098 -1.369 -5.035 1.00 0.00 70 ALA A C 18
ATOM 30660 O O . ALA A 1 70 ? -4.571 -0.231 -5.018 1.00 0.00 70 ALA A O 18
ATOM 30667 N N . PHE A 1 71 ? -3.402 -1.893 -4.040 1.00 0.00 71 PHE A N 18
ATOM 30668 C CA . PHE A 1 71 ? -3.137 -1.174 -2.815 1.00 0.00 71 PHE A CA 18
ATOM 30669 C C . PHE A 1 71 ? -2.457 0.151 -3.116 1.00 0.00 71 PHE A C 18
ATOM 30670 O O . PHE A 1 71 ? -2.887 1.198 -2.639 1.00 0.00 71 PHE A O 18
ATOM 30687 N N . PHE A 1 72 ? -1.420 0.103 -3.942 1.00 0.00 72 PHE A N 18
ATOM 30688 C CA . PHE A 1 72 ? -0.654 1.300 -4.255 1.00 0.00 72 PHE A CA 18
ATOM 30689 C C . PHE A 1 72 ? -1.516 2.317 -4.982 1.00 0.00 72 PHE A C 18
ATOM 30690 O O . PHE A 1 72 ? -1.430 3.515 -4.726 1.00 0.00 72 PHE A O 18
ATOM 30707 N N . SER A 1 73 ? -2.360 1.830 -5.871 1.00 0.00 73 SER A N 18
ATOM 30708 C CA . SER A 1 73 ? -3.236 2.685 -6.654 1.00 0.00 73 SER A CA 18
ATOM 30709 C C . SER A 1 73 ? -4.196 3.451 -5.738 1.00 0.00 73 SER A C 18
ATOM 30710 O O . SER A 1 73 ? -4.514 4.618 -5.985 1.00 0.00 73 SER A O 18
ATOM 30718 N N . LEU A 1 74 ? -4.631 2.794 -4.667 1.00 0.00 74 LEU A N 18
ATOM 30719 C CA . LEU A 1 74 ? -5.534 3.405 -3.699 1.00 0.00 74 LEU A CA 18
ATOM 30720 C C . LEU A 1 74 ? -4.781 4.407 -2.819 1.00 0.00 74 LEU A C 18
ATOM 30721 O O . LEU A 1 74 ? -5.208 5.550 -2.663 1.00 0.00 74 LEU A O 18
ATOM 30737 N N . VAL A 1 75 ? -3.643 3.983 -2.281 1.00 0.00 75 VAL A N 18
ATOM 30738 C CA . VAL A 1 75 ? -2.863 4.816 -1.366 1.00 0.00 75 VAL A CA 18
ATOM 30739 C C . VAL A 1 75 ? -2.292 6.043 -2.071 1.00 0.00 75 VAL A C 18
ATOM 30740 O O . VAL A 1 75 ? -2.288 7.135 -1.511 1.00 0.00 75 VAL A O 18
ATOM 30753 N N . ALA A 1 76 ? -1.839 5.869 -3.308 1.00 0.00 76 ALA A N 18
ATOM 30754 C CA . ALA A 1 76 ? -1.201 6.952 -4.055 1.00 0.00 76 ALA A CA 18
ATOM 30755 C C . ALA A 1 76 ? -2.178 8.075 -4.390 1.00 0.00 76 ALA A C 18
ATOM 30756 O O . ALA A 1 76 ? -1.780 9.121 -4.893 1.00 0.00 76 ALA A O 18
ATOM 30763 N N . SER A 1 77 ? -3.453 7.854 -4.115 1.00 0.00 77 SER A N 18
ATOM 30764 C CA . SER A 1 77 ? -4.461 8.871 -4.351 1.00 0.00 77 SER A CA 18
ATOM 30765 C C . SER A 1 77 ? -4.962 9.435 -3.023 1.00 0.00 77 SER A C 18
ATOM 30766 O O . SER A 1 77 ? -5.714 10.409 -2.996 1.00 0.00 77 SER A O 18
ATOM 30774 N N . ASP A 1 78 ? -4.520 8.832 -1.924 1.00 0.00 78 ASP A N 18
ATOM 30775 C CA . ASP A 1 78 ? -4.996 9.211 -0.602 1.00 0.00 78 ASP A CA 18
ATOM 30776 C C . ASP A 1 78 ? -3.840 9.524 0.345 1.00 0.00 78 ASP A C 18
ATOM 30777 O O . ASP A 1 78 ? -3.109 8.631 0.777 1.00 0.00 78 ASP A O 18
ATOM 30786 N N . GLU A 1 79 ? -3.695 10.800 0.681 1.00 0.00 79 GLU A N 18
ATOM 30787 C CA . GLU A 1 79 ? -2.657 11.256 1.604 1.00 0.00 79 GLU A CA 18
ATOM 30788 C C . GLU A 1 79 ? -2.846 10.647 2.986 1.00 0.00 79 GLU A C 18
ATOM 30789 O O . GLU A 1 79 ? -1.871 10.400 3.697 1.00 0.00 79 GLU A O 18
ATOM 30801 N N . GLN A 1 80 ? -4.093 10.391 3.358 1.00 0.00 80 GLN A N 18
ATOM 30802 C CA . GLN A 1 80 ? -4.375 9.717 4.617 1.00 0.00 80 GLN A CA 18
ATOM 30803 C C . GLN A 1 80 ? -3.673 8.370 4.643 1.00 0.00 80 GLN A C 18
ATOM 30804 O O . GLN A 1 80 ? -3.215 7.922 5.680 1.00 0.00 80 GLN A O 18
ATOM 30818 N N . TYR A 1 81 ? -3.580 7.759 3.471 1.00 0.00 81 TYR A N 18
ATOM 30819 C CA . TYR A 1 81 ? -3.134 6.388 3.335 1.00 0.00 81 TYR A CA 18
ATOM 30820 C C . TYR A 1 81 ? -1.630 6.299 3.286 1.00 0.00 81 TYR A C 18
ATOM 30821 O O . TYR A 1 81 ? -1.034 5.430 3.926 1.00 0.00 81 TYR A O 18
ATOM 30839 N N . VAL A 1 82 ? -1.014 7.195 2.530 1.00 0.00 82 VAL A N 18
ATOM 30840 C CA . VAL A 1 82 ? 0.404 7.197 2.398 1.00 0.00 82 VAL A CA 18
ATOM 30841 C C . VAL A 1 82 ? 1.049 7.486 3.741 1.00 0.00 82 VAL A C 18
ATOM 30842 O O . VAL A 1 82 ? 1.958 6.784 4.187 1.00 0.00 82 VAL A O 18
ATOM 30855 N N . ARG A 1 83 ? 0.531 8.509 4.382 1.00 0.00 83 ARG A N 18
ATOM 30856 C CA . ARG A 1 83 ? 0.931 8.891 5.711 1.00 0.00 83 ARG A CA 18
ATOM 30857 C C . ARG A 1 83 ? 0.487 7.876 6.743 1.00 0.00 83 ARG A C 18
ATOM 30858 O O . ARG A 1 83 ? 1.127 7.737 7.783 1.00 0.00 83 ARG A O 18
ATOM 30879 N N . PHE A 1 84 ? -0.610 7.179 6.470 1.00 0.00 84 PHE A N 18
ATOM 30880 C CA . PHE A 1 84 ? -1.088 6.152 7.397 1.00 0.00 84 PHE A CA 18
ATOM 30881 C C . PHE A 1 84 ? 0.003 5.120 7.610 1.00 0.00 84 PHE A C 18
ATOM 30882 O O . PHE A 1 84 ? 0.328 4.753 8.740 1.00 0.00 84 PHE A O 18
ATOM 30899 N N . ILE A 1 85 ? 0.576 4.667 6.512 1.00 0.00 85 ILE A N 18
ATOM 30900 C CA . ILE A 1 85 ? 1.634 3.678 6.582 1.00 0.00 85 ILE A CA 18
ATOM 30901 C C . ILE A 1 85 ? 2.959 4.316 6.995 1.00 0.00 85 ILE A C 18
ATOM 30902 O O . ILE A 1 85 ? 3.678 3.765 7.815 1.00 0.00 85 ILE A O 18
ATOM 30918 N N . ALA A 1 86 ? 3.270 5.472 6.419 1.00 0.00 86 ALA A N 18
ATOM 30919 C CA . ALA A 1 86 ? 4.449 6.249 6.809 1.00 0.00 86 ALA A CA 18
ATOM 30920 C C . ALA A 1 86 ? 4.532 6.442 8.326 1.00 0.00 86 ALA A C 18
ATOM 30921 O O . ALA A 1 86 ? 5.620 6.451 8.905 1.00 0.00 86 ALA A O 18
ATOM 30928 N N . GLN A 1 87 ? 3.377 6.601 8.960 1.00 0.00 87 GLN A N 18
ATOM 30929 C CA . GLN A 1 87 ? 3.298 6.741 10.411 1.00 0.00 87 GLN A CA 18
ATOM 30930 C C . GLN A 1 87 ? 3.444 5.380 11.077 1.00 0.00 87 GLN A C 18
ATOM 30931 O O . GLN A 1 87 ? 4.060 5.244 12.136 1.00 0.00 87 GLN A O 18
ATOM 30945 N N . HIS A 1 88 ? 2.869 4.377 10.436 1.00 0.00 88 HIS A N 18
ATOM 30946 C CA . HIS A 1 88 ? 2.893 3.016 10.939 1.00 0.00 88 HIS A CA 18
ATOM 30947 C C . HIS A 1 88 ? 4.308 2.442 10.884 1.00 0.00 88 HIS A C 18
ATOM 30948 O O . HIS A 1 88 ? 4.756 1.783 11.822 1.00 0.00 88 HIS A O 18
ATOM 30963 N N . PHE A 1 89 ? 5.004 2.713 9.789 1.00 0.00 89 PHE A N 18
ATOM 30964 C CA . PHE A 1 89 ? 6.289 2.093 9.516 1.00 0.00 89 PHE A CA 18
ATOM 30965 C C . PHE A 1 89 ? 7.174 3.027 8.679 1.00 0.00 89 PHE A C 18
ATOM 30966 O O . PHE A 1 89 ? 6.833 3.360 7.543 1.00 0.00 89 PHE A O 18
ATOM 30983 N N . PRO A 1 90 ? 8.307 3.473 9.246 1.00 0.00 90 PRO A N 18
ATOM 30984 C CA . PRO A 1 90 ? 9.273 4.347 8.557 1.00 0.00 90 PRO A CA 18
ATOM 30985 C C . PRO A 1 90 ? 9.878 3.705 7.302 1.00 0.00 90 PRO A C 18
ATOM 30986 O O . PRO A 1 90 ? 9.930 2.479 7.175 1.00 0.00 90 PRO A O 18
ATOM 30997 N N . CYS A 1 91 ? 10.353 4.558 6.390 1.00 0.00 91 CYS A N 18
ATOM 30998 C CA . CYS A 1 91 ? 10.887 4.127 5.105 1.00 0.00 91 CYS A CA 18
ATOM 30999 C C . CYS A 1 91 ? 12.178 3.348 5.270 1.00 0.00 91 CYS A C 18
ATOM 31000 O O . CYS A 1 91 ? 13.044 3.692 6.080 1.00 0.00 91 CYS A O 18
ATOM 31008 N N . ALA A 1 92 ? 12.274 2.286 4.491 1.00 0.00 92 ALA A N 18
ATOM 31009 C CA . ALA A 1 92 ? 13.445 1.418 4.487 1.00 0.00 92 ALA A CA 18
ATOM 31010 C C . ALA A 1 92 ? 14.707 2.192 4.108 1.00 0.00 92 ALA A C 18
ATOM 31011 O O . ALA A 1 92 ? 14.653 3.149 3.332 1.00 0.00 92 ALA A O 18
ATOM 31018 N N . PRO A 1 93 ? 15.859 1.777 4.656 1.00 0.00 93 PRO A N 18
ATOM 31019 C CA . PRO A 1 93 ? 17.148 2.449 4.437 1.00 0.00 93 PRO A CA 18
ATOM 31020 C C . PRO A 1 93 ? 17.742 2.187 3.055 1.00 0.00 93 PRO A C 18
ATOM 31021 O O . PRO A 1 93 ? 18.888 1.751 2.923 1.00 0.00 93 PRO A O 18
ATOM 31032 N N . GLU A 1 94 ? 16.955 2.447 2.036 1.00 0.00 94 GLU A N 18
ATOM 31033 C CA . GLU A 1 94 ? 17.408 2.306 0.660 1.00 0.00 94 GLU A CA 18
ATOM 31034 C C . GLU A 1 94 ? 17.759 3.671 0.085 1.00 0.00 94 GLU A C 18
ATOM 31035 O O . GLU A 1 94 ? 18.288 3.778 -1.018 1.00 0.00 94 GLU A O 18
ATOM 31047 N N . GLU A 1 95 ? 17.471 4.708 0.858 1.00 0.00 95 GLU A N 18
ATOM 31048 C CA . GLU A 1 95 ? 17.666 6.084 0.415 1.00 0.00 95 GLU A CA 18
ATOM 31049 C C . GLU A 1 95 ? 19.147 6.434 0.342 1.00 0.00 95 GLU A C 18
ATOM 31050 O O . GLU A 1 95 ? 19.767 6.774 1.351 1.00 0.00 95 GLU A O 18
ATOM 31062 N N . GLU A 1 96 ? 19.710 6.331 -0.850 1.00 0.00 96 GLU A N 18
ATOM 31063 C CA . GLU A 1 96 ? 21.097 6.697 -1.075 1.00 0.00 96 GLU A CA 18
ATOM 31064 C C . GLU A 1 96 ? 21.171 7.973 -1.906 1.00 0.00 96 GLU A C 18
ATOM 31065 O O . GLU A 1 96 ? 21.651 9.005 -1.433 1.00 0.00 96 GLU A O 18
ATOM 31077 N N . LYS A 1 97 ? 20.683 7.894 -3.138 1.00 0.00 97 LYS A N 18
ATOM 31078 C CA . LYS A 1 97 ? 20.717 9.023 -4.064 1.00 0.00 97 LYS A CA 18
ATOM 31079 C C . LYS A 1 97 ? 19.931 8.720 -5.352 1.00 0.00 97 LYS A C 18
ATOM 31080 O O . LYS A 1 97 ? 19.059 9.503 -5.733 1.00 0.00 97 LYS A O 18
ATOM 31099 N N . PRO A 1 98 ? 20.207 7.595 -6.049 1.00 0.00 98 PRO A N 18
ATOM 31100 C CA . PRO A 1 98 ? 19.521 7.252 -7.291 1.00 0.00 98 PRO A CA 18
ATOM 31101 C C . PRO A 1 98 ? 18.218 6.482 -7.037 1.00 0.00 98 PRO A C 18
ATOM 31102 O O . PRO A 1 98 ? 17.821 6.301 -5.883 1.00 0.00 98 PRO A O 18
ATOM 31113 N N . PRO A 1 99 ? 17.506 6.068 -8.102 1.00 0.00 99 PRO A N 18
ATOM 31114 C CA . PRO A 1 99 ? 16.334 5.182 -7.985 1.00 0.00 99 PRO A CA 18
ATOM 31115 C C . PRO A 1 99 ? 16.701 3.786 -7.460 1.00 0.00 99 PRO A C 18
ATOM 31116 O O . PRO A 1 99 ? 17.531 3.654 -6.560 1.00 0.00 99 PRO A O 18
ATOM 31127 N N . GLU A 1 100 ? 16.052 2.753 -8.024 1.00 0.00 100 GLU A N 18
ATOM 31128 C CA . GLU A 1 100 ? 16.260 1.343 -7.643 1.00 0.00 100 GLU A CA 18
ATOM 31129 C C . GLU A 1 100 ? 16.318 1.148 -6.133 1.00 0.00 100 GLU A C 18
ATOM 31130 O O . GLU A 1 100 ? 17.173 0.437 -5.599 1.00 0.00 100 GLU A O 18
ATOM 31142 N N . ILE A 1 101 ? 15.380 1.762 -5.464 1.00 0.00 101 ILE A N 18
ATOM 31143 C CA . ILE A 1 101 ? 15.310 1.705 -4.017 1.00 0.00 101 ILE A CA 18
ATOM 31144 C C . ILE A 1 101 ? 14.310 0.645 -3.566 1.00 0.00 101 ILE A C 18
ATOM 31145 O O . ILE A 1 101 ? 14.688 -0.367 -2.982 1.00 0.00 101 ILE A O 18
ATOM 31161 N N . ASP A 1 102 ? 13.049 0.870 -3.900 1.00 0.00 102 ASP A N 18
ATOM 31162 C CA . ASP A 1 102 ? 11.952 -0.012 -3.521 1.00 0.00 102 ASP A CA 18
ATOM 31163 C C . ASP A 1 102 ? 10.662 0.654 -3.953 1.00 0.00 102 ASP A C 18
ATOM 31164 O O . ASP A 1 102 ? 9.871 0.086 -4.698 1.00 0.00 102 ASP A O 18
ATOM 31173 N N . ALA A 1 103 ? 10.499 1.889 -3.478 1.00 0.00 103 ALA A N 18
ATOM 31174 C CA . ALA A 1 103 ? 9.397 2.772 -3.855 1.00 0.00 103 ALA A CA 18
ATOM 31175 C C . ALA A 1 103 ? 9.100 2.734 -5.346 1.00 0.00 103 ALA A C 18
ATOM 31176 O O . ALA A 1 103 ? 8.093 2.181 -5.780 1.00 0.00 103 ALA A O 18
ATOM 31183 N N . LEU A 1 104 ? 9.983 3.339 -6.120 1.00 0.00 104 LEU A N 18
ATOM 31184 C CA . LEU A 1 104 ? 9.769 3.476 -7.550 1.00 0.00 104 LEU A CA 18
ATOM 31185 C C . LEU A 1 104 ? 10.663 2.509 -8.314 1.00 0.00 104 LEU A C 18
ATOM 31186 O O . LEU A 1 104 ? 10.484 2.301 -9.515 1.00 0.00 104 LEU A O 18
ATOM 31202 N N . GLU A 1 105 ? 11.603 1.908 -7.570 1.00 0.00 105 GLU A N 18
ATOM 31203 C CA . GLU A 1 105 ? 12.618 0.991 -8.107 1.00 0.00 105 GLU A CA 18
ATOM 31204 C C . GLU A 1 105 ? 13.069 1.375 -9.521 1.00 0.00 105 GLU A C 18
ATOM 31205 O O . GLU A 1 105 ? 13.592 2.473 -9.720 1.00 0.00 105 GLU A O 18
ATOM 31217 N N . LEU A 1 106 ? 12.877 0.484 -10.488 1.00 0.00 106 LEU A N 18
ATOM 31218 C CA . LEU A 1 106 ? 13.222 0.771 -11.878 1.00 0.00 106 LEU A CA 18
ATOM 31219 C C . LEU A 1 106 ? 12.183 0.173 -12.818 1.00 0.00 106 LEU A C 18
ATOM 31220 O O . LEU A 1 106 ? 11.248 0.850 -13.243 1.00 0.00 106 LEU A O 18
ATOM 31236 N N . LYS A 1 107 ? 12.348 -1.109 -13.110 1.00 0.00 107 LYS A N 18
ATOM 31237 C CA . LYS A 1 107 ? 11.470 -1.829 -14.019 1.00 0.00 107 LYS A CA 18
ATOM 31238 C C . LYS A 1 107 ? 11.644 -3.326 -13.817 1.00 0.00 107 LYS A C 18
ATOM 31239 O O . LYS A 1 107 ? 12.639 -3.752 -13.232 1.00 0.00 107 LYS A O 18
ATOM 31258 N N . THR A 1 108 ? 10.682 -4.110 -14.302 1.00 0.00 108 THR A N 18
ATOM 31259 C CA . THR A 1 108 ? 10.688 -5.569 -14.138 1.00 0.00 108 THR A CA 18
ATOM 31260 C C . THR A 1 108 ? 10.947 -5.963 -12.680 1.00 0.00 108 THR A C 18
ATOM 31261 O O . THR A 1 108 ? 10.671 -5.178 -11.766 1.00 0.00 108 THR A O 18
ATOM 31272 N N . GLN A 1 109 ? 11.451 -7.179 -12.466 1.00 0.00 109 GLN A N 18
ATOM 31273 C CA . GLN A 1 109 ? 11.798 -7.661 -11.130 1.00 0.00 109 GLN A CA 18
ATOM 31274 C C . GLN A 1 109 ? 10.569 -7.649 -10.226 1.00 0.00 109 GLN A C 18
ATOM 31275 O O . GLN A 1 109 ? 10.608 -7.164 -9.092 1.00 0.00 109 GLN A O 18
ATOM 31289 N N . LYS A 1 110 ? 9.471 -8.161 -10.755 1.00 0.00 110 LYS A N 18
ATOM 31290 C CA . LYS A 1 110 ? 8.212 -8.203 -10.030 1.00 0.00 110 LYS A CA 18
ATOM 31291 C C . LYS A 1 110 ? 8.015 -9.569 -9.379 1.00 0.00 110 LYS A C 18
ATOM 31292 O O . LYS A 1 110 ? 7.233 -9.723 -8.436 1.00 0.00 110 LYS A O 18
ATOM 31311 N N . GLY A 1 111 ? 8.746 -10.554 -9.878 1.00 0.00 111 GLY A N 18
ATOM 31312 C CA . GLY A 1 111 ? 8.610 -11.904 -9.381 1.00 0.00 111 GLY A CA 18
ATOM 31313 C C . GLY A 1 111 ? 7.275 -12.505 -9.748 1.00 0.00 111 GLY A C 18
ATOM 31314 O O . GLY A 1 111 ? 6.919 -12.556 -10.928 1.00 0.00 111 GLY A O 18
ATOM 31318 N N . PHE A 1 112 ? 6.532 -12.938 -8.734 1.00 0.00 112 PHE A N 18
ATOM 31319 C CA . PHE A 1 112 ? 5.215 -13.537 -8.921 1.00 0.00 112 PHE A CA 18
ATOM 31320 C C . PHE A 1 112 ? 5.320 -14.765 -9.824 1.00 0.00 112 PHE A C 18
ATOM 31321 O O . PHE A 1 112 ? 4.887 -14.701 -10.992 1.00 0.00 112 PHE A O 18
ATOM 31339 N N . GLY A 1 1 ? -2.828 25.018 -4.923 1.00 0.00 1 GLY A N 19
ATOM 31340 C CA . GLY A 1 1 ? -1.915 24.098 -5.639 1.00 0.00 1 GLY A CA 19
ATOM 31341 C C . GLY A 1 1 ? -0.484 24.217 -5.156 1.00 0.00 1 GLY A C 19
ATOM 31342 O O . GLY A 1 1 ? 0.121 25.288 -5.235 1.00 0.00 1 GLY A O 19
ATOM 31349 N N . SER A 1 2 ? 0.058 23.125 -4.641 1.00 0.00 2 SER A N 19
ATOM 31350 C CA . SER A 1 2 ? 1.433 23.108 -4.175 1.00 0.00 2 SER A CA 19
ATOM 31351 C C . SER A 1 2 ? 2.227 22.057 -4.946 1.00 0.00 2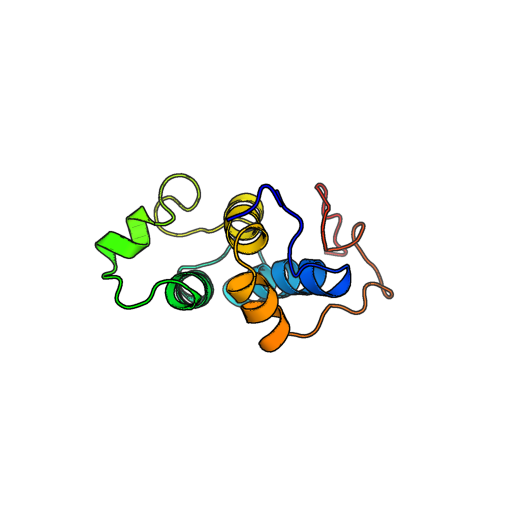 SER A C 19
ATOM 31352 O O . SER A 1 2 ? 3.250 22.371 -5.558 1.00 0.00 2 SER A O 19
ATOM 31360 N N . ALA A 1 3 ? 1.732 20.819 -4.924 1.00 0.00 3 ALA A N 19
ATOM 31361 C CA . ALA A 1 3 ? 2.335 19.708 -5.659 1.00 0.00 3 ALA A CA 19
ATOM 31362 C C . ALA A 1 3 ? 3.817 19.549 -5.331 1.00 0.00 3 ALA A C 19
ATOM 31363 O O . ALA A 1 3 ? 4.684 19.814 -6.168 1.00 0.00 3 ALA A O 19
ATOM 31370 N N . MET A 1 4 ? 4.101 19.131 -4.105 1.00 0.00 4 MET A N 19
ATOM 31371 C CA . MET A 1 4 ? 5.469 18.840 -3.694 1.00 0.00 4 MET A CA 19
ATOM 31372 C C . MET A 1 4 ? 5.897 17.489 -4.251 1.00 0.00 4 MET A C 19
ATOM 31373 O O . MET A 1 4 ? 5.893 16.476 -3.546 1.00 0.00 4 MET A O 19
ATOM 31387 N N . GLY A 1 5 ? 6.251 17.484 -5.526 1.00 0.00 5 GLY A N 19
ATOM 31388 C CA . GLY A 1 5 ? 6.589 16.252 -6.199 1.00 0.00 5 GLY A CA 19
ATOM 31389 C C . GLY A 1 5 ? 5.369 15.621 -6.833 1.00 0.00 5 GLY A C 19
ATOM 31390 O O . GLY A 1 5 ? 4.272 16.178 -6.757 1.00 0.00 5 GLY A O 19
ATOM 31394 N N . HIS A 1 6 ? 5.545 14.471 -7.456 1.00 0.00 6 HIS A N 19
ATOM 31395 C CA . HIS A 1 6 ? 4.429 13.785 -8.089 1.00 0.00 6 HIS A CA 19
ATOM 31396 C C . HIS A 1 6 ? 3.718 12.883 -7.091 1.00 0.00 6 HIS A C 19
ATOM 31397 O O . HIS A 1 6 ? 4.074 12.847 -5.909 1.00 0.00 6 HIS A O 19
ATOM 31412 N N . MET A 1 7 ? 2.719 12.155 -7.582 1.00 0.00 7 MET A N 19
ATOM 31413 C CA . MET A 1 7 ? 1.894 11.283 -6.756 1.00 0.00 7 MET A CA 19
ATOM 31414 C C . MET A 1 7 ? 1.081 12.090 -5.759 1.00 0.00 7 MET A C 19
ATOM 31415 O O . MET A 1 7 ? 0.004 12.597 -6.078 1.00 0.00 7 MET A O 19
ATOM 31429 N N . VAL A 1 8 ? 1.618 12.224 -4.572 1.00 0.00 8 VAL A N 19
ATOM 31430 C CA . VAL A 1 8 ? 0.965 12.935 -3.490 1.00 0.00 8 VAL A CA 19
ATOM 31431 C C . VAL A 1 8 ? 1.983 13.140 -2.369 1.00 0.00 8 VAL A C 19
ATOM 31432 O O . VAL A 1 8 ? 3.070 13.661 -2.615 1.00 0.00 8 VAL A O 19
ATOM 31445 N N . LYS A 1 9 ? 1.664 12.720 -1.169 1.00 0.00 9 LYS A N 19
ATOM 31446 C CA . LYS A 1 9 ? 2.609 12.739 -0.063 1.00 0.00 9 LYS A CA 19
ATOM 31447 C C . LYS A 1 9 ? 3.652 11.640 -0.225 1.00 0.00 9 LYS A C 19
ATOM 31448 O O . LYS A 1 9 ? 4.063 11.022 0.751 1.00 0.00 9 LYS A O 19
ATOM 31467 N N . ILE A 1 10 ? 4.104 11.416 -1.452 1.00 0.00 10 ILE A N 19
ATOM 31468 C CA . ILE A 1 10 ? 4.978 10.313 -1.733 1.00 0.00 10 ILE A CA 19
ATOM 31469 C C . ILE A 1 10 ? 6.303 10.792 -2.313 1.00 0.00 10 ILE A C 19
ATOM 31470 O O . ILE A 1 10 ? 6.386 11.167 -3.482 1.00 0.00 10 ILE A O 19
ATOM 31486 N N . SER A 1 11 ? 7.323 10.805 -1.474 1.00 0.00 11 SER A N 19
ATOM 31487 C CA . SER A 1 11 ? 8.694 10.928 -1.934 1.00 0.00 11 SER A CA 19
ATOM 31488 C C . SER A 1 11 ? 9.256 9.520 -2.076 1.00 0.00 11 SER A C 19
ATOM 31489 O O . SER A 1 11 ? 8.502 8.555 -1.919 1.00 0.00 11 SER A O 19
ATOM 31497 N N . HIS A 1 12 ? 10.552 9.382 -2.357 1.00 0.00 12 HIS A N 19
ATOM 31498 C CA . HIS A 1 12 ? 11.172 8.053 -2.411 1.00 0.00 12 HIS A CA 19
ATOM 31499 C C . HIS A 1 12 ? 10.862 7.311 -1.135 1.00 0.00 12 HIS A C 19
ATOM 31500 O O . HIS A 1 12 ? 10.345 6.196 -1.145 1.00 0.00 12 HIS A O 19
ATOM 31515 N N . GLU A 1 13 ? 11.157 7.982 -0.039 1.00 0.00 13 GLU A N 19
ATOM 31516 C CA . GLU A 1 13 ? 10.980 7.429 1.280 1.00 0.00 13 GLU A CA 19
ATOM 31517 C C . GLU A 1 13 ? 9.536 7.014 1.520 1.00 0.00 13 GLU A C 19
ATOM 31518 O O . GLU A 1 13 ? 9.277 5.995 2.156 1.00 0.00 13 GLU A O 19
ATOM 31530 N N . ASP A 1 14 ? 8.590 7.768 0.979 1.00 0.00 14 ASP A N 19
ATOM 31531 C CA . ASP A 1 14 ? 7.197 7.514 1.257 1.00 0.00 14 ASP A CA 19
ATOM 31532 C C . ASP A 1 14 ? 6.680 6.317 0.476 1.00 0.00 14 ASP A C 19
ATOM 31533 O O . ASP A 1 14 ? 5.935 5.508 1.019 1.00 0.00 14 ASP A O 19
ATOM 31542 N N . THR A 1 15 ? 7.082 6.182 -0.785 1.00 0.00 15 THR A N 19
ATOM 31543 C CA . THR A 1 15 ? 6.667 5.020 -1.564 1.00 0.00 15 THR A CA 19
ATOM 31544 C C . THR A 1 15 ? 7.269 3.764 -0.958 1.00 0.00 15 THR A C 19
ATOM 31545 O O . THR A 1 15 ? 6.625 2.714 -0.907 1.00 0.00 15 THR A O 19
ATOM 31556 N N . GLN A 1 16 ? 8.512 3.886 -0.484 1.00 0.00 16 GLN A N 19
ATOM 31557 C CA . GLN A 1 16 ? 9.161 2.806 0.242 1.00 0.00 16 GLN A CA 19
ATOM 31558 C C . GLN A 1 16 ? 8.328 2.445 1.452 1.00 0.00 16 GLN A C 19
ATOM 31559 O O . GLN A 1 16 ? 8.103 1.274 1.723 1.00 0.00 16 GLN A O 19
ATOM 31573 N N . ARG A 1 17 ? 7.830 3.472 2.138 1.00 0.00 17 ARG A N 19
ATOM 31574 C CA . ARG A 1 17 ? 7.015 3.290 3.330 1.00 0.00 17 ARG A CA 19
ATOM 31575 C C . ARG A 1 17 ? 5.748 2.518 3.019 1.00 0.00 17 ARG A C 19
ATOM 31576 O O . ARG A 1 17 ? 5.493 1.476 3.624 1.00 0.00 17 ARG A O 19
ATOM 31597 N N . ILE A 1 18 ? 4.973 3.006 2.053 1.00 0.00 18 ILE A N 19
ATOM 31598 C CA . ILE A 1 18 ? 3.703 2.380 1.720 1.00 0.00 18 ILE A CA 19
ATOM 31599 C C . ILE A 1 18 ? 3.907 0.933 1.310 1.00 0.00 18 ILE A C 19
ATOM 31600 O O . ILE A 1 18 ? 3.167 0.046 1.736 1.00 0.00 18 ILE A O 19
ATOM 31616 N N . LYS A 1 19 ? 4.926 0.697 0.501 1.00 0.00 19 LYS A N 19
ATOM 31617 C CA . LYS A 1 19 ? 5.231 -0.641 0.049 1.00 0.00 19 LYS A CA 19
ATOM 31618 C C . LYS A 1 19 ? 5.613 -1.533 1.209 1.00 0.00 19 LYS A C 19
ATOM 31619 O O . LYS A 1 19 ? 4.965 -2.549 1.465 1.00 0.00 19 LYS A O 19
ATOM 31638 N N . THR A 1 20 ? 6.654 -1.130 1.920 1.00 0.00 20 THR A N 19
ATOM 31639 C CA . THR A 1 20 ? 7.255 -1.981 2.922 1.00 0.00 20 THR A CA 19
ATOM 31640 C C . THR A 1 20 ? 6.263 -2.362 4.007 1.00 0.00 20 THR A C 19
ATOM 31641 O O . THR A 1 20 ? 6.269 -3.500 4.483 1.00 0.00 20 THR A O 19
ATOM 31652 N N . ALA A 1 21 ? 5.402 -1.432 4.390 1.00 0.00 21 ALA A N 19
ATOM 31653 C CA . ALA A 1 21 ? 4.468 -1.705 5.453 1.00 0.00 21 ALA A CA 19
ATOM 31654 C C . ALA A 1 21 ? 3.369 -2.633 4.980 1.00 0.00 21 ALA A C 19
ATOM 31655 O O . ALA A 1 21 ? 3.209 -3.715 5.510 1.00 0.00 21 ALA A O 19
ATOM 31662 N N . PHE A 1 22 ? 2.651 -2.213 3.952 1.00 0.00 22 PHE A N 19
ATOM 31663 C CA . PHE A 1 22 ? 1.542 -2.986 3.396 1.00 0.00 22 PHE A CA 19
ATOM 31664 C C . PHE A 1 22 ? 1.888 -4.479 3.254 1.00 0.00 22 PHE A C 19
ATOM 31665 O O . PHE A 1 22 ? 1.220 -5.333 3.853 1.00 0.00 22 PHE A O 19
ATOM 31682 N N . LEU A 1 23 ? 2.969 -4.783 2.552 1.00 0.00 23 LEU A N 19
ATOM 31683 C CA . LEU A 1 23 ? 3.363 -6.172 2.313 1.00 0.00 23 LEU A CA 19
ATOM 31684 C C . LEU A 1 23 ? 3.710 -6.886 3.623 1.00 0.00 23 LEU A C 19
ATOM 31685 O O . LEU A 1 23 ? 3.095 -7.912 3.967 1.00 0.00 23 LEU A O 19
ATOM 31701 N N . SER A 1 24 ? 4.671 -6.320 4.363 1.00 0.00 24 SER A N 19
ATOM 31702 C CA . SER A 1 24 ? 5.200 -6.952 5.566 1.00 0.00 24 SER A CA 19
ATOM 31703 C C . SER A 1 24 ? 4.138 -7.086 6.653 1.00 0.00 24 SER A C 19
ATOM 31704 O O . SER A 1 24 ? 4.167 -8.025 7.455 1.00 0.00 24 SER A O 19
ATOM 31712 N N . TYR A 1 25 ? 3.192 -6.159 6.651 1.00 0.00 25 TYR A N 19
ATOM 31713 C CA . TYR A 1 25 ? 2.161 -6.106 7.671 1.00 0.00 25 TYR A CA 19
ATOM 31714 C C . TYR A 1 25 ? 1.229 -7.289 7.555 1.00 0.00 25 TYR A C 19
ATOM 31715 O O . TYR A 1 25 ? 1.008 -8.006 8.532 1.00 0.00 25 TYR A O 19
ATOM 31733 N N . ALA A 1 26 ? 0.671 -7.501 6.377 1.00 0.00 26 ALA A N 19
ATOM 31734 C CA . ALA A 1 26 ? -0.285 -8.579 6.228 1.00 0.00 26 ALA A CA 19
ATOM 31735 C C . ALA A 1 26 ? 0.364 -9.947 6.219 1.00 0.00 26 ALA A C 19
ATOM 31736 O O . ALA A 1 26 ? 0.203 -10.727 7.155 1.00 0.00 26 ALA A O 19
ATOM 31743 N N . GLN A 1 27 ? 1.097 -10.243 5.156 1.00 0.00 27 GLN A N 19
ATOM 31744 C CA . GLN A 1 27 ? 1.633 -11.578 4.993 1.00 0.00 27 GLN A CA 19
ATOM 31745 C C . GLN A 1 27 ? 3.142 -11.600 5.072 1.00 0.00 27 GLN A C 19
ATOM 31746 O O . GLN A 1 27 ? 3.745 -12.570 5.527 1.00 0.00 27 GLN A O 19
ATOM 31760 N N . GLY A 1 28 ? 3.749 -10.514 4.635 1.00 0.00 28 GLY A N 19
ATOM 31761 C CA . GLY A 1 28 ? 5.155 -10.536 4.326 1.00 0.00 28 GLY A CA 19
ATOM 31762 C C . GLY A 1 28 ? 5.368 -10.726 2.839 1.00 0.00 28 GLY A C 19
ATOM 31763 O O . GLY A 1 28 ? 6.452 -10.460 2.322 1.00 0.00 28 GLY A O 19
ATOM 31767 N N . GLN A 1 29 ? 4.317 -11.174 2.144 1.00 0.00 29 GLN A N 19
ATOM 31768 C CA . GLN A 1 29 ? 4.379 -11.370 0.711 1.00 0.00 29 GLN A CA 19
ATOM 31769 C C . GLN A 1 29 ? 3.717 -10.217 -0.042 1.00 0.00 29 GLN A C 19
ATOM 31770 O O . GLN A 1 29 ? 3.301 -9.226 0.554 1.00 0.00 29 GLN A O 19
ATOM 31784 N N . ASP A 1 30 ? 3.621 -10.386 -1.362 1.00 0.00 30 ASP A N 19
ATOM 31785 C CA . ASP A 1 30 ? 3.234 -9.322 -2.292 1.00 0.00 30 ASP A CA 19
ATOM 31786 C C . ASP A 1 30 ? 1.783 -8.871 -2.161 1.00 0.00 30 ASP A C 19
ATOM 31787 O O . ASP A 1 30 ? 1.369 -7.937 -2.853 1.00 0.00 30 ASP A O 19
ATOM 31796 N N . LYS A 1 31 ? 1.003 -9.515 -1.308 1.00 0.00 31 LYS A N 19
ATOM 31797 C CA . LYS A 1 31 ? -0.389 -9.153 -1.172 1.00 0.00 31 LYS A CA 19
ATOM 31798 C C . LYS A 1 31 ? -0.743 -8.994 0.283 1.00 0.00 31 LYS A C 19
ATOM 31799 O O . LYS A 1 31 ? 0.080 -9.219 1.168 1.00 0.00 31 LYS A O 19
ATOM 31818 N N . VAL A 1 32 ? -1.981 -8.632 0.529 1.00 0.00 32 VAL A N 19
ATOM 31819 C CA . VAL A 1 32 ? -2.449 -8.415 1.869 1.00 0.00 32 VAL A CA 19
ATOM 31820 C C . VAL A 1 32 ? -3.779 -9.090 2.123 1.00 0.00 32 VAL A C 19
ATOM 31821 O O . VAL A 1 32 ? -4.681 -9.071 1.280 1.00 0.00 32 VAL A O 19
ATOM 31834 N N . THR A 1 33 ? -3.879 -9.688 3.299 1.00 0.00 33 THR A N 19
ATOM 31835 C CA . THR A 1 33 ? -5.098 -10.309 3.757 1.00 0.00 33 THR A CA 19
ATOM 31836 C C . THR A 1 33 ? -6.172 -9.263 4.049 1.00 0.00 33 THR A C 19
ATOM 31837 O O . THR A 1 33 ? -5.918 -8.061 4.015 1.00 0.00 33 THR A O 19
ATOM 31848 N N . GLU A 1 34 ? -7.356 -9.721 4.354 1.00 0.00 34 GLU A N 19
ATOM 31849 C CA . GLU A 1 34 ? -8.476 -8.834 4.638 1.00 0.00 34 GLU A CA 19
ATOM 31850 C C . GLU A 1 34 ? -8.210 -7.956 5.865 1.00 0.00 34 GLU A C 19
ATOM 31851 O O . GLU A 1 34 ? -8.655 -6.810 5.927 1.00 0.00 34 GLU A O 19
ATOM 31863 N N . ALA A 1 35 ? -7.443 -8.484 6.804 1.00 0.00 35 ALA A N 19
ATOM 31864 C CA . ALA A 1 35 ? -7.224 -7.845 8.097 1.00 0.00 35 ALA A CA 19
ATOM 31865 C C . ALA A 1 35 ? -6.437 -6.568 7.938 1.00 0.00 35 ALA A C 19
ATOM 31866 O O . ALA A 1 35 ? -6.859 -5.489 8.355 1.00 0.00 35 ALA A O 19
ATOM 31873 N N . MET A 1 36 ? -5.277 -6.708 7.335 1.00 0.00 36 MET A N 19
ATOM 31874 C CA . MET A 1 36 ? -4.411 -5.585 7.097 1.00 0.00 36 MET A CA 19
ATOM 31875 C C . MET A 1 36 ? -5.028 -4.673 6.045 1.00 0.00 36 MET A C 19
ATOM 31876 O O . MET A 1 36 ? -4.786 -3.468 6.024 1.00 0.00 36 MET A O 19
ATOM 31890 N N . ILE A 1 37 ? -5.853 -5.240 5.177 1.00 0.00 37 ILE A N 19
ATOM 31891 C CA . ILE A 1 37 ? -6.544 -4.412 4.205 1.00 0.00 37 ILE A CA 19
ATOM 31892 C C . ILE A 1 37 ? -7.571 -3.530 4.910 1.00 0.00 37 ILE A C 19
ATOM 31893 O O . ILE A 1 37 ? -7.782 -2.375 4.534 1.00 0.00 37 ILE A O 19
ATOM 31909 N N . ASP A 1 38 ? -8.169 -4.077 5.959 1.00 0.00 38 ASP A N 19
ATOM 31910 C CA . ASP A 1 38 ? -9.059 -3.339 6.829 1.00 0.00 38 ASP A CA 19
ATOM 31911 C C . ASP A 1 38 ? -8.314 -2.194 7.511 1.00 0.00 38 ASP A C 19
ATOM 31912 O O . ASP A 1 38 ? -8.892 -1.149 7.793 1.00 0.00 38 ASP A O 19
ATOM 31921 N N . GLN A 1 39 ? -7.023 -2.409 7.772 1.00 0.00 39 GLN A N 19
ATOM 31922 C CA . GLN A 1 39 ? -6.162 -1.380 8.364 1.00 0.00 39 GLN A CA 19
ATOM 31923 C C . GLN A 1 39 ? -6.173 -0.127 7.494 1.00 0.00 39 GLN A C 19
ATOM 31924 O O . GLN A 1 39 ? -6.490 0.974 7.961 1.00 0.00 39 GLN A O 19
ATOM 31938 N N . LEU A 1 40 ? -5.887 -0.305 6.217 1.00 0.00 40 LEU A N 19
ATOM 31939 C CA . LEU A 1 40 ? -5.855 0.820 5.303 1.00 0.00 40 LEU A CA 19
ATOM 31940 C C . LEU A 1 40 ? -7.256 1.328 5.014 1.00 0.00 40 LEU A C 19
ATOM 31941 O O . LEU A 1 40 ? -7.517 2.508 5.159 1.00 0.00 40 LEU A O 19
ATOM 31957 N N . ILE A 1 41 ? -8.163 0.434 4.646 1.00 0.00 41 ILE A N 19
ATOM 31958 C CA . ILE A 1 41 ? -9.508 0.838 4.237 1.00 0.00 41 ILE A CA 19
ATOM 31959 C C . ILE A 1 41 ? -10.245 1.593 5.349 1.00 0.00 41 ILE A C 19
ATOM 31960 O O . ILE A 1 41 ? -10.874 2.619 5.093 1.00 0.00 41 ILE A O 19
ATOM 31976 N N . CYS A 1 42 ? -10.134 1.117 6.584 1.00 0.00 42 CYS A N 19
ATOM 31977 C CA . CYS A 1 42 ? -10.779 1.784 7.709 1.00 0.00 42 CYS A CA 19
ATOM 31978 C C . CYS A 1 42 ? -10.034 3.075 8.028 1.00 0.00 42 CYS A C 19
ATOM 31979 O O . CYS A 1 42 ? -10.572 3.982 8.669 1.00 0.00 42 CYS A O 19
ATOM 31987 N N . GLY A 1 43 ? -8.791 3.139 7.560 1.00 0.00 43 GLY A N 19
ATOM 31988 C CA . GLY A 1 43 ? -7.979 4.329 7.711 1.00 0.00 43 GLY A CA 19
ATOM 31989 C C . GLY A 1 43 ? -8.669 5.602 7.236 1.00 0.00 43 GLY A C 19
ATOM 31990 O O . GLY A 1 43 ? -8.669 6.604 7.954 1.00 0.00 43 GLY A O 19
ATOM 31994 N N . ALA A 1 44 ? -9.257 5.581 6.044 1.00 0.00 44 ALA A N 19
ATOM 31995 C CA . ALA A 1 44 ? -9.954 6.760 5.538 1.00 0.00 44 ALA A CA 19
ATOM 319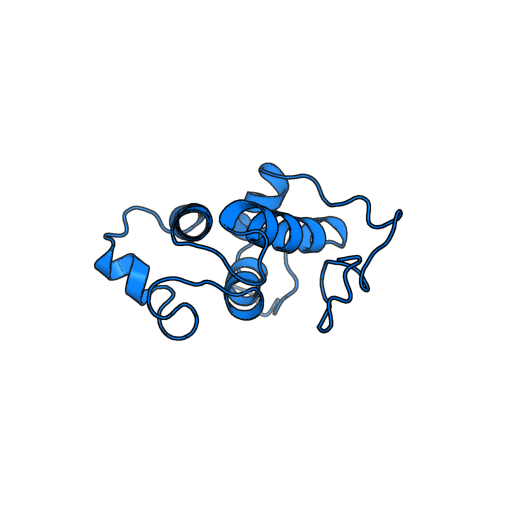96 C C . ALA A 1 44 ? -11.452 6.652 5.762 1.00 0.00 44 ALA A C 19
ATOM 31997 O O . ALA A 1 44 ? -12.069 7.554 6.331 1.00 0.00 44 ALA A O 19
ATOM 32004 N N . PHE A 1 45 ? -12.040 5.548 5.323 1.00 0.00 45 PHE A N 19
ATOM 32005 C CA . PHE A 1 45 ? -13.482 5.379 5.421 1.00 0.00 45 PHE A CA 19
ATOM 32006 C C . PHE A 1 45 ? -13.879 4.116 6.142 1.00 0.00 45 PHE A C 19
ATOM 32007 O O . PHE A 1 45 ? -13.784 3.007 5.619 1.00 0.00 45 PHE A O 19
ATOM 32024 N N . PRO A 1 46 ? -14.331 4.294 7.361 1.00 0.00 46 PRO A N 19
ATOM 32025 C CA . PRO A 1 46 ? -14.943 3.251 8.139 1.00 0.00 46 PRO A CA 19
ATOM 32026 C C . PRO A 1 46 ? -16.462 3.220 7.976 1.00 0.00 46 PRO A C 19
ATOM 32027 O O . PRO A 1 46 ? -17.036 4.025 7.233 1.00 0.00 46 PRO A O 19
ATOM 32038 N N . GLY A 1 47 ? -17.107 2.300 8.677 1.00 0.00 47 GLY A N 19
ATOM 32039 C CA . GLY A 1 47 ? -18.546 2.173 8.588 1.00 0.00 47 GLY A CA 19
ATOM 32040 C C . GLY A 1 47 ? -18.966 1.328 7.407 1.00 0.00 47 GLY A C 19
ATOM 32041 O O . GLY A 1 47 ? -20.104 1.402 6.950 1.00 0.00 47 GLY A O 19
ATOM 32045 N N . LEU A 1 48 ? -18.041 0.520 6.914 1.00 0.00 48 LEU A N 19
ATOM 32046 C CA . LEU A 1 48 ? -18.299 -0.312 5.752 1.00 0.00 48 LEU A CA 19
ATOM 32047 C C . LEU A 1 48 ? -18.649 -1.734 6.165 1.00 0.00 48 LEU A C 19
ATOM 32048 O O . LEU A 1 48 ? -17.932 -2.356 6.952 1.00 0.00 48 LEU A O 19
ATOM 32064 N N . SER A 1 49 ? -19.758 -2.236 5.649 1.00 0.00 49 SER A N 19
ATOM 32065 C CA . SER A 1 49 ? -20.075 -3.645 5.782 1.00 0.00 49 SER A CA 19
ATOM 32066 C C . SER A 1 49 ? -19.279 -4.417 4.731 1.00 0.00 49 SER A C 19
ATOM 32067 O O . SER A 1 49 ? -18.812 -3.814 3.764 1.00 0.00 49 SER A O 19
ATOM 32075 N N . TRP A 1 50 ? -19.110 -5.723 4.912 1.00 0.00 50 TRP A N 19
ATOM 32076 C CA . TRP A 1 50 ? -18.185 -6.488 4.075 1.00 0.00 50 TRP A CA 19
ATOM 32077 C C . TRP A 1 50 ? -18.479 -6.322 2.588 1.00 0.00 50 TRP A C 19
ATOM 32078 O O . TRP A 1 50 ? -17.556 -6.182 1.789 1.00 0.00 50 TRP A O 19
ATOM 32099 N N . GLU A 1 51 ? -19.752 -6.323 2.217 1.00 0.00 51 GLU A N 19
ATOM 32100 C CA . GLU A 1 51 ? -20.135 -6.127 0.820 1.00 0.00 51 GLU A CA 19
ATOM 32101 C C . GLU A 1 51 ? -19.610 -4.794 0.293 1.00 0.00 51 GLU A C 19
ATOM 32102 O O . GLU A 1 51 ? -18.966 -4.738 -0.756 1.00 0.00 51 GLU A O 19
ATOM 32114 N N . GLN A 1 52 ? -19.865 -3.732 1.044 1.00 0.00 52 GLN A N 19
ATOM 32115 C CA . GLN A 1 52 ? -19.434 -2.395 0.657 1.00 0.00 52 GLN A CA 19
ATOM 32116 C C . GLN A 1 52 ? -17.921 -2.269 0.663 1.00 0.00 52 GLN A C 19
ATOM 32117 O O . GLN A 1 52 ? -17.343 -1.553 -0.154 1.00 0.00 52 GLN A O 19
ATOM 32131 N N . LEU A 1 53 ? -17.272 -2.955 1.584 1.00 0.00 53 LEU A N 19
ATOM 32132 C CA . LEU A 1 53 ? -15.838 -2.861 1.689 1.00 0.00 53 LEU A CA 19
ATOM 32133 C C . LEU A 1 53 ? -15.178 -3.650 0.573 1.00 0.00 53 LEU A C 19
ATOM 32134 O O . LEU A 1 53 ? -14.246 -3.175 -0.068 1.00 0.00 53 LEU A O 19
ATOM 32150 N N . GLN A 1 54 ? -15.680 -4.849 0.322 1.00 0.00 54 GLN A N 19
ATOM 32151 C CA . GLN A 1 54 ? -15.072 -5.722 -0.660 1.00 0.00 54 GLN A CA 19
ATOM 32152 C C . GLN A 1 54 ? -15.056 -5.055 -2.034 1.00 0.00 54 GLN A C 19
ATOM 32153 O O . GLN A 1 54 ? -14.089 -5.193 -2.780 1.00 0.00 54 GLN A O 19
ATOM 32167 N N . GLU A 1 55 ? -16.112 -4.298 -2.338 1.00 0.00 55 GLU A N 19
ATOM 32168 C CA . GLU A 1 55 ? -16.194 -3.580 -3.602 1.00 0.00 55 GLU A CA 19
ATOM 32169 C C . GLU A 1 55 ? -15.306 -2.338 -3.589 1.00 0.00 55 GLU A C 19
ATOM 32170 O O . GLU A 1 55 ? -14.823 -1.910 -4.633 1.00 0.00 55 GLU A O 19
ATOM 32182 N N . LYS A 1 56 ? -15.113 -1.750 -2.407 1.00 0.00 56 LYS A N 19
ATOM 32183 C CA . LYS A 1 56 ? -14.186 -0.625 -2.240 1.00 0.00 56 LYS A CA 19
ATOM 32184 C C . LYS A 1 56 ? -12.851 -0.952 -2.883 1.00 0.00 56 LYS A C 19
ATOM 32185 O O . LYS A 1 56 ? -12.212 -0.121 -3.530 1.00 0.00 56 LYS A O 19
ATOM 32204 N N . LYS A 1 57 ? -12.462 -2.192 -2.687 1.00 0.00 57 LYS A N 19
ATOM 32205 C CA . LYS A 1 57 ? -11.146 -2.684 -3.042 1.00 0.00 57 LYS A CA 19
ATOM 32206 C C . LYS A 1 57 ? -11.191 -3.546 -4.297 1.00 0.00 57 LYS A C 19
ATOM 32207 O O . LYS A 1 57 ? -10.272 -4.320 -4.539 1.00 0.00 57 LYS A O 19
ATOM 32226 N N . LYS A 1 58 ? -12.283 -3.450 -5.056 1.00 0.00 58 LYS A N 19
ATOM 32227 C CA . LYS A 1 58 ? -12.488 -4.278 -6.259 1.00 0.00 58 LYS A CA 19
ATOM 32228 C C . LYS A 1 58 ? -11.439 -4.021 -7.361 1.00 0.00 58 LYS A C 19
ATOM 32229 O O . LYS A 1 58 ? -11.677 -4.314 -8.536 1.00 0.00 58 LYS A O 19
ATOM 32248 N N . GLY A 1 59 ? -10.290 -3.481 -6.982 1.00 0.00 59 GLY A N 19
ATOM 32249 C CA . GLY A 1 59 ? -9.174 -3.374 -7.893 1.00 0.00 59 GLY A CA 19
ATOM 32250 C C . GLY A 1 59 ? -8.421 -4.679 -7.963 1.00 0.00 59 GLY A C 19
ATOM 32251 O O . GLY A 1 59 ? -7.295 -4.772 -7.491 1.00 0.00 59 GLY A O 19
ATOM 32255 N N . ARG A 1 60 ? -9.083 -5.689 -8.517 1.00 0.00 60 ARG A N 19
ATOM 32256 C CA . ARG A 1 60 ? -8.548 -7.048 -8.656 1.00 0.00 60 ARG A CA 19
ATOM 32257 C C . ARG A 1 60 ? -8.091 -7.641 -7.313 1.00 0.00 60 ARG A C 19
ATOM 32258 O O . ARG A 1 60 ? -7.300 -8.582 -7.266 1.00 0.00 60 ARG A O 19
ATOM 32279 N N . ALA A 1 61 ? -8.644 -7.122 -6.219 1.00 0.00 61 ALA A N 19
ATOM 32280 C CA . ALA A 1 61 ? -8.372 -7.674 -4.900 1.00 0.00 61 ALA A CA 19
ATOM 32281 C C . ALA A 1 61 ? -9.374 -8.770 -4.620 1.00 0.00 61 ALA A C 19
ATOM 32282 O O . ALA A 1 61 ? -9.316 -9.435 -3.587 1.00 0.00 61 ALA A O 19
ATOM 32289 N N . ALA A 1 62 ? -10.306 -8.921 -5.563 1.00 0.00 62 ALA A N 19
ATOM 32290 C CA . ALA A 1 62 ? -11.352 -9.929 -5.476 1.00 0.00 62 ALA A CA 19
ATOM 32291 C C . ALA A 1 62 ? -12.209 -9.670 -4.245 1.00 0.00 62 ALA A C 19
ATOM 32292 O O . ALA A 1 62 ? -12.500 -8.512 -3.924 1.00 0.00 62 ALA A O 19
ATOM 32299 N N . ALA A 1 63 ? -12.638 -10.726 -3.569 1.00 0.00 63 ALA A N 19
ATOM 32300 C CA . ALA A 1 63 ? -13.310 -10.565 -2.293 1.00 0.00 63 ALA A CA 19
ATOM 32301 C C . ALA A 1 63 ? -12.362 -9.882 -1.319 1.00 0.00 63 ALA A C 19
ATOM 32302 O O . ALA A 1 63 ? -12.667 -8.817 -0.780 1.00 0.00 63 ALA A O 19
ATOM 32309 N N . ASN A 1 64 ? -11.197 -10.487 -1.129 1.00 0.00 64 ASN A N 19
ATOM 32310 C CA . ASN A 1 64 ? -10.144 -9.908 -0.307 1.00 0.00 64 ASN A CA 19
ATOM 32311 C C . ASN A 1 64 ? -8.778 -10.383 -0.781 1.00 0.00 64 ASN A C 19
ATOM 32312 O O . ASN A 1 64 ? -8.634 -11.507 -1.258 1.00 0.00 64 ASN A O 19
ATOM 32323 N N . GLY A 1 65 ? -7.784 -9.519 -0.654 1.00 0.00 65 GLY A N 19
ATOM 32324 C CA . GLY A 1 65 ? -6.451 -9.836 -1.128 1.00 0.00 65 GLY A CA 19
ATOM 32325 C C . GLY A 1 65 ? -5.873 -8.718 -1.958 1.00 0.00 65 GLY A C 19
ATOM 32326 O O . GLY A 1 65 ? -5.672 -8.873 -3.163 1.00 0.00 65 GLY A O 19
ATOM 32330 N N . TYR A 1 66 ? -5.622 -7.580 -1.324 1.00 0.00 66 TYR A N 19
ATOM 32331 C CA . TYR A 1 66 ? -5.021 -6.448 -2.021 1.00 0.00 66 TYR A CA 19
ATOM 32332 C C . TYR A 1 66 ? -3.608 -6.778 -2.410 1.00 0.00 66 TYR A C 19
ATOM 32333 O O . TYR A 1 66 ? -2.862 -7.353 -1.631 1.00 0.00 66 TYR A O 19
ATOM 32351 N N . ASP A 1 67 ? -3.253 -6.418 -3.614 1.00 0.00 67 ASP A N 19
ATOM 32352 C CA . ASP A 1 67 ? -1.934 -6.652 -4.096 1.00 0.00 67 ASP A CA 19
ATOM 32353 C C . ASP A 1 67 ? -1.223 -5.325 -4.202 1.00 0.00 67 ASP A C 19
ATOM 32354 O O . ASP A 1 67 ? -1.857 -4.280 -4.070 1.00 0.00 67 ASP A O 19
ATOM 32363 N N . ARG A 1 68 ? 0.058 -5.357 -4.429 1.00 0.00 68 ARG A N 19
ATOM 32364 C CA . ARG A 1 68 ? 0.855 -4.141 -4.430 1.00 0.00 68 ARG A CA 19
ATOM 32365 C C . ARG A 1 68 ? 0.363 -3.140 -5.478 1.00 0.00 68 ARG A C 19
ATOM 32366 O O . ARG A 1 68 ? 0.373 -1.933 -5.238 1.00 0.00 68 ARG A O 19
ATOM 32387 N N . SER A 1 69 ? -0.109 -3.637 -6.615 1.00 0.00 69 SER A N 19
ATOM 32388 C CA . SER A 1 69 ? -0.606 -2.763 -7.668 1.00 0.00 69 SER A CA 19
ATOM 32389 C C . SER A 1 69 ? -1.921 -2.103 -7.245 1.00 0.00 69 SER A C 19
ATOM 32390 O O . SER A 1 69 ? -2.091 -0.889 -7.378 1.00 0.00 69 SER A O 19
ATOM 32398 N N . ALA A 1 70 ? -2.835 -2.906 -6.713 1.00 0.00 70 ALA A N 19
ATOM 32399 C CA . ALA A 1 70 ? -4.138 -2.419 -6.275 1.00 0.00 70 ALA A CA 19
ATOM 32400 C C . ALA A 1 70 ? -3.995 -1.489 -5.084 1.00 0.00 70 ALA A C 19
ATOM 32401 O O . ALA A 1 70 ? -4.524 -0.369 -5.068 1.00 0.00 70 ALA A O 19
ATOM 32408 N N . PHE A 1 71 ? -3.267 -1.969 -4.091 1.00 0.00 71 PHE A N 19
ATOM 32409 C CA . PHE A 1 71 ? -3.054 -1.232 -2.865 1.00 0.00 71 PHE A CA 19
ATOM 32410 C C . PHE A 1 71 ? -2.449 0.133 -3.161 1.00 0.00 71 PHE A C 19
ATOM 32411 O O . PHE A 1 71 ? -2.912 1.148 -2.645 1.00 0.00 71 PHE A O 19
ATOM 32428 N N . PHE A 1 72 ? -1.438 0.152 -4.021 1.00 0.00 72 PHE A N 19
ATOM 32429 C CA . PHE A 1 72 ? -0.743 1.390 -4.336 1.00 0.00 72 PHE A CA 19
ATOM 32430 C C . PHE A 1 72 ? -1.667 2.366 -5.043 1.00 0.00 72 PHE A C 19
ATOM 32431 O O . PHE A 1 72 ? -1.596 3.572 -4.821 1.00 0.00 72 PHE A O 19
ATOM 32448 N N . SER A 1 73 ? -2.552 1.832 -5.870 1.00 0.00 73 SER A N 19
ATOM 32449 C CA . SER A 1 73 ? -3.483 2.651 -6.634 1.00 0.00 73 SER A CA 19
ATOM 32450 C C . SER A 1 73 ? -4.363 3.489 -5.708 1.00 0.00 73 SER A C 19
ATOM 32451 O O . SER A 1 73 ? -4.646 4.651 -5.995 1.00 0.00 73 SER A O 19
ATOM 32459 N N . LEU A 1 74 ? -4.778 2.902 -4.591 1.00 0.00 74 LEU A N 19
ATOM 32460 C CA . LEU A 1 74 ? -5.611 3.614 -3.624 1.00 0.00 74 LEU A CA 19
ATOM 32461 C C . LEU A 1 74 ? -4.794 4.641 -2.832 1.00 0.00 74 LEU A C 19
ATOM 32462 O O . LEU A 1 74 ? -5.205 5.790 -2.681 1.00 0.00 74 LEU A O 19
ATOM 32478 N N . VAL A 1 75 ? -3.622 4.235 -2.358 1.00 0.00 75 VAL A N 19
ATOM 32479 C CA . VAL A 1 75 ? -2.813 5.085 -1.484 1.00 0.00 75 VAL A CA 19
ATOM 32480 C C . VAL A 1 75 ? -2.207 6.254 -2.256 1.00 0.00 75 VAL A C 19
ATOM 32481 O O . VAL A 1 75 ? -2.040 7.344 -1.717 1.00 0.00 75 VAL A O 19
ATOM 32494 N N . ALA A 1 76 ? -1.907 6.025 -3.529 1.00 0.00 76 ALA A N 19
ATOM 32495 C CA . ALA A 1 76 ? -1.271 7.035 -4.369 1.00 0.00 76 ALA A CA 19
ATOM 32496 C C . ALA A 1 76 ? -2.149 8.271 -4.539 1.00 0.00 76 ALA A C 19
ATOM 32497 O O . ALA A 1 76 ? -1.660 9.338 -4.911 1.00 0.00 76 ALA A O 19
ATOM 32504 N N . SER A 1 77 ? -3.441 8.130 -4.281 1.00 0.00 77 SER A N 19
ATOM 32505 C CA . SER A 1 77 ? -4.351 9.260 -4.368 1.00 0.00 77 SER A CA 19
ATOM 32506 C C . SER A 1 77 ? -4.713 9.792 -2.984 1.00 0.00 77 SER A C 19
ATOM 32507 O O . SER A 1 77 ? -5.055 10.967 -2.828 1.00 0.00 77 SER A O 19
ATOM 32515 N N . ASP A 1 78 ? -4.618 8.935 -1.978 1.00 0.00 78 ASP A N 19
ATOM 32516 C CA . ASP A 1 78 ? -5.033 9.298 -0.633 1.00 0.00 78 ASP A CA 19
ATOM 32517 C C . ASP A 1 78 ? -3.830 9.524 0.273 1.00 0.00 78 ASP A C 19
ATOM 32518 O O . ASP A 1 78 ? -3.187 8.575 0.724 1.00 0.00 78 ASP A O 19
ATOM 32527 N N . GLU A 1 79 ? -3.544 10.789 0.553 1.00 0.00 79 GLU A N 19
ATOM 32528 C CA . GLU A 1 79 ? -2.386 11.157 1.353 1.00 0.00 79 GLU A CA 19
ATOM 32529 C C . GLU A 1 79 ? -2.504 10.603 2.764 1.00 0.00 79 GLU A C 19
ATOM 32530 O O . GLU A 1 79 ? -1.500 10.243 3.367 1.00 0.00 79 GLU A O 19
ATOM 32542 N N . GLN A 1 80 ? -3.730 10.526 3.284 1.00 0.00 80 GLN A N 19
ATOM 32543 C CA . GLN A 1 80 ? -3.946 10.055 4.648 1.00 0.00 80 GLN A CA 19
ATOM 32544 C C . GLN A 1 80 ? -3.576 8.591 4.755 1.00 0.00 80 GLN A C 19
ATOM 32545 O O . GLN A 1 80 ? -3.251 8.100 5.821 1.00 0.00 80 GLN A O 19
ATOM 32559 N N . TYR A 1 81 ? -3.631 7.921 3.621 1.00 0.00 81 TYR A N 19
ATOM 32560 C CA . TYR A 1 81 ? -3.220 6.530 3.505 1.00 0.00 81 TYR A CA 19
ATOM 32561 C C . TYR A 1 81 ? -1.713 6.436 3.397 1.00 0.00 81 TYR A C 19
ATOM 32562 O O . TYR A 1 81 ? -1.086 5.565 4.001 1.00 0.00 81 TYR A O 19
ATOM 32580 N N . VAL A 1 82 ? -1.137 7.347 2.627 1.00 0.00 82 VAL A N 19
ATOM 32581 C CA . VAL A 1 82 ? 0.302 7.421 2.487 1.00 0.00 82 VAL A CA 19
ATOM 32582 C C . VAL A 1 82 ? 0.949 7.669 3.845 1.00 0.00 82 VAL A C 19
ATOM 32583 O O . VAL A 1 82 ? 1.847 6.934 4.261 1.00 0.00 82 VAL A O 19
ATOM 32596 N N . ARG A 1 83 ? 0.462 8.683 4.548 1.00 0.00 83 ARG A N 19
ATOM 32597 C CA . ARG A 1 83 ? 0.931 8.966 5.894 1.00 0.00 83 ARG A CA 19
ATOM 32598 C C . ARG A 1 83 ? 0.439 7.934 6.877 1.00 0.00 83 ARG A C 19
ATOM 32599 O O . ARG A 1 83 ? 1.060 7.730 7.909 1.00 0.00 83 ARG A O 19
ATOM 32620 N N . PHE A 1 84 ? -0.686 7.291 6.583 1.00 0.00 84 PHE A N 19
ATOM 32621 C CA . PHE A 1 84 ? -1.184 6.250 7.482 1.00 0.00 84 PHE A CA 19
ATOM 32622 C C . PHE A 1 84 ? -0.091 5.207 7.660 1.00 0.00 84 PHE A C 19
ATOM 32623 O O . PHE A 1 84 ? 0.261 4.827 8.783 1.00 0.00 84 PHE A O 19
ATOM 32640 N N . ILE A 1 85 ? 0.481 4.783 6.547 1.00 0.00 85 ILE A N 19
ATOM 32641 C CA . ILE A 1 85 ? 1.561 3.817 6.588 1.00 0.00 85 ILE A CA 19
ATOM 32642 C C . ILE A 1 85 ? 2.870 4.471 7.019 1.00 0.00 85 ILE A C 19
ATOM 32643 O O . ILE A 1 85 ? 3.536 3.969 7.911 1.00 0.00 85 ILE A O 19
ATOM 32659 N N . ALA A 1 86 ? 3.225 5.585 6.384 1.00 0.00 86 ALA A N 19
ATOM 32660 C CA . ALA A 1 86 ? 4.451 6.311 6.712 1.00 0.00 86 ALA A CA 19
ATOM 32661 C C . ALA A 1 86 ? 4.589 6.567 8.211 1.00 0.00 86 ALA A C 19
ATOM 32662 O O . ALA A 1 86 ? 5.683 6.453 8.761 1.00 0.00 86 ALA A O 19
ATOM 32669 N N . GLN A 1 87 ? 3.488 6.903 8.870 1.00 0.00 87 GLN A N 19
ATOM 32670 C CA . GLN A 1 87 ? 3.528 7.179 10.296 1.00 0.00 87 GLN A CA 19
ATOM 32671 C C . GLN A 1 87 ? 3.688 5.878 11.082 1.00 0.00 87 GLN A C 19
ATOM 32672 O O . GLN A 1 87 ? 4.393 5.833 12.093 1.00 0.00 87 GLN A O 19
ATOM 32686 N N . HIS A 1 88 ? 3.031 4.821 10.606 1.00 0.00 88 HIS A N 19
ATOM 32687 C CA . HIS A 1 88 ? 3.146 3.503 11.233 1.00 0.00 88 HIS A CA 19
ATOM 32688 C C . HIS A 1 88 ? 4.532 2.891 11.005 1.00 0.00 88 HIS A C 19
ATOM 32689 O O . HIS A 1 88 ? 5.096 2.249 11.894 1.00 0.00 88 HIS A O 19
ATOM 32704 N N . PHE A 1 89 ? 5.074 3.093 9.815 1.00 0.00 89 PHE A N 19
ATOM 32705 C CA . PHE A 1 89 ? 6.311 2.443 9.417 1.00 0.00 89 PHE A CA 19
ATOM 32706 C C . PHE A 1 89 ? 7.167 3.383 8.572 1.00 0.00 89 PHE A C 19
ATOM 32707 O O . PHE A 1 89 ? 6.849 3.648 7.412 1.00 0.00 89 PHE A O 19
ATOM 32724 N N . PRO A 1 90 ? 8.248 3.912 9.155 1.00 0.00 90 PRO A N 19
ATOM 32725 C CA . PRO A 1 90 ? 9.194 4.786 8.450 1.00 0.00 90 PRO A CA 19
ATOM 32726 C C . PRO A 1 90 ? 9.912 4.073 7.302 1.00 0.00 90 PRO A C 19
ATOM 32727 O O . PRO A 1 90 ? 10.029 2.847 7.289 1.00 0.00 90 PRO A O 19
ATOM 32738 N N . CYS A 1 91 ? 10.381 4.858 6.334 1.00 0.00 91 CYS A N 19
ATOM 32739 C CA . CYS A 1 91 ? 11.116 4.330 5.196 1.00 0.00 91 CYS A CA 19
ATOM 32740 C C . CYS A 1 91 ? 12.442 3.765 5.659 1.00 0.00 91 CYS A C 19
ATOM 32741 O O . CYS A 1 91 ? 13.059 4.288 6.589 1.00 0.00 91 CYS A O 19
ATOM 32749 N N . ALA A 1 92 ? 12.848 2.686 5.010 1.00 0.00 92 ALA A N 19
ATOM 32750 C CA . ALA A 1 92 ? 14.070 1.974 5.380 1.00 0.00 92 ALA A CA 19
ATOM 32751 C C . ALA A 1 92 ? 15.257 2.912 5.579 1.00 0.00 92 ALA A C 19
ATOM 32752 O O . ALA A 1 92 ? 15.458 3.873 4.830 1.00 0.00 92 ALA A O 19
ATOM 32759 N N . PRO A 1 93 ? 16.054 2.612 6.609 1.00 0.00 93 PRO A N 19
ATOM 32760 C CA . PRO A 1 93 ? 17.197 3.430 7.027 1.00 0.00 93 PRO A CA 19
ATOM 32761 C C . PRO A 1 93 ? 18.445 3.198 6.185 1.00 0.00 93 PRO A C 19
ATOM 32762 O O . PRO A 1 93 ? 19.344 4.037 6.139 1.00 0.00 93 PRO A O 19
ATOM 32773 N N . GLU A 1 94 ? 18.482 2.067 5.510 1.00 0.00 94 GLU A N 19
ATOM 32774 C CA . GLU A 1 94 ? 19.658 1.638 4.795 1.00 0.00 94 GLU A CA 19
ATOM 32775 C C . GLU A 1 94 ? 19.324 1.396 3.340 1.00 0.00 94 GLU A C 19
ATOM 32776 O O . GLU A 1 94 ? 18.282 0.836 3.006 1.00 0.00 94 GLU A O 19
ATOM 32788 N N . GLU A 1 95 ? 20.215 1.844 2.491 1.00 0.00 95 GLU A N 19
ATOM 32789 C CA . GLU A 1 95 ? 20.079 1.673 1.056 1.00 0.00 95 GLU A CA 19
ATOM 32790 C C . GLU A 1 95 ? 21.014 0.573 0.560 1.00 0.00 95 GLU A C 19
ATOM 32791 O O . GLU A 1 95 ? 21.054 0.266 -0.631 1.00 0.00 95 GLU A O 19
ATOM 32803 N N . GLU A 1 96 ? 21.766 -0.012 1.485 1.00 0.00 96 GLU A N 19
ATOM 32804 C CA . GLU A 1 96 ? 22.724 -1.056 1.151 1.00 0.00 96 GLU A CA 19
ATOM 32805 C C . GLU A 1 96 ? 22.000 -2.367 0.862 1.00 0.00 96 GLU A C 19
ATOM 32806 O O . GLU A 1 96 ? 21.958 -2.820 -0.282 1.00 0.00 96 GLU A O 19
ATOM 32818 N N . LYS A 1 97 ? 21.422 -2.973 1.893 1.00 0.00 97 LYS A N 19
ATOM 32819 C CA . LYS A 1 97 ? 20.731 -4.244 1.722 1.00 0.00 97 LYS A CA 19
ATOM 32820 C C . LYS A 1 97 ? 19.275 -4.036 1.288 1.00 0.00 97 LYS A C 19
ATOM 32821 O O . LYS A 1 97 ? 18.835 -4.661 0.322 1.00 0.00 97 LYS A O 19
ATOM 32840 N N . PRO A 1 98 ? 18.491 -3.168 1.969 1.00 0.00 98 PRO A N 19
ATOM 32841 C CA . PRO A 1 98 ? 17.149 -2.824 1.498 1.00 0.00 98 PRO A CA 19
ATOM 32842 C C . PRO A 1 98 ? 17.228 -2.029 0.198 1.00 0.00 98 PRO A C 19
ATOM 32843 O O . PRO A 1 98 ? 18.098 -1.166 0.050 1.00 0.00 98 PRO A O 19
ATOM 32854 N N . PRO A 1 99 ? 16.352 -2.329 -0.773 1.00 0.00 99 PRO A N 19
ATOM 32855 C CA . PRO A 1 99 ? 16.356 -1.648 -2.069 1.00 0.00 99 PRO A CA 19
ATOM 32856 C C . PRO A 1 99 ? 16.177 -0.139 -1.919 1.00 0.00 99 PRO A C 19
ATOM 32857 O O . PRO A 1 99 ? 15.177 0.326 -1.365 1.00 0.00 99 PRO A O 19
ATOM 32868 N N . GLU A 1 100 ? 17.147 0.617 -2.422 1.00 0.00 100 GLU A N 19
ATOM 32869 C CA . GLU A 1 100 ? 17.171 2.066 -2.246 1.00 0.00 100 GLU A CA 19
ATOM 32870 C C . GLU A 1 100 ? 16.022 2.738 -2.987 1.00 0.00 100 GLU A C 19
ATOM 32871 O O . GLU A 1 100 ? 15.665 3.881 -2.703 1.00 0.00 100 GLU A O 19
ATOM 32883 N N . ILE A 1 101 ? 15.452 2.023 -3.940 1.00 0.00 101 ILE A N 19
ATOM 32884 C CA . ILE A 1 101 ? 14.316 2.519 -4.692 1.00 0.00 101 ILE A CA 19
ATOM 32885 C C . ILE A 1 101 ? 13.195 1.495 -4.658 1.00 0.00 101 ILE A C 19
ATOM 32886 O O . ILE A 1 101 ? 12.471 1.305 -5.641 1.00 0.00 101 ILE A O 19
ATOM 32902 N N . ASP A 1 102 ? 13.059 0.848 -3.497 1.00 0.00 102 ASP A N 19
ATOM 32903 C CA . ASP A 1 102 ? 12.001 -0.137 -3.259 1.00 0.00 102 ASP A CA 19
ATOM 32904 C C . ASP A 1 102 ? 10.663 0.493 -3.574 1.00 0.00 102 ASP A C 19
ATOM 32905 O O . ASP A 1 102 ? 9.754 -0.152 -4.092 1.00 0.00 102 ASP A O 19
ATOM 32914 N N . ALA A 1 103 ? 10.604 1.781 -3.260 1.00 0.00 103 ALA A N 19
ATOM 32915 C CA . ALA A 1 103 ? 9.474 2.653 -3.550 1.00 0.00 103 ALA A CA 19
ATOM 32916 C C . ALA A 1 103 ? 8.836 2.356 -4.896 1.00 0.00 103 ALA A C 19
ATOM 32917 O O . ALA A 1 103 ? 7.638 2.094 -4.992 1.00 0.00 103 ALA A O 19
ATOM 32924 N N . LEU A 1 104 ? 9.649 2.412 -5.933 1.00 0.00 104 LEU A N 19
ATOM 32925 C CA . LEU A 1 104 ? 9.140 2.370 -7.289 1.00 0.00 104 LEU A CA 19
ATOM 32926 C C . LEU A 1 104 ? 9.427 1.014 -7.918 1.00 0.00 104 LEU A C 19
ATOM 32927 O O . LEU A 1 104 ? 8.755 0.607 -8.865 1.00 0.00 104 LEU A O 19
ATOM 32943 N N . GLU A 1 105 ? 10.425 0.325 -7.366 1.00 0.00 105 GLU A N 19
ATOM 32944 C CA . GLU A 1 105 ? 10.794 -1.024 -7.787 1.00 0.00 105 GLU A CA 19
ATOM 32945 C C . GLU A 1 105 ? 11.164 -1.061 -9.274 1.00 0.00 105 GLU A C 19
ATOM 32946 O O . GLU A 1 105 ? 12.291 -0.715 -9.639 1.00 0.00 105 GLU A O 19
ATOM 32958 N N . LEU A 1 106 ? 10.203 -1.454 -10.120 1.00 0.00 106 LEU A N 19
ATOM 32959 C CA . LEU A 1 106 ? 10.400 -1.533 -11.567 1.00 0.00 106 LEU A CA 19
ATOM 32960 C C . LEU A 1 106 ? 11.664 -2.327 -11.902 1.00 0.00 106 LEU A C 19
ATOM 32961 O O . LEU A 1 106 ? 12.525 -1.868 -12.657 1.00 0.00 106 LEU A O 19
ATOM 32977 N N . LYS A 1 107 ? 11.775 -3.515 -11.328 1.00 0.00 107 LYS A N 19
ATOM 32978 C CA . LYS A 1 107 ? 12.948 -4.351 -11.526 1.00 0.00 107 LYS A CA 19
ATOM 32979 C C . LYS A 1 107 ? 12.657 -5.786 -11.106 1.00 0.00 107 LYS A C 19
ATOM 32980 O O . LYS A 1 107 ? 12.181 -6.029 -9.996 1.00 0.00 107 LYS A O 19
ATOM 32999 N N . THR A 1 108 ? 12.933 -6.728 -11.997 1.00 0.00 108 THR A N 19
ATOM 33000 C CA . THR A 1 108 ? 12.826 -8.140 -11.671 1.00 0.00 108 THR A CA 19
ATOM 33001 C C . THR A 1 108 ? 14.056 -8.584 -10.887 1.00 0.00 108 THR A C 19
ATOM 33002 O O . THR A 1 108 ? 14.967 -9.211 -11.428 1.00 0.00 108 THR A O 19
ATOM 33013 N N . GLN A 1 109 ? 14.076 -8.238 -9.609 1.00 0.00 109 GLN A N 19
ATOM 33014 C CA . GLN A 1 109 ? 15.253 -8.433 -8.777 1.00 0.00 109 GLN A CA 19
ATOM 33015 C C . GLN A 1 109 ? 15.009 -9.467 -7.686 1.00 0.00 109 GLN A C 19
ATOM 33016 O O . GLN A 1 109 ? 13.864 -9.758 -7.325 1.00 0.00 109 GLN A O 19
ATOM 33030 N N . LYS A 1 110 ? 16.094 -10.020 -7.176 1.00 0.00 110 LYS A N 19
ATOM 33031 C CA . LYS A 1 110 ? 16.039 -10.907 -6.030 1.00 0.00 110 LYS A CA 19
ATOM 33032 C C . LYS A 1 110 ? 16.396 -10.122 -4.775 1.00 0.00 110 LYS A C 19
ATOM 33033 O O . LYS A 1 110 ? 17.575 -9.938 -4.456 1.00 0.00 110 LYS A O 19
ATOM 33052 N N . GLY A 1 111 ? 15.376 -9.641 -4.078 1.00 0.00 111 GLY A N 19
ATOM 33053 C CA . GLY A 1 111 ? 15.593 -8.817 -2.904 1.00 0.00 111 GLY A CA 19
ATOM 33054 C C . GLY A 1 111 ? 15.928 -9.632 -1.673 1.00 0.00 111 GLY A C 19
ATOM 33055 O O . GLY A 1 111 ? 15.108 -9.770 -0.765 1.00 0.00 111 GLY A O 19
ATOM 33059 N N . PHE A 1 112 ? 17.134 -10.172 -1.647 1.00 0.00 112 PHE A N 19
ATOM 33060 C CA . PHE A 1 112 ? 17.600 -10.956 -0.519 1.00 0.00 112 PHE A CA 19
ATOM 33061 C C . PHE A 1 112 ? 19.027 -10.555 -0.187 1.00 0.00 112 PHE A C 19
ATOM 33062 O O . PHE A 1 112 ? 19.920 -10.777 -1.035 1.00 0.00 112 PHE A O 19
ATOM 33080 N N . GLY A 1 1 ? 5.026 20.839 -4.840 1.00 0.00 1 GLY A N 20
ATOM 33081 C CA . GLY A 1 1 ? 4.298 22.115 -5.044 1.00 0.00 1 GLY A CA 20
ATOM 33082 C C . GLY A 1 1 ? 2.802 21.950 -4.888 1.00 0.00 1 GLY A C 20
ATOM 33083 O O . GLY A 1 1 ? 2.342 21.142 -4.080 1.00 0.00 1 GLY A O 20
ATOM 33090 N N . SER A 1 2 ? 2.040 22.714 -5.658 1.00 0.00 2 SER A N 20
ATOM 33091 C CA . SER A 1 2 ? 0.588 22.644 -5.618 1.00 0.00 2 SER A CA 20
ATOM 33092 C C . SER A 1 2 ? 0.065 21.627 -6.634 1.00 0.00 2 SER A C 20
ATOM 33093 O O . SER A 1 2 ? -1.139 21.368 -6.713 1.00 0.00 2 SER A O 20
ATOM 33101 N N . ALA A 1 3 ? 0.981 21.058 -7.411 1.00 0.00 3 ALA A N 20
ATOM 33102 C CA . ALA A 1 3 ? 0.634 20.039 -8.388 1.00 0.00 3 ALA A CA 20
ATOM 33103 C C . ALA A 1 3 ? 0.383 18.705 -7.699 1.00 0.00 3 ALA A C 20
ATOM 33104 O O . ALA A 1 3 ? 1.306 17.916 -7.485 1.00 0.00 3 ALA A O 20
ATOM 33111 N N . MET A 1 4 ? -0.865 18.469 -7.330 1.00 0.00 4 MET A N 20
ATOM 33112 C CA . MET A 1 4 ? -1.242 17.236 -6.660 1.00 0.00 4 MET A CA 20
ATOM 33113 C C . MET A 1 4 ? -1.573 16.161 -7.688 1.00 0.00 4 MET A C 20
ATOM 33114 O O . MET A 1 4 ? -2.728 15.988 -8.082 1.00 0.00 4 MET A O 20
ATOM 33128 N N . GLY A 1 5 ? -0.547 15.460 -8.142 1.00 0.00 5 GLY A N 20
ATOM 33129 C CA . GLY A 1 5 ? -0.739 14.391 -9.097 1.00 0.00 5 GLY A CA 20
ATOM 33130 C C . GLY A 1 5 ? -0.349 13.051 -8.517 1.00 0.00 5 GLY A C 20
ATOM 33131 O O . GLY A 1 5 ? -1.045 12.518 -7.653 1.00 0.00 5 GLY A O 20
ATOM 33135 N N . HIS A 1 6 ? 0.772 12.513 -8.974 1.00 0.00 6 HIS A N 20
ATOM 33136 C CA . HIS A 1 6 ? 1.268 11.247 -8.453 1.00 0.00 6 HIS A CA 20
ATOM 33137 C C . HIS A 1 6 ? 1.791 11.438 -7.036 1.00 0.00 6 HIS A C 20
ATOM 33138 O O . HIS A 1 6 ? 1.544 10.614 -6.152 1.00 0.00 6 HIS A O 20
ATOM 33153 N N . MET A 1 7 ? 2.505 12.533 -6.823 1.00 0.00 7 MET A N 20
ATOM 33154 C CA . MET A 1 7 ? 3.002 12.867 -5.498 1.00 0.00 7 MET A CA 20
ATOM 33155 C C . MET A 1 7 ? 2.007 13.754 -4.764 1.00 0.00 7 MET A C 20
ATOM 33156 O O . MET A 1 7 ? 1.662 14.842 -5.227 1.00 0.00 7 MET A O 20
ATOM 33170 N N . VAL A 1 8 ? 1.546 13.278 -3.619 1.00 0.00 8 VAL A N 20
ATOM 33171 C CA . VAL A 1 8 ? 0.618 14.037 -2.792 1.00 0.00 8 VAL A CA 20
ATOM 33172 C C . VAL A 1 8 ? 1.209 14.208 -1.410 1.00 0.00 8 VAL A C 20
ATOM 33173 O O . VAL A 1 8 ? 1.317 15.310 -0.873 1.00 0.00 8 VAL A O 20
ATOM 33186 N N . LYS A 1 9 ? 1.597 13.092 -0.875 1.00 0.00 9 LYS A N 20
ATOM 33187 C CA . LYS A 1 9 ? 2.422 13.008 0.313 1.00 0.00 9 LYS A CA 20
ATOM 33188 C C . LYS A 1 9 ? 3.338 11.818 0.148 1.00 0.00 9 LYS A C 20
ATOM 33189 O O . LYS A 1 9 ? 3.496 11.002 1.051 1.00 0.00 9 LYS A O 20
ATOM 33208 N N . ILE A 1 10 ? 3.923 11.717 -1.036 1.00 0.00 10 ILE A N 20
ATOM 33209 C CA . ILE A 1 10 ? 4.730 10.579 -1.380 1.00 0.00 10 ILE A CA 20
ATOM 33210 C C . ILE A 1 10 ? 6.076 11.043 -1.911 1.00 0.00 10 ILE A C 20
ATOM 33211 O O . ILE A 1 10 ? 6.194 11.452 -3.066 1.00 0.00 10 ILE A O 20
ATOM 33227 N N . SER A 1 11 ? 7.074 10.994 -1.056 1.00 0.00 11 SER A N 20
ATOM 33228 C CA . SER A 1 11 ? 8.446 11.167 -1.473 1.00 0.00 11 SER A CA 20
ATOM 33229 C C . SER A 1 11 ? 9.075 9.788 -1.554 1.00 0.00 11 SER A C 20
ATOM 33230 O O . SER A 1 11 ? 8.363 8.798 -1.386 1.00 0.00 11 SER A O 20
ATOM 33238 N N . HIS A 1 12 ? 10.380 9.701 -1.787 1.00 0.00 12 HIS A N 20
ATOM 33239 C CA . HIS A 1 12 ? 11.043 8.397 -1.854 1.00 0.00 12 HIS A CA 20
ATOM 33240 C C . HIS A 1 12 ? 10.691 7.599 -0.636 1.00 0.00 12 HIS A C 20
ATOM 33241 O O . HIS A 1 12 ? 10.177 6.485 -0.715 1.00 0.00 12 HIS A O 20
ATOM 33256 N N . GLU A 1 13 ? 10.943 8.233 0.486 1.00 0.00 13 GLU A N 20
ATOM 33257 C CA . GLU A 1 13 ? 10.702 7.663 1.780 1.00 0.00 13 GLU A CA 20
ATOM 33258 C C . GLU A 1 13 ? 9.277 7.150 1.890 1.00 0.00 13 GLU A C 20
ATOM 33259 O O . GLU A 1 13 ? 9.060 6.006 2.266 1.00 0.00 13 GLU A O 20
ATOM 33271 N N . ASP A 1 14 ? 8.309 7.981 1.518 1.00 0.00 14 ASP A N 20
ATOM 33272 C CA . ASP A 1 14 ? 6.911 7.624 1.682 1.00 0.00 14 ASP A CA 20
ATOM 33273 C C . ASP A 1 14 ? 6.536 6.476 0.767 1.00 0.00 14 ASP A C 20
ATOM 33274 O O . ASP A 1 14 ? 5.894 5.525 1.202 1.00 0.00 14 ASP A O 20
ATOM 33283 N N . THR A 1 15 ? 6.942 6.557 -0.497 1.00 0.00 15 THR A N 20
ATOM 33284 C CA . THR A 1 15 ? 6.662 5.487 -1.442 1.00 0.00 15 THR A CA 20
ATOM 33285 C C . THR A 1 15 ? 7.234 4.175 -0.911 1.00 0.00 15 THR A C 20
ATOM 33286 O O . THR A 1 15 ? 6.570 3.132 -0.937 1.00 0.00 15 THR A O 20
ATOM 33297 N N . GLN A 1 16 ? 8.469 4.248 -0.409 1.00 0.00 16 GLN A N 20
ATOM 33298 C CA . GLN A 1 16 ? 9.140 3.091 0.175 1.00 0.00 16 GLN A CA 20
ATOM 33299 C C . GLN A 1 16 ? 8.366 2.598 1.386 1.00 0.00 16 GLN A C 20
ATOM 33300 O O . GLN A 1 16 ? 8.242 1.398 1.604 1.00 0.00 16 GLN A O 20
ATOM 33314 N N . ARG A 1 17 ? 7.824 3.544 2.144 1.00 0.00 17 ARG A N 20
ATOM 33315 C CA . ARG A 1 17 ? 7.038 3.243 3.332 1.00 0.00 17 ARG A CA 20
ATOM 33316 C C . ARG A 1 17 ? 5.798 2.438 2.973 1.00 0.00 17 ARG A C 20
ATOM 33317 O O . ARG A 1 17 ? 5.572 1.365 3.530 1.00 0.00 17 ARG A O 20
ATOM 33338 N N . ILE A 1 18 ? 5.009 2.943 2.026 1.00 0.00 18 ILE A N 20
ATOM 33339 C CA . ILE A 1 18 ? 3.737 2.319 1.693 1.00 0.00 18 ILE A CA 20
ATOM 33340 C C . ILE A 1 18 ? 3.910 0.864 1.280 1.00 0.00 18 ILE A C 20
ATOM 33341 O O . ILE A 1 18 ? 3.230 -0.019 1.812 1.00 0.00 18 ILE A O 20
ATOM 33357 N N . LYS A 1 19 ? 4.827 0.605 0.352 1.00 0.00 19 LYS A N 20
ATOM 33358 C CA . LYS A 1 19 ? 5.017 -0.753 -0.136 1.00 0.00 19 LYS A CA 20
ATOM 33359 C C . LYS A 1 19 ? 5.454 -1.652 0.987 1.00 0.00 19 LYS A C 20
ATOM 33360 O O . LYS A 1 19 ? 4.853 -2.698 1.240 1.00 0.00 19 LYS A O 20
ATOM 33379 N N . THR A 1 20 ? 6.506 -1.219 1.664 1.00 0.00 20 THR A N 20
ATOM 33380 C CA . THR A 1 20 ? 7.192 -2.070 2.591 1.00 0.00 20 THR A CA 20
ATOM 33381 C C . THR A 1 20 ? 6.269 -2.530 3.705 1.00 0.00 20 THR A C 20
ATOM 33382 O O . THR A 1 20 ? 6.302 -3.696 4.095 1.00 0.00 20 THR A O 20
ATOM 33393 N N . ALA A 1 21 ? 5.416 -1.634 4.184 1.00 0.00 21 ALA A N 20
ATOM 33394 C CA . ALA A 1 21 ? 4.559 -1.950 5.302 1.00 0.00 21 ALA A CA 20
ATOM 33395 C C . ALA A 1 21 ? 3.449 -2.897 4.886 1.00 0.00 21 ALA A C 20
ATOM 33396 O O . ALA A 1 21 ? 3.327 -3.979 5.431 1.00 0.00 21 ALA A O 20
ATOM 33403 N N . PHE A 1 22 ? 2.687 -2.489 3.885 1.00 0.00 22 PHE A N 20
ATOM 33404 C CA . PHE A 1 22 ? 1.586 -3.290 3.344 1.00 0.00 22 PHE A CA 20
ATOM 33405 C C . PHE A 1 22 ? 1.972 -4.773 3.232 1.00 0.00 22 PHE A C 20
ATOM 33406 O O . PHE A 1 22 ? 1.389 -5.619 3.921 1.00 0.00 22 PHE A O 20
ATOM 33423 N N . LEU A 1 23 ? 3.011 -5.066 2.480 1.00 0.00 23 LEU A N 20
ATOM 33424 C CA . LEU A 1 23 ? 3.410 -6.450 2.235 1.00 0.00 23 LEU A CA 20
ATOM 33425 C C . LEU A 1 23 ? 3.807 -7.177 3.525 1.00 0.00 23 LEU A C 20
ATOM 33426 O O . LEU A 1 23 ? 3.186 -8.194 3.894 1.00 0.00 23 LEU A O 20
ATOM 33442 N N . SER A 1 24 ? 4.807 -6.628 4.225 1.00 0.00 24 SER A N 20
ATOM 33443 C CA . SER A 1 24 ? 5.396 -7.295 5.383 1.00 0.00 24 SER A CA 20
ATOM 33444 C C . SER A 1 24 ? 4.400 -7.430 6.516 1.00 0.00 24 SER A C 20
ATOM 33445 O O . SER A 1 24 ? 4.464 -8.368 7.314 1.00 0.00 24 SER A O 20
ATOM 33453 N N . TYR A 1 25 ? 3.476 -6.487 6.568 1.00 0.00 25 TYR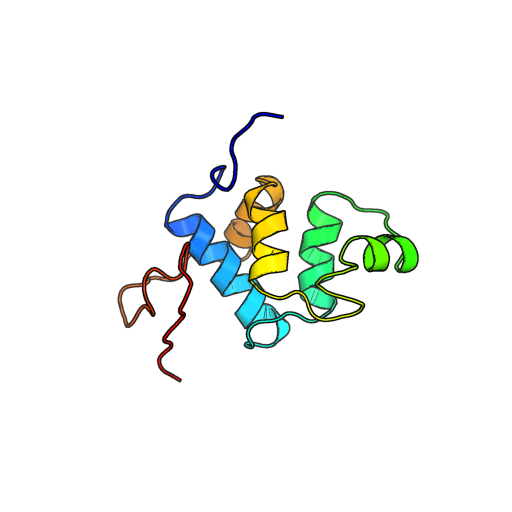 A N 20
ATOM 33454 C CA . TYR A 1 25 ? 2.505 -6.434 7.634 1.00 0.00 25 TYR A CA 20
ATOM 33455 C C . TYR A 1 25 ? 1.564 -7.607 7.569 1.00 0.00 25 TYR A C 20
ATOM 33456 O O . TYR A 1 25 ? 1.369 -8.304 8.566 1.00 0.00 25 TYR A O 20
ATOM 33474 N N . ALA A 1 26 ? 0.962 -7.830 6.414 1.00 0.00 26 ALA A N 20
ATOM 33475 C CA . ALA A 1 26 ? 0.000 -8.905 6.329 1.00 0.00 26 ALA A CA 20
ATOM 33476 C C . ALA A 1 26 ? 0.664 -10.276 6.324 1.00 0.00 26 ALA A C 20
ATOM 33477 O O . ALA A 1 26 ? 0.567 -11.013 7.300 1.00 0.00 26 ALA A O 20
ATOM 33484 N N . GLN A 1 27 ? 1.341 -10.625 5.235 1.00 0.00 27 GLN A N 20
ATOM 33485 C CA . GLN A 1 27 ? 1.994 -11.926 5.163 1.00 0.00 27 GLN A CA 20
ATOM 33486 C C . GLN A 1 27 ? 3.498 -11.797 5.040 1.00 0.00 27 GLN A C 20
ATOM 33487 O O . GLN A 1 27 ? 4.256 -12.632 5.533 1.00 0.00 27 GLN A O 20
ATOM 33501 N N . GLY A 1 28 ? 3.921 -10.734 4.374 1.00 0.00 28 GLY A N 20
ATOM 33502 C CA . GLY A 1 28 ? 5.260 -10.688 3.831 1.00 0.00 28 GLY A CA 20
ATOM 33503 C C . GLY A 1 28 ? 5.258 -11.005 2.342 1.00 0.00 28 GLY A C 20
ATOM 33504 O O . GLY A 1 28 ? 6.265 -10.816 1.661 1.00 0.00 28 GLY A O 20
ATOM 33508 N N . GLN A 1 29 ? 4.127 -11.508 1.842 1.00 0.00 29 GLN A N 20
ATOM 33509 C CA . GLN A 1 29 ? 3.979 -11.831 0.421 1.00 0.00 29 GLN A CA 20
ATOM 33510 C C . GLN A 1 29 ? 3.730 -10.574 -0.425 1.00 0.00 29 GLN A C 20
ATOM 33511 O O . GLN A 1 29 ? 3.858 -9.452 0.059 1.00 0.00 29 GLN A O 20
ATOM 33525 N N . ASP A 1 30 ? 3.360 -10.782 -1.691 1.00 0.00 30 ASP A N 20
ATOM 33526 C CA . ASP A 1 30 ? 3.157 -9.685 -2.647 1.00 0.00 30 ASP A CA 20
ATOM 33527 C C . ASP A 1 30 ? 1.748 -9.115 -2.564 1.00 0.00 30 ASP A C 20
ATOM 33528 O O . ASP A 1 30 ? 1.287 -8.449 -3.493 1.00 0.00 30 ASP A O 20
ATOM 33537 N N . LYS A 1 31 ? 1.061 -9.383 -1.469 1.00 0.00 31 LYS A N 20
ATOM 33538 C CA . LYS A 1 31 ? -0.316 -8.961 -1.298 1.00 0.00 31 LYS A CA 20
ATOM 33539 C C . LYS A 1 31 ? -0.566 -8.670 0.163 1.00 0.00 31 LYS A C 20
ATOM 33540 O O . LYS A 1 31 ? 0.370 -8.608 0.943 1.00 0.00 31 LYS A O 20
ATOM 33559 N N . VAL A 1 32 ? -1.815 -8.436 0.521 1.00 0.00 32 VAL A N 20
ATOM 33560 C CA . VAL A 1 32 ? -2.184 -8.299 1.914 1.00 0.00 32 VAL A CA 20
ATOM 33561 C C . VAL A 1 32 ? -3.422 -9.094 2.255 1.00 0.00 32 VAL A C 20
ATOM 33562 O O . VAL A 1 32 ? -4.437 -9.002 1.563 1.00 0.00 32 VAL A O 20
ATOM 33575 N N . THR A 1 33 ? -3.349 -9.855 3.336 1.00 0.00 33 THR A N 20
ATOM 33576 C CA . THR A 1 33 ? -4.537 -10.466 3.867 1.00 0.00 33 THR A CA 20
ATOM 33577 C C . THR A 1 33 ? -5.391 -9.359 4.468 1.00 0.00 33 THR A C 20
ATOM 33578 O O . THR A 1 33 ? -4.867 -8.377 4.978 1.00 0.00 33 THR A O 20
ATOM 33589 N N . GLU A 1 34 ? -6.673 -9.570 4.517 1.00 0.00 34 GLU A N 20
ATOM 33590 C CA . GLU A 1 34 ? -7.628 -8.471 4.646 1.00 0.00 34 GLU A CA 20
ATOM 33591 C C . GLU A 1 34 ? -7.444 -7.592 5.894 1.00 0.00 34 GLU A C 20
ATOM 33592 O O . GLU A 1 34 ? -7.839 -6.437 5.886 1.00 0.00 34 GLU A O 20
ATOM 33604 N N . ALA A 1 35 ? -6.879 -8.131 6.956 1.00 0.00 35 ALA A N 20
ATOM 33605 C CA . ALA A 1 35 ? -6.756 -7.401 8.221 1.00 0.00 35 ALA A CA 20
ATOM 33606 C C . ALA A 1 35 ? -5.976 -6.104 8.035 1.00 0.00 35 ALA A C 20
ATOM 33607 O O . ALA A 1 35 ? -6.394 -5.042 8.505 1.00 0.00 35 ALA A O 20
ATOM 33614 N N . MET A 1 36 ? -4.841 -6.186 7.346 1.00 0.00 36 MET A N 20
ATOM 33615 C CA . MET A 1 36 ? -4.084 -5.001 7.011 1.00 0.00 36 MET A CA 20
ATOM 33616 C C . MET A 1 36 ? -4.865 -4.152 6.036 1.00 0.00 36 MET A C 20
ATOM 33617 O O . MET A 1 36 ? -4.690 -2.941 5.964 1.00 0.00 36 MET A O 20
ATOM 33631 N N . ILE A 1 37 ? -5.746 -4.792 5.286 1.00 0.00 37 ILE A N 20
ATOM 33632 C CA . ILE A 1 37 ? -6.558 -4.068 4.334 1.00 0.00 37 ILE A CA 20
ATOM 33633 C C . ILE A 1 37 ? -7.595 -3.210 5.050 1.00 0.00 37 ILE A C 20
ATOM 33634 O O . ILE A 1 37 ? -7.860 -2.078 4.652 1.00 0.00 37 ILE A O 20
ATOM 33650 N N . ASP A 1 38 ? -8.170 -3.758 6.116 1.00 0.00 38 ASP A N 20
ATOM 33651 C CA . ASP A 1 38 ? -9.076 -3.035 6.978 1.00 0.00 38 ASP A CA 20
ATOM 33652 C C . ASP A 1 38 ? -8.399 -1.796 7.544 1.00 0.00 38 ASP A C 20
ATOM 33653 O O . ASP A 1 38 ? -9.013 -0.737 7.652 1.00 0.00 38 ASP A O 20
ATOM 33662 N N . GLN A 1 39 ? -7.122 -1.941 7.883 1.00 0.00 39 GLN A N 20
ATOM 33663 C CA . GLN A 1 39 ? -6.331 -0.836 8.404 1.00 0.00 39 GLN A CA 20
ATOM 33664 C C . GLN A 1 39 ? -6.360 0.327 7.427 1.00 0.00 39 GLN A C 20
ATOM 33665 O O . GLN A 1 39 ? -6.723 1.456 7.780 1.00 0.00 39 GLN A O 20
ATOM 33679 N N . LEU A 1 40 ? -6.040 0.025 6.183 1.00 0.00 40 LEU A N 20
ATOM 33680 C CA . LEU A 1 40 ? -5.971 1.038 5.159 1.00 0.00 40 LEU A CA 20
ATOM 33681 C C . LEU A 1 40 ? -7.363 1.544 4.816 1.00 0.00 40 LEU A C 20
ATOM 33682 O O . LEU A 1 40 ? -7.628 2.725 4.924 1.00 0.00 40 LEU A O 20
ATOM 33698 N N . ILE A 1 41 ? -8.264 0.639 4.480 1.00 0.00 41 ILE A N 20
ATOM 33699 C CA . ILE A 1 41 ? -9.583 1.023 3.979 1.00 0.00 41 ILE A CA 20
ATOM 33700 C C . ILE A 1 41 ? -10.405 1.777 5.030 1.00 0.00 41 ILE A C 20
ATOM 33701 O O . ILE A 1 41 ? -10.986 2.818 4.727 1.00 0.00 41 ILE A O 20
ATOM 33717 N N . CYS A 1 42 ? -10.438 1.276 6.258 1.00 0.00 42 CYS A N 20
ATOM 33718 C CA . CYS A 1 42 ? -11.187 1.942 7.320 1.00 0.00 42 CYS A CA 20
ATOM 33719 C C . CYS A 1 42 ? -10.453 3.202 7.760 1.00 0.00 42 CYS A C 20
ATOM 33720 O O . CYS A 1 42 ? -11.009 4.052 8.457 1.00 0.00 42 CYS A O 20
ATOM 33728 N N . GLY A 1 43 ? -9.189 3.286 7.358 1.00 0.00 43 GLY A N 20
ATOM 33729 C CA . GLY A 1 43 ? -8.379 4.453 7.626 1.00 0.00 43 GLY A CA 20
ATOM 33730 C C . GLY A 1 43 ? -9.024 5.762 7.192 1.00 0.00 43 GLY A C 20
ATOM 33731 O O . GLY A 1 43 ? -9.224 6.657 8.014 1.00 0.00 43 GLY A O 20
ATOM 33735 N N . ALA A 1 44 ? -9.346 5.890 5.907 1.00 0.00 44 ALA A N 20
ATOM 33736 C CA . ALA A 1 44 ? -9.913 7.135 5.394 1.00 0.00 44 ALA A CA 20
ATOM 33737 C C . ALA A 1 44 ? -11.425 7.141 5.537 1.00 0.00 44 ALA A C 20
ATOM 33738 O O . ALA A 1 44 ? -12.002 8.072 6.104 1.00 0.00 44 ALA A O 20
ATOM 33745 N N . PHE A 1 45 ? -12.064 6.099 5.027 1.00 0.00 45 PHE A N 20
ATOM 33746 C CA . PHE A 1 45 ? -13.511 6.007 5.084 1.00 0.00 45 PHE A CA 20
ATOM 33747 C C . PHE A 1 45 ? -13.982 4.802 5.861 1.00 0.00 45 PHE A C 20
ATOM 33748 O O . PHE A 1 45 ? -13.905 3.662 5.401 1.00 0.00 45 PHE A O 20
ATOM 33765 N N . PRO A 1 46 ? -14.476 5.059 7.050 1.00 0.00 46 PRO A N 20
ATOM 33766 C CA . PRO A 1 46 ? -15.108 4.064 7.876 1.00 0.00 46 PRO A CA 20
ATOM 33767 C C . PRO A 1 46 ? -16.620 4.011 7.673 1.00 0.00 46 PRO A C 20
ATOM 33768 O O . PRO A 1 46 ? -17.149 4.593 6.720 1.00 0.00 46 PRO A O 20
ATOM 33779 N N . GLY A 1 47 ? -17.309 3.327 8.576 1.00 0.00 47 GLY A N 20
ATOM 33780 C CA . GLY A 1 47 ? -18.744 3.172 8.455 1.00 0.00 47 GLY A CA 20
ATOM 33781 C C . GLY A 1 47 ? -19.098 2.106 7.446 1.00 0.00 47 GLY A C 20
ATOM 33782 O O . GLY A 1 47 ? -20.227 2.038 6.960 1.00 0.00 47 GLY A O 20
ATOM 33786 N N . LEU A 1 48 ? -18.122 1.272 7.132 1.00 0.00 48 LEU A N 20
ATOM 33787 C CA . LEU A 1 48 ? -18.291 0.245 6.124 1.00 0.00 48 LEU A CA 20
ATOM 33788 C C . LEU A 1 48 ? -18.592 -1.095 6.767 1.00 0.00 48 LEU A C 20
ATOM 33789 O O . LEU A 1 48 ? -17.859 -1.543 7.650 1.00 0.00 48 LEU A O 20
ATOM 33805 N N . SER A 1 49 ? -19.674 -1.726 6.343 1.00 0.00 49 SER A N 20
ATOM 33806 C CA . SER A 1 49 ? -19.898 -3.118 6.681 1.00 0.00 49 SER A CA 20
ATOM 33807 C C . SER A 1 49 ? -18.935 -3.957 5.854 1.00 0.00 49 SER A C 20
ATOM 33808 O O . SER A 1 49 ? -18.400 -3.453 4.863 1.00 0.00 49 SER A O 20
ATOM 33816 N N . TRP A 1 50 ? -18.693 -5.207 6.227 1.00 0.00 50 TRP A N 20
ATOM 33817 C CA . TRP A 1 50 ? -17.730 -6.009 5.487 1.00 0.00 50 TRP A CA 20
ATOM 33818 C C . TRP A 1 50 ? -18.128 -6.094 4.019 1.00 0.00 50 TRP A C 20
ATOM 33819 O O . TRP A 1 50 ? -17.275 -6.086 3.135 1.00 0.00 50 TRP A O 20
ATOM 33840 N N . GLU A 1 51 ? -19.428 -6.147 3.772 1.00 0.00 51 GLU A N 20
ATOM 33841 C CA . GLU A 1 51 ? -19.943 -6.176 2.414 1.00 0.00 51 GLU A CA 20
ATOM 33842 C C . GLU A 1 51 ? -19.494 -4.942 1.645 1.00 0.00 51 GLU A C 20
ATOM 33843 O O . GLU A 1 51 ? -18.845 -5.056 0.615 1.00 0.00 51 GLU A O 20
ATOM 33855 N N . GLN A 1 52 ? -19.807 -3.765 2.170 1.00 0.00 52 GLN A N 20
ATOM 33856 C CA . GLN A 1 52 ? -19.455 -2.517 1.498 1.00 0.00 52 GLN A CA 20
ATOM 33857 C C . GLN A 1 52 ? -17.939 -2.362 1.383 1.00 0.00 52 GLN A C 20
ATOM 33858 O O . GLN A 1 52 ? -17.429 -1.765 0.432 1.00 0.00 52 GLN A O 20
ATOM 33872 N N . LEU A 1 53 ? -17.210 -2.912 2.339 1.00 0.00 53 LEU A N 20
ATOM 33873 C CA . LEU A 1 53 ? -15.765 -2.810 2.316 1.00 0.00 53 LEU A CA 20
ATOM 33874 C C . LEU A 1 53 ? -15.200 -3.741 1.255 1.00 0.00 53 LEU A C 20
ATOM 33875 O O . LEU A 1 53 ? -14.288 -3.371 0.513 1.00 0.00 53 LEU A O 20
ATOM 33891 N N . GLN A 1 54 ? -15.766 -4.939 1.152 1.00 0.00 54 GLN A N 20
ATOM 33892 C CA . GLN A 1 54 ? -15.321 -5.889 0.149 1.00 0.00 54 GLN A CA 20
ATOM 33893 C C . GLN A 1 54 ? -15.562 -5.310 -1.244 1.00 0.00 54 GLN A C 20
ATOM 33894 O O . GLN A 1 54 ? -14.824 -5.604 -2.175 1.00 0.00 54 GLN A O 20
ATOM 33908 N N . GLU A 1 55 ? -16.589 -4.460 -1.356 1.00 0.00 55 GLU A N 20
ATOM 33909 C CA . GLU A 1 55 ? -16.863 -3.715 -2.583 1.00 0.00 55 GLU A CA 20
ATOM 33910 C C . GLU A 1 55 ? -15.723 -2.772 -2.896 1.00 0.00 55 GLU A C 20
ATOM 33911 O O . GLU A 1 55 ? -15.313 -2.621 -4.046 1.00 0.00 55 GLU A O 20
ATOM 33923 N N . LYS A 1 56 ? -15.246 -2.119 -1.851 1.00 0.00 56 LYS A N 20
ATOM 33924 C CA . LYS A 1 56 ? -14.189 -1.124 -1.958 1.00 0.00 56 LYS A CA 20
ATOM 33925 C C . LYS A 1 56 ? -12.993 -1.682 -2.710 1.00 0.00 56 LYS A C 20
ATOM 33926 O O . LYS A 1 56 ? -12.423 -1.024 -3.580 1.00 0.00 56 LYS A O 20
ATOM 33945 N N . LYS A 1 57 ? -12.612 -2.898 -2.360 1.00 0.00 57 LYS A N 20
ATOM 33946 C CA . LYS A 1 57 ? -11.425 -3.515 -2.925 1.00 0.00 57 LYS A CA 20
ATOM 33947 C C . LYS A 1 57 ? -11.764 -4.698 -3.838 1.00 0.00 57 LYS A C 20
ATOM 33948 O O . LYS A 1 57 ? -10.890 -5.495 -4.177 1.00 0.00 57 LYS A O 20
ATOM 33967 N N . LYS A 1 58 ? -13.033 -4.819 -4.223 1.00 0.00 58 LYS A N 20
ATOM 33968 C CA . LYS A 1 58 ? -13.495 -5.959 -5.028 1.00 0.00 58 LYS A CA 20
ATOM 33969 C C . LYS A 1 58 ? -12.849 -5.990 -6.415 1.00 0.00 58 LYS A C 20
ATOM 33970 O O . LYS A 1 58 ? -12.928 -7.000 -7.120 1.00 0.00 58 LYS A O 20
ATOM 33989 N N . GLY A 1 59 ? -12.225 -4.888 -6.808 1.00 0.00 59 GLY A N 20
ATOM 33990 C CA . GLY A 1 59 ? -11.611 -4.809 -8.116 1.00 0.00 59 GLY A CA 20
ATOM 33991 C C . GLY A 1 59 ? -10.403 -5.705 -8.246 1.00 0.00 59 GLY A C 20
ATOM 33992 O O . GLY A 1 59 ? -10.272 -6.440 -9.226 1.00 0.00 59 GLY A O 20
ATOM 33996 N N . ARG A 1 60 ? -9.520 -5.655 -7.263 1.00 0.00 60 ARG A N 20
ATOM 33997 C CA . ARG A 1 60 ? -8.280 -6.399 -7.347 1.00 0.00 60 ARG A CA 20
ATOM 33998 C C . ARG A 1 60 ? -7.782 -6.812 -5.965 1.00 0.00 60 ARG A C 20
ATOM 33999 O O . ARG A 1 60 ? -6.651 -6.508 -5.577 1.00 0.00 60 ARG A O 20
ATOM 34020 N N . ALA A 1 61 ? -8.637 -7.489 -5.214 1.00 0.00 61 ALA A N 20
ATOM 34021 C CA . ALA A 1 61 ? -8.231 -8.039 -3.929 1.00 0.00 61 ALA A CA 20
ATOM 34022 C C . ALA A 1 61 ? -8.705 -9.475 -3.771 1.00 0.00 61 ALA A C 20
ATOM 34023 O O . ALA A 1 61 ? -8.450 -10.107 -2.753 1.00 0.00 61 ALA A O 20
ATOM 34030 N N . ALA A 1 62 ? -9.399 -9.974 -4.800 1.00 0.00 62 ALA A N 20
ATOM 34031 C CA . ALA A 1 62 ? -9.947 -11.332 -4.799 1.00 0.00 62 ALA A CA 20
ATOM 34032 C C . ALA A 1 62 ? -10.764 -11.583 -3.540 1.00 0.00 62 ALA A C 20
ATOM 34033 O O . ALA A 1 62 ? -10.671 -12.652 -2.932 1.00 0.00 62 ALA A O 20
ATOM 34040 N N . ALA A 1 63 ? -11.573 -10.584 -3.173 1.00 0.00 63 ALA A N 20
ATOM 34041 C CA . ALA A 1 63 ? -12.272 -10.542 -1.891 1.00 0.00 63 ALA A CA 20
ATOM 34042 C C . ALA A 1 63 ? -11.276 -10.391 -0.744 1.00 0.00 63 ALA A C 20
ATOM 34043 O O . ALA A 1 63 ? -11.273 -9.381 -0.044 1.00 0.00 63 ALA A O 20
ATOM 34050 N N . ASN A 1 64 ? -10.417 -11.375 -0.563 1.00 0.00 64 ASN A N 20
ATOM 34051 C CA . ASN A 1 64 ? -9.392 -11.305 0.463 1.00 0.00 64 ASN A CA 20
ATOM 34052 C C . ASN A 1 64 ? -8.015 -11.427 -0.145 1.00 0.00 64 ASN A C 20
ATOM 34053 O O . ASN A 1 64 ? -7.685 -12.430 -0.778 1.00 0.00 64 ASN A O 20
ATOM 34064 N N . GLY A 1 65 ? -7.228 -10.380 0.034 1.00 0.00 65 GLY A N 20
ATOM 34065 C CA . GLY A 1 65 ? -5.888 -10.352 -0.515 1.00 0.00 65 GLY A CA 20
ATOM 34066 C C . GLY A 1 65 ? -5.646 -9.175 -1.443 1.00 0.00 65 GLY A C 20
ATOM 34067 O O . GLY A 1 65 ? -5.534 -9.359 -2.655 1.00 0.00 65 GLY A O 20
ATOM 34071 N N . TYR A 1 66 ? -5.580 -7.960 -0.889 1.00 0.00 66 TYR A N 20
ATOM 34072 C CA . TYR A 1 66 ? -5.227 -6.781 -1.702 1.00 0.00 66 TYR A CA 20
ATOM 34073 C C . TYR A 1 66 ? -3.866 -6.966 -2.321 1.00 0.00 66 TYR A C 20
ATOM 34074 O O . TYR A 1 66 ? -2.911 -7.342 -1.655 1.00 0.00 66 TYR A O 20
ATOM 34092 N N . ASP A 1 67 ? -3.794 -6.694 -3.601 1.00 0.00 67 ASP A N 20
ATOM 34093 C CA . ASP A 1 67 ? -2.587 -6.870 -4.346 1.00 0.00 67 ASP A CA 20
ATOM 34094 C C . ASP A 1 67 ? -1.797 -5.582 -4.334 1.00 0.00 67 ASP A C 20
ATOM 34095 O O . ASP A 1 67 ? -2.317 -4.511 -4.027 1.00 0.00 67 ASP A O 20
ATOM 34104 N N . ARG A 1 68 ? -0.552 -5.716 -4.696 1.00 0.00 68 ARG A N 20
ATOM 34105 C CA . ARG A 1 68 ? 0.430 -4.647 -4.572 1.00 0.00 68 ARG A CA 20
ATOM 34106 C C . ARG A 1 68 ? 0.133 -3.502 -5.531 1.00 0.00 68 ARG A C 20
ATOM 34107 O O . ARG A 1 68 ? 0.381 -2.339 -5.211 1.00 0.00 68 ARG A O 20
ATOM 34128 N N . SER A 1 69 ? -0.392 -3.833 -6.700 1.00 0.00 69 SER A N 20
ATOM 34129 C CA . SER A 1 69 ? -0.801 -2.825 -7.663 1.00 0.00 69 SER A CA 20
ATOM 34130 C C . SER A 1 69 ? -2.067 -2.116 -7.190 1.00 0.00 69 SER A C 20
ATOM 34131 O O . SER A 1 69 ? -2.175 -0.890 -7.250 1.00 0.00 69 SER A O 20
ATOM 34139 N N . ALA A 1 70 ? -3.007 -2.907 -6.687 1.00 0.00 70 ALA A N 20
ATOM 34140 C CA . ALA A 1 70 ? -4.296 -2.401 -6.237 1.00 0.00 70 ALA A CA 20
ATOM 34141 C C . ALA A 1 70 ? -4.134 -1.512 -5.023 1.00 0.00 70 ALA A C 20
ATOM 34142 O O . ALA A 1 70 ? -4.692 -0.411 -4.947 1.00 0.00 70 ALA A O 20
ATOM 34149 N N . PHE A 1 71 ? -3.366 -2.012 -4.071 1.00 0.00 71 PHE A N 20
ATOM 34150 C CA . PHE A 1 71 ? -3.101 -1.299 -2.844 1.00 0.00 71 PHE A CA 20
ATOM 34151 C C . PHE A 1 71 ? -2.455 0.046 -3.151 1.00 0.00 71 PHE A C 20
ATOM 34152 O O . PHE A 1 71 ? -2.917 1.081 -2.679 1.00 0.00 71 PHE A O 20
ATOM 34169 N N . PHE A 1 72 ? -1.420 0.028 -3.987 1.00 0.00 72 PHE A N 20
ATOM 34170 C CA . PHE A 1 72 ? -0.683 1.247 -4.299 1.00 0.00 72 PHE A CA 20
ATOM 34171 C C . PHE A 1 72 ? -1.567 2.252 -5.022 1.00 0.00 72 PHE A C 20
ATOM 34172 O O . PHE A 1 72 ? -1.482 3.453 -4.772 1.00 0.00 72 PHE A O 20
ATOM 34189 N N . SER A 1 73 ? -2.420 1.750 -5.897 1.00 0.00 73 SER A N 20
ATOM 34190 C CA . SER A 1 73 ? -3.341 2.588 -6.656 1.00 0.00 73 SER A CA 20
ATOM 34191 C C . SER A 1 73 ? -4.185 3.448 -5.715 1.00 0.00 73 SER A C 20
ATOM 34192 O O . SER A 1 73 ? -4.356 4.651 -5.934 1.00 0.00 73 SER A O 20
ATOM 34200 N N . LEU A 1 74 ? -4.681 2.825 -4.652 1.00 0.00 74 LEU A N 20
ATOM 34201 C CA . LEU A 1 74 ? -5.525 3.507 -3.680 1.00 0.00 74 LEU A CA 20
ATOM 34202 C C . LEU A 1 74 ? -4.715 4.511 -2.860 1.00 0.00 74 LEU A C 20
ATOM 34203 O O . LEU A 1 74 ? -5.079 5.683 -2.772 1.00 0.00 74 LEU A O 20
ATOM 34219 N N . VAL A 1 75 ? -3.605 4.052 -2.292 1.00 0.00 75 VAL A N 20
ATOM 34220 C CA . VAL A 1 75 ? -2.790 4.887 -1.408 1.00 0.00 75 VAL A CA 20
ATOM 34221 C C . VAL A 1 75 ? -2.217 6.087 -2.153 1.00 0.00 75 VAL A C 20
ATOM 34222 O O . VAL A 1 75 ? -2.145 7.186 -1.612 1.00 0.00 75 VAL A O 20
ATOM 34235 N N . ALA A 1 76 ? -1.835 5.874 -3.404 1.00 0.00 76 ALA A N 20
ATOM 34236 C CA . ALA A 1 76 ? -1.234 6.926 -4.216 1.00 0.00 76 ALA A CA 20
ATOM 34237 C C . ALA A 1 76 ? -2.211 8.072 -4.471 1.00 0.00 76 ALA A C 20
ATOM 34238 O O . ALA A 1 76 ? -1.810 9.156 -4.893 1.00 0.00 76 ALA A O 20
ATOM 34245 N N . SER A 1 77 ? -3.488 7.827 -4.213 1.00 0.00 77 SER A N 20
ATOM 34246 C CA . SER A 1 77 ? -4.514 8.832 -4.427 1.00 0.00 77 SER A CA 20
ATOM 34247 C C . SER A 1 77 ? -5.042 9.357 -3.087 1.00 0.00 77 SER A C 20
ATOM 34248 O O . SER A 1 77 ? -5.864 10.277 -3.048 1.00 0.00 77 SER A O 20
ATOM 34256 N N . ASP A 1 78 ? -4.562 8.776 -1.992 1.00 0.00 78 ASP A N 20
ATOM 34257 C CA . ASP A 1 78 ? -5.005 9.170 -0.660 1.00 0.00 78 ASP A CA 20
ATOM 34258 C C . ASP A 1 78 ? -3.824 9.476 0.250 1.00 0.00 78 ASP A C 20
ATOM 34259 O O . ASP A 1 78 ? -3.135 8.569 0.715 1.00 0.00 78 ASP A O 20
ATOM 34268 N N . GLU A 1 79 ? -3.597 10.758 0.518 1.00 0.00 79 GLU A N 20
ATOM 34269 C CA . GLU A 1 79 ? -2.489 11.166 1.371 1.00 0.00 79 GLU A CA 20
ATOM 34270 C C . GLU A 1 79 ? -2.672 10.648 2.792 1.00 0.00 79 GLU A C 20
ATOM 34271 O O . GLU A 1 79 ? -1.703 10.440 3.509 1.00 0.00 79 GLU A O 20
ATOM 34283 N N . GLN A 1 80 ? -3.911 10.430 3.203 1.00 0.00 80 GLN A N 20
ATOM 34284 C CA . GLN A 1 80 ? -4.164 9.909 4.538 1.00 0.00 80 GLN A CA 20
ATOM 34285 C C . GLN A 1 80 ? -3.566 8.517 4.648 1.00 0.00 80 GLN A C 20
ATOM 34286 O O . GLN A 1 80 ? -3.164 8.083 5.719 1.00 0.00 80 GLN A O 20
ATOM 34300 N N . TYR A 1 81 ? -3.499 7.847 3.510 1.00 0.00 81 TYR A N 20
ATOM 34301 C CA . TYR A 1 81 ? -3.095 6.461 3.434 1.00 0.00 81 TYR A CA 20
ATOM 34302 C C . TYR A 1 81 ? -1.592 6.342 3.372 1.00 0.00 81 TYR A C 20
ATOM 34303 O O . TYR A 1 81 ? -1.006 5.458 3.998 1.00 0.00 81 TYR A O 20
ATOM 34321 N N . VAL A 1 82 ? -0.961 7.230 2.616 1.00 0.00 82 VAL A N 20
ATOM 34322 C CA . VAL A 1 82 ? 0.458 7.226 2.495 1.00 0.00 82 VAL A CA 20
ATOM 34323 C C . VAL A 1 82 ? 1.104 7.520 3.839 1.00 0.00 82 VAL A C 20
ATOM 34324 O O . VAL A 1 82 ? 1.996 6.799 4.286 1.00 0.00 82 VAL A O 20
ATOM 34337 N N . ARG A 1 83 ? 0.622 8.569 4.486 1.00 0.00 83 ARG A N 20
ATOM 34338 C CA . ARG A 1 83 ? 1.061 8.902 5.831 1.00 0.00 83 ARG A CA 20
ATOM 34339 C C . ARG A 1 83 ? 0.599 7.845 6.803 1.00 0.00 83 ARG A C 20
ATOM 34340 O O . ARG A 1 83 ? 1.219 7.651 7.832 1.00 0.00 83 ARG A O 20
ATOM 34361 N N . PHE A 1 84 ? -0.516 7.192 6.504 1.00 0.00 84 PHE A N 20
ATOM 34362 C CA . PHE A 1 84 ? -1.024 6.162 7.407 1.00 0.00 84 PHE A CA 20
ATOM 34363 C C . PHE A 1 84 ? 0.046 5.104 7.610 1.00 0.00 84 PHE A C 20
ATOM 34364 O O . PHE A 1 84 ? 0.352 4.704 8.736 1.00 0.00 84 PHE A O 20
ATOM 34381 N N . ILE A 1 85 ? 0.631 4.673 6.508 1.00 0.00 85 ILE A N 20
ATOM 34382 C CA . ILE A 1 85 ? 1.690 3.684 6.572 1.00 0.00 85 ILE A CA 20
ATOM 34383 C C . ILE A 1 85 ? 3.006 4.321 7.009 1.00 0.00 85 ILE A C 20
ATOM 34384 O O . ILE A 1 85 ? 3.698 3.782 7.859 1.00 0.00 85 ILE A O 20
ATOM 34400 N N . ALA A 1 86 ? 3.330 5.475 6.433 1.00 0.00 86 ALA A N 20
ATOM 34401 C CA . ALA A 1 86 ? 4.536 6.223 6.799 1.00 0.00 86 ALA A CA 20
ATOM 34402 C C . ALA A 1 86 ? 4.603 6.498 8.301 1.00 0.00 86 ALA A C 20
ATOM 34403 O O . ALA A 1 86 ? 5.687 6.618 8.874 1.00 0.00 86 ALA A O 20
ATOM 34410 N N . GLN A 1 87 ? 3.440 6.612 8.922 1.00 0.00 87 GLN A N 20
ATOM 34411 C CA . GLN A 1 87 ? 3.342 6.842 10.353 1.00 0.00 87 GLN A CA 20
ATOM 34412 C C . GLN A 1 87 ? 3.549 5.536 11.112 1.00 0.00 87 GLN A C 20
ATOM 34413 O O . GLN A 1 87 ? 4.201 5.499 12.154 1.00 0.00 87 GLN A O 20
ATOM 34427 N N . HIS A 1 88 ? 2.983 4.461 10.576 1.00 0.00 88 HIS A N 20
ATOM 34428 C CA . HIS A 1 88 ? 3.089 3.147 11.201 1.00 0.00 88 HIS A CA 20
ATOM 34429 C C . HIS A 1 88 ? 4.459 2.519 10.965 1.00 0.00 88 HIS A C 20
ATOM 34430 O O . HIS A 1 88 ? 4.937 1.733 11.782 1.00 0.00 88 HIS A O 20
ATOM 34445 N N . PHE A 1 89 ? 5.091 2.864 9.854 1.00 0.00 89 PHE A N 20
ATOM 34446 C CA . PHE A 1 89 ? 6.327 2.215 9.454 1.00 0.00 89 PHE A CA 20
ATOM 34447 C C . PHE A 1 89 ? 7.213 3.160 8.639 1.00 0.00 89 PHE A C 20
ATOM 34448 O O . PHE A 1 89 ? 6.887 3.498 7.500 1.00 0.00 89 PHE A O 20
ATOM 34465 N N . PRO A 1 90 ? 8.328 3.614 9.232 1.00 0.00 90 PRO A N 20
ATOM 34466 C CA . PRO A 1 90 ? 9.343 4.424 8.540 1.00 0.00 90 PRO A CA 20
ATOM 34467 C C . PRO A 1 90 ? 9.890 3.737 7.283 1.00 0.00 90 PRO A C 20
ATOM 34468 O O . PRO A 1 90 ? 9.883 2.508 7.181 1.00 0.00 90 PRO A O 20
ATOM 34479 N N . CYS A 1 91 ? 10.365 4.547 6.331 1.00 0.00 91 CYS A N 20
ATOM 34480 C CA . CYS A 1 91 ? 10.898 4.044 5.072 1.00 0.00 91 CYS A CA 20
ATOM 34481 C C . CYS A 1 91 ? 12.078 3.120 5.322 1.00 0.00 91 CYS A C 20
ATOM 34482 O O . CYS A 1 91 ? 12.897 3.360 6.211 1.00 0.00 91 CYS A O 20
ATOM 34490 N N . ALA A 1 92 ? 12.116 2.052 4.532 1.00 0.00 92 ALA A N 20
ATOM 34491 C CA . ALA A 1 92 ? 13.095 0.973 4.695 1.00 0.00 92 ALA A CA 20
ATOM 34492 C C . ALA A 1 92 ? 14.511 1.490 4.920 1.00 0.00 92 ALA A C 20
ATOM 34493 O O . ALA A 1 92 ? 14.961 2.424 4.265 1.00 0.00 92 ALA A O 20
ATOM 34500 N N . PRO A 1 93 ? 15.234 0.834 5.836 1.00 0.00 93 PRO A N 20
ATOM 34501 C CA . PRO A 1 93 ? 16.541 1.295 6.334 1.00 0.00 93 PRO A CA 20
ATOM 34502 C C . PRO A 1 93 ? 17.679 1.152 5.325 1.00 0.00 93 PRO A C 20
ATOM 34503 O O . PRO A 1 93 ? 18.816 1.532 5.611 1.00 0.00 93 PRO A O 20
ATOM 34514 N N . GLU A 1 94 ? 17.378 0.616 4.149 1.00 0.00 94 GLU A N 20
ATOM 34515 C CA . GLU A 1 94 ? 18.409 0.351 3.153 1.00 0.00 94 GLU A CA 20
ATOM 34516 C C . GLU A 1 94 ? 18.809 1.635 2.433 1.00 0.00 94 GLU A C 20
ATOM 34517 O O . GLU A 1 94 ? 19.825 1.688 1.734 1.00 0.00 94 GLU A O 20
ATOM 34529 N N . GLU A 1 95 ? 18.030 2.680 2.659 1.00 0.00 95 GLU A N 20
ATOM 34530 C CA . GLU A 1 95 ? 18.273 3.989 2.054 1.00 0.00 95 GLU A CA 20
ATOM 34531 C C . GLU A 1 95 ? 19.390 4.737 2.782 1.00 0.00 95 GLU A C 20
ATOM 34532 O O . GLU A 1 95 ? 19.400 5.969 2.824 1.00 0.00 95 GLU A O 20
ATOM 34544 N N . GLU A 1 96 ? 20.330 3.988 3.345 1.00 0.00 96 GLU A N 20
ATOM 34545 C CA . GLU A 1 96 ? 21.403 4.568 4.137 1.00 0.00 96 GLU A CA 20
ATOM 34546 C C . GLU A 1 96 ? 22.303 5.436 3.260 1.00 0.00 96 GLU A C 20
ATOM 34547 O O . GLU A 1 96 ? 22.844 6.443 3.710 1.00 0.00 96 GLU A O 20
ATOM 34559 N N . LYS A 1 97 ? 22.457 5.040 2.005 1.00 0.00 97 LYS A N 20
ATOM 34560 C CA . LYS A 1 97 ? 23.214 5.833 1.046 1.00 0.00 97 LYS A CA 20
ATOM 34561 C C . LYS A 1 97 ? 22.444 6.009 -0.270 1.00 0.00 97 LYS A C 20
ATOM 34562 O O . LYS A 1 97 ? 22.280 7.138 -0.725 1.00 0.00 97 LYS A O 20
ATOM 34581 N N . PRO A 1 98 ? 21.959 4.916 -0.910 1.00 0.00 98 PRO A N 20
ATOM 34582 C CA . PRO A 1 98 ? 21.242 4.994 -2.173 1.00 0.00 98 PRO A CA 20
ATOM 34583 C C . PRO A 1 98 ? 19.724 4.805 -2.030 1.00 0.00 98 PRO A C 20
ATOM 34584 O O . PRO A 1 98 ? 19.228 3.676 -2.047 1.00 0.00 98 PRO A O 20
ATOM 34595 N N . PRO A 1 99 ? 18.962 5.899 -1.888 1.00 0.00 99 PRO A N 20
ATOM 34596 C CA . PRO A 1 99 ? 17.506 5.839 -1.851 1.00 0.00 99 PRO A CA 20
ATOM 34597 C C . PRO A 1 99 ? 16.916 5.905 -3.254 1.00 0.00 99 PRO A C 20
ATOM 34598 O O . PRO A 1 99 ? 16.322 6.912 -3.653 1.00 0.00 99 PRO A O 20
ATOM 34609 N N . GLU A 1 100 ? 17.094 4.832 -3.999 1.00 0.00 100 GLU A N 20
ATOM 34610 C CA . GLU A 1 100 ? 16.738 4.807 -5.410 1.00 0.00 100 GLU A CA 20
ATOM 34611 C C . GLU A 1 100 ? 15.238 4.591 -5.607 1.00 0.00 100 GLU A C 20
ATOM 34612 O O . GLU A 1 100 ? 14.474 5.555 -5.686 1.00 0.00 100 GLU A O 20
ATOM 34624 N N . ILE A 1 101 ? 14.808 3.334 -5.668 1.00 0.00 101 ILE A N 20
ATOM 34625 C CA . ILE A 1 101 ? 13.400 3.023 -5.879 1.00 0.00 101 ILE A CA 20
ATOM 34626 C C . ILE A 1 101 ? 13.003 1.768 -5.108 1.00 0.00 101 ILE A C 20
ATOM 34627 O O . ILE A 1 101 ? 12.321 0.889 -5.638 1.00 0.00 101 ILE A O 20
ATOM 34643 N N . ASP A 1 102 ? 13.414 1.707 -3.843 1.00 0.00 102 ASP A N 20
ATOM 34644 C CA . ASP A 1 102 ? 13.020 0.616 -2.945 1.00 0.00 102 ASP A CA 20
ATOM 34645 C C . ASP A 1 102 ? 11.505 0.553 -2.865 1.00 0.00 102 ASP A C 20
ATOM 34646 O O . ASP A 1 102 ? 10.912 -0.461 -2.506 1.00 0.00 102 ASP A O 20
ATOM 34655 N N . ALA A 1 103 ? 10.907 1.682 -3.191 1.00 0.00 103 ALA A N 20
ATOM 34656 C CA . ALA A 1 103 ? 9.474 1.817 -3.292 1.00 0.00 103 ALA A CA 20
ATOM 34657 C C . ALA A 1 103 ? 8.925 1.098 -4.517 1.00 0.00 103 ALA A C 20
ATOM 34658 O O . ALA A 1 103 ? 8.022 0.273 -4.422 1.00 0.00 103 ALA A O 20
ATOM 34665 N N . LEU A 1 104 ? 9.482 1.416 -5.670 1.00 0.00 104 LEU A N 20
ATOM 34666 C CA . LEU A 1 104 ? 8.884 1.023 -6.937 1.00 0.00 104 LEU A CA 20
ATOM 34667 C C . LEU A 1 104 ? 9.228 -0.418 -7.307 1.00 0.00 104 LEU A C 20
ATOM 34668 O O . LEU A 1 104 ? 8.425 -1.105 -7.946 1.00 0.00 104 LEU A O 20
ATOM 34684 N N . GLU A 1 105 ? 10.405 -0.881 -6.910 1.00 0.00 105 GLU A N 20
ATOM 34685 C CA . GLU A 1 105 ? 10.763 -2.274 -7.135 1.00 0.00 105 GLU A CA 20
ATOM 34686 C C . GLU A 1 105 ? 10.645 -3.055 -5.839 1.00 0.00 105 GLU A C 20
ATOM 34687 O O . GLU A 1 105 ? 10.413 -2.483 -4.775 1.00 0.00 105 GLU A O 20
ATOM 34699 N N . LEU A 1 106 ? 10.806 -4.360 -5.937 1.00 0.00 106 LEU A N 20
ATOM 34700 C CA . LEU A 1 106 ? 10.666 -5.235 -4.790 1.00 0.00 106 LEU A CA 20
ATOM 34701 C C . LEU A 1 106 ? 11.982 -5.931 -4.480 1.00 0.00 106 LEU A C 20
ATOM 34702 O O . LEU A 1 106 ? 12.657 -6.430 -5.382 1.00 0.00 106 LEU A O 20
ATOM 34718 N N . LYS A 1 107 ? 12.345 -5.945 -3.207 1.00 0.00 107 LYS A N 20
ATOM 34719 C CA . LYS A 1 107 ? 13.559 -6.607 -2.758 1.00 0.00 107 LYS A CA 20
ATOM 34720 C C . LYS A 1 107 ? 13.284 -7.383 -1.477 1.00 0.00 107 LYS A C 20
ATOM 34721 O O . LYS A 1 107 ? 14.104 -7.404 -0.556 1.00 0.00 107 LYS A O 20
ATOM 34740 N N . THR A 1 108 ? 12.119 -8.014 -1.431 1.00 0.00 108 THR A N 20
ATOM 34741 C CA . THR A 1 108 ? 11.713 -8.799 -0.279 1.00 0.00 108 THR A CA 20
ATOM 34742 C C . THR A 1 108 ? 12.613 -10.021 -0.131 1.00 0.00 108 THR A C 20
ATOM 34743 O O . THR A 1 108 ? 13.014 -10.384 0.976 1.00 0.00 108 THR A O 20
ATOM 34754 N N . GLN A 1 109 ? 12.943 -10.640 -1.256 1.00 0.00 109 GLN A N 20
ATOM 34755 C CA . GLN A 1 109 ? 13.863 -11.765 -1.259 1.00 0.00 109 GLN A CA 20
ATOM 34756 C C . GLN A 1 109 ? 15.228 -11.319 -1.771 1.00 0.00 109 GLN A C 20
ATOM 34757 O O . GLN A 1 109 ? 15.326 -10.551 -2.732 1.00 0.00 109 GLN A O 20
ATOM 34771 N N . LYS A 1 110 ? 16.277 -11.787 -1.116 1.00 0.00 110 LYS A N 20
ATOM 34772 C CA . LYS A 1 110 ? 17.631 -11.403 -1.476 1.00 0.00 110 LYS A CA 20
ATOM 34773 C C . LYS A 1 110 ? 18.205 -12.352 -2.516 1.00 0.00 110 LYS A C 20
ATOM 34774 O O . LYS A 1 110 ? 18.909 -13.306 -2.185 1.00 0.00 110 LYS A O 20
ATOM 34793 N N . GLY A 1 111 ? 17.903 -12.079 -3.774 1.00 0.00 111 GLY A N 20
ATOM 34794 C CA . GLY A 1 111 ? 18.439 -12.875 -4.857 1.00 0.00 111 GLY A CA 20
ATOM 34795 C C . GLY A 1 111 ? 19.836 -12.431 -5.233 1.00 0.00 111 GLY A C 20
ATOM 34796 O O . GLY A 1 111 ? 20.067 -11.941 -6.341 1.00 0.00 111 GLY A O 20
ATOM 34800 N N . PHE A 1 112 ? 20.763 -12.581 -4.302 1.00 0.00 112 PHE A N 20
ATOM 34801 C CA . PHE A 1 112 ? 22.130 -12.144 -4.510 1.00 0.00 112 PHE A CA 20
ATOM 34802 C C . PHE A 1 112 ? 23.093 -13.196 -3.986 1.00 0.00 112 PHE A C 20
ATOM 34803 O O . PHE A 1 112 ? 23.035 -13.506 -2.778 1.00 0.00 112 PHE A O 20
#

Sequence (112 aa):
GSAMGHMVKISHEDTQRIKTAFLSYAQGQDKVTEAMIDQLICGAFPGLSWEQLQEKKKGRAAANGYDRSAFFSLVASDEQYVRFIAQHFPCAPEEEKPPEIDALELKTQKGFGSAMGHMVKISHEDTQRIKTAFLSYAQGQDKVTEAMIDQLICGAFPGLSWEQLQEKKKGRAAANGYDRSAFFSLVASDEQYVRFIAQHFPCAPEEEKPPEIDALELKTQKGFGSAMGHMVKISHEDTQRIKTAFLSYAQGQDKVTEAMIDQLICGAFPGLSWEQLQEKKKGRAAANGYDRSAFFSLVASDEQYVRFIAQHFPCAPEEEKPPEIDALELKTQKGFGSAMGHMVKISHEDTQRIKTAFLSYAQGQDKVTEAMIDQLICGAFPGLSWEQLQEKKKGRAAANGYDRSAFFSLVASDEQYVRFIAQHFPCAPEEEKPPEIDALELKTQKGFGSAMGHMVKISHEDTQRIKTAFLSYAQGQDKVTEAMIDQLICGAFPGLSWEQLQEKKKGRAAANGYDRSAFFSLVASDEQYVRFIAQHFPCAPEEEKPPEIDALELKTQKGFGSAMGHMVKISHEDTQRIKTAFLSYAQGQDKVTEAMIDQLICGAFPGLSWEQLQEKKKGRAAANGYDRSAFFSLVASDEQYVRFIAQHFPCAPEEEKPPEIDALELKTQKGFGSAMGHMVKISHEDTQRIKTAFLSYAQGQDKVTEAMIDQLICGAFPGLSWEQLQEKKKGRAAANGYDRSAFFSLVASDEQYVRFIAQHFPCAPEEEKPPEIDALELKTQKGFGSAMGHMVKISHEDTQRIKTAFLSYAQGQDKVTEAMIDQLICGAFPGLSWEQLQEKKKGRAAANGYDRSAFFSLVASDEQYVRFIAQHFPCAPEEEKPPEIDALELKTQKGFGSAMGHMVKISHEDTQRIKTAFLSYAQGQDKVTEAMIDQLICGAFPGLSWEQLQEKKKGRAAANGYDRSAFFSLVASDEQYVRFIAQHFPCAPEEEKPPEIDALELKTQKGFGSAMGHMVKISHEDTQRIKTAFLSYAQGQDKVTEAMIDQLICGAFPGLSWEQLQEKKKGRAAANGYDRSAFFSLVASDEQYVRFIAQHFPCAPEEEKPPEIDALELKTQKGFGSAMGHMVKISHEDTQRIKTAFLSYAQGQDKVTEAMIDQLICGAFPGLSWEQLQEKKKGRAAANGYDRSAFFSLVASDEQYVRFIAQHFPCAPEEEKPPEIDALELKTQKGFGSAMGHMVKISHEDTQRIKTAFLSYAQGQDKVTEAMIDQLICGAFPGLSWEQLQEKKKGRAAANGYDRSAFFSLVASDEQYVRFIAQHFPCAPEEEKPPEIDALELKTQKGFGSAMGHMVKISHEDTQRIKTAFLSYAQGQDKVTEAMIDQLICGAFPGLSWEQLQEKKKGRAAANGYDRSAFFSLVASDEQYVRFIAQHFPCAPEEEKPPEIDALELKTQKGFGSAMGHMVKISHEDTQRIKTAFLSYAQGQDKVTEAMIDQLICGAFPGLSWEQLQEKKKGRAAANGYDRSAFFSLVASDEQYVRFIAQHFPCAPEEEKPPEIDALELKTQKGFGSAMGHMVKISHEDTQRIKTAFLSYAQGQDKVTEAMIDQLICGAFPGLSWEQLQEKKKGRAAANGYDRSAFFSLVASDEQYVRFIAQHFPCAPEEEKPPEIDALELKTQKGFGSAMGHMVKISHEDTQRIKTAFLSYAQGQDKVTEAMIDQLICGAFPGLSWEQLQEKKKGRAAANGYDRSAFFSLVASDEQYVRFIAQHFPCAPEEEKPPEIDALELKTQKGFGSAMGHMVKISHEDTQRIKTAFLSYAQGQDKVTEAMIDQLICGAFPGLSWEQLQEKKKGRAAANGYDRSAFFSLVASDEQYVRFIAQHFPCAPEEEKPPEIDALELKTQKGFGSAMGHMVKISHEDTQRIKTAFLSYAQGQDKVTEAMIDQLICGAFPGLSWEQLQEKKKGRAAANGYDRSAFFSLVASDEQYVRFIAQHFPCAPEEEKPPEIDALELKTQKGFGSAMGHMVKISHEDTQRIKTAFLSYAQGQDKVTEAMIDQLICGAFPGLSWEQLQEKKKGRAAANGYDRSAFFSLVASDEQYVRFIAQHFPCAPEEEKPPEIDALELKTQKGFGSAMGHMVKISHEDTQRIKTAFLSYAQGQDKVTEAMIDQLICGAFPGLSWEQLQEKKKGRAAANGYDRSAFFSLVASDEQYVRFIAQHFPCAPEEEKPPEIDALELKTQKGF